Protein 6JSJ (pdb70)

Structure (mmCIF, N/CA/C/O backbone):
data_6JSJ
#
_entry.id   6JSJ
#
_cell.length_a   152.940
_cell.length_b   152.940
_cell.length_c   236.150
_cell.angle_alpha   90.000
_cell.angle_beta   90.000
_cell.angle_gamma   90.000
#
_symmetry.space_group_name_H-M   'P 41 21 2'
#
loop_
_entity.id
_entity.type
_entity.pdbx_description
1 polymer 'Dynamin-like GTPase MGM1, mitochondrial'
2 non-polymer "GUANOSINE-5'-DIPHOSPHATE"
3 non-polymer 'IODIDE ION'
#
loop_
_atom_site.group_PDB
_atom_site.id
_atom_site.type_symbol
_atom_site.label_atom_id
_atom_site.label_alt_id
_atom_site.label_comp_id
_atom_site.label_asym_id
_atom_site.label_entity_id
_atom_site.label_seq_id
_atom_site.pdbx_PDB_ins_code
_atom_site.Cartn_x
_atom_site.Cartn_y
_atom_site.Cartn_z
_atom_site.occupancy
_atom_site.B_iso_or_equiv
_atom_site.auth_seq_id
_atom_site.auth_comp_id
_atom_site.auth_asym_id
_atom_site.auth_atom_id
_atom_site.pdbx_PDB_model_num
ATOM 1 N N . MET A 1 1 ? -9.317 92.746 201.579 1.00 137.46 1 MET A N 1
ATOM 2 C CA . MET A 1 1 ? -8.226 93.326 202.366 1.00 137.14 1 MET A CA 1
ATOM 3 C C . MET A 1 1 ? -8.516 94.788 202.759 1.00 137.32 1 MET A C 1
ATOM 4 O O . MET A 1 1 ? -8.632 95.640 201.873 1.00 137.25 1 MET A O 1
ATOM 9 N N . LEU A 1 2 ? -8.692 95.062 204.086 1.00 130.29 2 LEU A N 1
ATOM 10 C CA . LEU A 1 2 ? -8.984 96.405 204.625 1.00 128.26 2 LEU A CA 1
ATOM 11 C C . LEU A 1 2 ? -8.612 96.600 206.113 1.00 128.70 2 LEU A C 1
ATOM 12 O O . LEU A 1 2 ? -9.009 95.797 206.968 1.00 128.57 2 LEU A O 1
ATOM 17 N N . ASN A 1 3 ? -7.882 97.705 206.410 1.00 121.66 3 ASN A N 1
ATOM 18 C CA . ASN A 1 3 ? -7.416 98.057 207.757 1.00 119.60 3 ASN A CA 1
ATOM 19 C C . ASN A 1 3 ? -8.495 98.730 208.587 1.00 120.00 3 ASN A C 1
ATOM 20 O O . ASN A 1 3 ? -8.881 99.872 208.313 1.00 119.96 3 ASN A O 1
ATOM 25 N N . LEU A 1 4 ? -8.948 98.029 209.631 1.00 112.72 4 LEU A N 1
ATOM 26 C CA . LEU A 1 4 ? -10.001 98.517 210.512 1.00 110.43 4 LEU A CA 1
ATOM 27 C C . LEU A 1 4 ? -9.557 98.664 211.985 1.00 110.98 4 LEU A C 1
ATOM 28 O O . LEU A 1 4 ? -10.414 98.787 212.865 1.00 109.99 4 LEU A O 1
ATOM 33 N N . THR A 1 5 ? -8.225 98.728 212.244 1.00 105.47 5 THR A N 1
ATOM 34 C CA . THR A 1 5 ? -7.679 98.846 213.609 1.00 104.45 5 THR A CA 1
ATOM 35 C C . THR A 1 5 ? -8.174 100.105 214.341 1.00 105.36 5 THR A C 1
ATOM 36 O O . THR A 1 5 ? -8.340 100.046 215.559 1.00 105.45 5 THR A O 1
ATOM 40 N N . LYS A 1 6 ? -8.431 101.219 213.614 1.00 98.50 6 LYS A N 1
ATOM 41 C CA . LYS A 1 6 ? -8.964 102.449 214.209 1.00 96.87 6 LYS A CA 1
ATOM 42 C C . LYS A 1 6 ? -10.270 102.109 214.947 1.00 97.94 6 LYS A C 1
ATOM 43 O O . LYS A 1 6 ? -10.426 102.449 216.126 1.00 97.17 6 LYS A O 1
ATOM 49 N N . GLN A 1 7 ? -11.160 101.369 214.252 1.00 92.42 7 GLN A N 1
ATOM 50 C CA . GLN A 1 7 ? -12.469 100.907 214.719 1.00 91.00 7 GLN A CA 1
ATOM 51 C C . GLN A 1 7 ? -12.319 99.851 215.824 1.00 90.93 7 GLN A C 1
ATOM 52 O O . GLN A 1 7 ? -13.057 99.913 216.819 1.00 92.27 7 GLN A O 1
ATOM 58 N N . MET A 1 8 ? -11.347 98.905 215.665 1.00 80.75 8 MET A N 1
ATOM 59 C CA . MET A 1 8 ? -11.084 97.846 216.644 1.00 77.21 8 MET A CA 1
ATOM 60 C C . MET A 1 8 ? -10.585 98.436 217.960 1.00 82.23 8 MET A C 1
ATOM 61 O O . MET A 1 8 ? -10.990 97.963 219.014 1.00 82.08 8 MET A O 1
ATOM 66 N N . ILE A 1 9 ? -9.770 99.516 217.902 1.00 80.16 9 ILE A N 1
ATOM 67 C CA . ILE A 1 9 ? -9.243 100.236 219.075 1.00 80.59 9 ILE A CA 1
ATOM 68 C C . ILE A 1 9 ? -10.384 100.964 219.785 1.00 86.86 9 ILE A C 1
ATOM 69 O O . ILE A 1 9 ? -10.370 101.050 221.013 1.00 86.20 9 ILE A O 1
ATOM 74 N N . GLU A 1 10 ? -11.372 101.478 219.009 1.00 85.65 10 GLU A N 1
ATOM 75 C CA . GLU A 1 10 ? -12.564 102.142 219.552 1.00 86.19 10 GLU A CA 1
ATOM 76 C C . GLU A 1 10 ? -13.354 101.097 220.363 1.00 88.55 10 GLU A C 1
ATOM 77 O O . GLU A 1 10 ? -13.703 101.361 221.521 1.00 86.54 10 GLU A O 1
ATOM 83 N N . ILE A 1 11 ? -13.526 99.877 219.783 1.00 84.73 11 ILE A N 1
ATOM 84 C CA . ILE A 1 11 ? -14.190 98.742 220.441 1.00 84.67 11 ILE A CA 1
ATOM 85 C C . ILE A 1 11 ? -13.479 98.383 221.764 1.00 89.59 11 ILE A C 1
ATOM 86 O O . ILE A 1 11 ? -14.145 98.295 222.793 1.00 89.97 11 ILE A O 1
ATOM 91 N N . ARG A 1 12 ? -12.138 98.231 221.743 1.00 86.24 12 ARG A N 1
ATOM 92 C CA . ARG A 1 12 ? -11.336 97.931 222.934 1.00 86.19 12 ARG A CA 1
ATOM 93 C C . ARG A 1 12 ? -11.508 99.007 224.012 1.00 89.49 12 ARG A C 1
ATOM 94 O O . ARG A 1 12 ? -11.762 98.671 225.162 1.00 88.06 12 ARG A O 1
ATOM 102 N N . THR A 1 13 ? -11.411 100.288 223.628 1.00 87.41 13 THR A N 1
ATOM 103 C CA . THR A 1 13 ? -11.584 101.419 224.542 1.00 87.96 13 THR A CA 1
ATOM 104 C C . THR A 1 13 ? -13.021 101.479 225.082 1.00 93.27 13 THR A C 1
ATOM 105 O O . THR A 1 13 ? -13.209 101.882 226.229 1.00 92.96 13 THR A O 1
ATOM 109 N N . ILE A 1 14 ? -14.026 101.056 224.269 1.00 90.91 14 ILE A N 1
ATOM 110 C CA . ILE A 1 14 ? -15.446 101.000 224.670 1.00 90.90 14 ILE A CA 1
ATOM 111 C C . ILE A 1 14 ? -15.555 99.938 225.742 1.00 95.85 14 ILE A C 1
ATOM 112 O O . ILE A 1 14 ? -16.086 100.208 226.814 1.00 95.15 14 ILE A O 1
ATOM 117 N N . LEU A 1 15 ? -15.009 98.743 225.452 1.00 94.33 15 LEU A N 1
ATOM 118 C CA . LEU A 1 15 ? -14.986 97.598 226.350 1.00 95.43 15 LEU A CA 1
ATOM 119 C C . LEU A 1 15 ? -14.139 97.862 227.594 1.00 104.66 15 LEU A C 1
ATOM 120 O O . LEU A 1 15 ? -14.352 97.216 228.616 1.00 104.21 15 LEU A O 1
ATOM 125 N N . ASN A 1 16 ? -13.194 98.826 227.522 1.00 105.08 16 ASN A N 1
ATOM 126 C CA . ASN A 1 16 ? -12.360 99.206 228.662 1.00 106.61 16 ASN A CA 1
ATOM 127 C C . ASN A 1 16 ? -13.201 99.935 229.708 1.00 113.01 16 ASN A C 1
ATOM 128 O O . ASN A 1 16 ? -12.834 99.935 230.880 1.00 113.16 16 ASN A O 1
ATOM 133 N N . LYS A 1 17 ? -14.345 100.510 229.285 1.00 111.22 17 LYS A N 1
ATOM 134 C CA . LYS A 1 17 ? -15.283 101.249 230.124 1.00 112.14 17 LYS A CA 1
ATOM 135 C C . LYS A 1 17 ? -16.296 100.364 230.873 1.00 120.37 17 LYS A C 1
ATOM 136 O O . LYS A 1 17 ? -16.874 100.834 231.859 1.00 119.65 17 LYS A O 1
ATOM 142 N N . VAL A 1 18 ? -16.512 99.099 230.439 1.00 121.08 18 VAL A N 1
ATOM 143 C CA . VAL A 1 18 ? -17.438 98.216 231.170 1.00 123.15 18 VAL A CA 1
ATOM 144 C C . VAL A 1 18 ? -16.777 97.732 232.475 1.00 133.17 18 VAL A C 1
ATOM 145 O O . VAL A 1 18 ? -15.684 97.149 232.441 1.00 133.66 18 VAL A O 1
ATOM 149 N N . ASP A 1 19 ? -17.420 98.055 233.624 1.00 132.94 19 ASP A N 1
ATOM 150 C CA . ASP A 1 19 ? -16.952 97.736 234.977 1.00 134.16 19 ASP A CA 1
ATOM 151 C C . ASP A 1 19 ? -16.777 96.239 235.217 1.00 139.99 19 ASP A C 1
ATOM 152 O O . ASP A 1 19 ? -17.753 95.478 235.179 1.00 139.18 19 ASP A O 1
ATOM 157 N N . SER A 1 20 ? -15.503 95.838 235.454 1.00 138.40 20 SER A N 1
ATOM 158 C CA . SER A 1 20 ? -15.012 94.474 235.682 1.00 138.96 20 SER A CA 1
ATOM 159 C C . SER A 1 20 ? -15.471 93.498 234.584 1.00 144.71 20 SER A C 1
ATOM 160 O O . SER A 1 20 ? -16.530 92.864 234.703 1.00 144.51 20 SER A O 1
ATOM 163 N N . SER A 1 21 ? -14.689 93.430 233.484 1.00 142.00 21 SER A N 1
ATOM 164 C CA . SER A 1 21 ? -14.961 92.554 232.340 1.00 141.98 21 SER A CA 1
ATOM 165 C C . SER A 1 21 ? -13.670 92.079 231.665 1.00 145.84 21 SER A C 1
ATOM 166 O O . SER A 1 21 ? -12.736 92.870 231.503 1.00 145.27 21 SER A O 1
ATOM 169 N N . SER A 1 22 ? -13.628 90.787 231.256 1.00 142.14 22 SER A N 1
ATOM 170 C CA . SER A 1 22 ? -12.481 90.205 230.542 1.00 141.63 22 SER A CA 1
ATOM 171 C C . SER A 1 22 ? -12.645 90.420 229.023 1.00 145.73 22 SER A C 1
ATOM 172 O O . SER A 1 22 ? -11.845 89.913 228.231 1.00 145.38 22 SER A O 1
ATOM 175 N N . ALA A 1 23 ? -13.684 91.195 228.639 1.00 142.15 23 ALA A N 1
ATOM 176 C CA . ALA A 1 23 ? -14.060 91.542 227.275 1.00 141.78 23 ALA A CA 1
ATOM 177 C C . ALA A 1 23 ? -13.000 92.392 226.564 1.00 146.48 23 ALA A C 1
ATOM 178 O O . ALA A 1 23 ? -12.611 92.039 225.448 1.00 146.11 23 ALA A O 1
ATOM 180 N N . HIS A 1 24 ? -12.517 93.492 227.200 1.00 143.53 24 HIS A N 1
ATOM 181 C CA . HIS A 1 24 ? -11.484 94.348 226.589 1.00 143.56 24 HIS A CA 1
ATOM 182 C C . HIS A 1 24 ? -10.149 93.645 226.527 1.00 144.10 24 HIS A C 1
ATOM 183 O O . HIS A 1 24 ? -9.371 93.890 225.600 1.00 143.02 24 HIS A O 1
ATOM 190 N N . LEU A 1 25 ? -9.906 92.744 227.510 1.00 138.81 25 LEU A N 1
ATOM 191 C CA . LEU A 1 25 ? -8.709 91.915 227.615 1.00 137.57 25 LEU A CA 1
ATOM 192 C C . LEU A 1 25 ? -8.577 91.031 226.381 1.00 139.24 25 LEU A C 1
ATOM 193 O O . LEU A 1 25 ? -7.449 90.794 225.948 1.00 139.70 25 LEU A O 1
ATOM 198 N N . THR A 1 26 ? -9.730 90.593 225.784 1.00 132.33 26 THR A N 1
ATOM 199 C CA . THR A 1 26 ? -9.788 89.756 224.573 1.00 130.14 26 THR A CA 1
ATOM 200 C C . THR A 1 26 ? -9.250 90.504 223.336 1.00 128.78 26 THR A C 1
ATOM 201 O O . THR A 1 26 ? -8.738 89.841 222.427 1.00 128.30 26 THR A O 1
ATOM 205 N N . LEU A 1 27 ? -9.345 91.873 223.311 1.00 120.55 27 LEU A N 1
ATOM 206 C CA . LEU A 1 27 ? -8.796 92.702 222.225 1.00 117.80 27 LEU A CA 1
ATOM 207 C C . LEU A 1 27 ? -7.335 93.079 222.547 1.00 117.63 27 LEU A C 1
ATOM 208 O O . LEU A 1 27 ? -7.095 93.782 223.539 1.00 118.22 27 LEU A O 1
ATOM 213 N N . PRO A 1 28 ? -6.345 92.539 221.781 1.00 109.46 28 PRO A N 1
ATOM 214 C CA . PRO A 1 28 ? -4.930 92.770 222.123 1.00 107.81 28 PRO A CA 1
ATOM 215 C C . PRO A 1 28 ? -4.431 94.198 221.995 1.00 108.63 28 PRO A C 1
ATOM 216 O O . PRO A 1 28 ? -5.055 95.032 221.343 1.00 108.28 28 PRO A O 1
ATOM 220 N N . SER A 1 29 ? -3.297 94.464 222.650 1.00 102.89 29 SER A N 1
ATOM 221 C CA . SER A 1 29 ? -2.618 95.754 222.692 1.00 101.69 29 SER A CA 1
ATOM 222 C C . SER A 1 29 ? -1.126 95.473 222.738 1.00 103.79 29 SER A C 1
ATOM 223 O O . SER A 1 29 ? -0.720 94.409 223.218 1.00 103.32 29 SER A O 1
ATOM 226 N N . ILE A 1 30 ? -0.312 96.407 222.233 1.00 99.01 30 ILE A N 1
ATOM 227 C CA . ILE A 1 30 ? 1.137 96.246 222.225 1.00 98.71 30 ILE A CA 1
ATOM 228 C C . ILE A 1 30 ? 1.716 96.708 223.563 1.00 104.78 30 ILE A C 1
ATOM 229 O O . ILE A 1 30 ? 1.810 97.907 223.812 1.00 103.93 30 ILE A O 1
ATOM 234 N N . VAL A 1 31 ? 2.083 95.752 224.433 1.00 104.30 31 VAL A N 1
ATOM 235 C CA . VAL A 1 31 ? 2.668 96.056 225.750 1.00 105.69 31 VAL A CA 1
ATOM 236 C C . VAL A 1 31 ? 4.208 96.152 225.651 1.00 113.32 31 VAL A C 1
ATOM 237 O O . VAL A 1 31 ? 4.854 95.240 225.119 1.00 112.86 31 VAL A O 1
ATOM 241 N N . VAL A 1 32 ? 4.780 97.285 226.117 1.00 111.87 32 VAL A N 1
ATOM 242 C CA . VAL A 1 32 ? 6.220 97.522 226.029 1.00 112.39 32 VAL A CA 1
ATOM 243 C C . VAL A 1 32 ? 6.906 97.346 227.387 1.00 118.31 32 VAL A C 1
ATOM 244 O O . VAL A 1 32 ? 6.528 97.958 228.392 1.00 117.47 32 VAL A O 1
ATOM 248 N N . ILE A 1 33 ? 7.903 96.455 227.392 1.00 116.75 33 ILE A N 1
ATOM 249 C CA . ILE A 1 33 ? 8.756 96.121 228.532 1.00 116.81 33 ILE A CA 1
ATOM 250 C C . ILE A 1 33 ? 10.195 96.227 228.101 1.00 121.60 33 ILE A C 1
ATOM 251 O O . ILE A 1 33 ? 10.572 95.731 227.036 1.00 120.98 33 ILE A O 1
ATOM 256 N N . GLY A 1 34 ? 10.979 96.875 228.936 1.00 119.13 34 GLY A N 1
ATOM 257 C CA . GLY A 1 34 ? 12.397 97.077 228.702 1.00 119.55 34 GLY A CA 1
ATOM 258 C C . GLY A 1 34 ? 13.053 97.647 229.930 1.00 124.87 34 GLY A C 1
ATOM 259 O O . GLY A 1 34 ? 12.401 98.334 230.727 1.00 123.97 34 GLY A O 1
ATOM 260 N N . SER A 1 35 ? 14.347 97.348 230.094 1.00 123.10 35 SER A N 1
ATOM 261 C CA . SER A 1 35 ? 15.137 97.822 231.225 1.00 123.49 35 SER A CA 1
ATOM 262 C C . SER A 1 35 ? 15.266 99.349 231.197 1.00 127.90 35 SER A C 1
ATOM 263 O O . SER A 1 35 ? 15.122 99.972 230.139 1.00 127.34 35 SER A O 1
ATOM 266 N N . GLN A 1 36 ? 15.502 99.948 232.372 1.00 124.97 36 GLN A N 1
ATOM 267 C CA . GLN A 1 36 ? 15.707 101.390 232.508 1.00 124.94 36 GLN A CA 1
ATOM 268 C C . GLN A 1 36 ? 17.030 101.674 231.784 1.00 129.00 36 GLN A C 1
ATOM 269 O O . GLN A 1 36 ? 18.008 100.956 232.013 1.00 129.58 36 GLN A O 1
ATOM 275 N N . SER A 1 37 ? 17.020 102.639 230.842 1.00 124.48 37 SER A N 1
ATOM 276 C CA . SER A 1 37 ? 18.131 103.081 229.974 1.00 123.77 37 SER A CA 1
ATOM 277 C C . SER A 1 37 ? 18.322 102.201 228.711 1.00 124.76 37 SER A C 1
ATOM 278 O O . SER A 1 37 ? 19.172 102.528 227.876 1.00 124.33 37 SER A O 1
ATOM 281 N N . SER A 1 38 ? 17.490 101.145 228.531 1.00 118.81 38 SER A N 1
ATOM 282 C CA . SER A 1 38 ? 17.557 100.265 227.352 1.00 117.43 38 SER A CA 1
ATOM 283 C C . SER A 1 38 ? 17.087 100.939 226.042 1.00 118.49 38 SER A C 1
ATOM 284 O O . SER A 1 38 ? 17.189 100.333 224.974 1.00 117.90 38 SER A O 1
ATOM 287 N N . GLY A 1 39 ? 16.600 102.176 226.146 1.00 113.06 39 GLY A N 1
ATOM 288 C CA . GLY A 1 39 ? 16.118 102.971 225.022 1.00 111.89 39 GLY A CA 1
ATOM 289 C C . GLY A 1 39 ? 14.631 102.837 224.760 1.00 113.36 39 GLY A C 1
ATOM 290 O O . GLY A 1 39 ? 14.151 103.263 223.708 1.00 112.66 39 GLY A O 1
ATOM 291 N N . LYS A 1 40 ? 13.890 102.236 225.711 1.00 108.47 40 LYS A N 1
ATOM 292 C CA . LYS A 1 40 ? 12.447 102.000 225.606 1.00 107.31 40 LYS A CA 1
ATOM 293 C C . LYS A 1 40 ? 11.656 103.284 225.356 1.00 107.41 40 LYS A C 1
ATOM 294 O O . LYS A 1 40 ? 10.831 103.307 224.450 1.00 106.94 40 LYS A O 1
ATOM 300 N N . SER A 1 41 ? 11.923 104.347 226.123 1.00 101.52 41 SER A N 1
ATOM 301 C CA . SER A 1 41 ? 11.228 105.607 225.930 1.00 100.74 41 SER A CA 1
ATOM 302 C C . SER A 1 41 ? 11.562 106.135 224.548 1.00 104.69 41 SER A C 1
ATOM 303 O O . SER A 1 41 ? 10.653 106.552 223.828 1.00 104.73 41 SER A O 1
ATOM 306 N N . SER A 1 42 ? 12.849 106.025 224.147 1.00 101.27 42 SER A N 1
ATOM 307 C CA . SER A 1 42 ? 13.340 106.463 222.836 1.00 101.37 42 SER A CA 1
ATOM 308 C C . SER A 1 42 ? 12.592 105.812 221.668 1.00 105.38 42 SER A C 1
ATOM 309 O O . SER A 1 42 ? 12.187 106.530 220.754 1.00 105.29 42 SER A O 1
ATOM 312 N N . VAL A 1 43 ? 12.364 104.477 221.719 1.00 101.77 43 VAL A N 1
ATOM 313 C CA . VAL A 1 43 ? 11.653 103.755 220.654 1.00 101.81 43 VAL A CA 1
ATOM 314 C C . VAL A 1 43 ? 10.160 104.133 220.620 1.00 106.22 43 VAL A C 1
ATOM 315 O O . VAL A 1 43 ? 9.560 104.116 219.546 1.00 106.03 43 VAL A O 1
ATOM 319 N N . LEU A 1 44 ? 9.580 104.500 221.775 1.00 102.99 44 LEU A N 1
ATOM 320 C CA . LEU A 1 44 ? 8.175 104.900 221.862 1.00 103.25 44 LEU A CA 1
ATOM 321 C C . LEU A 1 44 ? 7.979 106.281 221.251 1.00 107.09 44 LEU A C 1
ATOM 322 O O . LEU A 1 44 ? 7.103 106.454 220.392 1.00 106.77 44 LEU A O 1
ATOM 327 N N . GLU A 1 45 ? 8.837 107.247 221.659 1.00 102.94 45 GLU A N 1
ATOM 328 C CA . GLU A 1 45 ? 8.845 108.628 221.168 1.00 102.58 45 GLU A CA 1
ATOM 329 C C . GLU A 1 45 ? 9.050 108.677 219.648 1.00 105.56 45 GLU A C 1
ATOM 330 O O . GLU A 1 45 ? 8.579 109.607 219.002 1.00 105.10 45 GLU A O 1
ATOM 336 N N . SER A 1 46 ? 9.719 107.650 219.086 1.00 101.49 46 SER A N 1
ATOM 337 C CA . SER A 1 46 ? 9.984 107.487 217.657 1.00 100.88 46 SER A CA 1
ATOM 338 C C . SER A 1 46 ? 8.705 107.148 216.901 1.00 104.61 46 SER A C 1
ATOM 339 O O . SER A 1 46 ? 8.560 107.547 215.739 1.00 104.80 46 SER A O 1
ATOM 342 N N . ILE A 1 47 ? 7.791 106.387 217.547 1.00 99.60 47 ILE A N 1
ATOM 343 C CA . ILE A 1 47 ? 6.510 105.987 216.953 1.00 98.36 47 ILE A CA 1
ATOM 344 C C . ILE A 1 47 ? 5.573 107.212 216.915 1.00 102.31 47 ILE A C 1
ATOM 345 O O . ILE A 1 47 ? 4.951 107.493 215.887 1.00 100.85 47 ILE A O 1
ATOM 350 N N . VAL A 1 48 ? 5.556 107.969 218.022 1.00 100.30 48 VAL A N 1
ATOM 351 C CA . VAL A 1 48 ? 4.777 109.192 218.230 1.00 100.62 48 VAL A CA 1
ATOM 352 C C . VAL A 1 48 ? 5.304 110.354 217.368 1.00 108.58 48 VAL A C 1
ATOM 353 O O . VAL A 1 48 ? 4.519 111.124 216.823 1.00 108.82 48 VAL A O 1
ATOM 357 N N . GLY A 1 49 ? 6.619 110.465 217.254 1.00 107.99 49 GLY A N 1
ATOM 358 C CA . GLY A 1 49 ? 7.259 111.543 216.513 1.00 109.28 49 GLY A CA 1
ATOM 359 C C . GLY A 1 49 ? 7.387 112.809 217.341 1.00 116.75 49 GLY A C 1
ATOM 360 O O . GLY A 1 49 ? 7.512 113.907 216.787 1.00 116.45 49 GLY A O 1
ATOM 361 N N . ARG A 1 50 ? 7.351 112.657 218.683 1.00 115.79 50 ARG A N 1
ATOM 362 C CA . ARG A 1 50 ? 7.468 113.745 219.656 1.00 116.85 50 ARG A CA 1
ATOM 363 C C . ARG A 1 50 ? 7.909 113.216 221.031 1.00 123.21 50 ARG A C 1
ATOM 364 O O . ARG A 1 50 ? 7.791 112.017 221.294 1.00 122.49 50 ARG A O 1
ATOM 372 N N . GLU A 1 51 ? 8.424 114.118 221.893 1.00 121.95 51 GLU A N 1
ATOM 373 C CA . GLU A 1 51 ? 8.908 113.840 223.247 1.00 122.62 51 GLU A CA 1
ATOM 374 C C . GLU A 1 51 ? 7.832 114.199 224.267 1.00 128.14 51 GLU A C 1
ATOM 375 O O . GLU A 1 51 ? 7.197 115.250 224.144 1.00 127.91 51 GLU A O 1
ATOM 381 N N . PHE A 1 52 ? 7.636 113.324 225.276 1.00 125.65 52 PHE A N 1
ATOM 382 C CA . PHE A 1 52 ? 6.627 113.450 226.341 1.00 125.79 52 PHE A CA 1
ATOM 383 C C . PHE A 1 52 ? 6.913 112.497 227.508 1.00 131.10 52 PHE A C 1
ATOM 384 O O . PHE A 1 52 ? 6.281 112.616 228.552 1.00 131.12 52 PHE A O 1
ATOM 392 N N . LEU A 1 53 ? 7.800 111.515 227.318 1.00 128.44 53 LEU A N 1
ATOM 393 C CA . LEU A 1 53 ? 8.084 110.563 228.380 1.00 128.66 53 LEU A CA 1
ATOM 394 C C . LEU A 1 53 ? 9.165 111.108 229.307 1.00 135.15 53 LEU A C 1
ATOM 395 O O . LEU A 1 53 ? 10.263 111.416 228.832 1.00 134.32 53 LEU A O 1
ATOM 400 N N . PRO A 1 54 ? 8.855 111.301 230.620 1.00 134.40 54 PRO A N 1
ATOM 401 C CA . PRO A 1 54 ? 9.880 111.819 231.546 1.00 134.95 54 PRO A CA 1
ATOM 402 C C . PRO A 1 54 ? 10.817 110.716 232.057 1.00 140.51 54 PRO A C 1
ATOM 403 O O . PRO A 1 54 ? 10.352 109.622 232.402 1.00 140.65 54 PRO A O 1
ATOM 407 N N . LYS A 1 55 ? 12.142 110.996 232.082 1.00 137.02 55 LYS A N 1
ATOM 408 C CA . LYS A 1 55 ? 13.158 110.038 232.536 1.00 154.56 55 LYS A CA 1
ATOM 409 C C . LYS A 1 55 ? 13.973 110.596 233.703 1.00 184.43 55 LYS A C 1
ATOM 410 O O . LYS A 1 55 ? 13.426 111.263 234.578 1.00 146.77 55 LYS A O 1
ATOM 416 N N . MET A 1 59 ? 12.111 109.877 236.628 1.00 187.19 59 MET A N 1
ATOM 417 C CA . MET A 1 59 ? 12.056 108.999 237.794 1.00 186.92 59 MET A CA 1
ATOM 418 C C . MET A 1 59 ? 11.613 107.575 237.423 1.00 189.93 59 MET A C 1
ATOM 419 O O . MET A 1 59 ? 11.092 107.359 236.323 1.00 189.49 59 MET A O 1
ATOM 424 N N . VAL A 1 60 ? 11.837 106.608 238.344 1.00 185.59 60 VAL A N 1
ATOM 425 C CA . VAL A 1 60 ? 11.482 105.188 238.179 1.00 184.76 60 VAL A CA 1
ATOM 426 C C . VAL A 1 60 ? 10.008 104.955 238.552 1.00 186.28 60 VAL A C 1
ATOM 427 O O . VAL A 1 60 ? 9.443 105.736 239.328 1.00 185.95 60 VAL A O 1
ATOM 431 N N . THR A 1 61 ? 9.401 103.860 238.015 1.00 180.53 61 THR A N 1
ATOM 432 C CA . THR A 1 61 ? 7.999 103.451 238.204 1.00 179.06 61 THR A CA 1
ATOM 433 C C . THR A 1 61 ? 7.059 104.632 237.925 1.00 178.54 61 THR A C 1
ATOM 434 O O . THR A 1 61 ? 6.386 105.145 238.825 1.00 177.74 61 THR A O 1
ATOM 438 N N . ARG A 1 62 ? 7.052 105.075 236.659 1.00 172.10 62 ARG A N 1
ATOM 439 C CA . ARG A 1 62 ? 6.234 106.189 236.172 1.00 170.48 62 ARG A CA 1
ATOM 440 C C . ARG A 1 62 ? 4.730 105.848 236.203 1.00 170.08 62 ARG A C 1
ATOM 441 O O . ARG A 1 62 ? 3.891 106.753 236.137 1.00 170.31 62 ARG A O 1
ATOM 449 N N . ARG A 1 63 ? 4.420 104.528 236.333 1.00 161.70 63 ARG A N 1
ATOM 450 C CA . ARG A 1 63 ? 3.115 103.844 236.379 1.00 158.74 63 ARG A CA 1
ATOM 451 C C . ARG A 1 63 ? 2.546 103.618 234.971 1.00 155.19 63 ARG A C 1
ATOM 452 O O . ARG A 1 63 ? 2.692 104.501 234.124 1.00 154.71 63 ARG A O 1
ATOM 460 N N . PRO A 1 64 ? 1.962 102.419 234.693 1.00 146.02 64 PRO A N 1
ATOM 461 C CA . PRO A 1 64 ? 1.450 102.111 233.341 1.00 143.61 64 PRO A CA 1
ATOM 462 C C . PRO A 1 64 ? 0.758 103.242 232.590 1.00 140.70 64 PRO A C 1
ATOM 463 O O . PRO A 1 64 ? -0.064 103.953 233.160 1.00 139.59 64 PRO A O 1
ATOM 467 N N . ILE A 1 65 ? 1.133 103.426 231.315 1.00 132.56 65 ILE A N 1
ATOM 468 C CA . ILE A 1 65 ? 0.556 104.462 230.466 1.00 130.13 65 ILE A CA 1
ATOM 469 C C . ILE A 1 65 ? -0.156 103.811 229.275 1.00 130.47 65 ILE A C 1
ATOM 470 O O . ILE A 1 65 ? 0.505 103.373 228.330 1.00 130.63 65 ILE A O 1
ATOM 475 N N . GLU A 1 66 ? -1.505 103.727 229.339 1.00 123.50 66 GLU A N 1
ATOM 476 C CA . GLU A 1 66 ? -2.337 103.184 228.263 1.00 121.55 66 GLU A CA 1
ATOM 477 C C . GLU A 1 66 ? -2.394 104.237 227.149 1.00 120.51 66 GLU A C 1
ATOM 478 O O . GLU A 1 66 ? -3.229 105.151 227.158 1.00 119.81 66 GLU A O 1
ATOM 484 N N . LEU A 1 67 ? -1.426 104.134 226.233 1.00 113.25 67 LEU A N 1
ATOM 485 C CA . LEU A 1 67 ? -1.232 105.042 225.117 1.00 110.82 67 LEU A CA 1
ATOM 486 C C . LEU A 1 67 ? -2.062 104.644 223.911 1.00 110.35 67 LEU A C 1
ATOM 487 O O . LEU A 1 67 ? -1.932 103.531 223.400 1.00 109.50 67 LEU A O 1
ATOM 492 N N . THR A 1 68 ? -2.937 105.556 223.476 1.00 104.43 68 THR A N 1
ATOM 493 C CA . THR A 1 68 ? -3.807 105.346 222.322 1.00 102.98 68 THR A CA 1
ATOM 494 C C . THR A 1 68 ? -3.395 106.290 221.188 1.00 103.83 68 THR A C 1
ATOM 495 O O . THR A 1 68 ? -3.586 107.504 221.280 1.00 102.92 68 THR A O 1
ATOM 499 N N . LEU A 1 69 ? -2.785 105.726 220.143 1.00 98.50 69 LEU A N 1
ATOM 500 C CA . LEU A 1 69 ? -2.365 106.495 218.983 1.00 97.49 69 LEU A CA 1
ATOM 501 C C . LEU A 1 69 ? -3.519 106.530 218.019 1.00 101.45 69 LEU A C 1
ATOM 502 O O . LEU A 1 69 ? -4.065 105.482 217.672 1.00 100.97 69 LEU A O 1
ATOM 507 N N . VAL A 1 70 ? -3.963 107.744 217.673 1.00 98.86 70 VAL A N 1
ATOM 508 C CA . VAL A 1 70 ? -5.105 107.956 216.786 1.00 99.43 70 VAL A CA 1
ATOM 509 C C . VAL A 1 70 ? -4.736 108.888 215.639 1.00 104.32 70 VAL A C 1
ATOM 510 O O . VAL A 1 70 ? -4.378 110.050 215.858 1.00 103.78 70 VAL A O 1
ATOM 514 N N . ASN A 1 71 ? -4.825 108.363 214.413 1.00 101.70 71 ASN A N 1
ATOM 515 C CA . ASN A 1 71 ? -4.538 109.121 213.207 1.00 102.21 71 ASN A CA 1
ATOM 516 C C . ASN A 1 71 ? -5.651 110.143 212.958 1.00 107.38 71 ASN A C 1
ATOM 517 O O . ASN A 1 71 ? -6.829 109.785 212.879 1.00 106.79 71 ASN A O 1
ATOM 522 N N . THR A 1 72 ? -5.269 111.418 212.865 1.00 105.31 72 THR A N 1
ATOM 523 C CA . THR A 1 72 ? -6.219 112.498 212.654 1.00 106.04 72 THR A CA 1
ATOM 524 C C . THR A 1 72 ? -5.937 113.205 211.330 1.00 110.90 72 THR A C 1
ATOM 525 O O . THR A 1 72 ? -4.870 113.788 211.183 1.00 109.52 72 THR A O 1
ATOM 529 N N . PRO A 1 73 ? -6.872 113.179 210.354 1.00 109.92 73 PRO A N 1
ATOM 530 C CA . PRO A 1 73 ? -6.629 113.913 209.102 1.00 110.63 73 PRO A CA 1
ATOM 531 C C . PRO A 1 73 ? -6.793 115.414 209.332 1.00 117.89 73 PRO A C 1
ATOM 532 O O . PRO A 1 73 ? -7.544 115.818 210.221 1.00 118.42 73 PRO A O 1
ATOM 536 N N . ASN A 1 74 ? -6.072 116.239 208.557 1.00 115.99 74 ASN A N 1
ATOM 537 C CA . ASN A 1 74 ? -6.087 117.708 208.633 1.00 116.45 74 ASN A CA 1
ATOM 538 C C . ASN A 1 74 ? -5.337 118.251 209.865 1.00 121.60 74 ASN A C 1
ATOM 539 O O . ASN A 1 74 ? -5.282 119.466 210.053 1.00 121.79 74 ASN A O 1
ATOM 544 N N . SER A 1 75 ? -4.701 117.371 210.661 1.00 118.86 75 SER A N 1
ATOM 545 C CA . SER A 1 75 ? -3.931 117.805 211.829 1.00 119.55 75 SER A CA 1
ATOM 546 C C . SER A 1 75 ? -2.412 117.615 211.643 1.00 124.22 75 SER A C 1
ATOM 547 O O . SER A 1 75 ? -1.830 116.618 212.087 1.00 123.74 75 SER A O 1
ATOM 550 N N . ASN A 1 76 ? -1.780 118.606 210.984 1.00 121.38 76 ASN A N 1
ATOM 551 C CA . ASN A 1 76 ? -0.341 118.652 210.696 1.00 121.45 76 ASN A CA 1
ATOM 552 C C . ASN A 1 76 ? 0.503 118.751 211.986 1.00 126.26 76 ASN A C 1
ATOM 553 O O . ASN A 1 76 ? 1.690 118.420 211.982 1.00 125.44 76 ASN A O 1
ATOM 558 N N . ASN A 1 77 ? -0.131 119.200 213.081 1.00 124.25 77 ASN A N 1
ATOM 559 C CA . ASN A 1 77 ? 0.454 119.343 214.416 1.00 124.71 77 ASN A CA 1
ATOM 560 C C . ASN A 1 77 ? 0.151 118.101 215.270 1.00 129.35 77 ASN A C 1
ATOM 561 O O . ASN A 1 77 ? -0.730 117.308 214.907 1.00 129.28 77 ASN A O 1
ATOM 566 N N . VAL A 1 78 ? 0.897 117.927 216.392 1.00 125.41 78 VAL A N 1
ATOM 567 C CA . VAL A 1 78 ? 0.757 116.797 217.322 1.00 124.72 78 VAL A CA 1
ATOM 568 C C . VAL A 1 78 ? 0.064 117.256 218.617 1.00 127.83 78 VAL A C 1
ATOM 569 O O . VAL A 1 78 ? 0.540 118.180 219.276 1.00 127.73 78 VAL A O 1
ATOM 573 N N . THR A 1 79 ? -1.076 116.622 218.952 1.00 123.61 79 THR A N 1
ATOM 574 C CA . THR A 1 79 ? -1.887 116.949 220.130 1.00 123.11 79 THR A CA 1
ATOM 575 C C . THR A 1 79 ? -2.012 115.778 221.120 1.00 126.26 79 THR A C 1
ATOM 576 O O . THR A 1 79 ? -1.871 114.618 220.727 1.00 125.30 79 THR A O 1
ATOM 580 N N . ALA A 1 80 ? -2.287 116.099 222.406 1.00 122.93 80 ALA A N 1
ATOM 581 C CA . ALA A 1 80 ? -2.444 115.137 223.505 1.00 122.70 80 ALA A CA 1
ATOM 582 C C . ALA A 1 80 ? -3.748 115.327 224.286 1.00 125.72 80 ALA A C 1
ATOM 583 O O . ALA A 1 80 ? -4.243 116.452 224.413 1.00 124.46 80 ALA A O 1
ATOM 585 N N . ASP A 1 81 ? -4.309 114.207 224.791 1.00 122.59 81 ASP A N 1
ATOM 586 C CA . ASP A 1 81 ? -5.568 114.176 225.538 1.00 122.42 81 ASP A CA 1
ATOM 587 C C . ASP A 1 81 ? -5.539 113.158 226.695 1.00 125.80 81 ASP A C 1
ATOM 588 O O . ASP A 1 81 ? -5.329 111.966 226.461 1.00 124.76 81 ASP A O 1
ATOM 593 N N . PHE A 1 82 ? -5.751 113.644 227.936 1.00 122.80 82 PHE A N 1
ATOM 594 C CA . PHE A 1 82 ? -5.893 112.843 229.159 1.00 122.72 82 PHE A CA 1
ATOM 595 C C . PHE A 1 82 ? -7.412 112.873 229.403 1.00 127.77 82 PHE A C 1
ATOM 596 O O . PHE A 1 82 ? -7.916 113.864 229.945 1.00 127.64 82 PHE A O 1
ATOM 604 N N . PRO A 1 83 ? -8.185 111.888 228.887 1.00 124.37 83 PRO A N 1
ATOM 605 C CA . PRO A 1 83 ? -9.649 111.971 229.015 1.00 124.20 83 PRO A CA 1
ATOM 606 C C . PRO A 1 83 ? -10.171 111.755 230.426 1.00 128.25 83 PRO A C 1
ATOM 607 O O . PRO A 1 83 ? -11.129 112.426 230.818 1.00 128.31 83 PRO A O 1
ATOM 611 N N . SER A 1 84 ? -9.516 110.860 231.203 1.00 123.96 84 SER A N 1
ATOM 612 C CA . SER A 1 84 ? -9.867 110.528 232.589 1.00 123.12 84 SER A CA 1
ATOM 613 C C . SER A 1 84 ? -9.574 111.701 233.543 1.00 126.92 84 SER A C 1
ATOM 614 O O . SER A 1 84 ? -9.526 111.523 234.761 1.00 126.77 84 SER A O 1
ATOM 617 N N . MET A 1 85 ? -9.389 112.903 232.970 1.00 123.41 85 MET A N 1
ATOM 618 C CA . MET A 1 85 ? -9.108 114.172 233.634 1.00 123.17 85 MET A CA 1
ATOM 619 C C . MET A 1 85 ? -9.738 115.317 232.831 1.00 128.44 85 MET A C 1
ATOM 620 O O . MET A 1 85 ? -9.460 116.481 233.123 1.00 127.97 85 MET A O 1
ATOM 625 N N . ARG A 1 86 ? -10.568 114.991 231.809 1.00 126.67 86 ARG A N 1
ATOM 626 C CA . ARG A 1 86 ? -11.233 115.956 230.925 1.00 127.65 86 ARG A CA 1
ATOM 627 C C . ARG A 1 86 ? -10.220 117.054 230.423 1.00 134.82 86 ARG A C 1
ATOM 628 O O . ARG A 1 86 ? -10.479 118.262 230.500 1.00 134.93 86 ARG A O 1
ATOM 636 N N . LEU A 1 87 ? -9.041 116.597 229.946 1.00 132.72 87 LEU A N 1
ATOM 637 C CA . LEU A 1 87 ? -7.965 117.450 229.418 1.00 132.78 87 LEU A CA 1
ATOM 638 C C . LEU A 1 87 ? -7.873 117.194 227.937 1.00 135.79 87 LEU A C 1
ATOM 639 O O . LEU A 1 87 ? -7.776 116.032 227.531 1.00 134.72 87 LEU A O 1
ATOM 644 N N . TYR A 1 88 ? -7.952 118.251 227.115 1.00 132.76 88 TYR A N 1
ATOM 645 C CA . TYR A 1 88 ? -7.962 118.015 225.677 1.00 133.20 88 TYR A CA 1
ATOM 646 C C . TYR A 1 88 ? -7.116 118.971 224.838 1.00 137.58 88 TYR A C 1
ATOM 647 O O . TYR A 1 88 ? -6.908 120.132 225.202 1.00 137.47 88 TYR A O 1
ATOM 656 N N . ASN A 1 89 ? -6.640 118.432 223.692 1.00 133.85 89 ASN A N 1
ATOM 657 C CA . ASN A 1 89 ? -5.869 119.062 222.615 1.00 133.27 89 ASN A CA 1
ATOM 658 C C . ASN A 1 89 ? -4.668 119.874 223.118 1.00 135.14 89 ASN A C 1
ATOM 659 O O . ASN A 1 89 ? -4.489 121.039 222.747 1.00 134.24 89 ASN A O 1
ATOM 664 N N . ILE A 1 90 ? -3.832 119.229 223.947 1.00 131.00 90 ILE A N 1
ATOM 665 C CA . ILE A 1 90 ? -2.628 119.844 224.508 1.00 130.69 90 ILE A CA 1
ATOM 666 C C . ILE A 1 90 ? -1.573 119.917 223.408 1.00 134.54 90 ILE A C 1
ATOM 667 O O . ILE A 1 90 ? -0.969 118.903 223.057 1.00 134.29 90 ILE A O 1
ATOM 672 N N . LYS A 1 91 ? -1.388 121.114 222.846 1.00 131.28 91 LYS A N 1
ATOM 673 C CA . LYS A 1 91 ? -0.447 121.352 221.750 1.00 131.36 91 LYS A CA 1
ATOM 674 C C . LYS A 1 91 ? 1.036 121.393 222.202 1.00 135.85 91 LYS A C 1
ATOM 675 O O . LYS A 1 91 ? 1.928 121.109 221.394 1.00 135.26 91 LYS A O 1
ATOM 681 N N . ASP A 1 92 ? 1.286 121.707 223.490 1.00 132.94 92 ASP A N 1
ATOM 682 C CA . ASP A 1 92 ? 2.624 121.768 224.087 1.00 132.91 92 ASP A CA 1
ATOM 683 C C . ASP A 1 92 ? 2.944 120.445 224.787 1.00 136.91 92 ASP A C 1
ATOM 684 O O . ASP A 1 92 ? 2.276 120.079 225.756 1.00 136.55 92 ASP A O 1
ATOM 689 N N . PHE A 1 93 ? 3.968 119.735 224.296 1.00 133.66 93 PHE A N 1
ATOM 690 C CA . PHE A 1 93 ? 4.337 118.423 224.824 1.00 133.74 93 PHE A CA 1
ATOM 691 C C . PHE A 1 93 ? 5.295 118.470 226.034 1.00 138.96 93 PHE A C 1
ATOM 692 O O . PHE A 1 93 ? 5.591 117.413 226.608 1.00 138.80 93 PHE A O 1
ATOM 700 N N . LYS A 1 94 ? 5.712 119.686 226.466 1.00 135.87 94 LYS A N 1
ATOM 701 C CA . LYS A 1 94 ? 6.537 119.882 227.671 1.00 135.66 94 LYS A CA 1
ATOM 702 C C . LYS A 1 94 ? 5.582 119.718 228.865 1.00 140.14 94 LYS A C 1
ATOM 703 O O . LYS A 1 94 ? 5.918 119.062 229.855 1.00 139.42 94 LYS A O 1
ATOM 709 N N . GLU A 1 95 ? 4.362 120.294 228.722 1.00 137.08 95 GLU A N 1
ATOM 710 C CA . GLU A 1 95 ? 3.252 120.256 229.672 1.00 136.80 95 GLU A CA 1
ATOM 711 C C . GLU A 1 95 ? 2.800 118.810 229.882 1.00 140.80 95 GLU A C 1
ATOM 712 O O . GLU A 1 95 ? 2.537 118.412 231.018 1.00 140.55 95 GLU A O 1
ATOM 718 N N . VAL A 1 96 ? 2.730 118.030 228.781 1.00 137.10 96 VAL A N 1
ATOM 719 C CA . VAL A 1 96 ? 2.354 116.612 228.759 1.00 136.71 96 VAL A CA 1
ATOM 720 C C . VAL A 1 96 ? 3.408 115.832 229.551 1.00 141.42 96 VAL A C 1
ATOM 721 O O . VAL A 1 96 ? 3.062 114.977 230.373 1.00 140.27 96 VAL A O 1
ATOM 725 N N . LYS A 1 97 ? 4.692 116.170 229.314 1.00 139.62 97 LYS A N 1
ATOM 726 C CA . LYS A 1 97 ? 5.844 115.543 229.951 1.00 140.39 97 LYS A CA 1
ATOM 727 C C . LYS A 1 97 ? 5.843 115.748 231.460 1.00 146.47 97 LYS A C 1
ATOM 728 O O . LYS A 1 97 ? 6.138 114.807 232.203 1.00 145.91 97 LYS A O 1
ATOM 734 N N . ARG A 1 98 ? 5.483 116.963 231.910 1.00 144.81 98 ARG A N 1
ATOM 735 C CA . ARG A 1 98 ? 5.464 117.290 233.337 1.00 145.23 98 ARG A CA 1
ATOM 736 C C . ARG A 1 98 ? 4.170 116.825 234.014 1.00 150.19 98 ARG A C 1
ATOM 737 O O . ARG A 1 98 ? 4.165 116.633 235.231 1.00 149.85 98 ARG A O 1
ATOM 745 N N . MET A 1 99 ? 3.097 116.598 233.219 1.00 147.56 99 MET A N 1
ATOM 746 C CA . MET A 1 99 ? 1.806 116.084 233.687 1.00 147.71 99 MET A CA 1
ATOM 747 C C . MET A 1 99 ? 2.003 114.639 234.152 1.00 152.29 99 MET A C 1
ATOM 748 O O . MET A 1 99 ? 1.514 114.269 235.216 1.00 151.46 99 MET A O 1
ATOM 753 N N . LEU A 1 100 ? 2.754 113.844 233.362 1.00 150.19 100 LEU A N 1
ATOM 754 C CA . LEU A 1 100 ? 3.101 112.453 233.662 1.00 150.65 100 LEU A CA 1
ATOM 755 C C . LEU A 1 100 ? 4.029 112.377 234.882 1.00 156.69 100 LEU A C 1
ATOM 756 O O . LEU A 1 100 ? 3.970 111.400 235.635 1.00 156.42 100 LEU A O 1
ATOM 761 N N . MET A 1 101 ? 4.869 113.422 235.082 1.00 154.83 101 MET A N 1
ATOM 762 C CA . MET A 1 101 ? 5.766 113.550 236.231 1.00 155.53 101 MET A CA 1
ATOM 763 C C . MET A 1 101 ? 4.921 113.840 237.489 1.00 159.60 101 MET A C 1
ATOM 764 O O . MET A 1 101 ? 5.110 113.185 238.520 1.00 159.25 101 MET A O 1
ATOM 769 N N . GLU A 1 102 ? 3.963 114.792 237.374 1.00 155.89 102 GLU A N 1
ATOM 770 C CA . GLU A 1 102 ? 3.035 115.198 238.433 1.00 155.61 102 GLU A CA 1
ATOM 771 C C . GLU A 1 102 ? 2.156 114.026 238.892 1.00 159.83 102 GLU A C 1
ATOM 772 O O . GLU A 1 102 ? 1.761 113.990 240.058 1.00 159.77 102 GLU A O 1
ATOM 778 N N . LEU A 1 103 ? 1.865 113.070 237.983 1.00 156.30 103 LEU A N 1
ATOM 779 C CA . LEU A 1 103 ? 1.037 111.900 238.273 1.00 156.13 103 LEU A CA 1
ATOM 780 C C . LEU A 1 103 ? 1.721 110.867 239.196 1.00 160.49 103 LEU A C 1
ATOM 781 O O . LEU A 1 103 ? 1.019 110.208 239.967 1.00 159.99 103 LEU A O 1
ATOM 786 N N . ASN A 1 104 ? 3.069 110.746 239.153 1.00 157.41 104 ASN A N 1
ATOM 787 C CA . ASN A 1 104 ? 3.792 109.841 240.055 1.00 157.38 104 ASN A CA 1
ATOM 788 C C . ASN A 1 104 ? 4.356 110.626 241.254 1.00 160.53 104 ASN A C 1
ATOM 789 O O . ASN A 1 104 ? 5.562 110.883 241.344 1.00 160.19 104 ASN A O 1
ATOM 794 N N . MET A 1 105 ? 3.452 111.052 242.152 1.00 156.50 105 MET A N 1
ATOM 795 C CA . MET A 1 105 ? 3.791 111.804 243.363 1.00 177.99 105 MET A CA 1
ATOM 796 C C . MET A 1 105 ? 3.000 111.271 244.554 1.00 189.09 105 MET A C 1
ATOM 797 O O . MET A 1 105 ? 1.803 111.014 244.434 1.00 144.05 105 MET A O 1
ATOM 802 N N . GLU A 1 115 ? -0.563 100.856 241.216 1.00 142.11 115 GLU A N 1
ATOM 803 C CA . GLU A 1 115 ? -0.810 100.656 239.786 1.00 141.70 115 GLU A CA 1
ATOM 804 C C . GLU A 1 115 ? -2.181 101.201 239.332 1.00 143.82 115 GLU A C 1
ATOM 805 O O . GLU A 1 115 ? -3.238 100.673 239.713 1.00 143.73 115 GLU A O 1
ATOM 811 N N . GLU A 1 116 ? -2.145 102.297 238.548 1.00 137.79 116 GLU A N 1
ATOM 812 C CA . GLU A 1 116 ? -3.324 102.966 237.985 1.00 136.00 116 GLU A CA 1
ATOM 813 C C . GLU A 1 116 ? -2.961 103.406 236.559 1.00 135.38 116 GLU A C 1
ATOM 814 O O . GLU A 1 116 ? -2.215 104.382 236.421 1.00 134.85 116 GLU A O 1
ATOM 820 N N . PRO A 1 117 ? -3.428 102.685 235.496 1.00 128.52 117 PRO A N 1
ATOM 821 C CA . PRO A 1 117 ? -3.048 103.064 234.118 1.00 126.99 117 PRO A CA 1
ATOM 822 C C . PRO A 1 117 ? -3.464 104.472 233.677 1.00 126.60 117 PRO A C 1
ATOM 823 O O . PRO A 1 117 ? -4.650 104.815 233.708 1.00 126.30 117 PRO A O 1
ATOM 827 N N . ILE A 1 118 ? -2.464 105.294 233.290 1.00 119.52 118 ILE A N 1
ATOM 828 C CA . ILE A 1 118 ? -2.650 106.663 232.807 1.00 117.83 118 ILE A CA 1
ATOM 829 C C . ILE A 1 118 ? -3.310 106.566 231.439 1.00 122.20 118 ILE A C 1
ATOM 830 O O . ILE A 1 118 ? -2.784 105.900 230.549 1.00 122.84 118 ILE A O 1
ATOM 835 N N . GLN A 1 119 ? -4.477 107.178 231.289 1.00 117.79 119 GLN A N 1
ATOM 836 C CA . GLN A 1 119 ? -5.168 107.173 230.017 1.00 117.23 119 GLN A CA 1
ATOM 837 C C . GLN A 1 119 ? -4.771 108.439 229.266 1.00 121.31 119 GLN A C 1
ATOM 838 O O . GLN A 1 119 ? -5.202 109.540 229.627 1.00 120.65 119 GLN A O 1
ATOM 844 N N . LEU A 1 120 ? -3.849 108.277 228.286 1.00 118.01 120 LEU A N 1
ATOM 845 C CA . LEU A 1 120 ? -3.324 109.348 227.431 1.00 117.59 120 LEU A CA 1
ATOM 846 C C . LEU A 1 120 ? -3.440 108.966 225.963 1.00 121.37 120 LEU A C 1
ATOM 847 O O . LEU A 1 120 ? -2.976 107.893 225.569 1.00 121.55 120 LEU A O 1
ATOM 852 N N . THR A 1 121 ? -4.056 109.849 225.157 1.00 116.92 121 THR A N 1
ATOM 853 C CA . THR A 1 121 ? -4.232 109.619 223.722 1.00 116.19 121 THR A CA 1
ATOM 854 C C . THR A 1 121 ? -3.452 110.674 222.914 1.00 118.09 121 THR A C 1
ATOM 855 O O . THR A 1 121 ? -3.420 111.848 223.298 1.00 117.23 121 THR A O 1
ATOM 859 N N . ILE A 1 122 ? -2.797 110.235 221.817 1.00 113.02 122 ILE A N 1
ATOM 860 C CA . ILE A 1 122 ? -2.043 111.116 220.916 1.00 111.88 122 ILE A CA 1
ATOM 861 C C . ILE A 1 122 ? -2.779 111.157 219.573 1.00 112.90 122 ILE A C 1
ATOM 862 O O . ILE A 1 122 ? -3.090 110.102 219.013 1.00 111.27 122 ILE A O 1
ATOM 867 N N . LYS A 1 123 ? -3.080 112.375 219.085 1.00 108.84 123 LYS A N 1
ATOM 868 C CA . LYS A 1 123 ? -3.826 112.591 217.850 1.00 108.56 123 LYS A CA 1
ATOM 869 C C . LYS A 1 123 ? -3.073 113.451 216.841 1.00 112.58 123 LYS A C 1
ATOM 870 O O . LYS A 1 123 ? -2.868 114.643 217.098 1.00 112.50 123 LYS A O 1
ATOM 876 N N . SER A 1 124 ? -2.689 112.850 215.678 1.00 108.46 124 SER A N 1
ATOM 877 C CA . SER A 1 124 ? -2.000 113.517 214.561 1.00 107.99 124 SER A CA 1
ATOM 878 C C . SER A 1 124 ? -2.010 112.714 213.264 1.00 110.74 124 SER A C 1
ATOM 879 O O . SER A 1 124 ? -2.071 111.481 213.292 1.00 109.70 124 SER A O 1
ATOM 882 N N . SER A 1 125 ? -1.884 113.442 212.128 1.00 107.25 125 SER A N 1
ATOM 883 C CA . SER A 1 125 ? -1.836 112.934 210.751 1.00 106.94 125 SER A CA 1
ATOM 884 C C . SER A 1 125 ? -0.632 112.024 210.528 1.00 111.32 125 SER A C 1
ATOM 885 O O . SER A 1 125 ? -0.707 111.104 209.708 1.00 111.71 125 SER A O 1
ATOM 888 N N . ARG A 1 126 ? 0.484 112.301 211.229 1.00 106.73 126 ARG A N 1
ATOM 889 C CA . ARG A 1 126 ? 1.713 111.527 211.101 1.00 106.03 126 ARG A CA 1
ATOM 890 C C . ARG A 1 126 ? 1.617 110.162 211.797 1.00 106.91 126 ARG A C 1
ATOM 891 O O . ARG A 1 126 ? 2.084 109.154 211.258 1.00 106.47 126 ARG A O 1
ATOM 899 N N . VAL A 1 127 ? 0.976 110.142 212.972 1.00 100.79 127 VAL A N 1
ATOM 900 C CA . VAL A 1 127 ? 0.811 108.990 213.849 1.00 99.28 127 VAL A CA 1
ATOM 901 C C . VAL A 1 127 ? -0.079 107.857 213.236 1.00 101.73 127 VAL A C 1
ATOM 902 O O . VAL A 1 127 ? -1.077 108.157 212.571 1.00 100.29 127 VAL A O 1
ATOM 906 N N . PRO A 1 128 ? 0.278 106.554 213.464 1.00 98.32 128 PRO A N 1
ATOM 907 C CA . PRO A 1 128 ? -0.584 105.457 212.991 1.00 98.53 128 PRO A CA 1
ATOM 908 C C . PRO A 1 128 ? -1.644 105.090 214.051 1.00 104.42 128 PRO A C 1
ATOM 909 O O . PRO A 1 128 ? -1.468 105.410 215.232 1.00 103.93 128 PRO A O 1
ATOM 913 N N . ASP A 1 129 ? -2.716 104.383 213.656 1.00 102.17 129 ASP A N 1
ATOM 914 C CA . ASP A 1 129 ? -3.724 103.980 214.633 1.00 102.97 129 ASP A CA 1
ATOM 915 C C . ASP A 1 129 ? -3.263 102.772 215.471 1.00 108.02 129 ASP A C 1
ATOM 916 O O . ASP A 1 129 ? -3.396 101.624 215.041 1.00 108.09 129 ASP A O 1
ATOM 921 N N . LEU A 1 130 ? -2.685 103.048 216.657 1.00 104.61 130 LEU A N 1
ATOM 922 C CA . LEU A 1 130 ? -2.152 102.015 217.545 1.00 104.38 130 LEU A CA 1
ATOM 923 C C . LEU A 1 130 ? -2.663 102.130 218.972 1.00 108.47 130 LEU A C 1
ATOM 924 O O . LEU A 1 130 ? -3.261 103.144 219.334 1.00 107.05 130 LEU A O 1
ATOM 929 N N . SER A 1 131 ? -2.403 101.067 219.782 1.00 105.92 131 SER A N 1
ATOM 930 C CA . SER A 1 131 ? -2.702 100.945 221.212 1.00 105.78 131 SER A CA 1
ATOM 931 C C . SER A 1 131 ? -1.494 100.299 221.856 1.00 111.15 131 SER A C 1
ATOM 932 O O . SER A 1 131 ? -1.119 99.189 221.477 1.00 110.95 131 SER A O 1
ATOM 935 N N . LEU A 1 132 ? -0.848 101.018 222.784 1.00 109.11 132 LEU A N 1
ATOM 936 C CA . LEU A 1 132 ? 0.357 100.562 223.477 1.00 109.72 132 LEU A CA 1
ATOM 937 C C . LEU A 1 132 ? 0.255 100.789 224.986 1.00 116.19 132 LEU A C 1
ATOM 938 O O . LEU A 1 132 ? -0.557 101.604 225.428 1.00 115.34 132 LEU A O 1
ATOM 943 N N . VAL A 1 133 ? 1.074 100.057 225.779 1.00 115.51 133 VAL A N 1
ATOM 944 C CA . VAL A 1 133 ? 1.124 100.163 227.250 1.00 116.30 133 VAL A CA 1
ATOM 945 C C . VAL A 1 133 ? 2.589 100.282 227.710 1.00 123.37 133 VAL A C 1
ATOM 946 O O . VAL A 1 133 ? 3.364 99.350 227.506 1.00 122.89 133 VAL A O 1
ATOM 950 N N . ASP A 1 134 ? 2.951 101.408 228.350 1.00 122.68 134 ASP A N 1
ATOM 951 C CA . ASP A 1 134 ? 4.304 101.635 228.858 1.00 124.15 134 ASP A CA 1
ATOM 952 C C . ASP A 1 134 ? 4.496 101.071 230.277 1.00 131.36 134 ASP A C 1
ATOM 953 O O . ASP A 1 134 ? 4.150 101.720 231.269 1.00 130.93 134 ASP A O 1
ATOM 958 N N . LEU A 1 135 ? 5.046 99.856 230.364 1.00 130.50 135 LEU A N 1
ATOM 959 C CA . LEU A 1 135 ? 5.327 99.215 231.641 1.00 131.92 135 LEU A CA 1
ATOM 960 C C . LEU A 1 135 ? 6.691 99.743 232.132 1.00 141.71 135 LEU A C 1
ATOM 961 O O . LEU A 1 135 ? 7.674 99.613 231.399 1.00 141.51 135 LEU A O 1
ATOM 966 N N . PRO A 1 136 ? 6.780 100.380 233.329 1.00 142.48 136 PRO A N 1
ATOM 967 C CA . PRO A 1 136 ? 8.058 100.992 233.741 1.00 144.18 136 PRO A CA 1
ATOM 968 C C . PRO A 1 136 ? 9.024 100.092 234.545 1.00 153.63 136 PRO A C 1
ATOM 969 O O . PRO A 1 136 ? 9.546 99.119 233.991 1.00 152.31 136 PRO A O 1
ATOM 973 N N . GLY A 1 137 ? 9.298 100.484 235.802 1.00 155.55 137 GLY A N 1
ATOM 974 C CA . GLY A 1 137 ? 10.195 99.836 236.764 1.00 157.47 137 GLY A CA 1
ATOM 975 C C . GLY A 1 137 ? 10.169 98.320 236.800 1.00 166.11 137 GLY A C 1
ATOM 976 O O . GLY A 1 137 ? 9.308 97.712 237.447 1.00 165.72 137 GLY A O 1
ATOM 977 N N . TYR A 1 138 ? 11.154 97.713 236.114 1.00 165.96 138 TYR A N 1
ATOM 978 C CA . TYR A 1 138 ? 11.370 96.273 235.949 1.00 167.18 138 TYR A CA 1
ATOM 979 C C . TYR A 1 138 ? 11.680 95.492 237.247 1.00 173.12 138 TYR A C 1
ATOM 980 O O . TYR A 1 138 ? 11.621 96.046 238.346 1.00 172.88 138 TYR A O 1
ATOM 989 N N . ILE A 1 139 ? 12.015 94.190 237.091 1.00 170.81 139 ILE A N 1
ATOM 990 C CA . ILE A 1 139 ? 12.418 93.250 238.136 1.00 171.02 139 ILE A CA 1
ATOM 991 C C . ILE A 1 139 ? 13.585 92.390 237.635 1.00 175.88 139 ILE A C 1
ATOM 992 O O . ILE A 1 139 ? 13.510 91.811 236.546 1.00 175.14 139 ILE A O 1
ATOM 997 N N . GLN A 1 140 ? 14.673 92.353 238.422 1.00 173.65 140 GLN A N 1
ATOM 998 C CA . GLN A 1 140 ? 15.850 91.520 238.166 1.00 173.97 140 GLN A CA 1
ATOM 999 C C . GLN A 1 140 ? 15.857 90.414 239.240 1.00 178.70 140 GLN A C 1
ATOM 1000 O O . GLN A 1 140 ? 16.836 90.234 239.974 1.00 178.46 140 GLN A O 1
ATOM 1006 N N . VAL A 1 141 ? 14.702 89.700 239.335 1.00 175.59 141 VAL A N 1
ATOM 1007 C CA . VAL A 1 141 ? 14.355 88.635 240.295 1.00 175.49 141 VAL A CA 1
ATOM 1008 C C . VAL A 1 141 ? 14.081 89.262 241.687 1.00 179.30 141 VAL A C 1
ATOM 1009 O O . VAL A 1 141 ? 12.984 89.086 242.225 1.00 178.82 141 VAL A O 1
ATOM 1013 N N . GLU A 1 142 ? 15.055 90.020 242.231 1.00 175.64 142 GLU A N 1
ATOM 1014 C CA . GLU A 1 142 ? 14.962 90.694 243.530 1.00 196.00 142 GLU A CA 1
ATOM 1015 C C . GLU A 1 142 ? 14.159 91.994 243.422 1.00 212.59 142 GLU A C 1
ATOM 1016 O O . GLU A 1 142 ? 14.402 92.808 242.530 1.00 169.07 142 GLU A O 1
ATOM 1022 N N . THR A 1 152 ? 5.314 91.929 244.684 1.00 165.79 152 THR A N 1
ATOM 1023 C CA . THR A 1 152 ? 3.876 91.657 244.710 1.00 165.69 152 THR A CA 1
ATOM 1024 C C . THR A 1 152 ? 3.136 92.553 243.711 1.00 168.91 152 THR A C 1
ATOM 1025 O O . THR A 1 152 ? 2.400 92.026 242.879 1.00 168.62 152 THR A O 1
ATOM 1029 N N . LYS A 1 153 ? 3.324 93.895 243.792 1.00 164.67 153 LYS A N 1
ATOM 1030 C CA . LYS A 1 153 ? 2.705 94.858 242.866 1.00 163.97 153 LYS A CA 1
ATOM 1031 C C . LYS A 1 153 ? 3.273 94.623 241.458 1.00 166.42 153 LYS A C 1
ATOM 1032 O O . LYS A 1 153 ? 2.543 94.712 240.470 1.00 165.77 153 LYS A O 1
ATOM 1038 N N . ILE A 1 154 ? 4.565 94.254 241.394 1.00 162.09 154 ILE A N 1
ATOM 1039 C CA . ILE A 1 154 ? 5.291 93.898 240.175 1.00 161.40 154 ILE A CA 1
ATOM 1040 C C . ILE A 1 154 ? 4.696 92.605 239.551 1.00 163.56 154 ILE A C 1
ATOM 1041 O O . ILE A 1 154 ? 4.622 92.498 238.323 1.00 163.22 154 ILE A O 1
ATOM 1046 N N . ARG A 1 155 ? 4.233 91.660 240.403 1.00 158.40 155 ARG A N 1
ATOM 1047 C CA . ARG A 1 155 ? 3.619 90.395 239.986 1.00 157.29 155 ARG A CA 1
ATOM 1048 C C . ARG A 1 155 ? 2.261 90.619 239.322 1.00 158.37 155 ARG A C 1
ATOM 1049 O O . ARG A 1 155 ? 1.906 89.885 238.398 1.00 157.73 155 ARG A O 1
ATOM 1057 N N . ASP A 1 156 ? 1.513 91.636 239.791 1.00 153.01 156 ASP A N 1
ATOM 1058 C CA . ASP A 1 156 ? 0.179 91.982 239.298 1.00 152.05 156 ASP A CA 1
ATOM 1059 C C . ASP A 1 156 ? 0.175 92.509 237.851 1.00 153.42 156 ASP A C 1
ATOM 1060 O O . ASP A 1 156 ? -0.698 92.124 237.071 1.00 153.13 156 ASP A O 1
ATOM 1065 N N . LEU A 1 157 ? 1.142 93.384 237.501 1.00 147.64 157 LEU A N 1
ATOM 1066 C CA . LEU A 1 157 ? 1.281 93.995 236.168 1.00 146.04 157 LEU A CA 1
ATOM 1067 C C . LEU A 1 157 ? 1.688 92.965 235.115 1.00 147.05 157 LEU A C 1
ATOM 1068 O O . LEU A 1 157 ? 1.254 93.047 233.965 1.00 146.22 157 LEU A O 1
ATOM 1073 N N . CYS A 1 158 ? 2.508 91.989 235.524 1.00 142.10 158 CYS A N 1
ATOM 1074 C CA . CYS A 1 158 ? 2.995 90.897 234.691 1.00 141.40 158 CYS A CA 1
ATOM 1075 C C . CYS A 1 158 ? 1.875 89.886 234.359 1.00 142.26 158 CYS A C 1
ATOM 1076 O O . CYS A 1 158 ? 2.002 89.112 233.412 1.00 141.53 158 CYS A O 1
ATOM 1079 N N . GLU A 1 159 ? 0.788 89.888 235.143 1.00 137.01 159 GLU A N 1
ATOM 1080 C CA . GLU A 1 159 ? -0.359 89.005 234.920 1.00 136.01 159 GLU A CA 1
ATOM 1081 C C . GLU A 1 159 ? -1.421 89.756 234.089 1.00 136.79 159 GLU A C 1
ATOM 1082 O O . GLU A 1 159 ? -1.956 89.200 233.125 1.00 135.68 159 GLU A O 1
ATOM 1088 N N . LYS A 1 160 ? -1.685 91.037 234.449 1.00 131.58 160 LYS A N 1
ATOM 1089 C CA . LYS A 1 160 ? -2.652 91.933 233.801 1.00 130.28 160 LYS A CA 1
ATOM 1090 C C . LYS A 1 160 ? -2.245 92.312 232.368 1.00 133.08 160 LYS A C 1
ATOM 1091 O O . LYS A 1 160 ? -3.084 92.250 231.458 1.00 133.80 160 LYS A O 1
ATOM 1097 N N . TYR A 1 161 ? -0.972 92.714 232.170 1.00 126.51 161 TYR A N 1
ATOM 1098 C CA . TYR A 1 161 ? -0.510 93.172 230.872 1.00 124.81 161 TYR A CA 1
ATOM 1099 C C . TYR A 1 161 ? 0.222 92.131 230.032 1.00 128.07 161 TYR A C 1
ATOM 1100 O O . TYR A 1 161 ? -0.014 92.071 228.824 1.00 127.59 161 TYR A O 1
ATOM 1109 N N . LEU A 1 162 ? 1.101 91.326 230.641 1.00 124.53 162 LEU A N 1
ATOM 1110 C CA . LEU A 1 162 ? 1.916 90.362 229.895 1.00 124.42 162 LEU A CA 1
ATOM 1111 C C . LEU A 1 162 ? 1.160 89.135 229.360 1.00 129.42 162 LEU A C 1
ATOM 1112 O O . LEU A 1 162 ? 1.637 88.505 228.411 1.00 128.74 162 LEU A O 1
ATOM 1117 N N . THR A 1 163 ? -0.013 88.813 229.928 1.00 127.14 163 THR A N 1
ATOM 1118 C CA . THR A 1 163 ? -0.799 87.661 229.471 1.00 127.25 163 THR A CA 1
ATOM 1119 C C . THR A 1 163 ? -1.835 88.096 228.419 1.00 129.49 163 THR A C 1
ATOM 1120 O O . THR A 1 163 ? -1.636 89.118 227.758 1.00 129.10 163 THR A O 1
ATOM 1124 N N . ALA A 1 164 ? -2.918 87.300 228.245 1.00 125.03 164 ALA A N 1
ATOM 1125 C CA . ALA A 1 164 ? -4.029 87.519 227.309 1.00 124.21 164 ALA A CA 1
ATOM 1126 C C . ALA A 1 164 ? -3.535 87.517 225.820 1.00 125.24 164 ALA A C 1
ATOM 1127 O O . ALA A 1 164 ? -2.448 86.971 225.597 1.00 124.14 164 ALA A O 1
ATOM 1129 N N . PRO A 1 165 ? -4.260 88.048 224.786 1.00 120.20 165 PRO A N 1
ATOM 1130 C CA . PRO A 1 165 ? -3.704 88.014 223.418 1.00 119.24 165 PRO A CA 1
ATOM 1131 C C 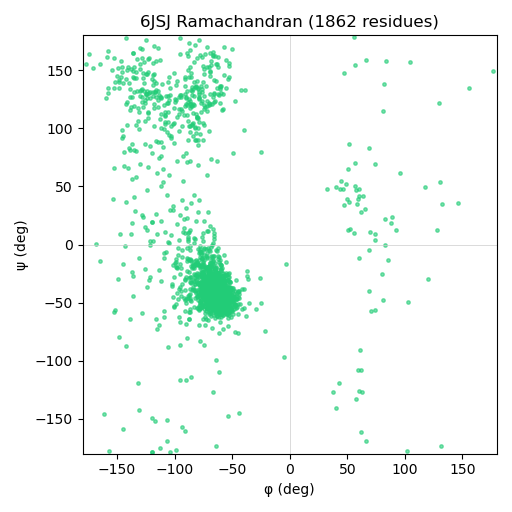. PRO A 1 165 ? -2.655 89.102 223.139 1.00 119.34 165 PRO A C 1
ATOM 1132 O O . PRO A 1 165 ? -2.052 89.081 222.064 1.00 118.44 165 PRO A O 1
ATOM 1136 N N . ASN A 1 166 ? -2.462 90.051 224.098 1.00 113.41 166 ASN A N 1
ATOM 1137 C CA . ASN A 1 166 ? -1.561 91.209 224.051 1.00 112.24 166 ASN A CA 1
ATOM 1138 C C . ASN A 1 166 ? -0.189 90.897 223.472 1.00 113.82 166 ASN A C 1
ATOM 1139 O O . ASN A 1 166 ? 0.406 89.883 223.832 1.00 113.11 166 ASN A O 1
ATOM 1144 N N . ILE A 1 167 ? 0.291 91.751 222.550 1.00 109.00 167 ILE A N 1
ATOM 1145 C CA . ILE A 1 167 ? 1.591 91.587 221.889 1.00 108.38 167 ILE A CA 1
ATOM 1146 C C . ILE A 1 167 ? 2.670 92.179 222.770 1.00 112.20 167 ILE A C 1
ATOM 1147 O O . ILE A 1 167 ? 2.510 93.288 223.276 1.00 111.10 167 ILE A O 1
ATOM 1152 N N . ILE A 1 168 ? 3.772 91.449 222.947 1.00 110.09 168 ILE A N 1
ATOM 1153 C CA . ILE A 1 168 ? 4.864 91.915 223.794 1.00 110.63 168 ILE A CA 1
ATOM 1154 C C . ILE A 1 168 ? 5.992 92.522 222.975 1.00 114.67 168 ILE A C 1
ATOM 1155 O O . ILE A 1 168 ? 6.536 91.877 222.075 1.00 114.05 168 ILE A O 1
ATOM 1160 N N . LEU A 1 169 ? 6.351 93.761 223.310 1.00 111.55 169 LEU A N 1
ATOM 1161 C CA . LEU A 1 169 ? 7.475 94.433 222.691 1.00 111.54 169 LEU A CA 1
ATOM 1162 C C . LEU A 1 169 ? 8.580 94.504 223.742 1.00 116.88 169 LEU A C 1
ATOM 1163 O O . LEU A 1 169 ? 8.474 95.257 224.717 1.00 115.54 169 LEU A O 1
ATOM 1168 N N . ALA A 1 170 ? 9.588 93.627 223.585 1.00 115.50 170 ALA A N 1
ATOM 1169 C CA . ALA A 1 170 ? 10.737 93.539 224.481 1.00 116.30 170 ALA A CA 1
ATOM 1170 C C . ALA A 1 170 ? 11.840 94.454 223.970 1.00 122.10 170 ALA A C 1
ATOM 1171 O O . ALA A 1 170 ? 12.279 94.319 222.823 1.00 121.70 170 ALA A O 1
ATOM 1173 N N . ILE A 1 171 ? 12.248 95.413 224.805 1.00 119.83 171 ILE A N 1
ATOM 1174 C CA . ILE A 1 171 ? 13.274 96.380 224.443 1.00 120.48 171 ILE A CA 1
ATOM 1175 C C . ILE A 1 171 ? 14.609 95.922 225.012 1.00 127.09 171 ILE A C 1
ATOM 1176 O O . ILE A 1 171 ? 14.805 95.937 226.231 1.00 126.92 171 ILE A O 1
ATOM 1181 N N . SER A 1 172 ? 15.517 95.495 224.114 1.00 125.44 172 SER A N 1
ATOM 1182 C CA . SER A 1 172 ? 16.884 95.057 224.420 1.00 125.68 172 SER A CA 1
ATOM 1183 C C . SER A 1 172 ? 17.863 96.154 223.988 1.00 129.79 172 SER A C 1
ATOM 1184 O O . SER A 1 172 ? 17.672 96.767 222.937 1.00 129.45 172 SER A O 1
ATOM 1187 N N . ALA A 1 173 ? 18.894 96.410 224.803 1.00 126.30 173 ALA A N 1
ATOM 1188 C CA . ALA A 1 173 ? 19.845 97.482 224.545 1.00 126.20 173 ALA A CA 1
ATOM 1189 C C . ALA A 1 173 ? 21.034 97.136 223.624 1.00 131.09 173 ALA A C 1
ATOM 1190 O O . ALA A 1 173 ? 21.693 98.077 223.196 1.00 132.07 173 ALA A O 1
ATOM 1192 N N . ALA A 1 174 ? 21.321 95.842 223.304 1.00 127.07 174 ALA A N 1
ATOM 1193 C CA . ALA A 1 174 ? 22.461 95.386 222.452 1.00 127.12 174 ALA A CA 1
ATOM 1194 C C . ALA A 1 174 ? 23.865 95.581 223.080 1.00 131.87 174 ALA A C 1
ATOM 1195 O O . ALA A 1 174 ? 24.720 94.702 222.936 1.00 131.58 174 ALA A O 1
ATOM 1197 N N . ASP A 1 175 ? 24.101 96.714 223.776 1.00 128.61 175 ASP A N 1
ATOM 1198 C CA . ASP A 1 175 ? 25.338 96.965 224.517 1.00 128.64 175 ASP A CA 1
ATOM 1199 C C . ASP A 1 175 ? 25.226 96.199 225.877 1.00 134.65 175 ASP A C 1
ATOM 1200 O O . ASP A 1 175 ? 25.807 96.590 226.898 1.00 134.32 175 ASP A O 1
ATOM 1205 N N . VAL A 1 176 ? 24.438 95.093 225.841 1.00 132.31 176 VAL A N 1
ATOM 1206 C CA . VAL A 1 176 ? 24.092 94.146 226.902 1.00 132.42 176 VAL A CA 1
ATOM 1207 C C . VAL A 1 176 ? 23.924 92.739 226.273 1.00 137.36 176 VAL A C 1
ATOM 1208 O O . VAL A 1 176 ? 23.448 92.624 225.133 1.00 136.41 176 VAL A O 1
ATOM 1212 N N . ASP A 1 177 ? 24.331 91.680 227.007 1.00 135.33 177 ASP A N 1
ATOM 1213 C CA . ASP A 1 177 ? 24.173 90.306 226.528 1.00 135.68 177 ASP A CA 1
ATOM 1214 C C . ASP A 1 177 ? 22.710 89.930 226.679 1.00 140.20 177 ASP A C 1
ATOM 1215 O O . ASP A 1 177 ? 22.072 90.319 227.660 1.00 139.08 177 ASP A O 1
ATOM 1220 N N . LEU A 1 178 ? 22.171 89.210 225.685 1.00 137.99 178 LEU A N 1
ATOM 1221 C CA . LEU A 1 178 ? 20.760 88.835 225.635 1.00 138.39 178 LEU A CA 1
ATOM 1222 C C . LEU A 1 178 ? 20.316 87.951 226.794 1.00 142.96 178 LEU A C 1
ATOM 1223 O O . LEU A 1 178 ? 19.142 88.000 227.169 1.00 143.22 178 LEU A O 1
ATOM 1228 N N . ALA A 1 179 ? 21.250 87.209 227.406 1.00 139.24 179 ALA A N 1
ATOM 1229 C CA . ALA A 1 179 ? 20.945 86.402 228.583 1.00 138.93 179 ALA A CA 1
ATOM 1230 C C . ALA A 1 179 ? 20.773 87.327 229.798 1.00 141.89 179 ALA A C 1
ATOM 1231 O O . ALA A 1 179 ? 19.948 87.038 230.665 1.00 141.68 179 ALA A O 1
ATOM 1233 N N . ASN A 1 180 ? 21.520 88.460 229.827 1.00 137.72 180 ASN A N 1
ATOM 1234 C CA . ASN A 1 180 ? 21.486 89.473 230.895 1.00 137.19 180 ASN A CA 1
ATOM 1235 C C . ASN A 1 180 ? 20.241 90.385 230.855 1.00 139.03 180 ASN A C 1
ATOM 1236 O O . ASN A 1 180 ? 19.867 90.929 231.899 1.00 138.42 180 ASN A O 1
ATOM 1241 N N . SER A 1 181 ? 19.617 90.567 229.663 1.00 133.91 181 SER A N 1
ATOM 1242 C CA . SER A 1 181 ? 18.434 91.421 229.482 1.00 132.64 181 SER A CA 1
ATOM 1243 C C . SER A 1 181 ? 17.192 90.902 230.210 1.00 134.04 181 SER A C 1
ATOM 1244 O O . SER A 1 181 ? 16.752 89.773 229.968 1.00 133.09 181 SER A O 1
ATOM 1247 N N . SER A 1 182 ? 16.629 91.744 231.097 1.00 129.42 182 SER A N 1
ATOM 1248 C CA . SER A 1 182 ? 15.421 91.449 231.873 1.00 128.53 182 SER A CA 1
ATOM 1249 C C . SER A 1 182 ? 14.201 91.417 230.956 1.00 131.35 182 SER A C 1
ATOM 1250 O O . SER A 1 182 ? 13.229 90.717 231.248 1.00 130.94 182 SER A O 1
ATOM 1253 N N . ALA A 1 183 ? 14.276 92.176 229.838 1.00 126.84 183 ALA A N 1
ATOM 1254 C CA . ALA A 1 183 ? 13.249 92.301 228.815 1.00 126.08 183 ALA A CA 1
ATOM 1255 C C . ALA A 1 183 ? 12.908 90.951 228.195 1.00 128.71 183 ALA A C 1
ATOM 1256 O O . ALA A 1 183 ? 11.767 90.507 228.311 1.00 128.07 183 ALA A O 1
ATOM 1258 N N . LEU A 1 184 ? 13.902 90.272 227.607 1.00 124.93 184 LEU A N 1
ATOM 1259 C CA . LEU A 1 184 ? 13.723 88.963 226.990 1.00 124.88 184 LEU A CA 1
ATOM 1260 C C . LEU A 1 184 ? 13.472 87.845 227.999 1.00 128.88 184 LEU A C 1
ATOM 1261 O O . LEU A 1 184 ? 12.795 86.867 227.663 1.00 128.88 184 LEU A O 1
ATOM 1266 N N . LYS A 1 185 ? 14.029 87.977 229.223 1.00 124.88 185 LYS A N 1
ATOM 1267 C CA . LYS A 1 185 ? 13.855 86.997 230.293 1.00 124.41 185 LYS A CA 1
ATOM 1268 C C . LYS A 1 185 ? 12.377 86.959 230.704 1.00 126.80 185 LYS A C 1
ATOM 1269 O O . LYS A 1 185 ? 11.795 85.875 230.748 1.00 125.79 185 LYS A O 1
ATOM 1275 N N . ALA A 1 186 ? 11.767 88.148 230.945 1.00 123.16 186 ALA A N 1
ATOM 1276 C CA . ALA A 1 186 ? 10.352 88.288 231.302 1.00 123.02 186 ALA A CA 1
ATOM 1277 C C . ALA A 1 186 ? 9.443 87.922 230.129 1.00 128.49 186 ALA A C 1
ATOM 1278 O O . ALA A 1 186 ? 8.325 87.462 230.355 1.00 127.79 186 ALA A O 1
ATOM 1280 N N . SER A 1 187 ? 9.933 88.110 228.881 1.00 126.56 187 SER A N 1
ATOM 1281 C CA . SER A 1 187 ? 9.219 87.769 227.647 1.00 126.97 187 SER A CA 1
ATOM 1282 C C . SER A 1 187 ? 8.983 86.267 227.538 1.00 132.66 187 SER A C 1
ATOM 1283 O O . SER A 1 187 ? 7.861 85.858 227.241 1.00 132.77 187 SER A O 1
ATOM 1286 N N . LYS A 1 188 ? 10.027 85.449 227.792 1.00 129.86 188 LYS A N 1
ATOM 1287 C CA . LYS A 1 188 ? 9.930 83.987 227.744 1.00 129.91 188 LYS A CA 1
ATOM 1288 C C . LYS A 1 188 ? 9.063 83.478 228.887 1.00 134.67 188 LYS A C 1
ATOM 1289 O O . LYS A 1 188 ? 8.303 82.523 228.707 1.00 133.67 188 LYS A O 1
ATOM 1295 N N . ALA A 1 189 ? 9.149 84.151 230.050 1.00 132.82 189 ALA A N 1
ATOM 1296 C CA . ALA A 1 189 ? 8.354 83.849 231.239 1.00 133.64 189 ALA A CA 1
ATOM 1297 C C . ALA A 1 189 ? 6.867 84.067 230.923 1.00 139.86 189 ALA A C 1
ATOM 1298 O O . ALA A 1 189 ? 6.052 83.187 231.212 1.00 139.55 189 ALA A O 1
ATOM 1300 N N . ALA A 1 190 ? 6.538 85.212 230.268 1.00 137.64 190 ALA A N 1
ATOM 1301 C CA . ALA A 1 190 ? 5.185 85.582 229.841 1.00 137.69 190 ALA A CA 1
ATOM 1302 C C . ALA A 1 190 ? 4.704 84.681 228.700 1.00 141.63 190 ALA A C 1
ATOM 1303 O O . ALA A 1 190 ? 3.530 84.303 228.683 1.00 141.09 190 ALA A O 1
ATOM 1305 N N . ASP A 1 191 ? 5.610 84.324 227.761 1.00 138.29 191 ASP A N 1
ATOM 1306 C CA . ASP A 1 191 ? 5.296 83.424 226.660 1.00 138.38 191 ASP A CA 1
ATOM 1307 C C . ASP A 1 191 ? 5.491 81.945 227.165 1.00 143.64 191 ASP A C 1
ATOM 1308 O O . ASP A 1 191 ? 4.725 81.596 228.071 1.00 143.73 191 ASP A O 1
ATOM 1313 N N . PRO A 1 192 ? 6.427 81.048 226.739 1.00 140.24 192 PRO A N 1
ATOM 1314 C CA . PRO A 1 192 ? 7.481 81.138 225.718 1.00 139.89 192 PRO A CA 1
ATOM 1315 C C . PRO A 1 192 ? 7.048 80.675 224.322 1.00 142.65 192 PRO A C 1
ATOM 1316 O O . PRO A 1 192 ? 5.849 80.629 224.032 1.00 142.58 192 PRO A O 1
ATOM 1320 N N . LYS A 1 193 ? 8.043 80.352 223.460 1.00 137.68 193 LYS A N 1
ATOM 1321 C CA . LYS A 1 193 ? 7.965 79.982 222.040 1.00 136.71 193 LYS A CA 1
ATOM 1322 C C . LYS A 1 193 ? 7.951 81.254 221.153 1.00 138.38 193 LYS A C 1
ATOM 1323 O O . LYS A 1 193 ? 8.195 81.177 219.947 1.00 137.93 193 LYS A O 1
ATOM 1329 N N . GLY A 1 194 ? 7.730 82.408 221.791 1.00 133.21 194 GLY A N 1
ATOM 1330 C CA . GLY A 1 194 ? 7.739 83.730 221.172 1.00 132.38 194 GLY A CA 1
ATOM 1331 C C . GLY A 1 194 ? 6.738 83.949 220.057 1.00 134.07 194 GLY A C 1
ATOM 1332 O O . GLY A 1 194 ? 7.045 84.627 219.064 1.00 133.47 194 GLY A O 1
ATOM 1333 N N . LEU A 1 195 ? 5.526 83.400 220.230 1.00 128.22 195 LEU A N 1
ATOM 1334 C CA . LEU A 1 195 ? 4.457 83.517 219.238 1.00 126.47 195 LEU A CA 1
ATOM 1335 C C . LEU A 1 195 ? 3.837 84.910 219.191 1.00 126.59 195 LEU A C 1
ATOM 1336 O O . LEU A 1 195 ? 3.517 85.396 218.106 1.00 125.45 195 LEU A O 1
ATOM 1341 N N . ARG A 1 196 ? 3.704 85.557 220.365 1.00 120.90 196 ARG A N 1
ATOM 1342 C CA . ARG A 1 196 ? 3.137 86.898 220.503 1.00 119.61 196 ARG A CA 1
ATOM 1343 C C . ARG A 1 196 ? 4.157 87.925 221.022 1.00 120.04 196 ARG A C 1
ATOM 1344 O O . ARG A 1 196 ? 3.773 88.933 221.615 1.00 118.89 196 ARG A O 1
ATOM 1352 N N . THR A 1 197 ? 5.453 87.682 220.774 1.00 115.51 197 THR A N 1
ATOM 1353 C CA . THR A 1 197 ? 6.518 88.589 221.208 1.00 114.79 197 THR A CA 1
ATOM 1354 C C . THR A 1 197 ? 7.416 89.038 220.048 1.00 116.77 197 THR A C 1
ATOM 1355 O O . THR A 1 197 ? 7.888 88.211 219.263 1.00 115.51 197 THR A O 1
ATOM 1359 N N . ILE A 1 198 ? 7.609 90.368 219.951 1.00 112.59 198 ILE A N 1
ATOM 1360 C CA . ILE A 1 198 ? 8.477 91.048 218.992 1.00 112.16 198 ILE A CA 1
ATOM 1361 C C . ILE A 1 198 ? 9.586 91.668 219.830 1.00 115.93 198 ILE A C 1
ATOM 1362 O O . ILE A 1 198 ? 9.303 92.367 220.812 1.00 115.73 198 ILE A O 1
ATOM 1367 N N . GLY A 1 199 ? 10.830 91.407 219.448 1.00 111.46 199 GLY A N 1
ATOM 1368 C CA . GLY A 1 199 ? 11.979 91.923 220.181 1.00 110.65 199 GLY A CA 1
ATOM 1369 C C . GLY A 1 199 ? 12.681 93.061 219.483 1.00 112.12 199 GLY A C 1
ATOM 1370 O O . GLY A 1 199 ? 13.263 92.861 218.417 1.00 112.16 199 GLY A O 1
ATOM 1371 N N . VAL A 1 200 ? 12.643 94.257 220.072 1.00 106.48 200 VAL A N 1
ATOM 1372 C CA . VAL A 1 200 ? 13.327 95.399 219.475 1.00 105.62 200 VAL A CA 1
ATOM 1373 C C . VAL A 1 200 ? 14.732 95.537 220.083 1.00 108.80 200 VAL A C 1
ATOM 1374 O O . VAL A 1 200 ? 14.887 95.514 221.306 1.00 107.86 200 VAL A O 1
ATOM 1378 N N . ILE A 1 201 ? 15.754 95.603 219.217 1.00 105.42 201 ILE A N 1
ATOM 1379 C CA . ILE A 1 201 ? 17.135 95.744 219.657 1.00 105.28 201 ILE A CA 1
ATOM 1380 C C . ILE A 1 201 ? 17.619 97.146 219.343 1.00 109.47 201 ILE A C 1
ATOM 1381 O O . ILE A 1 201 ? 17.764 97.528 218.180 1.00 109.35 201 ILE A O 1
ATOM 1386 N N . THR A 1 202 ? 17.818 97.913 220.411 1.00 105.70 202 THR A N 1
ATOM 1387 C CA . THR A 1 202 ? 18.243 99.303 220.454 1.00 105.51 202 THR A CA 1
ATOM 1388 C C . THR A 1 202 ? 19.775 99.364 220.456 1.00 108.58 202 THR A C 1
ATOM 1389 O O . THR A 1 202 ? 20.423 98.323 220.500 1.00 107.96 202 THR A O 1
ATOM 1393 N N . LYS A 1 203 ? 20.343 100.587 220.359 1.00 104.86 203 LYS A N 1
ATOM 1394 C CA . LYS A 1 203 ? 21.774 100.911 220.386 1.00 104.02 203 LYS A CA 1
ATOM 1395 C C . LYS A 1 203 ? 22.595 100.057 219.414 1.00 107.57 203 LYS A C 1
ATOM 1396 O O . LYS A 1 203 ? 23.721 99.672 219.726 1.00 106.81 203 LYS A O 1
ATOM 1402 N N . LEU A 1 204 ? 22.026 99.794 218.216 1.00 104.57 204 LEU A N 1
ATOM 1403 C CA . LEU A 1 204 ? 22.639 99.015 217.137 1.00 105.12 204 LEU A CA 1
ATOM 1404 C C . LEU A 1 204 ? 23.959 99.633 216.679 1.00 111.61 204 LEU A C 1
ATOM 1405 O O . LEU A 1 204 ? 24.813 98.926 216.143 1.00 111.74 204 LEU A O 1
ATOM 1410 N N . ASP A 1 205 ? 24.111 100.956 216.904 1.00 109.39 205 ASP A N 1
ATOM 1411 C CA . ASP A 1 205 ? 25.283 101.777 216.596 1.00 109.38 205 ASP A CA 1
ATOM 1412 C C . ASP A 1 205 ? 26.448 101.543 217.580 1.00 113.71 205 ASP A C 1
ATOM 1413 O O . ASP A 1 205 ? 27.594 101.797 217.215 1.00 113.91 205 ASP A O 1
ATOM 1418 N N . LEU A 1 206 ? 26.159 101.081 218.816 1.00 109.86 206 LEU A N 1
ATOM 1419 C CA . LEU A 1 206 ? 27.172 100.827 219.850 1.00 109.53 206 LEU A CA 1
ATOM 1420 C C . LEU A 1 206 ? 27.774 99.419 219.769 1.00 114.30 206 LEU A C 1
ATOM 1421 O O . LEU A 1 206 ? 28.490 98.996 220.678 1.00 113.77 206 LEU A O 1
ATOM 1426 N N . VAL A 1 207 ? 27.490 98.704 218.680 1.00 112.13 207 VAL A N 1
ATOM 1427 C CA . VAL A 1 207 ? 27.955 97.347 218.431 1.00 113.10 207 VAL A CA 1
ATOM 1428 C C . VAL A 1 207 ? 28.219 97.187 216.932 1.00 119.47 207 VAL A C 1
ATOM 1429 O O . VAL A 1 207 ? 27.445 97.692 216.114 1.00 119.30 207 VAL A O 1
ATOM 1433 N N . ASP A 1 208 ? 29.323 96.502 216.580 1.00 117.73 208 ASP A N 1
ATOM 1434 C CA . ASP A 1 208 ? 29.738 96.237 215.198 1.00 118.46 208 ASP A CA 1
ATOM 1435 C C . ASP A 1 208 ? 28.622 95.584 214.379 1.00 123.17 208 ASP A C 1
ATOM 1436 O O . ASP A 1 208 ? 27.892 94.750 214.924 1.00 122.83 208 ASP A O 1
ATOM 1441 N N . PRO A 1 209 ? 28.464 95.936 213.078 1.00 120.38 209 PRO A N 1
ATOM 1442 C CA . PRO A 1 209 ? 27.374 95.342 212.284 1.00 120.44 209 PRO A CA 1
ATOM 1443 C C . PRO A 1 209 ? 27.440 93.822 212.145 1.00 125.80 209 PRO A C 1
ATOM 1444 O O . PRO A 1 209 ? 26.449 93.209 211.753 1.00 126.49 209 PRO A O 1
ATOM 1448 N N . GLU A 1 210 ? 28.588 93.213 212.506 1.00 122.16 210 GLU A N 1
ATOM 1449 C CA . GLU A 1 210 ? 28.793 91.766 212.484 1.00 121.69 210 GLU A CA 1
ATOM 1450 C C . GLU A 1 210 ? 27.982 91.157 213.637 1.00 122.89 210 GLU A C 1
ATOM 1451 O O . GLU A 1 210 ? 27.116 90.316 213.378 1.00 122.05 210 GLU A O 1
ATOM 1457 N N . LYS A 1 211 ? 28.219 91.640 214.895 1.00 117.81 211 LYS A N 1
ATOM 1458 C CA . LYS A 1 211 ? 27.530 91.205 216.127 1.00 116.78 211 LYS A CA 1
ATOM 1459 C C . LYS A 1 211 ? 26.062 91.646 216.136 1.00 120.04 211 LYS A C 1
ATOM 1460 O O . LYS A 1 211 ? 25.208 90.949 216.702 1.00 120.03 211 LYS A O 1
ATOM 1466 N N . ALA A 1 212 ? 25.774 92.809 215.523 1.00 114.62 212 ALA A N 1
ATOM 1467 C CA . ALA A 1 212 ? 24.413 93.324 215.437 1.00 112.89 212 ALA A CA 1
ATOM 1468 C C . ALA A 1 212 ? 23.558 92.316 214.668 1.00 112.75 212 ALA A C 1
ATOM 1469 O O . ALA A 1 212 ? 22.559 91.859 215.212 1.00 111.71 212 ALA A O 1
ATOM 1471 N N . ARG A 1 213 ? 24.032 91.854 213.493 1.00 107.68 213 ARG A N 1
ATOM 1472 C CA . ARG A 1 213 ? 23.348 90.838 212.693 1.00 107.40 213 ARG A CA 1
ATOM 1473 C C . ARG A 1 213 ? 23.223 89.521 213.478 1.00 112.47 213 ARG A C 1
ATOM 1474 O O . ARG A 1 213 ? 22.223 88.819 213.325 1.00 112.02 213 ARG A O 1
ATOM 1482 N N . SER A 1 214 ? 24.220 89.207 214.337 1.00 110.04 214 SER A N 1
ATOM 1483 C CA . SER A 1 214 ? 24.217 87.997 215.173 1.00 110.15 214 SER A CA 1
ATOM 1484 C C . SER A 1 214 ? 23.093 88.066 216.216 1.00 114.17 214 SER A C 1
ATOM 1485 O O . SER A 1 214 ? 22.293 87.129 216.320 1.00 113.08 214 SER A O 1
ATOM 1488 N N . ILE A 1 215 ? 23.017 89.205 216.945 1.00 111.26 215 ILE A N 1
ATOM 1489 C CA . ILE A 1 215 ? 22.004 89.484 217.964 1.00 111.16 215 ILE A CA 1
ATOM 1490 C C . ILE A 1 215 ? 20.585 89.366 217.366 1.00 116.33 215 ILE A C 1
ATOM 1491 O O . ILE A 1 215 ? 19.711 88.738 217.968 1.00 116.26 215 ILE A O 1
ATOM 1496 N N . LEU A 1 216 ? 20.377 89.941 216.173 1.00 113.11 216 LEU A N 1
ATOM 1497 C CA . LEU A 1 216 ? 19.097 89.885 215.487 1.00 113.06 216 LEU A CA 1
ATOM 1498 C C . LEU A 1 216 ? 18.757 88.441 215.131 1.00 118.99 216 LEU A C 1
ATOM 1499 O O . LEU A 1 216 ? 17.753 87.932 215.626 1.00 118.78 216 LEU A O 1
ATOM 1504 N N . ASN A 1 217 ? 19.637 87.745 214.371 1.00 116.97 217 ASN A N 1
ATOM 1505 C CA . ASN A 1 217 ? 19.425 86.344 213.977 1.00 117.25 217 ASN A CA 1
ATOM 1506 C C . ASN A 1 217 ? 19.769 85.352 215.113 1.00 123.81 217 ASN A C 1
ATOM 1507 O O . ASN A 1 217 ? 20.272 84.248 214.875 1.00 123.40 217 ASN A O 1
ATOM 1512 N N . ASN A 1 218 ? 19.419 85.748 216.351 1.00 122.09 218 ASN A N 1
ATOM 1513 C CA . ASN A 1 218 ? 19.571 85.008 217.596 1.00 122.65 218 ASN A CA 1
ATOM 1514 C C . ASN A 1 218 ? 18.956 83.604 217.488 1.00 129.43 218 ASN A C 1
ATOM 1515 O O . ASN A 1 218 ? 18.039 83.389 216.689 1.00 129.55 218 ASN A O 1
ATOM 1520 N N . LYS A 1 219 ? 19.468 82.651 218.279 1.00 127.28 219 LYS A N 1
ATOM 1521 C CA . LYS A 1 219 ? 18.953 81.284 218.285 1.00 127.47 219 LYS A CA 1
ATOM 1522 C C . LYS A 1 219 ? 18.678 80.776 219.703 1.00 133.16 219 LYS A C 1
ATOM 1523 O O . LYS A 1 219 ? 18.008 79.754 219.864 1.00 132.82 219 LYS A O 1
ATOM 1529 N N . LYS A 1 220 ? 19.149 81.521 220.728 1.00 131.34 220 LYS A N 1
ATOM 1530 C CA . LYS A 1 220 ? 18.923 81.207 222.146 1.00 131.87 220 LYS A CA 1
ATOM 1531 C C . LYS A 1 220 ? 17.469 81.534 222.512 1.00 136.30 220 LYS A C 1
ATOM 1532 O O . LYS A 1 220 ? 16.792 80.693 223.109 1.00 136.38 220 LYS A O 1
ATOM 1538 N N . TYR A 1 221 ? 16.993 82.747 222.111 1.00 132.19 221 TYR A N 1
ATOM 1539 C CA . TYR A 1 221 ? 15.643 83.299 222.299 1.00 131.27 221 TYR A CA 1
ATOM 1540 C C . TYR A 1 221 ? 14.937 83.450 220.928 1.00 132.66 221 TYR A C 1
ATOM 1541 O O . TYR A 1 221 ? 14.805 84.574 220.439 1.00 132.24 221 TYR A O 1
ATOM 1550 N N . PRO A 1 222 ? 14.462 82.368 220.281 1.00 127.44 222 PRO A N 1
ATOM 1551 C CA . PRO A 1 222 ? 13.804 82.537 218.975 1.00 126.70 222 PRO A CA 1
ATOM 1552 C C . PRO A 1 222 ? 12.334 82.972 219.067 1.00 127.61 222 PRO A C 1
ATOM 1553 O O . PRO A 1 222 ? 11.566 82.427 219.870 1.00 126.85 222 PRO A O 1
ATOM 1557 N N . LEU A 1 223 ? 11.947 83.960 218.225 1.00 121.81 223 LEU A N 1
ATOM 1558 C CA . LEU A 1 223 ? 10.593 84.535 218.173 1.00 119.90 223 LEU A CA 1
ATOM 1559 C C . LEU A 1 223 ? 9.923 84.359 216.798 1.00 120.28 223 LEU A C 1
ATOM 1560 O O . LEU A 1 223 ? 10.594 84.490 215.772 1.00 119.16 223 LEU A O 1
ATOM 1565 N N . SER A 1 224 ? 8.593 84.088 216.795 1.00 114.80 224 SER A N 1
ATOM 1566 C CA . SER A 1 224 ? 7.748 83.940 215.598 1.00 113.64 224 SER A CA 1
ATOM 1567 C C . SER A 1 224 ? 7.710 85.295 214.859 1.00 113.31 224 SER A C 1
ATOM 1568 O O . SER A 1 224 ? 8.129 85.373 213.706 1.00 111.33 224 SER A O 1
ATOM 1571 N N . MET A 1 225 ? 7.243 86.358 215.553 1.00 108.59 225 MET A N 1
ATOM 1572 C CA . MET A 1 225 ? 7.249 87.744 215.081 1.00 107.69 225 MET A CA 1
ATOM 1573 C C . MET A 1 225 ? 8.687 88.127 215.440 1.00 114.29 225 MET A C 1
ATOM 1574 O O . MET A 1 225 ? 8.968 88.307 216.626 1.00 115.75 225 MET A O 1
ATOM 1579 N N . GLY A 1 226 ? 9.587 88.118 214.458 1.00 110.48 226 GLY A N 1
ATOM 1580 C CA . GLY A 1 226 ? 11.035 88.303 214.615 1.00 110.22 226 GLY A CA 1
ATOM 1581 C C . GLY A 1 226 ? 11.633 89.385 215.506 1.00 113.51 226 GLY A C 1
ATOM 1582 O O . GLY A 1 226 ? 11.154 89.665 216.613 1.00 112.84 226 GLY A O 1
ATOM 1583 N N . TYR A 1 227 ? 12.771 89.933 215.045 1.00 109.43 227 TYR A N 1
ATOM 1584 C CA . TYR A 1 227 ? 13.504 91.006 215.717 1.00 108.60 227 TYR A CA 1
ATOM 1585 C C . TYR A 1 227 ? 13.689 92.179 214.772 1.00 110.08 227 TYR A C 1
ATOM 1586 O O . TYR A 1 227 ? 13.822 91.986 213.564 1.00 109.07 227 TYR A O 1
ATOM 1595 N N . VAL A 1 228 ? 13.688 93.396 215.327 1.00 105.88 228 VAL A N 1
ATOM 1596 C CA . VAL A 1 228 ? 13.898 94.641 214.589 1.00 105.41 228 VAL A CA 1
ATOM 1597 C C . VAL A 1 228 ? 15.071 95.379 215.264 1.00 109.39 228 VAL A C 1
ATOM 1598 O O . VAL A 1 228 ? 15.089 95.498 216.494 1.00 109.54 228 VAL A O 1
ATOM 1602 N N . GLY A 1 229 ? 16.058 95.795 214.463 1.00 104.45 229 GLY A N 1
ATOM 1603 C CA . GLY A 1 229 ? 17.235 96.509 214.948 1.00 103.32 229 GLY A CA 1
ATOM 1604 C C . GLY A 1 229 ? 17.077 97.989 214.708 1.00 104.85 229 GLY A C 1
ATOM 1605 O O . GLY A 1 229 ? 16.856 98.391 213.567 1.00 104.37 229 GLY A O 1
ATOM 1606 N N . VAL A 1 230 ? 17.148 98.807 215.773 1.00 100.08 230 VAL A N 1
ATOM 1607 C CA . VAL A 1 230 ? 16.946 100.261 215.668 1.00 99.98 230 VAL A CA 1
ATOM 1608 C C . VAL A 1 230 ? 18.086 101.094 216.266 1.00 104.22 230 VAL A C 1
ATOM 1609 O O . VAL A 1 230 ? 18.809 100.608 217.132 1.00 104.35 230 VAL A O 1
ATOM 1613 N N . ILE A 1 231 ? 18.225 102.358 215.813 1.00 101.20 231 ILE A N 1
ATOM 1614 C CA . ILE A 1 231 ? 19.170 103.358 216.340 1.00 101.45 231 ILE A CA 1
ATOM 1615 C C . ILE A 1 231 ? 18.329 104.587 216.612 1.00 106.87 231 ILE A C 1
ATOM 1616 O O . ILE A 1 231 ? 17.636 105.077 215.717 1.00 106.07 231 ILE A O 1
ATOM 1621 N N . THR A 1 232 ? 18.351 105.057 217.859 1.00 105.35 232 THR A N 1
ATOM 1622 C CA . THR A 1 232 ? 17.509 106.163 218.286 1.00 105.82 232 THR A CA 1
ATOM 1623 C C . THR A 1 232 ? 18.229 107.086 219.314 1.00 110.86 232 THR A C 1
ATOM 1624 O O . THR A 1 232 ? 17.830 107.168 220.483 1.00 109.84 232 THR A O 1
ATOM 1628 N N . LYS A 1 233 ? 19.276 107.805 218.854 1.00 109.10 233 LYS A N 1
ATOM 1629 C CA . LYS A 1 233 ? 19.994 108.755 219.712 1.00 109.87 233 LYS A CA 1
ATOM 1630 C C . LYS A 1 233 ? 19.922 110.194 219.130 1.00 116.43 233 LYS A C 1
ATOM 1631 O O . LYS A 1 233 ? 18.915 110.531 218.500 1.00 117.06 233 LYS A O 1
ATOM 1637 N N . THR A 1 234 ? 20.961 111.035 219.371 1.00 113.42 234 THR A N 1
ATOM 1638 C CA . THR A 1 234 ? 21.100 112.438 218.943 1.00 138.66 234 THR A CA 1
ATOM 1639 C C . THR A 1 234 ? 19.981 113.304 219.546 1.00 166.79 234 THR A C 1
ATOM 1640 O O . THR A 1 234 ? 19.523 113.037 220.661 1.00 124.41 234 THR A O 1
ATOM 1644 N N . GLU A 1 270 ? 7.731 120.940 218.110 1.00 143.81 270 GLU A N 1
ATOM 1645 C CA . GLU A 1 270 ? 7.307 120.814 216.708 1.00 144.41 270 GLU A CA 1
ATOM 1646 C C . GLU A 1 270 ? 8.462 121.131 215.729 1.00 148.97 270 GLU A C 1
ATOM 1647 O O . GLU A 1 270 ? 8.667 120.402 214.752 1.00 146.90 270 GLU A O 1
ATOM 1653 N N . ASN A 1 271 ? 9.170 122.255 215.978 1.00 147.65 271 ASN A N 1
ATOM 1654 C CA . ASN A 1 271 ? 10.340 122.705 215.215 1.00 147.92 271 ASN A CA 1
ATOM 1655 C C . ASN A 1 271 ? 11.599 122.262 215.957 1.00 151.51 271 ASN A C 1
ATOM 1656 O O . ASN A 1 271 ? 12.491 121.693 215.334 1.00 152.00 271 ASN A O 1
ATOM 1661 N N . THR A 1 272 ? 11.646 122.489 217.297 1.00 145.79 272 THR A N 1
ATOM 1662 C CA . THR A 1 272 ? 12.749 122.101 218.178 1.00 144.07 272 THR A CA 1
ATOM 1663 C C . THR A 1 272 ? 12.665 120.584 218.454 1.00 144.82 272 THR A C 1
ATOM 1664 O O . THR A 1 272 ? 13.698 119.909 218.460 1.00 144.08 272 THR A O 1
ATOM 1668 N N . ASN A 1 273 ? 11.430 120.055 218.650 1.00 139.25 273 ASN A N 1
ATOM 1669 C CA . ASN A 1 273 ? 11.186 118.640 218.956 1.00 137.74 273 ASN A CA 1
ATOM 1670 C C . ASN A 1 273 ? 10.761 117.753 217.759 1.00 137.58 273 ASN A C 1
ATOM 1671 O O . ASN A 1 273 ? 10.888 116.530 217.857 1.00 136.51 273 ASN A O 1
ATOM 1676 N N . GLY A 1 274 ? 10.264 118.361 216.669 1.00 130.83 274 GLY A N 1
ATOM 1677 C CA . GLY A 1 274 ? 9.869 117.647 215.452 1.00 128.18 274 GLY A CA 1
ATOM 1678 C C . GLY A 1 274 ? 11.090 117.280 214.635 1.00 125.86 274 GLY A C 1
ATOM 1679 O O . GLY A 1 274 ? 11.271 116.120 214.255 1.00 124.75 274 GLY A O 1
ATOM 1680 N N . LEU A 1 275 ? 11.966 118.284 214.425 1.00 118.55 275 LEU A N 1
ATOM 1681 C CA . LEU A 1 275 ? 13.252 118.212 213.732 1.00 116.75 275 LEU A CA 1
ATOM 1682 C C . LEU A 1 275 ? 14.194 117.274 214.494 1.00 117.31 275 LEU A C 1
ATOM 1683 O O . LEU A 1 275 ? 15.041 116.633 213.872 1.00 117.09 275 LEU A O 1
ATOM 1688 N N . LYS A 1 276 ? 14.026 117.186 215.833 1.00 110.94 276 LYS A N 1
ATOM 1689 C CA . LYS A 1 276 ? 14.798 116.329 216.736 1.00 109.40 276 LYS A CA 1
ATOM 1690 C C . LYS A 1 276 ? 14.777 114.866 216.248 1.00 110.67 276 LYS A C 1
ATOM 1691 O O . LYS A 1 276 ? 15.833 114.246 216.085 1.00 109.53 276 LYS A O 1
ATOM 1697 N N . GLN A 1 277 ? 13.572 114.355 215.954 1.00 106.05 277 GLN A N 1
ATOM 1698 C CA . GLN A 1 277 ? 13.355 112.990 215.478 1.00 105.32 277 GLN A CA 1
ATOM 1699 C C . GLN A 1 277 ? 13.763 112.824 214.018 1.00 107.64 277 GLN A C 1
ATOM 1700 O O . GLN A 1 277 ? 14.074 111.705 213.612 1.00 107.42 277 GLN A O 1
ATOM 1706 N N . ILE A 1 278 ? 13.736 113.925 213.224 1.00 103.08 278 ILE A N 1
ATOM 1707 C CA . ILE A 1 278 ? 14.117 113.948 211.797 1.00 102.27 278 ILE A CA 1
ATOM 1708 C C . ILE A 1 278 ? 15.640 113.776 211.695 1.00 106.50 278 ILE A C 1
ATOM 1709 O O . ILE A 1 278 ? 16.114 112.957 210.905 1.00 105.34 278 ILE A O 1
ATOM 1714 N N . VAL A 1 279 ? 16.388 114.536 212.527 1.00 104.49 279 VAL A N 1
ATOM 1715 C CA . VAL A 1 279 ? 17.848 114.488 212.667 1.00 104.63 279 VAL A CA 1
ATOM 1716 C C . VAL A 1 279 ? 18.217 113.069 213.108 1.00 108.68 279 VAL A C 1
ATOM 1717 O O . VAL A 1 279 ? 19.084 112.453 212.493 1.00 107.75 279 VAL A O 1
ATOM 1721 N N . SER A 1 280 ? 17.512 112.544 214.137 1.00 106.58 280 SER A N 1
ATOM 1722 C CA . SER A 1 280 ? 17.700 111.194 214.678 1.00 107.13 280 SER A CA 1
ATOM 1723 C C . SER A 1 280 ? 17.555 110.106 213.606 1.00 111.53 280 SER A C 1
ATOM 1724 O O . SER A 1 280 ? 18.367 109.179 213.578 1.00 111.68 280 SER A O 1
ATOM 1727 N N . HIS A 1 281 ? 16.547 110.224 212.723 1.00 107.91 281 HIS A N 1
ATOM 1728 C CA . HIS A 1 281 ? 16.349 109.232 211.681 1.00 108.18 281 HIS A CA 1
ATOM 1729 C C . HIS A 1 281 ? 17.387 109.343 210.595 1.00 112.73 281 HIS A C 1
ATOM 1730 O O . HIS A 1 281 ? 17.888 108.308 210.158 1.00 112.82 281 HIS A O 1
ATOM 1737 N N . GLN A 1 282 ? 17.720 110.583 210.156 1.00 108.91 282 GLN A N 1
ATOM 1738 C CA . GLN A 1 282 ? 18.745 110.835 209.133 1.00 108.24 282 GLN A CA 1
ATOM 1739 C C . GLN A 1 282 ? 19.996 109.992 209.459 1.00 111.06 282 GLN A C 1
ATOM 1740 O O . GLN A 1 282 ? 20.473 109.262 208.593 1.00 110.90 282 GLN A O 1
ATOM 1746 N N . PHE A 1 283 ? 20.436 110.017 210.740 1.00 106.67 283 PHE A N 1
ATOM 1747 C CA . PHE A 1 283 ? 21.571 109.267 211.283 1.00 106.24 283 PHE A CA 1
ATOM 1748 C C . PHE A 1 283 ? 21.330 107.759 211.273 1.00 108.34 283 PHE A C 1
ATOM 1749 O O . PHE A 1 283 ? 22.228 107.011 210.881 1.00 108.46 283 PHE A O 1
ATOM 1757 N N . GLU A 1 284 ? 20.149 107.316 211.745 1.00 103.01 284 GLU A N 1
ATOM 1758 C CA . GLU A 1 284 ? 19.762 105.904 211.791 1.00 102.08 284 GLU A CA 1
ATOM 1759 C C . GLU A 1 284 ? 19.772 105.283 210.387 1.00 103.13 284 GLU A C 1
ATOM 1760 O O . GLU A 1 284 ? 20.357 104.215 210.196 1.00 101.43 284 GLU A O 1
ATOM 1766 N N . LYS A 1 285 ? 19.127 105.970 209.421 1.00 99.32 285 LYS A N 1
ATOM 1767 C CA . LYS A 1 285 ? 19.027 105.582 208.017 1.00 99.51 285 LYS A CA 1
ATOM 1768 C C . LYS A 1 285 ? 20.423 105.508 207.364 1.00 104.70 285 LYS A C 1
ATOM 1769 O O . LYS A 1 285 ? 20.697 104.580 206.593 1.00 103.96 285 LYS A O 1
ATOM 1775 N N . ALA A 1 286 ? 21.305 106.476 207.714 1.00 102.20 286 ALA A N 1
ATOM 1776 C CA . ALA A 1 286 ? 22.680 106.594 207.236 1.00 102.30 286 ALA A CA 1
ATOM 1777 C C . ALA A 1 286 ? 23.438 105.308 207.494 1.00 108.20 286 ALA A C 1
ATOM 1778 O O . ALA A 1 286 ? 23.867 104.666 206.533 1.00 108.45 286 ALA A O 1
ATOM 1780 N N . TYR A 1 287 ? 23.537 104.905 208.788 1.00 105.81 287 TYR A N 1
ATOM 1781 C CA . TYR A 1 287 ? 24.196 103.693 209.287 1.00 106.12 287 TYR A CA 1
ATOM 1782 C C . TYR A 1 287 ? 23.693 102.447 208.570 1.00 110.89 287 TYR A C 1
ATOM 1783 O O . TYR A 1 287 ? 24.501 101.616 208.171 1.00 110.10 287 TYR A O 1
ATOM 1792 N N . PHE A 1 288 ? 22.363 102.313 208.426 1.00 108.99 288 PHE A N 1
ATOM 1793 C CA . PHE A 1 288 ? 21.733 101.153 207.802 1.00 109.24 288 PHE A CA 1
ATOM 1794 C C . PHE A 1 288 ? 21.948 101.091 206.294 1.00 113.24 288 PHE A C 1
ATOM 1795 O O . PHE A 1 288 ? 22.120 99.990 205.765 1.00 112.29 288 PHE A O 1
ATOM 1803 N N . LYS A 1 289 ? 21.974 102.247 205.606 1.00 110.81 289 LYS A N 1
ATOM 1804 C CA . LYS A 1 289 ? 22.227 102.249 204.166 1.00 111.31 289 LYS A CA 1
ATOM 1805 C C . LYS A 1 289 ? 23.681 101.870 203.905 1.00 116.16 289 LYS A C 1
ATOM 1806 O O . LYS A 1 289 ? 23.943 101.088 202.991 1.00 116.21 289 LYS A O 1
ATOM 1812 N N . GLU A 1 290 ? 24.610 102.395 204.733 1.00 112.98 290 GLU A N 1
ATOM 1813 C CA . GLU A 1 290 ? 26.045 102.135 204.637 1.00 113.31 290 GLU A CA 1
ATOM 1814 C C . GLU A 1 290 ? 26.407 100.688 204.918 1.00 117.79 290 GLU A C 1
ATOM 1815 O O . GLU A 1 290 ? 27.148 100.090 204.137 1.00 117.89 290 GLU A O 1
ATOM 1821 N N . ASN A 1 291 ? 25.872 100.120 206.018 1.00 114.34 291 ASN A N 1
ATOM 1822 C CA . ASN A 1 291 ? 26.130 98.740 206.456 1.00 113.80 291 ASN A CA 1
ATOM 1823 C C . ASN A 1 291 ? 25.107 97.719 205.909 1.00 116.90 291 ASN A C 1
ATOM 1824 O O . ASN A 1 291 ? 24.972 96.630 206.464 1.00 115.57 291 ASN A O 1
ATOM 1829 N N . LYS A 1 292 ? 24.431 98.071 204.795 1.00 114.52 292 LYS A N 1
ATOM 1830 C CA . LYS A 1 292 ? 23.399 97.303 204.086 1.00 115.06 292 LYS A CA 1
ATOM 1831 C C . LYS A 1 292 ? 23.725 95.809 203.935 1.00 121.96 292 LYS A C 1
ATOM 1832 O O . LYS A 1 292 ? 22.900 94.962 204.297 1.00 121.25 292 LYS A O 1
ATOM 1838 N N . LYS A 1 293 ? 24.933 95.497 203.418 1.00 121.22 293 LYS A N 1
ATOM 1839 C CA . LYS A 1 293 ? 25.407 94.125 203.186 1.00 121.99 293 LYS A CA 1
ATOM 1840 C C . LYS A 1 293 ? 25.618 93.332 204.482 1.00 126.61 293 LYS A C 1
ATOM 1841 O O . LYS A 1 293 ? 25.391 92.116 204.491 1.00 126.73 293 LYS A O 1
ATOM 1847 N N . TYR A 1 294 ? 26.006 94.019 205.576 1.00 122.74 294 TYR A N 1
ATOM 1848 C CA . TYR A 1 294 ? 26.213 93.392 206.879 1.00 122.60 294 TYR A CA 1
ATOM 1849 C C . TYR A 1 294 ? 24.908 92.871 207.480 1.00 126.20 294 TYR A C 1
ATOM 1850 O O . TYR A 1 294 ? 24.943 91.908 208.251 1.00 125.65 294 TYR A O 1
ATOM 1859 N N . PHE A 1 295 ? 23.763 93.504 207.122 1.00 122.51 295 PHE A N 1
ATOM 1860 C CA . PHE A 1 295 ? 22.436 93.164 207.637 1.00 122.16 295 PHE A CA 1
ATOM 1861 C C . PHE A 1 295 ? 21.567 92.410 206.645 1.00 127.25 295 PHE A C 1
ATOM 1862 O O . PHE A 1 295 ? 20.473 92.861 206.293 1.00 127.06 295 PHE A O 1
ATOM 1870 N N . THR A 1 296 ? 22.038 91.242 206.213 1.00 124.57 296 THR A N 1
ATOM 1871 C CA . THR A 1 296 ? 21.255 90.398 205.315 1.00 124.53 296 THR A CA 1
ATOM 1872 C C . THR A 1 296 ? 20.290 89.580 206.174 1.00 128.14 296 THR A C 1
ATOM 1873 O O . THR A 1 296 ? 20.672 89.177 207.276 1.00 127.96 296 THR A O 1
ATOM 1877 N N . ASN A 1 297 ? 19.027 89.399 205.707 1.00 124.07 297 ASN A N 1
ATOM 1878 C CA . ASN A 1 297 ? 17.940 88.704 206.427 1.00 123.40 297 ASN A CA 1
ATOM 1879 C C . ASN A 1 297 ? 17.652 89.423 207.765 1.00 125.70 297 ASN A C 1
ATOM 1880 O O . ASN A 1 297 ? 17.472 88.778 208.802 1.00 125.68 297 ASN A O 1
ATOM 1885 N N . CYS A 1 298 ? 17.640 90.767 207.735 1.00 120.51 298 CYS A N 1
ATOM 1886 C CA . CYS A 1 298 ? 17.433 91.586 208.926 1.00 119.80 298 CYS A CA 1
ATOM 1887 C C . CYS A 1 298 ? 16.328 92.602 208.766 1.00 123.20 298 CYS A C 1
ATOM 1888 O O . CYS A 1 298 ? 16.200 93.214 207.702 1.00 124.09 298 CYS A O 1
ATOM 1891 N N . GLN A 1 299 ? 15.570 92.826 209.845 1.00 117.86 299 GLN A N 1
ATOM 1892 C CA . GLN A 1 299 ? 14.530 93.849 209.897 1.00 117.24 299 GLN A CA 1
ATOM 1893 C C . GLN A 1 299 ? 15.188 95.000 210.650 1.00 119.43 299 GLN A C 1
ATOM 1894 O O . GLN A 1 299 ? 15.620 94.812 211.791 1.00 118.74 299 GLN A O 1
ATOM 1900 N N . VAL A 1 300 ? 15.351 96.159 210.000 1.00 114.85 300 VAL A N 1
ATOM 1901 C CA . VAL A 1 300 ? 16.020 97.286 210.660 1.00 113.93 300 VAL A CA 1
ATOM 1902 C C . VAL A 1 300 ? 15.312 98.625 210.459 1.00 115.16 300 VAL A C 1
ATOM 1903 O O . VAL A 1 300 ? 14.651 98.835 209.443 1.00 113.82 300 VAL A O 1
ATOM 1907 N N . SER A 1 301 ? 15.506 99.530 211.449 1.00 110.74 301 SER A N 1
ATOM 1908 C CA . SER A 1 301 ? 15.043 100.914 211.602 1.00 110.11 301 SER A CA 1
ATOM 1909 C C . SER A 1 301 ? 13.633 101.075 212.159 1.00 112.91 301 SER A C 1
ATOM 1910 O O . SER A 1 301 ? 12.796 100.169 212.072 1.00 112.14 301 SER A O 1
ATOM 1913 N N . THR A 1 302 ? 13.399 102.280 212.719 1.00 108.63 302 THR A N 1
ATOM 1914 C CA . THR A 1 302 ? 12.162 102.834 213.260 1.00 107.84 302 THR A CA 1
ATOM 1915 C C . THR A 1 302 ? 11.013 102.571 212.278 1.00 109.56 302 THR A C 1
ATOM 1916 O O . THR A 1 302 ? 10.004 101.982 212.674 1.00 108.68 302 THR A O 1
ATOM 1920 N N . LYS A 1 303 ? 11.194 102.986 210.998 1.00 104.66 303 LYS A N 1
ATOM 1921 C CA . LYS A 1 303 ? 10.244 102.808 209.907 1.00 103.93 303 LYS A CA 1
ATOM 1922 C C . LYS A 1 303 ? 9.719 101.363 209.858 1.00 107.04 303 LYS A C 1
ATOM 1923 O O . LYS A 1 303 ? 8.501 101.169 209.897 1.00 107.38 303 LYS A O 1
ATOM 1929 N N . LYS A 1 304 ? 10.630 100.364 209.830 1.00 101.66 304 LYS A N 1
ATOM 1930 C CA . LYS A 1 304 ? 10.266 98.947 209.778 1.00 100.39 304 LYS A CA 1
ATOM 1931 C C . LYS A 1 304 ? 9.545 98.475 211.036 1.00 101.22 304 LYS A C 1
ATOM 1932 O O . LYS A 1 304 ? 8.720 97.570 210.927 1.00 101.43 304 LYS A O 1
ATOM 1938 N N . LEU A 1 305 ? 9.821 99.085 212.217 1.00 94.50 305 LEU A N 1
ATOM 1939 C CA . LEU A 1 305 ? 9.102 98.724 213.449 1.00 92.90 305 LEU A CA 1
ATOM 1940 C C . LEU A 1 305 ? 7.660 99.235 213.379 1.00 95.80 305 LEU A C 1
ATOM 1941 O O . LEU A 1 305 ? 6.734 98.467 213.632 1.00 94.87 305 LEU A O 1
ATOM 1946 N N . ARG A 1 306 ? 7.478 100.526 213.004 1.00 91.56 306 ARG A N 1
ATOM 1947 C CA . ARG A 1 306 ? 6.173 101.158 212.823 1.00 90.45 306 ARG A CA 1
ATOM 1948 C C . ARG A 1 306 ? 5.425 100.223 211.886 1.00 94.50 306 ARG A C 1
ATOM 1949 O O . ARG A 1 306 ? 4.411 99.652 212.282 1.00 94.23 306 ARG A O 1
ATOM 1957 N N . GLU A 1 307 ? 6.041 99.927 210.725 1.00 91.48 307 GLU A N 1
ATOM 1958 C CA . GLU A 1 307 ? 5.539 98.999 209.726 1.00 91.91 307 GLU A CA 1
ATOM 1959 C C . GLU A 1 307 ? 5.105 97.680 210.362 1.00 95.34 307 GLU A C 1
ATOM 1960 O O . GLU A 1 307 ? 3.969 97.262 210.141 1.00 94.32 307 GLU A O 1
ATOM 1966 N N . LYS A 1 308 ? 5.991 97.059 211.190 1.00 92.62 308 LYS A N 1
ATOM 1967 C CA . LYS A 1 308 ? 5.756 95.767 211.863 1.00 92.63 308 LYS A CA 1
ATOM 1968 C C . LYS A 1 308 ? 4.574 95.806 212.808 1.00 95.65 308 LYS A C 1
ATOM 1969 O O . LYS A 1 308 ? 3.667 94.988 212.659 1.00 95.45 308 LYS A O 1
ATOM 1975 N N . LEU A 1 309 ? 4.573 96.773 213.743 1.00 91.40 309 LEU A N 1
ATOM 1976 C CA . LEU A 1 309 ? 3.517 96.982 214.728 1.00 91.15 309 LEU A CA 1
ATOM 1977 C C . LEU A 1 309 ? 2.132 97.144 214.054 1.00 94.92 309 LEU A C 1
ATOM 1978 O O . LEU A 1 309 ? 1.180 96.470 214.468 1.00 93.91 309 LEU A O 1
ATOM 1983 N N . ILE A 1 310 ? 2.054 97.971 212.973 1.00 91.14 310 ILE A N 1
ATOM 1984 C CA . ILE A 1 310 ? 0.841 98.195 212.170 1.00 90.81 310 ILE A CA 1
ATOM 1985 C C . ILE A 1 310 ? 0.321 96.858 211.612 1.00 96.97 310 ILE A C 1
ATOM 1986 O O . ILE A 1 310 ? -0.843 96.521 211.838 1.00 96.87 310 ILE A O 1
ATOM 1991 N N . LYS A 1 311 ? 1.200 96.082 210.946 1.00 95.35 311 LYS A N 1
ATOM 1992 C CA . LYS A 1 311 ? 0.872 94.779 210.359 1.00 96.04 311 LYS A CA 1
ATOM 1993 C C . LYS A 1 311 ? 0.398 93.775 211.416 1.00 100.79 311 LYS A C 1
ATOM 1994 O O . LYS A 1 311 ? -0.706 93.246 211.287 1.00 100.59 311 LYS A O 1
ATOM 2000 N N . ILE A 1 312 ? 1.204 93.566 212.477 1.00 97.25 312 ILE A N 1
ATOM 2001 C CA . ILE A 1 312 ? 0.941 92.641 213.585 1.00 97.04 312 ILE A CA 1
ATOM 2002 C C . ILE A 1 312 ? -0.387 92.959 214.324 1.00 100.28 312 ILE A C 1
ATOM 2003 O O . ILE A 1 312 ? -1.205 92.052 214.484 1.00 99.58 312 ILE A O 1
ATOM 2008 N N . LEU A 1 313 ? -0.601 94.233 214.755 1.00 96.40 313 LEU A N 1
ATOM 2009 C CA . LEU A 1 313 ? -1.814 94.643 215.490 1.00 95.36 313 LEU A CA 1
ATOM 2010 C C . LEU A 1 313 ? -3.098 94.392 214.697 1.00 99.82 313 LEU A C 1
ATOM 2011 O O . LEU A 1 313 ? -4.081 93.935 215.282 1.00 99.40 313 LEU A O 1
ATOM 2016 N N . GLU A 1 314 ? -3.076 94.643 213.371 1.00 96.58 314 GLU A N 1
ATOM 2017 C CA . GLU A 1 314 ? -4.218 94.367 212.500 1.00 96.70 314 GLU A CA 1
ATOM 2018 C C . GLU A 1 314 ? -4.532 92.867 212.581 1.00 100.09 314 GLU A C 1
ATOM 2019 O O . GLU A 1 314 ? -5.661 92.509 212.910 1.00 99.95 314 GLU A O 1
ATOM 2025 N N . ILE A 1 315 ? -3.501 92.014 212.361 1.00 95.22 315 ILE A N 1
ATOM 2026 C CA . ILE A 1 315 ? -3.585 90.555 212.385 1.00 94.18 315 ILE A CA 1
ATOM 2027 C C . ILE A 1 315 ? -4.156 90.123 213.714 1.00 95.43 315 ILE A C 1
ATOM 2028 O O . ILE A 1 315 ? -5.155 89.421 213.731 1.00 95.21 315 ILE A O 1
ATOM 2033 N N . SER A 1 316 ? -3.550 90.589 214.816 1.00 90.40 316 SER A N 1
ATOM 2034 C CA . SER A 1 316 ? -3.900 90.257 216.200 1.00 89.62 316 SER A CA 1
ATOM 2035 C C . SER A 1 316 ? -5.315 90.677 216.627 1.00 92.06 316 SER A C 1
ATOM 2036 O O . SER A 1 316 ? -6.085 89.814 217.055 1.00 92.35 316 SER A O 1
ATOM 2039 N N . MET A 1 317 ? -5.661 91.976 216.506 1.00 86.48 317 MET A N 1
ATOM 2040 C CA . MET A 1 317 ? -6.988 92.503 216.858 1.00 85.40 317 MET A CA 1
ATOM 2041 C C . MET A 1 317 ? -8.155 91.795 216.097 1.00 93.99 317 MET A C 1
ATOM 2042 O O . MET A 1 317 ? -9.100 91.339 216.741 1.00 93.87 317 MET A O 1
ATOM 2047 N N . SER A 1 318 ? -8.066 91.688 214.745 1.00 93.25 318 SER A N 1
ATOM 2048 C CA . SER A 1 318 ? -9.089 91.075 213.883 1.00 94.30 318 SER A CA 1
ATOM 2049 C C . SER A 1 318 ? -9.279 89.573 214.084 1.00 101.39 318 SER A C 1
ATOM 2050 O O . SER A 1 318 ? -10.378 89.055 213.856 1.00 100.97 318 SER A O 1
ATOM 2053 N N . ASN A 1 319 ? -8.213 88.877 214.512 1.00 100.67 319 ASN A N 1
ATOM 2054 C CA . ASN A 1 319 ? -8.257 87.446 214.816 1.00 101.51 319 ASN A CA 1
ATOM 2055 C C . ASN A 1 319 ? -8.993 87.241 216.133 1.00 106.53 319 ASN A C 1
ATOM 2056 O O . ASN A 1 319 ? -9.584 86.181 216.346 1.00 107.12 319 ASN A O 1
ATOM 2061 N N . ALA A 1 320 ? -8.959 88.266 217.007 1.00 102.30 320 ALA A N 1
ATOM 2062 C CA . ALA A 1 320 ? -9.631 88.280 218.300 1.00 101.77 320 ALA A CA 1
ATOM 2063 C C . ALA A 1 320 ? -11.092 88.762 218.206 1.00 105.38 320 ALA A C 1
ATOM 2064 O O . ALA A 1 320 ? -11.799 88.690 219.207 1.00 104.76 320 ALA A O 1
ATOM 2066 N N . LEU A 1 321 ? -11.558 89.202 217.009 1.00 101.83 321 LEU A N 1
ATOM 2067 C CA . LEU A 1 321 ? -12.911 89.730 216.793 1.00 101.59 321 LEU A CA 1
ATOM 2068 C C . LEU A 1 321 ? -14.041 88.734 216.999 1.00 104.16 321 LEU A C 1
ATOM 2069 O O . LEU A 1 321 ? -15.055 89.102 217.598 1.00 103.15 321 LEU A O 1
ATOM 2074 N N . GLU A 1 322 ? -13.904 87.509 216.474 1.00 100.74 322 GLU A N 1
ATOM 2075 C CA . GLU A 1 322 ? -14.917 86.479 216.695 1.00 101.01 322 GLU A CA 1
ATOM 2076 C C . GLU A 1 322 ? -14.877 86.053 218.195 1.00 104.76 322 GLU A C 1
ATOM 2077 O O . GLU A 1 322 ? -15.921 86.136 218.846 1.00 103.98 322 GLU A O 1
ATOM 2083 N N . PRO A 1 323 ? -13.699 85.730 218.800 1.00 101.46 323 PRO A N 1
ATOM 2084 C CA . PRO A 1 323 ? -13.682 85.406 220.236 1.00 101.48 323 PRO A CA 1
ATOM 2085 C C . PRO A 1 323 ? -14.391 86.438 221.101 1.00 105.93 323 PRO A C 1
ATOM 2086 O O . PRO A 1 323 ? -15.179 86.048 221.963 1.00 106.07 323 PRO A O 1
ATOM 2090 N N . THR A 1 324 ? -14.119 87.748 220.864 1.00 102.47 324 THR A N 1
ATOM 2091 C CA . THR A 1 324 ? -14.706 88.856 221.629 1.00 102.19 324 THR A CA 1
ATOM 2092 C C . THR A 1 324 ? -16.227 88.950 221.412 1.00 106.30 324 THR A C 1
ATOM 2093 O O . THR A 1 324 ? -16.944 89.205 222.382 1.00 105.77 324 THR A O 1
ATOM 2097 N N . SER A 1 325 ? -16.716 88.718 220.163 1.00 102.56 325 SER A N 1
ATOM 2098 C CA . SER A 1 325 ? -18.148 88.787 219.841 1.00 102.37 325 SER A CA 1
ATOM 2099 C C . SER A 1 325 ? -18.932 87.778 220.661 1.00 106.34 325 SER A C 1
ATOM 2100 O O . SER A 1 325 ? -19.956 88.131 221.256 1.00 105.78 325 SER A O 1
ATOM 2103 N N . THR A 1 326 ? -18.418 86.531 220.717 1.00 103.32 326 THR A N 1
ATOM 2104 C CA . THR A 1 326 ? -18.992 85.420 221.474 1.00 103.52 326 THR A CA 1
ATOM 2105 C C . THR A 1 326 ? -19.059 85.799 222.951 1.00 108.62 326 THR A C 1
ATOM 2106 O O . THR A 1 326 ? -20.123 85.701 223.560 1.00 108.87 326 THR A O 1
ATOM 2110 N N . LEU A 1 327 ? -17.934 86.287 223.495 1.00 105.09 327 LEU A N 1
ATOM 2111 C CA . LEU A 1 327 ? -17.792 86.695 224.885 1.00 104.67 327 LEU A CA 1
ATOM 2112 C C . LEU A 1 327 ? -18.688 87.867 225.232 1.00 106.37 327 LEU A C 1
ATOM 2113 O O . LEU A 1 327 ? -19.192 87.923 226.352 1.00 105.93 327 LEU A O 1
ATOM 2118 N N . ILE A 1 328 ? -18.886 88.800 224.284 1.00 101.57 328 ILE A N 1
ATOM 2119 C CA . ILE A 1 328 ? -19.756 89.951 224.509 1.00 101.10 328 ILE A CA 1
ATOM 2120 C C . ILE A 1 328 ? -21.194 89.490 224.503 1.00 101.95 328 ILE A C 1
ATOM 2121 O O . ILE A 1 328 ? -21.883 89.734 225.487 1.00 101.54 328 ILE A O 1
ATOM 2126 N N . GLN A 1 329 ? -21.633 88.785 223.429 1.00 95.66 329 GLN A N 1
ATOM 2127 C CA . GLN A 1 329 ? -22.995 88.275 223.335 1.00 94.23 329 GLN A CA 1
ATOM 2128 C C . GLN A 1 329 ? -23.316 87.453 224.580 1.00 97.41 329 GLN A C 1
ATOM 2129 O O . GLN A 1 329 ? -24.405 87.596 225.114 1.00 96.45 329 GLN A O 1
ATOM 2135 N N . GLN A 1 330 ? -22.321 86.704 225.106 1.00 94.77 330 GLN A N 1
ATOM 2136 C CA . GLN A 1 330 ? -22.399 85.908 226.334 1.00 95.40 330 GLN A CA 1
ATOM 2137 C C . GLN A 1 330 ? -22.738 86.791 227.554 1.00 101.04 330 GLN A C 1
ATOM 2138 O O . GLN A 1 330 ? -23.691 86.481 228.264 1.00 100.80 330 GLN A O 1
ATOM 2144 N N . GLU A 1 331 ? -21.973 87.887 227.785 1.00 98.87 331 GLU A N 1
ATOM 2145 C CA . GLU A 1 331 ? -22.197 88.816 228.903 1.00 99.15 331 GLU A CA 1
ATOM 2146 C C . GLU A 1 331 ? -23.465 89.644 228.720 1.00 102.27 331 GLU A C 1
ATOM 2147 O O . GLU A 1 331 ? -24.178 89.913 229.680 1.00 99.95 331 GLU A O 1
ATOM 2153 N N . LEU A 1 332 ? -23.766 89.993 227.469 1.00 101.53 332 LEU A N 1
ATOM 2154 C CA . LEU A 1 332 ? -24.948 90.741 227.060 1.00 102.24 332 LEU A CA 1
ATOM 2155 C C . LEU A 1 332 ? -26.218 89.921 227.281 1.00 109.17 332 LEU A C 1
ATOM 2156 O O . LEU A 1 332 ? -27.249 90.491 227.638 1.00 109.69 332 LEU A O 1
ATOM 2161 N N . ASP A 1 333 ? -26.142 88.588 227.099 1.00 106.70 333 ASP A N 1
ATOM 2162 C CA . ASP A 1 333 ? -27.281 87.704 227.317 1.00 107.06 333 ASP A CA 1
ATOM 2163 C C . ASP A 1 333 ? -27.531 87.470 228.816 1.00 112.47 333 ASP A C 1
ATOM 2164 O O . ASP A 1 333 ? -28.683 87.356 229.242 1.00 112.79 333 ASP A O 1
ATOM 2169 N N . ASP A 1 334 ? -26.462 87.460 229.619 1.00 109.21 334 ASP A N 1
ATOM 2170 C CA . ASP A 1 334 ? -26.576 87.324 231.065 1.00 109.11 334 ASP A CA 1
ATOM 2171 C C . ASP A 1 334 ? -27.175 88.615 231.616 1.00 112.65 334 ASP A C 1
ATOM 2172 O O . ASP A 1 334 ? -28.143 88.553 232.368 1.00 112.06 334 ASP A O 1
ATOM 2177 N N . THR A 1 335 ? -26.617 89.782 231.215 1.00 109.69 335 THR A N 1
ATOM 2178 C CA . THR A 1 335 ? -27.044 91.092 231.698 1.00 110.13 335 THR A CA 1
ATOM 2179 C C . THR A 1 335 ? -28.495 91.428 231.295 1.00 116.66 335 THR A C 1
ATOM 2180 O O . THR A 1 335 ? -29.155 92.172 232.029 1.00 116.89 335 THR A O 1
ATOM 2184 N N . SER A 1 336 ? -28.997 90.871 230.167 1.00 114.18 336 SER A N 1
ATOM 2185 C CA . SER A 1 336 ? -30.374 91.119 229.725 1.00 114.67 336 SER A CA 1
ATOM 2186 C C . SER A 1 336 ? -31.386 90.394 230.630 1.00 119.78 336 SER A C 1
ATOM 2187 O O . SER A 1 336 ? -32.435 90.964 230.964 1.00 119.47 336 SER A O 1
ATOM 2190 N N . TYR A 1 337 ? -31.043 89.150 231.045 1.00 116.75 337 TYR A N 1
ATOM 2191 C CA . TYR A 1 337 ? -31.852 88.305 231.926 1.00 116.80 337 TYR A CA 1
ATOM 2192 C C . TYR A 1 337 ? -32.041 88.974 233.281 1.00 119.24 337 TYR A C 1
ATOM 2193 O O . TYR A 1 337 ? -33.179 89.122 233.720 1.00 118.52 337 TYR A O 1
ATOM 2202 N N . LEU A 1 338 ? -30.923 89.407 233.912 1.00 115.58 338 LEU A N 1
ATOM 2203 C CA . LEU A 1 338 ? -30.841 90.133 235.188 1.00 115.29 338 LEU A CA 1
ATOM 2204 C C . LEU A 1 338 ? -31.744 91.374 235.204 1.00 120.65 338 LEU A C 1
ATOM 2205 O O . LEU A 1 338 ? -32.376 91.657 236.223 1.00 119.72 338 LEU A O 1
ATOM 2210 N N . PHE A 1 339 ? -31.784 92.110 234.068 1.00 118.88 339 PHE A N 1
ATOM 2211 C CA . PHE A 1 339 ? -32.587 93.310 233.851 1.00 119.39 339 PHE A CA 1
ATOM 2212 C C . PHE A 1 339 ? -34.077 92.955 233.864 1.00 127.01 339 PHE A C 1
ATOM 2213 O O . PHE A 1 339 ? -34.838 93.532 234.645 1.00 126.58 339 PHE A O 1
ATOM 2221 N N . LYS A 1 340 ? -34.468 91.950 233.045 1.00 126.20 340 LYS A N 1
ATOM 2222 C CA . LYS A 1 340 ? -35.835 91.420 232.924 1.00 126.81 340 LYS A CA 1
ATOM 2223 C C . LYS A 1 340 ? -36.348 90.744 234.217 1.00 131.99 340 LYS A C 1
ATOM 2224 O O . LYS A 1 340 ? -37.557 90.593 234.384 1.00 132.09 340 LYS A O 1
ATOM 2230 N N . VAL A 1 341 ? -35.443 90.313 235.106 1.00 129.06 341 VAL A N 1
ATOM 2231 C CA . VAL A 1 341 ? -35.822 89.631 236.343 1.00 129.38 341 VAL A CA 1
ATOM 2232 C C . VAL A 1 341 ? -35.892 90.636 237.524 1.00 134.02 341 VAL A C 1
ATOM 2233 O O . VAL A 1 341 ? -36.991 90.886 238.037 1.00 133.83 341 VAL A O 1
ATOM 2237 N N . GLU A 1 342 ? -34.735 91.218 237.930 1.00 129.88 342 GLU A N 1
ATOM 2238 C CA . GLU A 1 342 ? -34.645 92.172 239.039 1.00 128.86 342 GLU A CA 1
ATOM 2239 C C . GLU A 1 342 ? -35.468 93.448 238.806 1.00 132.16 342 GLU A C 1
ATOM 2240 O O . GLU A 1 342 ? -36.065 93.960 239.756 1.00 132.42 342 GLU A O 1
ATOM 2246 N N . PHE A 1 343 ? -35.477 93.977 237.562 1.00 127.16 343 PHE A N 1
ATOM 2247 C CA . PHE A 1 343 ? -36.134 95.248 237.275 1.00 126.22 343 PHE A CA 1
ATOM 2248 C C . PHE A 1 343 ? -37.171 95.208 236.153 1.00 130.75 343 PHE A C 1
ATOM 2249 O O . PHE A 1 343 ? -37.598 96.268 235.700 1.00 130.04 343 PHE A O 1
ATOM 2257 N N . ASN A 1 344 ? -37.611 94.000 235.744 1.00 128.66 344 ASN A N 1
ATOM 2258 C CA . ASN A 1 344 ? -38.624 93.736 234.701 1.00 129.11 344 ASN A CA 1
ATOM 2259 C C . ASN A 1 344 ? -38.453 94.602 233.417 1.00 133.71 344 ASN A C 1
ATOM 2260 O O . ASN A 1 344 ? -39.419 95.199 232.915 1.00 133.82 344 ASN A O 1
ATOM 2265 N N . ASP A 1 345 ? -37.205 94.654 232.898 1.00 129.47 345 ASP A N 1
ATOM 2266 C CA . ASP A 1 345 ? -36.785 95.397 231.702 1.00 129.02 345 ASP A CA 1
ATOM 2267 C C . ASP A 1 345 ? -37.293 96.855 231.649 1.00 131.11 345 ASP A C 1
ATOM 2268 O O . ASP A 1 345 ? -37.568 97.388 230.570 1.00 130.71 345 ASP A O 1
ATOM 2273 N N . ARG A 1 346 ? -37.389 97.498 232.820 1.00 126.57 346 ARG A N 1
ATOM 2274 C CA . ARG A 1 346 ? -37.816 98.888 232.955 1.00 125.87 346 ARG A CA 1
ATOM 2275 C C . ARG A 1 346 ? -36.576 99.772 232.898 1.00 127.34 346 ARG A C 1
ATOM 2276 O O . ARG A 1 346 ? -35.603 99.505 233.602 1.00 126.37 346 ARG A O 1
ATOM 2284 N N . HIS A 1 347 ? -36.601 100.802 232.048 1.00 122.79 347 HIS A N 1
ATOM 2285 C CA . HIS A 1 347 ? -35.496 101.744 231.964 1.00 122.44 347 HIS A CA 1
ATOM 2286 C C . HIS A 1 347 ? -35.644 102.736 233.124 1.00 122.71 347 HIS A C 1
ATOM 2287 O O . HIS A 1 347 ? -36.770 103.111 233.456 1.00 122.94 347 HIS A O 1
ATOM 2294 N N . LEU A 1 348 ? -34.523 103.123 233.760 1.00 115.73 348 LEU A N 1
ATOM 2295 C CA . LEU A 1 348 ? -34.533 104.051 234.888 1.00 114.27 348 LEU A CA 1
ATOM 2296 C C . LEU A 1 348 ? -33.653 105.279 234.639 1.00 115.49 348 LEU A C 1
ATOM 2297 O O . LEU A 1 348 ? -32.423 105.167 234.648 1.00 115.35 348 LEU A O 1
ATOM 2302 N N . THR A 1 349 ? -34.281 106.455 234.435 1.00 109.59 349 THR A N 1
ATOM 2303 C CA . THR A 1 349 ? -33.540 107.706 234.277 1.00 108.46 349 THR A CA 1
ATOM 2304 C C . THR A 1 349 ? -33.391 108.274 235.688 1.00 110.23 349 THR A C 1
ATOM 2305 O O . THR A 1 349 ? -34.399 108.362 236.386 1.00 109.97 349 THR A O 1
ATOM 2309 N N . PRO A 1 350 ? -32.159 108.604 236.151 1.00 104.98 350 PRO A N 1
ATOM 2310 C CA . PRO A 1 350 ? -31.995 109.081 237.536 1.00 104.14 350 PRO A CA 1
ATOM 2311 C C . PRO A 1 350 ? -32.652 110.420 237.845 1.00 106.27 350 PRO A C 1
ATOM 2312 O O . PRO A 1 350 ? -33.299 110.521 238.885 1.00 105.99 350 PRO A O 1
ATOM 2316 N N . LYS A 1 351 ? -32.517 111.430 236.956 1.00 101.37 351 LYS A N 1
ATOM 2317 C CA . LYS A 1 351 ? -33.125 112.745 237.184 1.00 100.44 351 LYS A CA 1
ATOM 2318 C C . LYS A 1 351 ? -34.647 112.665 237.185 1.00 102.98 351 LYS A C 1
ATOM 2319 O O . LYS A 1 351 ? -35.304 113.468 237.853 1.00 103.16 351 LYS A O 1
ATOM 2325 N N . SER A 1 352 ? -35.201 111.677 236.453 1.00 97.32 352 SER A N 1
ATOM 2326 C CA . SER A 1 352 ? -36.635 111.438 236.365 1.00 95.95 352 SER A CA 1
ATOM 2327 C C . SER A 1 352 ? -37.132 110.864 237.698 1.00 98.86 352 SER A C 1
ATOM 2328 O O . SER A 1 352 ? -38.002 111.456 238.328 1.00 98.98 352 SER A O 1
ATOM 2331 N N . TYR A 1 353 ? -36.501 109.762 238.156 1.00 94.34 353 TYR A N 1
ATOM 2332 C CA . TYR A 1 353 ? -36.714 109.025 239.408 1.00 93.42 353 TYR A CA 1
ATOM 2333 C C . TYR A 1 353 ? -36.761 109.988 240.571 1.00 96.15 353 TYR A C 1
ATOM 2334 O O . TYR A 1 353 ? -37.691 109.961 241.379 1.00 94.84 353 TYR A O 1
ATOM 2343 N N . LEU A 1 354 ? -35.738 110.847 240.630 1.00 93.37 354 LEU A N 1
ATOM 2344 C CA . LEU A 1 354 ? -35.541 111.877 241.629 1.00 93.26 354 LEU A CA 1
ATOM 2345 C C . LEU A 1 354 ? -36.754 112.778 241.695 1.00 94.38 354 LEU A C 1
ATOM 2346 O O . LEU A 1 354 ? -37.363 112.888 242.762 1.00 94.41 354 LEU A O 1
ATOM 2351 N N . LEU A 1 355 ? -37.141 113.360 240.540 1.00 87.71 355 LEU A N 1
ATOM 2352 C CA . LEU A 1 355 ? -38.272 114.271 240.453 1.00 86.22 355 LEU A CA 1
ATOM 2353 C C . LEU A 1 355 ? -39.607 113.627 240.726 1.00 89.89 355 LEU A C 1
ATOM 2354 O O . LEU A 1 355 ? -40.428 114.248 241.400 1.00 90.90 355 LEU A O 1
ATOM 2359 N N . ASN A 1 356 ? -39.832 112.399 240.225 1.00 84.66 356 ASN A N 1
ATOM 2360 C CA . ASN A 1 356 ? -41.097 111.702 240.418 1.00 84.29 356 ASN A CA 1
ATOM 2361 C C . ASN A 1 356 ? -41.340 111.326 241.866 1.00 92.23 356 ASN A C 1
ATOM 2362 O O . ASN A 1 356 ? -42.487 111.368 242.328 1.00 92.65 356 ASN A O 1
ATOM 2367 N N . ASN A 1 357 ? -40.261 111.013 242.596 1.00 90.17 357 ASN A N 1
ATOM 2368 C CA . ASN A 1 357 ? -40.365 110.682 244.009 1.00 90.74 357 ASN A CA 1
ATOM 2369 C C . ASN A 1 357 ? -40.594 111.931 244.861 1.00 94.26 357 ASN A C 1
ATOM 2370 O O . ASN A 1 357 ? -41.196 111.839 245.934 1.00 93.48 357 ASN A O 1
ATOM 2375 N N . ILE A 1 358 ? -40.161 113.103 244.357 1.00 90.78 358 ILE A N 1
ATOM 2376 C CA . ILE A 1 358 ? -40.384 114.373 245.037 1.00 90.81 358 ILE A CA 1
ATOM 2377 C C . ILE A 1 358 ? -41.862 114.754 244.931 1.00 96.30 358 ILE A C 1
ATOM 2378 O O . ILE A 1 358 ? -42.430 115.231 245.910 1.00 96.29 358 ILE A O 1
ATOM 2383 N N . ASP A 1 359 ? -42.498 114.455 243.779 1.00 93.60 359 ASP A N 1
ATOM 2384 C CA . ASP A 1 359 ? -43.930 114.669 243.539 1.00 93.81 359 ASP A CA 1
ATOM 2385 C C . ASP A 1 359 ? -44.777 113.895 244.558 1.00 97.10 359 ASP A C 1
ATOM 2386 O O . ASP A 1 359 ? -45.801 114.409 245.013 1.00 96.69 359 ASP A O 1
ATOM 2391 N N . VAL A 1 360 ? -44.348 112.657 244.896 1.00 93.00 360 VAL A N 1
ATOM 2392 C CA . VAL A 1 360 ? -45.005 111.765 245.861 1.00 92.44 360 VAL A CA 1
ATOM 2393 C C . VAL A 1 360 ? -44.982 112.405 247.258 1.00 96.36 360 VAL A C 1
ATOM 2394 O O . VAL A 1 360 ? -46.018 112.459 247.935 1.00 95.42 360 VAL A O 1
ATOM 2398 N N . LEU A 1 361 ? -43.790 112.887 247.675 1.00 92.82 361 LEU A N 1
ATOM 2399 C CA . LEU A 1 361 ? -43.586 113.556 248.952 1.00 92.27 361 LEU A CA 1
ATOM 2400 C C . LEU A 1 361 ? -44.463 114.814 249.003 1.00 96.46 361 LEU A C 1
ATOM 2401 O O . LEU A 1 361 ? -45.216 114.982 249.962 1.00 96.37 361 LEU A O 1
ATOM 2406 N N . LYS A 1 362 ? -44.411 115.648 247.932 1.00 92.74 362 LYS A N 1
ATOM 2407 C CA . LYS A 1 362 ? -45.183 116.888 247.778 1.00 92.32 362 LYS A CA 1
ATOM 2408 C C . LYS A 1 362 ? -46.688 116.642 247.889 1.00 98.84 362 LYS A C 1
ATOM 2409 O O . LYS A 1 362 ? -47.440 117.523 248.318 1.00 98.55 362 LYS A O 1
ATOM 2415 N N . LEU A 1 363 ? -47.107 115.425 247.530 1.00 97.52 363 LEU A N 1
ATOM 2416 C CA . LEU A 1 363 ? -48.480 114.955 247.636 1.00 98.36 363 LEU A CA 1
ATOM 2417 C C . LEU A 1 363 ? -48.757 114.637 249.121 1.00 103.41 363 LEU A C 1
ATOM 2418 O O . LEU A 1 363 ? -49.793 115.057 249.650 1.00 103.44 363 LEU A O 1
ATOM 2423 N N . GLY A 1 364 ? -47.811 113.946 249.774 1.00 99.52 364 GLY A N 1
ATOM 2424 C CA . GLY A 1 364 ? -47.890 113.581 251.183 1.00 99.25 364 GLY A CA 1
ATOM 2425 C C . GLY A 1 364 ? -48.056 114.764 252.115 1.00 103.93 364 GLY A C 1
ATOM 2426 O O . GLY A 1 364 ? -48.739 114.651 253.137 1.00 103.73 364 GLY A O 1
ATOM 2427 N N . ILE A 1 365 ? -47.450 115.915 251.754 1.00 101.22 365 ILE A N 1
ATOM 2428 C CA . ILE A 1 365 ? -47.516 117.166 252.522 1.00 101.18 365 ILE A CA 1
ATOM 2429 C C . ILE A 1 365 ? -48.884 117.836 252.333 1.00 104.28 365 ILE A C 1
ATOM 2430 O O . ILE A 1 365 ? -49.392 118.438 253.275 1.00 103.02 365 ILE A O 1
ATOM 2435 N N . LYS A 1 366 ? -49.494 117.692 251.144 1.00 102.02 366 LYS A N 1
ATOM 2436 C CA . LYS A 1 366 ? -50.833 118.221 250.877 1.00 102.50 366 LYS A CA 1
ATOM 2437 C C . LYS A 1 366 ? -51.861 117.434 251.693 1.00 108.86 366 LYS A C 1
ATOM 2438 O O . LYS A 1 366 ? -52.831 118.019 252.179 1.00 108.28 366 LYS A O 1
ATOM 2444 N N . GLU A 1 367 ? -51.617 116.114 251.880 1.00 107.61 367 GLU A N 1
ATOM 2445 C CA . GLU A 1 367 ? -52.453 115.213 252.683 1.00 108.51 367 GLU A CA 1
ATOM 2446 C C . GLU A 1 367 ? -52.354 115.602 254.166 1.00 113.32 367 GLU A C 1
ATOM 2447 O O . GLU A 1 367 ? -53.374 115.637 254.857 1.00 113.42 367 GLU A O 1
ATOM 2453 N N . PHE A 1 368 ? -51.127 115.925 254.636 1.00 109.62 368 PHE A N 1
ATOM 2454 C CA . PHE A 1 368 ? -50.853 116.371 256.001 1.00 109.54 368 PHE A CA 1
ATOM 2455 C C . PHE A 1 368 ? -51.494 117.728 256.246 1.00 113.40 368 PHE A C 1
ATOM 2456 O O . PHE A 1 368 ? -52.047 117.942 257.318 1.00 112.79 368 PHE A O 1
ATOM 2464 N N . GLN A 1 369 ? -51.429 118.634 255.251 1.00 110.82 369 GLN A N 1
ATOM 2465 C CA . GLN A 1 369 ? -52.024 119.964 255.299 1.00 111.00 369 GLN A CA 1
ATOM 2466 C C . GLN A 1 369 ? -53.494 119.834 255.670 1.00 120.15 369 GLN A C 1
ATOM 2467 O O . GLN A 1 369 ? -53.920 120.452 256.644 1.00 119.84 369 GLN A O 1
ATOM 2473 N N . GLU A 1 370 ? -54.234 118.964 254.936 1.00 120.79 370 GLU A N 1
ATOM 2474 C CA . GLU A 1 370 ? -55.663 118.662 255.097 1.00 122.31 370 GLU A CA 1
ATOM 2475 C C . GLU A 1 370 ? -56.091 118.415 256.544 1.00 129.20 370 GLU A C 1
ATOM 2476 O O . GLU A 1 370 ? -57.033 119.051 257.023 1.00 129.21 370 GLU A O 1
ATOM 2482 N N . LYS A 1 371 ? -55.388 117.504 257.232 1.00 127.40 371 LYS A N 1
ATOM 2483 C CA . LYS A 1 371 ? -55.695 117.088 258.599 1.00 128.00 371 LYS A CA 1
ATOM 2484 C C . LYS A 1 371 ? -54.654 117.563 259.648 1.00 133.51 371 LYS A C 1
ATOM 2485 O O . LYS A 1 371 ? -53.984 116.733 260.272 1.00 133.61 371 LYS A O 1
ATOM 2491 N N . PHE A 1 372 ? -54.535 118.895 259.865 1.00 130.65 372 PHE A N 1
ATOM 2492 C CA . PHE A 1 372 ? -53.575 119.413 260.846 1.00 130.84 372 PHE A CA 1
ATOM 2493 C C . PHE A 1 372 ? -53.949 120.767 261.465 1.00 138.16 372 PHE A C 1
ATOM 2494 O O . PHE A 1 372 ? -54.028 120.839 262.694 1.00 138.10 372 PHE A O 1
ATOM 2502 N N . HIS A 1 373 ? -54.134 121.835 260.629 1.00 136.64 373 HIS A N 1
ATOM 2503 C CA . HIS A 1 373 ? -54.455 123.240 261.000 1.00 137.15 373 HIS A CA 1
ATOM 2504 C C . HIS A 1 373 ? -55.424 123.391 262.191 1.00 139.18 373 HIS A C 1
ATOM 2505 O O . HIS A 1 373 ? -55.421 124.419 262.878 1.00 138.70 373 HIS A O 1
ATOM 2512 N N . ARG A 1 374 ? -56.273 122.365 262.372 1.00 133.78 374 ARG A N 1
ATOM 2513 C CA . ARG A 1 374 ? -57.384 122.164 263.297 1.00 132.48 374 ARG A CA 1
ATOM 2514 C C . ARG A 1 374 ? -57.094 122.364 264.804 1.00 133.46 374 ARG A C 1
ATOM 2515 O O . ARG A 1 374 ? -56.314 123.223 265.221 1.00 132.10 374 ARG A O 1
ATOM 2523 N N . ASN A 1 375 ? -57.820 121.579 265.613 1.00 128.78 375 ASN A N 1
ATOM 2524 C CA . ASN A 1 375 ? -57.750 121.482 267.065 1.00 127.62 375 ASN A CA 1
ATOM 2525 C C . ASN A 1 375 ? -56.523 120.618 267.418 1.00 128.00 375 ASN A C 1
ATOM 2526 O O . ASN A 1 375 ? -56.156 120.521 268.589 1.00 127.48 375 ASN A O 1
ATOM 2531 N N . GLU A 1 376 ? -55.920 119.961 266.395 1.00 121.81 376 GLU A N 1
ATOM 2532 C CA . GLU A 1 376 ? -54.720 119.130 266.490 1.00 119.98 376 GLU A CA 1
ATOM 2533 C C . GLU A 1 376 ? -53.560 120.026 266.940 1.00 119.92 376 GLU A C 1
ATOM 2534 O O . GLU A 1 376 ? -52.782 119.638 267.813 1.00 119.76 376 GLU A O 1
ATOM 2540 N N . LEU A 1 377 ? -53.500 121.250 266.382 1.00 112.80 377 LEU A N 1
ATOM 2541 C CA . LEU A 1 377 ? -52.526 122.274 266.734 1.00 110.63 377 LEU A CA 1
ATOM 2542 C C . LEU A 1 377 ? -52.823 122.774 268.166 1.00 110.83 377 LEU A C 1
ATOM 2543 O O . LEU A 1 377 ? -51.884 123.030 268.923 1.00 110.04 377 LEU A O 1
ATOM 2548 N N . LYS A 1 378 ? -54.125 122.852 268.550 1.00 104.86 378 LYS A N 1
ATOM 2549 C CA . LYS A 1 378 ? -54.538 123.230 269.910 1.00 103.41 378 LYS A CA 1
ATOM 2550 C C . LYS A 1 378 ? -54.049 122.169 270.896 1.00 104.20 378 LYS A C 1
ATOM 2551 O O . LYS A 1 378 ? -53.511 122.520 271.936 1.00 104.26 378 LYS A O 1
ATOM 2557 N N . SER A 1 379 ? -54.186 120.881 270.527 1.00 97.89 379 SER A N 1
ATOM 2558 C CA . SER A 1 379 ? -53.799 119.703 271.302 1.00 96.22 379 SER A CA 1
ATOM 2559 C C . SER A 1 379 ? -52.300 119.650 271.579 1.00 96.66 379 SER A C 1
ATOM 2560 O O . SER A 1 379 ? -51.914 119.514 272.735 1.00 95.19 379 SER A O 1
ATOM 2563 N N . ILE A 1 380 ? -51.463 119.775 270.539 1.00 92.53 380 ILE A N 1
ATOM 2564 C CA . ILE A 1 380 ? -50.005 119.735 270.689 1.00 92.46 380 ILE A CA 1
ATOM 2565 C C . ILE A 1 380 ? -49.560 120.818 271.654 1.00 97.78 380 ILE A C 1
ATOM 2566 O O . ILE A 1 380 ? -48.728 120.558 272.519 1.00 97.47 380 ILE A O 1
ATOM 2571 N N . LEU A 1 381 ? -50.141 122.025 271.498 1.00 95.48 381 LEU A N 1
ATOM 2572 C CA . LEU A 1 381 ? -49.856 123.233 272.263 1.00 95.32 381 LEU A CA 1
ATOM 2573 C C . LEU A 1 381 ? -50.334 123.154 273.714 1.00 98.18 381 LEU A C 1
ATOM 2574 O O . LEU A 1 381 ? -49.514 123.297 274.625 1.00 97.43 381 LEU A O 1
ATOM 2579 N N . ARG A 1 382 ? -51.639 122.897 273.929 1.00 94.50 382 ARG A N 1
ATOM 2580 C CA . ARG A 1 382 ? -52.238 122.781 275.257 1.00 94.60 382 ARG A CA 1
ATOM 2581 C C . ARG A 1 382 ? -51.529 121.735 276.079 1.00 99.23 382 ARG A C 1
ATOM 2582 O O . ARG A 1 382 ? -51.344 121.948 277.270 1.00 99.76 382 ARG A O 1
ATOM 2590 N N . ALA A 1 383 ? -51.096 120.632 275.447 1.00 95.66 383 ALA A N 1
ATOM 2591 C CA . ALA A 1 383 ? -50.363 119.557 276.110 1.00 95.29 383 ALA A CA 1
ATOM 2592 C C . ALA A 1 383 ? -49.035 120.066 276.671 1.00 98.70 383 ALA A C 1
ATOM 2593 O O . ALA A 1 383 ? -48.630 119.632 277.753 1.00 98.51 383 ALA A O 1
ATOM 2595 N N . GLU A 1 384 ? -48.390 121.021 275.965 1.00 95.06 384 GLU A N 1
ATOM 2596 C CA . GLU A 1 384 ? -47.135 121.626 276.409 1.00 95.02 384 GLU A CA 1
ATOM 2597 C C . GLU A 1 384 ? -47.390 122.611 277.543 1.00 98.15 384 GLU A C 1
ATOM 2598 O O . GLU A 1 384 ? -46.700 122.554 278.567 1.00 97.97 384 GLU A O 1
ATOM 2604 N N . LEU A 1 385 ? -48.420 123.465 277.396 1.00 93.68 385 LEU A N 1
ATOM 2605 C CA . LEU A 1 385 ? -48.797 124.430 278.437 1.00 93.20 385 LEU A CA 1
ATOM 2606 C C . LEU A 1 385 ? -49.356 123.757 279.712 1.00 95.08 385 LEU A C 1
ATOM 2607 O O . LEU A 1 385 ? -49.249 124.340 280.796 1.00 94.46 385 LEU A O 1
ATOM 2612 N N . ASP A 1 386 ? -49.916 122.519 279.577 1.00 89.77 386 ASP A N 1
ATOM 2613 C CA . ASP A 1 386 ? -50.437 121.696 280.674 1.00 88.80 386 ASP A CA 1
ATOM 2614 C C . ASP A 1 386 ? -49.285 121.351 281.583 1.00 91.83 386 ASP A C 1
ATOM 2615 O O . ASP A 1 386 ? -49.425 121.399 282.805 1.00 90.30 386 ASP A O 1
ATOM 2620 N N . GLN A 1 387 ? -48.124 121.053 280.972 1.00 89.35 387 GLN A N 1
ATOM 2621 C CA . GLN A 1 387 ? -46.899 120.754 281.690 1.00 89.84 387 GLN A CA 1
ATOM 2622 C C . GLN A 1 387 ? -46.356 122.007 282.386 1.00 94.02 387 GLN A C 1
ATOM 2623 O O . GLN A 1 387 ? -45.887 121.888 283.517 1.00 93.57 387 GLN A O 1
ATOM 2629 N N . LYS A 1 388 ? -46.476 123.205 281.752 1.00 91.07 388 LYS A N 1
ATOM 2630 C CA . LYS A 1 388 ? -46.049 124.468 282.375 1.00 90.98 388 LYS A CA 1
ATOM 2631 C C . LYS A 1 388 ? -46.903 124.780 283.605 1.00 93.70 388 LYS A C 1
ATOM 2632 O O . LYS A 1 388 ? -46.357 125.112 284.649 1.00 92.86 388 LYS A O 1
ATOM 2638 N N . VAL A 1 389 ? -48.231 124.625 283.493 1.00 90.14 389 VAL A N 1
ATOM 2639 C CA . VAL A 1 389 ? -49.158 124.821 284.605 1.00 89.87 389 VAL A CA 1
ATOM 2640 C C . VAL A 1 389 ? -48.704 123.958 285.792 1.00 94.63 389 VAL A C 1
ATOM 2641 O O . VAL A 1 389 ? -48.549 124.479 286.889 1.00 93.80 389 VAL A O 1
ATOM 2645 N N . LEU A 1 390 ? -48.401 122.670 285.537 1.00 92.55 390 LEU A N 1
ATOM 2646 C CA . LEU A 1 390 ? -47.908 121.709 286.529 1.00 92.47 390 LEU A CA 1
ATOM 2647 C C . LEU A 1 390 ? -46.606 122.166 287.192 1.00 96.17 390 LEU A C 1
ATOM 2648 O O . LEU A 1 390 ? -46.410 121.919 288.380 1.00 95.12 390 LEU A O 1
ATOM 2653 N N . ASP A 1 391 ? -45.733 122.839 286.430 1.00 93.82 391 ASP A N 1
ATOM 2654 C CA . ASP A 1 391 ? -44.470 123.365 286.942 1.00 94.57 391 ASP A CA 1
ATOM 2655 C C . ASP A 1 391 ? -44.724 124.644 287.743 1.00 97.50 391 ASP A C 1
ATOM 2656 O O . ASP A 1 391 ? -44.215 124.775 288.858 1.00 97.84 391 ASP A O 1
ATOM 2661 N N . VAL A 1 392 ? -45.591 125.532 287.223 1.00 92.29 392 VAL A N 1
ATOM 2662 C CA . VAL A 1 392 ? -46.026 126.760 287.888 1.00 91.64 392 VAL A CA 1
ATOM 2663 C C . VAL A 1 392 ? -46.624 126.393 289.266 1.00 97.05 392 VAL A C 1
ATOM 2664 O O . VAL A 1 392 ? -46.313 127.057 290.249 1.00 96.81 392 VAL A O 1
ATOM 2668 N N . LEU A 1 393 ? -47.429 125.305 289.335 1.00 94.87 393 LEU A N 1
ATOM 2669 C CA . LEU A 1 393 ? -48.058 124.815 290.570 1.00 94.74 393 LEU A CA 1
ATOM 2670 C C . LEU A 1 393 ? -47.052 124.239 291.550 1.00 100.12 393 LEU A C 1
ATOM 2671 O O . LEU A 1 393 ? -47.220 124.438 292.753 1.00 100.28 393 LEU A O 1
ATOM 2676 N N . ALA A 1 394 ? -46.024 123.517 291.062 1.00 97.39 394 ALA A N 1
ATOM 2677 C CA . ALA A 1 394 ? -45.029 122.933 291.961 1.00 98.36 394 ALA A CA 1
ATOM 2678 C C . ALA A 1 394 ? -44.112 124.008 292.548 1.00 105.97 394 ALA A C 1
ATOM 2679 O O . ALA A 1 394 ? -43.962 124.073 293.775 1.00 105.21 394 ALA A O 1
ATOM 2681 N N . THR A 1 395 ? -43.555 124.895 291.674 1.00 104.89 395 THR A N 1
ATOM 2682 C CA . THR A 1 395 ? -42.654 125.998 292.057 1.00 105.00 395 THR A CA 1
ATOM 2683 C C . THR A 1 395 ? -43.339 127.031 292.947 1.00 109.03 395 THR A C 1
ATOM 2684 O O . THR A 1 395 ? -42.656 127.693 293.729 1.00 108.95 395 THR A O 1
ATOM 2688 N N . ARG A 1 396 ? -44.676 127.155 292.845 1.00 105.73 396 ARG A N 1
ATOM 2689 C CA . ARG A 1 396 ? -45.446 128.067 293.679 1.00 106.09 396 ARG A CA 1
ATOM 2690 C C . ARG A 1 396 ? -46.233 127.322 294.773 1.00 112.90 396 ARG A C 1
ATOM 2691 O O . ARG A 1 396 ? -45.705 127.122 295.867 1.00 113.71 396 ARG A O 1
ATOM 2699 N N . TYR A 1 397 ? -47.463 126.885 294.462 1.00 110.32 397 TYR A N 1
ATOM 2700 C CA . TYR A 1 397 ? -48.437 126.259 295.354 1.00 110.38 397 TYR A CA 1
ATOM 2701 C C . TYR A 1 397 ? -48.000 124.977 296.079 1.00 115.38 397 TYR A C 1
ATOM 2702 O O . TYR A 1 397 ? -47.809 125.030 297.286 1.00 114.94 397 TYR A O 1
ATOM 2711 N N . TRP A 1 398 ? -47.888 123.846 295.377 1.00 113.07 398 TRP A N 1
ATOM 2712 C CA . TRP A 1 398 ? -47.610 122.509 295.915 1.00 113.69 398 TRP A CA 1
ATOM 2713 C C . TRP A 1 398 ? -46.565 122.421 297.066 1.00 119.48 398 TRP A C 1
ATOM 2714 O O . TRP A 1 398 ? -46.768 121.628 297.991 1.00 118.53 398 TRP A O 1
ATOM 2725 N N . LYS A 1 399 ? -45.484 123.222 297.020 1.00 118.27 399 LYS A N 1
ATOM 2726 C CA . LYS A 1 399 ? -44.442 123.201 298.054 1.00 119.03 399 LYS A CA 1
ATOM 2727 C C . LYS A 1 399 ? -44.796 124.031 299.305 1.00 126.92 399 LYS A C 1
ATOM 2728 O O . LYS A 1 399 ? -44.189 123.824 300.364 1.00 126.45 399 LYS A O 1
ATOM 2734 N N . ASP A 1 400 ? -45.785 124.945 299.191 1.00 126.59 400 ASP A N 1
ATOM 2735 C CA . ASP A 1 400 ? -46.238 125.805 300.286 1.00 128.06 400 ASP A CA 1
ATOM 2736 C C . ASP A 1 400 ? -46.763 124.986 301.443 1.00 135.19 400 ASP A C 1
ATOM 2737 O O . ASP A 1 400 ? -47.496 124.017 301.232 1.00 135.07 400 ASP A O 1
ATOM 2742 N N . ASP A 1 401 ? -46.380 125.381 302.664 1.00 134.24 401 ASP A N 1
ATOM 2743 C CA . ASP A 1 401 ? -46.762 124.703 303.903 1.00 135.20 401 ASP A CA 1
ATOM 2744 C C . ASP A 1 401 ? -48.233 124.925 304.292 1.00 141.29 401 ASP A C 1
ATOM 2745 O O . ASP A 1 401 ? -48.839 124.051 304.916 1.00 141.39 401 ASP A O 1
ATOM 2750 N N . ASN A 1 402 ? -48.804 126.074 303.909 1.00 138.63 402 ASN A N 1
ATOM 2751 C CA . ASN A 1 402 ? -50.179 126.447 304.238 1.00 138.77 402 ASN A CA 1
ATOM 2752 C C . ASN A 1 402 ? -51.149 126.226 303.067 1.00 143.91 402 ASN A C 1
ATOM 2753 O O . ASN A 1 402 ? -52.124 126.964 302.928 1.00 143.19 402 ASN A O 1
ATOM 2758 N N . LEU A 1 403 ? -50.901 125.201 302.237 1.00 141.96 403 LEU A N 1
ATOM 2759 C CA . LEU A 1 403 ? -51.755 124.905 301.080 1.00 142.52 403 LEU A CA 1
ATOM 2760 C C . LEU A 1 403 ? -53.174 124.441 301.451 1.00 148.19 403 LEU A C 1
ATOM 2761 O O . LEU A 1 403 ? -54.112 124.637 300.670 1.00 147.25 403 LEU A O 1
ATOM 2766 N N . GLN A 1 404 ? -53.315 123.823 302.642 1.00 146.56 404 GLN A N 1
ATOM 2767 C CA . GLN A 1 404 ? -54.583 123.330 303.186 1.00 146.98 404 GLN A CA 1
ATOM 2768 C C . GLN A 1 404 ? -55.505 124.490 303.540 1.00 150.71 404 GLN A C 1
ATOM 2769 O O . GLN A 1 404 ? -56.724 124.336 303.480 1.00 149.79 404 GLN A O 1
ATOM 2775 N N . ASP A 1 405 ? -54.914 125.657 303.888 1.00 148.03 405 ASP A N 1
ATOM 2776 C CA . ASP A 1 405 ? -55.604 126.896 304.265 1.00 148.33 405 ASP A CA 1
ATOM 2777 C C . ASP A 1 405 ? -56.648 127.356 303.239 1.00 153.13 405 ASP A C 1
ATOM 2778 O O . ASP A 1 405 ? -57.652 127.952 303.628 1.00 152.81 405 ASP A O 1
ATOM 2783 N N . LEU A 1 406 ? -56.420 127.061 301.941 1.00 150.58 406 LEU A N 1
ATOM 2784 C CA . LEU A 1 406 ? -57.329 127.399 300.837 1.00 150.75 406 LEU A CA 1
ATOM 2785 C C . LEU A 1 406 ? -58.613 126.579 300.900 1.00 156.34 406 LEU A C 1
ATOM 2786 O O . LEU A 1 406 ? -59.654 127.040 300.432 1.00 155.60 406 LEU A O 1
ATOM 2791 N N . SER A 1 407 ? -58.530 125.362 301.471 1.00 154.90 407 SER A N 1
ATOM 2792 C CA . SER A 1 407 ? -59.661 124.452 301.646 1.00 155.64 407 SER A CA 1
ATOM 2793 C C . SER A 1 407 ? -60.532 124.872 302.857 1.00 162.51 407 SER A C 1
ATOM 2794 O O . SER A 1 407 ? -61.693 124.461 302.938 1.00 162.16 407 SER A O 1
ATOM 2797 N N . SER A 1 408 ? -59.976 125.719 303.769 1.00 161.16 408 SER A N 1
ATOM 2798 C CA . SER A 1 408 ? -60.643 126.255 304.970 1.00 161.79 408 SER A CA 1
ATOM 2799 C C . SER A 1 408 ? -61.622 127.411 304.667 1.00 168.28 408 SER A C 1
ATOM 2800 O O . SER A 1 408 ? -61.559 128.013 303.591 1.00 167.79 408 SER A O 1
ATOM 2803 N N . SER A 1 409 ? -62.526 127.709 305.630 1.00 166.86 409 SER A N 1
ATOM 2804 C CA . SER A 1 409 ? -63.570 128.732 305.513 1.00 167.53 409 SER A CA 1
ATOM 2805 C C . SER A 1 409 ? -63.141 130.152 305.917 1.00 172.96 409 SER A C 1
ATOM 2806 O O . SER A 1 409 ? -63.433 131.095 305.178 1.00 172.68 409 SER A O 1
ATOM 2809 N N . LYS A 1 410 ? -62.484 130.313 307.087 1.00 170.38 410 LYS A N 1
ATOM 2810 C CA . LYS A 1 410 ? -62.059 131.627 307.585 1.00 170.45 410 LYS A CA 1
ATOM 2811 C C . LYS A 1 410 ? -60.917 132.252 306.767 1.00 174.64 410 LYS A C 1
ATOM 2812 O O . LYS A 1 410 ? -60.140 131.537 306.128 1.00 174.23 410 LYS A O 1
ATOM 2818 N N . LEU A 1 411 ? -60.856 133.603 306.772 1.00 171.04 411 LEU A N 1
ATOM 2819 C CA . LEU A 1 411 ? -59.885 134.408 306.023 1.00 170.48 411 LEU A CA 1
ATOM 2820 C C . LEU A 1 411 ? -59.597 135.754 306.699 1.00 172.53 411 LEU A C 1
ATOM 2821 O O . LEU A 1 411 ? -60.518 136.385 307.218 1.00 171.64 411 LEU A O 1
ATOM 2826 N N . GLU A 1 412 ? -58.318 136.182 306.701 1.00 168.54 412 GLU A N 1
ATOM 2827 C CA . GLU A 1 412 ? -57.911 137.448 307.316 1.00 168.32 412 GLU A CA 1
ATOM 2828 C C . GLU A 1 412 ? -57.658 138.543 306.273 1.00 171.37 412 GLU A C 1
ATOM 2829 O O . GLU A 1 412 ? -56.608 138.569 305.623 1.00 170.44 412 GLU A O 1
ATOM 2835 N N . SER A 1 413 ? -58.656 139.449 306.151 1.00 167.84 413 SER A N 1
ATOM 2836 C CA . SER A 1 413 ? -58.812 140.612 305.261 1.00 167.46 413 SER A CA 1
ATOM 2837 C C . SER A 1 413 ? -57.522 141.248 304.715 1.00 171.07 413 SER A C 1
ATOM 2838 O O . SER A 1 413 ? -57.447 141.500 303.510 1.00 170.75 413 SER A O 1
ATOM 2841 N N . ASP A 1 414 ? -56.541 141.550 305.588 1.00 167.08 414 ASP A N 1
ATOM 2842 C CA . ASP A 1 414 ? -55.314 142.226 305.173 1.00 166.40 414 ASP A CA 1
ATOM 2843 C C . ASP A 1 414 ? -54.182 141.288 304.736 1.00 167.96 414 ASP A C 1
ATOM 2844 O O . ASP A 1 414 ? -53.979 141.115 303.534 1.00 167.25 414 ASP A O 1
ATOM 2849 N N . THR A 1 415 ? -53.443 140.705 305.701 1.00 162.92 415 THR A N 1
ATOM 2850 C CA . THR A 1 415 ? -52.267 139.865 305.465 1.00 161.86 415 THR A CA 1
ATOM 2851 C C . THR A 1 415 ? -52.540 138.554 304.686 1.00 163.97 415 THR A C 1
ATOM 2852 O O . THR A 1 415 ? -51.954 138.385 303.613 1.00 163.88 415 THR A O 1
ATOM 2856 N N . ASP A 1 416 ? -53.382 137.631 305.208 1.00 158.40 416 ASP A N 1
ATOM 2857 C CA . ASP A 1 416 ? -53.584 136.332 304.553 1.00 157.05 416 ASP A CA 1
ATOM 2858 C C . ASP A 1 416 ? -54.539 136.347 303.343 1.00 158.84 416 ASP A C 1
ATOM 2859 O O . ASP A 1 416 ? -54.360 135.519 302.445 1.00 158.37 416 ASP A O 1
ATOM 2864 N N . MET A 1 417 ? -55.519 137.273 303.296 1.00 153.57 417 MET A N 1
ATOM 2865 C CA . MET A 1 417 ? -56.465 137.372 302.170 1.00 152.48 417 MET A CA 1
ATOM 2866 C C . MET A 1 417 ? -55.762 137.860 300.887 1.00 153.14 417 MET A C 1
ATOM 2867 O O . MET A 1 417 ? -56.187 137.518 299.782 1.00 152.29 417 MET A O 1
ATOM 2872 N N . LEU A 1 418 ? -54.683 138.645 301.047 1.00 147.77 418 LEU A N 1
ATOM 2873 C CA . LEU A 1 418 ? -53.890 139.187 299.949 1.00 146.55 418 LEU A CA 1
ATOM 2874 C C . LEU A 1 418 ? -52.742 138.254 299.552 1.00 147.48 418 LEU A C 1
ATOM 2875 O O . LEU A 1 418 ? -52.319 138.284 298.396 1.00 147.00 418 LEU A O 1
ATOM 2880 N N . TYR A 1 419 ? -52.234 137.441 300.509 1.00 141.92 419 TYR A N 1
ATOM 2881 C CA . TYR A 1 419 ? -51.130 136.486 300.323 1.00 140.72 419 TYR A CA 1
ATOM 2882 C C . TYR A 1 419 ? -51.352 135.532 299.145 1.00 143.17 419 TYR A C 1
ATOM 2883 O O . TYR A 1 419 ? -50.421 135.288 298.372 1.00 142.76 419 TYR A O 1
ATOM 2892 N N . TRP A 1 420 ? -52.576 134.988 299.025 1.00 138.26 420 TRP A N 1
ATOM 2893 C CA . TRP A 1 420 ? -52.950 134.057 297.964 1.00 137.20 420 TRP A CA 1
ATOM 2894 C C . TRP A 1 420 ? -53.325 134.779 296.680 1.00 137.77 420 TRP A C 1
ATOM 2895 O O . TRP A 1 420 ? -53.144 134.221 295.597 1.00 137.17 420 TRP A O 1
ATOM 2906 N N . HIS A 1 421 ? -53.817 136.029 296.805 1.00 131.65 421 HIS A N 1
ATOM 2907 C CA . HIS A 1 421 ? -54.165 136.906 295.687 1.00 130.12 421 HIS A CA 1
ATOM 2908 C C . HIS A 1 421 ? -52.877 137.340 294.967 1.00 131.62 421 HIS A C 1
ATOM 2909 O O . HIS A 1 421 ? -52.874 137.449 293.742 1.00 131.21 421 HIS A O 1
ATOM 2916 N N . LYS A 1 422 ? -51.788 137.574 295.726 1.00 126.51 422 LYS A N 1
ATOM 2917 C CA . LYS A 1 422 ? -50.481 137.935 295.177 1.00 125.59 422 LYS A CA 1
ATOM 2918 C C . LYS A 1 422 ? -49.846 136.694 294.548 1.00 127.91 422 LYS A C 1
ATOM 2919 O O . LYS A 1 422 ? -49.358 136.774 293.421 1.00 127.30 422 LYS A O 1
ATOM 2925 N N . LYS A 1 423 ? -49.882 135.543 295.269 1.00 123.38 423 LYS A N 1
ATOM 2926 C CA . LYS A 1 423 ? -49.325 134.257 294.826 1.00 122.59 423 LYS A CA 1
ATOM 2927 C C . LYS A 1 423 ? -49.883 133.839 293.470 1.00 125.19 423 LYS A C 1
ATOM 2928 O O . LYS A 1 423 ? -49.111 133.514 292.574 1.00 124.80 423 LYS A O 1
ATOM 2934 N N . LEU A 1 424 ? -51.215 133.911 293.310 1.00 121.02 424 LEU A N 1
ATOM 2935 C CA . LEU A 1 424 ? -51.946 133.595 292.077 1.00 120.25 424 LEU A CA 1
ATOM 2936 C C . LEU A 1 424 ? -51.517 134.505 290.929 1.00 122.92 424 LEU A C 1
ATOM 2937 O O . LEU A 1 424 ? -51.592 134.090 289.778 1.00 122.30 424 LEU A O 1
ATOM 2942 N N . GLU A 1 425 ? -51.054 135.727 291.239 1.00 119.10 425 GLU A N 1
ATOM 2943 C CA . GLU A 1 425 ? -50.617 136.680 290.226 1.00 118.94 425 GLU A CA 1
ATOM 2944 C C . GLU A 1 425 ? -49.263 136.324 289.598 1.00 120.31 425 GLU A C 1
ATOM 2945 O O . GLU A 1 425 ? -49.185 136.247 288.367 1.00 119.15 425 GLU A O 1
ATOM 2951 N N . LEU A 1 426 ? -48.207 136.105 290.417 1.00 115.54 426 LEU A N 1
ATOM 2952 C CA . LEU A 1 426 ? -46.881 135.798 289.866 1.00 114.99 426 LEU A CA 1
ATOM 2953 C C . LEU A 1 426 ? -46.780 134.358 289.314 1.00 117.16 426 LEU A C 1
ATOM 2954 O O . LEU A 1 426 ? -45.848 134.043 288.563 1.00 116.28 426 LEU A O 1
ATOM 2959 N N . ALA A 1 427 ? -47.773 133.516 289.644 1.00 112.80 427 ALA A N 1
ATOM 2960 C CA . ALA A 1 427 ? -47.900 132.160 289.130 1.00 112.12 427 ALA A CA 1
ATOM 2961 C C . ALA A 1 427 ? -48.461 132.299 287.721 1.00 115.17 427 ALA A C 1
ATOM 2962 O O . ALA A 1 427 ? -47.931 131.688 286.794 1.00 114.85 427 ALA A O 1
ATOM 2964 N N . SER A 1 428 ? -49.492 133.166 287.559 1.00 111.30 428 SER A N 1
ATOM 2965 C CA . SER A 1 428 ? -50.141 133.487 286.280 1.00 110.89 428 SER A CA 1
ATOM 2966 C C . SER A 1 428 ? -49.143 134.190 285.338 1.00 115.60 428 SER A C 1
ATOM 2967 O O . SER A 1 428 ? -48.972 133.758 284.193 1.00 115.07 428 SER A O 1
ATOM 2970 N N . SER A 1 429 ? -48.443 135.230 285.846 1.00 112.46 429 SER A N 1
ATOM 2971 C CA . SER A 1 429 ? -47.418 135.967 285.103 1.00 112.07 429 SER A CA 1
ATOM 2972 C C . SER A 1 429 ? -46.277 135.030 284.689 1.00 114.09 429 SER A C 1
ATOM 2973 O O . SER A 1 429 ? -45.751 135.167 283.590 1.00 114.13 429 SER A O 1
ATOM 2976 N N . GLY A 1 430 ? -45.933 134.079 285.557 1.00 108.80 430 GLY A N 1
ATOM 2977 C CA . GLY A 1 430 ? -44.882 133.103 285.294 1.00 108.10 430 GLY A CA 1
ATOM 2978 C C . GLY A 1 430 ? -45.125 132.277 284.046 1.00 109.96 430 GLY A C 1
ATOM 2979 O O . GLY A 1 430 ? -44.174 131.923 283.337 1.00 109.34 430 GLY A O 1
ATOM 2980 N N . LEU A 1 431 ? -46.418 132.003 283.767 1.00 104.81 431 LEU A N 1
ATOM 2981 C CA . LEU A 1 431 ? -46.915 131.229 282.630 1.00 104.10 431 LEU A CA 1
ATOM 2982 C C . LEU A 1 431 ? -47.150 132.095 281.385 1.00 107.99 431 LEU A C 1
ATOM 2983 O O . LEU A 1 431 ? -46.816 131.670 280.279 1.00 108.04 431 LEU A O 1
ATOM 2988 N N . THR A 1 432 ? -47.757 133.280 281.559 1.00 103.49 432 THR A N 1
ATOM 2989 C CA . THR A 1 432 ? -48.088 134.189 280.457 1.00 102.37 432 THR A CA 1
ATOM 2990 C C . THR A 1 432 ? -46.841 134.909 279.916 1.00 104.84 432 THR A C 1
ATOM 2991 O O . THR A 1 432 ? -46.722 135.093 278.701 1.00 104.31 432 THR A O 1
ATOM 2995 N N . LYS A 1 433 ? -45.901 135.271 280.806 1.00 100.67 433 LYS A N 1
ATOM 2996 C CA . LYS A 1 433 ? -44.643 135.931 280.440 1.00 100.50 433 LYS A CA 1
ATOM 2997 C C . LYS A 1 433 ? -43.518 134.894 280.218 1.00 104.59 433 LYS A C 1
ATOM 2998 O O . LYS A 1 433 ? -42.348 135.262 280.066 1.00 104.01 433 LYS A O 1
ATOM 3004 N N . MET A 1 434 ? -43.894 133.600 280.169 1.00 101.36 434 MET A N 1
ATOM 3005 C CA . MET A 1 434 ? -43.013 132.448 279.965 1.00 101.28 434 MET A CA 1
ATOM 3006 C C . MET A 1 434 ? -42.275 132.508 278.613 1.00 107.09 434 MET A C 1
ATOM 3007 O O . MET A 1 434 ? -41.050 132.348 278.576 1.00 108.21 434 MET A O 1
ATOM 3012 N N . GLY A 1 435 ? -43.014 132.767 277.539 1.00 102.54 435 GLY A N 1
ATOM 3013 C CA . GLY A 1 435 ? -42.456 132.842 276.197 1.00 101.93 435 GLY A CA 1
ATOM 3014 C C . GLY A 1 435 ? -43.243 132.003 275.216 1.00 105.09 435 GLY A C 1
ATOM 3015 O O . GLY A 1 435 ? -42.665 131.160 274.525 1.00 105.11 435 GLY A O 1
ATOM 3016 N N . ILE A 1 436 ? -44.575 132.243 275.156 1.00 100.31 436 ILE A N 1
ATOM 3017 C CA . ILE A 1 436 ? -45.543 131.538 274.309 1.00 99.64 436 ILE A CA 1
ATOM 3018 C C . ILE A 1 436 ? -45.201 131.694 272.814 1.00 102.65 436 ILE A C 1
ATOM 3019 O O . ILE A 1 436 ? -45.302 130.721 272.069 1.00 102.69 436 ILE A O 1
ATOM 3024 N N . GLY A 1 437 ? -44.759 132.890 272.415 1.00 97.31 437 GLY A N 1
ATOM 3025 C CA . GLY A 1 437 ? -44.326 133.196 271.058 1.00 96.01 437 GLY A CA 1
ATOM 3026 C C . GLY A 1 437 ? -43.310 132.199 270.537 1.00 96.92 437 GLY A C 1
ATOM 3027 O O . GLY A 1 437 ? -43.610 131.471 269.590 1.00 96.43 437 GLY A O 1
ATOM 3028 N N . ARG A 1 438 ? -42.131 132.106 271.198 1.00 91.05 438 ARG A N 1
ATOM 3029 C CA . ARG A 1 438 ? -41.068 131.168 270.831 1.00 89.67 438 ARG A CA 1
ATOM 3030 C C . ARG A 1 438 ? -41.545 129.747 270.996 1.00 93.37 438 ARG A C 1
ATOM 3031 O O . ARG A 1 438 ? -41.295 128.935 270.110 1.00 93.58 438 ARG A O 1
ATOM 3039 N N . LEU A 1 439 ? -42.232 129.441 272.118 1.00 89.66 439 LEU A N 1
ATOM 3040 C CA . LEU A 1 439 ? -42.750 128.100 272.406 1.00 89.24 439 LEU A CA 1
ATOM 3041 C C . LEU A 1 439 ? -43.604 127.620 271.242 1.00 91.87 439 LEU A C 1
ATOM 3042 O O . LEU A 1 439 ? -43.136 126.777 270.484 1.00 91.21 439 LEU A O 1
ATOM 3047 N N . SER A 1 440 ? -44.794 128.225 271.048 1.00 88.04 440 SER A N 1
ATOM 3048 C CA . SER A 1 440 ? -45.749 127.908 269.988 1.00 87.95 440 SER A CA 1
ATOM 3049 C C . SER A 1 440 ? -45.066 127.664 268.658 1.00 90.71 440 SER A C 1
ATOM 3050 O O . SER A 1 440 ? -45.212 126.581 268.088 1.00 89.86 440 SER A O 1
ATOM 3053 N N . THR A 1 441 ? -44.265 128.652 268.215 1.00 86.49 441 THR A N 1
ATOM 3054 C CA . THR A 1 441 ? -43.517 128.660 266.958 1.00 85.59 441 THR A CA 1
ATOM 3055 C C . THR A 1 441 ? -42.554 127.475 266.862 1.00 86.99 441 THR A C 1
ATOM 3056 O O . THR A 1 441 ? -42.697 126.677 265.941 1.00 86.46 441 THR A O 1
ATOM 3060 N N . MET A 1 442 ? -41.618 127.331 267.826 1.00 81.68 442 MET A N 1
ATOM 3061 C CA . MET A 1 442 ? -40.636 126.241 267.825 1.00 80.49 442 MET A CA 1
ATOM 3062 C C . MET A 1 442 ? -41.242 124.868 268.077 1.00 84.31 442 MET A C 1
ATOM 3063 O O . MET A 1 442 ? -40.608 123.865 267.764 1.00 83.10 442 MET A O 1
ATOM 3068 N N . LEU A 1 443 ? -42.473 124.824 268.598 1.00 82.91 443 LEU A N 1
ATOM 3069 C CA . LEU A 1 443 ? -43.206 123.585 268.866 1.00 84.08 443 LEU A CA 1
ATOM 3070 C C . LEU A 1 443 ? -43.811 123.060 267.568 1.00 87.67 443 LEU A C 1
ATOM 3071 O O . LEU A 1 443 ? -43.549 121.914 267.182 1.00 86.69 443 LEU A O 1
ATOM 3076 N N . THR A 1 444 ? -44.600 123.925 266.890 1.00 84.36 444 THR A N 1
ATOM 3077 C CA . THR A 1 444 ? -45.272 123.646 265.623 1.00 83.70 444 THR A CA 1
ATOM 3078 C C . THR A 1 444 ? -44.247 123.442 264.508 1.00 85.45 444 THR A C 1
ATOM 3079 O O . THR A 1 444 ? -44.542 122.720 263.565 1.00 84.57 444 THR A O 1
ATOM 3083 N N . THR A 1 445 ? -43.037 124.021 264.636 1.00 82.15 445 THR A N 1
ATOM 3084 C CA . THR A 1 445 ? -41.966 123.824 263.656 1.00 82.55 445 THR A CA 1
ATOM 3085 C C . THR A 1 445 ? -41.490 122.369 263.699 1.00 91.12 445 THR A C 1
ATOM 3086 O O . THR A 1 445 ? -41.457 121.700 262.655 1.00 91.31 445 THR A O 1
ATOM 3090 N N . ASN A 1 446 ? -41.178 121.869 264.913 1.00 90.18 446 ASN A N 1
ATOM 3091 C CA . ASN A 1 446 ? -40.760 120.485 265.134 1.00 91.06 446 ASN A CA 1
ATOM 3092 C C . ASN A 1 446 ? -41.837 119.523 264.669 1.00 95.34 446 ASN A C 1
ATOM 3093 O O . ASN A 1 446 ? -41.507 118.517 264.053 1.00 95.70 446 ASN A O 1
ATOM 3098 N N . ALA A 1 447 ? -43.122 119.871 264.903 1.00 91.06 447 ALA A N 1
ATOM 3099 C CA . ALA A 1 447 ? -44.292 119.090 264.507 1.00 90.43 447 ALA A CA 1
ATOM 3100 C C . ALA A 1 447 ? -44.304 118.785 262.991 1.00 94.40 447 ALA A C 1
ATOM 3101 O O . ALA A 1 447 ? -44.486 117.626 262.593 1.00 93.76 447 ALA A O 1
ATOM 3103 N N . ILE A 1 448 ? -44.070 119.825 262.164 1.00 90.97 448 ILE A N 1
ATOM 3104 C CA . ILE A 1 448 ? -44.023 119.741 260.701 1.00 90.71 448 ILE A CA 1
ATOM 3105 C C . ILE A 1 448 ? -42.811 118.920 260.267 1.00 93.17 448 ILE A C 1
ATOM 3106 O O . ILE A 1 448 ? -42.974 117.941 259.534 1.00 91.51 448 ILE A O 1
ATOM 3111 N N . LEU A 1 449 ? -41.607 119.321 260.751 1.00 89.79 449 LEU A N 1
ATOM 3112 C CA . LEU A 1 449 ? -40.317 118.685 260.490 1.00 89.58 449 LEU A CA 1
ATOM 3113 C C . LEU A 1 449 ? -40.342 117.197 260.794 1.00 94.93 449 LEU A C 1
ATOM 3114 O O . LEU A 1 449 ? -39.748 116.418 260.047 1.00 94.56 449 LEU A O 1
ATOM 3119 N N . LYS A 1 450 ? -41.034 116.815 261.893 1.00 92.66 450 LYS A N 1
ATOM 3120 C CA . LYS A 1 450 ? -41.213 115.441 262.347 1.00 93.19 450 LYS A CA 1
ATOM 3121 C C . LYS A 1 450 ? -42.164 114.700 261.397 1.00 97.63 450 LYS A C 1
ATOM 3122 O O . LYS A 1 450 ? -41.820 113.610 260.938 1.00 96.29 450 LYS A O 1
ATOM 3128 N N . GLU A 1 451 ? -43.340 115.299 261.074 1.00 95.73 451 GLU A N 1
ATOM 3129 C CA . GLU A 1 451 ? -44.300 114.672 260.158 1.00 96.42 451 GLU A CA 1
ATOM 3130 C C . GLU A 1 451 ? -43.718 114.489 258.762 1.00 101.61 451 GLU A C 1
ATOM 3131 O O . GLU A 1 451 ? -44.075 113.535 258.063 1.00 101.89 451 GLU A O 1
ATOM 3137 N N . LEU A 1 452 ? -42.789 115.377 258.382 1.00 97.71 452 LEU A N 1
ATOM 3138 C CA . LEU A 1 452 ? -42.074 115.307 257.118 1.00 97.06 452 LEU A CA 1
ATOM 3139 C C . LEU A 1 452 ? -41.223 114.035 257.119 1.00 99.89 452 LEU A C 1
ATOM 3140 O O . LEU A 1 452 ? -41.201 113.330 256.112 1.00 98.60 452 LEU A O 1
ATOM 3145 N N . ASP A 1 453 ? -40.576 113.721 258.273 1.00 96.68 453 ASP A N 1
ATOM 3146 C CA . ASP A 1 453 ? -39.759 112.523 258.447 1.00 96.91 453 ASP A CA 1
ATOM 3147 C C . ASP A 1 453 ? -40.620 111.299 258.268 1.00 100.25 453 ASP A C 1
ATOM 3148 O O . ASP A 1 453 ? -40.180 110.331 257.655 1.00 100.26 453 ASP A O 1
ATOM 3153 N N . ASN A 1 454 ? -41.866 111.362 258.751 1.00 96.46 454 ASN A N 1
ATOM 3154 C CA . ASN A 1 454 ? -42.826 110.272 258.628 1.00 96.19 454 ASN A CA 1
ATOM 3155 C C . ASN A 1 454 ? -43.250 110.078 257.185 1.00 99.77 454 ASN A C 1
ATOM 3156 O O . ASN A 1 454 ? -43.263 108.937 256.726 1.00 99.41 454 ASN A O 1
ATOM 3161 N N . ILE A 1 455 ? -43.538 111.189 256.454 1.00 96.28 455 ILE A N 1
ATOM 3162 C CA . ILE A 1 455 ? -43.918 111.163 255.027 1.00 95.95 455 ILE A CA 1
ATOM 3163 C C . ILE A 1 455 ? -42.746 110.595 254.188 1.00 99.69 455 ILE A C 1
ATOM 3164 O O . ILE A 1 455 ? -42.970 109.716 253.350 1.00 97.90 455 ILE A O 1
ATOM 3169 N N . LEU A 1 456 ? -41.500 111.069 254.471 1.00 97.15 456 LEU A N 1
ATOM 3170 C CA . LEU A 1 456 ? -40.254 110.637 253.829 1.00 97.05 456 LEU A CA 1
ATOM 3171 C C . LEU A 1 456 ? -40.018 109.147 254.012 1.00 103.17 456 LEU A C 1
ATOM 3172 O O . LEU A 1 456 ? -39.580 108.481 253.073 1.00 102.30 456 LEU A O 1
ATOM 3177 N N . GLU A 1 457 ? -40.314 108.624 255.214 1.00 102.55 457 GLU A N 1
ATOM 3178 C CA . GLU A 1 457 ? -40.158 107.205 255.530 1.00 103.73 457 GLU A CA 1
ATOM 3179 C C . GLU A 1 457 ? -41.213 106.312 254.867 1.00 110.15 457 GLU A C 1
ATOM 3180 O O . GLU A 1 457 ? -40.922 105.152 254.578 1.00 110.21 457 GLU A O 1
ATOM 3186 N N . SER A 1 458 ? -42.423 106.857 254.611 1.00 107.68 458 SER A N 1
ATOM 3187 C CA . SER A 1 458 ? -43.535 106.144 253.975 1.00 107.92 458 SER A CA 1
ATOM 3188 C C . SER A 1 458 ? -43.486 106.196 252.423 1.00 112.87 458 SER A C 1
ATOM 3189 O O . SER A 1 458 ? -44.464 105.832 251.758 1.00 112.33 458 SER A O 1
ATOM 3192 N N . THR A 1 459 ? -42.334 106.640 251.862 1.00 109.77 459 THR A N 1
ATOM 3193 C CA . THR A 1 459 ? -42.059 106.754 250.421 1.00 109.25 459 THR A CA 1
ATOM 3194 C C . THR A 1 459 ? -40.723 106.086 250.103 1.00 111.14 459 THR A C 1
ATOM 3195 O O . THR A 1 459 ? -39.947 105.828 251.019 1.00 110.33 459 THR A O 1
ATOM 3199 N N . GLN A 1 460 ? -40.424 105.892 248.799 1.00 106.62 460 GLN A N 1
ATOM 3200 C CA . GLN A 1 460 ? -39.178 105.320 248.277 1.00 105.83 460 GLN A CA 1
ATOM 3201 C C . GLN A 1 460 ? -37.929 106.114 248.729 1.00 108.50 460 GLN A C 1
ATOM 3202 O O . GLN A 1 460 ? -36.834 105.549 248.811 1.00 108.20 460 GLN A O 1
ATOM 3208 N N . LEU A 1 461 ? -38.108 107.404 249.062 1.00 104.03 461 LEU A N 1
ATOM 3209 C CA . LEU A 1 461 ? -37.046 108.293 249.531 1.00 103.70 461 LEU A CA 1
ATOM 3210 C C . LEU A 1 461 ? -36.447 107.855 250.878 1.00 107.79 461 LEU A C 1
ATOM 3211 O O . LEU A 1 461 ? -35.470 108.454 251.329 1.00 108.26 461 LEU A O 1
ATOM 3216 N N . LYS A 1 462 ? -37.012 106.794 251.503 1.00 103.13 462 LYS A N 1
ATOM 3217 C CA . LYS A 1 462 ? -36.548 106.217 252.767 1.00 101.92 462 LYS A CA 1
ATOM 3218 C C . LYS A 1 462 ? -35.143 105.627 252.635 1.00 106.26 462 LYS A C 1
ATOM 3219 O O . LYS A 1 462 ? -34.445 105.470 253.635 1.00 105.98 462 LYS A O 1
ATOM 3225 N N . ASN A 1 463 ? -34.717 105.345 251.394 1.00 103.48 463 ASN A N 1
ATOM 3226 C CA . ASN A 1 463 ? -33.407 104.775 251.091 1.00 103.64 463 ASN A CA 1
ATOM 3227 C C . ASN A 1 463 ? -32.369 105.827 250.682 1.00 106.53 463 ASN A C 1
ATOM 3228 O O . ASN A 1 463 ? -31.178 105.506 250.583 1.00 106.52 463 ASN A O 1
ATOM 3233 N N . HIS A 1 464 ? -32.807 107.077 250.462 1.00 101.66 464 HIS A N 1
ATOM 3234 C CA . HIS A 1 464 ? -31.922 108.155 250.025 1.00 100.79 464 HIS A CA 1
ATOM 3235 C C . HIS A 1 464 ? -31.739 109.206 251.104 1.00 100.87 464 HIS A C 1
ATOM 3236 O O . HIS A 1 464 ? -32.604 110.055 251.280 1.00 100.30 464 HIS A O 1
ATOM 3243 N N . GLU A 1 465 ? -30.613 109.144 251.828 1.00 95.53 465 GLU A N 1
ATOM 3244 C CA . GLU A 1 465 ? -30.298 110.068 252.925 1.00 94.89 465 GLU A CA 1
ATOM 3245 C C . GLU A 1 465 ? -29.991 111.484 252.467 1.00 96.83 465 GLU A C 1
ATOM 3246 O O . GLU A 1 465 ? -30.473 112.432 253.079 1.00 95.54 465 GLU A O 1
ATOM 3252 N N . LEU A 1 466 ? -29.206 111.622 251.384 1.00 93.36 466 LEU A N 1
ATOM 3253 C CA . LEU A 1 466 ? -28.815 112.901 250.786 1.00 92.95 466 LEU A CA 1
ATOM 3254 C C . LEU A 1 466 ? -30.033 113.703 250.323 1.00 96.66 466 LEU A C 1
ATOM 3255 O O . LEU A 1 466 ? -30.026 114.937 250.431 1.00 96.41 466 LEU A O 1
ATOM 3260 N N . ILE A 1 467 ? -31.079 112.993 249.819 1.00 91.93 467 ILE A N 1
ATOM 3261 C CA . ILE A 1 467 ? -32.355 113.587 249.401 1.00 90.62 467 ILE A CA 1
ATOM 3262 C C . ILE A 1 467 ? -33.127 113.979 250.664 1.00 93.10 467 ILE A C 1
ATOM 3263 O O . ILE A 1 467 ? -33.661 115.087 250.740 1.00 92.75 467 ILE A O 1
ATOM 3268 N N . LYS A 1 468 ? -33.174 113.070 251.651 1.00 88.66 468 LYS A N 1
ATOM 3269 C CA . LYS A 1 468 ? -33.878 113.293 252.908 1.00 88.56 468 LYS A CA 1
ATOM 3270 C C . LYS A 1 468 ? -33.382 114.536 253.627 1.00 93.36 468 LYS A C 1
ATOM 3271 O O . LYS A 1 468 ? -34.200 115.298 254.134 1.00 93.18 468 LYS A O 1
ATOM 3277 N N . ASP A 1 469 ? -32.061 114.772 253.609 1.00 90.83 469 ASP A N 1
ATOM 3278 C CA . ASP A 1 469 ? -31.439 115.949 254.211 1.00 91.27 469 ASP A CA 1
ATOM 3279 C C . ASP A 1 469 ? -31.796 117.190 253.435 1.00 91.88 469 ASP A C 1
ATOM 3280 O O . ASP A 1 469 ? -32.039 118.228 254.038 1.00 90.32 469 ASP A O 1
ATOM 3285 N N . LEU A 1 470 ? -31.837 117.084 252.098 1.00 87.96 470 LEU A N 1
ATOM 3286 C CA . LEU A 1 470 ? -32.195 118.202 251.235 1.00 87.73 470 LEU A CA 1
ATOM 3287 C C . LEU A 1 470 ? -33.583 118.679 251.644 1.00 90.83 470 LEU A C 1
ATOM 3288 O O . LEU A 1 470 ? -33.729 119.834 252.048 1.00 90.58 470 LEU A O 1
ATOM 3293 N N . VAL A 1 471 ? -34.560 117.747 251.654 1.00 86.17 471 VAL A N 1
ATOM 3294 C CA . VAL A 1 471 ? -35.948 117.976 252.037 1.00 85.60 471 VAL A CA 1
ATOM 3295 C C . VAL A 1 471 ? -36.041 118.598 253.437 1.00 91.25 471 VAL A C 1
ATOM 3296 O O . VAL A 1 471 ? -36.683 119.632 253.584 1.00 91.59 471 VAL A O 1
ATOM 3300 N N . SER A 1 472 ? -35.367 118.007 254.442 1.00 88.48 472 SER A N 1
ATOM 3301 C CA . SER A 1 472 ? -35.358 118.493 255.830 1.00 88.46 472 SER A CA 1
ATOM 3302 C C . SER A 1 472 ? -34.767 119.900 255.983 1.00 93.35 472 SER A C 1
ATOM 3303 O O . SER A 1 472 ? -35.359 120.736 256.671 1.00 93.29 472 SER A O 1
ATOM 3306 N N . ASN A 1 473 ? -33.611 120.164 255.332 1.00 89.56 473 ASN A N 1
ATOM 3307 C CA . ASN A 1 473 ? -32.944 121.464 255.393 1.00 88.42 473 ASN A CA 1
ATOM 3308 C C . ASN A 1 473 ? -33.786 122.508 254.724 1.00 89.83 473 ASN A C 1
ATOM 3309 O O . ASN A 1 473 ? -34.053 123.540 255.327 1.00 88.30 473 ASN A O 1
ATOM 3314 N N . THR A 1 474 ? -34.281 122.212 253.517 1.00 86.53 474 THR A N 1
ATOM 3315 C CA . THR A 1 474 ? -35.113 123.158 252.783 1.00 86.63 474 THR A CA 1
ATOM 3316 C C . THR A 1 474 ? -36.441 123.426 253.535 1.00 89.63 474 THR A C 1
ATOM 3317 O O . THR A 1 474 ? -36.931 124.553 253.462 1.00 89.59 474 THR A O 1
ATOM 3321 N N . ALA A 1 475 ? -36.957 122.442 254.322 1.00 84.86 475 ALA A N 1
ATOM 3322 C CA . ALA A 1 475 ? -38.192 122.598 255.114 1.00 83.97 475 ALA A CA 1
ATOM 3323 C C . ALA A 1 475 ? -37.982 123.594 256.259 1.00 84.46 475 ALA A C 1
ATOM 3324 O O . ALA A 1 475 ? -38.793 124.504 256.444 1.00 81.22 475 ALA A O 1
ATOM 3326 N N . ILE A 1 476 ? -36.849 123.438 256.983 1.00 81.79 476 ILE A N 1
ATOM 3327 C CA . ILE A 1 476 ? -36.458 124.306 258.090 1.00 81.29 476 ILE A CA 1
ATOM 3328 C C . ILE A 1 476 ? -36.109 125.690 257.548 1.00 85.30 476 ILE A C 1
ATOM 3329 O O . ILE A 1 476 ? -36.468 126.675 258.184 1.00 85.10 476 ILE A O 1
ATOM 3334 N N . ASN A 1 477 ? -35.508 125.768 256.334 1.00 80.93 477 ASN A N 1
ATOM 3335 C CA . ASN A 1 477 ? -35.186 127.045 255.697 1.00 79.54 477 ASN A CA 1
ATOM 3336 C C . ASN A 1 477 ? -36.461 127.845 255.480 1.00 82.11 477 ASN A C 1
ATOM 3337 O O . ASN A 1 477 ? -36.501 129.031 255.817 1.00 80.78 477 ASN A O 1
ATOM 3342 N N . VAL A 1 478 ? -37.527 127.165 255.010 1.00 78.94 478 VAL A N 1
ATOM 3343 C CA . VAL A 1 478 ? -38.838 127.772 254.785 1.00 79.51 478 VAL A CA 1
ATOM 3344 C C . VAL A 1 478 ? -39.409 128.233 256.127 1.00 85.68 478 VAL A C 1
ATOM 3345 O O . VAL A 1 478 ? -39.776 129.401 256.269 1.00 85.52 478 VAL A O 1
ATOM 3349 N N . LEU A 1 479 ? -39.445 127.321 257.108 1.00 83.42 479 LEU A N 1
ATOM 3350 C CA . LEU A 1 479 ? -39.987 127.576 258.432 1.00 83.63 479 LEU A CA 1
ATOM 3351 C C . LEU A 1 479 ? -39.305 128.743 259.149 1.00 90.39 479 LEU A C 1
ATOM 3352 O O . LEU A 1 479 ? -40.010 129.587 259.710 1.00 90.86 479 LEU A O 1
ATOM 3357 N N . ASN A 1 480 ? -37.945 128.818 259.083 1.00 87.65 480 ASN A N 1
ATOM 3358 C CA . ASN A 1 480 ? -37.113 129.847 259.725 1.00 87.35 480 ASN A CA 1
ATOM 3359 C C . ASN A 1 480 ? -37.446 131.244 259.240 1.00 93.54 480 ASN A C 1
ATOM 3360 O O . ASN A 1 480 ? -37.551 132.152 260.057 1.00 93.80 480 ASN A O 1
ATOM 3365 N N . SER A 1 481 ? -37.660 131.406 257.922 1.00 91.93 481 SER A N 1
ATOM 3366 C CA . SER A 1 481 ? -37.994 132.679 257.275 1.00 92.42 481 SER A CA 1
ATOM 3367 C C . SER A 1 481 ? -39.191 133.394 257.922 1.00 97.63 481 SER A C 1
ATOM 3368 O O . SER A 1 481 ? -39.279 134.623 257.836 1.00 98.41 481 SER A O 1
ATOM 3371 N N . LYS A 1 482 ? -40.082 132.626 258.597 1.00 93.42 482 LYS A N 1
ATOM 3372 C CA . LYS A 1 482 ? -41.271 133.150 259.267 1.00 92.58 482 LYS A CA 1
ATOM 3373 C C . LYS A 1 482 ? -41.249 132.984 260.788 1.00 95.81 482 LYS A C 1
ATOM 3374 O O . LYS A 1 482 ? -42.254 133.284 261.426 1.00 95.12 482 LYS A O 1
ATOM 3380 N N . TYR A 1 483 ? -40.110 132.564 261.377 1.00 92.34 483 TYR A N 1
ATOM 3381 C CA . TYR A 1 483 ? -40.007 132.375 262.825 1.00 92.45 483 TYR A CA 1
ATOM 3382 C C . TYR A 1 483 ? -40.377 133.638 263.618 1.00 96.35 483 TYR A C 1
ATOM 3383 O O . TYR A 1 483 ? -41.292 133.584 264.439 1.00 94.99 483 TYR A O 1
ATOM 3392 N N . TYR A 1 484 ? -39.659 134.758 263.377 1.00 93.87 484 TYR A N 1
ATOM 3393 C CA . TYR A 1 484 ? -39.872 136.027 264.076 1.00 93.65 484 TYR A CA 1
ATOM 3394 C C . TYR A 1 484 ? -41.279 136.557 263.842 1.00 94.83 484 TYR A C 1
ATOM 3395 O O . TYR A 1 484 ? -41.979 136.892 264.795 1.00 93.41 484 TYR A O 1
ATOM 3404 N N . SER A 1 485 ? -41.687 136.599 262.569 1.00 90.82 485 SER A N 1
ATOM 3405 C CA . SER A 1 485 ? -42.993 137.045 262.086 1.00 90.53 485 SER A CA 1
ATOM 3406 C C . SER A 1 485 ? -44.109 136.387 262.903 1.00 93.28 485 SER A C 1
ATOM 3407 O O . SER A 1 485 ? -45.013 137.071 263.378 1.00 91.88 485 SER A O 1
ATOM 3410 N N . THR A 1 486 ? -43.989 135.063 263.110 1.00 90.40 486 THR A N 1
ATOM 3411 C CA . THR A 1 486 ? -44.905 134.225 263.879 1.00 89.93 486 THR A CA 1
ATOM 3412 C C . THR A 1 486 ? -44.754 134.482 265.388 1.00 93.25 486 THR A C 1
ATOM 3413 O O . THR A 1 486 ? -45.709 134.924 266.011 1.00 92.01 486 THR A O 1
ATOM 3417 N N . ALA A 1 487 ? -43.562 134.210 265.958 1.00 90.75 487 ALA A N 1
ATOM 3418 C CA . ALA A 1 487 ? -43.264 134.366 267.380 1.00 91.20 487 ALA A CA 1
ATOM 3419 C C . ALA A 1 487 ? -43.640 135.731 267.954 1.00 98.08 487 ALA A C 1
ATOM 3420 O O . ALA A 1 487 ? -44.432 135.767 268.895 1.00 97.80 487 ALA A O 1
ATOM 3422 N N . ASP A 1 488 ? -43.126 136.844 267.369 1.00 97.03 488 ASP A N 1
ATOM 3423 C CA . ASP A 1 488 ? -43.390 138.215 267.828 1.00 98.08 488 ASP A CA 1
ATOM 3424 C C . ASP A 1 488 ? -44.870 138.577 267.817 1.00 103.97 488 ASP A C 1
ATOM 3425 O O . ASP A 1 488 ? -45.367 139.062 268.826 1.00 104.10 488 ASP A O 1
ATOM 3430 N N . GLN A 1 489 ? -45.574 138.330 266.705 1.00 102.36 489 GLN A N 1
ATOM 3431 C CA . GLN A 1 489 ? -47.007 138.620 266.589 1.00 103.45 489 GLN A CA 1
ATOM 3432 C C . GLN A 1 489 ? -47.835 137.798 267.572 1.00 108.42 489 GLN A C 1
ATOM 3433 O O . GLN A 1 489 ? -48.851 138.286 268.066 1.00 107.38 489 GLN A O 1
ATOM 3439 N N . VAL A 1 490 ? -47.374 136.567 267.880 1.00 107.05 490 VAL A N 1
ATOM 3440 C CA . VAL A 1 490 ? -48.019 135.672 268.841 1.00 107.79 490 VAL A CA 1
ATOM 3441 C C . VAL A 1 490 ? -47.903 136.290 270.231 1.00 115.13 490 VAL A C 1
ATOM 3442 O O . VAL A 1 490 ? -48.916 136.402 270.907 1.00 114.86 490 VAL A O 1
ATOM 3446 N N . GLU A 1 491 ? -46.707 136.772 270.613 1.00 114.68 491 GLU A N 1
ATOM 3447 C CA . GLU A 1 491 ? -46.493 137.434 271.905 1.00 116.13 491 GLU A CA 1
ATOM 3448 C C . GLU A 1 491 ? -47.362 138.685 272.060 1.00 123.62 491 GLU A C 1
ATOM 3449 O O . GLU A 1 491 ? -47.931 138.899 273.129 1.00 123.24 491 GLU A O 1
ATOM 3455 N N . ASN A 1 492 ? -47.492 139.479 270.981 1.00 123.22 492 ASN A N 1
ATOM 3456 C CA . ASN A 1 492 ? -48.297 140.697 270.942 1.00 124.48 492 ASN A CA 1
ATOM 3457 C C . ASN A 1 492 ? -49.773 140.398 271.123 1.00 131.26 492 ASN A C 1
ATOM 3458 O O . ASN A 1 492 ? -50.431 141.086 271.899 1.00 131.25 492 ASN A O 1
ATOM 3463 N N . CYS A 1 493 ? -50.287 139.359 270.447 1.00 130.20 493 CYS A N 1
ATOM 3464 C CA . CYS A 1 493 ? -51.699 138.995 270.537 1.00 131.65 493 CYS A CA 1
ATOM 3465 C C . CYS A 1 493 ? -52.061 138.218 271.829 1.00 136.45 493 CYS A C 1
ATOM 3466 O O . CYS A 1 493 ? -53.252 137.994 272.074 1.00 135.69 493 CYS A O 1
ATOM 3469 N N . ILE A 1 494 ? -51.050 137.840 272.662 1.00 134.13 494 ILE A N 1
ATOM 3470 C CA . ILE A 1 494 ? -51.280 137.113 273.925 1.00 134.27 494 ILE A CA 1
ATOM 3471 C C . ILE A 1 494 ? -51.099 138.019 275.151 1.00 139.24 494 ILE A C 1
ATOM 3472 O O . ILE A 1 494 ? -51.259 137.549 276.279 1.00 138.60 494 ILE A O 1
ATOM 3477 N N . LYS A 1 495 ? -50.809 139.316 274.929 1.00 137.50 495 LYS A N 1
ATOM 3478 C CA . LYS A 1 495 ? -50.665 140.316 275.994 1.00 138.27 495 LYS A CA 1
ATOM 3479 C C . LYS A 1 495 ? -51.960 140.506 276.849 1.00 144.38 495 LYS A C 1
ATOM 3480 O O . LYS A 1 495 ? -51.819 140.610 278.070 1.00 143.37 495 LYS A O 1
ATOM 3486 N N . PRO A 1 496 ? -53.210 140.491 276.279 1.00 143.20 496 PRO A N 1
ATOM 3487 C CA . PRO A 1 496 ? -54.415 140.658 277.129 1.00 143.83 496 PRO A CA 1
ATOM 3488 C C . PRO A 1 496 ? -54.615 139.617 278.237 1.00 149.49 496 PRO A C 1
ATOM 3489 O O . PRO A 1 496 ? -55.399 139.842 279.167 1.00 148.79 496 PRO A O 1
ATOM 3493 N N . PHE A 1 497 ? -53.918 138.480 278.126 1.00 147.87 497 PHE A N 1
ATOM 3494 C CA . PHE A 1 497 ? -53.991 137.378 279.077 1.00 148.52 497 PHE A CA 1
ATOM 3495 C C . PHE A 1 497 ? -52.899 137.476 280.151 1.00 154.92 497 PHE A C 1
ATOM 3496 O O . PHE A 1 497 ? -52.980 136.773 281.162 1.00 154.61 497 PHE A O 1
ATOM 3504 N N . LYS A 1 498 ? -51.913 138.390 279.956 1.00 153.19 498 LYS A N 1
ATOM 3505 C CA . LYS A 1 498 ? -50.810 138.636 280.897 1.00 153.95 498 LYS A CA 1
ATOM 3506 C C . LYS A 1 498 ? -51.249 139.317 282.204 1.00 160.65 498 LYS A C 1
ATOM 3507 O O . LYS A 1 498 ? -50.549 139.186 283.212 1.00 160.17 498 LYS A O 1
ATOM 3513 N N . TYR A 1 499 ? -52.395 140.043 282.186 1.00 159.26 499 TYR A N 1
ATOM 3514 C CA . TYR A 1 499 ? -52.934 140.735 283.360 1.00 159.93 499 TYR A CA 1
ATOM 3515 C C . TYR A 1 499 ? -54.462 140.617 283.482 1.00 164.66 499 TYR A C 1
ATOM 3516 O O . TYR A 1 499 ? -55.197 141.521 283.072 1.00 163.83 499 TYR A O 1
ATOM 3525 N N . GLU A 1 500 ? -54.919 139.480 284.063 1.00 162.29 500 GLU A N 1
ATOM 3526 C CA . GLU A 1 500 ? -56.309 139.069 284.331 1.00 162.33 500 GLU A CA 1
ATOM 3527 C C . GLU A 1 500 ? -57.208 139.023 283.088 1.00 166.91 500 GLU A C 1
ATOM 3528 O O . GLU A 1 500 ? -56.952 139.687 282.077 1.00 166.35 500 GLU A O 1
ATOM 3534 N N . ILE A 1 501 ? -58.254 138.185 283.167 1.00 164.05 501 ILE A N 1
ATOM 3535 C CA . ILE A 1 501 ? -59.216 137.989 282.086 1.00 164.14 501 ILE A CA 1
ATOM 3536 C C . ILE A 1 501 ? -60.649 138.033 282.628 1.00 167.17 501 ILE A C 1
ATOM 3537 O O . ILE A 1 501 ? -60.925 137.555 283.730 1.00 166.66 501 ILE A O 1
ATOM 3542 N N . ASP A 1 502 ? -61.551 138.615 281.836 1.00 163.35 502 ASP A N 1
ATOM 3543 C CA . ASP A 1 502 ? -62.976 138.695 282.118 1.00 162.93 502 ASP A CA 1
ATOM 3544 C C . ASP A 1 502 ? -63.571 137.421 281.480 1.00 164.92 502 ASP A C 1
ATOM 3545 O O . ASP A 1 502 ? -64.080 137.454 280.355 1.00 164.52 502 ASP A O 1
ATOM 3550 N N . LEU A 1 503 ? -63.416 136.284 282.171 1.00 159.92 503 LEU A N 1
ATOM 3551 C CA . LEU A 1 503 ? -63.874 134.978 281.688 1.00 159.05 503 LEU A CA 1
ATOM 3552 C C . LEU A 1 503 ? -65.333 134.735 282.046 1.00 161.33 503 LEU A C 1
ATOM 3553 O O . LEU A 1 503 ? -65.775 135.143 283.121 1.00 161.32 503 LEU A O 1
ATOM 3558 N N . GLU A 1 504 ? -66.077 134.055 281.156 1.00 155.96 504 GLU A N 1
ATOM 3559 C CA . GLU A 1 504 ? -67.476 133.701 281.393 1.00 154.95 504 GLU A CA 1
ATOM 3560 C C . GLU A 1 504 ? -67.528 132.441 282.242 1.00 156.91 504 GLU A C 1
ATOM 3561 O O . GLU A 1 504 ? -66.492 131.811 282.464 1.00 156.27 504 GLU A O 1
ATOM 3567 N N . GLU A 1 505 ? -68.734 132.063 282.707 1.00 152.47 505 GLU A N 1
ATOM 3568 C CA . GLU A 1 505 ? -68.962 130.845 283.493 1.00 151.65 505 GLU A CA 1
ATOM 3569 C C . GLU A 1 505 ? -68.530 129.633 282.659 1.00 152.24 505 GLU A C 1
ATOM 3570 O O . GLU A 1 505 ? -67.880 128.734 283.188 1.00 151.17 505 GLU A O 1
ATOM 3576 N N . ARG A 1 506 ? -68.873 129.645 281.345 1.00 147.24 506 ARG A N 1
ATOM 3577 C CA . ARG A 1 506 ? -68.571 128.620 280.337 1.00 146.23 506 ARG A CA 1
ATOM 3578 C C . ARG A 1 506 ? -67.068 128.339 280.269 1.00 148.17 506 ARG A C 1
ATOM 3579 O O . ARG A 1 506 ? -66.665 127.171 280.298 1.00 148.19 506 ARG A O 1
ATOM 3587 N N . ASP A 1 507 ? -66.247 129.413 280.209 1.00 142.22 507 ASP A N 1
ATOM 3588 C CA . ASP A 1 507 ? -64.789 129.329 280.174 1.00 140.89 507 ASP A CA 1
ATOM 3589 C C . ASP A 1 507 ? -64.280 128.675 281.456 1.00 141.43 507 ASP A C 1
ATOM 3590 O O . ASP A 1 507 ? -63.482 127.739 281.384 1.00 140.58 507 ASP A O 1
ATOM 3595 N N . TRP A 1 508 ? -64.779 129.147 282.622 1.00 136.18 508 TRP A N 1
ATOM 3596 C CA . TRP A 1 508 ? -64.413 128.671 283.958 1.00 135.19 508 TRP A CA 1
ATOM 3597 C C . TRP A 1 508 ? -64.780 127.211 284.159 1.00 136.82 508 TRP A C 1
ATOM 3598 O O . TRP A 1 508 ? -64.001 126.470 284.757 1.00 136.65 508 TRP A O 1
ATOM 3609 N N . SER A 1 509 ? -65.944 126.793 283.624 1.00 131.42 509 SER A N 1
ATOM 3610 C CA . SER A 1 509 ? -66.454 125.429 283.717 1.00 130.20 509 SER A CA 1
ATOM 3611 C C . SER A 1 509 ? -65.548 124.448 282.994 1.00 132.00 509 SER A C 1
ATOM 3612 O O . SER A 1 509 ? -65.093 123.486 283.613 1.00 131.13 509 SER A O 1
ATOM 3615 N N . LEU A 1 510 ? -65.257 124.712 281.699 1.00 127.88 510 LEU A N 1
ATOM 3616 C CA . LEU A 1 510 ? -64.387 123.888 280.845 1.00 127.24 510 LEU A CA 1
ATOM 3617 C C . LEU A 1 510 ? -62.996 123.684 281.489 1.00 129.46 510 LEU A C 1
ATOM 3618 O O . LEU A 1 510 ? -62.472 122.564 281.493 1.00 128.95 510 LEU A O 1
ATOM 3623 N N . ALA A 1 511 ? -62.439 124.771 282.061 1.00 124.41 511 ALA A N 1
ATOM 3624 C CA . ALA A 1 511 ? -61.151 124.802 282.745 1.00 123.27 511 ALA A CA 1
ATOM 3625 C C . ALA A 1 511 ? -61.171 123.882 283.962 1.00 124.80 511 ALA A C 1
ATOM 3626 O O . ALA A 1 511 ? -60.251 123.083 284.126 1.00 124.07 511 ALA A O 1
ATOM 3628 N N . ARG A 1 512 ? -62.245 123.969 284.781 1.00 119.98 512 ARG A N 1
ATOM 3629 C CA . ARG A 1 512 ? -62.458 123.175 285.995 1.00 119.04 512 ARG A CA 1
ATOM 3630 C C . ARG A 1 512 ? -62.434 121.686 285.691 1.00 121.30 512 ARG A C 1
ATOM 3631 O O . ARG A 1 512 ? -61.674 120.963 286.330 1.00 120.21 512 ARG A O 1
ATOM 3639 N N . GLN A 1 513 ? -63.216 121.237 284.687 1.00 117.62 513 GLN A N 1
ATOM 3640 C CA . GLN A 1 513 ? -63.236 119.828 284.304 1.00 117.29 513 GLN A CA 1
ATOM 3641 C C . GLN A 1 513 ? -61.850 119.378 283.862 1.00 120.65 513 GLN A C 1
ATOM 3642 O O . GLN A 1 513 ? -61.407 118.306 284.279 1.00 120.70 513 GLN A O 1
ATOM 3648 N N . HIS A 1 514 ? -61.137 120.238 283.103 1.00 116.03 514 HIS A N 1
ATOM 3649 C CA . HIS A 1 514 ? -59.785 119.950 282.642 1.00 115.65 514 HIS A CA 1
ATOM 3650 C C . HIS A 1 514 ? -58.778 119.836 283.784 1.00 115.84 514 HIS A C 1
ATOM 3651 O O . HIS A 1 514 ? -57.955 118.919 283.772 1.00 114.38 514 HIS A O 1
ATOM 3658 N N . SER A 1 515 ? -58.853 120.760 284.766 1.00 111.16 515 SER A N 1
ATOM 3659 C CA . SER A 1 515 ? -57.976 120.809 285.943 1.00 110.03 515 SER A CA 1
ATOM 3660 C C . SER A 1 515 ? -58.148 119.568 286.805 1.00 112.86 515 SER A C 1
ATOM 3661 O O . SER A 1 515 ? -57.152 119.017 287.265 1.00 112.77 515 SER A O 1
ATOM 3664 N N . ILE A 1 516 ? -59.409 119.110 286.993 1.00 108.09 516 ILE A N 1
ATOM 3665 C CA . ILE A 1 516 ? -59.731 117.891 287.742 1.00 106.92 516 ILE A CA 1
ATOM 3666 C C . ILE A 1 516 ? -59.002 116.725 287.064 1.00 108.43 516 ILE A C 1
ATOM 3667 O O . ILE A 1 516 ? -58.213 116.037 287.712 1.00 107.58 516 ILE A O 1
ATOM 3672 N N . ASN A 1 517 ? -59.203 116.587 285.740 1.00 103.48 517 ASN A N 1
ATOM 3673 C CA . ASN A 1 517 ? -58.602 115.551 284.906 1.00 102.51 517 ASN A CA 1
ATOM 3674 C C . ASN A 1 517 ? -57.084 115.625 284.891 1.00 104.26 517 ASN A C 1
ATOM 3675 O O . ASN A 1 517 ? -56.434 114.581 284.819 1.00 104.71 517 ASN A O 1
ATOM 3680 N N . LEU A 1 518 ? -56.524 116.848 284.982 1.00 98.35 518 LEU A N 1
ATOM 3681 C CA . LEU A 1 518 ? -55.080 117.102 284.988 1.00 97.11 518 LEU A CA 1
ATOM 3682 C C . LEU A 1 518 ? -54.439 116.532 286.257 1.00 99.74 518 LEU A C 1
ATOM 3683 O O . LEU A 1 518 ? -53.521 115.708 286.178 1.00 97.78 518 LEU A O 1
ATOM 3688 N N . ILE A 1 519 ? -54.972 116.944 287.422 1.00 97.58 519 ILE A N 1
ATOM 3689 C CA . ILE A 1 519 ? -54.526 116.533 288.757 1.00 97.40 519 ILE A CA 1
ATOM 3690 C C . ILE A 1 519 ? -54.800 115.041 288.965 1.00 102.97 519 ILE A C 1
ATOM 3691 O O . ILE A 1 519 ? -53.940 114.358 289.514 1.00 102.69 519 ILE A O 1
ATOM 3696 N N . LYS A 1 520 ? -55.950 114.527 288.443 1.00 100.47 520 LYS A N 1
ATOM 3697 C CA . LYS A 1 520 ? -56.328 113.103 288.442 1.00 100.50 520 LYS A CA 1
ATOM 3698 C C . LYS A 1 520 ? -55.139 112.310 287.896 1.00 104.69 520 LYS A C 1
ATOM 3699 O O . LYS A 1 520 ? -54.593 111.456 288.595 1.00 103.29 520 LYS A O 1
ATOM 3705 N N . GLU A 1 521 ? -54.702 112.668 286.670 1.00 103.27 521 GLU A N 1
ATOM 3706 C CA . GLU A 1 521 ? -53.588 112.057 285.963 1.00 104.51 521 GLU A CA 1
ATOM 3707 C C . GLU A 1 521 ? -52.253 112.289 286.671 1.00 112.32 521 GLU A C 1
ATOM 3708 O O . GLU A 1 521 ? -51.444 111.355 286.751 1.00 112.10 521 GLU A O 1
ATOM 3714 N N . GLU A 1 522 ? -52.027 113.522 287.197 1.00 110.62 522 GLU A N 1
ATOM 3715 C CA . GLU A 1 522 ? -50.786 113.862 287.902 1.00 110.29 522 GLU A CA 1
ATOM 3716 C C . GLU A 1 522 ? -50.610 113.031 289.159 1.00 113.68 522 GLU A C 1
ATOM 3717 O O . GLU A 1 522 ? -49.514 112.525 289.390 1.00 113.17 522 GLU A O 1
ATOM 3723 N N . LEU A 1 523 ? -51.708 112.829 289.915 1.00 110.59 523 LEU A N 1
ATOM 3724 C CA . LEU A 1 523 ? -51.773 112.023 291.137 1.00 111.04 523 LEU A CA 1
ATOM 3725 C C . LEU A 1 523 ? -51.599 110.540 290.815 1.00 116.65 523 LEU A C 1
ATOM 3726 O O . LEU A 1 523 ? -50.860 109.852 291.519 1.00 116.32 523 LEU A O 1
ATOM 3731 N N . ARG A 1 524 ? -52.237 110.060 289.731 1.00 114.36 524 ARG A N 1
ATOM 3732 C CA . ARG A 1 524 ? -52.111 108.672 289.292 1.00 114.60 524 ARG A CA 1
ATOM 3733 C C . ARG A 1 524 ? -50.680 108.310 288.886 1.00 117.66 524 ARG A C 1
ATOM 3734 O O . ARG A 1 524 ? -50.285 107.151 289.013 1.00 117.36 524 ARG A O 1
ATOM 3742 N N . GLN A 1 525 ? -49.900 109.312 288.450 1.00 113.42 525 GLN A N 1
ATOM 3743 C CA . GLN A 1 525 ? -48.507 109.141 288.059 1.00 113.13 525 GLN A CA 1
ATOM 3744 C C . GLN A 1 525 ? -47.601 109.069 289.269 1.00 116.72 525 GLN A C 1
ATOM 3745 O O . GLN A 1 525 ? -46.592 108.368 289.236 1.00 116.02 525 GLN A O 1
ATOM 3751 N N . CYS A 1 526 ? -47.954 109.785 290.337 1.00 114.26 526 CYS A N 1
ATOM 3752 C CA . CYS A 1 526 ? -47.169 109.790 291.567 1.00 114.94 526 CYS A CA 1
ATOM 3753 C C . CYS A 1 526 ? -47.388 108.511 292.379 1.00 118.03 526 CYS A C 1
ATOM 3754 O O . CYS A 1 526 ? -46.410 107.947 292.875 1.00 117.91 526 CYS A O 1
ATOM 3757 N N . ASN A 1 527 ? -48.662 108.043 292.490 1.00 113.20 527 ASN A N 1
ATOM 3758 C CA . ASN A 1 527 ? -49.049 106.826 293.214 1.00 112.40 527 ASN A CA 1
ATOM 3759 C C . ASN A 1 527 ? -48.383 105.604 292.620 1.00 116.53 527 ASN A C 1
ATOM 3760 O O . ASN A 1 527 ? -47.911 104.751 293.365 1.00 115.78 527 ASN A O 1
ATOM 3765 N N . SER A 1 528 ? -48.361 105.523 291.273 1.00 114.03 528 SER A N 1
ATOM 3766 C CA . SER A 1 528 ? -47.758 104.443 290.495 1.00 114.41 528 SER A CA 1
ATOM 3767 C C . SER A 1 528 ? -46.264 104.391 290.736 1.00 119.14 528 SER A C 1
ATOM 3768 O O . SER A 1 528 ? -45.711 103.301 290.864 1.00 119.23 528 SER A O 1
ATOM 3771 N N . ARG A 1 529 ? -45.613 105.572 290.800 1.00 115.92 529 ARG A N 1
ATOM 3772 C CA . ARG A 1 529 ? -44.185 105.678 291.073 1.00 115.89 529 ARG A CA 1
ATOM 3773 C C . ARG A 1 529 ? -43.914 105.360 292.540 1.00 122.20 529 ARG A C 1
ATOM 3774 O O . ARG A 1 529 ? -42.852 104.825 292.858 1.00 121.93 529 ARG A O 1
ATOM 3782 N N . TYR A 1 530 ? -44.888 105.651 293.426 1.00 120.68 530 TYR A N 1
ATOM 3783 C CA . TYR A 1 530 ? -44.781 105.330 294.847 1.00 121.64 530 TYR A CA 1
ATOM 3784 C C . TYR A 1 530 ? -44.878 103.806 295.005 1.00 126.63 530 TYR A C 1
ATOM 3785 O O . TYR A 1 530 ? -44.031 103.205 295.668 1.00 126.20 530 TYR A O 1
ATOM 3794 N N . GLN A 1 531 ? -45.850 103.185 294.306 1.00 123.91 531 GLN A N 1
ATOM 3795 C CA . GLN A 1 531 ? -46.054 101.737 294.276 1.00 123.99 531 GLN A CA 1
ATOM 3796 C C . GLN A 1 531 ? -44.880 101.019 293.607 1.00 127.04 531 GLN A C 1
ATOM 3797 O O . GLN A 1 531 ? -44.557 99.894 293.986 1.00 126.16 531 GLN A O 1
ATOM 3803 N N . ALA A 1 532 ? -44.221 101.688 292.645 1.00 123.97 532 ALA A N 1
ATOM 3804 C CA . ALA A 1 532 ? -43.044 101.169 291.958 1.00 124.35 532 ALA A CA 1
ATOM 3805 C C . ALA A 1 532 ? -41.921 100.959 292.977 1.00 129.50 532 ALA A C 1
ATOM 3806 O O . ALA A 1 532 ? -41.278 99.913 292.965 1.00 129.27 532 ALA A O 1
ATOM 3808 N N . ILE A 1 533 ? -41.727 101.926 293.887 1.00 127.00 533 ILE A N 1
ATOM 3809 C CA . ILE A 1 533 ? -40.721 101.826 294.940 1.00 127.47 533 ILE A CA 1
ATOM 3810 C C . ILE A 1 533 ? -41.208 100.795 295.988 1.00 133.85 533 ILE A C 1
ATOM 3811 O O . ILE A 1 533 ? -40.419 99.944 296.412 1.00 134.09 533 ILE A O 1
ATOM 3816 N N . LYS A 1 534 ? -42.521 100.842 296.349 1.00 130.78 534 LYS A N 1
ATOM 3817 C CA . LYS A 1 534 ? -43.168 99.944 297.318 1.00 130.56 534 LYS A CA 1
ATOM 3818 C C . LYS A 1 534 ? -42.920 98.475 297.011 1.00 135.55 534 LYS A C 1
ATOM 3819 O O . LYS A 1 534 ? -42.697 97.698 297.934 1.00 135.82 534 LYS A O 1
ATOM 3825 N N . ASN A 1 535 ? -42.950 98.096 295.724 1.00 132.35 535 ASN A N 1
ATOM 3826 C CA . ASN A 1 535 ? -42.771 96.714 295.295 1.00 132.23 535 ASN A CA 1
ATOM 3827 C C . ASN A 1 535 ? -41.306 96.322 295.101 1.00 137.36 535 ASN A C 1
ATOM 3828 O O . ASN A 1 535 ? -40.915 95.236 295.533 1.00 137.39 535 ASN A O 1
ATOM 3833 N N . ALA A 1 536 ? -40.496 97.203 294.483 1.00 134.44 536 ALA A N 1
ATOM 3834 C CA . ALA A 1 536 ? -39.070 96.969 294.219 1.00 134.66 536 ALA A CA 1
ATOM 3835 C C . ALA A 1 536 ? -38.195 96.903 295.487 1.00 139.95 536 ALA A C 1
ATOM 3836 O O . ALA A 1 536 ? -37.137 96.263 295.465 1.00 139.89 536 ALA A O 1
ATOM 3838 N N . VAL A 1 537 ? -38.634 97.564 296.581 1.00 136.73 537 VAL A N 1
ATOM 3839 C CA . VAL A 1 537 ? -37.922 97.595 297.867 1.00 136.40 537 VAL A CA 1
ATOM 3840 C C . VAL A 1 537 ? -38.545 96.565 298.838 1.00 139.34 537 VAL A C 1
ATOM 3841 O O . VAL A 1 537 ? -37.825 95.732 299.396 1.00 138.52 537 VAL A O 1
ATOM 3845 N N . GLY A 1 538 ? -39.870 96.632 298.992 1.00 135.35 538 GLY A N 1
ATOM 3846 C CA . GLY A 1 538 ? -40.665 95.776 299.867 1.00 134.94 538 GLY A CA 1
ATOM 3847 C C . GLY A 1 538 ? -41.562 96.621 300.746 1.00 138.30 538 GLY A C 1
ATOM 3848 O O . GLY A 1 538 ? -41.052 97.472 301.472 1.00 137.88 538 GLY A O 1
ATOM 3849 N N . SER A 1 539 ? -42.903 96.414 300.670 1.00 134.52 539 SER A N 1
ATOM 3850 C CA . SER A 1 539 ? -43.946 97.153 301.409 1.00 134.37 539 SER A CA 1
ATOM 3851 C C . SER A 1 539 ? -43.554 97.575 302.837 1.00 139.04 539 SER A C 1
ATOM 3852 O O . SER A 1 539 ? -43.713 98.745 303.197 1.00 139.32 539 SER A O 1
ATOM 3855 N N . LYS A 1 540 ? -43.041 96.613 303.635 1.00 134.94 540 LYS A N 1
ATOM 3856 C CA . LYS A 1 540 ? -42.587 96.795 305.017 1.00 133.85 540 LYS A CA 1
ATOM 3857 C C . LYS A 1 540 ? -41.216 97.464 305.065 1.00 135.44 540 LYS A C 1
ATOM 3858 O O . LYS A 1 540 ? -41.061 98.456 305.772 1.00 134.67 540 LYS A O 1
ATOM 3864 N N . LYS A 1 541 ? -40.239 96.941 304.280 1.00 131.36 541 LYS A N 1
ATOM 3865 C CA . LYS A 1 541 ? -38.857 97.427 304.157 1.00 131.22 541 LYS A CA 1
ATOM 3866 C C . LYS A 1 541 ? -38.818 98.907 303.765 1.00 137.51 541 LYS A C 1
ATOM 3867 O O . LYS A 1 541 ? -37.860 99.597 304.102 1.00 137.40 541 LYS A O 1
ATOM 3873 N N . LEU A 1 542 ? -39.880 99.382 303.076 1.00 135.44 542 LEU A N 1
ATOM 3874 C CA . LEU A 1 542 ? -40.125 100.756 302.620 1.00 135.43 542 LEU A CA 1
ATOM 3875 C C . LEU A 1 542 ? -40.331 101.666 303.839 1.00 137.06 542 LEU A C 1
ATOM 3876 O O . LEU A 1 542 ? -39.602 102.649 303.982 1.00 136.49 542 LEU A O 1
ATOM 3881 N N . ALA A 1 543 ? -41.295 101.304 304.728 1.00 132.06 543 ALA A N 1
ATOM 3882 C CA . ALA A 1 543 ? -41.630 102.017 305.967 1.00 131.31 543 ALA A CA 1
ATOM 3883 C C . ALA A 1 543 ? -40.423 102.143 306.912 1.00 133.69 543 ALA A C 1
ATOM 3884 O O . ALA A 1 543 ? -40.321 103.137 307.633 1.00 132.52 543 ALA A O 1
ATOM 3886 N N . ASN A 1 544 ? -39.505 101.144 306.877 1.00 129.93 544 ASN A N 1
ATOM 3887 C CA . ASN A 1 544 ? -38.258 101.089 307.651 1.00 129.57 544 ASN A CA 1
ATOM 3888 C C . ASN A 1 544 ? -37.355 102.267 307.252 1.00 132.25 544 ASN A C 1
ATOM 3889 O O . ASN A 1 544 ? -36.941 103.056 308.105 1.00 131.45 544 ASN A O 1
ATOM 3894 N N . VAL A 1 545 ? -37.078 102.380 305.940 1.00 128.25 545 VAL A N 1
ATOM 3895 C CA . VAL A 1 545 ? -36.230 103.408 305.331 1.00 127.69 545 VAL A CA 1
ATOM 3896 C C . VAL A 1 545 ? -36.870 104.784 305.475 1.00 128.73 545 VAL A C 1
ATOM 3897 O O . VAL A 1 545 ? -36.200 105.722 305.915 1.00 128.50 545 VAL A O 1
ATOM 3901 N N . MET A 1 546 ? -38.164 104.895 305.125 1.00 122.55 546 MET A N 1
ATOM 3902 C CA . MET A 1 546 ? -38.909 106.152 305.197 1.00 121.15 546 MET A CA 1
ATOM 3903 C C . MET A 1 546 ? -38.872 106.760 306.608 1.00 124.76 546 MET A C 1
ATOM 3904 O O . MET A 1 546 ? -38.391 107.884 306.764 1.00 123.79 546 MET A O 1
ATOM 3909 N N . GLY A 1 547 ? -39.288 105.973 307.608 1.00 121.72 547 GLY A N 1
ATOM 3910 C CA . GLY A 1 547 ? -39.312 106.356 309.021 1.00 121.58 547 GLY A CA 1
ATOM 3911 C C . GLY A 1 547 ? -37.949 106.659 309.613 1.00 124.95 547 GLY A C 1
ATOM 3912 O O . GLY A 1 547 ? -37.841 107.463 310.543 1.00 123.44 547 GLY A O 1
ATOM 3913 N N . TYR A 1 548 ? -36.899 106.018 309.065 1.00 122.47 548 TYR A N 1
ATOM 3914 C CA . TYR A 1 548 ? -35.514 106.233 309.464 1.00 122.87 548 TYR A CA 1
ATOM 3915 C C . TYR A 1 548 ? -35.031 107.616 309.009 1.00 128.13 548 TYR A C 1
ATOM 3916 O O . TYR A 1 548 ? -34.512 108.375 309.829 1.00 127.69 548 TYR A O 1
ATOM 3925 N N . LEU A 1 549 ? -35.208 107.936 307.710 1.00 125.89 549 LEU A N 1
ATOM 3926 C CA . LEU A 1 549 ? -34.826 109.220 307.111 1.00 126.15 549 LEU A CA 1
ATOM 3927 C C . LEU A 1 549 ? -35.619 110.380 307.727 1.00 130.53 549 LEU A C 1
ATOM 3928 O O . LEU A 1 549 ? -35.085 111.484 307.877 1.00 129.40 549 LEU A O 1
ATOM 3933 N N . GLU A 1 550 ? -36.888 110.107 308.091 1.00 128.40 550 GLU A N 1
ATOM 3934 C CA . GLU A 1 550 ? -37.814 111.037 308.736 1.00 129.12 550 GLU A CA 1
ATOM 3935 C C . GLU A 1 550 ? -37.473 111.202 310.234 1.00 136.91 550 GLU A C 1
ATOM 3936 O O . GLU A 1 550 ? -37.802 112.237 310.828 1.00 136.97 550 GLU A O 1
ATOM 3942 N N . ASN A 1 551 ? -36.816 110.172 310.832 1.00 135.38 551 ASN A N 1
ATOM 3943 C CA . ASN A 1 551 ? -36.363 110.078 312.233 1.00 135.86 551 ASN A CA 1
ATOM 3944 C C . ASN A 1 551 ? -37.502 109.938 313.255 1.00 141.66 551 ASN A C 1
ATOM 3945 O O . ASN A 1 551 ? -37.234 109.986 314.456 1.00 141.38 551 ASN A O 1
ATOM 3950 N N . GLU A 1 552 ? -38.749 109.689 312.786 1.00 139.50 552 GLU A N 1
ATOM 3951 C CA . GLU A 1 552 ? -39.935 109.457 313.627 1.00 139.93 552 GLU A CA 1
ATOM 3952 C C . GLU A 1 552 ? -39.836 108.073 314.333 1.00 143.88 552 GLU A C 1
ATOM 3953 O O . GLU A 1 552 ? -40.457 107.860 315.381 1.00 143.53 552 GLU A O 1
ATOM 3959 N N . SER A 1 553 ? -39.040 107.151 313.737 1.00 139.89 553 SER A N 1
ATOM 3960 C CA . SER A 1 553 ? -38.728 105.798 314.209 1.00 139.09 553 SER A CA 1
ATOM 3961 C C . SER A 1 553 ? -37.184 105.626 314.147 1.00 140.89 553 SER A C 1
ATOM 3962 O O . SER A 1 553 ? -36.472 106.596 314.444 1.00 140.03 553 SER A O 1
ATOM 3965 N N . ASN A 1 554 ? -36.671 104.422 313.763 1.00 136.06 554 ASN A N 1
ATOM 3966 C CA . ASN A 1 554 ? -35.232 104.134 313.650 1.00 142.37 554 ASN A CA 1
ATOM 3967 C C . ASN A 1 554 ? -34.606 104.940 312.516 1.00 153.46 554 ASN A C 1
ATOM 3968 O O . ASN A 1 554 ? -34.146 106.060 312.718 1.00 110.55 554 ASN A O 1
ATOM 3973 N N . LYS A 1 564 ? -26.807 102.475 301.227 1.00 144.12 564 LYS A N 1
ATOM 3974 C CA . LYS A 1 564 ? -26.793 103.819 300.643 1.00 143.71 564 LYS A CA 1
ATOM 3975 C C . LYS A 1 564 ? -27.795 103.923 299.489 1.00 145.67 564 LYS A C 1
ATOM 3976 O O . LYS A 1 564 ? -28.638 104.817 299.505 1.00 145.46 564 LYS A O 1
ATOM 3982 N N . LEU A 1 565 ? -27.711 102.991 298.509 1.00 140.39 565 LEU A N 1
ATOM 3983 C CA . LEU A 1 565 ? -28.576 102.889 297.316 1.00 139.17 565 LEU A CA 1
ATOM 3984 C C . LEU A 1 565 ? -30.060 102.771 297.713 1.00 139.01 565 LEU A C 1
ATOM 3985 O O . LEU A 1 565 ? -30.939 103.250 296.997 1.00 137.95 565 LEU A O 1
ATOM 3990 N N . LEU A 1 566 ? -30.309 102.138 298.872 1.00 132.99 566 LEU A N 1
ATOM 3991 C CA . LEU A 1 566 ? -31.608 101.909 299.498 1.00 131.38 566 LEU A CA 1
ATOM 3992 C C . LEU A 1 566 ? -32.230 103.226 299.993 1.00 132.13 566 LEU A C 1
ATOM 3993 O O . LEU A 1 566 ? -33.440 103.422 299.857 1.00 131.74 566 LEU A O 1
ATOM 3998 N N . LEU A 1 567 ? -31.395 104.106 300.583 1.00 126.07 567 LEU A N 1
ATOM 3999 C CA . LEU A 1 567 ? -31.771 105.408 301.133 1.00 124.52 567 LEU A CA 1
ATOM 4000 C C . LEU A 1 567 ? -32.225 106.375 300.055 1.00 125.15 567 LEU A C 1
ATOM 4001 O O . LEU A 1 567 ? -33.083 107.212 300.327 1.00 124.31 567 LEU A O 1
ATOM 4006 N N . GLU A 1 568 ? -31.644 106.268 298.840 1.00 119.60 568 GLU A N 1
ATOM 4007 C CA . GLU A 1 568 ? -31.982 107.096 297.677 1.00 118.36 568 GLU A CA 1
ATOM 4008 C C . GLU A 1 568 ? -33.439 106.823 297.265 1.00 120.44 568 GLU A C 1
ATOM 4009 O O . GLU A 1 568 ? -34.211 107.769 297.077 1.00 119.90 568 GLU A O 1
ATOM 4015 N N . ARG A 1 569 ? -33.812 105.521 297.164 1.00 115.74 569 ARG A N 1
ATOM 4016 C CA . ARG A 1 569 ? -35.158 105.039 296.812 1.00 114.80 569 ARG A CA 1
ATOM 4017 C C . ARG A 1 569 ? -36.150 105.466 297.901 1.00 118.25 569 ARG A C 1
ATOM 4018 O O . ARG A 1 569 ? -37.255 105.918 297.593 1.00 117.48 569 ARG A O 1
ATOM 4026 N N . GLY A 1 570 ? -35.715 105.330 299.157 1.00 114.82 570 GLY A N 1
ATOM 4027 C CA . GLY A 1 570 ? -36.466 105.690 300.352 1.00 114.58 570 GLY A CA 1
ATOM 4028 C C . GLY A 1 570 ? -36.766 107.170 300.447 1.00 118.24 570 GLY A C 1
ATOM 4029 O O . GLY A 1 570 ? -37.909 107.538 300.726 1.00 117.62 570 GLY A O 1
ATOM 4030 N N . SER A 1 571 ? -35.746 108.027 300.195 1.00 114.94 571 SER A N 1
ATOM 4031 C CA . SER A 1 571 ? -35.879 109.493 300.203 1.00 114.97 571 SER A CA 1
ATOM 4032 C C . SER A 1 571 ? -36.837 109.956 299.103 1.00 118.21 571 SER A C 1
ATOM 4033 O O . SER A 1 571 ? -37.645 110.859 299.343 1.00 117.76 571 SER A O 1
ATOM 4036 N N . GLU A 1 572 ? -36.754 109.312 297.910 1.00 114.15 572 GLU A N 1
ATOM 4037 C CA . GLU A 1 572 ? -37.632 109.566 296.769 1.00 113.83 572 GLU A CA 1
ATOM 4038 C C . GLU A 1 572 ? -39.063 109.213 297.181 1.00 116.24 572 GLU A C 1
ATOM 4039 O O . GLU A 1 572 ? -39.961 110.047 297.035 1.00 115.54 572 GLU A O 1
ATOM 4045 N N . ALA A 1 573 ? -39.252 107.995 297.745 1.00 112.06 573 ALA A N 1
ATOM 4046 C CA . ALA A 1 573 ? -40.542 107.483 298.206 1.00 111.66 573 ALA A CA 1
ATOM 4047 C C . ALA A 1 573 ? -41.236 108.453 299.163 1.00 115.91 573 ALA A C 1
ATOM 4048 O O . ALA A 1 573 ? -42.453 108.621 299.067 1.00 115.07 573 ALA A O 1
ATOM 4050 N N . ILE A 1 574 ? -40.451 109.132 300.041 1.00 113.15 574 ILE A N 1
ATOM 4051 C CA . ILE A 1 574 ? -40.944 110.134 300.997 1.00 113.04 574 ILE A CA 1
ATOM 4052 C C . ILE A 1 574 ? -41.555 111.294 300.224 1.00 115.46 574 ILE A C 1
ATOM 4053 O O . ILE A 1 574 ? -42.684 111.676 300.531 1.00 115.24 574 ILE A O 1
ATOM 4058 N N . PHE A 1 575 ? -40.816 111.842 299.215 1.00 110.12 575 PHE A N 1
ATOM 4059 C CA . PHE A 1 575 ? -41.274 112.960 298.384 1.00 108.74 575 PHE A CA 1
ATOM 4060 C C . PHE A 1 575 ? -42.601 112.635 297.721 1.00 109.24 575 PHE A C 1
ATOM 4061 O O . PHE A 1 575 ? -43.518 113.465 297.744 1.00 107.62 575 PHE A O 1
ATOM 4069 N N . LEU A 1 576 ? -42.696 111.415 297.158 1.00 104.69 576 LEU A N 1
ATOM 4070 C CA . LEU A 1 576 ? -43.880 110.912 296.470 1.00 104.42 576 LEU A CA 1
ATOM 4071 C C . LEU A 1 576 ? -45.042 110.719 297.435 1.00 109.68 576 LEU A C 1
ATOM 4072 O O . LEU A 1 576 ? -46.164 111.110 297.112 1.00 108.87 576 LEU A O 1
ATOM 4077 N N . ASP A 1 577 ? -44.756 110.164 298.636 1.00 107.57 577 ASP A N 1
ATOM 4078 C CA . ASP A 1 577 ? -45.710 109.945 299.727 1.00 108.07 577 ASP A CA 1
ATOM 4079 C C . ASP A 1 577 ? -46.345 111.306 300.056 1.00 112.74 577 ASP A C 1
ATOM 4080 O O . ASP A 1 577 ? -47.577 111.430 300.072 1.00 112.17 577 ASP A O 1
ATOM 4085 N N . LYS A 1 578 ? -45.472 112.335 300.229 1.00 109.84 578 LYS A N 1
ATOM 4086 C CA . LYS A 1 578 ? -45.792 113.732 300.539 1.00 109.44 578 LYS A CA 1
ATOM 4087 C C . LYS A 1 578 ? -46.568 114.413 299.402 1.00 111.49 578 LYS A C 1
ATOM 4088 O O . LYS A 1 578 ? -47.554 115.094 299.686 1.00 110.94 578 LYS A O 1
ATOM 4094 N N . ARG A 1 579 ? -46.137 114.218 298.131 1.00 106.23 579 ARG A N 1
ATOM 4095 C CA . ARG A 1 579 ? -46.793 114.795 296.954 1.00 105.84 579 ARG A CA 1
ATOM 4096 C C . ARG A 1 579 ? -48.242 114.365 296.825 1.00 109.33 579 ARG A C 1
ATOM 4097 O O . ARG A 1 579 ? -49.124 115.208 296.685 1.00 108.50 579 ARG A O 1
ATOM 4105 N N . CYS A 1 580 ? -48.481 113.045 296.855 1.00 105.99 580 CYS A N 1
ATOM 4106 C CA . CYS A 1 580 ? -49.801 112.446 296.706 1.00 105.37 580 CYS A CA 1
ATOM 4107 C C . CYS A 1 580 ? -50.793 113.023 297.674 1.00 107.53 580 CYS A C 1
ATOM 4108 O O . CYS A 1 580 ? -51.879 113.399 297.257 1.00 106.39 580 CYS A O 1
ATOM 4111 N N . LYS A 1 581 ? -50.375 113.219 298.928 1.00 104.43 581 LYS A N 1
ATOM 4112 C CA . LYS A 1 581 ? -51.191 113.856 299.957 1.00 104.79 581 LYS A CA 1
ATOM 4113 C C . LYS A 1 581 ? -51.653 115.260 299.484 1.00 109.05 581 LYS A C 1
ATOM 4114 O O . LYS A 1 581 ? -52.840 115.584 299.604 1.00 108.85 581 LYS A O 1
ATOM 4120 N N . VAL A 1 582 ? -50.714 116.048 298.896 1.00 104.94 582 VAL A N 1
ATOM 4121 C CA . VAL A 1 582 ? -50.915 117.417 298.397 1.00 104.34 582 VAL A CA 1
ATOM 4122 C C . VAL A 1 582 ? -51.893 117.443 297.228 1.00 107.15 582 VAL A C 1
ATOM 4123 O O . VAL A 1 582 ? -52.838 118.241 297.215 1.00 106.24 582 VAL A O 1
ATOM 4127 N N . LEU A 1 583 ? -51.649 116.572 296.238 1.00 103.65 583 LEU A N 1
ATOM 4128 C CA . LEU A 1 583 ? -52.482 116.467 295.041 1.00 103.27 583 LEU A CA 1
ATOM 4129 C C . LEU A 1 583 ? -53.884 115.963 295.383 1.00 107.37 583 LEU A C 1
ATOM 4130 O O . LEU A 1 583 ? -54.853 116.405 294.763 1.00 106.37 583 LEU A O 1
ATOM 4135 N N . SER A 1 584 ? -53.986 115.090 296.417 1.00 104.24 584 SER A N 1
ATOM 4136 C CA . SER A 1 584 ? -55.241 114.522 296.898 1.00 103.95 584 SER A CA 1
ATOM 4137 C C . SER A 1 584 ? -56.152 115.568 297.528 1.00 108.51 584 SER A C 1
ATOM 4138 O O . SER A 1 584 ? -57.316 115.662 297.128 1.00 107.58 584 SER A O 1
ATOM 4141 N N . PHE A 1 585 ? -55.624 116.391 298.460 1.00 105.96 585 PHE A N 1
ATOM 4142 C CA . PHE A 1 585 ? -56.451 117.422 299.080 1.00 106.61 585 PHE A CA 1
ATOM 4143 C C . PHE A 1 585 ? -56.800 118.539 298.094 1.00 112.90 585 PHE A C 1
ATOM 4144 O O . PHE A 1 585 ? -57.768 119.280 298.312 1.00 113.05 585 PHE A O 1
ATOM 4152 N N . ARG A 1 586 ? -56.035 118.638 296.993 1.00 110.28 586 ARG A N 1
ATOM 4153 C CA . ARG A 1 586 ? -56.324 119.634 295.981 1.00 110.41 586 ARG A CA 1
ATOM 4154 C C . ARG A 1 586 ? -57.354 119.117 294.984 1.00 116.13 586 ARG A C 1
ATOM 4155 O O . ARG A 1 586 ? -58.345 119.809 294.760 1.00 115.64 586 ARG A O 1
ATOM 4163 N N . LEU A 1 587 ? -57.167 117.877 294.450 1.00 114.09 587 LEU A N 1
ATOM 4164 C CA . LEU A 1 587 ? -58.099 117.214 293.521 1.00 114.56 587 LEU A CA 1
ATOM 4165 C C . LEU A 1 587 ? -59.508 117.160 294.122 1.00 121.05 587 LEU A C 1
ATOM 4166 O O . LEU A 1 587 ? -60.479 117.524 293.447 1.00 120.34 587 LEU A O 1
ATOM 4171 N N . LYS A 1 588 ? -59.599 116.741 295.404 1.00 119.44 588 LYS A N 1
ATOM 4172 C CA . LYS A 1 588 ? -60.854 116.652 296.151 1.00 119.93 588 LYS A CA 1
ATOM 4173 C C . LYS A 1 588 ? -61.522 118.015 296.255 1.00 122.67 588 LYS A C 1
ATOM 4174 O O . LYS A 1 588 ? -62.746 118.081 296.136 1.00 122.18 588 LYS A O 1
ATOM 4180 N N . MET A 1 589 ? -60.722 119.104 296.416 1.00 118.38 589 MET A N 1
ATOM 4181 C CA . MET A 1 589 ? -61.255 120.468 296.490 1.00 117.85 589 MET A CA 1
ATOM 4182 C C . MET A 1 589 ? -61.843 120.906 295.152 1.00 122.68 589 MET A C 1
ATOM 4183 O O . MET A 1 589 ? -62.939 121.453 295.134 1.00 121.69 589 MET A O 1
ATOM 4188 N N . LEU A 1 590 ? -61.125 120.648 294.040 1.00 120.69 590 LEU A N 1
ATOM 4189 C CA . LEU A 1 590 ? -61.544 121.018 292.682 1.00 120.87 590 LEU A CA 1
ATOM 4190 C C . LEU A 1 590 ? -62.898 120.424 292.322 1.00 125.74 590 LEU A C 1
ATOM 4191 O O . LEU A 1 590 ? -63.701 121.085 291.665 1.00 124.70 590 LEU A O 1
ATOM 4196 N N . LYS A 1 591 ? -63.145 119.183 292.774 1.00 123.70 591 LYS A N 1
ATOM 4197 C CA . LYS A 1 591 ? -64.374 118.437 292.531 1.00 124.28 591 LYS A CA 1
ATOM 4198 C C . LYS A 1 591 ? -65.535 118.943 293.391 1.00 131.11 591 LYS A C 1
ATOM 4199 O O . LYS A 1 591 ? -66.687 118.877 292.954 1.00 131.20 591 LYS A O 1
ATOM 4205 N N . ASN A 1 592 ? -65.234 119.437 294.612 1.00 128.93 592 ASN A N 1
ATOM 4206 C CA . ASN A 1 592 ? -66.231 119.854 295.601 1.00 129.13 592 ASN A CA 1
ATOM 4207 C C . ASN A 1 592 ? -66.372 121.377 295.869 1.00 133.98 592 ASN A C 1
ATOM 4208 O O . ASN A 1 592 ? -67.287 121.756 296.605 1.00 133.82 592 ASN A O 1
ATOM 4213 N N . LYS A 1 593 ? -65.503 122.247 295.312 1.00 130.80 593 LYS A N 1
ATOM 4214 C CA . LYS A 1 593 ? -65.555 123.659 295.691 1.00 130.88 593 LYS A CA 1
ATOM 4215 C C . LYS A 1 593 ? -65.448 124.729 294.586 1.00 136.70 593 LYS A C 1
ATOM 4216 O O . LYS A 1 593 ? -66.174 125.723 294.664 1.00 136.89 593 LYS A O 1
ATOM 4222 N N . CYS A 1 594 ? -64.523 124.587 293.622 1.00 133.84 594 CYS A N 1
ATOM 4223 C CA . CYS A 1 594 ? -64.236 125.610 292.602 1.00 133.95 594 CYS A CA 1
ATOM 4224 C C . CYS A 1 594 ? -65.329 125.779 291.517 1.00 138.83 594 CYS A C 1
ATOM 4225 O O . CYS A 1 594 ? -65.041 125.668 290.326 1.00 138.18 594 CYS A O 1
ATOM 4228 N N . HIS A 1 595 ? -66.558 126.120 291.930 1.00 136.66 595 HIS A N 1
ATOM 4229 C CA . HIS A 1 595 ? -67.707 126.274 291.035 1.00 137.18 595 HIS A CA 1
ATOM 4230 C C . HIS A 1 595 ? -67.914 127.687 290.490 1.00 143.09 595 HIS A C 1
ATOM 4231 O O . HIS A 1 595 ? -68.439 127.838 289.383 1.00 142.32 595 HIS A O 1
ATOM 4238 N N . SER A 1 596 ? -67.530 128.714 291.261 1.00 141.83 596 SER A N 1
ATOM 4239 C CA . SER A 1 596 ? -67.710 130.108 290.854 1.00 142.44 596 SER A CA 1
ATOM 4240 C C . SER A 1 596 ? -66.528 130.693 290.100 1.00 147.18 596 SER A C 1
ATOM 4241 O O . SER A 1 596 ? -65.377 130.401 290.420 1.00 146.26 596 SER A O 1
ATOM 4244 N N . THR A 1 597 ? -66.838 131.556 289.120 1.00 144.84 597 THR A N 1
ATOM 4245 C CA . THR A 1 597 ? -65.901 132.239 288.233 1.00 144.92 597 THR A CA 1
ATOM 4246 C C . THR A 1 597 ? -64.979 133.210 289.015 1.00 149.17 597 THR A C 1
ATOM 4247 O O . THR A 1 597 ? -64.001 132.758 289.619 1.00 147.81 597 THR A O 1
ATOM 4251 N N . ILE A 1 598 ? -65.298 134.526 289.015 1.00 147.42 598 ILE A N 1
ATOM 4252 C CA . ILE A 1 598 ? -64.510 135.574 289.687 1.00 148.11 598 ILE A CA 1
ATOM 4253 C C . ILE A 1 598 ? -64.450 135.366 291.227 1.00 151.67 598 ILE A C 1
ATOM 4254 O O . ILE A 1 598 ? -63.500 135.833 291.862 1.00 151.87 598 ILE A O 1
ATOM 4259 N N . GLU A 1 599 ? -65.441 134.659 291.810 1.00 146.51 599 GLU A N 1
ATOM 4260 C CA . GLU A 1 599 ? -65.477 134.428 293.250 1.00 145.42 599 GLU A CA 1
ATOM 4261 C C . GLU A 1 599 ? -64.426 133.405 293.692 1.00 147.93 599 GLU A C 1
ATOM 4262 O O . GLU A 1 599 ? -63.428 133.804 294.303 1.00 147.08 599 GLU A O 1
ATOM 4268 N N . LYS A 1 600 ? -64.596 132.114 293.319 1.00 143.70 600 LYS A N 1
ATOM 4269 C CA . LYS A 1 600 ? -63.670 131.027 293.683 1.00 142.92 600 LYS A CA 1
ATOM 4270 C C . LYS A 1 600 ? -62.260 131.147 293.051 1.00 145.56 600 LYS A C 1
ATOM 4271 O O . LYS A 1 600 ? -61.459 130.219 293.185 1.00 144.41 600 LYS A O 1
ATOM 4277 N N . ASP A 1 601 ? -61.957 132.313 292.419 1.00 141.60 601 ASP A N 1
ATOM 4278 C CA . ASP A 1 601 ? -60.721 132.694 291.714 1.00 140.90 601 ASP A CA 1
ATOM 4279 C C . ASP A 1 601 ? -59.406 132.172 292.325 1.00 141.91 601 ASP A C 1
ATOM 4280 O O . ASP A 1 601 ? -58.453 131.959 291.571 1.00 140.85 601 ASP A O 1
ATOM 4285 N N . ARG A 1 602 ? -59.346 131.964 293.665 1.00 136.93 602 ARG A N 1
ATOM 4286 C CA . ARG A 1 602 ? -58.148 131.421 294.314 1.00 136.01 602 ARG A CA 1
ATOM 4287 C C . ARG A 1 602 ? -58.223 129.872 294.443 1.00 138.89 602 ARG A C 1
ATOM 4288 O O . ARG A 1 602 ? -58.110 129.272 295.522 1.00 137.81 602 ARG A O 1
ATOM 4296 N N . CYS A 1 603 ? -58.439 129.264 293.260 1.00 134.77 603 CYS A N 1
ATOM 4297 C CA . CYS A 1 603 ? -58.452 127.859 292.855 1.00 133.35 603 CYS A CA 1
ATOM 4298 C C . CYS A 1 603 ? -57.432 127.937 291.704 1.00 132.62 603 CYS A C 1
ATOM 4299 O O . CYS A 1 603 ? -57.824 128.285 290.583 1.00 132.27 603 CYS A O 1
ATOM 4302 N N . PRO A 1 604 ? -56.111 127.808 291.987 1.00 125.24 604 PRO A N 1
ATOM 4303 C CA . PRO A 1 604 ? -55.100 128.010 290.927 1.00 123.79 604 PRO A CA 1
ATOM 4304 C C . PRO A 1 604 ? -55.244 127.123 289.682 1.00 124.35 604 PRO A C 1
ATOM 4305 O O . PRO A 1 604 ? -55.202 127.636 288.558 1.00 123.39 604 PRO A O 1
ATOM 4309 N N . GLU A 1 605 ? -55.445 125.807 289.891 1.00 118.36 605 GLU A N 1
ATOM 4310 C CA . GLU A 1 605 ? -55.601 124.785 288.861 1.00 116.76 605 GLU A CA 1
ATOM 4311 C C . GLU A 1 605 ? -56.608 125.169 287.784 1.00 119.42 605 GLU A C 1
ATOM 4312 O O . GLU A 1 605 ? -56.339 124.942 286.608 1.00 120.11 605 GLU A O 1
ATOM 4318 N N . VAL A 1 606 ? -57.758 125.746 288.174 1.00 113.77 606 VAL A N 1
ATOM 4319 C CA . VAL A 1 606 ? -58.815 126.149 287.239 1.00 112.62 606 VAL A CA 1
ATOM 4320 C C . VAL A 1 606 ? -58.419 127.433 286.502 1.00 114.36 606 VAL A C 1
ATOM 4321 O O . VAL A 1 606 ? -58.501 127.470 285.273 1.00 114.49 606 VAL A O 1
ATOM 4325 N N . PHE A 1 607 ? -57.993 128.477 287.246 1.00 108.55 607 PHE A N 1
ATOM 4326 C CA . PHE A 1 607 ? -57.607 129.763 286.670 1.00 107.35 607 PHE A CA 1
ATOM 4327 C C . PHE A 1 607 ? -56.456 129.633 285.670 1.00 108.59 607 PHE A C 1
ATOM 4328 O O . PHE A 1 607 ? -56.579 130.120 284.550 1.00 107.73 607 PHE A O 1
ATOM 4336 N N . LEU A 1 608 ? -55.366 128.948 286.055 1.00 103.52 608 LEU A N 1
ATOM 4337 C CA . LEU A 1 608 ? -54.212 128.754 285.180 1.00 102.54 608 LEU A CA 1
ATOM 4338 C C . LEU A 1 608 ? -54.598 128.034 283.886 1.00 104.78 608 LEU A C 1
ATOM 4339 O O . LEU A 1 608 ? -54.222 128.491 282.807 1.00 104.75 608 LEU A O 1
ATOM 4344 N N . SER A 1 609 ? -55.409 126.962 283.990 1.00 99.81 609 SER A N 1
ATOM 4345 C CA . SER A 1 609 ? -55.909 126.203 282.841 1.00 99.26 609 SER A CA 1
ATOM 4346 C C . SER A 1 609 ? -56.812 127.070 281.961 1.00 102.81 609 SER A C 1
ATOM 4347 O O . SER A 1 609 ? -56.858 126.870 280.745 1.00 102.49 609 SER A O 1
ATOM 4350 N N . ALA A 1 610 ? -57.531 128.024 282.578 1.00 98.65 610 ALA A N 1
ATOM 4351 C CA . ALA A 1 610 ? -58.412 128.939 281.866 1.00 97.97 610 ALA A CA 1
ATOM 4352 C C . ALA A 1 610 ? -57.587 129.910 281.035 1.00 100.05 610 ALA A C 1
ATOM 4353 O O . ALA A 1 610 ? -57.892 130.095 279.859 1.00 99.44 610 ALA A O 1
ATOM 4355 N N . VAL A 1 611 ? -56.513 130.479 281.623 1.00 95.89 611 VAL A N 1
ATOM 4356 C CA . VAL A 1 611 ? -55.640 131.420 280.916 1.00 95.80 611 VAL A CA 1
ATOM 4357 C C . VAL A 1 611 ? -54.851 130.697 279.811 1.00 99.52 611 VAL A C 1
ATOM 4358 O O . VAL A 1 611 ? -54.633 131.286 278.752 1.00 98.49 611 VAL A O 1
ATOM 4362 N N . SER A 1 612 ? -54.469 129.419 280.042 1.00 96.55 612 SER A N 1
ATOM 4363 C CA . SER A 1 612 ? -53.722 128.645 279.056 1.00 96.64 612 SER A CA 1
ATOM 4364 C C . SER A 1 612 ? -54.612 128.279 277.880 1.00 101.35 612 SER A C 1
ATOM 4365 O O . SER A 1 612 ? -54.123 128.212 276.758 1.00 100.39 612 SER A O 1
ATOM 4368 N N . ASP A 1 613 ? -55.931 128.118 278.134 1.00 99.76 613 ASP A N 1
ATOM 4369 C CA . ASP A 1 613 ? -56.970 127.842 277.129 1.00 100.41 613 ASP A CA 1
ATOM 4370 C C . ASP A 1 613 ? -57.093 129.067 276.223 1.00 101.31 613 ASP A C 1
ATOM 4371 O O . ASP A 1 613 ? -57.151 128.923 275.006 1.00 100.32 613 ASP A O 1
ATOM 4376 N N . LYS A 1 614 ? -57.084 130.270 276.832 1.00 96.84 614 LYS A N 1
ATOM 4377 C CA . LYS A 1 614 ? -57.143 131.559 276.144 1.00 96.33 614 LYS A CA 1
ATOM 4378 C C . LYS A 1 614 ? -55.842 131.797 275.367 1.00 100.99 614 LYS A C 1
ATOM 4379 O O . LYS A 1 614 ? -55.888 132.327 274.259 1.00 100.53 614 LYS A O 1
ATOM 4385 N N . LEU A 1 615 ? -54.688 131.391 275.944 1.00 98.16 615 LEU A N 1
ATOM 4386 C CA . LEU A 1 615 ? -53.372 131.527 275.315 1.00 98.34 615 LEU A CA 1
ATOM 4387 C C . LEU A 1 615 ? -53.238 130.607 274.113 1.00 103.42 615 LEU A C 1
ATOM 4388 O O . LEU A 1 615 ? -52.666 131.027 273.111 1.00 103.05 615 LEU A O 1
ATOM 4393 N N . THR A 1 616 ? -53.739 129.348 274.221 1.00 100.86 616 THR A N 1
ATOM 4394 C CA . THR A 1 616 ? -53.661 128.332 273.163 1.00 100.81 616 THR A CA 1
ATOM 4395 C C . THR A 1 616 ? -54.500 128.709 271.946 1.00 106.67 616 THR A C 1
ATOM 4396 O O . THR A 1 616 ? -53.949 128.790 270.847 1.00 106.97 616 THR A O 1
ATOM 4400 N N . SER A 1 617 ? -55.817 128.953 272.141 1.00 103.75 617 SER A N 1
ATOM 4401 C CA . SER A 1 617 ? -56.760 129.311 271.075 1.00 103.73 617 SER A CA 1
ATOM 4402 C C . SER A 1 617 ? -56.373 130.567 270.290 1.00 107.80 617 SER A C 1
ATOM 4403 O O . SER A 1 617 ? -56.716 130.666 269.113 1.00 107.81 617 SER A O 1
ATOM 4406 N N . THR A 1 618 ? -55.639 131.499 270.921 1.00 104.41 618 THR A N 1
ATOM 4407 C CA . THR A 1 618 ? -55.177 132.742 270.293 1.00 104.61 618 THR A CA 1
ATOM 4408 C C . THR A 1 618 ? -53.856 132.503 269.548 1.00 107.71 618 THR A C 1
ATOM 4409 O O . THR A 1 618 ? -53.616 133.120 268.507 1.00 107.75 618 THR A O 1
ATOM 4413 N N . ALA A 1 619 ? -53.011 131.601 270.074 1.00 103.03 619 ALA A N 1
ATOM 4414 C CA . ALA A 1 619 ? -51.726 131.281 269.464 1.00 102.04 619 ALA A CA 1
ATOM 4415 C C . ALA A 1 619 ? -51.898 130.443 268.208 1.00 105.12 619 ALA A C 1
ATOM 4416 O O . ALA A 1 619 ? -51.266 130.743 267.201 1.00 105.00 619 ALA A O 1
ATOM 4418 N N . VAL A 1 620 ? -52.791 129.443 268.239 1.00 101.29 620 VAL A N 1
ATOM 4419 C CA . VAL A 1 620 ? -53.032 128.552 267.099 1.00 101.67 620 VAL A CA 1
ATOM 4420 C C . VAL A 1 620 ? -53.549 129.288 265.860 1.00 107.06 620 VAL A C 1
ATOM 4421 O O . VAL A 1 620 ? -53.316 128.832 264.741 1.00 107.00 620 VAL A O 1
ATOM 4425 N N . LEU A 1 621 ? -54.235 130.418 266.056 1.00 104.67 621 LEU A N 1
ATOM 4426 C CA . LEU A 1 621 ? -54.764 131.203 264.947 1.00 105.20 621 LEU A CA 1
ATOM 4427 C C . LEU A 1 621 ? -53.703 132.030 264.247 1.00 108.39 621 LEU A C 1
ATOM 4428 O O . LEU A 1 621 ? -53.784 132.226 263.034 1.00 107.50 621 LEU A O 1
ATOM 4433 N N . PHE A 1 622 ? -52.697 132.478 264.996 1.00 105.26 622 PHE A N 1
ATOM 4434 C CA . PHE A 1 622 ? -51.606 133.272 264.449 1.00 105.83 622 PHE A CA 1
ATOM 4435 C C . PHE A 1 622 ? -50.459 132.400 263.954 1.00 104.79 622 PHE A C 1
ATOM 4436 O O . PHE A 1 622 ? -49.588 132.873 263.221 1.00 103.52 622 PHE A O 1
ATOM 4444 N N . LEU A 1 623 ? -50.503 131.105 264.302 1.00 98.92 623 LEU A N 1
ATOM 4445 C CA . LEU A 1 623 ? -49.551 130.097 263.833 1.00 97.61 623 LEU A CA 1
ATOM 4446 C C . LEU A 1 623 ? -49.921 129.737 262.390 1.00 97.56 623 LEU A C 1
ATOM 4447 O O . LEU A 1 623 ? -49.044 129.592 261.540 1.00 95.79 623 LEU A O 1
ATOM 4452 N N . ASN A 1 624 ? -51.232 129.608 262.127 1.00 92.68 624 ASN A N 1
ATOM 4453 C CA . ASN A 1 624 ? -51.767 129.300 260.814 1.00 92.27 624 ASN A CA 1
ATOM 4454 C C . ASN A 1 624 ? -51.429 130.415 259.814 1.00 94.01 624 ASN A C 1
ATOM 4455 O O . ASN A 1 624 ? -50.738 130.158 258.825 1.00 93.35 624 ASN A O 1
ATOM 4460 N N . VAL A 1 625 ? -51.862 131.660 260.126 1.00 88.59 625 VAL A N 1
ATOM 4461 C CA . VAL A 1 625 ? -51.684 132.880 259.333 1.00 87.29 625 VAL A CA 1
ATOM 4462 C C . VAL A 1 625 ? -50.236 133.176 259.001 1.00 89.15 625 VAL A C 1
ATOM 4463 O O . VAL A 1 625 ? -49.930 133.507 257.859 1.00 88.52 625 VAL A O 1
ATOM 4467 N N . GLU A 1 626 ? -49.358 133.115 259.994 1.00 85.44 626 GLU A N 1
ATOM 4468 C CA . GLU A 1 626 ? -47.976 133.476 259.755 1.00 85.31 626 GLU A CA 1
ATOM 4469 C C . GLU A 1 626 ? -47.048 132.327 259.404 1.00 89.29 626 GLU A C 1
ATOM 4470 O O . GLU A 1 626 ? -46.109 132.552 258.634 1.00 88.86 626 GLU A O 1
ATOM 4476 N N . LEU A 1 627 ? -47.278 131.122 259.965 1.00 85.23 627 LEU A N 1
ATOM 4477 C CA . LEU A 1 627 ? -46.370 130.007 259.741 1.00 84.88 627 LEU A CA 1
ATOM 4478 C C . LEU A 1 627 ? -46.926 128.884 258.855 1.00 90.11 627 LEU A C 1
ATOM 4479 O O . LEU A 1 627 ? -46.334 128.608 257.806 1.00 90.25 627 LEU A O 1
ATOM 4484 N N . LEU A 1 628 ? -48.014 128.216 259.291 1.00 86.86 628 LEU A N 1
ATOM 4485 C CA . LEU A 1 628 ? -48.612 127.063 258.617 1.00 87.00 628 LEU A CA 1
ATOM 4486 C C . LEU A 1 628 ? -48.956 127.303 257.142 1.00 92.39 628 LEU A C 1
ATOM 4487 O O . LEU A 1 628 ? -48.357 126.671 256.266 1.00 92.26 628 LEU A O 1
ATOM 4492 N N . SER A 1 629 ? -49.882 128.234 256.873 1.00 89.52 629 SER A N 1
ATOM 4493 C CA . SER A 1 629 ? -50.324 128.593 255.530 1.00 89.80 629 SER A CA 1
ATOM 4494 C C . SER A 1 629 ? -49.154 128.906 254.598 1.00 95.10 629 SER A C 1
ATOM 4495 O O . SER A 1 629 ? -49.102 128.365 253.495 1.00 95.37 629 SER A O 1
ATOM 4498 N N . ASP A 1 630 ? -48.205 129.755 255.054 1.00 92.08 630 ASP A N 1
ATOM 4499 C CA . ASP A 1 630 ? -47.051 130.167 254.257 1.00 91.91 630 ASP A CA 1
ATOM 4500 C C . ASP A 1 630 ? -46.139 129.018 253.940 1.00 93.37 630 ASP A C 1
ATOM 4501 O O . ASP A 1 630 ? -45.684 128.933 252.805 1.00 92.54 630 ASP A O 1
ATOM 4506 N N . PHE A 1 631 ? -45.934 128.093 254.902 1.00 89.36 631 PHE A N 1
ATOM 4507 C CA . PHE A 1 631 ? -45.096 126.908 254.690 1.00 88.57 631 PHE A CA 1
ATOM 4508 C C . PHE A 1 631 ? -45.661 126.044 253.570 1.00 89.36 631 PHE A C 1
ATOM 4509 O O . PHE A 1 631 ? -44.942 125.711 252.628 1.00 88.51 631 PHE A O 1
ATOM 4517 N N . PHE A 1 632 ? -46.940 125.676 253.682 1.00 83.93 632 PHE A N 1
ATOM 4518 C CA . PHE A 1 632 ? -47.569 124.788 252.722 1.00 83.48 632 PHE A CA 1
ATOM 4519 C C . PHE A 1 632 ? -47.552 125.314 251.296 1.00 85.81 632 PHE A C 1
ATOM 4520 O O . PHE A 1 632 ? -47.487 124.510 250.362 1.00 86.72 632 PHE A O 1
ATOM 4528 N N . TYR A 1 633 ? -47.561 126.647 251.124 1.00 79.27 633 TYR A N 1
ATOM 4529 C CA . TYR A 1 633 ? -47.531 127.270 249.809 1.00 77.25 633 TYR A CA 1
ATOM 4530 C C . TYR A 1 633 ? -46.109 127.250 249.270 1.00 79.77 633 TYR A C 1
ATOM 4531 O O . TYR A 1 633 ? -45.866 126.732 248.185 1.00 79.68 633 TYR A O 1
ATOM 4540 N N . ASN A 1 634 ? -45.177 127.813 250.037 1.00 75.48 634 ASN A N 1
ATOM 4541 C CA . ASN A 1 634 ? -43.798 128.019 249.648 1.00 74.67 634 ASN A CA 1
ATOM 4542 C C . ASN A 1 634 ? -42.899 126.787 249.664 1.00 77.95 634 ASN A C 1
ATOM 4543 O O . ASN A 1 634 ? -42.051 126.692 248.774 1.00 76.85 634 ASN A O 1
ATOM 4548 N N . PHE A 1 635 ? -43.046 125.867 250.642 1.00 74.96 635 PHE A N 1
ATOM 4549 C CA . PHE A 1 635 ? -42.179 124.688 250.704 1.00 75.34 635 PHE A CA 1
ATOM 4550 C C . PHE A 1 635 ? -42.044 123.942 249.353 1.00 80.90 635 PHE A C 1
ATOM 4551 O O . PHE A 1 635 ? -40.893 123.699 248.968 1.00 81.45 635 PHE A O 1
ATOM 4559 N N . PRO A 1 636 ? -43.144 123.577 248.620 1.00 76.64 636 PRO A N 1
ATOM 4560 C CA . PRO A 1 636 ? -42.978 122.863 247.343 1.00 76.39 636 PRO A CA 1
ATOM 4561 C C . PRO A 1 636 ? -42.147 123.637 246.326 1.00 80.87 636 PRO A C 1
ATOM 4562 O O . PRO A 1 636 ? -41.221 123.075 245.744 1.00 80.46 636 PRO A O 1
ATOM 4566 N N . ILE A 1 637 ? -42.462 124.944 246.168 1.00 77.62 637 ILE A N 1
ATOM 4567 C CA . ILE A 1 637 ? -41.829 125.943 245.292 1.00 76.56 637 ILE A CA 1
ATOM 4568 C C . ILE A 1 637 ? -40.329 126.035 245.594 1.00 82.13 637 ILE A C 1
ATOM 4569 O O . ILE A 1 637 ? -39.518 126.045 244.661 1.00 82.39 637 ILE A O 1
ATOM 4574 N N . GLU A 1 638 ? -39.976 126.075 246.894 1.00 79.37 638 GLU A N 1
ATOM 4575 C CA . GLU A 1 638 ? -38.598 126.147 247.353 1.00 80.15 638 GLU A CA 1
ATOM 4576 C C . GLU A 1 638 ? -37.896 124.846 247.097 1.00 85.10 638 GLU A C 1
ATOM 4577 O O . GLU A 1 638 ? -36.786 124.863 246.565 1.00 85.27 638 GLU A O 1
ATOM 4583 N N . LEU A 1 639 ? -38.535 123.714 247.472 1.00 82.31 639 LEU A N 1
ATOM 4584 C CA . LEU A 1 639 ? -37.995 122.366 247.280 1.00 82.72 639 LEU A CA 1
ATOM 4585 C C . LEU A 1 639 ? -37.591 122.148 245.804 1.00 88.04 639 LEU A C 1
ATOM 4586 O O . LEU A 1 639 ? -36.456 121.733 245.536 1.00 87.06 639 LEU A O 1
ATOM 4591 N N . ASP A 1 640 ? -38.494 122.515 244.863 1.00 86.11 640 ASP A N 1
ATOM 4592 C CA . ASP A 1 640 ? -38.264 122.434 243.422 1.00 86.82 640 ASP A CA 1
ATOM 4593 C C . ASP A 1 640 ? -37.046 123.255 243.039 1.00 91.72 640 ASP A C 1
ATOM 4594 O O . ASP A 1 640 ? -36.173 122.733 242.350 1.00 91.87 640 ASP A O 1
ATOM 4599 N N . ARG A 1 641 ? -36.963 124.516 243.524 1.00 88.60 641 ARG A N 1
ATOM 4600 C CA . ARG A 1 641 ? -35.853 125.425 243.237 1.00 88.85 641 ARG A CA 1
ATOM 4601 C C . ARG A 1 641 ? -34.532 124.787 243.631 1.00 93.55 641 ARG A C 1
ATOM 4602 O O . ARG A 1 641 ? -33.573 124.820 242.856 1.00 92.94 641 ARG A O 1
ATOM 4610 N N . ARG A 1 642 ? -34.500 124.190 244.826 1.00 91.44 642 ARG A N 1
ATOM 4611 C CA . ARG A 1 642 ? -33.321 123.543 245.386 1.00 92.00 642 ARG A CA 1
ATOM 4612 C C . ARG A 1 642 ? -32.891 122.327 244.576 1.00 96.74 642 ARG A C 1
ATOM 4613 O O . ARG A 1 642 ? -31.689 122.069 244.471 1.00 97.18 642 ARG A O 1
ATOM 4621 N N . LEU A 1 643 ? -33.863 121.604 243.988 1.00 92.34 643 LEU A N 1
ATOM 4622 C CA . LEU A 1 643 ? -33.602 120.425 243.174 1.00 92.27 643 LEU A CA 1
ATOM 4623 C C . LEU A 1 643 ? -32.962 120.778 241.845 1.00 98.35 643 LEU A C 1
ATOM 4624 O O . LEU A 1 643 ? -32.041 120.084 241.418 1.00 98.35 643 LEU A O 1
ATOM 4629 N N . THR A 1 644 ? -33.446 121.844 241.182 1.00 96.29 644 THR A N 1
ATOM 4630 C CA . THR A 1 644 ? -32.906 122.281 239.889 1.00 96.70 644 THR A CA 1
ATOM 4631 C C . THR A 1 644 ? -31.453 122.760 240.036 1.00 101.66 644 THR A C 1
ATOM 4632 O O . THR A 1 644 ? -30.705 122.718 239.064 1.00 101.66 644 THR A O 1
ATOM 4636 N N . LEU A 1 645 ? -31.050 123.153 241.261 1.00 98.95 645 LEU A N 1
ATOM 4637 C CA . LEU A 1 645 ? -29.689 123.569 241.596 1.00 99.25 645 LEU A CA 1
ATOM 4638 C C . LEU A 1 645 ? -28.690 122.405 241.525 1.00 103.82 645 LEU A C 1
ATOM 4639 O O . LEU A 1 645 ? -27.491 122.639 241.335 1.00 103.29 645 LEU A O 1
ATOM 4644 N N . LEU A 1 646 ? -29.186 121.156 241.699 1.00 100.96 646 LEU A N 1
ATOM 4645 C CA . LEU A 1 646 ? -28.380 119.929 241.648 1.00 100.88 646 LEU A CA 1
ATOM 4646 C C . LEU A 1 646 ? -27.943 119.598 240.213 1.00 105.49 646 LEU A C 1
ATOM 4647 O O . LEU A 1 646 ? -28.792 119.340 239.347 1.00 104.42 646 LEU A O 1
ATOM 4652 N N . GLY A 1 647 ? -26.626 119.566 240.001 1.00 103.09 647 GLY A N 1
ATOM 4653 C CA . GLY A 1 647 ? -26.024 119.205 238.724 1.00 103.73 647 GLY A CA 1
ATOM 4654 C C . GLY A 1 647 ? -26.240 117.733 238.442 1.00 110.36 647 GLY A C 1
ATOM 4655 O O . GLY A 1 647 ? -26.595 116.983 239.359 1.00 110.11 647 GLY A O 1
ATOM 4656 N N . ASP A 1 648 ? -26.037 117.304 237.175 1.00 108.67 648 ASP A N 1
ATOM 4657 C CA . ASP A 1 648 ? -26.237 115.912 236.735 1.00 109.12 648 ASP A CA 1
ATOM 4658 C C . ASP A 1 648 ? -25.508 114.875 237.592 1.00 112.08 648 ASP A C 1
ATOM 4659 O O . ASP A 1 648 ? -26.054 113.795 237.854 1.00 111.11 648 ASP A O 1
ATOM 4664 N N . GLU A 1 649 ? -24.287 115.232 238.045 1.00 108.41 649 GLU A N 1
ATOM 4665 C CA . GLU A 1 649 ? -23.408 114.437 238.907 1.00 107.88 649 GLU A CA 1
ATOM 4666 C C . GLU A 1 649 ? -24.063 114.111 240.259 1.00 108.36 649 GLU A C 1
ATOM 4667 O O . GLU A 1 649 ? -24.197 112.930 240.606 1.00 107.29 649 GLU A O 1
ATOM 4673 N N . GLN A 1 650 ? -24.510 115.169 240.983 1.00 102.84 650 GLN A N 1
ATOM 4674 C CA . GLN A 1 650 ? -25.177 115.104 242.282 1.00 101.84 650 GLN A CA 1
ATOM 4675 C C . GLN A 1 650 ? -26.393 114.193 242.196 1.00 104.18 650 GLN A C 1
ATOM 4676 O O . GLN A 1 650 ? -26.476 113.239 242.960 1.00 103.52 650 GLN A O 1
ATOM 4682 N N . VAL A 1 651 ? -27.292 114.448 241.221 1.00 99.99 651 VAL A N 1
ATOM 4683 C CA . VAL A 1 651 ? -28.509 113.673 240.977 1.00 99.47 651 VAL A CA 1
ATOM 4684 C C . VAL A 1 651 ? -28.216 112.174 240.832 1.00 105.35 651 VAL A C 1
ATOM 4685 O O . VAL A 1 651 ? -28.954 111.378 241.417 1.00 105.76 651 VAL A O 1
ATOM 4689 N N . GLU A 1 652 ? -27.138 111.786 240.096 1.00 102.54 652 GLU A N 1
ATOM 4690 C CA . GLU A 1 652 ? -26.783 110.367 239.951 1.00 102.75 652 GLU A CA 1
ATOM 4691 C C . GLU A 1 652 ? -26.389 109.751 241.300 1.00 106.85 652 GLU A C 1
ATOM 4692 O O . GLU A 1 652 ? -26.891 108.679 241.644 1.00 106.34 652 GLU A O 1
ATOM 4698 N N . MET A 1 653 ? -25.528 110.454 242.066 1.00 103.38 653 MET A N 1
ATOM 4699 C CA . MET A 1 653 ? -25.055 110.072 243.399 1.00 103.36 653 MET A CA 1
ATOM 4700 C C . MET A 1 653 ? -26.243 109.914 244.375 1.00 105.70 653 MET A C 1
ATOM 4701 O O . MET A 1 653 ? -26.322 108.911 245.086 1.00 105.31 653 MET A O 1
ATOM 4706 N N . PHE A 1 654 ? -27.168 110.901 244.367 1.00 100.98 654 PHE A N 1
ATOM 4707 C CA . PHE A 1 654 ? -28.399 110.994 245.155 1.00 99.79 654 PHE A CA 1
ATOM 4708 C C . PHE A 1 654 ? -29.269 109.774 244.946 1.00 103.93 654 PHE A C 1
ATOM 4709 O O . PHE A 1 654 ? -29.733 109.180 245.919 1.00 103.80 654 PHE A O 1
ATOM 4717 N N . ALA A 1 655 ? -29.463 109.387 243.677 1.00 100.90 655 ALA A N 1
ATOM 4718 C CA . ALA A 1 655 ? -30.239 108.212 243.293 1.00 101.11 655 ALA A CA 1
ATOM 4719 C C . ALA A 1 655 ? -29.478 106.904 243.578 1.00 104.96 655 ALA A C 1
ATOM 4720 O O . ALA A 1 655 ? -30.099 105.910 243.951 1.00 104.42 655 ALA A O 1
ATOM 4722 N N . LYS A 1 656 ? -28.142 106.907 243.426 1.00 101.48 656 LYS A N 1
ATOM 4723 C CA . LYS A 1 656 ? -27.327 105.715 243.651 1.00 101.57 656 LYS A CA 1
ATOM 4724 C C . LYS A 1 656 ? -27.197 105.310 245.120 1.00 106.88 656 LYS A C 1
ATOM 4725 O O . LYS A 1 656 ? -26.672 104.228 245.400 1.00 107.48 656 LYS A O 1
ATOM 4731 N N . GLU A 1 657 ? -27.693 106.150 246.054 1.00 103.40 657 GLU A N 1
ATOM 4732 C CA . GLU A 1 657 ? -27.675 105.877 247.499 1.00 103.07 657 GLU A CA 1
ATOM 4733 C C . GLU A 1 657 ? -28.294 104.499 247.784 1.00 105.71 657 GLU A C 1
ATOM 4734 O O . GLU A 1 657 ? -27.651 103.656 248.416 1.00 105.25 657 GLU A O 1
ATOM 4740 N N . ASP A 1 658 ? -29.495 104.251 247.231 1.00 101.50 658 ASP A N 1
ATOM 4741 C CA . ASP A 1 658 ? -30.185 102.973 247.318 1.00 101.12 658 ASP A CA 1
ATOM 4742 C C . ASP A 1 658 ? -29.402 101.960 246.449 1.00 104.17 658 ASP A C 1
ATOM 4743 O O . ASP A 1 658 ? -29.215 102.196 245.246 1.00 103.75 658 ASP A O 1
ATOM 4748 N N . PRO A 1 659 ? -28.892 100.858 247.057 1.00 99.60 659 PRO A N 1
ATOM 4749 C CA . PRO A 1 659 ? -28.100 99.880 246.289 1.00 98.59 659 PRO A CA 1
ATOM 4750 C C . PRO A 1 659 ? -28.869 99.177 245.188 1.00 99.01 659 PRO A C 1
ATOM 4751 O O . PRO A 1 659 ? -28.256 98.707 244.237 1.00 98.60 659 PRO A O 1
ATOM 4755 N N . LYS A 1 660 ? -30.191 99.095 245.326 1.00 93.32 660 LYS A N 1
ATOM 4756 C CA . LYS A 1 660 ? -31.076 98.508 244.337 1.00 93.01 660 LYS A CA 1
ATOM 4757 C C . LYS A 1 660 ? -31.102 99.447 243.111 1.00 97.48 660 LYS A C 1
ATOM 4758 O O . LYS A 1 660 ? -31.006 98.980 241.971 1.00 96.86 660 LYS A O 1
ATOM 4764 N N . ILE A 1 661 ? -31.169 100.771 243.358 1.00 94.34 661 ILE A N 1
ATOM 4765 C CA . ILE A 1 661 ? -31.184 101.782 242.298 1.00 94.20 661 ILE A CA 1
ATOM 4766 C C . ILE A 1 661 ? -29.786 101.915 241.668 1.00 97.47 661 ILE A C 1
ATOM 4767 O O . ILE A 1 661 ? -29.691 102.042 240.442 1.00 96.61 661 ILE A O 1
ATOM 4772 N N . SER A 1 662 ? -28.708 101.820 242.489 1.00 93.33 662 SER A N 1
ATOM 4773 C CA . SER A 1 662 ? -27.334 101.840 241.978 1.00 92.48 662 SER A CA 1
ATOM 4774 C C . SER A 1 662 ? -27.152 100.631 241.050 1.00 95.53 662 SER A C 1
ATOM 4775 O O . SER A 1 662 ? -26.735 100.798 239.906 1.00 94.29 662 SER A O 1
ATOM 4778 N N . ARG A 1 663 ? -27.559 99.433 241.527 1.00 92.52 663 ARG A N 1
ATOM 4779 C CA . ARG A 1 663 ? -27.554 98.174 240.786 1.00 92.55 663 ARG A CA 1
ATOM 4780 C C . ARG A 1 663 ? -28.267 98.392 239.451 1.00 96.84 663 ARG A C 1
ATOM 4781 O O . ARG A 1 663 ? -27.729 98.015 238.412 1.00 96.21 663 ARG A O 1
ATOM 4789 N N . HIS A 1 664 ? -29.441 99.075 239.487 1.00 94.06 664 HIS A N 1
ATOM 4790 C CA . HIS A 1 664 ? -30.262 99.413 238.321 1.00 94.22 664 HIS A CA 1
ATOM 4791 C C . HIS A 1 664 ? -29.530 100.314 237.320 1.00 98.29 664 HIS A C 1
ATOM 4792 O O . HIS A 1 664 ? -29.482 99.978 236.137 1.00 97.14 664 HIS A O 1
ATOM 4799 N N . ILE A 1 665 ? -28.991 101.462 237.793 1.00 95.67 665 ILE A N 1
ATOM 4800 C CA . ILE A 1 665 ? -28.253 102.442 236.982 1.00 95.59 665 ILE A CA 1
ATOM 4801 C C . ILE A 1 665 ? -27.063 101.762 236.297 1.00 99.99 665 ILE A C 1
ATOM 4802 O O . ILE A 1 665 ? -26.944 101.815 235.074 1.00 99.49 665 ILE A O 1
ATOM 4807 N N . GLU A 1 666 ? -26.226 101.085 237.092 1.00 97.34 666 GLU A N 1
ATOM 4808 C CA . GLU A 1 666 ? -25.026 100.392 236.642 1.00 97.62 666 GLU A CA 1
ATOM 4809 C C . GLU A 1 666 ? -25.284 99.294 235.603 1.00 100.10 666 GLU A C 1
ATOM 4810 O O . GLU A 1 666 ? -24.515 99.203 234.649 1.00 100.11 666 GLU A O 1
ATOM 4816 N N . LEU A 1 667 ? -26.353 98.485 235.769 1.00 94.89 667 LEU A N 1
ATOM 4817 C CA . LEU A 1 667 ? -26.678 97.392 234.843 1.00 94.02 667 LEU A CA 1
ATOM 4818 C C . LEU A 1 667 ? -27.033 97.866 233.433 1.00 96.15 667 LEU A C 1
ATOM 4819 O O . LEU A 1 667 ? -26.577 97.262 232.453 1.00 94.68 667 LEU A O 1
ATOM 4824 N N . GLN A 1 668 ? -27.844 98.940 233.333 1.00 92.42 668 GLN A N 1
ATOM 4825 C CA . GLN A 1 668 ? -28.241 99.501 232.040 1.00 91.72 668 GLN A CA 1
ATOM 4826 C C . GLN A 1 668 ? -27.068 100.201 231.350 1.00 94.35 668 GLN A C 1
ATOM 4827 O O . GLN A 1 668 ? -26.924 100.058 230.138 1.00 93.67 668 GLN A O 1
ATOM 4833 N N . LYS A 1 669 ? -26.189 100.877 232.128 1.00 90.10 669 LYS A N 1
ATOM 4834 C CA . LYS A 1 669 ? -24.965 101.514 231.621 1.00 89.44 669 LYS A CA 1
ATOM 4835 C C . LYS A 1 669 ? -24.093 100.456 230.928 1.00 93.19 669 LYS A C 1
ATOM 4836 O O . LYS A 1 669 ? -23.525 100.732 229.871 1.00 92.52 669 LYS A O 1
ATOM 4842 N N . ARG A 1 670 ? -24.029 99.236 231.519 1.00 89.70 670 ARG A N 1
ATOM 4843 C CA . ARG A 1 670 ? -23.285 98.088 231.008 1.00 89.27 670 ARG A CA 1
ATOM 4844 C C . ARG A 1 670 ? -23.961 97.585 229.757 1.00 92.85 670 ARG A C 1
ATOM 4845 O O . ARG A 1 670 ? -23.304 97.515 228.719 1.00 92.46 670 ARG A O 1
ATOM 4853 N N . LYS A 1 671 ? -25.284 97.280 229.839 1.00 89.27 671 LYS A N 1
ATOM 4854 C CA . LYS A 1 671 ? -26.094 96.782 228.718 1.00 88.70 671 LYS A CA 1
ATOM 4855 C C . LYS A 1 671 ? -25.861 97.616 227.449 1.00 91.92 671 LYS A C 1
ATOM 4856 O O . LYS A 1 671 ? -25.433 97.053 226.448 1.00 91.38 671 LYS A O 1
ATOM 4862 N N . GLU A 1 672 ? -26.041 98.954 227.534 1.00 88.49 672 GLU A N 1
ATOM 4863 C CA . GLU A 1 672 ? -25.862 99.920 226.440 1.00 88.42 672 GLU A CA 1
ATOM 4864 C C . GLU A 1 672 ? -24.421 99.936 225.872 1.00 92.73 672 GLU A C 1
ATOM 4865 O O . GLU A 1 672 ? -24.248 99.966 224.646 1.00 92.17 672 GLU A O 1
ATOM 4871 N N . LEU A 1 673 ? -23.398 99.899 226.758 1.00 89.17 673 LEU A N 1
ATOM 4872 C CA . LEU A 1 673 ? -21.989 99.866 226.348 1.00 88.92 673 LEU A CA 1
ATOM 4873 C C . LEU A 1 673 ? -21.678 98.553 225.607 1.00 93.20 673 LEU A C 1
ATOM 4874 O O . LEU A 1 673 ? -21.073 98.599 224.532 1.00 93.80 673 LEU A O 1
ATOM 4879 N N . LEU A 1 674 ? -22.126 97.396 226.156 1.00 88.24 674 LEU A N 1
ATOM 4880 C CA . LEU A 1 674 ? -21.937 96.074 225.538 1.00 87.31 674 LEU A CA 1
ATOM 4881 C C . LEU A 1 674 ? -22.664 95.995 224.201 1.00 90.19 674 LEU A C 1
ATOM 4882 O O . LEU A 1 674 ? -22.189 95.317 223.292 1.00 89.73 674 LEU A O 1
ATOM 4887 N N . GLU A 1 675 ? -23.824 96.668 224.092 1.00 86.79 675 GLU A N 1
ATOM 4888 C CA . GLU A 1 675 ? -24.625 96.689 222.871 1.00 87.40 675 GLU A CA 1
ATOM 4889 C C . GLU A 1 675 ? -23.901 97.481 221.782 1.00 92.42 675 GLU A C 1
ATOM 4890 O O . GLU A 1 675 ? -23.939 97.113 220.601 1.00 91.55 675 GLU A O 1
ATOM 4896 N N . LEU A 1 676 ? -23.214 98.555 222.205 1.00 89.64 676 LEU A N 1
ATOM 4897 C CA . LEU A 1 676 ? -22.443 99.440 221.343 1.00 89.51 676 LEU A CA 1
ATOM 4898 C C . LEU A 1 676 ? -21.255 98.701 220.769 1.00 95.01 676 LEU A C 1
ATOM 4899 O O . LEU A 1 676 ? -21.025 98.774 219.562 1.00 95.37 676 LEU A O 1
ATOM 4904 N N . ALA A 1 677 ? -20.516 97.973 221.635 1.00 92.41 677 ALA A N 1
ATOM 4905 C CA . ALA A 1 677 ? -19.336 97.193 221.269 1.00 92.46 677 ALA A CA 1
ATOM 4906 C C . ALA A 1 677 ? -19.694 96.124 220.254 1.00 96.80 677 ALA A C 1
ATOM 4907 O O . ALA A 1 677 ? -19.123 96.127 219.165 1.00 96.30 677 ALA A O 1
ATOM 4909 N N . LEU A 1 678 ? -20.704 95.279 220.577 1.00 94.27 678 LEU A N 1
ATOM 4910 C CA . LEU A 1 678 ? -21.201 94.173 219.749 1.00 94.54 678 LEU A CA 1
ATOM 4911 C C . LEU A 1 678 ? -21.621 94.585 218.346 1.00 97.82 678 LEU A C 1
ATOM 4912 O O . LEU A 1 678 ? -21.249 93.904 217.388 1.00 96.79 678 LEU A O 1
ATOM 4917 N N . GLU A 1 679 ? -22.389 95.693 218.234 1.00 94.37 679 GLU A N 1
ATOM 4918 C CA . GLU A 1 679 ? -22.865 96.237 216.965 1.00 93.98 679 GLU A CA 1
ATOM 4919 C C . GLU A 1 679 ? -21.669 96.524 216.072 1.00 96.01 679 GLU A C 1
ATOM 4920 O O . GLU A 1 679 ? -21.592 95.982 214.962 1.00 95.83 679 GLU A O 1
ATOM 4926 N N . LYS A 1 680 ? -20.690 97.289 216.604 1.00 90.31 680 LYS A N 1
ATOM 4927 C CA . LYS A 1 680 ? -19.439 97.605 215.925 1.00 88.81 680 LYS A CA 1
ATOM 4928 C C . LYS A 1 680 ? -18.707 96.324 215.463 1.00 92.80 680 LYS A C 1
ATOM 4929 O O . LYS A 1 680 ? -18.475 96.182 214.267 1.00 91.77 680 LYS A O 1
ATOM 4935 N N . ILE A 1 681 ? -18.471 95.355 216.371 1.00 90.42 681 ILE A N 1
ATOM 4936 C CA . ILE A 1 681 ? -17.833 94.067 216.067 1.00 91.33 681 ILE A CA 1
ATOM 4937 C C . ILE A 1 681 ? -18.544 93.302 214.944 1.00 97.44 681 ILE A C 1
ATOM 4938 O O . ILE A 1 681 ? -17.871 92.857 214.017 1.00 97.35 681 ILE A O 1
ATOM 4943 N N . ASP A 1 682 ? -19.880 93.096 215.068 1.00 94.90 682 ASP A N 1
ATOM 4944 C CA . ASP A 1 682 ? -20.701 92.330 214.122 1.00 95.09 682 ASP A CA 1
ATOM 4945 C C . ASP A 1 682 ? -20.763 92.927 212.732 1.00 96.95 682 ASP A C 1
ATOM 4946 O O . ASP A 1 682 ? -20.663 92.192 211.745 1.00 96.26 682 ASP A O 1
ATOM 4951 N N . SER A 1 683 ? -20.891 94.250 212.642 1.00 92.03 683 SER A N 1
ATOM 4952 C CA . SER A 1 683 ? -20.903 94.905 211.345 1.00 91.37 683 SER A CA 1
ATOM 4953 C C . SER A 1 683 ? -19.532 94.686 210.662 1.00 93.89 683 SER A C 1
ATOM 4954 O O . SER A 1 683 ? -19.489 94.418 209.457 1.00 94.26 683 SER A O 1
ATOM 4957 N N . ILE A 1 684 ? -18.429 94.715 211.461 1.00 88.14 684 ILE A N 1
ATOM 4958 C CA . ILE A 1 684 ? -17.053 94.469 211.016 1.00 86.54 684 ILE A CA 1
ATOM 4959 C C . ILE A 1 684 ? -16.893 93.003 210.607 1.00 89.31 684 ILE A C 1
ATOM 4960 O O . ILE A 1 684 ? -16.348 92.741 209.540 1.00 89.12 684 ILE A O 1
ATOM 4965 N N . LEU A 1 685 ? -17.403 92.064 211.422 1.00 85.71 685 LEU A N 1
ATOM 4966 C CA . LEU A 1 685 ? -17.359 90.620 211.158 1.00 85.43 685 LEU A CA 1
ATOM 4967 C C . LEU A 1 685 ? -18.066 90.209 209.872 1.00 90.54 685 LEU A C 1
ATOM 4968 O O . LEU A 1 685 ? -17.494 89.437 209.102 1.00 89.98 685 LEU A O 1
ATOM 4973 N N . VAL A 1 686 ? -19.287 90.743 209.633 1.00 88.41 686 VAL A N 1
ATOM 4974 C CA . VAL A 1 686 ? -20.096 90.509 208.427 1.00 89.23 686 VAL A CA 1
ATOM 4975 C C . VAL A 1 686 ? -19.301 90.958 207.175 1.00 96.65 686 VAL A C 1
ATOM 4976 O O . VAL A 1 686 ? -19.278 90.261 206.156 1.00 95.64 686 VAL A O 1
ATOM 4980 N N . PHE A 1 687 ? -18.628 92.111 207.287 1.00 96.90 687 PHE A N 1
ATOM 4981 C CA . PHE A 1 687 ? -17.784 92.677 206.249 1.00 98.69 687 PHE A CA 1
ATOM 4982 C C . PHE A 1 687 ? -16.538 91.806 206.042 1.00 106.69 687 PHE A C 1
ATOM 4983 O O . PHE A 1 687 ? -16.179 91.533 204.893 1.00 107.25 687 PHE A O 1
ATOM 4991 N N . LYS A 1 688 ? -15.887 91.370 207.154 1.00 105.09 688 LYS A N 1
ATOM 4992 C CA . LYS A 1 688 ? -14.684 90.519 207.177 1.00 105.60 688 LYS A CA 1
ATOM 4993 C C . LYS A 1 688 ? -14.956 89.125 206.577 1.00 112.59 688 LYS A C 1
ATOM 4994 O O . LYS A 1 688 ? -14.029 88.490 206.062 1.00 112.17 688 LYS A O 1
ATOM 5000 N N . LYS A 1 689 ? -16.232 88.663 206.635 1.00 111.22 689 LYS A N 1
ATOM 5001 C CA . LYS A 1 689 ? -16.677 87.383 206.083 1.00 111.95 689 LYS A CA 1
ATOM 5002 C C . LYS A 1 689 ? -16.980 87.484 204.569 1.00 117.76 689 LYS A C 1
ATOM 5003 O O . LYS A 1 689 ? -17.356 86.486 203.944 1.00 118.41 689 LYS A O 1
ATOM 5009 N N . SER A 1 690 ? -16.783 88.679 203.983 1.00 114.29 690 SER A N 1
ATOM 5010 C CA . SER A 1 690 ? -17.007 88.933 202.560 1.00 143.18 690 SER A CA 1
ATOM 5011 C C . SER A 1 690 ? -15.678 89.151 201.832 1.00 164.31 690 SER A C 1
ATOM 5012 O O . SER A 1 690 ? -14.886 88.216 201.693 1.00 121.94 690 SER A O 1
ATOM 5015 N N . MET B 1 1 ? -43.106 142.818 287.040 1.00 132.89 1 MET B N 1
ATOM 5016 C CA . MET B 1 1 ? -42.937 143.866 286.034 1.00 132.87 1 MET B CA 1
ATOM 5017 C C . MET B 1 1 ? -42.004 143.434 284.852 1.00 134.99 1 MET B C 1
ATOM 5018 O O . MET B 1 1 ? -41.925 142.239 284.545 1.00 135.32 1 MET B O 1
ATOM 5023 N N . LEU B 1 2 ? -41.329 144.413 284.188 1.00 128.63 2 LEU B N 1
ATOM 5024 C CA . LEU B 1 2 ? -40.435 144.249 283.030 1.00 126.60 2 LEU B CA 1
ATOM 5025 C C . LEU B 1 2 ? -39.124 143.497 283.284 1.00 125.86 2 LEU B C 1
ATOM 5026 O O . LEU B 1 2 ? -38.676 143.400 284.432 1.00 125.81 2 LEU B O 1
ATOM 5031 N N . ASN B 1 3 ? -38.480 143.030 282.184 1.00 118.56 3 ASN B N 1
ATOM 5032 C CA . ASN B 1 3 ? -37.191 142.328 282.190 1.00 116.93 3 ASN B CA 1
ATOM 5033 C C . ASN B 1 3 ? -36.139 143.154 281.436 1.00 119.35 3 ASN B C 1
ATOM 5034 O O . ASN B 1 3 ? -35.935 142.977 280.227 1.00 119.92 3 ASN B O 1
ATOM 5039 N N . LEU B 1 4 ? -35.452 144.044 282.168 1.00 113.62 4 LEU B N 1
ATOM 5040 C CA . LEU B 1 4 ? -34.464 144.971 281.612 1.00 112.23 4 LEU B CA 1
ATOM 5041 C C . LEU B 1 4 ? -33.021 144.431 281.575 1.00 113.11 4 LEU B C 1
ATOM 5042 O O . LEU B 1 4 ? -32.066 145.214 281.645 1.00 112.62 4 LEU B O 1
ATOM 5047 N N . THR B 1 5 ? -32.868 143.101 281.398 1.00 107.12 5 THR B N 1
ATOM 5048 C CA . THR B 1 5 ? -31.566 142.432 281.320 1.00 105.52 5 THR B CA 1
ATOM 5049 C C . THR B 1 5 ? -30.750 143.009 280.159 1.00 106.53 5 THR B C 1
ATOM 5050 O O . THR B 1 5 ? -29.589 143.360 280.369 1.00 106.31 5 THR B O 1
ATOM 5054 N N . LYS B 1 6 ? -31.390 143.184 278.967 1.00 99.92 6 LYS B N 1
ATOM 5055 C CA . LYS B 1 6 ? -30.782 143.744 277.744 1.00 98.02 6 LYS B CA 1
ATOM 5056 C C . LYS B 1 6 ? -30.102 145.079 278.038 1.00 99.66 6 LYS B C 1
ATOM 5057 O O . LYS B 1 6 ? -28.957 145.303 277.632 1.00 98.98 6 LYS B O 1
ATOM 5063 N N . GLN B 1 7 ? -30.824 145.943 278.774 1.00 94.42 7 GLN B N 1
ATOM 5064 C CA . GLN B 1 7 ? -30.411 147.272 279.194 1.00 93.07 7 GLN B CA 1
ATOM 5065 C C . GLN B 1 7 ? -29.339 147.168 280.286 1.00 94.31 7 GLN B C 1
ATOM 5066 O O . GLN B 1 7 ? -28.397 147.967 280.282 1.00 94.73 7 GLN B O 1
ATOM 5072 N N . MET B 1 8 ? -29.473 146.191 281.212 1.00 86.94 8 MET B N 1
ATOM 5073 C CA . MET B 1 8 ? -28.494 146.012 282.284 1.00 85.63 8 MET B CA 1
ATOM 5074 C C . MET B 1 8 ? -27.136 145.506 281.751 1.00 89.73 8 MET B C 1
ATOM 5075 O O . MET B 1 8 ? -26.091 145.916 282.259 1.00 87.94 8 MET B O 1
ATOM 5080 N N . ILE B 1 9 ? -27.156 144.662 280.694 1.00 88.34 9 ILE B N 1
ATOM 5081 C CA . ILE B 1 9 ? -25.943 144.115 280.072 1.00 89.24 9 ILE B CA 1
ATOM 5082 C C . ILE B 1 9 ? -25.224 145.216 279.276 1.00 94.13 9 ILE B C 1
ATOM 5083 O O . ILE B 1 9 ? -23.995 145.186 279.170 1.00 92.30 9 ILE B O 1
ATOM 5088 N N . GLU B 1 10 ? -25.997 146.202 278.752 1.00 93.57 10 GLU B N 1
ATOM 5089 C CA . GLU B 1 10 ? -25.490 147.377 278.018 1.00 94.37 10 GLU B CA 1
ATOM 5090 C C . GLU B 1 10 ? -24.633 148.221 278.974 1.00 97.43 10 GLU B C 1
ATOM 5091 O O . GLU B 1 10 ? -23.543 148.655 278.591 1.00 95.87 10 GLU B O 1
ATOM 5097 N N . ILE B 1 11 ? -25.109 148.381 280.242 1.00 94.34 11 ILE B N 1
ATOM 5098 C CA . ILE B 1 11 ? -24.426 149.120 281.312 1.00 94.21 11 ILE B CA 1
ATOM 5099 C C . ILE B 1 11 ? -23.122 148.410 281.678 1.00 100.33 11 ILE B C 1
ATOM 5100 O O . ILE B 1 11 ? -22.070 149.058 281.687 1.00 100.19 11 ILE B O 1
ATOM 5105 N N . ARG B 1 12 ? -23.191 147.073 281.925 1.00 98.02 12 ARG B N 1
ATOM 5106 C CA . ARG B 1 12 ? -22.045 146.209 282.244 1.00 98.46 12 ARG B CA 1
ATOM 5107 C C . ARG B 1 12 ? -20.916 146.349 281.192 1.00 103.90 12 ARG B C 1
ATOM 5108 O O . ARG B 1 12 ? -19.740 146.392 281.562 1.00 103.03 12 ARG B O 1
ATOM 5116 N N . THR B 1 13 ? -21.285 146.440 279.890 1.00 102.02 13 THR B N 1
ATOM 5117 C CA . THR B 1 13 ? -20.334 146.614 278.788 1.00 102.43 13 THR B CA 1
ATOM 5118 C C . THR B 1 13 ? -19.680 147.981 278.835 1.00 106.68 13 THR B C 1
ATOM 5119 O O . THR B 1 13 ? -18.496 148.075 278.513 1.00 106.07 13 THR B O 1
ATOM 5123 N N . ILE B 1 14 ? -20.439 149.039 279.245 1.00 103.73 14 ILE B N 1
ATOM 5124 C CA . ILE B 1 14 ? -19.913 150.410 279.379 1.00 103.51 14 ILE B CA 1
ATOM 5125 C C . ILE B 1 14 ? -18.904 150.412 280.524 1.00 108.06 14 ILE B C 1
ATOM 5126 O O . ILE B 1 14 ? -17.798 150.932 280.361 1.00 108.47 14 ILE B O 1
ATOM 5131 N N . LEU B 1 15 ? -19.266 149.782 281.661 1.00 103.83 15 LEU B N 1
ATOM 5132 C CA . LEU B 1 15 ? -18.404 149.692 282.841 1.00 103.72 15 LEU B CA 1
ATOM 5133 C C . LEU B 1 15 ? -17.148 148.840 282.608 1.00 111.07 15 LEU B C 1
ATOM 5134 O O . LEU B 1 15 ? -16.229 148.840 283.426 1.00 110.27 15 LEU B O 1
ATOM 5139 N N . ASN B 1 16 ? -17.107 148.143 281.472 1.00 111.55 16 ASN B N 1
ATOM 5140 C CA . ASN B 1 16 ? -15.990 147.319 281.037 1.00 113.42 16 ASN B CA 1
ATOM 5141 C C . ASN B 1 16 ? -15.070 148.154 280.138 1.00 122.03 16 ASN B C 1
ATOM 5142 O O . ASN B 1 16 ? -14.009 147.678 279.725 1.00 122.06 16 ASN B O 1
ATOM 5147 N N . LYS B 1 17 ? -15.480 149.398 279.833 1.00 121.88 17 LYS B N 1
ATOM 5148 C CA . LYS B 1 17 ? -14.716 150.301 278.976 1.00 123.46 17 LYS B CA 1
ATOM 5149 C C . LYS B 1 17 ? -13.874 151.293 279.795 1.00 132.41 17 LYS B C 1
ATOM 5150 O O . LYS B 1 17 ? -12.910 151.848 279.261 1.00 131.84 17 LYS B O 1
ATOM 5156 N N . VAL B 1 18 ? -14.221 151.499 281.088 1.00 133.48 18 VAL B N 1
ATOM 5157 C CA . VAL B 1 18 ? -13.481 152.394 281.998 1.00 135.79 18 VAL B CA 1
ATOM 5158 C C . VAL B 1 18 ? -12.229 151.672 282.566 1.00 145.15 18 VAL B C 1
ATOM 5159 O O . VAL B 1 18 ? -12.312 150.940 283.558 1.00 144.88 18 VAL B O 1
ATOM 5163 N N . ASP B 1 19 ? -11.070 151.909 281.904 1.00 145.64 19 ASP B N 1
ATOM 5164 C CA . ASP B 1 19 ? -9.725 151.322 282.082 1.00 147.18 19 ASP B CA 1
ATOM 5165 C C . ASP B 1 19 ? -9.233 151.007 283.527 1.00 153.42 19 ASP B C 1
ATOM 5166 O O . ASP B 1 19 ? -8.341 150.161 283.661 1.00 153.10 19 ASP B O 1
ATOM 5171 N N . SER B 1 20 ? -9.773 151.662 284.582 1.00 151.53 20 SER B N 1
ATOM 5172 C CA . SER B 1 20 ? -9.321 151.414 285.962 1.00 152.15 20 SER B CA 1
ATOM 5173 C C . SER B 1 20 ? -10.477 151.315 286.988 1.00 157.94 20 SER B C 1
ATOM 5174 O O . SER B 1 20 ? -10.479 152.034 287.994 1.00 157.45 20 SER B O 1
ATOM 5177 N N . SER B 1 21 ? -11.438 150.392 286.753 1.00 156.05 21 SER B N 1
ATOM 5178 C CA . SER B 1 21 ? -12.598 150.251 287.641 1.00 156.66 21 SER B CA 1
ATOM 5179 C C . SER B 1 21 ? -13.025 148.825 288.026 1.00 161.76 21 SER B C 1
ATOM 5180 O O . SER B 1 21 ? -12.907 147.880 287.236 1.00 161.67 21 SER B O 1
ATOM 5183 N N . SER B 1 22 ? -13.594 148.715 289.246 1.00 158.14 22 SER B N 1
ATOM 5184 C CA . SER B 1 22 ? -14.205 147.516 289.821 1.00 157.53 22 SER B CA 1
ATOM 5185 C C . SER B 1 22 ? -15.739 147.718 289.724 1.00 160.08 22 SER B C 1
ATOM 5186 O O . SER B 1 22 ? -16.505 147.222 290.563 1.00 159.61 22 SER B O 1
ATOM 5189 N N . ALA B 1 23 ? -16.161 148.488 288.690 1.00 155.32 23 ALA B N 1
ATOM 5190 C CA . ALA B 1 23 ? -17.541 148.850 288.389 1.00 154.51 23 ALA B CA 1
ATOM 5191 C C . ALA B 1 23 ? -18.274 147.688 287.708 1.00 157.76 23 ALA B C 1
ATOM 5192 O O . ALA B 1 23 ? -19.312 147.249 288.210 1.00 157.45 23 ALA B O 1
ATOM 5194 N N . HIS B 1 24 ? -17.712 147.161 286.593 1.00 153.56 24 HIS B N 1
ATOM 5195 C CA . HIS B 1 24 ? -18.257 146.018 285.838 1.00 152.91 24 HIS B CA 1
ATOM 5196 C C . HIS B 1 24 ? -18.254 144.758 286.698 1.00 153.48 24 HIS B C 1
ATOM 5197 O O . HIS B 1 24 ? -19.119 143.892 286.538 1.00 152.57 24 HIS B O 1
ATOM 5204 N N . LEU B 1 25 ? -17.273 144.692 287.627 1.00 147.95 25 LEU B N 1
ATOM 5205 C CA . LEU B 1 25 ? -17.040 143.652 288.627 1.00 146.58 25 LEU B CA 1
ATOM 5206 C C . LEU B 1 25 ? -18.304 143.449 289.477 1.00 146.83 25 LEU B C 1
ATOM 5207 O O . LEU B 1 25 ? -18.685 142.302 289.732 1.00 146.43 25 LEU B O 1
ATOM 5212 N N . THR B 1 26 ? -18.957 144.568 289.898 1.00 139.87 26 THR B N 1
ATOM 5213 C CA . THR B 1 26 ? -20.151 144.538 290.745 1.00 137.59 26 THR B CA 1
ATOM 5214 C C . THR B 1 26 ? -21.426 144.154 289.958 1.00 135.48 26 THR B C 1
ATOM 5215 O O . THR B 1 26 ? -22.424 143.814 290.605 1.00 135.77 26 THR B O 1
ATOM 5219 N N . LEU B 1 27 ? -21.393 144.144 288.594 1.00 125.73 27 LEU B N 1
ATOM 5220 C CA . LEU B 1 27 ? -22.547 143.681 287.817 1.00 122.31 27 LEU B CA 1
ATOM 5221 C C . LEU B 1 27 ? -22.404 142.191 287.458 1.00 121.29 27 LEU B C 1
ATOM 5222 O O . LEU B 1 27 ? -21.345 141.787 286.979 1.00 120.56 27 LEU B O 1
ATOM 5227 N N . PRO B 1 28 ? -23.428 141.346 287.733 1.00 114.78 28 PRO B N 1
ATOM 5228 C CA . PRO B 1 28 ? -23.285 139.906 287.463 1.00 113.79 28 PRO B CA 1
ATOM 5229 C C . PRO B 1 28 ? -23.240 139.479 286.003 1.00 116.50 28 PRO B C 1
ATOM 5230 O O . PRO B 1 28 ? -23.867 140.083 285.132 1.00 116.95 28 PRO B O 1
ATOM 5234 N N . SER B 1 29 ? -22.500 138.398 285.767 1.00 110.53 29 SER B N 1
ATOM 5235 C CA . SER B 1 29 ? -22.333 137.709 284.498 1.00 109.05 29 SER B CA 1
ATOM 5236 C C . SER B 1 29 ? -22.307 136.229 284.864 1.00 112.62 29 SER B C 1
ATOM 5237 O O . SER B 1 29 ? -21.911 135.893 285.986 1.00 112.61 29 SER B O 1
ATOM 5240 N N . ILE B 1 30 ? -22.759 135.346 283.959 1.00 108.43 30 ILE B N 1
ATOM 5241 C CA . ILE B 1 30 ? -22.772 133.904 284.225 1.00 107.59 30 ILE B CA 1
ATOM 5242 C C . ILE B 1 30 ? -21.430 133.297 283.843 1.00 112.17 30 ILE B C 1
ATOM 5243 O O . ILE B 1 30 ? -21.153 133.099 282.659 1.00 111.83 30 ILE B O 1
ATOM 5248 N N . VAL B 1 31 ? -20.584 133.036 284.846 1.00 109.91 31 VAL B N 1
ATOM 5249 C CA . VAL B 1 31 ? -19.285 132.408 284.620 1.00 110.65 31 VAL B CA 1
ATOM 5250 C C . VAL B 1 31 ? -19.472 130.903 284.545 1.00 115.80 31 VAL B C 1
ATOM 5251 O O . VAL B 1 31 ? -20.023 130.291 285.465 1.00 115.26 31 VAL B O 1
ATOM 5255 N N . VAL B 1 32 ? -19.092 130.324 283.409 1.00 113.40 32 VAL B N 1
ATOM 5256 C CA . VAL B 1 32 ? -19.279 128.902 283.185 1.00 113.69 32 VAL B CA 1
ATOM 5257 C C . VAL B 1 32 ? -17.967 128.154 283.325 1.00 118.23 32 VAL B C 1
ATOM 5258 O O . VAL B 1 32 ? -16.927 128.595 282.817 1.00 117.13 32 VAL B O 1
ATOM 5262 N N . ILE B 1 33 ? -18.028 127.028 284.047 1.00 115.97 33 ILE B N 1
ATOM 5263 C CA . ILE B 1 33 ? -16.891 126.151 284.303 1.00 116.66 33 ILE B CA 1
ATOM 5264 C C . ILE B 1 33 ? -17.279 124.687 284.249 1.00 121.41 33 ILE B C 1
ATOM 5265 O O . ILE B 1 33 ? -18.425 124.335 284.526 1.00 120.43 33 ILE B O 1
ATOM 5270 N N . GLY B 1 34 ? -16.302 123.853 283.908 1.00 119.50 34 GLY B N 1
ATOM 5271 C CA . GLY B 1 34 ? -16.454 122.408 283.807 1.00 120.06 34 GLY B CA 1
ATOM 5272 C C . GLY B 1 34 ? -15.201 121.716 283.315 1.00 125.50 34 GLY B C 1
ATOM 5273 O O . GLY B 1 34 ? -14.425 122.294 282.542 1.00 124.92 34 GLY B O 1
ATOM 5274 N N . SER B 1 35 ? -14.997 120.464 283.775 1.00 123.32 35 SER B N 1
ATOM 5275 C CA . SER B 1 35 ? -13.855 119.623 283.396 1.00 123.49 35 SER B CA 1
ATOM 5276 C C . SER B 1 35 ? -13.851 119.333 281.895 1.00 126.92 35 SER B C 1
ATOM 5277 O O . SER B 1 35 ? -14.909 119.355 281.273 1.00 126.46 35 SER B O 1
ATOM 5280 N N . GLN B 1 36 ? -12.663 119.082 281.311 1.00 123.12 36 GLN B N 1
ATOM 5281 C CA . GLN B 1 36 ? -12.548 118.763 279.887 1.00 122.62 36 GLN B CA 1
ATOM 5282 C C . GLN B 1 36 ? -13.343 117.493 279.606 1.00 124.44 36 GLN B C 1
ATOM 5283 O O . GLN B 1 36 ? -13.312 116.544 280.406 1.00 123.64 36 GLN B O 1
ATOM 5289 N N . SER B 1 37 ? -14.112 117.518 278.498 1.00 119.42 37 SER B N 1
ATOM 5290 C CA . SER B 1 37 ? -15.043 116.476 278.058 1.00 118.21 37 SER B CA 1
ATOM 5291 C C . SER B 1 37 ? -16.076 116.184 279.161 1.00 117.15 37 SER B C 1
ATOM 5292 O O . SER B 1 37 ? -16.010 115.175 279.870 1.00 116.82 37 SER B O 1
ATOM 5295 N N . SER B 1 38 ? -16.966 117.163 279.357 1.00 110.00 38 SER B N 1
ATOM 5296 C CA . SER B 1 38 ? -18.062 117.148 280.324 1.00 107.99 38 SER B CA 1
ATOM 5297 C C . SER B 1 38 ? -19.282 117.837 279.722 1.00 110.67 38 SER B C 1
ATOM 5298 O O . SER B 1 38 ? -20.310 117.922 280.381 1.00 109.82 38 SER B O 1
ATOM 5301 N N . GLY B 1 39 ? -19.141 118.338 278.491 1.00 106.96 39 GLY B N 1
ATOM 5302 C CA . GLY B 1 39 ? -20.201 119.013 277.751 1.00 106.29 39 GLY B CA 1
ATOM 5303 C C . GLY B 1 39 ? -20.302 120.510 277.968 1.00 108.96 39 GLY B C 1
ATOM 5304 O O . GLY B 1 39 ? -21.376 121.073 277.753 1.00 108.68 39 GLY B O 1
ATOM 5305 N N . LYS B 1 40 ? -19.202 121.176 278.392 1.00 104.54 40 LYS B N 1
ATOM 5306 C CA . LYS B 1 40 ? -19.207 122.629 278.632 1.00 103.88 40 LYS B CA 1
ATOM 5307 C C . LYS B 1 40 ? -19.411 123.412 277.338 1.00 105.62 40 LYS B C 1
ATOM 5308 O O . LYS B 1 40 ? -20.291 124.274 277.291 1.00 105.16 40 LYS B O 1
ATOM 5314 N N . SER B 1 41 ? -18.632 123.094 276.281 1.00 100.55 41 SER B N 1
ATOM 5315 C CA . SER B 1 41 ? -18.807 123.748 274.982 1.00 99.55 41 SER B CA 1
ATOM 5316 C C . SER B 1 41 ? -20.149 123.339 274.375 1.00 101.89 41 SER B C 1
ATOM 5317 O O . SER B 1 41 ? -20.812 124.159 273.747 1.00 101.78 41 SER B O 1
ATOM 5320 N N . SER B 1 42 ? -20.586 122.104 274.648 1.00 97.33 42 SER B N 1
ATOM 5321 C CA . SER B 1 42 ? -21.856 121.582 274.167 1.00 96.87 42 SER B CA 1
ATOM 5322 C C . SER B 1 42 ? -23.060 122.281 274.805 1.00 99.41 42 SER B C 1
ATOM 5323 O O . SER B 1 42 ? -24.085 122.390 274.141 1.00 99.29 42 SER B O 1
ATOM 5326 N N . VAL B 1 43 ? -22.961 122.746 276.069 1.00 95.24 43 VAL B N 1
ATOM 5327 C CA . VAL B 1 43 ? -24.118 123.404 276.691 1.00 95.30 43 VAL B CA 1
ATOM 5328 C C . VAL B 1 43 ? -24.247 124.838 276.215 1.00 100.70 43 VAL B C 1
ATOM 5329 O O . VAL B 1 43 ? -25.360 125.332 276.087 1.00 100.28 43 VAL B O 1
ATOM 5333 N N . LEU B 1 44 ? -23.117 125.496 275.941 1.00 98.40 44 LEU B N 1
ATOM 5334 C CA . LEU B 1 44 ? -23.095 126.878 275.482 1.00 98.61 44 LEU B CA 1
ATOM 5335 C C . LEU B 1 44 ? -23.649 126.986 274.085 1.00 101.81 44 LEU B C 1
ATOM 5336 O O . LEU B 1 44 ? -24.443 127.884 273.808 1.00 101.52 44 LEU B O 1
ATOM 5341 N N . GLU B 1 45 ? -23.265 126.037 273.224 1.00 98.48 45 GLU B N 1
ATOM 5342 C CA . GLU B 1 45 ? -23.715 125.947 271.841 1.00 98.63 45 GLU B CA 1
ATOM 5343 C C . GLU B 1 45 ? -25.235 125.651 271.760 1.00 100.98 45 GLU B C 1
ATOM 5344 O O . GLU B 1 45 ? -25.874 126.065 270.802 1.00 101.16 45 GLU B O 1
ATOM 5350 N N . SER B 1 46 ? -25.815 125.006 272.785 1.00 95.83 46 SER B N 1
ATOM 5351 C CA . SER B 1 46 ? -27.249 124.720 272.813 1.00 95.60 46 SER B CA 1
ATOM 5352 C C . SER B 1 46 ? -28.074 125.956 273.168 1.00 100.79 46 SER B C 1
ATOM 5353 O O . SER B 1 46 ? -29.242 126.039 272.798 1.00 101.50 46 SER B O 1
ATOM 5356 N N . ILE B 1 47 ? -27.474 126.905 273.895 1.00 97.39 47 ILE B N 1
ATOM 5357 C CA . ILE B 1 47 ? -28.122 128.162 274.289 1.00 96.74 47 ILE B CA 1
ATOM 5358 C C . ILE B 1 47 ? -28.069 129.111 273.070 1.00 99.71 47 ILE B C 1
ATOM 5359 O O . ILE B 1 47 ? -29.089 129.705 272.685 1.00 98.68 47 ILE B O 1
ATOM 5364 N N . VAL B 1 48 ? -26.869 129.205 272.458 1.00 96.10 48 VAL B N 1
ATOM 5365 C CA . VAL B 1 48 ? -26.560 129.994 271.265 1.00 96.23 48 VAL B CA 1
ATOM 5366 C C . VAL B 1 48 ? -27.405 129.477 270.082 1.00 101.64 48 VAL B C 1
ATOM 5367 O O . VAL B 1 48 ? -28.043 130.268 269.381 1.00 101.48 48 VAL B O 1
ATOM 5371 N N . GLY B 1 49 ? -27.458 128.156 269.938 1.00 98.73 49 GLY B N 1
ATOM 5372 C CA . GLY B 1 49 ? -28.217 127.494 268.887 1.00 98.68 49 GLY B CA 1
ATOM 5373 C C . GLY B 1 49 ? -27.419 127.324 267.618 1.00 102.54 49 GLY B C 1
ATOM 5374 O O . GLY B 1 49 ? -27.986 127.110 266.548 1.00 102.04 49 GLY B O 1
ATOM 5375 N N . ARG B 1 50 ? -26.102 127.420 267.737 1.00 100.55 50 ARG B N 1
ATOM 5376 C CA . ARG B 1 50 ? -25.172 127.248 266.635 1.00 101.89 50 ARG B CA 1
ATOM 5377 C C . ARG B 1 50 ? -23.817 126.787 267.191 1.00 110.59 50 ARG B C 1
ATOM 5378 O O . ARG B 1 50 ? -23.485 127.087 268.344 1.00 109.68 50 ARG B O 1
ATOM 5386 N N . GLU B 1 51 ? -23.066 126.006 266.393 1.00 111.28 51 GLU B N 1
ATOM 5387 C CA . GLU B 1 51 ? -21.733 125.521 266.760 1.00 112.78 51 GLU B CA 1
ATOM 5388 C C . GLU B 1 51 ? -20.769 126.698 266.558 1.00 119.56 51 GLU B C 1
ATOM 5389 O O . GLU B 1 51 ? -20.725 127.271 265.466 1.00 119.80 51 GLU B O 1
ATOM 5395 N N . PHE B 1 52 ? -20.060 127.113 267.609 1.00 117.91 52 PHE B N 1
ATOM 5396 C CA . PHE B 1 52 ? -19.174 128.269 267.478 1.00 119.11 52 PHE B CA 1
ATOM 5397 C C . PHE B 1 52 ? -17.808 128.089 268.144 1.00 126.10 52 PHE B C 1
ATOM 5398 O O . PHE B 1 52 ? -16.862 128.792 267.781 1.00 125.80 52 PHE B O 1
ATOM 5406 N N . LEU B 1 53 ? -17.707 127.190 269.135 1.00 124.64 53 LEU B N 1
ATOM 5407 C CA . LEU B 1 53 ? -16.438 126.966 269.821 1.00 125.34 53 LEU B CA 1
ATOM 5408 C C . LEU B 1 53 ? -15.549 126.024 269.018 1.00 132.37 53 LEU B C 1
ATOM 5409 O O . LEU B 1 53 ? -16.058 125.053 268.447 1.00 131.36 53 LEU B O 1
ATOM 5414 N N . PRO B 1 54 ? -14.234 126.329 268.889 1.00 132.40 54 PRO B N 1
ATOM 5415 C CA . PRO B 1 54 ? -13.368 125.471 268.062 1.00 133.55 54 PRO B CA 1
ATOM 5416 C C . PRO B 1 54 ? -12.960 124.143 268.708 1.00 140.19 54 PRO B C 1
ATOM 5417 O O . PRO B 1 54 ? -12.567 124.104 269.883 1.00 140.31 54 PRO B O 1
ATOM 5421 N N . LYS B 1 55 ? -13.073 123.048 267.919 1.00 137.34 55 LYS B N 1
ATOM 5422 C CA . LYS B 1 55 ? -12.718 121.678 268.309 1.00 160.44 55 LYS B CA 1
ATOM 5423 C C . LYS B 1 55 ? -12.050 120.947 267.140 1.00 182.54 55 LYS B C 1
ATOM 5424 O O . LYS B 1 55 ? -11.622 121.579 266.172 1.00 139.63 55 LYS B O 1
ATOM 5430 N N . MET B 1 59 ? -8.640 126.157 269.761 1.00 163.00 59 MET B N 1
ATOM 5431 C CA . MET B 1 59 ? -8.383 124.727 269.622 1.00 163.02 59 MET B CA 1
ATOM 5432 C C . MET B 1 59 ? -7.991 124.127 270.982 1.00 165.52 59 MET B C 1
ATOM 5433 O O . MET B 1 59 ? -8.670 123.223 271.481 1.00 164.75 59 MET B O 1
ATOM 5438 N N . VAL B 1 60 ? -6.897 124.649 271.571 1.00 161.17 60 VAL B N 1
ATOM 5439 C CA . VAL B 1 60 ? -6.329 124.232 272.860 1.00 160.27 60 VAL B CA 1
ATOM 5440 C C . VAL B 1 60 ? -7.120 124.851 274.040 1.00 162.18 60 VAL B C 1
ATOM 5441 O O . VAL B 1 60 ? -7.032 124.340 275.164 1.00 161.75 60 VAL B O 1
ATOM 5445 N N . THR B 1 61 ? -7.932 125.916 273.762 1.00 156.70 61 THR B N 1
ATOM 5446 C CA . THR B 1 61 ? -8.777 126.648 274.727 1.00 155.16 61 THR B CA 1
ATOM 5447 C C . THR B 1 61 ? -7.830 127.415 275.690 1.00 154.28 61 THR B C 1
ATOM 5448 O O . THR B 1 61 ? -7.481 126.924 276.774 1.00 153.74 61 THR B O 1
ATOM 5452 N N . ARG B 1 62 ? -7.375 128.606 275.238 1.00 146.98 62 ARG B N 1
ATOM 5453 C CA . ARG B 1 62 ? -6.427 129.433 275.980 1.00 144.92 62 ARG B CA 1
ATOM 5454 C C . ARG B 1 62 ? -7.089 130.536 276.837 1.00 144.96 62 ARG B C 1
ATOM 5455 O O . ARG B 1 62 ? -7.318 130.293 278.025 1.00 144.64 62 ARG B O 1
ATOM 5463 N N . ARG B 1 63 ? -7.367 131.736 276.268 1.00 137.72 63 ARG B N 1
ATOM 5464 C CA . ARG B 1 63 ? -7.944 132.846 277.039 1.00 135.45 63 ARG B CA 1
ATOM 5465 C C . ARG B 1 63 ? -9.487 132.831 277.094 1.00 135.21 63 ARG B C 1
ATOM 5466 O O . ARG B 1 63 ? -10.117 132.473 276.094 1.00 134.75 63 ARG B O 1
ATOM 5474 N N . PRO B 1 64 ? -10.099 133.246 278.246 1.00 128.41 64 PRO B N 1
ATOM 5475 C CA . PRO B 1 64 ? -11.573 133.244 278.365 1.00 126.73 64 PRO B CA 1
ATOM 5476 C C . PRO B 1 64 ? -12.343 134.023 277.303 1.00 126.10 64 PRO B C 1
ATOM 5477 O O . PRO B 1 64 ? -11.780 134.894 276.645 1.00 125.73 64 PRO B O 1
ATOM 5481 N N . ILE B 1 65 ? -13.628 133.679 277.126 1.00 118.94 65 ILE B N 1
ATOM 5482 C CA . ILE B 1 65 ? -14.503 134.297 276.133 1.00 116.97 65 ILE B CA 1
ATOM 5483 C C . ILE B 1 65 ? -15.626 135.077 276.810 1.00 119.52 65 ILE B C 1
ATOM 5484 O O . ILE B 1 65 ? -16.420 134.493 277.551 1.00 118.81 65 ILE B O 1
ATOM 5489 N N . GLU B 1 66 ? -15.672 136.400 276.569 1.00 115.50 66 GLU B N 1
ATOM 5490 C CA . GLU B 1 66 ? -16.728 137.267 277.081 1.00 115.34 66 GLU B CA 1
ATOM 5491 C C . GLU B 1 66 ? -17.856 137.261 276.055 1.00 117.02 66 GLU B C 1
ATOM 5492 O O . GLU B 1 66 ? -17.866 138.038 275.096 1.00 116.15 66 GLU B O 1
ATOM 5498 N N . LEU B 1 67 ? -18.775 136.308 276.248 1.00 112.42 67 LEU B N 1
ATOM 5499 C CA . LEU B 1 67 ? -19.906 136.012 275.378 1.00 111.40 67 LEU B CA 1
ATOM 5500 C C . LEU B 1 67 ? -21.165 136.834 275.698 1.00 113.27 67 LEU B C 1
ATOM 5501 O O . LEU B 1 67 ? -21.901 136.536 276.645 1.00 112.58 67 LEU B O 1
ATOM 5506 N N . THR B 1 68 ? -21.409 137.866 274.883 1.00 108.64 68 THR B N 1
ATOM 5507 C CA . THR B 1 68 ? -22.581 138.731 275.022 1.00 107.93 68 THR B CA 1
ATOM 5508 C C . THR B 1 68 ? -23.674 138.230 274.063 1.00 110.23 68 THR B C 1
ATOM 5509 O O . THR B 1 68 ? -23.407 138.014 272.882 1.00 109.67 68 THR B O 1
ATOM 5513 N N . LEU B 1 69 ? -24.882 137.993 274.585 1.00 105.01 69 LEU B N 1
ATOM 5514 C CA . LEU B 1 69 ? -25.983 137.469 273.788 1.00 103.69 69 LEU B CA 1
ATOM 5515 C C . LEU B 1 69 ? -27.048 138.520 273.644 1.00 107.09 69 LEU B C 1
ATOM 5516 O O . LEU B 1 69 ? -27.681 138.887 274.628 1.00 106.59 69 LEU B O 1
ATOM 5521 N N . VAL B 1 70 ? -27.228 139.029 272.425 1.00 104.58 70 VAL B N 1
ATOM 5522 C CA . VAL B 1 70 ? -28.194 140.098 272.139 1.00 104.80 70 VAL B CA 1
ATOM 5523 C C . VAL B 1 70 ? -29.426 139.592 271.393 1.00 108.21 70 VAL B C 1
ATOM 5524 O O . VAL B 1 70 ? -29.291 139.072 270.290 1.00 107.80 70 VAL B O 1
ATOM 5528 N N . ASN B 1 71 ? -30.622 139.786 271.959 1.00 104.87 71 ASN B N 1
ATOM 5529 C CA . ASN B 1 71 ? -31.835 139.372 271.271 1.00 105.31 71 ASN B CA 1
ATOM 5530 C C . ASN B 1 71 ? -32.194 140.436 270.261 1.00 113.22 71 ASN B C 1
ATOM 5531 O O . ASN B 1 71 ? -32.908 141.389 270.580 1.00 113.00 71 ASN B O 1
ATOM 5536 N N . THR B 1 72 ? -31.670 140.281 269.041 1.00 112.81 72 THR B N 1
ATOM 5537 C CA . THR B 1 72 ? -31.912 141.219 267.954 1.00 113.82 72 THR B CA 1
ATOM 5538 C C . THR B 1 72 ? -33.231 140.872 267.269 1.00 119.24 72 THR B C 1
ATOM 5539 O O . THR B 1 72 ? -33.312 139.809 266.654 1.00 118.33 72 THR B O 1
ATOM 5543 N N . PRO B 1 73 ? -34.274 141.739 267.363 1.00 117.62 73 PRO B N 1
ATOM 5544 C CA . PRO B 1 73 ? -35.536 141.441 266.664 1.00 118.14 73 PRO B CA 1
ATOM 5545 C C . PRO B 1 73 ? -35.373 141.519 265.141 1.00 124.36 73 PRO B C 1
ATOM 5546 O O . PRO B 1 73 ? -34.470 142.205 264.656 1.00 124.12 73 PRO B O 1
ATOM 5550 N N . ASN B 1 74 ? -36.232 140.784 264.398 1.00 122.24 74 ASN B N 1
ATOM 5551 C CA . ASN B 1 74 ? -36.301 140.681 262.931 1.00 122.73 74 ASN B CA 1
ATOM 5552 C C . ASN B 1 74 ? -35.098 139.954 262.287 1.00 127.65 74 ASN B C 1
ATOM 5553 O O . ASN B 1 74 ? -35.131 139.690 261.084 1.00 127.16 74 ASN B O 1
ATOM 5558 N N . SER B 1 75 ? -34.080 139.578 263.080 1.00 125.55 75 SER B N 1
ATOM 5559 C CA . SER B 1 75 ? -32.914 138.842 262.586 1.00 126.15 75 SER B CA 1
ATOM 5560 C C . SER B 1 75 ? -33.042 137.340 262.904 1.00 131.61 75 SER B C 1
ATOM 5561 O O . SER B 1 75 ? -32.578 136.883 263.960 1.00 130.58 75 SER B O 1
ATOM 5564 N N . ASN B 1 76 ? -33.708 136.581 261.989 1.00 129.89 76 ASN B N 1
ATOM 5565 C CA . ASN B 1 76 ? -33.893 135.119 262.092 1.00 130.09 76 ASN B CA 1
ATOM 5566 C C . ASN B 1 76 ? -32.504 134.462 262.041 1.00 135.25 76 ASN B C 1
ATOM 5567 O O . ASN B 1 76 ? -32.163 133.648 262.906 1.00 135.50 76 ASN B O 1
ATOM 5572 N N . ASN B 1 77 ? -31.690 134.901 261.055 1.00 131.34 77 ASN B N 1
ATOM 5573 C CA . ASN B 1 77 ? -30.304 134.514 260.813 1.00 130.42 77 ASN B CA 1
ATOM 5574 C C . ASN B 1 77 ? -29.452 134.816 262.048 1.00 132.13 77 ASN B C 1
ATOM 5575 O O . ASN B 1 77 ? -29.535 135.912 262.613 1.00 131.52 77 ASN B O 1
ATOM 5580 N N . VAL B 1 78 ? -28.685 133.817 262.495 1.00 127.22 78 VAL B N 1
ATOM 5581 C CA . VAL B 1 78 ? -27.816 133.951 263.662 1.00 126.22 78 VAL B CA 1
ATOM 5582 C C . VAL B 1 78 ? -26.470 134.530 263.196 1.00 128.86 78 VAL B C 1
ATOM 5583 O O . VAL B 1 78 ? -25.793 133.923 262.355 1.00 128.74 78 VAL B O 1
ATOM 5587 N N . THR B 1 79 ? -26.128 135.738 263.708 1.00 123.33 79 THR B N 1
ATOM 5588 C CA . THR B 1 79 ? -24.909 136.476 263.363 1.00 122.01 79 THR B CA 1
ATOM 5589 C C . THR B 1 79 ? -24.011 136.714 264.570 1.00 123.32 79 THR B C 1
ATOM 5590 O O . THR B 1 79 ? -24.507 136.930 265.673 1.00 122.29 79 THR B O 1
ATOM 5594 N N . ALA B 1 80 ? -22.691 136.700 264.348 1.00 119.03 80 ALA B N 1
ATOM 5595 C CA . ALA B 1 80 ? -21.696 136.934 265.387 1.00 118.62 80 ALA B CA 1
ATOM 5596 C C . ALA B 1 80 ? -20.872 138.172 265.071 1.00 123.08 80 ALA B C 1
ATOM 5597 O O . ALA B 1 80 ? -20.662 138.483 263.904 1.00 122.61 80 ALA B O 1
ATOM 5599 N N . ASP B 1 81 ? -20.438 138.901 266.117 1.00 120.36 81 ASP B N 1
ATOM 5600 C CA . ASP B 1 81 ? -19.629 140.124 266.027 1.00 120.17 81 ASP B CA 1
ATOM 5601 C C . ASP B 1 81 ? -18.504 140.051 267.055 1.00 125.24 81 ASP B C 1
ATOM 5602 O O . ASP B 1 81 ? -18.715 139.549 268.163 1.00 124.23 81 ASP B O 1
ATOM 5607 N N . PHE B 1 82 ? -17.317 140.562 266.694 1.00 123.75 82 PHE B N 1
ATOM 5608 C CA . PHE B 1 82 ? -16.159 140.655 267.589 1.00 124.37 82 PHE B CA 1
ATOM 5609 C C . PHE B 1 82 ? -15.912 142.162 267.784 1.00 131.15 82 PHE B C 1
ATOM 5610 O O . PHE B 1 82 ? -15.189 142.757 266.980 1.00 131.13 82 PHE B O 1
ATOM 5618 N N . PRO B 1 83 ? -16.568 142.816 268.781 1.00 129.07 83 PRO B N 1
ATOM 5619 C CA . PRO B 1 83 ? -16.401 144.274 268.950 1.00 129.07 83 PRO B CA 1
ATOM 5620 C C . PRO B 1 83 ? -14.979 144.767 269.224 1.00 132.63 83 PRO B C 1
ATOM 5621 O O . PRO B 1 83 ? -14.627 145.845 268.737 1.00 132.30 83 PRO B O 1
ATOM 5625 N N . SER B 1 84 ? -14.158 143.974 269.964 1.00 128.40 84 SER B N 1
ATOM 5626 C CA . SER B 1 84 ? -12.771 144.306 270.320 1.00 127.93 84 SER B CA 1
ATOM 5627 C C . SER B 1 84 ? -11.807 144.350 269.093 1.00 132.32 84 SER B C 1
ATOM 5628 O O . SER B 1 84 ? -10.579 144.396 269.244 1.00 131.73 84 SER B O 1
ATOM 5631 N N . MET B 1 85 ? -12.400 144.359 267.886 1.00 129.50 85 MET B N 1
ATOM 5632 C CA . MET B 1 85 ? -11.801 144.507 266.553 1.00 129.56 85 MET B CA 1
ATOM 5633 C C . MET B 1 85 ? -12.870 145.004 265.561 1.00 134.77 85 MET B C 1
ATOM 5634 O O . MET B 1 85 ? -14.054 145.035 265.911 1.00 134.38 85 MET B O 1
ATOM 5639 N N . ARG B 1 86 ? -12.471 145.465 264.370 1.00 132.35 86 ARG B N 1
ATOM 5640 C CA . ARG B 1 86 ? -13.468 145.968 263.427 1.00 132.89 86 ARG B CA 1
ATOM 5641 C C . ARG B 1 86 ? -13.989 144.836 262.521 1.00 136.52 86 ARG B C 1
ATOM 5642 O O . ARG B 1 86 ? -13.679 144.751 261.323 1.00 136.10 86 ARG B O 1
ATOM 5650 N N . LEU B 1 87 ? -14.771 143.946 263.156 1.00 132.09 87 LEU B N 1
ATOM 5651 C CA . LEU B 1 87 ? -15.418 142.776 262.579 1.00 131.22 87 LEU B CA 1
ATOM 5652 C C . LEU B 1 87 ? -16.800 142.714 263.175 1.00 133.39 87 LEU B C 1
ATOM 5653 O O . LEU B 1 87 ? -16.952 142.583 264.392 1.00 132.50 87 LEU B O 1
ATOM 5658 N N . TYR B 1 88 ? -17.811 142.870 262.321 1.00 129.66 88 TYR B N 1
ATOM 5659 C CA . TYR B 1 88 ? -19.203 142.880 262.743 1.00 129.44 88 TYR B CA 1
ATOM 5660 C C . TYR B 1 88 ? -19.961 141.710 262.107 1.00 131.67 88 TYR B C 1
ATOM 5661 O O . TYR B 1 88 ? -19.331 140.688 261.873 1.00 130.60 88 TYR B O 1
ATOM 5670 N N . ASN B 1 89 ? -21.284 141.832 261.886 1.00 128.14 89 ASN B N 1
ATOM 5671 C CA . ASN B 1 89 ? -22.238 140.828 261.367 1.00 128.03 89 ASN B CA 1
ATOM 5672 C C . ASN B 1 89 ? -21.642 139.674 260.480 1.00 131.21 89 ASN B C 1
ATOM 5673 O O . ASN B 1 89 ? -21.763 139.692 259.250 1.00 130.63 89 ASN B O 1
ATOM 5678 N N . ILE B 1 90 ? -21.042 138.656 261.143 1.00 127.25 90 ILE B N 1
ATOM 5679 C CA . ILE B 1 90 ? -20.459 137.461 260.515 1.00 126.66 90 ILE B CA 1
ATOM 5680 C C . ILE B 1 90 ? -21.578 136.426 260.413 1.00 132.38 90 ILE B C 1
ATOM 5681 O O . ILE B 1 90 ? -22.144 136.032 261.436 1.00 131.92 90 ILE B O 1
ATOM 5686 N N . LYS B 1 91 ? -21.891 135.993 259.184 1.00 130.55 91 LYS B N 1
ATOM 5687 C CA . LYS B 1 91 ? -22.941 135.001 258.915 1.00 130.97 91 LYS B CA 1
ATOM 5688 C C . LYS B 1 91 ? -22.382 133.571 259.022 1.00 135.77 91 LYS B C 1
ATOM 5689 O O . LYS B 1 91 ? -23.062 132.676 259.532 1.00 135.31 91 LYS B O 1
ATOM 5695 N N . ASP B 1 92 ? -21.136 133.376 258.554 1.00 132.95 92 ASP B N 1
ATOM 5696 C CA . ASP B 1 92 ? -20.429 132.095 258.542 1.00 133.05 92 ASP B CA 1
ATOM 5697 C C . ASP B 1 92 ? -19.810 131.766 259.903 1.00 135.79 92 ASP B C 1
ATOM 5698 O O . ASP B 1 92 ? -18.822 132.387 260.302 1.00 135.05 92 ASP B O 1
ATOM 5703 N N . PHE B 1 93 ? -20.378 130.770 260.601 1.00 132.01 93 PHE B N 1
ATOM 5704 C CA . PHE B 1 93 ? -19.898 130.348 261.919 1.00 131.79 93 PHE B CA 1
ATOM 5705 C C . PHE B 1 93 ? -18.632 129.484 261.846 1.00 134.93 93 PHE B C 1
ATOM 5706 O O . PHE B 1 93 ? -18.037 129.190 262.883 1.00 134.49 93 PHE B O 1
ATOM 5714 N N . LYS B 1 94 ? -18.205 129.110 260.624 1.00 131.26 94 LYS B N 1
ATOM 5715 C CA . LYS B 1 94 ? -16.966 128.369 260.385 1.00 130.99 94 LYS B CA 1
ATOM 5716 C C . LYS B 1 94 ? -15.836 129.349 260.709 1.00 135.48 94 LYS B C 1
ATOM 5717 O O . LYS B 1 94 ? -14.915 129.015 261.453 1.00 134.71 94 LYS B O 1
ATOM 5723 N N . GLU B 1 95 ? -15.961 130.588 260.176 1.00 133.00 95 GLU B N 1
ATOM 5724 C CA . GLU B 1 95 ? -15.041 131.712 260.347 1.00 132.97 95 GLU B CA 1
ATOM 5725 C C . GLU B 1 95 ? -14.984 132.171 261.811 1.00 136.44 95 GLU B C 1
ATOM 5726 O O . GLU B 1 95 ? -13.924 132.597 262.258 1.00 135.54 95 GLU B O 1
ATOM 5732 N N . VAL B 1 96 ? -16.108 132.049 262.555 1.00 133.30 96 VAL B N 1
ATOM 5733 C CA . VAL B 1 96 ? -16.214 132.387 263.985 1.00 133.03 96 VAL B CA 1
ATOM 5734 C C . VAL B 1 96 ? -15.374 131.366 264.774 1.00 137.62 96 VAL B C 1
ATOM 5735 O O . VAL B 1 96 ? -14.551 131.763 265.603 1.00 136.41 96 VAL B O 1
ATOM 5739 N N . LYS B 1 97 ? -15.567 130.054 264.462 1.00 135.61 97 LYS B N 1
ATOM 5740 C CA . LYS B 1 97 ? -14.864 128.895 265.033 1.00 135.85 97 LYS B CA 1
ATOM 5741 C C . LYS B 1 97 ? -13.360 129.044 264.818 1.00 141.20 97 LYS B C 1
ATOM 5742 O O . LYS B 1 97 ? -12.576 128.938 265.767 1.00 140.86 97 LYS B O 1
ATOM 5748 N N . ARG B 1 98 ? -12.973 129.331 263.566 1.00 138.38 98 ARG B N 1
ATOM 5749 C CA . ARG B 1 98 ? -11.583 129.486 263.181 1.00 138.44 98 ARG B CA 1
ATOM 5750 C C . ARG B 1 98 ? -10.983 130.811 263.666 1.00 143.12 98 ARG B C 1
ATOM 5751 O O . ARG B 1 98 ? -9.773 130.861 263.853 1.00 142.59 98 ARG B O 1
ATOM 5759 N N . MET B 1 99 ? -11.812 131.853 263.929 1.00 140.75 99 MET B N 1
ATOM 5760 C CA . MET B 1 99 ? -11.342 133.140 264.470 1.00 141.17 99 MET B CA 1
ATOM 5761 C C . MET B 1 99 ? -11.002 132.954 265.944 1.00 144.74 99 MET B C 1
ATOM 5762 O O . MET B 1 99 ? -9.969 133.438 266.397 1.00 143.87 99 MET B O 1
ATOM 5767 N N . LEU B 1 100 ? -11.863 132.228 266.678 1.00 141.81 100 LEU B N 1
ATOM 5768 C CA . LEU B 1 100 ? -11.661 131.891 268.083 1.00 142.02 100 LEU B CA 1
ATOM 5769 C C . LEU B 1 100 ? -10.382 131.056 268.185 1.00 148.10 100 LEU B C 1
ATOM 5770 O O . LEU B 1 100 ? -9.565 131.297 269.074 1.00 147.65 100 LEU B O 1
ATOM 5775 N N . MET B 1 101 ? -10.187 130.127 267.222 1.00 146.74 101 MET B N 1
ATOM 5776 C CA . MET B 1 101 ? -9.020 129.252 267.095 1.00 147.74 101 MET B CA 1
ATOM 5777 C C . MET B 1 101 ? -7.745 130.082 266.814 1.00 152.75 101 MET B C 1
ATOM 5778 O O . MET B 1 101 ? -6.728 129.878 267.481 1.00 152.22 101 MET B O 1
ATOM 5783 N N . GLU B 1 102 ? -7.829 131.034 265.851 1.00 150.23 102 GLU B N 1
ATOM 5784 C CA . GLU B 1 102 ? -6.767 131.960 265.421 1.00 150.41 102 GLU B CA 1
ATOM 5785 C C . GLU B 1 102 ? -6.348 132.887 266.571 1.00 154.52 102 GLU B C 1
ATOM 5786 O O . GLU B 1 102 ? -5.157 133.171 266.731 1.00 153.91 102 GLU B O 1
ATOM 5792 N N . LEU B 1 103 ? -7.334 133.341 267.379 1.00 151.45 103 LEU B N 1
ATOM 5793 C CA . LEU B 1 103 ? -7.130 134.220 268.535 1.00 151.35 103 LEU B CA 1
ATOM 5794 C C . LEU B 1 103 ? -6.435 133.495 269.706 1.00 155.59 103 LEU B C 1
ATOM 5795 O O . LEU B 1 103 ? -6.134 134.125 270.726 1.00 155.18 103 LEU B O 1
ATOM 5800 N N . ASN B 1 104 ? -6.167 132.180 269.546 1.00 152.09 104 ASN B N 1
ATOM 5801 C CA . ASN B 1 104 ? -5.493 131.339 270.534 1.00 151.85 104 ASN B CA 1
ATOM 5802 C C . ASN B 1 104 ? -4.060 130.959 270.106 1.00 155.69 104 ASN B C 1
ATOM 5803 O O . ASN B 1 104 ? -3.431 130.118 270.757 1.00 155.23 104 ASN B O 1
ATOM 5808 N N . MET B 1 105 ? -3.539 131.604 269.033 1.00 152.12 105 MET B N 1
ATOM 5809 C CA . MET B 1 105 ? -2.188 131.386 268.505 1.00 183.31 105 MET B CA 1
ATOM 5810 C C . MET B 1 105 ? -1.108 131.839 269.505 1.00 216.26 105 MET B C 1
ATOM 5811 O O . MET B 1 105 ? -1.330 132.743 270.310 1.00 178.08 105 MET B O 1
ATOM 5816 N N . GLU B 1 115 ? -3.821 138.170 279.466 1.00 141.40 115 GLU B N 1
ATOM 5817 C CA . GLU B 1 115 ? -4.800 137.155 279.069 1.00 140.90 115 GLU B CA 1
ATOM 5818 C C . GLU B 1 115 ? -6.235 137.725 279.107 1.00 143.71 115 GLU B C 1
ATOM 5819 O O . GLU B 1 115 ? -7.111 137.208 279.811 1.00 143.22 115 GLU B O 1
ATOM 5825 N N . GLU B 1 116 ? -6.450 138.808 278.333 1.00 139.33 116 GLU B N 1
ATOM 5826 C CA . GLU B 1 116 ? -7.713 139.539 278.186 1.00 138.58 116 GLU B CA 1
ATOM 5827 C C . GLU B 1 116 ? -8.874 138.630 277.710 1.00 140.18 116 GLU B C 1
ATOM 5828 O O . GLU B 1 116 ? -8.624 137.698 276.940 1.00 139.49 116 GLU B O 1
ATOM 5834 N N . PRO B 1 117 ? -10.142 138.854 278.148 1.00 134.78 117 PRO B N 1
ATOM 5835 C CA . PRO B 1 117 ? -11.233 138.002 277.644 1.00 133.64 117 PRO B CA 1
ATOM 5836 C C . PRO B 1 117 ? -11.607 138.350 276.195 1.00 134.12 117 PRO B C 1
ATOM 5837 O O . PRO B 1 117 ? -11.489 139.512 275.783 1.00 133.88 117 PRO B O 1
ATOM 5841 N N . ILE B 1 118 ? -12.013 137.332 275.413 1.00 127.20 118 ILE B N 1
ATOM 5842 C CA . ILE B 1 118 ? -12.381 137.487 274.008 1.00 125.25 118 ILE B CA 1
ATOM 5843 C C . ILE B 1 118 ? -13.802 138.043 273.879 1.00 127.18 118 ILE B C 1
ATOM 5844 O O . ILE B 1 118 ? -14.776 137.341 274.157 1.00 126.60 118 ILE B O 1
ATOM 5849 N N . GLN B 1 119 ? -13.908 139.312 273.453 1.00 122.25 119 GLN B N 1
ATOM 5850 C CA . GLN B 1 119 ? -15.188 139.986 273.262 1.00 121.04 119 GLN B CA 1
ATOM 5851 C C . GLN B 1 119 ? -15.853 139.485 271.978 1.00 121.19 119 GLN B C 1
ATOM 5852 O O . GLN B 1 119 ? -15.418 139.799 270.865 1.00 119.93 119 GLN B O 1
ATOM 5858 N N . LEU B 1 120 ? -16.872 138.641 272.168 1.00 115.94 120 LEU B N 1
ATOM 5859 C CA . LEU B 1 120 ? -17.679 138.013 271.132 1.00 114.99 120 LEU B CA 1
ATOM 5860 C C . LEU B 1 120 ? -19.146 138.166 271.509 1.00 116.30 120 LEU B C 1
ATOM 5861 O O . LEU B 1 120 ? -19.527 137.929 272.657 1.00 115.36 120 LEU B O 1
ATOM 5866 N N . THR B 1 121 ? -19.958 138.608 270.546 1.00 111.67 121 THR B N 1
ATOM 5867 C CA . THR B 1 121 ? -21.387 138.824 270.759 1.00 110.89 121 THR B CA 1
ATOM 5868 C C . THR B 1 121 ? -22.214 138.125 269.678 1.00 112.52 121 THR B C 1
ATOM 5869 O O . THR B 1 121 ? -21.901 138.255 268.492 1.00 112.12 121 THR B O 1
ATOM 5873 N N . ILE B 1 122 ? -23.269 137.391 270.084 1.00 107.04 122 ILE B N 1
ATOM 5874 C CA . ILE B 1 122 ? -24.168 136.685 269.156 1.00 105.49 122 ILE B CA 1
ATOM 5875 C C . ILE B 1 122 ? -25.513 137.416 269.109 1.00 106.50 122 ILE B C 1
ATOM 5876 O O . ILE B 1 122 ? -26.105 137.696 270.149 1.00 105.90 122 ILE B O 1
ATOM 5881 N N . LYS B 1 123 ? -25.974 137.738 267.902 1.00 101.62 123 LYS B N 1
ATOM 5882 C CA . LYS B 1 123 ? -27.225 138.457 267.668 1.00 100.83 123 LYS B CA 1
ATOM 5883 C C . LYS B 1 123 ? -28.244 137.556 266.944 1.00 104.90 123 LYS B C 1
ATOM 5884 O O . LYS B 1 123 ? -27.897 136.919 265.944 1.00 104.57 123 LYS B O 1
ATOM 5890 N N . SER B 1 124 ? -29.500 137.515 267.446 1.00 101.48 124 SER B N 1
ATOM 5891 C CA . SER B 1 124 ? -30.612 136.736 266.890 1.00 101.62 124 SER B CA 1
ATOM 5892 C C . SER B 1 124 ? -31.904 136.973 267.642 1.00 104.63 124 SER B C 1
ATOM 5893 O O . SER B 1 124 ? -31.876 137.244 268.832 1.00 103.68 124 SER B O 1
ATOM 5896 N N . SER B 1 125 ? -33.040 136.751 266.973 1.00 102.41 125 SER B N 1
ATOM 5897 C CA . SER B 1 125 ? -34.374 136.831 267.574 1.00 102.78 125 SER B CA 1
ATOM 5898 C C . SER B 1 125 ? -34.636 135.576 268.431 1.00 106.25 125 SER B C 1
ATOM 5899 O O . SER B 1 125 ? -35.605 135.534 269.201 1.00 105.59 125 SER B O 1
ATOM 5902 N N . ARG B 1 126 ? -33.760 134.560 268.286 1.00 102.74 126 ARG B N 1
ATOM 5903 C CA . ARG B 1 126 ? -33.810 133.280 268.992 1.00 102.62 126 ARG B CA 1
ATOM 5904 C C . ARG B 1 126 ? -33.005 133.348 270.296 1.00 107.86 126 ARG B C 1
ATOM 5905 O O . ARG B 1 126 ? -33.494 132.928 271.350 1.00 107.97 126 ARG B O 1
ATOM 5913 N N . VAL B 1 127 ? -31.769 133.887 270.206 1.00 104.29 127 VAL B N 1
ATOM 5914 C CA . VAL B 1 127 ? -30.788 134.059 271.283 1.00 103.80 127 VAL B CA 1
ATOM 5915 C C . VAL B 1 127 ? -31.366 134.955 272.402 1.00 107.37 127 VAL B C 1
ATOM 5916 O O . VAL B 1 127 ? -31.890 136.023 272.089 1.00 107.39 127 VAL B O 1
ATOM 5920 N N . PRO B 1 128 ? -31.300 134.562 273.699 1.00 103.24 128 PRO B N 1
ATOM 5921 C CA . PRO B 1 128 ? -31.820 135.454 274.747 1.00 102.95 128 PRO B CA 1
ATOM 5922 C C . PRO B 1 128 ? -30.834 136.583 275.088 1.00 107.07 128 PRO B C 1
ATOM 5923 O O . PRO B 1 128 ? -29.711 136.608 274.575 1.00 106.16 128 PRO B O 1
ATOM 5927 N N . ASP B 1 129 ? -31.238 137.511 275.968 1.00 103.95 129 ASP B N 1
ATOM 5928 C CA . ASP B 1 129 ? -30.314 138.539 276.419 1.00 103.39 129 ASP B CA 1
ATOM 5929 C C . ASP B 1 129 ? -29.589 138.003 277.621 1.00 107.15 129 ASP B C 1
ATOM 5930 O O . ASP B 1 129 ? -30.193 137.817 278.683 1.00 106.90 129 ASP B O 1
ATOM 5935 N N . LEU B 1 130 ? -28.313 137.646 277.410 1.00 103.06 130 LEU B N 1
ATOM 5936 C CA . LEU B 1 130 ? -27.489 137.008 278.426 1.00 102.49 130 LEU B CA 1
ATOM 5937 C C . LEU B 1 130 ? -26.016 137.401 278.365 1.00 105.83 130 LEU B C 1
ATOM 5938 O O . LEU B 1 130 ? -25.477 137.673 277.287 1.00 103.69 130 LEU B O 1
ATOM 5943 N N . SER B 1 131 ? -25.369 137.420 279.543 1.00 103.92 131 SER B N 1
ATOM 5944 C CA . SER B 1 131 ? -23.935 137.677 279.663 1.00 104.17 131 SER B CA 1
ATOM 5945 C C . SER B 1 131 ? -23.299 136.417 280.186 1.00 108.22 131 SER B C 1
ATOM 5946 O O . SER B 1 131 ? -23.734 135.870 281.200 1.00 107.43 131 SER B O 1
ATOM 5949 N N . LEU B 1 132 ? -22.323 135.911 279.447 1.00 105.71 132 LEU B N 1
ATOM 5950 C CA . LEU B 1 132 ? -21.671 134.664 279.794 1.00 105.82 132 LEU B CA 1
ATOM 5951 C C . LEU B 1 132 ? -20.183 134.772 279.644 1.00 110.90 132 LEU B C 1
ATOM 5952 O O . LEU B 1 132 ? -19.691 135.435 278.728 1.00 109.74 132 LEU B O 1
ATOM 5957 N N . VAL B 1 133 ? -19.459 134.110 280.539 1.00 109.45 133 VAL B N 1
ATOM 5958 C CA . VAL B 1 133 ? -18.011 134.075 280.445 1.00 110.65 133 VAL B CA 1
ATOM 5959 C C . VAL B 1 133 ? -17.606 132.627 280.392 1.00 117.14 133 VAL B C 1
ATOM 5960 O O . VAL B 1 133 ? -17.840 131.881 281.343 1.00 116.05 133 VAL B O 1
ATOM 5964 N N . ASP B 1 134 ? -17.062 132.219 279.243 1.00 117.17 134 ASP B N 1
ATOM 5965 C CA . ASP B 1 134 ? -16.604 130.854 279.018 1.00 118.55 134 ASP B CA 1
ATOM 5966 C C . ASP B 1 134 ? -15.189 130.726 279.539 1.00 124.33 134 ASP B C 1
ATOM 5967 O O . ASP B 1 134 ? -14.248 131.225 278.919 1.00 123.15 134 ASP B O 1
ATOM 5972 N N . LEU B 1 135 ? -15.047 130.108 280.707 1.00 123.58 135 LEU B N 1
ATOM 5973 C CA . LEU B 1 135 ? -13.738 129.945 281.318 1.00 124.98 135 LEU B CA 1
ATOM 5974 C C . LEU B 1 135 ? -13.041 128.686 280.799 1.00 134.88 135 LEU B C 1
ATOM 5975 O O . LEU B 1 135 ? -13.744 127.728 280.457 1.00 135.44 135 LEU B O 1
ATOM 5980 N N . PRO B 1 136 ? -11.682 128.668 280.692 1.00 134.67 136 PRO B N 1
ATOM 5981 C CA . PRO B 1 136 ? -10.991 127.487 280.133 1.00 135.92 136 PRO B CA 1
ATOM 5982 C C . PRO B 1 136 ? -11.330 126.126 280.758 1.00 144.08 136 PRO B C 1
ATOM 5983 O O . PRO B 1 136 ? -11.791 126.037 281.905 1.00 143.38 136 PRO B O 1
ATOM 5987 N N . GLY B 1 137 ? -11.111 125.081 279.959 1.00 144.09 137 GLY B N 1
ATOM 5988 C CA . GLY B 1 137 ? -11.387 123.696 280.313 1.00 145.51 137 GLY B CA 1
ATOM 5989 C C . GLY B 1 137 ? -10.539 123.109 281.423 1.00 153.24 137 GLY B C 1
ATOM 5990 O O . GLY B 1 137 ? -9.501 123.663 281.798 1.00 153.06 137 GLY B O 1
ATOM 5991 N N . TYR B 1 138 ? -10.999 121.951 281.927 1.00 152.45 138 TYR B N 1
ATOM 5992 C CA . TYR B 1 138 ? -10.466 121.091 282.989 1.00 153.47 138 TYR B CA 1
ATOM 5993 C C . TYR B 1 138 ? -10.813 121.588 284.395 1.00 160.00 138 TYR B C 1
ATOM 5994 O O . TYR B 1 138 ? -11.280 120.774 285.186 1.00 159.60 138 TYR B O 1
ATOM 6003 N N . ILE B 1 139 ? -10.614 122.898 284.698 1.00 158.68 139 ILE B N 1
ATOM 6004 C CA . ILE B 1 139 ? -10.906 123.592 285.977 1.00 159.48 139 ILE B CA 1
ATOM 6005 C C . ILE B 1 139 ? -10.535 122.718 287.257 1.00 166.35 139 ILE B C 1
ATOM 6006 O O . ILE B 1 139 ? -11.317 122.600 288.212 1.00 166.26 139 ILE B O 1
ATOM 6011 N N . GLN B 1 140 ? -9.295 122.162 287.263 1.00 164.14 140 GLN B N 1
ATOM 6012 C CA . GLN B 1 140 ? -8.757 121.297 288.326 1.00 164.08 140 GLN B CA 1
ATOM 6013 C C . GLN B 1 140 ? -8.511 122.010 289.669 1.00 168.86 140 GLN B C 1
ATOM 6014 O O . GLN B 1 140 ? -8.621 121.366 290.712 1.00 168.62 140 GLN B O 1
ATOM 6020 N N . VAL B 1 141 ? -8.171 123.329 289.621 1.00 165.95 141 VAL B N 1
ATOM 6021 C CA . VAL B 1 141 ? -7.811 124.291 290.694 1.00 165.95 141 VAL B CA 1
ATOM 6022 C C . VAL B 1 141 ? -6.322 124.095 291.123 1.00 169.74 141 VAL B C 1
ATOM 6023 O O . VAL B 1 141 ? -5.700 125.056 291.590 1.00 168.98 141 VAL B O 1
ATOM 6027 N N . GLU B 1 142 ? -5.765 122.863 290.922 1.00 166.37 142 GLU B N 1
ATOM 6028 C CA . GLU B 1 142 ? -4.394 122.427 291.240 1.00 194.91 142 GLU B CA 1
ATOM 6029 C C . GLU B 1 142 ? -4.081 122.517 292.738 1.00 211.05 142 GLU B C 1
ATOM 6030 O O . GLU B 1 142 ? -3.592 121.552 293.326 1.00 165.55 142 GLU B O 1
ATOM 6036 N N . ILE B 1 154 ? -2.171 129.298 288.837 1.00 177.67 154 ILE B N 1
ATOM 6037 C CA . ILE B 1 154 ? -2.592 128.394 287.758 1.00 177.50 154 ILE B CA 1
ATOM 6038 C C . ILE B 1 154 ? -4.017 128.743 287.279 1.00 180.62 154 ILE B C 1
ATOM 6039 O O . ILE B 1 154 ? -4.238 128.896 286.072 1.00 180.18 154 ILE B O 1
ATOM 6044 N N . ARG B 1 155 ? -4.963 128.880 288.227 1.00 176.13 155 ARG B N 1
ATOM 6045 C CA . ARG B 1 155 ? -6.350 129.229 287.942 1.00 175.27 155 ARG B CA 1
ATOM 6046 C C . ARG B 1 155 ? -6.598 130.677 288.361 1.00 178.66 155 ARG B C 1
ATOM 6047 O O . ARG B 1 155 ? -7.640 130.997 288.942 1.00 177.94 155 ARG B O 1
ATOM 6055 N N . ASP B 1 156 ? -5.620 131.560 288.031 1.00 175.25 156 ASP B N 1
ATOM 6056 C CA . ASP B 1 156 ? -5.653 133.002 288.299 1.00 175.05 156 ASP B CA 1
ATOM 6057 C C . ASP B 1 156 ? -6.844 133.695 287.602 1.00 177.49 156 ASP B C 1
ATOM 6058 O O . ASP B 1 156 ? -7.259 134.782 288.023 1.00 177.25 156 ASP B O 1
ATOM 6063 N N . LEU B 1 157 ? -7.396 133.042 286.549 1.00 172.03 157 LEU B N 1
ATOM 6064 C CA . LEU B 1 157 ? -8.584 133.493 285.824 1.00 170.62 157 LEU B CA 1
ATOM 6065 C C . LEU B 1 157 ? -9.818 133.042 286.594 1.00 172.12 157 LEU B C 1
ATOM 6066 O O . LEU B 1 157 ? -10.719 133.850 286.825 1.00 171.80 157 LEU B O 1
ATOM 6071 N N . CYS B 1 158 ? -9.831 131.765 287.037 1.00 166.65 158 CYS B N 1
ATOM 6072 C CA . CYS B 1 158 ? -10.930 131.180 287.800 1.00 165.54 158 CYS B CA 1
ATOM 6073 C C . CYS B 1 158 ? -11.160 131.911 289.114 1.00 165.77 158 CYS B C 1
ATOM 6074 O O . CYS B 1 158 ? -12.284 132.342 289.357 1.00 165.50 158 CYS B O 1
ATOM 6077 N N . GLU B 1 159 ? -10.095 132.140 289.911 1.00 159.19 159 GLU B N 1
ATOM 6078 C CA . GLU B 1 159 ? -10.199 132.869 291.183 1.00 157.43 159 GLU B CA 1
ATOM 6079 C C . GLU B 1 159 ? -10.842 134.261 291.027 1.00 157.42 159 GLU B C 1
ATOM 6080 O O . GLU B 1 159 ? -11.682 134.636 291.845 1.00 156.93 159 GLU B O 1
ATOM 6086 N N . LYS B 1 160 ? -10.478 134.987 289.946 1.00 150.66 160 LYS B N 1
ATOM 6087 C CA . LYS B 1 160 ? -10.962 136.330 289.630 1.00 148.76 160 LYS B CA 1
ATOM 6088 C C . LYS B 1 160 ? -12.400 136.332 289.102 1.00 148.41 160 LYS B C 1
ATOM 6089 O O . LYS B 1 160 ? -13.194 137.182 289.513 1.00 147.97 160 LYS B O 1
ATOM 6095 N N . TYR B 1 161 ? -12.723 135.409 288.177 1.00 141.51 161 TYR B N 1
ATOM 6096 C CA . TYR B 1 161 ? -14.040 135.357 287.546 1.00 139.72 161 TYR B CA 1
ATOM 6097 C C . TYR B 1 161 ? -15.119 134.651 288.376 1.00 141.92 161 TYR B C 1
ATOM 6098 O O . TYR B 1 161 ? -16.283 135.043 288.280 1.00 140.81 161 TYR B O 1
ATOM 6107 N N . LEU B 1 162 ? -14.749 133.648 289.203 1.00 138.24 162 LEU B N 1
ATOM 6108 C CA . LEU B 1 162 ? -15.705 132.921 290.055 1.00 137.91 162 LEU B CA 1
ATOM 6109 C C . LEU B 1 162 ? -16.021 133.658 291.364 1.00 141.20 162 LEU B C 1
ATOM 6110 O O . LEU B 1 162 ? -16.736 133.116 292.209 1.00 140.12 162 LEU B O 1
ATOM 6115 N N . THR B 1 163 ? -15.493 134.887 291.530 1.00 138.03 163 THR B N 1
ATOM 6116 C CA . THR B 1 163 ? -15.724 135.707 292.718 1.00 137.79 163 THR B CA 1
ATOM 6117 C C . THR B 1 163 ? -16.562 136.948 292.371 1.00 139.89 163 THR B C 1
ATOM 6118 O O . THR B 1 163 ? -17.028 137.065 291.233 1.00 139.42 163 THR B O 1
ATOM 6122 N N . ALA B 1 164 ? -16.770 137.855 293.368 1.00 135.04 164 ALA B N 1
ATOM 6123 C CA . ALA B 1 164 ? -17.549 139.103 293.272 1.00 133.95 164 ALA B CA 1
ATOM 6124 C C . ALA B 1 164 ? -19.037 138.730 293.054 1.00 135.20 164 ALA B C 1
ATOM 6125 O O . ALA B 1 164 ? -19.345 137.552 293.263 1.00 134.47 164 ALA B O 1
ATOM 6127 N N . PRO B 1 165 ? -20.002 139.631 292.708 1.00 130.17 165 PRO B N 1
ATOM 6128 C CA . PRO B 1 165 ? -21.370 139.145 292.479 1.00 129.13 165 PRO B CA 1
ATOM 6129 C C . PRO B 1 165 ? -21.450 138.596 291.052 1.00 129.51 165 PRO B C 1
ATOM 6130 O O . PRO B 1 165 ? -21.664 139.353 290.114 1.00 129.96 165 PRO B O 1
ATOM 6134 N N . ASN B 1 166 ? -21.166 137.293 290.895 1.00 122.38 166 ASN B N 1
ATOM 6135 C CA . ASN B 1 166 ? -21.164 136.559 289.629 1.00 120.30 166 ASN B CA 1
ATOM 6136 C C . ASN B 1 166 ? -21.776 135.189 289.859 1.00 120.24 166 ASN B C 1
ATOM 6137 O O . ASN B 1 166 ? -21.503 134.560 290.885 1.00 120.00 166 ASN B O 1
ATOM 6142 N N . ILE B 1 167 ? -22.601 134.724 288.917 1.00 113.13 167 ILE B N 1
ATOM 6143 C CA . ILE B 1 167 ? -23.230 133.412 289.039 1.00 111.33 167 ILE B CA 1
ATOM 6144 C C . ILE B 1 167 ? -22.314 132.361 288.411 1.00 113.00 167 ILE B C 1
ATOM 6145 O O . ILE B 1 167 ? -21.810 132.567 287.311 1.00 112.58 167 ILE B O 1
ATOM 6150 N N . ILE B 1 168 ? -22.086 131.252 289.127 1.00 107.73 168 ILE B N 1
ATOM 6151 C CA . ILE B 1 168 ? -21.241 130.148 288.684 1.00 106.38 168 ILE B CA 1
ATOM 6152 C C . ILE B 1 168 ? -22.126 129.051 288.111 1.00 107.44 168 ILE B C 1
ATOM 6153 O O . ILE B 1 168 ? -23.022 128.561 288.802 1.00 106.91 168 ILE B O 1
ATOM 6158 N N . LEU B 1 169 ? -21.866 128.659 286.858 1.00 102.15 169 LEU B N 1
ATOM 6159 C CA . LEU B 1 169 ? -22.584 127.570 286.204 1.00 100.97 169 LEU B CA 1
ATOM 6160 C C . LEU B 1 169 ? -21.625 126.380 286.149 1.00 103.76 169 LEU B C 1
ATOM 6161 O O . LEU B 1 169 ? -20.742 126.327 285.280 1.00 103.01 169 LEU B O 1
ATOM 6166 N N . ALA B 1 170 ? -21.761 125.465 287.138 1.00 99.86 170 ALA B N 1
ATOM 6167 C CA . ALA B 1 170 ? -20.917 124.280 287.301 1.00 99.99 170 ALA B CA 1
ATOM 6168 C C . ALA B 1 170 ? -21.354 123.059 286.454 1.00 105.17 170 ALA B C 1
ATOM 6169 O O . ALA B 1 170 ? -22.199 122.247 286.872 1.00 104.24 170 ALA B O 1
ATOM 6171 N N . ILE B 1 171 ? -20.752 122.952 285.243 1.00 102.72 171 ILE B N 1
ATOM 6172 C CA . ILE B 1 171 ? -20.988 121.883 284.267 1.00 102.59 171 ILE B CA 1
ATOM 6173 C C . ILE B 1 171 ? -20.306 120.608 284.752 1.00 106.32 171 ILE B C 1
ATOM 6174 O O . ILE B 1 171 ? -19.079 120.561 284.914 1.00 105.05 171 ILE B O 1
ATOM 6179 N N . SER B 1 172 ? -21.132 119.588 285.014 1.00 103.08 172 SER B N 1
ATOM 6180 C CA . SER B 1 172 ? -20.691 118.308 285.534 1.00 102.71 172 SER B CA 1
ATOM 6181 C C . SER B 1 172 ? -21.385 117.155 284.830 1.00 106.59 172 SER B C 1
ATOM 6182 O O . SER B 1 172 ? -22.609 117.145 284.742 1.00 106.16 172 SER B O 1
ATOM 6185 N N . ALA B 1 173 ? -20.601 116.198 284.306 1.00 103.07 173 ALA B N 1
ATOM 6186 C CA . ALA B 1 173 ? -21.125 115.031 283.600 1.00 102.67 173 ALA B CA 1
ATOM 6187 C C . ALA B 1 173 ? -21.606 113.986 284.579 1.00 106.27 173 ALA B C 1
ATOM 6188 O O . ALA B 1 173 ? -20.943 113.730 285.581 1.00 104.99 173 ALA B O 1
ATOM 6190 N N . ALA B 1 174 ? -22.792 113.426 284.312 1.00 104.72 174 ALA B N 1
ATOM 6191 C CA . ALA B 1 174 ? -23.448 112.427 285.151 1.00 105.83 174 ALA B CA 1
ATOM 6192 C C . ALA B 1 174 ? -22.673 111.111 285.281 1.00 113.54 174 ALA B C 1
ATOM 6193 O O . ALA B 1 174 ? -22.756 110.467 286.330 1.00 113.35 174 ALA B O 1
ATOM 6195 N N . ASP B 1 175 ? -21.900 110.729 284.236 1.00 112.18 175 ASP B N 1
ATOM 6196 C CA . ASP B 1 175 ? -21.093 109.505 284.208 1.00 112.94 175 ASP B CA 1
ATOM 6197 C C . ASP B 1 175 ? -19.916 109.524 285.212 1.00 118.77 175 ASP B C 1
ATOM 6198 O O . ASP B 1 175 ? -19.298 108.482 285.458 1.00 118.09 175 ASP B O 1
ATOM 6203 N N . VAL B 1 176 ? -19.638 110.710 285.799 1.00 117.07 176 VAL B N 1
ATOM 6204 C CA . VAL B 1 176 ? -18.569 110.974 286.771 1.00 117.51 176 VAL B CA 1
ATOM 6205 C C . VAL B 1 176 ? -19.162 111.270 288.151 1.00 125.05 176 VAL B C 1
ATOM 6206 O O . VAL B 1 176 ? -20.154 112.002 288.249 1.00 125.00 176 VAL B O 1
ATOM 6210 N N . ASP B 1 177 ? -18.541 110.703 289.213 1.00 124.09 177 ASP B N 1
ATOM 6211 C CA . ASP B 1 177 ? -18.950 110.911 290.601 1.00 124.88 177 ASP B CA 1
ATOM 6212 C C . ASP B 1 177 ? -18.846 112.388 290.929 1.00 131.02 177 ASP B C 1
ATOM 6213 O O . ASP B 1 177 ? -17.856 113.039 290.573 1.00 130.23 177 ASP B O 1
ATOM 6218 N N . LEU B 1 178 ? -19.899 112.915 291.574 1.00 129.57 178 LEU B N 1
ATOM 6219 C CA . LEU B 1 178 ? -20.027 114.312 291.978 1.00 130.00 178 LEU B CA 1
ATOM 6220 C C . LEU B 1 178 ? -18.868 114.758 292.864 1.00 134.70 178 LEU B C 1
ATOM 6221 O O . LEU B 1 178 ? -18.371 115.872 292.691 1.00 134.27 178 LEU B O 1
ATOM 6226 N N . ALA B 1 179 ? -18.395 113.862 293.761 1.00 131.93 179 ALA B N 1
ATOM 6227 C CA . ALA B 1 179 ? -17.262 114.110 294.660 1.00 132.06 179 ALA B CA 1
ATOM 6228 C C . ALA B 1 179 ? -15.947 114.361 293.890 1.00 135.98 179 ALA B C 1
ATOM 6229 O O . ALA B 1 179 ? -15.073 115.082 294.379 1.00 135.47 179 ALA B O 1
ATOM 6231 N N . ASN B 1 180 ? -15.842 113.804 292.672 1.00 132.73 180 ASN B N 1
ATOM 6232 C CA . ASN B 1 180 ? -14.684 113.946 291.797 1.00 132.97 180 ASN B CA 1
ATOM 6233 C C . ASN B 1 180 ? -14.835 115.068 290.757 1.00 137.41 180 ASN B C 1
ATOM 6234 O O . ASN B 1 180 ? -13.939 115.231 289.917 1.00 137.06 180 ASN B O 1
ATOM 6239 N N . SER B 1 181 ? -15.946 115.844 290.804 1.00 134.14 181 SER B N 1
ATOM 6240 C CA . SER B 1 181 ? -16.177 116.915 289.824 1.00 133.93 181 SER B CA 1
ATOM 6241 C C . SER B 1 181 ? -15.384 118.188 290.105 1.00 136.20 181 SER B C 1
ATOM 6242 O O . SER B 1 181 ? -15.464 118.762 291.194 1.00 135.32 181 SER B O 1
ATOM 6245 N N . SER B 1 182 ? -14.628 118.617 289.086 1.00 132.04 182 SER B N 1
ATOM 6246 C CA . SER B 1 182 ? -13.769 119.794 289.069 1.00 131.59 182 SER B CA 1
ATOM 6247 C C . SER B 1 182 ? -14.571 121.085 289.215 1.00 135.03 182 SER B C 1
ATOM 6248 O O . SER B 1 182 ? -14.157 121.980 289.950 1.00 135.24 182 SER B O 1
ATOM 6251 N N . ALA B 1 183 ? -15.717 121.173 288.519 1.00 130.41 183 ALA B N 1
ATOM 6252 C CA . ALA B 1 183 ? -16.608 122.329 288.541 1.00 129.45 183 ALA B CA 1
ATOM 6253 C C . ALA B 1 183 ? -17.306 122.520 289.891 1.00 131.59 183 ALA B C 1
ATOM 6254 O O . ALA B 1 183 ? -17.344 123.647 290.385 1.00 131.38 183 ALA B O 1
ATOM 6256 N N . LEU B 1 184 ? -17.853 121.435 290.487 1.00 126.83 184 LEU B N 1
ATOM 6257 C CA . LEU B 1 184 ? -18.548 121.510 291.777 1.00 126.32 184 LEU B CA 1
ATOM 6258 C C . LEU B 1 184 ? -17.599 121.749 292.950 1.00 129.70 184 LEU B C 1
ATOM 6259 O O . LEU B 1 184 ? -18.016 122.310 293.969 1.00 129.12 184 LEU B O 1
ATOM 6264 N N . LYS B 1 185 ? -16.322 121.337 292.801 1.00 126.09 185 LYS B N 1
ATOM 6265 C CA . LYS B 1 185 ? -15.270 121.529 293.799 1.00 125.84 185 LYS B CA 1
ATOM 6266 C C . LYS B 1 185 ? -15.027 123.038 293.945 1.00 127.99 185 LYS B C 1
ATOM 6267 O O . LYS B 1 185 ? -15.332 123.600 295.000 1.00 126.63 185 LYS B O 1
ATOM 6273 N N . ALA B 1 186 ? -14.566 123.693 292.848 1.00 124.43 186 ALA B N 1
ATOM 6274 C CA . ALA B 1 186 ? -14.293 125.131 292.751 1.00 124.05 186 ALA B CA 1
ATOM 6275 C C . ALA B 1 186 ? -15.485 125.995 293.156 1.00 128.87 186 ALA B C 1
ATOM 6276 O O . ALA B 1 186 ? -15.289 127.090 293.682 1.00 128.76 186 ALA B O 1
ATOM 6278 N N . SER B 1 187 ? -16.713 125.490 292.935 1.00 125.90 187 SER B N 1
ATOM 6279 C CA . SER B 1 187 ? -17.960 126.150 293.316 1.00 125.92 187 SER B CA 1
ATOM 6280 C C . SER B 1 187 ? -18.111 126.230 294.837 1.00 130.65 187 SER B C 1
ATOM 6281 O O . SER B 1 187 ? -18.752 127.157 295.318 1.00 130.22 187 SER B O 1
ATOM 6284 N N . LYS B 1 188 ? -17.525 125.270 295.589 1.00 128.06 188 LYS B N 1
ATOM 6285 C CA . LYS B 1 188 ? -17.519 125.280 297.059 1.00 128.29 188 LYS B CA 1
ATOM 6286 C C . LYS B 1 188 ? -16.332 126.122 297.524 1.00 133.31 188 LYS B C 1
ATOM 6287 O O . LYS B 1 188 ? -16.414 126.780 298.565 1.00 133.05 188 LYS B O 1
ATOM 6293 N N . ALA B 1 189 ? -15.234 126.105 296.726 1.00 129.96 189 ALA B N 1
ATOM 6294 C CA . ALA B 1 189 ? -13.992 126.854 296.947 1.00 129.85 189 ALA B CA 1
ATOM 6295 C C . ALA B 1 189 ? -14.175 128.365 296.713 1.00 134.78 189 ALA B C 1
ATOM 6296 O O . ALA B 1 189 ? -13.372 129.163 297.205 1.00 135.04 189 ALA B O 1
ATOM 6298 N N . ALA B 1 190 ? -15.217 128.752 295.956 1.00 130.96 190 ALA B N 1
ATOM 6299 C CA . ALA B 1 190 ? -15.541 130.146 295.682 1.00 130.33 190 ALA B CA 1
ATOM 6300 C C . ALA B 1 190 ? -16.849 130.533 296.367 1.00 133.95 190 ALA B C 1
ATOM 6301 O O . ALA B 1 190 ? -16.999 131.686 296.771 1.00 134.25 190 ALA B O 1
ATOM 6303 N N . ASP B 1 191 ? -17.786 129.578 296.517 1.00 129.65 191 ASP B N 1
ATOM 6304 C CA . ASP B 1 191 ? -19.075 129.846 297.150 1.00 129.32 191 ASP B CA 1
ATOM 6305 C C . ASP B 1 191 ? -19.490 128.744 298.165 1.00 134.13 191 ASP B C 1
ATOM 6306 O O . ASP B 1 191 ? -20.298 127.868 297.827 1.00 133.80 191 ASP B O 1
ATOM 6311 N N . PRO B 1 192 ? -18.955 128.781 299.418 1.00 131.01 192 PRO B N 1
ATOM 6312 C CA . PRO B 1 192 ? -19.393 127.809 300.443 1.00 130.45 192 PRO B CA 1
ATOM 6313 C C . PRO B 1 192 ? -20.846 128.132 300.776 1.00 132.30 192 PRO B C 1
ATOM 6314 O O . PRO B 1 192 ? -21.173 129.271 301.118 1.00 131.02 192 PRO B O 1
ATOM 6318 N N . LYS B 1 193 ? -21.723 127.141 300.566 1.00 128.88 193 LYS B N 1
ATOM 6319 C CA . LYS B 1 193 ? -23.190 127.202 300.572 1.00 128.66 193 LYS B CA 1
ATOM 6320 C C . LYS B 1 193 ? -23.549 127.750 299.174 1.00 132.52 193 LYS B C 1
ATOM 6321 O O . LYS B 1 193 ? -23.143 128.859 298.820 1.00 132.74 193 LYS B O 1
ATOM 6327 N N . GLY B 1 194 ? -24.221 126.927 298.374 1.00 127.88 194 GLY B N 1
ATOM 6328 C CA . GLY B 1 194 ? -24.585 127.251 297.000 1.00 126.99 194 GLY B CA 1
ATOM 6329 C C . GLY B 1 194 ? -25.626 128.341 296.874 1.00 128.75 194 GLY B C 1
ATOM 6330 O O . GLY B 1 194 ? -26.778 128.068 296.525 1.00 128.60 194 GLY B O 1
ATOM 6331 N N . LEU B 1 195 ? -25.211 129.587 297.123 1.00 122.85 195 LEU B N 1
ATOM 6332 C CA . LEU B 1 195 ? -26.096 130.740 297.064 1.00 121.45 195 LEU B CA 1
ATOM 6333 C C . LEU B 1 195 ? -26.057 131.459 295.725 1.00 122.33 195 LEU B C 1
ATOM 6334 O O . LEU B 1 195 ? -27.041 132.111 295.363 1.00 122.01 195 LEU B O 1
ATOM 6339 N N . ARG B 1 196 ? -24.933 131.341 294.990 1.00 116.33 196 ARG B N 1
ATOM 6340 C CA . ARG B 1 196 ? -24.771 131.949 293.665 1.00 115.08 196 ARG B CA 1
ATOM 6341 C C . ARG B 1 196 ? -24.286 130.925 292.616 1.00 117.16 196 ARG B C 1
ATOM 6342 O O . ARG B 1 196 ? -23.680 131.304 291.612 1.00 116.03 196 ARG B O 1
ATOM 6350 N N . THR B 1 197 ? -24.576 129.626 292.844 1.00 113.24 197 THR B N 1
ATOM 6351 C CA . THR B 1 197 ? -24.164 128.556 291.931 1.00 112.63 197 THR B CA 1
ATOM 6352 C C . THR B 1 197 ? -25.350 127.734 291.393 1.00 115.46 197 THR B C 1
ATOM 6353 O O . THR B 1 197 ? -26.195 127.278 292.175 1.00 114.88 197 THR B O 1
ATOM 6357 N N . ILE B 1 198 ? -25.381 127.546 290.047 1.00 110.69 198 ILE B N 1
ATOM 6358 C CA . ILE B 1 198 ? -26.352 126.720 289.315 1.00 109.85 198 ILE B CA 1
ATOM 6359 C C . ILE B 1 198 ? -25.592 125.474 288.822 1.00 110.87 198 ILE B C 1
ATOM 6360 O O . ILE B 1 198 ? -24.663 125.572 288.013 1.00 109.18 198 ILE B O 1
ATOM 6365 N N . GLY B 1 199 ? -25.976 124.327 289.355 1.00 106.68 199 GLY B N 1
ATOM 6366 C CA . GLY B 1 199 ? -25.371 123.060 288.984 1.00 106.40 199 GLY B CA 1
ATOM 6367 C C . GLY B 1 199 ? -26.049 122.498 287.758 1.00 110.10 199 GLY B C 1
ATOM 6368 O O . GLY B 1 199 ? -27.282 122.507 287.672 1.00 110.18 199 GLY B O 1
ATOM 6369 N N . VAL B 1 200 ? -25.255 122.051 286.782 1.00 104.83 200 VAL B N 1
ATOM 6370 C CA . VAL B 1 200 ? -25.818 121.482 285.568 1.00 103.40 200 VAL B CA 1
ATOM 6371 C C . VAL B 1 200 ? -25.133 120.159 285.262 1.00 104.99 200 VAL B C 1
ATOM 6372 O O . VAL B 1 200 ? -23.926 120.112 284.999 1.00 105.30 200 VAL B O 1
ATOM 6376 N N . ILE B 1 201 ? -25.926 119.076 285.353 1.00 98.53 201 ILE B N 1
ATOM 6377 C CA . ILE B 1 201 ? -25.501 117.707 285.106 1.00 96.46 201 ILE B CA 1
ATOM 6378 C C . ILE B 1 201 ? -25.830 117.296 283.673 1.00 97.59 201 ILE B C 1
ATOM 6379 O O . ILE B 1 201 ? -26.998 117.189 283.301 1.00 96.47 201 ILE B O 1
ATOM 6384 N N . THR B 1 202 ? -24.784 117.089 282.875 1.00 92.83 202 THR B N 1
ATOM 6385 C CA . THR B 1 202 ? -24.879 116.691 281.469 1.00 92.13 202 THR B CA 1
ATOM 6386 C C . THR B 1 202 ? -24.760 115.174 281.377 1.00 95.38 202 THR B C 1
ATOM 6387 O O . THR B 1 202 ? -24.504 114.517 282.387 1.00 95.85 202 THR B O 1
ATOM 6391 N N . LYS B 1 203 ? -24.877 114.630 280.142 1.00 90.22 203 LYS B N 1
ATOM 6392 C CA . LYS B 1 203 ? -24.719 113.212 279.802 1.00 88.61 203 LYS B CA 1
ATOM 6393 C C . LYS B 1 203 ? -25.702 112.307 280.584 1.00 93.71 203 LYS B C 1
ATOM 6394 O O . LYS B 1 203 ? -25.380 111.154 280.888 1.00 93.62 203 LYS B O 1
ATOM 6400 N N . LEU B 1 204 ? -26.934 112.825 280.846 1.00 90.27 204 LEU B N 1
ATOM 6401 C CA . LEU B 1 204 ? -28.004 112.121 281.574 1.00 90.46 204 LEU B CA 1
ATOM 6402 C C . LEU B 1 204 ? -28.458 110.826 280.874 1.00 97.21 204 LEU B C 1
ATOM 6403 O O . LEU B 1 204 ? -29.203 110.039 281.456 1.00 96.85 204 LEU B O 1
ATOM 6408 N N . ASP B 1 205 ? -28.005 110.633 279.624 1.00 95.62 205 ASP B N 1
ATOM 6409 C CA . ASP B 1 205 ? -28.264 109.498 278.743 1.00 96.29 205 ASP B CA 1
ATOM 6410 C C . ASP B 1 205 ? -27.212 108.369 278.930 1.00 102.18 205 ASP B C 1
ATOM 6411 O O . ASP B 1 205 ? -27.324 107.304 278.314 1.00 102.29 205 ASP B O 1
ATOM 6416 N N . LEU B 1 206 ? -26.211 108.596 279.794 1.00 99.38 206 LEU B N 1
ATOM 6417 C CA . LEU B 1 206 ? -25.182 107.605 280.123 1.00 99.70 206 LEU B CA 1
ATOM 6418 C C . LEU B 1 206 ? -25.340 107.144 281.591 1.00 106.39 206 LEU B C 1
ATOM 6419 O O . LEU B 1 206 ? -24.380 106.638 282.193 1.00 105.87 206 LEU B O 1
ATOM 6424 N N . VAL B 1 207 ? -26.554 107.343 282.164 1.00 104.66 207 VAL B N 1
ATOM 6425 C CA . VAL B 1 207 ? -26.889 107.098 283.570 1.00 105.68 207 VAL B CA 1
ATOM 6426 C C . VAL B 1 207 ? -28.366 106.663 283.712 1.00 111.95 207 VAL B C 1
ATOM 6427 O O . VAL B 1 207 ? -29.223 107.207 283.011 1.00 111.66 207 VAL B O 1
ATOM 6431 N N . ASP B 1 208 ? -28.659 105.703 284.634 1.00 110.54 208 ASP B N 1
ATOM 6432 C CA . ASP B 1 208 ? -30.019 105.206 284.916 1.00 111.55 208 ASP B CA 1
ATOM 6433 C C . ASP B 1 208 ? -30.916 106.359 285.393 1.00 115.91 208 ASP B C 1
ATOM 6434 O O . ASP B 1 208 ? -30.461 107.155 286.211 1.00 116.36 208 ASP B O 1
ATOM 6439 N N . PRO B 1 209 ? -32.177 106.480 284.910 1.00 111.75 209 PRO B N 1
ATOM 6440 C CA . PRO B 1 209 ? -33.033 107.605 285.329 1.00 111.21 209 PRO B CA 1
ATOM 6441 C C . PRO B 1 209 ? -33.333 107.689 286.822 1.00 114.56 209 PRO B C 1
ATOM 6442 O O . PRO B 1 209 ? -33.754 108.741 287.302 1.00 114.18 209 PRO B O 1
ATOM 6446 N N . GLU B 1 210 ? -33.103 106.587 287.552 1.00 110.86 210 GLU B N 1
ATOM 6447 C CA . GLU B 1 210 ? -33.274 106.504 288.999 1.00 110.15 210 GLU B CA 1
ATOM 6448 C C . GLU B 1 210 ? -32.011 107.089 289.666 1.00 112.16 210 GLU B C 1
ATOM 6449 O O . GLU B 1 210 ? -32.127 107.814 290.660 1.00 111.03 210 GLU B O 1
ATOM 6455 N N . LYS B 1 211 ? -30.813 106.801 289.081 1.00 107.85 211 LYS B N 1
ATOM 6456 C CA . LYS B 1 211 ? -29.502 107.304 289.521 1.00 107.33 211 LYS B CA 1
ATOM 6457 C C . LYS B 1 211 ? -29.335 108.784 289.150 1.00 109.50 211 LYS B C 1
ATOM 6458 O O . LYS B 1 211 ? -28.657 109.522 289.865 1.00 108.35 211 LYS B O 1
ATOM 6464 N N . ALA B 1 212 ? -29.933 109.198 288.013 1.00 105.23 212 ALA B N 1
ATOM 6465 C CA . ALA B 1 212 ? -29.919 110.567 287.498 1.00 104.17 212 ALA B CA 1
ATOM 6466 C C . ALA B 1 212 ? -30.633 111.470 288.497 1.00 106.67 212 ALA B C 1
ATOM 6467 O O . ALA B 1 212 ? -30.031 112.426 288.991 1.00 106.12 212 ALA B O 1
ATOM 6469 N N . ARG B 1 213 ? -31.870 111.085 288.888 1.00 102.17 213 ARG B N 1
ATOM 6470 C CA . ARG B 1 213 ? -32.693 111.758 289.894 1.00 101.27 213 ARG B CA 1
ATOM 6471 C C . ARG B 1 213 ? -31.915 111.852 291.223 1.00 105.31 213 ARG B C 1
ATOM 6472 O O . ARG B 1 213 ? -32.091 112.814 291.971 1.00 104.96 213 ARG B O 1
ATOM 6480 N N . SER B 1 214 ? -31.030 110.865 291.484 1.00 101.85 214 SER B N 1
ATOM 6481 C CA . SER B 1 214 ? -30.180 110.807 292.670 1.00 101.16 214 SER B CA 1
ATOM 6482 C C . SER B 1 214 ? -29.109 111.899 292.604 1.00 103.83 214 SER B C 1
ATOM 6483 O O . SER B 1 214 ? -28.919 112.616 293.586 1.00 103.54 214 SER B O 1
ATOM 6486 N N . ILE B 1 215 ? -28.442 112.048 291.445 1.00 99.25 215 ILE B N 1
ATOM 6487 C CA . ILE B 1 215 ? -27.413 113.071 291.253 1.00 98.82 215 ILE B CA 1
ATOM 6488 C C . ILE B 1 215 ? -28.017 114.464 291.477 1.00 102.32 215 ILE B C 1
ATOM 6489 O O . ILE B 1 215 ? -27.468 115.265 292.237 1.00 101.51 215 ILE B O 1
ATOM 6494 N N . LEU B 1 216 ? -29.160 114.727 290.837 1.00 99.01 216 LEU B N 1
ATOM 6495 C CA . LEU B 1 216 ? -29.845 116.007 290.940 1.00 99.06 216 LEU B CA 1
ATOM 6496 C C . LEU B 1 216 ? -30.301 116.293 292.370 1.00 105.37 216 LEU B C 1
ATOM 6497 O O . LEU B 1 216 ? -29.949 117.345 292.898 1.00 105.79 216 LEU B O 1
ATOM 6502 N N . ASN B 1 217 ? -30.979 115.338 293.034 1.00 103.28 217 ASN B N 1
ATOM 6503 C CA . ASN B 1 217 ? -31.426 115.528 294.420 1.00 103.75 217 ASN B CA 1
ATOM 6504 C C . ASN B 1 217 ? -30.304 115.223 295.450 1.00 110.41 217 ASN B C 1
ATOM 6505 O O . ASN B 1 217 ? -30.550 114.642 296.514 1.00 109.81 217 ASN B O 1
ATOM 6510 N N . ASN B 1 218 ? -29.077 115.696 295.126 1.00 109.34 218 ASN B N 1
ATOM 6511 C CA . ASN B 1 218 ? -27.809 115.617 295.864 1.00 110.03 218 ASN B CA 1
ATOM 6512 C C . ASN B 1 218 ? -27.911 116.075 297.334 1.00 116.91 218 ASN B C 1
ATOM 6513 O O . ASN B 1 218 ? -28.912 116.683 297.728 1.00 117.38 218 ASN B O 1
ATOM 6518 N N . LYS B 1 219 ? -26.858 115.807 298.134 1.00 114.83 219 LYS B N 1
ATOM 6519 C CA . LYS B 1 219 ? -26.776 116.219 299.542 1.00 115.44 219 LYS B CA 1
ATOM 6520 C C . LYS B 1 219 ? -25.341 116.600 299.966 1.00 121.07 219 LYS B C 1
ATOM 6521 O O . LYS B 1 219 ? -25.166 117.283 300.975 1.00 119.92 219 LYS B O 1
ATOM 6527 N N . LYS B 1 220 ? -24.329 116.187 299.171 1.00 120.42 220 LYS B N 1
ATOM 6528 C CA . LYS B 1 220 ? -22.909 116.496 299.377 1.00 121.55 220 LYS B CA 1
ATOM 6529 C C . LYS B 1 220 ? -22.662 117.951 299.015 1.00 127.08 220 LYS B C 1
ATOM 6530 O O . LYS B 1 220 ? -22.018 118.678 299.778 1.00 127.29 220 LYS B O 1
ATOM 6536 N N . TYR B 1 221 ? -23.190 118.373 297.847 1.00 123.97 221 TYR B N 1
ATOM 6537 C CA . TYR B 1 221 ? -23.079 119.726 297.314 1.00 123.81 221 TYR B CA 1
ATOM 6538 C C . TYR B 1 221 ? -24.505 120.280 297.073 1.00 124.55 221 TYR B C 1
ATOM 6539 O O . TYR B 1 221 ? -24.860 120.451 295.909 1.00 123.90 221 TYR B O 1
ATOM 6548 N N . PRO B 1 222 ? -25.364 120.537 298.104 1.00 119.50 222 PRO B N 1
ATOM 6549 C CA . PRO B 1 222 ? -26.708 121.074 297.812 1.00 118.82 222 PRO B CA 1
ATOM 6550 C C . PRO B 1 222 ? -26.683 122.573 297.488 1.00 121.53 222 PRO B C 1
ATOM 6551 O O . PRO B 1 222 ? -25.982 123.351 298.148 1.00 121.09 222 PRO B O 1
ATOM 6555 N N . LEU B 1 223 ? -27.435 122.969 296.444 1.00 116.37 223 LEU B N 1
ATOM 6556 C CA . LEU B 1 223 ? -27.467 124.349 295.964 1.00 115.12 223 LEU B CA 1
ATOM 6557 C C . LEU B 1 223 ? -28.848 124.977 296.059 1.00 118.44 223 LEU B C 1
ATOM 6558 O O . LEU B 1 223 ? -29.851 124.338 295.714 1.00 117.90 223 LEU B O 1
ATOM 6563 N N . SER B 1 224 ? -28.884 126.247 296.522 1.00 114.27 224 SER B N 1
ATOM 6564 C CA . SER B 1 224 ? -30.098 127.049 296.672 1.00 113.59 224 SER B CA 1
ATOM 6565 C C . SER B 1 224 ? -30.680 127.335 295.299 1.00 114.97 224 SER B C 1
ATOM 6566 O O . SER B 1 224 ? -31.901 127.225 295.127 1.00 114.80 224 SER B O 1
ATOM 6569 N N . MET B 1 225 ? -29.791 127.666 294.317 1.00 108.54 225 MET B N 1
ATOM 6570 C CA . MET B 1 225 ? -30.142 127.971 292.923 1.00 106.70 225 MET B CA 1
ATOM 6571 C C . MET B 1 225 ? -30.601 126.733 292.106 1.00 110.33 225 MET B C 1
ATOM 6572 O O . MET B 1 225 ? -31.262 126.891 291.076 1.00 109.72 225 MET B O 1
ATOM 6577 N N . GLY B 1 226 ? -30.254 125.534 292.585 1.00 106.47 226 GLY B N 1
ATOM 6578 C CA . GLY B 1 226 ? -30.670 124.264 292.006 1.00 105.84 226 GLY B CA 1
ATOM 6579 C C . GLY B 1 226 ? -29.675 123.520 291.147 1.00 109.88 226 GLY B C 1
ATOM 6580 O O . GLY B 1 226 ? -28.525 123.943 290.982 1.00 108.96 226 GLY B O 1
ATOM 6581 N N . TYR B 1 227 ? -30.151 122.373 290.608 1.00 107.37 227 TYR B N 1
ATOM 6582 C CA . TYR B 1 227 ? -29.454 121.452 289.699 1.00 106.91 227 TYR B CA 1
ATOM 6583 C C . TYR B 1 227 ? -30.306 121.225 288.458 1.00 110.63 227 TYR B C 1
ATOM 6584 O O . TYR B 1 227 ? -31.526 121.082 288.577 1.00 110.35 227 TYR B O 1
ATOM 6593 N N . VAL B 1 228 ? -29.666 121.187 287.275 1.00 107.07 228 VAL B N 1
ATOM 6594 C CA . VAL B 1 228 ? -30.345 120.970 285.995 1.00 107.06 228 VAL B CA 1
ATOM 6595 C C . VAL B 1 228 ? -29.722 119.803 285.224 1.00 110.19 228 VAL B C 1
ATOM 6596 O O . VAL B 1 228 ? -28.539 119.845 284.908 1.00 110.20 228 VAL B O 1
ATOM 6600 N N . GLY B 1 229 ? -30.533 118.799 284.905 1.00 105.61 229 GLY B N 1
ATOM 6601 C CA . GLY B 1 229 ? -30.111 117.647 284.120 1.00 104.89 229 GLY B CA 1
ATOM 6602 C C . GLY B 1 229 ? -30.340 117.883 282.638 1.00 107.01 229 GLY B C 1
ATOM 6603 O O . GLY B 1 229 ? -31.478 118.111 282.224 1.00 105.69 229 GLY B O 1
ATOM 6604 N N . VAL B 1 230 ? -29.260 117.860 281.829 1.00 103.25 230 VAL B N 1
ATOM 6605 C CA . VAL B 1 230 ? -29.335 118.086 280.376 1.00 103.18 230 VAL B CA 1
ATOM 6606 C C . VAL B 1 230 ? -28.755 116.928 279.548 1.00 107.48 230 VAL B C 1
ATOM 6607 O O . VAL B 1 230 ? -27.954 116.134 280.049 1.00 107.65 230 VAL B O 1
ATOM 6611 N N . ILE B 1 231 ? -29.155 116.862 278.267 1.00 103.57 231 ILE B N 1
ATOM 6612 C CA . ILE B 1 231 ? -28.629 115.932 277.276 1.00 103.43 231 ILE B CA 1
ATOM 6613 C C . ILE B 1 231 ? -28.338 116.750 276.019 1.00 107.71 231 ILE B C 1
ATOM 6614 O O . ILE B 1 231 ? -29.256 117.152 275.299 1.00 107.20 231 ILE B O 1
ATOM 6619 N N . THR B 1 232 ? -27.064 117.047 275.799 1.00 105.31 232 THR B N 1
ATOM 6620 C CA . THR B 1 232 ? -26.628 117.824 274.644 1.00 105.88 232 THR B CA 1
ATOM 6621 C C . THR B 1 232 ? -25.836 116.894 273.712 1.00 112.66 232 THR B C 1
ATOM 6622 O O . THR B 1 232 ? -24.710 117.197 273.308 1.00 112.36 232 THR B O 1
ATOM 6626 N N . LYS B 1 233 ? -26.434 115.735 273.405 1.00 111.67 233 LYS B N 1
ATOM 6627 C CA . LYS B 1 233 ? -25.833 114.708 272.560 1.00 112.80 233 LYS B CA 1
ATOM 6628 C C . LYS B 1 233 ? -26.310 114.872 271.131 1.00 121.83 233 LYS B C 1
ATOM 6629 O O . LYS B 1 233 ? -27.521 114.933 270.909 1.00 122.53 233 LYS B O 1
ATOM 6635 N N . THR B 1 234 ? -25.369 114.918 270.164 1.00 120.99 234 THR B N 1
ATOM 6636 C CA . THR B 1 234 ? -25.676 114.993 268.727 1.00 122.21 234 THR B CA 1
ATOM 6637 C C . THR B 1 234 ? -26.012 113.542 268.297 1.00 128.87 234 THR B C 1
ATOM 6638 O O . THR B 1 234 ? -25.112 112.697 268.349 1.00 128.72 234 THR B O 1
ATOM 6642 N N . PRO B 1 235 ? -27.293 113.199 267.976 1.00 127.22 235 PRO B N 1
ATOM 6643 C CA . PRO B 1 235 ? -27.639 111.786 267.705 1.00 127.84 235 PRO B CA 1
ATOM 6644 C C . PRO B 1 235 ? -27.054 111.152 266.427 1.00 134.16 235 PRO B C 1
ATOM 6645 O O . PRO B 1 235 ? -26.678 109.975 266.488 1.00 134.57 235 PRO B O 1
ATOM 6649 N N . SER B 1 236 ? -26.998 111.893 265.283 1.00 130.71 236 SER B N 1
ATOM 6650 C CA . SER B 1 236 ? -26.464 111.411 263.993 1.00 159.38 236 SER B CA 1
ATOM 6651 C C . SER B 1 236 ? -26.118 112.584 263.066 1.00 183.76 236 SER B C 1
ATOM 6652 O O . SER B 1 236 ? -25.828 112.394 261.883 1.00 141.61 236 SER B O 1
ATOM 6655 N N . GLY B 1 268 ? -24.382 119.690 253.618 1.00 126.91 268 GLY B N 1
ATOM 6656 C CA . GLY B 1 268 ? -23.872 119.816 254.981 1.00 127.29 268 GLY B CA 1
ATOM 6657 C C . GLY B 1 268 ? -24.285 121.088 255.705 1.00 131.74 268 GLY B C 1
ATOM 6658 O O . GLY B 1 268 ? -23.671 121.471 256.709 1.00 130.65 268 GLY B O 1
ATOM 6659 N N . GLU B 1 269 ? -25.357 121.731 255.216 1.00 128.89 269 GLU B N 1
ATOM 6660 C CA . GLU B 1 269 ? -25.913 122.982 255.741 1.00 128.79 269 GLU B CA 1
ATOM 6661 C C . GLU B 1 269 ? -26.616 122.836 257.108 1.00 132.13 269 GLU B C 1
ATOM 6662 O O . GLU B 1 269 ? -27.291 123.767 257.549 1.00 131.70 269 GLU B O 1
ATOM 6668 N N . GLU B 1 270 ? -26.444 121.682 257.779 1.00 128.33 270 GLU B N 1
ATOM 6669 C CA . GLU B 1 270 ? -27.058 121.349 259.072 1.00 127.85 270 GLU B CA 1
ATOM 6670 C C . GLU B 1 270 ? -26.751 122.358 260.182 1.00 130.99 270 GLU B C 1
ATOM 6671 O O . GLU B 1 270 ? -27.543 122.496 261.118 1.00 130.82 270 GLU B O 1
ATOM 6677 N N . ASN B 1 271 ? -25.609 123.061 260.068 1.00 126.82 271 ASN B N 1
ATOM 6678 C CA . ASN B 1 271 ? -25.149 124.063 261.034 1.00 126.24 271 ASN B CA 1
ATOM 6679 C C . ASN B 1 271 ? -25.464 125.498 260.578 1.00 127.80 271 ASN B C 1
ATOM 6680 O O . ASN B 1 271 ? -25.431 126.426 261.396 1.00 127.07 271 ASN B O 1
ATOM 6685 N N . THR B 1 272 ? -25.783 125.662 259.271 1.00 122.69 272 THR B N 1
ATOM 6686 C CA . THR B 1 272 ? -26.171 126.918 258.614 1.00 121.63 272 THR B CA 1
ATOM 6687 C C . THR B 1 272 ? -27.517 127.385 259.196 1.00 122.38 272 THR B C 1
ATOM 6688 O O . THR B 1 272 ? -27.717 128.580 259.430 1.00 121.88 272 THR B O 1
ATOM 6692 N N . ASN B 1 273 ? -28.424 126.418 259.422 1.00 116.48 273 ASN B N 1
ATOM 6693 C CA . ASN B 1 273 ? -29.745 126.571 260.027 1.00 114.98 273 ASN B CA 1
ATOM 6694 C C . ASN B 1 273 ? -29.666 125.988 261.436 1.00 117.07 273 ASN B C 1
ATOM 6695 O O . ASN B 1 273 ? -28.563 125.704 261.923 1.00 116.73 273 ASN B O 1
ATOM 6700 N N . GLY B 1 274 ? -30.811 125.824 262.087 1.00 112.35 274 GLY B N 1
ATOM 6701 C CA . GLY B 1 274 ? -30.842 125.280 263.441 1.00 111.49 274 GLY B CA 1
ATOM 6702 C C . GLY B 1 274 ? -31.158 123.802 263.538 1.00 112.19 274 GLY B C 1
ATOM 6703 O O . GLY B 1 274 ? -31.513 123.329 264.617 1.00 111.86 274 GLY B O 1
ATOM 6704 N N . LEU B 1 275 ? -31.017 123.065 262.429 1.00 106.49 275 LEU B N 1
ATOM 6705 C CA . LEU B 1 275 ? -31.349 121.647 262.328 1.00 105.87 275 LEU B CA 1
ATOM 6706 C C . LEU B 1 275 ? -30.617 120.735 263.319 1.00 107.73 275 LEU B C 1
ATOM 6707 O O . LEU B 1 275 ? -31.288 120.085 264.121 1.00 107.38 275 LEU B O 1
ATOM 6712 N N . LYS B 1 276 ? -29.259 120.691 263.272 1.00 102.28 276 LYS B N 1
ATOM 6713 C CA . LYS B 1 276 ? -28.407 119.869 264.151 1.00 100.95 276 LYS B CA 1
ATOM 6714 C C . LYS B 1 276 ? -28.864 120.003 265.606 1.00 102.15 276 LYS B C 1
ATOM 6715 O O . LYS B 1 276 ? -28.980 119.018 266.331 1.00 101.31 276 LYS B O 1
ATOM 6721 N N . GLN B 1 277 ? -29.181 121.239 265.979 1.00 97.95 277 GLN B N 1
ATOM 6722 C CA . GLN B 1 277 ? -29.653 121.699 267.273 1.00 97.15 277 GLN B CA 1
ATOM 6723 C C . GLN B 1 277 ? -31.075 121.169 267.560 1.00 99.52 277 GLN B C 1
ATOM 6724 O O . GLN B 1 277 ? -31.291 120.579 268.619 1.00 98.99 277 GLN B O 1
ATOM 6730 N N . ILE B 1 278 ? -32.023 121.344 266.605 1.00 94.97 278 ILE B N 1
ATOM 6731 C CA . ILE B 1 278 ? -33.418 120.881 266.701 1.00 94.13 278 ILE B CA 1
ATOM 6732 C C . ILE B 1 278 ? -33.421 119.376 266.942 1.00 100.79 278 ILE B C 1
ATOM 6733 O O . ILE B 1 278 ? -34.102 118.895 267.843 1.00 100.45 278 ILE B O 1
ATOM 6738 N N . VAL B 1 279 ? -32.604 118.658 266.161 1.00 100.03 279 VAL B N 1
ATOM 6739 C CA . VAL B 1 279 ? -32.393 117.210 266.204 1.00 101.11 279 VAL B CA 1
ATOM 6740 C C . VAL B 1 279 ? -31.924 116.784 267.613 1.00 106.29 279 VAL B C 1
ATOM 6741 O O . VAL B 1 279 ? -32.540 115.898 268.211 1.00 105.67 279 VAL B O 1
ATOM 6745 N N . SER B 1 280 ? -30.869 117.449 268.142 1.00 103.92 280 SER B N 1
ATOM 6746 C CA . SER B 1 280 ? -30.284 117.198 269.465 1.00 104.30 280 SER B CA 1
ATOM 6747 C C . SER B 1 280 ? -31.300 117.417 270.603 1.00 107.97 280 SER B C 1
ATOM 6748 O O . SER B 1 280 ? -31.283 116.664 271.584 1.00 107.39 280 SER B O 1
ATOM 6751 N N . HIS B 1 281 ? -32.191 118.433 270.453 1.00 103.99 281 HIS B N 1
ATOM 6752 C CA . HIS B 1 281 ? -33.246 118.728 271.417 1.00 103.39 281 HIS B CA 1
ATOM 6753 C C . HIS B 1 281 ? -34.372 117.722 271.310 1.00 106.12 281 HIS B C 1
ATOM 6754 O O . HIS B 1 281 ? -34.878 117.299 272.338 1.00 105.50 281 HIS B O 1
ATOM 6761 N N . GLN B 1 282 ? -34.806 117.380 270.081 1.00 102.74 282 GLN B N 1
ATOM 6762 C CA . GLN B 1 282 ? -35.881 116.409 269.847 1.00 102.49 282 GLN B CA 1
ATOM 6763 C C . GLN B 1 282 ? -35.621 115.083 270.585 1.00 104.85 282 GLN B C 1
ATOM 6764 O O . GLN B 1 282 ? -36.547 114.541 271.199 1.00 104.67 282 GLN B O 1
ATOM 6770 N N . PHE B 1 283 ? -34.352 114.604 270.571 1.00 99.56 283 PHE B N 1
ATOM 6771 C CA . PHE B 1 283 ? -33.923 113.381 271.252 1.00 98.79 283 PHE B CA 1
ATOM 6772 C C . PHE B 1 283 ? -33.951 113.573 272.774 1.00 101.36 283 PHE B C 1
ATOM 6773 O O . PHE B 1 283 ? -34.459 112.706 273.498 1.00 100.94 283 PHE B O 1
ATOM 6781 N N . GLU B 1 284 ? -33.402 114.715 273.245 1.00 96.24 284 GLU B N 1
ATOM 6782 C CA . GLU B 1 284 ? -33.367 115.107 274.649 1.00 94.81 284 GLU B CA 1
ATOM 6783 C C . GLU B 1 284 ? -34.804 115.169 275.197 1.00 97.44 284 GLU B C 1
ATOM 6784 O O . GLU B 1 284 ? -35.073 114.569 276.231 1.00 97.25 284 GLU B O 1
ATOM 6790 N N . LYS B 1 285 ? -35.727 115.841 274.477 1.00 93.38 285 LYS B N 1
ATOM 6791 C CA . LYS B 1 285 ? -37.135 115.984 274.850 1.00 93.44 285 LYS B CA 1
ATOM 6792 C C . LYS B 1 285 ? -37.825 114.616 274.967 1.00 98.48 285 LYS B C 1
ATOM 6793 O O . LYS B 1 285 ? -38.701 114.442 275.824 1.00 96.97 285 LYS B O 1
ATOM 6799 N N . ALA B 1 286 ? -37.400 113.650 274.118 1.00 96.82 286 ALA B N 1
ATOM 6800 C CA . ALA B 1 286 ? -37.912 112.282 274.066 1.00 97.38 286 ALA B CA 1
ATOM 6801 C C . ALA B 1 286 ? -37.601 111.508 275.341 1.00 103.80 286 ALA B C 1
ATOM 6802 O O . ALA B 1 286 ? -38.524 110.950 275.952 1.00 103.33 286 ALA B O 1
ATOM 6804 N N . TYR B 1 287 ? -36.299 111.488 275.742 1.00 101.72 287 TYR B N 1
ATOM 6805 C CA . TYR B 1 287 ? -35.789 110.805 276.938 1.00 101.86 287 TYR B CA 1
ATOM 6806 C C . TYR B 1 287 ? -36.483 111.293 278.207 1.00 105.65 287 TYR B C 1
ATOM 6807 O O . TYR B 1 287 ? -36.847 110.470 279.038 1.00 105.49 287 TYR B O 1
ATOM 6816 N N . PHE B 1 288 ? -36.657 112.612 278.363 1.00 102.70 288 PHE B N 1
ATOM 6817 C CA . PHE B 1 288 ? -37.280 113.166 279.563 1.00 103.25 288 PHE B CA 1
ATOM 6818 C C . PHE B 1 288 ? -38.814 113.001 279.589 1.00 109.20 288 PHE B C 1
ATOM 6819 O O . PHE B 1 288 ? -39.407 113.084 280.666 1.00 107.49 288 PHE B O 1
ATOM 6827 N N . LYS B 1 289 ? -39.444 112.739 278.421 1.00 108.85 289 LYS B N 1
ATOM 6828 C CA . LYS B 1 289 ? -40.889 112.489 278.331 1.00 109.85 289 LYS B CA 1
ATOM 6829 C C . LYS B 1 289 ? -41.153 111.013 278.635 1.00 114.40 289 LYS B C 1
ATOM 6830 O O . LYS B 1 289 ? -42.138 110.695 279.305 1.00 113.61 289 LYS B O 1
ATOM 6836 N N . GLU B 1 290 ? -40.252 110.121 278.155 1.00 111.89 290 GLU B N 1
ATOM 6837 C CA . GLU B 1 290 ? -40.289 108.673 278.386 1.00 112.30 290 GLU B CA 1
ATOM 6838 C C . GLU B 1 290 ? -40.011 108.385 279.876 1.00 116.73 290 GLU B C 1
ATOM 6839 O O . GLU B 1 290 ? -40.751 107.633 280.514 1.00 117.00 290 GLU B O 1
ATOM 6845 N N . ASN B 1 291 ? -38.950 109.004 280.418 1.00 112.24 291 ASN B N 1
ATOM 6846 C CA . ASN B 1 291 ? -38.523 108.825 281.797 1.00 111.46 291 ASN B CA 1
ATOM 6847 C C . ASN B 1 291 ? -39.073 109.903 282.743 1.00 115.05 291 ASN B C 1
ATOM 6848 O O . ASN B 1 291 ? -38.490 110.126 283.805 1.00 114.88 291 ASN B O 1
ATOM 6853 N N . LYS B 1 292 ? -40.232 110.523 282.394 1.00 111.38 292 LYS B N 1
ATOM 6854 C CA . LYS B 1 292 ? -40.912 111.555 283.204 1.00 110.96 292 LYS B CA 1
ATOM 6855 C C . LYS B 1 292 ? -41.175 111.057 284.613 1.00 114.81 292 LYS B C 1
ATOM 6856 O O . LYS B 1 292 ? -41.000 111.820 285.569 1.00 113.63 292 LYS B O 1
ATOM 6862 N N . LYS B 1 293 ? -41.584 109.766 284.725 1.00 112.38 293 LYS B N 1
ATOM 6863 C CA . LYS B 1 293 ? -41.909 109.072 285.972 1.00 112.64 293 LYS B CA 1
ATOM 6864 C C . LYS B 1 293 ? -40.734 109.059 286.960 1.00 117.76 293 LYS B C 1
ATOM 6865 O O . LYS B 1 293 ? -40.945 109.278 288.157 1.00 117.49 293 LYS B O 1
ATOM 6871 N N . TYR B 1 294 ? -39.506 108.875 286.447 1.00 115.17 294 TYR B N 1
ATOM 6872 C CA . TYR B 1 294 ? -38.284 108.862 287.244 1.00 115.76 294 TYR B CA 1
ATOM 6873 C C . TYR B 1 294 ? -37.848 110.252 287.707 1.00 119.18 294 TYR B C 1
ATOM 6874 O O . TYR B 1 294 ? -37.334 110.371 288.819 1.00 118.75 294 TYR B O 1
ATOM 6883 N N . PHE B 1 295 ? -38.021 111.292 286.854 1.00 115.61 295 PHE B N 1
ATOM 6884 C CA . PHE B 1 295 ? -37.600 112.672 287.140 1.00 115.15 295 PHE B CA 1
ATOM 6885 C C . PHE B 1 295 ? -38.644 113.490 287.902 1.00 120.38 295 PHE B C 1
ATOM 6886 O O . PHE B 1 295 ? -39.265 114.412 287.365 1.00 120.27 295 PHE B O 1
ATOM 6894 N N . THR B 1 296 ? -38.809 113.149 289.177 1.00 117.34 296 THR B N 1
ATOM 6895 C CA . THR B 1 296 ? -39.758 113.803 290.058 1.00 117.34 296 THR B CA 1
ATOM 6896 C C . THR B 1 296 ? -38.961 114.730 290.987 1.00 121.88 296 THR B C 1
ATOM 6897 O O . THR B 1 296 ? -37.950 114.303 291.553 1.00 122.17 296 THR B O 1
ATOM 6901 N N . ASN B 1 297 ? -39.376 116.019 291.071 1.00 117.83 297 ASN B N 1
ATOM 6902 C CA . ASN B 1 297 ? -38.708 117.109 291.808 1.00 117.28 297 ASN B CA 1
ATOM 6903 C C . ASN B 1 297 ? -37.318 117.383 291.212 1.00 120.18 297 ASN B C 1
ATOM 6904 O O . ASN B 1 297 ? -36.341 117.587 291.943 1.00 120.16 297 ASN B O 1
ATOM 6909 N N . CYS B 1 298 ? -37.241 117.378 289.868 1.00 115.38 298 CYS B N 1
ATOM 6910 C CA . CYS B 1 298 ? -36.005 117.613 289.128 1.00 114.43 298 CYS B CA 1
ATOM 6911 C C . CYS B 1 298 ? -36.181 118.662 288.049 1.00 116.60 298 CYS B C 1
ATOM 6912 O O . CYS B 1 298 ? -37.299 118.884 287.578 1.00 116.54 298 CYS B O 1
ATOM 6915 N N . GLN B 1 299 ? -35.078 119.320 287.674 1.00 111.32 299 GLN B N 1
ATOM 6916 C CA . GLN B 1 299 ? -35.074 120.314 286.607 1.00 110.30 299 GLN B CA 1
ATOM 6917 C C . GLN B 1 299 ? -34.346 119.666 285.442 1.00 111.56 299 GLN B C 1
ATOM 6918 O O . GLN B 1 299 ? -33.134 119.467 285.515 1.00 110.66 299 GLN B O 1
ATOM 6924 N N . VAL B 1 300 ? -35.079 119.249 284.406 1.00 106.43 300 VAL B N 1
ATOM 6925 C CA . VAL B 1 300 ? -34.411 118.609 283.273 1.00 105.38 300 VAL B CA 1
ATOM 6926 C C . VAL B 1 300 ? -34.721 119.310 281.957 1.00 107.68 300 VAL B C 1
ATOM 6927 O O . VAL B 1 300 ? -35.822 119.836 281.785 1.00 106.77 300 VAL B O 1
ATOM 6931 N N . SER B 1 301 ? -33.717 119.300 281.038 1.00 103.50 301 SER B N 1
ATOM 6932 C CA . SER B 1 301 ? -33.639 119.844 279.667 1.00 102.84 301 SER B CA 1
ATOM 6933 C C . SER B 1 301 ? -32.819 121.126 279.557 1.00 105.02 301 SER B C 1
ATOM 6934 O O . SER B 1 301 ? -32.648 121.859 280.540 1.00 104.89 301 SER B O 1
ATOM 6937 N N . THR B 1 302 ? -32.323 121.389 278.334 1.00 99.54 302 THR B N 1
ATOM 6938 C CA . THR B 1 302 ? -31.590 122.590 277.963 1.00 98.16 302 THR B CA 1
ATOM 6939 C C . THR B 1 302 ? -32.556 123.772 278.074 1.00 99.37 302 THR B C 1
ATOM 6940 O O . THR B 1 302 ? -32.158 124.851 278.520 1.00 98.63 302 THR B O 1
ATOM 6944 N N . LYS B 1 303 ? -33.834 123.541 277.688 1.00 94.00 303 LYS B N 1
ATOM 6945 C CA . LYS B 1 303 ? -34.912 124.520 277.746 1.00 92.58 303 LYS B CA 1
ATOM 6946 C C . LYS B 1 303 ? -35.034 125.070 279.176 1.00 94.23 303 LYS B C 1
ATOM 6947 O O . LYS B 1 303 ? -34.909 126.279 279.362 1.00 94.63 303 LYS B O 1
ATOM 6953 N N . LYS B 1 304 ? -35.174 124.190 280.181 1.00 88.52 304 LYS B N 1
ATOM 6954 C CA . LYS B 1 304 ? -35.266 124.600 281.587 1.00 87.50 304 LYS B CA 1
ATOM 6955 C C . LYS B 1 304 ? -34.007 125.350 282.043 1.00 88.92 304 LYS B C 1
ATOM 6956 O O . LYS B 1 304 ? -34.133 126.329 282.776 1.00 87.97 304 LYS B O 1
ATOM 6962 N N . LEU B 1 305 ? -32.806 124.920 281.582 1.00 83.69 305 LEU B N 1
ATOM 6963 C CA . LEU B 1 305 ? -31.555 125.591 281.931 1.00 82.79 305 LEU B CA 1
ATOM 6964 C C . LEU B 1 305 ? -31.552 126.992 281.350 1.00 88.74 305 LEU B C 1
ATOM 6965 O O . LEU B 1 305 ? -31.305 127.932 282.102 1.00 89.22 305 LEU B O 1
ATOM 6970 N N . ARG B 1 306 ? -31.845 127.141 280.030 1.00 85.90 306 ARG B N 1
ATOM 6971 C CA . ARG B 1 306 ? -31.924 128.447 279.376 1.00 86.08 306 ARG B CA 1
ATOM 6972 C C . ARG B 1 306 ? -32.925 129.314 280.154 1.00 91.53 306 ARG B C 1
ATOM 6973 O O . ARG B 1 306 ? -32.553 130.418 280.544 1.00 92.43 306 ARG B O 1
ATOM 6981 N N . GLU B 1 307 ? -34.138 128.774 280.470 1.00 87.19 307 GLU B N 1
ATOM 6982 C CA . GLU B 1 307 ? -35.178 129.445 281.260 1.00 86.71 307 GLU B CA 1
ATOM 6983 C C . GLU B 1 307 ? -34.606 129.939 282.594 1.00 88.08 307 GLU B C 1
ATOM 6984 O O . GLU B 1 307 ? -34.790 131.105 282.941 1.00 86.48 307 GLU B O 1
ATOM 6990 N N . LYS B 1 308 ? -33.903 129.046 283.327 1.00 85.12 308 LYS B N 1
ATOM 6991 C CA . LYS B 1 308 ? -33.287 129.337 284.624 1.00 85.24 308 LYS B CA 1
ATOM 6992 C C . LYS B 1 308 ? -32.254 130.461 284.494 1.00 90.33 308 LYS B C 1
ATOM 6993 O O . LYS B 1 308 ? -32.386 131.480 285.180 1.00 90.03 308 LYS B O 1
ATOM 6999 N N . LEU B 1 309 ? -31.286 130.307 283.563 1.00 87.50 309 LEU B N 1
ATOM 7000 C CA . LEU B 1 309 ? -30.246 131.298 283.287 1.00 87.97 309 LEU B CA 1
ATOM 7001 C C . LEU B 1 309 ? -30.830 132.712 283.093 1.00 95.31 309 LEU B C 1
ATOM 7002 O O . LEU B 1 309 ? -30.354 133.650 283.731 1.00 95.97 309 LEU B O 1
ATOM 7007 N N . ILE B 1 310 ? -31.909 132.834 282.291 1.00 92.79 310 ILE B N 1
ATOM 7008 C CA . ILE B 1 310 ? -32.643 134.081 282.023 1.00 92.92 310 ILE B CA 1
ATOM 7009 C C . ILE B 1 310 ? -33.274 134.650 283.310 1.00 97.58 310 ILE B C 1
ATOM 7010 O O . ILE B 1 310 ? -33.124 135.851 283.571 1.00 97.65 310 ILE B O 1
ATOM 7015 N N . LYS B 1 311 ? -33.990 133.791 284.089 1.00 94.09 311 LYS B N 1
ATOM 7016 C CA . LYS B 1 311 ? -34.685 134.173 285.331 1.00 94.14 311 LYS B CA 1
ATOM 7017 C C . LYS B 1 311 ? -33.708 134.647 286.397 1.00 96.36 311 LYS B C 1
ATOM 7018 O O . LYS B 1 311 ? -33.758 135.805 286.812 1.00 94.15 311 LYS B O 1
ATOM 7024 N N . ILE B 1 312 ? -32.809 133.749 286.805 1.00 93.70 312 ILE B N 1
ATOM 7025 C CA . ILE B 1 312 ? -31.771 134.000 287.791 1.00 93.78 312 ILE B CA 1
ATOM 7026 C C . ILE B 1 312 ? -31.030 135.300 287.463 1.00 97.78 312 ILE B C 1
ATOM 7027 O O . ILE B 1 312 ? -31.033 136.190 288.310 1.00 98.06 312 ILE B O 1
ATOM 7032 N N . LEU B 1 313 ? -30.458 135.438 286.225 1.00 93.35 313 LEU B N 1
ATOM 7033 C CA . LEU B 1 313 ? -29.705 136.638 285.810 1.00 92.21 313 LEU B CA 1
ATOM 7034 C C . LEU B 1 313 ? -30.481 137.932 286.016 1.00 96.93 313 LEU B C 1
ATOM 7035 O O . LEU B 1 313 ? -29.905 138.893 286.522 1.00 95.65 313 LEU B O 1
ATOM 7040 N N . GLU B 1 314 ? -31.787 137.941 285.691 1.00 95.02 314 GLU B N 1
ATOM 7041 C CA . GLU B 1 314 ? -32.629 139.107 285.927 1.00 95.57 314 GLU B CA 1
ATOM 7042 C C . GLU B 1 314 ? -32.594 139.435 287.421 1.00 98.83 314 GLU B C 1
ATOM 7043 O O . GLU B 1 314 ? -32.156 140.529 287.769 1.00 99.42 314 GLU B O 1
ATOM 7049 N N . ILE B 1 315 ? -32.977 138.472 288.298 1.00 93.90 315 ILE B N 1
ATOM 7050 C CA . ILE B 1 315 ? -32.987 138.669 289.759 1.00 92.85 315 ILE B CA 1
ATOM 7051 C C . ILE B 1 315 ? -31.640 139.170 290.236 1.00 94.94 315 ILE B C 1
ATOM 7052 O O . ILE B 1 315 ? -31.583 140.186 290.914 1.00 94.87 315 ILE B O 1
ATOM 7057 N N . SER B 1 316 ? -30.563 138.501 289.816 1.00 90.49 316 SER B N 1
ATOM 7058 C CA . SER B 1 316 ? -29.195 138.838 290.176 1.00 90.30 316 SER B CA 1
ATOM 7059 C C . SER B 1 316 ? -28.824 140.259 289.787 1.00 93.35 316 SER B C 1
ATOM 7060 O O . SER B 1 316 ? -28.517 141.051 290.677 1.00 93.46 316 SER B O 1
ATOM 7063 N N . MET B 1 317 ? -28.879 140.585 288.472 1.00 88.49 317 MET B N 1
ATOM 7064 C CA . MET B 1 317 ? -28.520 141.895 287.897 1.00 87.34 317 MET B CA 1
ATOM 7065 C C . MET B 1 317 ? -29.322 143.082 288.466 1.00 96.45 317 MET B C 1
ATOM 7066 O O . MET B 1 317 ? -28.749 144.159 288.648 1.00 97.37 317 MET B O 1
ATOM 7071 N N . SER B 1 318 ? -30.634 142.892 288.726 1.00 94.75 318 SER B N 1
ATOM 7072 C CA . SER B 1 318 ? -31.496 143.943 289.252 1.00 95.68 318 SER B CA 1
ATOM 7073 C C . SER B 1 318 ? -31.221 144.206 290.737 1.00 102.35 318 SER B C 1
ATOM 7074 O O . SER B 1 318 ? -31.302 145.352 291.190 1.00 102.71 318 SER B O 1
ATOM 7077 N N . ASN B 1 319 ? -30.901 143.149 291.496 1.00 100.11 319 ASN B N 1
ATOM 7078 C CA . ASN B 1 319 ? -30.578 143.283 292.919 1.00 100.26 319 ASN B CA 1
ATOM 7079 C C . ASN B 1 319 ? -29.222 143.947 293.076 1.00 104.45 319 ASN B C 1
ATOM 7080 O O . ASN B 1 319 ? -29.060 144.805 293.941 1.00 104.12 319 ASN B O 1
ATOM 7085 N N . ALA B 1 320 ? -28.267 143.579 292.196 1.00 101.22 320 ALA B N 1
ATOM 7086 C CA . ALA B 1 320 ? -26.902 144.096 292.178 1.00 101.17 320 ALA B CA 1
ATOM 7087 C C . ALA B 1 320 ? -26.809 145.484 291.562 1.00 104.39 320 ALA B C 1
ATOM 7088 O O . ALA B 1 320 ? -25.739 146.087 291.590 1.00 103.35 320 ALA B O 1
ATOM 7090 N N . LEU B 1 321 ? -27.930 146.005 291.052 1.00 101.71 321 LEU B N 1
ATOM 7091 C CA . LEU B 1 321 ? -28.015 147.319 290.423 1.00 102.29 321 LEU B CA 1
ATOM 7092 C C . LEU B 1 321 ? -27.782 148.449 291.431 1.00 106.93 321 LEU B C 1
ATOM 7093 O O . LEU B 1 321 ? -26.880 149.268 291.231 1.00 105.71 321 LEU B O 1
ATOM 7098 N N . GLU B 1 322 ? -28.575 148.464 292.524 1.00 104.93 322 GLU B N 1
ATOM 7099 C CA . GLU B 1 322 ? -28.505 149.453 293.600 1.00 105.29 322 GLU B CA 1
ATOM 7100 C C . GLU B 1 322 ? -27.077 149.664 294.159 1.00 110.03 322 GLU B C 1
ATOM 7101 O O . GLU B 1 322 ? -26.648 150.815 294.192 1.00 109.65 322 GLU B O 1
ATOM 7107 N N . PRO B 1 323 ? -26.302 148.619 294.561 1.00 107.12 323 PRO B N 1
ATOM 7108 C CA . PRO B 1 323 ? -24.933 148.877 295.052 1.00 106.92 323 PRO B CA 1
ATOM 7109 C C . PRO B 1 323 ? -23.988 149.413 293.978 1.00 109.95 323 PRO B C 1
ATOM 7110 O O . PRO B 1 323 ? -23.066 150.164 294.297 1.00 109.48 323 PRO B O 1
ATOM 7114 N N . THR B 1 324 ? -24.215 149.009 292.715 1.00 106.22 324 THR B N 1
ATOM 7115 C CA . THR B 1 324 ? -23.407 149.399 291.561 1.00 105.93 324 THR B CA 1
ATOM 7116 C C . THR B 1 324 ? -23.581 150.898 291.284 1.00 107.99 324 THR B C 1
ATOM 7117 O O . THR B 1 324 ? -22.582 151.571 291.047 1.00 107.35 324 THR B O 1
ATOM 7121 N N . SER B 1 325 ? -24.815 151.434 291.394 1.00 103.17 325 SER B N 1
ATOM 7122 C CA . SER B 1 325 ? -25.060 152.864 291.179 1.00 102.64 325 SER B CA 1
ATOM 7123 C C . SER B 1 325 ? -24.303 153.719 292.178 1.00 105.93 325 SER B C 1
ATOM 7124 O O . SER B 1 325 ? -23.818 154.794 291.826 1.00 105.10 325 SER B O 1
ATOM 7127 N N . THR B 1 326 ? -24.183 153.221 293.422 1.00 102.69 326 THR B N 1
ATOM 7128 C CA . THR B 1 326 ? -23.461 153.875 294.511 1.00 102.31 326 THR B CA 1
ATOM 7129 C C . THR B 1 326 ? -21.972 153.939 294.151 1.00 105.52 326 THR B C 1
ATOM 7130 O O . THR B 1 326 ? -21.331 154.956 294.404 1.00 105.71 326 THR B O 1
ATOM 7134 N N . LEU B 1 327 ? -21.457 152.878 293.503 1.00 101.11 327 LEU B N 1
ATOM 7135 C CA . LEU B 1 327 ? -20.074 152.771 293.053 1.00 100.68 327 LEU B CA 1
ATOM 7136 C C . LEU B 1 327 ? -19.809 153.694 291.864 1.00 100.99 327 LEU B C 1
ATOM 7137 O O . LEU B 1 327 ? -18.733 154.278 291.781 1.00 100.01 327 LEU B O 1
ATOM 7142 N N . ILE B 1 328 ? -20.769 153.789 290.927 1.00 95.67 328 ILE B N 1
ATOM 7143 C CA . ILE B 1 328 ? -20.644 154.636 289.741 1.00 94.46 328 ILE B CA 1
ATOM 7144 C C . ILE B 1 328 ? -20.712 156.082 290.148 1.00 95.72 328 ILE B C 1
ATOM 7145 O O . ILE B 1 328 ? -19.878 156.859 289.696 1.00 94.97 328 ILE B O 1
ATOM 7150 N N . GLN B 1 329 ? -21.677 156.434 291.026 1.00 90.64 329 GLN B N 1
ATOM 7151 C CA . GLN B 1 329 ? -21.832 157.792 291.521 1.00 90.09 329 GLN B CA 1
ATOM 7152 C C . GLN B 1 329 ? -20.552 158.252 292.202 1.00 94.51 329 GLN B C 1
ATOM 7153 O O . GLN B 1 329 ? -20.078 159.333 291.872 1.00 95.27 329 GLN B O 1
ATOM 7159 N N . GLN B 1 330 ? -19.940 157.423 293.071 1.00 90.48 330 GLN B N 1
ATOM 7160 C CA . GLN B 1 330 ? -18.676 157.829 293.676 1.00 90.65 330 GLN B CA 1
ATOM 7161 C C . GLN B 1 330 ? -17.578 157.914 292.619 1.00 93.64 330 GLN B C 1
ATOM 7162 O O . GLN B 1 330 ? -16.988 158.976 292.466 1.00 93.00 330 GLN B O 1
ATOM 7168 N N . GLU B 1 331 ? -17.407 156.860 291.806 1.00 90.64 331 GLU B N 1
ATOM 7169 C CA . GLU B 1 331 ? -16.405 156.793 290.739 1.00 90.87 331 GLU B CA 1
ATOM 7170 C C . GLU B 1 331 ? -16.440 157.985 289.789 1.00 94.34 331 GLU B C 1
ATOM 7171 O O . GLU B 1 331 ? -15.386 158.458 289.353 1.00 93.44 331 GLU B O 1
ATOM 7177 N N . LEU B 1 332 ? -17.658 158.476 289.491 1.00 91.10 332 LEU B N 1
ATOM 7178 C CA . LEU B 1 332 ? -17.892 159.642 288.643 1.00 90.42 332 LEU B CA 1
ATOM 7179 C C . LEU B 1 332 ? -17.474 160.898 289.393 1.00 95.16 332 LEU B C 1
ATOM 7180 O O . LEU B 1 332 ? -16.737 161.698 288.836 1.00 94.35 332 LEU B O 1
ATOM 7185 N N . ASP B 1 333 ? -17.901 161.041 290.669 1.00 92.67 333 ASP B N 1
ATOM 7186 C CA . ASP B 1 333 ? -17.563 162.166 291.544 1.00 92.82 333 ASP B CA 1
ATOM 7187 C C . ASP B 1 333 ? -16.054 162.301 291.732 1.00 96.54 333 ASP B C 1
ATOM 7188 O O . ASP B 1 333 ? -15.535 163.418 291.710 1.00 95.86 333 ASP B O 1
ATOM 7193 N N . ASP B 1 334 ? -15.359 161.167 291.899 1.00 93.43 334 ASP B N 1
ATOM 7194 C CA . ASP B 1 334 ? -13.912 161.108 292.055 1.00 94.18 334 ASP B CA 1
ATOM 7195 C C . ASP B 1 334 ? -13.201 161.551 290.767 1.00 98.57 334 ASP B C 1
ATOM 7196 O O . ASP B 1 334 ? -12.211 162.287 290.827 1.00 97.41 334 ASP B O 1
ATOM 7201 N N . THR B 1 335 ? -13.720 161.107 289.604 1.00 96.39 335 THR B N 1
ATOM 7202 C CA . THR B 1 335 ? -13.124 161.407 288.302 1.00 96.30 335 THR B CA 1
ATOM 7203 C C . THR B 1 335 ? -13.445 162.886 287.906 1.00 99.46 335 THR B C 1
ATOM 7204 O O . THR B 1 335 ? -12.568 163.573 287.373 1.00 97.96 335 THR B O 1
ATOM 7208 N N . SER B 1 336 ? -14.662 163.375 288.249 1.00 96.68 336 SER B N 1
ATOM 7209 C CA . SER B 1 336 ? -15.136 164.744 288.012 1.00 97.03 336 SER B CA 1
ATOM 7210 C C . SER B 1 336 ? -14.318 165.733 288.838 1.00 102.73 336 SER B C 1
ATOM 7211 O O . SER B 1 336 ? -14.097 166.865 288.389 1.00 102.85 336 SER B O 1
ATOM 7214 N N . TYR B 1 337 ? -13.896 165.302 290.060 1.00 99.40 337 TYR B N 1
ATOM 7215 C CA . TYR B 1 337 ? -13.080 166.085 290.984 1.00 98.83 337 TYR B CA 1
ATOM 7216 C C . TYR B 1 337 ? -11.691 166.322 290.384 1.00 102.98 337 TYR B C 1
ATOM 7217 O O . TYR B 1 337 ? -11.271 167.473 290.247 1.00 102.23 337 TYR B O 1
ATOM 7226 N N . LEU B 1 338 ? -11.000 165.236 290.004 1.00 100.38 338 LEU B N 1
ATOM 7227 C CA . LEU B 1 338 ? -9.681 165.293 289.385 1.00 100.95 338 LEU B CA 1
ATOM 7228 C C . LEU B 1 338 ? -9.687 166.205 288.176 1.00 107.49 338 LEU B C 1
ATOM 7229 O O . LEU B 1 338 ? -8.775 167.011 288.027 1.00 107.40 338 LEU B O 1
ATOM 7234 N N . PHE B 1 339 ? -10.743 166.099 287.341 1.00 106.01 339 PHE B N 1
ATOM 7235 C CA . PHE B 1 339 ? -10.956 166.885 286.125 1.00 106.52 339 PHE B CA 1
ATOM 7236 C C . PHE B 1 339 ? -11.081 168.377 286.429 1.00 111.26 339 PHE B C 1
ATOM 7237 O O . PHE B 1 339 ? -10.490 169.193 285.717 1.00 110.87 339 PHE B O 1
ATOM 7245 N N . LYS B 1 340 ? -11.808 168.723 287.511 1.00 108.70 340 LYS B N 1
ATOM 7246 C CA . LYS B 1 340 ? -12.008 170.102 287.962 1.00 108.96 340 LYS B CA 1
ATOM 7247 C C . LYS B 1 340 ? -10.695 170.701 288.426 1.00 113.91 340 LYS B C 1
ATOM 7248 O O . LYS B 1 340 ? -10.402 171.855 288.106 1.00 113.18 340 LYS B O 1
ATOM 7254 N N . VAL B 1 341 ? -9.913 169.909 289.189 1.00 111.29 341 VAL B N 1
ATOM 7255 C CA . VAL B 1 341 ? -8.669 170.345 289.824 1.00 110.98 341 VAL B CA 1
ATOM 7256 C C . VAL B 1 341 ? -7.439 170.272 288.901 1.00 114.27 341 VAL B C 1
ATOM 7257 O O . VAL B 1 341 ? -6.446 170.941 289.188 1.00 114.29 341 VAL B O 1
ATOM 7261 N N . GLU B 1 342 ? -7.492 169.502 287.814 1.00 110.45 342 GLU B N 1
ATOM 7262 C CA . GLU B 1 342 ? -6.334 169.401 286.929 1.00 110.82 342 GLU B CA 1
ATOM 7263 C C . GLU B 1 342 ? -6.455 170.212 285.669 1.00 117.01 342 GLU B C 1
ATOM 7264 O O . GLU B 1 342 ? -5.438 170.688 285.155 1.00 116.74 342 GLU B O 1
ATOM 7270 N N . PHE B 1 343 ? -7.692 170.331 285.141 1.00 115.13 343 PHE B N 1
ATOM 7271 C CA . PHE B 1 343 ? -7.985 170.998 283.875 1.00 115.26 343 PHE B CA 1
ATOM 7272 C C . PHE B 1 343 ? -9.186 171.945 283.937 1.00 119.91 343 PHE B C 1
ATOM 7273 O O . PHE B 1 343 ? -9.839 172.135 282.919 1.00 119.05 343 PHE B O 1
ATOM 7281 N N . ASN B 1 344 ? -9.477 172.538 285.114 1.00 118.28 344 ASN B N 1
ATOM 7282 C CA . ASN B 1 344 ? -10.606 173.455 285.362 1.00 119.09 344 ASN B CA 1
ATOM 7283 C C . ASN B 1 344 ? -11.855 173.132 284.503 1.00 125.04 344 ASN B C 1
ATOM 7284 O O . ASN B 1 344 ? -12.435 174.012 283.850 1.00 124.97 344 ASN B O 1
ATOM 7289 N N . ASP B 1 345 ? -12.220 171.830 284.484 1.00 122.39 345 ASP B N 1
ATOM 7290 C CA . ASP B 1 345 ? -13.338 171.226 283.756 1.00 122.60 345 ASP B CA 1
ATOM 7291 C C . ASP B 1 345 ? -13.394 171.551 282.223 1.00 126.96 345 ASP B C 1
ATOM 7292 O O . ASP B 1 345 ? -14.412 171.256 281.590 1.00 126.90 345 ASP B O 1
ATOM 7297 N N . ARG B 1 346 ? -12.310 172.109 281.623 1.00 123.43 346 ARG B N 1
ATOM 7298 C CA . ARG B 1 346 ? -12.290 172.446 280.189 1.00 123.07 346 ARG B CA 1
ATOM 7299 C C . ARG B 1 346 ? -12.110 171.206 279.311 1.00 125.88 346 ARG B C 1
ATOM 7300 O O . ARG B 1 346 ? -11.240 170.380 279.585 1.00 125.51 346 ARG B O 1
ATOM 7308 N N . HIS B 1 347 ? -12.956 171.064 278.279 1.00 121.35 347 HIS B N 1
ATOM 7309 C CA . HIS B 1 347 ? -12.903 169.926 277.362 1.00 120.69 347 HIS B CA 1
ATOM 7310 C C . HIS B 1 347 ? -11.727 170.082 276.392 1.00 121.27 347 HIS B C 1
ATOM 7311 O O . HIS B 1 347 ? -11.297 171.210 276.138 1.00 121.47 347 HIS B O 1
ATOM 7318 N N . LEU B 1 348 ? -11.193 168.958 275.872 1.00 114.57 348 LEU B N 1
ATOM 7319 C CA . LEU B 1 348 ? -10.090 168.968 274.913 1.00 112.80 348 LEU B CA 1
ATOM 7320 C C . LEU B 1 348 ? -10.427 168.200 273.644 1.00 113.82 348 LEU B C 1
ATOM 7321 O O . LEU B 1 348 ? -10.762 167.016 273.692 1.00 113.08 348 LEU B O 1
ATOM 7326 N N . THR B 1 349 ? -10.303 168.882 272.504 1.00 108.75 349 THR B N 1
ATOM 7327 C CA . THR B 1 349 ? -10.490 168.285 271.188 1.00 107.46 349 THR B CA 1
ATOM 7328 C C . THR B 1 349 ? -9.077 168.152 270.608 1.00 109.43 349 THR B C 1
ATOM 7329 O O . THR B 1 349 ? -8.468 169.167 270.261 1.00 108.71 349 THR B O 1
ATOM 7333 N N . PRO B 1 350 ? -8.520 166.915 270.570 1.00 104.90 350 PRO B N 1
ATOM 7334 C CA . PRO B 1 350 ? -7.145 166.726 270.068 1.00 104.21 350 PRO B CA 1
ATOM 7335 C C . PRO B 1 350 ? -6.778 167.469 268.784 1.00 105.53 350 PRO B C 1
ATOM 7336 O O . PRO B 1 350 ? -5.673 168.011 268.718 1.00 104.80 350 PRO B O 1
ATOM 7340 N N . LYS B 1 351 ? -7.696 167.516 267.787 1.00 100.49 351 LYS B N 1
ATOM 7341 C CA . LYS B 1 351 ? -7.446 168.191 266.511 1.00 99.44 351 LYS B CA 1
ATOM 7342 C C . LYS B 1 351 ? -7.402 169.698 266.662 1.00 101.59 351 LYS B C 1
ATOM 7343 O O . LYS B 1 351 ? -6.434 170.321 266.223 1.00 100.25 351 LYS B O 1
ATOM 7349 N N . SER B 1 352 ? -8.414 170.270 267.347 1.00 98.10 352 SER B N 1
ATOM 7350 C CA . SER B 1 352 ? -8.530 171.699 267.658 1.00 97.94 352 SER B CA 1
ATOM 7351 C C . SER B 1 352 ? -7.281 172.190 268.400 1.00 102.95 352 SER B C 1
ATOM 7352 O O . SER B 1 352 ? -6.733 173.230 268.038 1.00 102.76 352 SER B O 1
ATOM 7355 N N . TYR B 1 353 ? -6.819 171.401 269.406 1.00 100.07 353 TYR B N 1
ATOM 7356 C CA . TYR B 1 353 ? -5.642 171.626 270.256 1.00 99.67 353 TYR B CA 1
ATOM 7357 C C . TYR B 1 353 ? -4.388 171.852 269.413 1.00 100.49 353 TYR B C 1
ATOM 7358 O O . TYR B 1 353 ? -3.715 172.876 269.551 1.00 98.80 353 TYR B O 1
ATOM 7367 N N . LEU B 1 354 ? -4.105 170.892 268.528 1.00 96.72 354 LEU B N 1
ATOM 7368 C CA . LEU B 1 354 ? -2.962 170.898 267.633 1.00 96.35 354 LEU B CA 1
ATOM 7369 C C . LEU B 1 354 ? -2.968 172.133 266.721 1.00 99.86 354 LEU B C 1
ATOM 7370 O O . LEU B 1 354 ? -1.945 172.817 266.628 1.00 98.93 354 LEU B O 1
ATOM 7375 N N . LEU B 1 355 ? -4.126 172.423 266.080 1.00 96.31 355 LEU B N 1
ATOM 7376 C CA . LEU B 1 355 ? -4.296 173.555 265.165 1.00 95.49 355 LEU B CA 1
ATOM 7377 C C . LEU B 1 355 ? -4.056 174.871 265.863 1.00 100.61 355 LEU B C 1
ATOM 7378 O O . LEU B 1 355 ? -3.344 175.713 265.316 1.00 100.32 355 LEU B O 1
ATOM 7383 N N . ASN B 1 356 ? -4.622 175.030 267.081 1.00 98.31 356 ASN B N 1
ATOM 7384 C CA . ASN B 1 356 ? -4.475 176.214 267.924 1.00 98.91 356 ASN B CA 1
ATOM 7385 C C . ASN B 1 356 ? -3.019 176.445 268.295 1.00 105.57 356 ASN B C 1
ATOM 7386 O O . ASN B 1 356 ? -2.555 177.578 268.193 1.00 106.00 356 ASN B O 1
ATOM 7391 N N . ASN B 1 357 ? -2.288 175.377 268.683 1.00 103.06 357 ASN B N 1
ATOM 7392 C CA . ASN B 1 357 ? -0.865 175.482 269.013 1.00 103.34 357 ASN B CA 1
ATOM 7393 C C . ASN B 1 357 ? -0.016 175.763 267.771 1.00 107.78 357 ASN B C 1
ATOM 7394 O O . ASN B 1 357 ? 1.003 176.451 267.870 1.00 107.53 357 ASN B O 1
ATOM 7399 N N . ILE B 1 358 ? -0.460 175.269 266.597 1.00 104.75 358 ILE B N 1
ATOM 7400 C CA . ILE B 1 358 ? 0.203 175.532 265.321 1.00 104.85 358 ILE B CA 1
ATOM 7401 C C . ILE B 1 358 ? 0.093 177.035 265.012 1.00 109.92 358 ILE B C 1
ATOM 7402 O O . ILE B 1 358 ? 1.067 177.631 264.561 1.00 109.96 358 ILE B O 1
ATOM 7407 N N . ASP B 1 359 ? -1.065 177.647 265.318 1.00 106.64 359 ASP B N 1
ATOM 7408 C CA . ASP B 1 359 ? -1.286 179.074 265.100 1.00 106.92 359 ASP B CA 1
ATOM 7409 C C . ASP B 1 359 ? -0.307 179.905 265.902 1.00 109.79 359 ASP B C 1
ATOM 7410 O O . ASP B 1 359 ? 0.266 180.851 265.365 1.00 109.15 359 ASP B O 1
ATOM 7415 N N . VAL B 1 360 ? -0.076 179.515 267.167 1.00 106.51 360 VAL B N 1
ATOM 7416 C CA . VAL B 1 360 ? 0.870 180.173 268.077 1.00 106.57 360 VAL B CA 1
ATOM 7417 C C . VAL B 1 360 ? 2.298 180.094 267.477 1.00 112.11 360 VAL B C 1
ATOM 7418 O O . VAL B 1 360 ? 3.069 181.059 267.565 1.00 111.44 360 VAL B O 1
ATOM 7422 N N . LEU B 1 361 ? 2.620 178.942 266.845 1.00 109.36 361 LEU B N 1
ATOM 7423 C CA . LEU B 1 361 ? 3.901 178.694 266.190 1.00 109.07 361 LEU B CA 1
ATOM 7424 C C . LEU B 1 361 ? 4.026 179.580 264.949 1.00 113.01 361 LEU B C 1
ATOM 7425 O O . LEU B 1 361 ? 5.055 180.226 264.773 1.00 112.08 361 LEU B O 1
ATOM 7430 N N . LYS B 1 362 ? 2.955 179.644 264.131 1.00 110.59 362 LYS B N 1
ATOM 7431 C CA . LYS B 1 362 ? 2.877 180.459 262.912 1.00 110.82 362 LYS B CA 1
ATOM 7432 C C . LYS B 1 362 ? 2.992 181.946 263.257 1.00 116.01 362 LYS B C 1
ATOM 7433 O O . LYS B 1 362 ? 3.478 182.724 262.440 1.00 115.11 362 LYS B O 1
ATOM 7439 N N . LEU B 1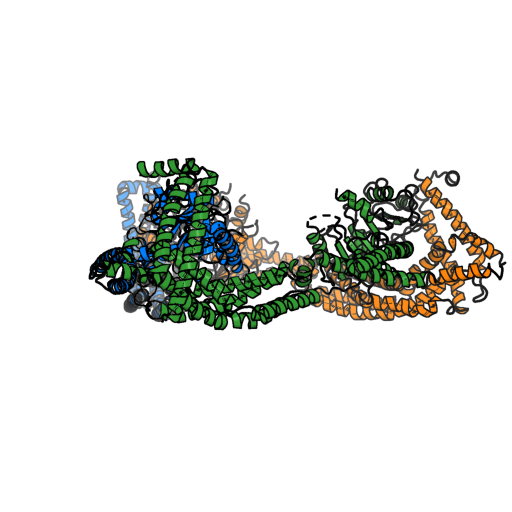 363 ? 2.568 182.322 264.481 1.00 114.30 363 LEU B N 1
ATOM 7440 C CA . LEU B 1 363 ? 2.636 183.680 265.009 1.00 115.00 363 LEU B CA 1
ATOM 7441 C C . LEU B 1 363 ? 4.096 184.100 265.188 1.00 121.86 363 LEU B C 1
ATOM 7442 O O . LEU B 1 363 ? 4.483 185.170 264.713 1.00 121.56 363 LEU B O 1
ATOM 7447 N N . GLY B 1 364 ? 4.882 183.240 265.845 1.00 120.57 364 GLY B N 1
ATOM 7448 C CA . GLY B 1 364 ? 6.305 183.445 266.103 1.00 121.35 364 GLY B CA 1
ATOM 7449 C C . GLY B 1 364 ? 7.143 183.702 264.863 1.00 127.47 364 GLY B C 1
ATOM 7450 O O . GLY B 1 364 ? 8.040 184.550 264.896 1.00 127.35 364 GLY B O 1
ATOM 7451 N N . ILE B 1 365 ? 6.836 182.985 263.756 1.00 125.11 365 ILE B N 1
ATOM 7452 C CA . ILE B 1 365 ? 7.517 183.106 262.460 1.00 125.44 365 ILE B CA 1
ATOM 7453 C C . ILE B 1 365 ? 7.245 184.485 261.853 1.00 131.99 365 ILE B C 1
ATOM 7454 O O . ILE B 1 365 ? 8.164 185.088 261.306 1.00 131.44 365 ILE B O 1
ATOM 7459 N N . LYS B 1 366 ? 5.992 184.981 261.951 1.00 131.22 366 LYS B N 1
ATOM 7460 C CA . LYS B 1 366 ? 5.624 186.299 261.430 1.00 132.46 366 LYS B CA 1
ATOM 7461 C C . LYS B 1 366 ? 6.318 187.395 262.226 1.00 139.63 366 LYS B C 1
ATOM 7462 O O . LYS B 1 366 ? 6.862 188.330 261.632 1.00 139.70 366 LYS B O 1
ATOM 7468 N N . GLU B 1 367 ? 6.366 187.238 263.562 1.00 138.07 367 GLU B N 1
ATOM 7469 C CA . GLU B 1 367 ? 7.049 188.175 264.449 1.00 139.11 367 GLU B CA 1
ATOM 7470 C C . GLU B 1 367 ? 8.570 188.106 264.245 1.00 145.67 367 GLU B C 1
ATOM 7471 O O . GLU B 1 367 ? 9.246 189.119 264.412 1.00 145.41 367 GLU B O 1
ATOM 7477 N N . PHE B 1 368 ? 9.092 186.933 263.828 1.00 144.14 368 PHE B N 1
ATOM 7478 C CA . PHE B 1 368 ? 10.509 186.716 263.532 1.00 144.78 368 PHE B CA 1
ATOM 7479 C C . PHE B 1 368 ? 10.888 187.276 262.150 1.00 150.27 368 PHE B C 1
ATOM 7480 O O . PHE B 1 368 ? 11.992 187.784 261.988 1.00 148.99 368 PHE B O 1
ATOM 7488 N N . GLN B 1 369 ? 9.966 187.209 261.178 1.00 149.86 369 GLN B N 1
ATOM 7489 C CA . GLN B 1 369 ? 10.138 187.679 259.796 1.00 151.53 369 GLN B CA 1
ATOM 7490 C C . GLN B 1 369 ? 10.496 189.175 259.696 1.00 159.67 369 GLN B C 1
ATOM 7491 O O . GLN B 1 369 ? 11.488 189.531 259.047 1.00 159.53 369 GLN B O 1
ATOM 7497 N N . GLU B 1 370 ? 9.662 190.033 260.314 1.00 158.80 370 GLU B N 1
ATOM 7498 C CA . GLU B 1 370 ? 9.772 191.495 260.301 1.00 159.55 370 GLU B CA 1
ATOM 7499 C C . GLU B 1 370 ? 11.054 192.042 260.953 1.00 165.17 370 GLU B C 1
ATOM 7500 O O . GLU B 1 370 ? 11.699 192.918 260.367 1.00 164.98 370 GLU B O 1
ATOM 7506 N N . LYS B 1 371 ? 11.424 191.525 262.140 1.00 162.53 371 LYS B N 1
ATOM 7507 C CA . LYS B 1 371 ? 12.583 192.011 262.885 1.00 162.70 371 LYS B CA 1
ATOM 7508 C C . LYS B 1 371 ? 13.936 191.505 262.352 1.00 168.05 371 LYS B C 1
ATOM 7509 O O . LYS B 1 371 ? 14.805 192.325 262.055 1.00 167.96 371 LYS B O 1
ATOM 7515 N N . PHE B 1 372 ? 14.103 190.180 262.227 1.00 165.34 372 PHE B N 1
ATOM 7516 C CA . PHE B 1 372 ? 15.343 189.499 261.848 1.00 165.72 372 PHE B CA 1
ATOM 7517 C C . PHE B 1 372 ? 15.898 189.850 260.439 1.00 171.69 372 PHE B C 1
ATOM 7518 O O . PHE B 1 372 ? 17.076 189.575 260.189 1.00 171.37 372 PHE B O 1
ATOM 7526 N N . HIS B 1 373 ? 15.097 190.474 259.549 1.00 169.68 373 HIS B N 1
ATOM 7527 C CA . HIS B 1 373 ? 15.567 190.809 258.200 1.00 170.18 373 HIS B CA 1
ATOM 7528 C C . HIS B 1 373 ? 16.771 191.795 258.177 1.00 174.40 373 HIS B C 1
ATOM 7529 O O . HIS B 1 373 ? 17.888 191.338 257.912 1.00 173.96 373 HIS B O 1
ATOM 7536 N N . ARG B 1 374 ? 16.530 193.116 258.429 1.00 170.84 374 ARG B N 1
ATOM 7537 C CA . ARG B 1 374 ? 17.473 194.253 258.388 1.00 170.41 374 ARG B CA 1
ATOM 7538 C C . ARG B 1 374 ? 18.957 193.873 258.123 1.00 174.53 374 ARG B C 1
ATOM 7539 O O . ARG B 1 374 ? 19.341 193.707 256.959 1.00 173.73 374 ARG B O 1
ATOM 7547 N N . ASN B 1 375 ? 19.777 193.747 259.190 1.00 171.35 375 ASN B N 1
ATOM 7548 C CA . ASN B 1 375 ? 21.203 193.413 259.098 1.00 170.99 375 ASN B CA 1
ATOM 7549 C C . ASN B 1 375 ? 21.646 192.385 260.167 1.00 174.30 375 ASN B C 1
ATOM 7550 O O . ASN B 1 375 ? 22.847 192.131 260.307 1.00 173.88 375 ASN B O 1
ATOM 7555 N N . GLU B 1 376 ? 20.676 191.791 260.908 1.00 170.13 376 GLU B N 1
ATOM 7556 C CA . GLU B 1 376 ? 20.913 190.781 261.957 1.00 169.39 376 GLU B CA 1
ATOM 7557 C C . GLU B 1 376 ? 21.484 189.492 261.347 1.00 172.95 376 GLU B C 1
ATOM 7558 O O . GLU B 1 376 ? 22.316 188.825 261.970 1.00 172.73 376 GLU B O 1
ATOM 7564 N N . LEU B 1 377 ? 21.036 189.161 260.120 1.00 168.68 377 LEU B N 1
ATOM 7565 C CA . LEU B 1 377 ? 21.494 188.014 259.341 1.00 167.95 377 LEU B CA 1
ATOM 7566 C C . LEU B 1 377 ? 22.855 188.363 258.729 1.00 170.74 377 LEU B C 1
ATOM 7567 O O . LEU B 1 377 ? 23.767 187.535 258.771 1.00 170.11 377 LEU B O 1
ATOM 7572 N N . LYS B 1 378 ? 22.984 189.607 258.191 1.00 166.77 378 LYS B N 1
ATOM 7573 C CA . LYS B 1 378 ? 24.186 190.187 257.569 1.00 166.36 378 LYS B CA 1
ATOM 7574 C C . LYS B 1 378 ? 25.415 190.058 258.480 1.00 169.87 378 LYS B C 1
ATOM 7575 O O . LYS B 1 378 ? 26.530 189.900 257.985 1.00 169.04 378 LYS B O 1
ATOM 7581 N N . SER B 1 379 ? 25.192 190.106 259.807 1.00 166.57 379 SER B N 1
ATOM 7582 C CA . SER B 1 379 ? 26.212 189.960 260.841 1.00 166.37 379 SER B CA 1
ATOM 7583 C C . SER B 1 379 ? 26.657 188.497 260.949 1.00 169.85 379 SER B C 1
ATOM 7584 O O . SER B 1 379 ? 27.861 188.247 261.072 1.00 169.65 379 SER B O 1
ATOM 7587 N N . ILE B 1 380 ? 25.693 187.534 260.880 1.00 165.55 380 ILE B N 1
ATOM 7588 C CA . ILE B 1 380 ? 25.960 186.081 260.939 1.00 164.86 380 ILE B CA 1
ATOM 7589 C C . ILE B 1 380 ? 26.745 185.647 259.687 1.00 167.76 380 ILE B C 1
ATOM 7590 O O . ILE B 1 380 ? 27.567 184.732 259.754 1.00 166.72 380 ILE B O 1
ATOM 7595 N N . LEU B 1 381 ? 26.529 186.358 258.571 1.00 164.86 381 LEU B N 1
ATOM 7596 C CA . LEU B 1 381 ? 27.238 186.160 257.310 1.00 165.30 381 LEU B CA 1
ATOM 7597 C C . LEU B 1 381 ? 28.658 186.758 257.433 1.00 170.33 381 LEU B C 1
ATOM 7598 O O . LEU B 1 381 ? 29.613 186.139 256.965 1.00 169.62 381 LEU B O 1
ATOM 7603 N N . ARG B 1 382 ? 28.791 187.938 258.097 1.00 167.90 382 ARG B N 1
ATOM 7604 C CA . ARG B 1 382 ? 30.065 188.632 258.356 1.00 167.82 382 ARG B CA 1
ATOM 7605 C C . ARG B 1 382 ? 30.958 187.842 259.308 1.00 170.30 382 ARG B C 1
ATOM 7606 O O . ARG B 1 382 ? 32.175 187.897 259.171 1.00 169.84 382 ARG B O 1
ATOM 7614 N N . ALA B 1 383 ? 30.357 187.109 260.264 1.00 165.98 383 ALA B N 1
ATOM 7615 C CA . ALA B 1 383 ? 31.072 186.264 261.224 1.00 165.64 383 ALA B CA 1
ATOM 7616 C C . ALA B 1 383 ? 31.765 185.092 260.508 1.00 169.07 383 ALA B C 1
ATOM 7617 O O . ALA B 1 383 ? 32.935 184.797 260.784 1.00 168.22 383 ALA B O 1
ATOM 7619 N N . GLU B 1 384 ? 31.034 184.455 259.565 1.00 165.41 384 GLU B N 1
ATOM 7620 C CA . GLU B 1 384 ? 31.473 183.310 258.758 1.00 164.60 384 GLU B CA 1
ATOM 7621 C C . GLU B 1 384 ? 32.140 183.725 257.425 1.00 167.03 384 GLU B C 1
ATOM 7622 O O . GLU B 1 384 ? 32.397 182.866 256.577 1.00 166.27 384 GLU B O 1
ATOM 7628 N N . LEU B 1 385 ? 32.430 185.033 257.250 1.00 163.10 385 LEU B N 1
ATOM 7629 C CA . LEU B 1 385 ? 33.130 185.547 256.067 1.00 162.91 385 LEU B CA 1
ATOM 7630 C C . LEU B 1 385 ? 34.433 186.269 256.430 1.00 166.80 385 LEU B C 1
ATOM 7631 O O . LEU B 1 385 ? 35.370 186.269 255.625 1.00 166.61 385 LEU B O 1
ATOM 7636 N N . ASP B 1 386 ? 34.506 186.851 257.649 1.00 162.80 386 ASP B N 1
ATOM 7637 C CA . ASP B 1 386 ? 35.723 187.486 258.158 1.00 162.24 386 ASP B CA 1
ATOM 7638 C C . ASP B 1 386 ? 36.704 186.379 258.559 1.00 163.44 386 ASP B C 1
ATOM 7639 O O . ASP B 1 386 ? 37.914 186.584 258.495 1.00 162.48 386 ASP B O 1
ATOM 7644 N N . GLN B 1 387 ? 36.167 185.182 258.907 1.00 158.82 387 GLN B N 1
ATOM 7645 C CA . GLN B 1 387 ? 36.924 183.974 259.239 1.00 158.09 387 GLN B CA 1
ATOM 7646 C C . GLN B 1 387 ? 37.637 183.444 257.990 1.00 161.02 387 GLN B C 1
ATOM 7647 O O . GLN B 1 387 ? 38.570 182.652 258.120 1.00 160.65 387 GLN B O 1
ATOM 7653 N N . LYS B 1 388 ? 37.184 183.878 256.784 1.00 156.96 388 LYS B N 1
ATOM 7654 C CA . LYS B 1 388 ? 37.761 183.530 255.477 1.00 156.31 388 LYS B CA 1
ATOM 7655 C C . LYS B 1 388 ? 38.784 184.574 254.983 1.00 157.84 388 LYS B C 1
ATOM 7656 O O . LYS B 1 388 ? 39.628 184.242 254.156 1.00 157.54 388 LYS B O 1
ATOM 7662 N N . VAL B 1 389 ? 38.730 185.813 255.521 1.00 152.19 389 VAL B N 1
ATOM 7663 C CA . VAL B 1 389 ? 39.694 186.900 255.286 1.00 150.77 389 VAL B CA 1
ATOM 7664 C C . VAL B 1 389 ? 40.917 186.496 256.141 1.00 152.83 389 VAL B C 1
ATOM 7665 O O . VAL B 1 389 ? 42.063 186.627 255.709 1.00 151.65 389 VAL B O 1
ATOM 7669 N N . LEU B 1 390 ? 40.619 185.960 257.351 1.00 148.85 390 LEU B N 1
ATOM 7670 C CA . LEU B 1 390 ? 41.510 185.428 258.384 1.00 148.20 390 LEU B CA 1
ATOM 7671 C C . LEU B 1 390 ? 42.323 184.247 257.840 1.00 151.92 390 LEU B C 1
ATOM 7672 O O . LEU B 1 390 ? 43.521 184.144 258.116 1.00 151.49 390 LEU B O 1
ATOM 7677 N N . ASP B 1 391 ? 41.660 183.356 257.083 1.00 148.42 391 ASP B N 1
ATOM 7678 C CA . ASP B 1 391 ? 42.267 182.150 256.545 1.00 148.18 391 ASP B CA 1
ATOM 7679 C C . ASP B 1 391 ? 42.754 182.276 255.085 1.00 152.53 391 ASP B C 1
ATOM 7680 O O . ASP B 1 391 ? 43.364 181.327 254.606 1.00 151.97 391 ASP B O 1
ATOM 7685 N N . VAL B 1 392 ? 42.541 183.436 254.395 1.00 149.60 392 VAL B N 1
ATOM 7686 C CA . VAL B 1 392 ? 43.078 183.669 253.032 1.00 149.55 392 VAL B CA 1
ATOM 7687 C C . VAL B 1 392 ? 44.604 183.859 253.184 1.00 154.13 392 VAL B C 1
ATOM 7688 O O . VAL B 1 392 ? 45.388 183.303 252.409 1.00 153.37 392 VAL B O 1
ATOM 7692 N N . LEU B 1 393 ? 45.002 184.599 254.241 1.00 151.76 393 LEU B N 1
ATOM 7693 C CA . LEU B 1 393 ? 46.388 184.878 254.621 1.00 151.93 393 LEU B CA 1
ATOM 7694 C C . LEU B 1 393 ? 47.094 183.572 255.025 1.00 157.24 393 LEU B C 1
ATOM 7695 O O . LEU B 1 393 ? 48.098 183.217 254.413 1.00 156.69 393 LEU B O 1
ATOM 7700 N N . ALA B 1 394 ? 46.527 182.832 256.008 1.00 154.92 394 ALA B N 1
ATOM 7701 C CA . ALA B 1 394 ? 47.048 181.556 256.511 1.00 155.12 394 ALA B CA 1
ATOM 7702 C C . ALA B 1 394 ? 47.272 180.533 255.393 1.00 160.06 394 ALA B C 1
ATOM 7703 O O . ALA B 1 394 ? 48.306 179.863 255.397 1.00 159.28 394 ALA B O 1
ATOM 7705 N N . THR B 1 395 ? 46.325 180.449 254.416 1.00 157.91 395 THR B N 1
ATOM 7706 C CA . THR B 1 395 ? 46.404 179.529 253.269 1.00 158.07 395 THR B CA 1
ATOM 7707 C C . THR B 1 395 ? 47.425 180.013 252.212 1.00 163.89 395 THR B C 1
ATOM 7708 O O . THR B 1 395 ? 47.831 179.212 251.364 1.00 163.32 395 THR B O 1
ATOM 7712 N N . ARG B 1 396 ? 47.861 181.298 252.277 1.00 162.07 396 ARG B N 1
ATOM 7713 C CA . ARG B 1 396 ? 48.846 181.842 251.335 1.00 162.82 396 ARG B CA 1
ATOM 7714 C C . ARG B 1 396 ? 49.856 182.819 251.971 1.00 168.85 396 ARG B C 1
ATOM 7715 O O . ARG B 1 396 ? 50.933 182.395 252.403 1.00 168.06 396 ARG B O 1
ATOM 7723 N N . TYR B 1 397 ? 49.474 184.117 252.033 1.00 167.32 397 TYR B N 1
ATOM 7724 C CA . TYR B 1 397 ? 50.212 185.302 252.483 1.00 168.03 397 TYR B CA 1
ATOM 7725 C C . TYR B 1 397 ? 51.069 185.138 253.762 1.00 171.82 397 TYR B C 1
ATOM 7726 O O . TYR B 1 397 ? 52.149 185.722 253.812 1.00 171.41 397 TYR B O 1
ATOM 7735 N N . TRP B 1 398 ? 50.590 184.391 254.778 1.00 168.39 398 TRP B N 1
ATOM 7736 C CA . TRP B 1 398 ? 51.244 184.174 256.085 1.00 168.05 398 TRP B CA 1
ATOM 7737 C C . TRP B 1 398 ? 52.653 183.570 256.031 1.00 171.69 398 TRP B C 1
ATOM 7738 O O . TRP B 1 398 ? 53.596 184.169 256.559 1.00 170.93 398 TRP B O 1
ATOM 7749 N N . LYS B 1 399 ? 52.785 182.384 255.399 1.00 168.32 399 LYS B N 1
ATOM 7750 C CA . LYS B 1 399 ? 54.024 181.606 255.279 1.00 168.09 399 LYS B CA 1
ATOM 7751 C C . LYS B 1 399 ? 55.128 182.281 254.422 1.00 172.03 399 LYS B C 1
ATOM 7752 O O . LYS B 1 399 ? 56.191 181.686 254.215 1.00 171.32 399 LYS B O 1
ATOM 7758 N N . ASP B 1 400 ? 54.889 183.529 253.963 1.00 168.90 400 ASP B N 1
ATOM 7759 C CA . ASP B 1 400 ? 55.843 184.313 253.184 1.00 168.85 400 ASP B CA 1
ATOM 7760 C C . ASP B 1 400 ? 56.864 184.906 254.137 1.00 173.99 400 ASP B C 1
ATOM 7761 O O . ASP B 1 400 ? 56.489 185.498 255.152 1.00 173.17 400 ASP B O 1
ATOM 7766 N N . ASP B 1 401 ? 58.154 184.724 253.811 1.00 172.31 401 ASP B N 1
ATOM 7767 C CA . ASP B 1 401 ? 59.295 185.223 254.587 1.00 172.89 401 ASP B CA 1
ATOM 7768 C C . ASP B 1 401 ? 59.572 186.675 254.215 1.00 177.87 401 ASP B C 1
ATOM 7769 O O . ASP B 1 401 ? 59.994 187.465 255.062 1.00 176.96 401 ASP B O 1
ATOM 7774 N N . ASN B 1 402 ? 59.288 187.029 252.949 1.00 176.13 402 ASN B N 1
ATOM 7775 C CA . ASN B 1 402 ? 59.455 188.369 252.391 1.00 176.90 402 ASN B CA 1
ATOM 7776 C C . ASN B 1 402 ? 58.345 189.335 252.867 1.00 182.53 402 ASN B C 1
ATOM 7777 O O . ASN B 1 402 ? 58.244 190.447 252.351 1.00 182.15 402 ASN B O 1
ATOM 7782 N N . LEU B 1 403 ? 57.528 188.912 253.860 1.00 180.47 403 LEU B N 1
ATOM 7783 C CA . LEU B 1 403 ? 56.428 189.682 254.462 1.00 180.87 403 LEU B CA 1
ATOM 7784 C C . LEU B 1 403 ? 56.944 190.941 255.190 1.00 187.31 403 LEU B C 1
ATOM 7785 O O . LEU B 1 403 ? 56.241 191.957 255.241 1.00 186.96 403 LEU B O 1
ATOM 7790 N N . GLN B 1 404 ? 58.174 190.859 255.744 1.00 185.37 404 GLN B N 1
ATOM 7791 C CA . GLN B 1 404 ? 58.843 191.907 256.515 1.00 185.82 404 GLN B CA 1
ATOM 7792 C C . GLN B 1 404 ? 59.315 193.122 255.696 1.00 192.13 404 GLN B C 1
ATOM 7793 O O . GLN B 1 404 ? 59.159 194.252 256.167 1.00 191.54 404 GLN B O 1
ATOM 7799 N N . ASP B 1 405 ? 59.905 192.893 254.497 1.00 190.88 405 ASP B N 1
ATOM 7800 C CA . ASP B 1 405 ? 60.485 193.941 253.640 1.00 191.78 405 ASP B CA 1
ATOM 7801 C C . ASP B 1 405 ? 59.508 195.046 253.172 1.00 197.16 405 ASP B C 1
ATOM 7802 O O . ASP B 1 405 ? 59.979 196.112 252.762 1.00 196.61 405 ASP B O 1
ATOM 7807 N N . LEU B 1 406 ? 58.178 194.822 253.248 1.00 194.91 406 LEU B N 1
ATOM 7808 C CA . LEU B 1 406 ? 57.213 195.841 252.826 1.00 195.29 406 LEU B CA 1
ATOM 7809 C C . LEU B 1 406 ? 57.054 196.988 253.842 1.00 200.72 406 LEU B C 1
ATOM 7810 O O . LEU B 1 406 ? 56.398 197.988 253.536 1.00 200.26 406 LEU B O 1
ATOM 7815 N N . SER B 1 407 ? 57.693 196.864 255.025 1.00 198.55 407 SER B N 1
ATOM 7816 C CA . SER B 1 407 ? 57.706 197.898 256.061 1.00 198.89 407 SER B CA 1
ATOM 7817 C C . SER B 1 407 ? 58.612 199.054 255.597 1.00 204.19 407 SER B C 1
ATOM 7818 O O . SER B 1 407 ? 58.277 200.220 255.819 1.00 203.88 407 SER B O 1
ATOM 7821 N N . SER B 1 408 ? 59.737 198.713 254.919 1.00 201.62 408 SER B N 1
ATOM 7822 C CA . SER B 1 408 ? 60.744 199.641 254.388 1.00 201.78 408 SER B CA 1
ATOM 7823 C C . SER B 1 408 ? 60.218 200.593 253.301 1.00 206.74 408 SER B C 1
ATOM 7824 O O . SER B 1 408 ? 60.756 201.692 253.152 1.00 206.28 408 SER B O 1
ATOM 7827 N N . SER B 1 409 ? 59.182 200.155 252.543 1.00 204.17 409 SER B N 1
ATOM 7828 C CA . SER B 1 409 ? 58.492 200.852 251.441 1.00 204.38 409 SER B CA 1
ATOM 7829 C C . SER B 1 409 ? 59.392 201.104 250.197 1.00 209.07 409 SER B C 1
ATOM 7830 O O . SER B 1 409 ? 59.160 202.060 249.447 1.00 208.63 409 SER B O 1
ATOM 7833 N N . LYS B 1 410 ? 60.372 200.206 249.951 1.00 206.15 410 LYS B N 1
ATOM 7834 C CA . LYS B 1 410 ? 61.268 200.280 248.792 1.00 206.16 410 LYS B CA 1
ATOM 7835 C C . LYS B 1 410 ? 61.088 199.035 247.921 1.00 210.63 410 LYS B C 1
ATOM 7836 O O . LYS B 1 410 ? 61.262 197.909 248.399 1.00 210.17 410 LYS B O 1
ATOM 7842 N N . LEU B 1 411 ? 60.708 199.249 246.651 1.00 207.64 411 LEU B N 1
ATOM 7843 C CA . LEU B 1 411 ? 60.455 198.183 245.682 1.00 207.70 411 LEU B CA 1
ATOM 7844 C C . LEU B 1 411 ? 61.071 198.481 244.307 1.00 211.93 411 LEU B C 1
ATOM 7845 O O . LEU B 1 411 ? 61.451 199.621 244.027 1.00 211.14 411 LEU B O 1
ATOM 7850 N N . GLU B 1 412 ? 61.173 197.437 243.464 1.00 209.25 412 GLU B N 1
ATOM 7851 C CA . GLU B 1 412 ? 61.707 197.492 242.103 1.00 209.46 412 GLU B CA 1
ATOM 7852 C C . GLU B 1 412 ? 60.558 197.390 241.085 1.00 213.78 412 GLU B C 1
ATOM 7853 O O . GLU B 1 412 ? 59.742 196.468 241.164 1.00 213.32 412 GLU B O 1
ATOM 7859 N N . SER B 1 413 ? 60.506 198.349 240.134 1.00 210.57 413 SER B N 1
ATOM 7860 C CA . SER B 1 413 ? 59.488 198.473 239.077 1.00 210.27 413 SER B CA 1
ATOM 7861 C C . SER B 1 413 ? 59.466 197.318 238.048 1.00 213.93 413 SER B C 1
ATOM 7862 O O . SER B 1 413 ? 58.478 197.179 237.319 1.00 213.51 413 SER B O 1
ATOM 7865 N N . ASP B 1 414 ? 60.542 196.502 237.988 1.00 210.09 414 ASP B N 1
ATOM 7866 C CA . ASP B 1 414 ? 60.676 195.398 237.036 1.00 209.57 414 ASP B CA 1
ATOM 7867 C C . ASP B 1 414 ? 60.098 194.060 237.506 1.00 212.43 414 ASP B C 1
ATOM 7868 O O . ASP B 1 414 ? 59.435 193.394 236.708 1.00 212.01 414 ASP B O 1
ATOM 7873 N N . THR B 1 415 ? 60.371 193.636 238.762 1.00 208.14 415 THR B N 1
ATOM 7874 C CA . THR B 1 415 ? 59.883 192.335 239.244 1.00 207.57 415 THR B CA 1
ATOM 7875 C C . THR B 1 415 ? 59.299 192.359 240.678 1.00 210.63 415 THR B C 1
ATOM 7876 O O . THR B 1 415 ? 58.450 191.515 240.986 1.00 210.25 415 THR B O 1
ATOM 7880 N N . ASP B 1 416 ? 59.748 193.296 241.544 1.00 206.35 416 ASP B N 1
ATOM 7881 C CA . ASP B 1 416 ? 59.275 193.417 242.935 1.00 205.65 416 ASP B CA 1
ATOM 7882 C C . ASP B 1 416 ? 57.810 193.891 243.013 1.00 207.47 416 ASP B C 1
ATOM 7883 O O . ASP B 1 416 ? 57.048 193.379 243.839 1.00 206.74 416 ASP B O 1
ATOM 7888 N N . MET B 1 417 ? 57.419 194.845 242.130 1.00 202.65 417 MET B N 1
ATOM 7889 C CA . MET B 1 417 ? 56.059 195.399 242.022 1.00 201.63 417 MET B CA 1
ATOM 7890 C C . MET B 1 417 ? 55.078 194.449 241.284 1.00 204.17 417 MET B C 1
ATOM 7891 O O . MET B 1 417 ? 53.870 194.706 241.270 1.00 203.44 417 MET B O 1
ATOM 7896 N N . LEU B 1 418 ? 55.607 193.352 240.691 1.00 199.91 418 LEU B N 1
ATOM 7897 C CA . LEU B 1 418 ? 54.857 192.311 239.975 1.00 199.25 418 LEU B CA 1
ATOM 7898 C C . LEU B 1 418 ? 54.557 191.120 240.900 1.00 202.10 418 LEU B C 1
ATOM 7899 O O . LEU B 1 418 ? 53.473 190.543 240.804 1.00 201.63 418 LEU B O 1
ATOM 7904 N N . TYR B 1 419 ? 55.521 190.750 241.776 1.00 197.90 419 TYR B N 1
ATOM 7905 C CA . TYR B 1 419 ? 55.392 189.646 242.733 1.00 197.34 419 TYR B CA 1
ATOM 7906 C C . TYR B 1 419 ? 54.265 189.880 243.747 1.00 200.63 419 TYR B C 1
ATOM 7907 O O . TYR B 1 419 ? 53.554 188.931 244.091 1.00 200.21 419 TYR B O 1
ATOM 7916 N N . TRP B 1 420 ? 54.115 191.132 244.224 1.00 196.48 420 TRP B N 1
ATOM 7917 C CA . TRP B 1 420 ? 53.103 191.500 245.216 1.00 195.82 420 TRP B CA 1
ATOM 7918 C C . TRP B 1 420 ? 51.719 191.840 244.603 1.00 198.04 420 TRP B C 1
ATOM 7919 O O . TRP B 1 420 ? 50.723 191.853 245.334 1.00 197.46 420 TRP B O 1
ATOM 7930 N N . HIS B 1 421 ? 51.648 192.062 243.270 1.00 193.26 421 HIS B N 1
ATOM 7931 C CA . HIS B 1 421 ? 50.390 192.328 242.561 1.00 192.20 421 HIS B CA 1
ATOM 7932 C C . HIS B 1 421 ? 49.624 191.014 242.351 1.00 193.20 421 HIS B C 1
ATOM 7933 O O . HIS B 1 421 ? 48.449 190.944 242.707 1.00 192.52 421 HIS B O 1
ATOM 7940 N N . LYS B 1 422 ? 50.303 189.970 241.809 1.00 188.00 422 LYS B N 1
ATOM 7941 C CA . LYS B 1 422 ? 49.740 188.627 241.588 1.00 187.08 422 LYS B CA 1
ATOM 7942 C C . LYS B 1 422 ? 49.537 187.856 242.912 1.00 190.04 422 LYS B C 1
ATOM 7943 O O . LYS B 1 422 ? 48.884 186.809 242.925 1.00 189.38 422 LYS B O 1
ATOM 7949 N N . LYS B 1 423 ? 50.094 188.399 244.019 1.00 186.18 423 LYS B N 1
ATOM 7950 C CA . LYS B 1 423 ? 49.962 187.901 245.393 1.00 185.60 423 LYS B CA 1
ATOM 7951 C C . LYS B 1 423 ? 48.575 188.283 245.932 1.00 188.54 423 LYS B C 1
ATOM 7952 O O . LYS B 1 423 ? 48.050 187.606 246.820 1.00 188.24 423 LYS B O 1
ATOM 7958 N N . LEU B 1 424 ? 48.002 189.387 245.407 1.00 184.00 424 LEU B N 1
ATOM 7959 C CA . LEU B 1 424 ? 46.675 189.873 245.770 1.00 183.20 424 LEU B CA 1
ATOM 7960 C C . LEU B 1 424 ? 45.615 189.427 244.758 1.00 185.43 424 LEU B C 1
ATOM 7961 O O . LEU B 1 424 ? 44.439 189.399 245.106 1.00 184.98 424 LEU B O 1
ATOM 7966 N N . GLU B 1 425 ? 46.025 189.055 243.523 1.00 180.73 425 GLU B N 1
ATOM 7967 C CA . GLU B 1 425 ? 45.113 188.551 242.486 1.00 179.88 425 GLU B CA 1
ATOM 7968 C C . GLU B 1 425 ? 44.682 187.124 242.842 1.00 182.15 425 GLU B C 1
ATOM 7969 O O . GLU B 1 425 ? 43.537 186.746 242.584 1.00 181.72 425 GLU B O 1
ATOM 7975 N N . LEU B 1 426 ? 45.602 186.345 243.447 1.00 177.44 426 LEU B N 1
ATOM 7976 C CA . LEU B 1 426 ? 45.357 184.976 243.902 1.00 176.75 426 LEU B CA 1
ATOM 7977 C C . LEU B 1 426 ? 44.536 184.995 245.208 1.00 179.75 426 LEU B C 1
ATOM 7978 O O . LEU B 1 426 ? 43.730 184.088 245.432 1.00 179.49 426 LEU B O 1
ATOM 7983 N N . ALA B 1 427 ? 44.735 186.038 246.056 1.00 175.00 427 ALA B N 1
ATOM 7984 C CA . ALA B 1 427 ? 44.029 186.246 247.328 1.00 173.71 427 ALA B CA 1
ATOM 7985 C C . ALA B 1 427 ? 42.613 186.799 247.099 1.00 175.52 427 ALA B C 1
ATOM 7986 O O . ALA B 1 427 ? 41.695 186.395 247.816 1.00 175.21 427 ALA B O 1
ATOM 7988 N N . SER B 1 428 ? 42.440 187.710 246.097 1.00 170.28 428 SER B N 1
ATOM 7989 C CA . SER B 1 428 ? 41.151 188.317 245.711 1.00 169.15 428 SER B CA 1
ATOM 7990 C C . SER B 1 428 ? 40.231 187.307 245.027 1.00 170.40 428 SER B C 1
ATOM 7991 O O . SER B 1 428 ? 39.011 187.452 245.108 1.00 169.95 428 SER B O 1
ATOM 7994 N N . SER B 1 429 ? 40.813 186.301 244.343 1.00 164.86 429 SER B N 1
ATOM 7995 C CA . SER B 1 429 ? 40.067 185.226 243.688 1.00 163.63 429 SER B CA 1
ATOM 7996 C C . SER B 1 429 ? 39.813 184.068 244.667 1.00 164.41 429 SER B C 1
ATOM 7997 O O . SER B 1 429 ? 38.841 183.336 244.499 1.00 163.78 429 SER B O 1
ATOM 8000 N N . GLY B 1 430 ? 40.649 183.957 245.706 1.00 158.91 430 GLY B N 1
ATOM 8001 C CA . GLY B 1 430 ? 40.535 182.940 246.751 1.00 157.82 430 GLY B CA 1
ATOM 8002 C C . GLY B 1 430 ? 39.417 183.189 247.747 1.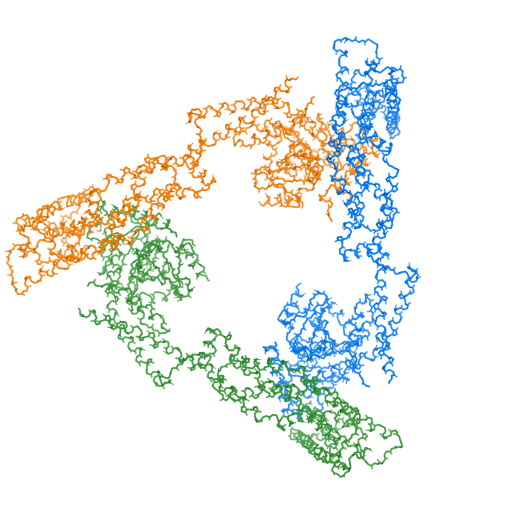00 159.48 430 GLY B C 1
ATOM 8003 O O . GLY B 1 430 ? 39.174 182.366 248.632 1.00 158.57 430 GLY B O 1
ATOM 8004 N N . LEU B 1 431 ? 38.729 184.330 247.597 1.00 155.10 431 LEU B N 1
ATOM 8005 C CA . LEU B 1 431 ? 37.618 184.770 248.428 1.00 154.50 431 LEU B CA 1
ATOM 8006 C C . LEU B 1 431 ? 36.352 185.000 247.590 1.00 156.47 431 LEU B C 1
ATOM 8007 O O . LEU B 1 431 ? 35.252 184.820 248.112 1.00 155.70 431 LEU B O 1
ATOM 8012 N N . THR B 1 432 ? 36.504 185.406 246.304 1.00 152.19 432 THR B N 1
ATOM 8013 C CA . THR B 1 432 ? 35.382 185.651 245.379 1.00 151.47 432 THR B CA 1
ATOM 8014 C C . THR B 1 432 ? 34.928 184.359 244.658 1.00 154.86 432 THR B C 1
ATOM 8015 O O . THR B 1 432 ? 33.753 184.247 244.301 1.00 154.28 432 THR B O 1
ATOM 8019 N N . LYS B 1 433 ? 35.852 183.389 244.459 1.00 150.97 433 LYS B N 1
ATOM 8020 C CA . LYS B 1 433 ? 35.566 182.085 243.836 1.00 150.37 433 LYS B CA 1
ATOM 8021 C C . LYS B 1 433 ? 35.487 180.989 244.932 1.00 153.54 433 LYS B C 1
ATOM 8022 O O . LYS B 1 433 ? 35.378 179.802 244.621 1.00 152.99 433 LYS B O 1
ATOM 8028 N N . MET B 1 434 ? 35.511 181.425 246.211 1.00 149.76 434 MET B N 1
ATOM 8029 C CA . MET B 1 434 ? 35.451 180.655 247.461 1.00 149.66 434 MET B CA 1
ATOM 8030 C C . MET B 1 434 ? 34.271 179.664 247.557 1.00 153.84 434 MET B C 1
ATOM 8031 O O . MET B 1 434 ? 34.418 178.593 248.155 1.00 153.05 434 MET B O 1
ATOM 8036 N N . GLY B 1 435 ? 33.117 180.050 247.017 1.00 150.97 435 GLY B N 1
ATOM 8037 C CA . GLY B 1 435 ? 31.910 179.234 247.059 1.00 150.83 435 GLY B CA 1
ATOM 8038 C C . GLY B 1 435 ? 31.001 179.612 248.211 1.00 154.32 435 GLY B C 1
ATOM 8039 O O . GLY B 1 435 ? 30.749 178.797 249.107 1.00 153.36 435 GLY B O 1
ATOM 8040 N N . ILE B 1 436 ? 30.520 180.875 248.189 1.00 150.79 436 ILE B N 1
ATOM 8041 C CA . ILE B 1 436 ? 29.612 181.456 249.191 1.00 150.20 436 ILE B CA 1
ATOM 8042 C C . ILE B 1 436 ? 28.152 181.068 248.950 1.00 152.22 436 ILE B C 1
ATOM 8043 O O . ILE B 1 436 ? 27.377 181.048 249.901 1.00 151.39 436 ILE B O 1
ATOM 8048 N N . GLY B 1 437 ? 27.801 180.772 247.695 1.00 147.27 437 GLY B N 1
ATOM 8049 C CA . GLY B 1 437 ? 26.460 180.357 247.295 1.00 145.96 437 GLY B CA 1
ATOM 8050 C C . GLY B 1 437 ? 25.900 179.327 248.248 1.00 146.82 437 GLY B C 1
ATOM 8051 O O . GLY B 1 437 ? 24.918 179.597 248.938 1.00 146.28 437 GLY B O 1
ATOM 8052 N N . ARG B 1 438 ? 26.598 178.187 248.370 1.00 141.36 438 ARG B N 1
ATOM 8053 C CA . ARG B 1 438 ? 26.234 177.095 249.272 1.00 140.26 438 ARG B CA 1
ATOM 8054 C C . ARG B 1 438 ? 26.347 177.523 250.744 1.00 141.67 438 ARG B C 1
ATOM 8055 O O . ARG B 1 438 ? 25.525 177.105 251.559 1.00 141.26 438 ARG B O 1
ATOM 8063 N N . LEU B 1 439 ? 27.354 178.358 251.076 1.00 136.15 439 LEU B N 1
ATOM 8064 C CA . LEU B 1 439 ? 27.605 178.830 252.439 1.00 134.89 439 LEU B CA 1
ATOM 8065 C C . LEU B 1 439 ? 26.453 179.686 252.958 1.00 135.04 439 LEU B C 1
ATOM 8066 O O . LEU B 1 439 ? 25.822 179.309 253.937 1.00 133.88 439 LEU B O 1
ATOM 8071 N N . SER B 1 440 ? 26.166 180.801 252.273 1.00 129.54 440 SER B N 1
ATOM 8072 C CA . SER B 1 440 ? 25.106 181.757 252.569 1.00 128.62 440 SER B CA 1
ATOM 8073 C C . SER B 1 440 ? 23.733 181.074 252.651 1.00 131.70 440 SER B C 1
ATOM 8074 O O . SER B 1 440 ? 23.051 181.232 253.666 1.00 131.80 440 SER B O 1
ATOM 8077 N N . THR B 1 441 ? 23.352 180.288 251.604 1.00 126.42 441 THR B N 1
ATOM 8078 C CA . THR B 1 441 ? 22.076 179.567 251.501 1.00 125.07 441 THR B CA 1
ATOM 8079 C C . THR B 1 441 ? 21.886 178.597 252.664 1.00 127.35 441 THR B C 1
ATOM 8080 O O . THR B 1 441 ? 20.931 178.772 253.417 1.00 126.55 441 THR B O 1
ATOM 8084 N N . MET B 1 442 ? 22.803 177.623 252.845 1.00 123.63 442 MET B N 1
ATOM 8085 C CA . MET B 1 442 ? 22.726 176.645 253.942 1.00 123.51 442 MET B CA 1
ATOM 8086 C C . MET B 1 442 ? 22.987 177.253 255.341 1.00 125.94 442 MET B C 1
ATOM 8087 O O . MET B 1 442 ? 22.645 176.626 256.349 1.00 125.09 442 MET B O 1
ATOM 8092 N N . LEU B 1 443 ? 23.560 178.477 255.397 1.00 121.30 443 LEU B N 1
ATOM 8093 C CA . LEU B 1 443 ? 23.794 179.201 256.647 1.00 120.40 443 LEU B CA 1
ATOM 8094 C C . LEU B 1 443 ? 22.435 179.693 257.125 1.00 121.27 443 LEU B C 1
ATOM 8095 O O . LEU B 1 443 ? 21.989 179.291 258.202 1.00 120.15 443 LEU B O 1
ATOM 8100 N N . THR B 1 444 ? 21.757 180.506 256.270 1.00 116.18 444 THR B N 1
ATOM 8101 C CA . THR B 1 444 ? 20.421 181.085 256.456 1.00 115.14 444 THR B CA 1
ATOM 8102 C C . THR B 1 444 ? 19.395 179.989 256.697 1.00 116.42 444 THR B C 1
ATOM 8103 O O . THR B 1 444 ? 18.541 180.157 257.562 1.00 115.14 444 THR B O 1
ATOM 8107 N N . THR B 1 445 ? 19.490 178.872 255.939 1.00 112.52 445 THR B N 1
ATOM 8108 C CA . THR B 1 445 ? 18.627 177.700 256.076 1.00 112.51 445 THR B CA 1
ATOM 8109 C C . THR B 1 445 ? 18.742 177.162 257.494 1.00 119.60 445 THR B C 1
ATOM 8110 O O . THR B 1 445 ? 17.723 176.981 258.163 1.00 119.21 445 THR B O 1
ATOM 8114 N N . ASN B 1 446 ? 19.985 176.984 257.975 1.00 118.71 446 ASN B N 1
ATOM 8115 C CA . ASN B 1 446 ? 20.245 176.507 259.330 1.00 119.48 446 ASN B CA 1
ATOM 8116 C C . ASN B 1 446 ? 19.883 177.542 260.403 1.00 124.34 446 ASN B C 1
ATOM 8117 O O . ASN B 1 446 ? 19.517 177.149 261.509 1.00 124.34 446 ASN B O 1
ATOM 8122 N N . ALA B 1 447 ? 19.933 178.847 260.066 1.00 121.25 447 ALA B N 1
ATOM 8123 C CA . ALA B 1 447 ? 19.561 179.928 260.979 1.00 121.44 447 ALA B CA 1
ATOM 8124 C C . ALA B 1 447 ? 18.058 179.856 261.262 1.00 126.86 447 ALA B C 1
ATOM 8125 O O . ALA B 1 447 ? 17.645 179.868 262.426 1.00 126.64 447 ALA B O 1
ATOM 8127 N N . ILE B 1 448 ? 17.258 179.715 260.187 1.00 124.41 448 ILE B N 1
ATOM 8128 C CA . ILE B 1 448 ? 15.799 179.595 260.211 1.00 124.73 448 ILE B CA 1
ATOM 8129 C C . ILE B 1 448 ? 15.383 178.315 260.963 1.00 131.20 448 ILE B C 1
ATOM 8130 O O . ILE B 1 448 ? 14.427 178.351 261.747 1.00 130.99 448 ILE B O 1
ATOM 8135 N N . LEU B 1 449 ? 16.126 177.205 260.744 1.00 129.30 449 LEU B N 1
ATOM 8136 C CA . LEU B 1 449 ? 15.878 175.893 261.355 1.00 129.90 449 LEU B CA 1
ATOM 8137 C C . LEU B 1 449 ? 16.061 175.851 262.879 1.00 133.84 449 LEU B C 1
ATOM 8138 O O . LEU B 1 449 ? 15.226 175.260 263.574 1.00 133.17 449 LEU B O 1
ATOM 8143 N N . LYS B 1 450 ? 17.156 176.457 263.390 1.00 130.53 450 LYS B N 1
ATOM 8144 C CA . LYS B 1 450 ? 17.491 176.517 264.818 1.00 130.31 450 LYS B CA 1
ATOM 8145 C C . LYS B 1 450 ? 16.433 177.332 265.559 1.00 133.18 450 LYS B C 1
ATOM 8146 O O . LYS B 1 450 ? 15.841 176.840 266.524 1.00 131.79 450 LYS B O 1
ATOM 8152 N N . GLU B 1 451 ? 16.163 178.558 265.051 1.00 129.80 451 GLU B N 1
ATOM 8153 C CA . GLU B 1 451 ? 15.189 179.514 265.581 1.00 129.45 451 GLU B CA 1
ATOM 8154 C C . GLU B 1 451 ? 13.782 178.937 265.673 1.00 130.92 451 GLU B C 1
ATOM 8155 O O . GLU B 1 451 ? 13.022 179.320 266.559 1.00 130.18 451 GLU B O 1
ATOM 8161 N N . LEU B 1 452 ? 13.446 178.017 264.762 1.00 126.60 452 LEU B N 1
ATOM 8162 C CA . LEU B 1 452 ? 12.159 177.335 264.720 1.00 126.45 452 LEU B CA 1
ATOM 8163 C C . LEU B 1 452 ? 11.994 176.433 265.956 1.00 130.29 452 LEU B C 1
ATOM 8164 O O . LEU B 1 452 ? 10.906 176.397 266.539 1.00 129.07 452 LEU B O 1
ATOM 8169 N N . ASP B 1 453 ? 13.089 175.747 266.376 1.00 127.67 453 ASP B N 1
ATOM 8170 C CA . ASP B 1 453 ? 13.099 174.877 267.560 1.00 127.91 453 ASP B CA 1
ATOM 8171 C C . ASP B 1 453 ? 12.859 175.686 268.837 1.00 130.98 453 ASP B C 1
ATOM 8172 O O . ASP B 1 453 ? 12.187 175.199 269.753 1.00 130.49 453 ASP B O 1
ATOM 8177 N N . ASN B 1 454 ? 13.392 176.934 268.874 1.00 126.43 454 ASN B N 1
ATOM 8178 C CA . ASN B 1 454 ? 13.249 177.886 269.980 1.00 125.40 454 ASN B CA 1
ATOM 8179 C C . ASN B 1 454 ? 11.785 178.252 270.171 1.00 126.75 454 ASN B C 1
ATOM 8180 O O . ASN B 1 454 ? 11.282 178.206 271.297 1.00 126.71 454 ASN B O 1
ATOM 8185 N N . ILE B 1 455 ? 11.101 178.571 269.054 1.00 120.77 455 ILE B N 1
ATOM 8186 C CA . ILE B 1 455 ? 9.687 178.934 268.996 1.00 119.64 455 ILE B CA 1
ATOM 8187 C C . ILE B 1 455 ? 8.827 177.761 269.473 1.00 122.85 455 ILE B C 1
ATOM 8188 O O . ILE B 1 455 ? 7.816 177.974 270.138 1.00 121.34 455 ILE B O 1
ATOM 8193 N N . LEU B 1 456 ? 9.269 176.529 269.185 1.00 120.66 456 LEU B N 1
ATOM 8194 C CA . LEU B 1 456 ? 8.564 175.307 269.581 1.00 121.08 456 LEU B CA 1
ATOM 8195 C C . LEU B 1 456 ? 8.632 175.035 271.085 1.00 126.35 456 LEU B C 1
ATOM 8196 O O . LEU B 1 456 ? 7.676 174.498 271.649 1.00 125.36 456 LEU B O 1
ATOM 8201 N N . GLU B 1 457 ? 9.741 175.431 271.737 1.00 125.08 457 GLU B N 1
ATOM 8202 C CA . GLU B 1 457 ? 9.904 175.294 273.192 1.00 126.06 457 GLU B CA 1
ATOM 8203 C C . GLU B 1 457 ? 9.072 176.393 273.898 1.00 130.31 457 GLU B C 1
ATOM 8204 O O . GLU B 1 457 ? 8.448 176.141 274.934 1.00 129.04 457 GLU B O 1
ATOM 8210 N N . SER B 1 458 ? 9.025 177.595 273.273 1.00 127.39 458 SER B N 1
ATOM 8211 C CA . SER B 1 458 ? 8.262 178.785 273.671 1.00 126.83 458 SER B CA 1
ATOM 8212 C C . SER B 1 458 ? 6.729 178.510 273.658 1.00 130.84 458 SER B C 1
ATOM 8213 O O . SER B 1 458 ? 5.956 179.304 274.192 1.00 130.62 458 SER B O 1
ATOM 8216 N N . THR B 1 459 ? 6.309 177.381 273.054 1.00 127.28 459 THR B N 1
ATOM 8217 C CA . THR B 1 459 ? 4.919 176.927 272.949 1.00 127.02 459 THR B CA 1
ATOM 8218 C C . THR B 1 459 ? 4.772 175.597 273.677 1.00 130.17 459 THR B C 1
ATOM 8219 O O . THR B 1 459 ? 5.779 174.975 274.023 1.00 129.44 459 THR B O 1
ATOM 8223 N N . GLN B 1 460 ? 3.518 175.127 273.843 1.00 126.79 460 GLN B N 1
ATOM 8224 C CA . GLN B 1 460 ? 3.198 173.852 274.485 1.00 126.81 460 GLN B CA 1
ATOM 8225 C C . GLN B 1 460 ? 3.650 172.654 273.642 1.00 131.99 460 GLN B C 1
ATOM 8226 O O . GLN B 1 460 ? 3.664 171.522 274.135 1.00 132.26 460 GLN B O 1
ATOM 8232 N N . LEU B 1 461 ? 4.065 172.913 272.387 1.00 129.02 461 LEU B N 1
ATOM 8233 C CA . LEU B 1 461 ? 4.555 171.909 271.434 1.00 129.10 461 LEU B CA 1
ATOM 8234 C C . LEU B 1 461 ? 5.915 171.319 271.863 1.00 132.92 461 LEU B C 1
ATOM 8235 O O . LEU B 1 461 ? 6.430 170.419 271.186 1.00 132.78 461 LEU B O 1
ATOM 8240 N N . LYS B 1 462 ? 6.478 171.819 272.995 1.00 128.36 462 LYS B N 1
ATOM 8241 C CA . LYS B 1 462 ? 7.760 171.392 273.565 1.00 127.54 462 LYS B CA 1
ATOM 8242 C C . LYS B 1 462 ? 7.773 169.920 274.004 1.00 130.19 462 LYS B C 1
ATOM 8243 O O . LYS B 1 462 ? 8.847 169.313 274.038 1.00 129.86 462 LYS B O 1
ATOM 8249 N N . ASN B 1 463 ? 6.590 169.342 274.299 1.00 125.74 463 ASN B N 1
ATOM 8250 C CA . ASN B 1 463 ? 6.478 167.940 274.699 1.00 125.24 463 ASN B CA 1
ATOM 8251 C C . ASN B 1 463 ? 6.068 167.002 273.565 1.00 128.45 463 ASN B C 1
ATOM 8252 O O . ASN B 1 463 ? 6.188 165.781 273.702 1.00 127.99 463 ASN B O 1
ATOM 8257 N N . HIS B 1 464 ? 5.614 167.566 272.442 1.00 124.66 464 HIS B N 1
ATOM 8258 C CA . HIS B 1 464 ? 5.220 166.780 271.277 1.00 124.45 464 HIS B CA 1
ATOM 8259 C C . HIS B 1 464 ? 6.342 166.823 270.241 1.00 128.23 464 HIS B C 1
ATOM 8260 O O . HIS B 1 464 ? 6.537 167.844 269.568 1.00 127.99 464 HIS B O 1
ATOM 8267 N N . GLU B 1 465 ? 7.108 165.718 270.153 1.00 123.93 465 GLU B N 1
ATOM 8268 C CA . GLU B 1 465 ? 8.248 165.566 269.242 1.00 122.90 465 GLU B CA 1
ATOM 8269 C C . GLU B 1 465 ? 7.797 165.294 267.811 1.00 124.55 465 GLU B C 1
ATOM 8270 O O . GLU B 1 465 ? 8.421 165.811 266.885 1.00 123.88 465 GLU B O 1
ATOM 8276 N N . LEU B 1 466 ? 6.721 164.476 267.632 1.00 119.20 466 LEU B N 1
ATOM 8277 C CA . LEU B 1 466 ? 6.162 164.115 266.325 1.00 117.97 466 LEU B CA 1
ATOM 8278 C C . LEU B 1 466 ? 5.719 165.357 265.575 1.00 121.07 466 LEU B C 1
ATOM 8279 O O . LEU B 1 466 ? 5.982 165.464 264.376 1.00 120.56 466 LEU B O 1
ATOM 8284 N N . ILE B 1 467 ? 5.094 166.318 266.293 1.00 117.53 467 ILE B N 1
ATOM 8285 C CA . ILE B 1 467 ? 4.666 167.596 265.716 1.00 117.16 467 ILE B CA 1
ATOM 8286 C C . ILE B 1 467 ? 5.901 168.425 265.422 1.00 119.46 467 ILE B C 1
ATOM 8287 O O . ILE B 1 467 ? 6.018 168.939 264.313 1.00 119.15 467 ILE B O 1
ATOM 8292 N N . LYS B 1 468 ? 6.844 168.507 266.383 1.00 115.03 468 LYS B N 1
ATOM 8293 C CA . LYS B 1 468 ? 8.106 169.234 266.210 1.00 114.95 468 LYS B CA 1
ATOM 8294 C C . LYS B 1 468 ? 8.878 168.744 264.972 1.00 118.18 468 LYS B C 1
ATOM 8295 O O . LYS B 1 468 ? 9.489 169.560 264.279 1.00 117.85 468 LYS B O 1
ATOM 8301 N N . ASP B 1 469 ? 8.796 167.422 264.672 1.00 114.05 469 ASP B N 1
ATOM 8302 C CA . ASP B 1 469 ? 9.403 166.783 263.499 1.00 113.47 469 ASP B CA 1
ATOM 8303 C C . ASP B 1 469 ? 8.705 167.296 262.247 1.00 114.32 469 ASP B C 1
ATOM 8304 O O . ASP B 1 469 ? 9.361 167.915 261.412 1.00 113.85 469 ASP B O 1
ATOM 8309 N N . LEU B 1 470 ? 7.359 167.104 262.170 1.00 108.37 470 LEU B N 1
ATOM 8310 C CA . LEU B 1 470 ? 6.446 167.529 261.098 1.00 106.78 470 LEU B CA 1
ATOM 8311 C C . LEU B 1 470 ? 6.685 168.999 260.668 1.00 108.50 470 LEU B C 1
ATOM 8312 O O . LEU B 1 470 ? 6.791 169.277 259.477 1.00 108.32 470 LEU B O 1
ATOM 8317 N N . VAL B 1 471 ? 6.805 169.913 261.643 1.00 103.02 471 VAL B N 1
ATOM 8318 C CA . VAL B 1 471 ? 7.041 171.342 261.433 1.00 101.95 471 VAL B CA 1
ATOM 8319 C C . VAL B 1 471 ? 8.412 171.579 260.782 1.00 105.64 471 VAL B C 1
ATOM 8320 O O . VAL B 1 471 ? 8.480 172.243 259.747 1.00 103.98 471 VAL B O 1
ATOM 8324 N N . SER B 1 472 ? 9.491 171.026 261.389 1.00 104.07 472 SER B N 1
ATOM 8325 C CA . SER B 1 472 ? 10.885 171.145 260.932 1.00 104.73 472 SER B CA 1
ATOM 8326 C C . SER B 1 472 ? 11.111 170.515 259.559 1.00 109.21 472 SER B C 1
ATOM 8327 O O . SER B 1 472 ? 11.846 171.079 258.739 1.00 108.12 472 SER B O 1
ATOM 8330 N N . ASN B 1 473 ? 10.451 169.361 259.310 1.00 106.49 473 ASN B N 1
ATOM 8331 C CA . ASN B 1 473 ? 10.456 168.638 258.041 1.00 106.51 473 ASN B CA 1
ATOM 8332 C C . ASN B 1 473 ? 9.879 169.572 256.980 1.00 110.44 473 ASN B C 1
ATOM 8333 O O . ASN B 1 473 ? 10.552 169.850 255.991 1.00 110.47 473 ASN B O 1
ATOM 8338 N N . THR B 1 474 ? 8.671 170.120 257.227 1.00 106.24 474 THR B N 1
ATOM 8339 C CA . THR B 1 474 ? 7.997 171.064 256.335 1.00 105.48 474 THR B CA 1
ATOM 8340 C C . THR B 1 474 ? 8.913 172.277 256.052 1.00 107.43 474 THR B C 1
ATOM 8341 O O . THR B 1 474 ? 9.153 172.583 254.886 1.00 106.58 474 THR B O 1
ATOM 8345 N N . ALA B 1 475 ? 9.483 172.894 257.104 1.00 103.45 475 ALA B N 1
ATOM 8346 C CA . ALA B 1 475 ? 10.380 174.049 256.989 1.00 103.30 475 ALA B CA 1
ATOM 8347 C C . ALA B 1 475 ? 11.580 173.795 256.083 1.00 106.22 475 ALA B C 1
ATOM 8348 O O . ALA B 1 475 ? 11.833 174.600 255.184 1.00 105.64 475 ALA B O 1
ATOM 8350 N N . ILE B 1 476 ? 12.296 172.661 256.299 1.00 101.64 476 ILE B N 1
ATOM 8351 C CA . ILE B 1 476 ? 13.476 172.278 255.511 1.00 100.28 476 ILE B CA 1
ATOM 8352 C C . ILE B 1 476 ? 13.094 171.998 254.043 1.00 101.27 476 ILE B C 1
ATOM 8353 O O . ILE B 1 476 ? 13.845 172.386 253.155 1.00 100.49 476 ILE B O 1
ATOM 8358 N N . ASN B 1 477 ? 11.903 171.401 253.804 1.00 96.01 477 ASN B N 1
ATOM 8359 C CA . ASN B 1 477 ? 11.361 171.088 252.479 1.00 94.80 477 ASN B CA 1
ATOM 8360 C C . ASN B 1 477 ? 11.076 172.360 251.681 1.00 96.46 477 ASN B C 1
ATOM 8361 O O . ASN B 1 477 ? 11.338 172.401 250.474 1.00 95.68 477 ASN B O 1
ATOM 8366 N N . VAL B 1 478 ? 10.533 173.388 252.366 1.00 92.02 478 VAL B N 1
ATOM 8367 C CA . VAL B 1 478 ? 10.207 174.706 251.810 1.00 91.54 478 VAL B CA 1
ATOM 8368 C C . VAL B 1 478 ? 11.530 175.396 251.419 1.00 95.19 478 VAL B C 1
ATOM 8369 O O . VAL B 1 478 ? 11.648 175.943 250.323 1.00 93.23 478 VAL B O 1
ATOM 8373 N N . LEU B 1 479 ? 12.530 175.316 252.312 1.00 93.71 479 LEU B N 1
ATOM 8374 C CA . LEU B 1 479 ? 13.853 175.901 252.125 1.00 94.14 479 LEU B CA 1
ATOM 8375 C C . LEU B 1 479 ? 14.617 175.212 251.007 1.00 100.47 479 LEU B C 1
ATOM 8376 O O . LEU B 1 479 ? 15.321 175.883 250.256 1.00 100.46 479 LEU B O 1
ATOM 8381 N N . ASN B 1 480 ? 14.451 173.886 250.877 1.00 99.02 480 ASN B N 1
ATOM 8382 C CA . ASN B 1 480 ? 15.089 173.089 249.837 1.00 100.18 480 ASN B CA 1
ATOM 8383 C C . ASN B 1 480 ? 14.628 173.534 248.468 1.00 108.35 480 ASN B C 1
ATOM 8384 O O . ASN B 1 480 ? 15.467 173.727 247.591 1.00 108.39 480 ASN B O 1
ATOM 8389 N N . SER B 1 481 ? 13.306 173.772 248.299 1.00 107.77 481 SER B N 1
ATOM 8390 C CA . SER B 1 481 ? 12.711 174.208 247.032 1.00 108.68 481 SER B CA 1
ATOM 8391 C C . SER B 1 481 ? 13.315 175.517 246.494 1.00 115.31 481 SER B C 1
ATOM 8392 O O . SER B 1 481 ? 13.069 175.865 245.342 1.00 115.41 481 SER B O 1
ATOM 8395 N N . LYS B 1 482 ? 14.151 176.197 247.300 1.00 114.04 482 LYS B N 1
ATOM 8396 C CA . LYS B 1 482 ? 14.804 177.439 246.899 1.00 115.31 482 LYS B CA 1
ATOM 8397 C C . LYS B 1 482 ? 16.343 177.388 246.950 1.00 123.31 482 LYS B C 1
ATOM 8398 O O . LYS B 1 482 ? 16.980 178.388 246.626 1.00 123.65 482 LYS B O 1
ATOM 8404 N N . TYR B 1 483 ? 16.934 176.222 247.294 1.00 122.05 483 TYR B N 1
ATOM 8405 C CA . TYR B 1 483 ? 18.381 176.000 247.440 1.00 122.97 483 TYR B CA 1
ATOM 8406 C C . TYR B 1 483 ? 19.238 176.536 246.265 1.00 126.56 483 TYR B C 1
ATOM 8407 O O . TYR B 1 483 ? 19.898 177.562 246.429 1.00 125.87 483 TYR B O 1
ATOM 8416 N N . TYR B 1 484 ? 19.241 175.837 245.107 1.00 123.54 484 TYR B N 1
ATOM 8417 C CA . TYR B 1 484 ? 20.016 176.205 243.915 1.00 123.62 484 TYR B CA 1
ATOM 8418 C C . TYR B 1 484 ? 19.689 177.628 243.494 1.00 127.95 484 TYR B C 1
ATOM 8419 O O . TYR B 1 484 ? 20.598 178.437 243.377 1.00 126.86 484 TYR B O 1
ATOM 8428 N N . SER B 1 485 ? 18.386 177.936 243.341 1.00 126.11 485 SER B N 1
ATOM 8429 C CA . SER B 1 485 ? 17.831 179.237 242.961 1.00 126.62 485 SER B CA 1
ATOM 8430 C C . SER B 1 485 ? 18.518 180.382 243.709 1.00 132.46 485 SER B C 1
ATOM 8431 O O . SER B 1 485 ? 18.924 181.364 243.085 1.00 132.14 485 SER B O 1
ATOM 8434 N N . THR B 1 486 ? 18.698 180.219 245.034 1.00 130.36 486 THR B N 1
ATOM 8435 C CA . THR B 1 486 ? 19.366 181.192 245.886 1.00 130.90 486 THR B CA 1
ATOM 8436 C C . THR B 1 486 ? 20.878 181.095 245.666 1.00 138.43 486 THR B C 1
ATOM 8437 O O . THR B 1 486 ? 21.496 182.109 245.336 1.00 138.45 486 THR B O 1
ATOM 8441 N N . ALA B 1 487 ? 21.458 179.874 245.815 1.00 137.17 487 ALA B N 1
ATOM 8442 C CA . ALA B 1 487 ? 22.892 179.572 245.672 1.00 137.99 487 ALA B CA 1
ATOM 8443 C C . ALA B 1 487 ? 23.538 180.133 244.409 1.00 144.00 487 ALA B C 1
ATOM 8444 O O . ALA B 1 487 ? 24.624 180.703 244.486 1.00 143.11 487 ALA B O 1
ATOM 8446 N N . ASP B 1 488 ? 22.863 179.976 243.257 1.00 143.13 488 ASP B N 1
ATOM 8447 C CA . ASP B 1 488 ? 23.307 180.453 241.950 1.00 144.14 488 ASP B CA 1
ATOM 8448 C C . ASP B 1 488 ? 23.219 181.974 241.860 1.00 150.97 488 ASP B C 1
ATOM 8449 O O . ASP B 1 488 ? 24.069 182.589 241.220 1.00 150.67 488 ASP B O 1
ATOM 8454 N N . GLN B 1 489 ? 22.210 182.577 242.510 1.00 150.00 489 GLN B N 1
ATOM 8455 C CA . GLN B 1 489 ? 22.020 184.027 242.510 1.00 151.27 489 GLN B CA 1
ATOM 8456 C C . GLN B 1 489 ? 23.098 184.777 243.318 1.00 158.26 489 GLN B C 1
ATOM 8457 O O . GLN B 1 489 ? 23.371 185.944 243.029 1.00 157.86 489 GLN B O 1
ATOM 8463 N N . VAL B 1 490 ? 23.726 184.097 244.300 1.00 157.04 490 VAL B N 1
ATOM 8464 C CA . VAL B 1 490 ? 24.809 184.651 245.125 1.00 158.02 490 VAL B CA 1
ATOM 8465 C C . VAL B 1 490 ? 26.124 184.666 244.292 1.00 165.23 490 VAL B C 1
ATOM 8466 O O . VAL B 1 490 ? 26.918 185.603 244.411 1.00 165.18 490 VAL B O 1
ATOM 8470 N N . GLU B 1 491 ? 26.322 183.648 243.426 1.00 163.69 491 GLU B N 1
ATOM 8471 C CA . GLU B 1 491 ? 27.505 183.531 242.561 1.00 164.28 491 GLU B CA 1
ATOM 8472 C C . GLU B 1 491 ? 27.310 184.241 241.207 1.00 170.12 491 GLU B C 1
ATOM 8473 O O . GLU B 1 491 ? 28.285 184.455 240.482 1.00 169.65 491 GLU B O 1
ATOM 8479 N N . ASN B 1 492 ? 26.057 184.604 240.874 1.00 168.54 492 ASN B N 1
ATOM 8480 C CA . ASN B 1 492 ? 25.718 185.306 239.635 1.00 169.54 492 ASN B CA 1
ATOM 8481 C C . ASN B 1 492 ? 25.945 186.816 239.778 1.00 175.88 492 ASN B C 1
ATOM 8482 O O . ASN B 1 492 ? 26.415 187.452 238.832 1.00 175.65 492 ASN B O 1
ATOM 8487 N N . CYS B 1 493 ? 25.613 187.380 240.963 1.00 174.07 493 CYS B N 1
ATOM 8488 C CA . CYS B 1 493 ? 25.739 188.806 241.306 1.00 174.61 493 CYS B CA 1
ATOM 8489 C C . CYS B 1 493 ? 27.182 189.252 241.616 1.00 180.04 493 CYS B C 1
ATOM 8490 O O . CYS B 1 493 ? 27.469 190.454 241.628 1.00 179.40 493 CYS B O 1
ATOM 8493 N N . ILE B 1 494 ? 28.070 188.275 241.879 1.00 177.86 494 ILE B N 1
ATOM 8494 C CA . ILE B 1 494 ? 29.472 188.443 242.259 1.00 177.96 494 ILE B CA 1
ATOM 8495 C C . ILE B 1 494 ? 30.441 188.519 241.030 1.00 182.80 494 ILE B C 1
ATOM 8496 O O . ILE B 1 494 ? 31.654 188.662 241.220 1.00 182.43 494 ILE B O 1
ATOM 8501 N N . LYS B 1 495 ? 29.879 188.496 239.787 1.00 179.83 495 LYS B N 1
ATOM 8502 C CA . LYS B 1 495 ? 30.578 188.549 238.488 1.00 179.73 495 LYS B CA 1
ATOM 8503 C C . LYS B 1 495 ? 31.571 189.758 238.339 1.00 184.79 495 LYS B C 1
ATOM 8504 O O . LYS B 1 495 ? 32.760 189.478 238.141 1.00 183.83 495 LYS B O 1
ATOM 8510 N N . PRO B 1 496 ? 31.174 191.069 238.441 1.00 182.84 496 PRO B N 1
ATOM 8511 C CA . PRO B 1 496 ? 32.189 192.141 238.319 1.00 183.16 496 PRO B CA 1
ATOM 8512 C C . PRO B 1 496 ? 33.039 192.314 239.583 1.00 188.72 496 PRO B C 1
ATOM 8513 O O . PRO B 1 496 ? 34.134 192.883 239.521 1.00 188.15 496 PRO B O 1
ATOM 8517 N N . PHE B 1 497 ? 32.523 191.810 240.727 1.00 186.66 497 PHE B N 1
ATOM 8518 C CA . PHE B 1 497 ? 33.138 191.833 242.054 1.00 186.96 497 PHE B CA 1
ATOM 8519 C C . PHE B 1 497 ? 34.294 190.828 242.180 1.00 191.75 497 PHE B C 1
ATOM 8520 O O . PHE B 1 497 ? 35.012 190.854 243.184 1.00 191.21 497 PHE B O 1
ATOM 8528 N N . LYS B 1 498 ? 34.475 189.953 241.159 1.00 189.15 498 LYS B N 1
ATOM 8529 C CA . LYS B 1 498 ? 35.550 188.956 241.094 1.00 189.25 498 LYS B CA 1
ATOM 8530 C C . LYS B 1 498 ? 36.934 189.608 240.939 1.00 194.66 498 LYS B C 1
ATOM 8531 O O . LYS B 1 498 ? 37.940 188.983 241.284 1.00 194.09 498 LYS B O 1
ATOM 8537 N N . TYR B 1 499 ? 36.976 190.872 240.451 1.00 192.57 499 TYR B N 1
ATOM 8538 C CA . TYR B 1 499 ? 38.206 191.648 240.287 1.00 192.88 499 TYR B CA 1
ATOM 8539 C C . TYR B 1 499 ? 38.457 192.564 241.514 1.00 196.31 499 TYR B C 1
ATOM 8540 O O . TYR B 1 499 ? 38.652 192.025 242.608 1.00 195.49 499 TYR B O 1
ATOM 8549 N N . GLU B 1 500 ? 38.450 193.920 241.347 1.00 192.85 500 GLU B N 1
ATOM 8550 C CA . GLU B 1 500 ? 38.714 194.898 242.421 1.00 192.70 500 GLU B CA 1
ATOM 8551 C C . GLU B 1 500 ? 38.367 196.367 242.073 1.00 196.55 500 GLU B C 1
ATOM 8552 O O . GLU B 1 500 ? 38.572 197.248 242.915 1.00 196.14 500 GLU B O 1
ATOM 8558 N N . ILE B 1 501 ? 37.851 196.631 240.854 1.00 193.15 501 ILE B N 1
ATOM 8559 C CA . ILE B 1 501 ? 37.505 197.989 240.383 1.00 192.95 501 ILE B CA 1
ATOM 8560 C C . ILE B 1 501 ? 36.371 198.642 241.208 1.00 196.29 501 ILE B C 1
ATOM 8561 O O . ILE B 1 501 ? 36.345 199.868 241.355 1.00 195.61 501 ILE B O 1
ATOM 8566 N N . ASP B 1 502 ? 35.451 197.809 241.743 1.00 192.60 502 ASP B N 1
ATOM 8567 C CA . ASP B 1 502 ? 34.262 198.191 242.517 1.00 192.11 502 ASP B CA 1
ATOM 8568 C C . ASP B 1 502 ? 34.545 198.932 243.843 1.00 195.31 502 ASP B C 1
ATOM 8569 O O . ASP B 1 502 ? 33.668 199.667 244.307 1.00 194.77 502 ASP B O 1
ATOM 8574 N N . LEU B 1 503 ? 35.745 198.745 244.448 1.00 191.38 503 LEU B N 1
ATOM 8575 C CA . LEU B 1 503 ? 36.120 199.381 245.722 1.00 190.90 503 LEU B CA 1
ATOM 8576 C C . LEU B 1 503 ? 36.559 200.843 245.561 1.00 194.26 503 LEU B C 1
ATOM 8577 O O . LEU B 1 503 ? 37.351 201.158 244.669 1.00 193.93 503 LEU B O 1
ATOM 8582 N N . GLU B 1 504 ? 36.035 201.728 246.437 1.00 190.25 504 GLU B N 1
ATOM 8583 C CA . GLU B 1 504 ? 36.271 203.176 246.418 1.00 189.77 504 GLU B CA 1
ATOM 8584 C C . GLU B 1 504 ? 36.941 203.724 247.705 1.00 192.54 504 GLU B C 1
ATOM 8585 O O . GLU B 1 504 ? 37.274 202.958 248.614 1.00 191.94 504 GLU B O 1
ATOM 8591 N N . GLU B 1 505 ? 37.149 205.061 247.746 1.00 188.38 505 GLU B N 1
ATOM 8592 C CA . GLU B 1 505 ? 37.737 205.846 248.834 1.00 187.83 505 GLU B CA 1
ATOM 8593 C C . GLU B 1 505 ? 36.823 205.841 250.071 1.00 191.09 505 GLU B C 1
ATOM 8594 O O . GLU B 1 505 ? 37.319 205.704 251.193 1.00 190.61 505 GLU B O 1
ATOM 8600 N N . ARG B 1 506 ? 35.498 206.022 249.855 1.00 187.07 506 ARG B N 1
ATOM 8601 C CA . ARG B 1 506 ? 34.462 206.065 250.898 1.00 186.51 506 ARG B CA 1
ATOM 8602 C C . ARG B 1 506 ? 34.317 204.724 251.633 1.00 189.44 506 ARG B C 1
ATOM 8603 O O . ARG B 1 506 ? 34.111 204.716 252.850 1.00 189.01 506 ARG B O 1
ATOM 8611 N N . ASP B 1 507 ? 34.436 203.598 250.894 1.00 184.99 507 ASP B N 1
ATOM 8612 C CA . ASP B 1 507 ? 34.359 202.235 251.430 1.00 184.16 507 ASP B CA 1
ATOM 8613 C C . ASP B 1 507 ? 35.589 201.907 252.281 1.00 186.52 507 ASP B C 1
ATOM 8614 O O . ASP B 1 507 ? 35.478 201.150 253.247 1.00 186.17 507 ASP B O 1
ATOM 8619 N N . TRP B 1 508 ? 36.755 202.488 251.925 1.00 181.88 508 TRP B N 1
ATOM 8620 C CA . TRP B 1 508 ? 38.034 202.299 252.616 1.00 181.13 508 TRP B CA 1
ATOM 8621 C C . TRP B 1 508 ? 38.035 202.869 254.053 1.00 183.44 508 TRP B C 1
ATOM 8622 O O . TRP B 1 508 ? 38.874 202.462 254.862 1.00 183.23 508 TRP B O 1
ATOM 8633 N N . SER B 1 509 ? 37.089 203.786 254.372 1.00 178.42 509 SER B N 1
ATOM 8634 C CA . SER B 1 509 ? 36.951 204.428 255.685 1.00 177.56 509 SER B CA 1
ATOM 8635 C C . SER B 1 509 ? 36.700 203.408 256.811 1.00 179.72 509 SER B C 1
ATOM 8636 O O . SER B 1 509 ? 37.523 203.292 257.724 1.00 179.08 509 SER B O 1
ATOM 8639 N N . LEU B 1 510 ? 35.595 202.642 256.710 1.00 174.96 510 LEU B N 1
ATOM 8640 C CA . LEU B 1 510 ? 35.211 201.591 257.661 1.00 173.92 510 LEU B CA 1
ATOM 8641 C C . LEU B 1 510 ? 36.133 200.363 257.546 1.00 177.26 510 LEU B C 1
ATOM 8642 O O . LEU B 1 510 ? 36.221 199.578 258.487 1.00 176.29 510 LEU B O 1
ATOM 8647 N N . ALA B 1 511 ? 36.804 200.210 256.384 1.00 174.14 511 ALA B N 1
ATOM 8648 C CA . ALA B 1 511 ? 37.700 199.105 256.039 1.00 174.03 511 ALA B CA 1
ATOM 8649 C C . ALA B 1 511 ? 38.964 199.016 256.887 1.00 177.93 511 ALA B C 1
ATOM 8650 O O . ALA B 1 511 ? 39.255 197.939 257.409 1.00 177.72 511 ALA B O 1
ATOM 8652 N N . ARG B 1 512 ? 39.729 200.125 256.992 1.00 174.08 512 ARG B N 1
ATOM 8653 C CA . ARG B 1 512 ? 40.979 200.176 257.753 1.00 173.65 512 ARG B CA 1
ATOM 8654 C C . ARG B 1 512 ? 40.733 199.943 259.244 1.00 177.29 512 ARG B C 1
ATOM 8655 O O . ARG B 1 512 ? 41.495 199.210 259.878 1.00 176.35 512 ARG B O 1
ATOM 8663 N N . GLN B 1 513 ? 39.641 200.535 259.779 1.00 174.27 513 GLN B N 1
ATOM 8664 C CA . GLN B 1 513 ? 39.232 200.475 261.185 1.00 174.17 513 GLN B CA 1
ATOM 8665 C C . GLN B 1 513 ? 38.635 199.125 261.611 1.00 178.01 513 GLN B C 1
ATOM 8666 O O . GLN B 1 513 ? 39.007 198.627 262.673 1.00 177.57 513 GLN B O 1
ATOM 8672 N N . HIS B 1 514 ? 37.702 198.544 260.822 1.00 174.59 514 HIS B N 1
ATOM 8673 C CA . HIS B 1 514 ? 37.084 197.261 261.189 1.00 174.28 514 HIS B CA 1
ATOM 8674 C C . HIS B 1 514 ? 38.042 196.083 261.045 1.00 177.77 514 HIS B C 1
ATOM 8675 O O . HIS B 1 514 ? 37.748 194.998 261.549 1.00 176.84 514 HIS B O 1
ATOM 8682 N N . SER B 1 515 ? 39.203 196.318 260.398 1.00 174.66 515 SER B N 1
ATOM 8683 C CA . SER B 1 515 ? 40.276 195.344 260.233 1.00 174.50 515 SER B CA 1
ATOM 8684 C C . SER B 1 515 ? 41.171 195.343 261.471 1.00 178.90 515 SER B C 1
ATOM 8685 O O . SER B 1 515 ? 41.747 194.305 261.799 1.00 178.41 515 SER B O 1
ATOM 8688 N N . ILE B 1 516 ? 41.305 196.508 262.149 1.00 175.82 516 ILE B N 1
ATOM 8689 C CA . ILE B 1 516 ? 42.055 196.597 263.408 1.00 175.60 516 ILE B CA 1
ATOM 8690 C C . ILE B 1 516 ? 41.132 196.054 264.507 1.00 179.76 516 ILE B C 1
ATOM 8691 O O . ILE B 1 516 ? 41.596 195.371 265.421 1.00 179.72 516 ILE B O 1
ATOM 8696 N N . ASN B 1 517 ? 39.806 196.292 264.349 1.00 176.08 517 ASN B N 1
ATOM 8697 C CA . ASN B 1 517 ? 38.754 195.804 265.237 1.00 175.77 517 ASN B CA 1
ATOM 8698 C C . ASN B 1 517 ? 38.544 194.297 265.015 1.00 179.25 517 ASN B C 1
ATOM 8699 O O . ASN B 1 517 ? 38.012 193.609 265.892 1.00 178.66 517 ASN B O 1
ATOM 8704 N N . LEU B 1 518 ? 38.978 193.793 263.838 1.00 175.59 518 LEU B N 1
ATOM 8705 C CA . LEU B 1 518 ? 38.952 192.378 263.480 1.00 175.37 518 LEU B CA 1
ATOM 8706 C C . LEU B 1 518 ? 39.908 191.683 264.448 1.00 178.91 518 LEU B C 1
ATOM 8707 O O . LEU B 1 518 ? 39.475 190.810 265.196 1.00 178.44 518 LEU B O 1
ATOM 8712 N N . ILE B 1 519 ? 41.174 192.156 264.504 1.00 175.25 519 ILE B N 1
ATOM 8713 C CA . ILE B 1 519 ? 42.225 191.652 265.394 1.00 174.93 519 ILE B CA 1
ATOM 8714 C C . ILE B 1 519 ? 41.751 191.727 266.854 1.00 178.32 519 ILE B C 1
ATOM 8715 O O . ILE B 1 519 ? 41.861 190.739 267.573 1.00 177.25 519 ILE B O 1
ATOM 8720 N N . LYS B 1 520 ? 41.176 192.886 267.251 1.00 175.19 520 LYS B N 1
ATOM 8721 C CA . LYS B 1 520 ? 40.665 193.204 268.588 1.00 175.03 520 LYS B CA 1
ATOM 8722 C C . LYS B 1 520 ? 39.829 192.083 269.226 1.00 179.87 520 LYS B C 1
ATOM 8723 O O . LYS B 1 520 ? 40.348 191.371 270.082 1.00 179.41 520 LYS B O 1
ATOM 8729 N N . GLU B 1 521 ? 38.567 191.904 268.791 1.00 177.06 521 GLU B N 1
ATOM 8730 C CA . GLU B 1 521 ? 37.646 190.899 269.331 1.00 177.01 521 GLU B CA 1
ATOM 8731 C C . GLU B 1 521 ? 38.146 189.459 269.162 1.00 180.84 521 GLU B C 1
ATOM 8732 O O . GLU B 1 521 ? 38.160 188.703 270.138 1.00 179.97 521 GLU B O 1
ATOM 8738 N N . GLU B 1 522 ? 38.583 189.098 267.933 1.00 177.62 522 GLU B N 1
ATOM 8739 C CA . GLU B 1 522 ? 39.055 187.753 267.585 1.00 177.21 522 GLU B CA 1
ATOM 8740 C C . GLU B 1 522 ? 40.285 187.322 268.380 1.00 179.99 522 GLU B C 1
ATOM 8741 O O . GLU B 1 522 ? 40.192 186.339 269.116 1.00 179.38 522 GLU B O 1
ATOM 8747 N N . LEU B 1 523 ? 41.408 188.074 268.279 1.00 175.79 523 LEU B N 1
ATOM 8748 C CA . LEU B 1 523 ? 42.661 187.763 268.983 1.00 175.34 523 LEU B CA 1
ATOM 8749 C C . LEU B 1 523 ? 42.575 187.902 270.520 1.00 178.90 523 LEU B C 1
ATOM 8750 O O . LEU B 1 523 ? 43.577 187.665 271.196 1.00 178.38 523 LEU B O 1
ATOM 8755 N N . ARG B 1 524 ? 41.384 188.267 271.064 1.00 174.93 524 ARG B N 1
ATOM 8756 C CA . ARG B 1 524 ? 41.110 188.368 272.502 1.00 174.27 524 ARG B CA 1
ATOM 8757 C C . ARG B 1 524 ? 40.341 187.133 272.965 1.00 176.98 524 ARG B C 1
ATOM 8758 O O . ARG B 1 524 ? 40.685 186.558 273.997 1.00 175.92 524 ARG B O 1
ATOM 8766 N N . GLN B 1 525 ? 39.313 186.718 272.193 1.00 173.55 525 GLN B N 1
ATOM 8767 C CA . GLN B 1 525 ? 38.517 185.524 272.475 1.00 173.46 525 GLN B CA 1
ATOM 8768 C C . GLN B 1 525 ? 39.328 184.269 272.125 1.00 177.72 525 GLN B C 1
ATOM 8769 O O . GLN B 1 525 ? 39.194 183.249 272.805 1.00 177.27 525 GLN B O 1
ATOM 8775 N N . CYS B 1 526 ? 40.194 184.359 271.090 1.00 174.66 526 CYS B N 1
ATOM 8776 C CA . CYS B 1 526 ? 41.083 183.266 270.686 1.00 174.67 526 CYS B CA 1
ATOM 8777 C C . CYS B 1 526 ? 42.243 183.130 271.688 1.00 178.56 526 CYS B C 1
ATOM 8778 O O . CYS B 1 526 ? 42.740 182.020 271.899 1.00 178.15 526 CYS B O 1
ATOM 8781 N N . ASN B 1 527 ? 42.648 184.260 272.317 1.00 174.94 527 ASN B N 1
ATOM 8782 C CA . ASN B 1 527 ? 43.678 184.326 273.362 1.00 174.54 527 ASN B CA 1
ATOM 8783 C C . ASN B 1 527 ? 43.070 183.998 274.757 1.00 178.87 527 ASN B C 1
ATOM 8784 O O . ASN B 1 527 ? 43.814 183.669 275.686 1.00 178.53 527 ASN B O 1
ATOM 8789 N N . SER B 1 528 ? 41.715 184.055 274.884 1.00 175.32 528 SER B N 1
ATOM 8790 C CA . SER B 1 528 ? 40.967 183.705 276.105 1.00 174.97 528 SER B CA 1
ATOM 8791 C C . SER B 1 528 ? 41.024 182.183 276.307 1.00 178.49 528 SER B C 1
ATOM 8792 O O . SER B 1 528 ? 40.956 181.700 277.440 1.00 178.00 528 SER B O 1
ATOM 8795 N N . ARG B 1 529 ? 41.144 181.442 275.188 1.00 174.65 529 ARG B N 1
ATOM 8796 C CA . ARG B 1 529 ? 41.243 179.985 275.116 1.00 174.20 529 ARG B CA 1
ATOM 8797 C C . ARG B 1 529 ? 42.712 179.549 275.249 1.00 178.14 529 ARG B C 1
ATOM 8798 O O . ARG B 1 529 ? 42.993 178.372 275.480 1.00 177.67 529 ARG B O 1
ATOM 8806 N N . TYR B 1 530 ? 43.638 180.525 275.131 1.00 175.04 530 TYR B N 1
ATOM 8807 C CA . TYR B 1 530 ? 45.087 180.386 275.311 1.00 175.09 530 TYR B CA 1
ATOM 8808 C C . TYR B 1 530 ? 45.373 180.510 276.817 1.00 180.20 530 TYR B C 1
ATOM 8809 O O . TYR B 1 530 ? 46.432 180.094 277.293 1.00 179.90 530 TYR B O 1
ATOM 8818 N N . GLN B 1 531 ? 44.391 181.065 277.557 1.00 177.35 531 GLN B N 1
ATOM 8819 C CA . GLN B 1 531 ? 44.367 181.236 279.009 1.00 177.42 531 GLN B CA 1
ATOM 8820 C C . GLN B 1 531 ? 43.811 179.938 279.627 1.00 182.27 531 GLN B C 1
ATOM 8821 O O . GLN B 1 531 ? 44.169 179.592 280.755 1.00 182.07 531 GLN B O 1
ATOM 8827 N N . ALA B 1 532 ? 42.964 179.209 278.864 1.00 179.33 532 ALA B N 1
ATOM 8828 C CA . ALA B 1 532 ? 42.340 177.946 279.268 1.00 179.49 532 ALA B CA 1
ATOM 8829 C C . ALA B 1 532 ? 43.332 176.777 279.441 1.00 184.45 532 ALA B C 1
ATOM 8830 O O . ALA B 1 532 ? 42.961 175.758 280.030 1.00 183.92 532 ALA B O 1
ATOM 8832 N N . ILE B 1 533 ? 44.588 176.929 278.954 1.00 182.11 533 ILE B N 1
ATOM 8833 C CA . ILE B 1 533 ? 45.644 175.915 279.075 1.00 182.37 533 ILE B CA 1
ATOM 8834 C C . ILE B 1 533 ? 46.352 175.971 280.466 1.00 186.82 533 ILE B C 1
ATOM 8835 O O . ILE B 1 533 ? 46.731 174.919 280.992 1.00 186.10 533 ILE B O 1
ATOM 8840 N N . LYS B 1 534 ? 46.498 177.192 281.057 1.00 183.95 534 LYS B N 1
ATOM 8841 C CA . LYS B 1 534 ? 47.133 177.453 282.363 1.00 183.88 534 LYS B CA 1
ATOM 8842 C C . LYS B 1 534 ? 46.185 177.248 283.570 1.00 188.58 534 LYS B C 1
ATOM 8843 O O . LYS B 1 534 ? 46.572 177.518 284.715 1.00 188.08 534 LYS B O 1
ATOM 8849 N N . ASN B 1 535 ? 44.956 176.755 283.304 1.00 185.74 535 ASN B N 1
ATOM 8850 C CA . ASN B 1 535 ? 43.929 176.462 284.307 1.00 185.75 535 ASN B CA 1
ATOM 8851 C C . ASN B 1 535 ? 44.261 175.132 285.016 1.00 189.23 535 ASN B C 1
ATOM 8852 O O . ASN B 1 535 ? 44.336 175.099 286.249 1.00 188.78 535 ASN B O 1
ATOM 8857 N N . ALA B 1 536 ? 44.496 174.053 284.226 1.00 185.24 536 ALA B N 1
ATOM 8858 C CA . ALA B 1 536 ? 44.820 172.702 284.702 1.00 184.65 536 ALA B CA 1
ATOM 8859 C C . ALA B 1 536 ? 46.129 172.633 285.512 1.00 187.04 536 ALA B C 1
ATOM 8860 O O . ALA B 1 536 ? 46.116 172.160 286.652 1.00 186.24 536 ALA B O 1
ATOM 8862 N N . VAL B 1 537 ? 47.272 173.038 284.985 1.00 182.61 537 VAL B N 1
ATOM 8863 C CA . VAL B 1 537 ? 48.455 172.705 285.763 1.00 196.50 537 VAL B CA 1
ATOM 8864 C C . VAL B 1 537 ? 49.725 173.522 285.581 1.00 207.96 537 VAL B C 1
ATOM 8865 O O . VAL B 1 537 ? 49.752 174.491 284.823 1.00 163.50 537 VAL B O 1
ATOM 8869 N N . GLY B 1 538 ? 50.768 173.101 286.307 1.00 30.00 538 GLY B N 1
ATOM 8870 C CA . GLY B 1 538 ? 52.088 173.744 286.317 1.00 30.00 538 GLY B CA 1
ATOM 8871 C C . GLY B 1 538 ? 53.620 173.758 286.165 1.00 30.00 538 GLY B C 1
ATOM 8872 O O . GLY B 1 538 ? 54.218 174.813 285.979 1.00 30.00 538 GLY B O 1
ATOM 8873 N N . SER B 1 539 ? 54.237 172.580 286.287 1.00 30.00 539 SER B N 1
ATOM 8874 C CA . SER B 1 539 ? 55.699 172.423 286.272 1.00 30.00 539 SER B CA 1
ATOM 8875 C C . SER B 1 539 ? 56.376 173.031 285.042 1.00 30.00 539 SER B C 1
ATOM 8876 O O . SER B 1 539 ? 57.267 173.867 285.162 1.00 30.00 539 SER B O 1
ATOM 8879 N N . LYS B 1 540 ? 55.869 172.630 283.878 1.00 30.00 540 LYS B N 1
ATOM 8880 C CA . LYS B 1 540 ? 56.272 173.169 282.585 1.00 30.00 540 LYS B CA 1
ATOM 8881 C C . LYS B 1 540 ? 57.749 172.966 282.331 1.00 30.00 540 LYS B C 1
ATOM 8882 O O . LYS B 1 540 ? 58.187 171.850 282.073 1.00 30.00 540 LYS B O 1
ATOM 8888 N N . LYS B 1 541 ? 58.518 174.044 282.391 1.00 176.70 541 LYS B N 1
ATOM 8889 C CA . LYS B 1 541 ? 59.938 173.940 282.126 1.00 176.58 541 LYS B CA 1
ATOM 8890 C C . LYS B 1 541 ? 60.158 173.766 280.637 1.00 180.70 541 LYS B C 1
ATOM 8891 O O . LYS B 1 541 ? 60.546 172.693 280.189 1.00 179.98 541 LYS B O 1
ATOM 8897 N N . LEU B 1 542 ? 59.892 174.808 279.863 1.00 177.60 542 LEU B N 1
ATOM 8898 C CA . LEU B 1 542 ? 59.494 176.105 280.381 1.00 177.34 542 LEU B CA 1
ATOM 8899 C C . LEU B 1 542 ? 60.360 177.086 279.643 1.00 181.24 542 LEU B C 1
ATOM 8900 O O . LEU B 1 542 ? 60.796 178.101 280.187 1.00 180.65 542 LEU B O 1
ATOM 8905 N N . ALA B 1 543 ? 60.617 176.750 278.388 1.00 177.94 543 ALA B N 1
ATOM 8906 C CA . ALA B 1 543 ? 61.566 177.480 277.586 1.00 177.79 543 ALA B CA 1
ATOM 8907 C C . ALA B 1 543 ? 62.633 176.488 277.187 1.00 182.02 543 ALA B C 1
ATOM 8908 O O . ALA B 1 543 ? 63.243 176.621 276.130 1.00 181.31 543 ALA B O 1
ATOM 8910 N N . ASN B 1 544 ? 62.853 175.484 278.037 1.00 178.88 544 ASN B N 1
ATOM 8911 C CA . ASN B 1 544 ? 63.833 174.440 277.707 1.00 178.50 544 ASN B CA 1
ATOM 8912 C C . ASN B 1 544 ? 63.275 173.406 276.713 1.00 182.06 544 ASN B C 1
ATOM 8913 O O . ASN B 1 544 ? 64.040 172.889 275.896 1.00 181.69 544 ASN B O 1
ATOM 8918 N N . VAL B 1 545 ? 61.952 173.099 276.803 1.00 178.12 545 VAL B N 1
ATOM 8919 C CA . VAL B 1 545 ? 61.216 172.137 275.957 1.00 177.55 545 VAL B CA 1
ATOM 8920 C C . VAL B 1 545 ? 61.246 172.555 274.463 1.00 180.43 545 VAL B C 1
ATOM 8921 O O . VAL B 1 545 ? 61.448 171.702 273.592 1.00 179.51 545 VAL B O 1
ATOM 8925 N N . MET B 1 546 ? 61.076 173.869 274.189 1.00 176.65 546 MET B N 1
ATOM 8926 C CA . MET B 1 546 ? 61.096 174.470 272.846 1.00 176.22 546 MET B CA 1
ATOM 8927 C C . MET B 1 546 ? 62.451 174.272 272.149 1.00 179.92 546 MET B C 1
ATOM 8928 O O . MET B 1 546 ? 62.484 173.953 270.962 1.00 179.44 546 MET B O 1
ATOM 8933 N N . GLY B 1 547 ? 63.537 174.451 272.905 1.00 176.44 547 GLY B N 1
ATOM 8934 C CA . GLY B 1 547 ? 64.913 174.326 272.437 1.00 176.16 547 GLY B CA 1
ATOM 8935 C C . GLY B 1 547 ? 65.336 172.940 271.994 1.00 179.84 547 GLY B C 1
ATOM 8936 O O . GLY B 1 547 ? 65.799 172.782 270.861 1.00 179.06 547 GLY B O 1
ATOM 8937 N N . TYR B 1 548 ? 65.179 171.915 272.874 1.00 176.69 548 TYR B N 1
ATOM 8938 C CA . TYR B 1 548 ? 65.574 170.531 272.564 1.00 176.52 548 TYR B CA 1
ATOM 8939 C C . TYR B 1 548 ? 64.666 169.880 271.492 1.00 181.01 548 TYR B C 1
ATOM 8940 O O . TYR B 1 548 ? 64.961 168.777 271.026 1.00 180.26 548 TYR B O 1
ATOM 8949 N N . LEU B 1 549 ? 63.601 170.597 271.081 1.00 178.55 549 LEU B N 1
ATOM 8950 C CA . LEU B 1 549 ? 62.665 170.224 270.019 1.00 178.77 549 LEU B CA 1
ATOM 8951 C C . LEU B 1 549 ? 63.133 170.913 268.724 1.00 183.73 549 LEU B C 1
ATOM 8952 O O . LEU B 1 549 ? 63.030 170.330 267.642 1.00 183.42 549 LEU B O 1
ATOM 8957 N N . GLU B 1 550 ? 63.661 172.150 268.856 1.00 180.89 550 GLU B N 1
ATOM 8958 C CA . GLU B 1 550 ? 64.178 172.987 267.772 1.00 181.08 550 GLU B CA 1
ATOM 8959 C C . GLU B 1 550 ? 65.466 172.402 267.166 1.00 185.62 550 GLU B C 1
ATOM 8960 O O . GLU B 1 550 ? 65.658 172.502 265.952 1.00 185.40 550 GLU B O 1
ATOM 8966 N N . ASN B 1 551 ? 66.335 171.796 268.020 1.00 182.23 551 ASN B N 1
ATOM 8967 C CA . ASN B 1 551 ? 67.625 171.166 267.685 1.00 208.17 551 ASN B CA 1
ATOM 8968 C C . ASN B 1 551 ? 68.610 172.128 266.990 1.00 231.89 551 ASN B C 1
ATOM 8969 O O . ASN B 1 551 ? 68.593 172.298 265.770 1.00 191.51 551 ASN B O 1
ATOM 8974 N N . LYS B 1 564 ? 56.817 163.633 277.174 1.00 169.62 564 LYS B N 1
ATOM 8975 C CA . LYS B 1 564 ? 55.668 162.829 276.773 1.00 169.51 564 LYS B CA 1
ATOM 8976 C C . LYS B 1 564 ? 54.496 163.736 276.346 1.00 174.69 564 LYS B C 1
ATOM 8977 O O . LYS B 1 564 ? 54.334 164.010 275.152 1.00 174.20 564 LYS B O 1
ATOM 8983 N N . LEU B 1 565 ? 53.709 164.217 277.328 1.00 172.09 565 LEU B N 1
ATOM 8984 C CA . LEU B 1 565 ? 52.520 165.053 277.139 1.00 172.18 565 LEU B CA 1
ATOM 8985 C C . LEU B 1 565 ? 52.833 166.527 276.811 1.00 176.45 565 LEU B C 1
ATOM 8986 O O . LEU B 1 565 ? 52.259 167.069 275.863 1.00 175.99 565 LEU B O 1
ATOM 8991 N N . LEU B 1 566 ? 53.744 167.167 277.581 1.00 173.13 566 LEU B N 1
ATOM 8992 C CA . LEU B 1 566 ? 54.142 168.571 277.385 1.00 172.81 566 LEU B CA 1
ATOM 8993 C C . LEU B 1 566 ? 54.954 168.812 276.082 1.00 177.55 566 LEU B C 1
ATOM 8994 O O . LEU B 1 566 ? 55.030 169.954 275.614 1.00 177.21 566 LEU B O 1
ATOM 8999 N N . LEU B 1 567 ? 55.526 167.731 275.486 1.00 174.37 567 LEU B N 1
ATOM 9000 C CA . LEU B 1 567 ? 56.295 167.762 274.228 1.00 174.02 567 LEU B CA 1
ATOM 9001 C C . LEU B 1 567 ? 55.402 168.122 273.029 1.00 176.39 567 LEU B C 1
ATOM 9002 O O . LEU B 1 567 ? 55.895 168.603 272.004 1.00 175.69 567 LEU B O 1
ATOM 9007 N N . GLU B 1 568 ? 54.090 167.885 273.178 1.00 171.83 568 GLU B N 1
ATOM 9008 C CA . GLU B 1 568 ? 53.059 168.168 272.189 1.00 171.06 568 GLU B CA 1
ATOM 9009 C C . GLU B 1 568 ? 52.727 169.664 272.159 1.00 173.17 568 GLU B C 1
ATOM 9010 O O . GLU B 1 568 ? 52.506 170.208 271.076 1.00 172.44 568 GLU B O 1
ATOM 9016 N N . ARG B 1 569 ? 52.718 170.331 273.337 1.00 168.93 569 ARG B N 1
ATOM 9017 C CA . ARG B 1 569 ? 52.439 171.772 273.451 1.00 168.41 569 ARG B CA 1
ATOM 9018 C C . ARG B 1 569 ? 53.661 172.649 273.132 1.00 172.18 569 ARG B C 1
ATOM 9019 O O . ARG B 1 569 ? 53.505 173.849 272.894 1.00 171.21 569 ARG B O 1
ATOM 9027 N N . GLY B 1 570 ? 54.849 172.040 273.114 1.00 169.41 570 GLY B N 1
ATOM 9028 C CA . GLY B 1 570 ? 56.097 172.712 272.767 1.00 169.69 570 GLY B CA 1
ATOM 9029 C C . GLY B 1 570 ? 56.091 173.164 271.317 1.00 174.90 570 GLY B C 1
ATOM 9030 O O . GLY B 1 570 ? 56.502 174.289 271.012 1.00 174.25 570 GLY B O 1
ATOM 9031 N N . SER B 1 571 ? 55.582 172.282 270.418 1.00 172.64 571 SER B N 1
ATOM 9032 C CA . SER B 1 571 ? 55.421 172.515 268.974 1.00 172.67 571 SER B CA 1
ATOM 9033 C C . SER B 1 571 ? 54.298 173.529 268.721 1.00 176.34 571 SER B C 1
ATOM 9034 O O . SER B 1 571 ? 54.333 174.252 267.720 1.00 175.26 571 SER B O 1
ATOM 9037 N N . GLU B 1 572 ? 53.300 173.563 269.638 1.00 173.16 572 GLU B N 1
ATOM 9038 C CA . GLU B 1 572 ? 52.167 174.489 269.622 1.00 172.74 572 GLU B CA 1
ATOM 9039 C C . GLU B 1 572 ? 52.697 175.879 269.972 1.00 175.88 572 GLU B C 1
ATOM 9040 O O . GLU B 1 572 ? 52.380 176.840 269.274 1.00 175.41 572 GLU B O 1
ATOM 9046 N N . ALA B 1 573 ? 53.539 175.963 271.029 1.00 171.62 573 ALA B N 1
ATOM 9047 C CA . ALA B 1 573 ? 54.163 177.196 271.504 1.00 170.85 573 ALA B CA 1
ATOM 9048 C C . ALA B 1 573 ? 55.096 177.830 270.461 1.00 173.64 573 ALA B C 1
ATOM 9049 O O . ALA B 1 573 ? 55.019 179.043 270.262 1.00 173.22 573 ALA B O 1
ATOM 9051 N N . ILE B 1 574 ? 55.942 177.013 269.772 1.00 169.29 574 ILE B N 1
ATOM 9052 C CA . ILE B 1 574 ? 56.902 177.475 268.752 1.00 168.59 574 ILE B CA 1
ATOM 9053 C C . ILE B 1 574 ? 56.193 178.110 267.522 1.00 171.23 574 ILE B C 1
ATOM 9054 O O . ILE B 1 574 ? 56.745 179.029 266.911 1.00 170.24 574 ILE B O 1
ATOM 9059 N N . PHE B 1 575 ? 54.968 177.640 267.198 1.00 167.39 575 PHE B N 1
ATOM 9060 C CA . PHE B 1 575 ? 54.145 178.163 266.104 1.00 166.81 575 PHE B CA 1
ATOM 9061 C C . PHE B 1 575 ? 53.497 179.497 266.511 1.00 169.98 575 PHE B C 1
ATOM 9062 O O . PHE B 1 575 ? 53.450 180.422 265.694 1.00 169.66 575 PHE B O 1
ATOM 9070 N N . LEU B 1 576 ? 52.969 179.569 267.761 1.00 165.60 576 LEU B N 1
ATOM 9071 C CA . LEU B 1 576 ? 52.296 180.741 268.335 1.00 164.72 576 LEU B CA 1
ATOM 9072 C C . LEU B 1 576 ? 53.226 181.936 268.448 1.00 168.75 576 LEU B C 1
ATOM 9073 O O . LEU B 1 576 ? 52.807 183.048 268.137 1.00 167.79 576 LEU B O 1
ATOM 9078 N N . ASP B 1 577 ? 54.502 181.690 268.837 1.00 166.23 577 ASP B N 1
ATOM 9079 C CA . ASP B 1 577 ? 55.590 182.673 268.990 1.00 166.40 577 ASP B CA 1
ATOM 9080 C C . ASP B 1 577 ? 55.868 183.404 267.667 1.00 170.22 577 ASP B C 1
ATOM 9081 O O . ASP B 1 577 ? 56.112 184.616 267.669 1.00 169.30 577 ASP B O 1
ATOM 9086 N N . LYS B 1 578 ? 55.825 182.650 266.545 1.00 167.27 578 LYS B N 1
ATOM 9087 C CA . LYS B 1 578 ? 56.032 183.145 265.182 1.00 167.18 578 LYS B CA 1
ATOM 9088 C C . LYS B 1 578 ? 54.872 184.062 264.771 1.00 171.07 578 LYS B C 1
ATOM 9089 O O . LYS B 1 578 ? 55.128 185.177 264.318 1.00 170.60 578 LYS B O 1
ATOM 9095 N N . ARG B 1 579 ? 53.604 183.599 264.966 1.00 167.48 579 ARG B N 1
ATOM 9096 C CA . ARG B 1 579 ? 52.375 184.334 264.631 1.00 166.97 579 ARG B CA 1
ATOM 9097 C C . ARG B 1 579 ? 52.147 185.579 265.513 1.00 171.09 579 ARG B C 1
ATOM 9098 O O . ARG B 1 579 ? 51.708 186.603 264.987 1.00 170.43 579 ARG B O 1
ATOM 9106 N N . CYS B 1 580 ? 52.479 185.504 266.829 1.00 168.00 580 CYS B N 1
ATOM 9107 C CA . CYS B 1 580 ? 52.359 186.614 267.792 1.00 167.88 580 CYS B CA 1
ATOM 9108 C C . CYS B 1 580 ? 53.221 187.828 267.417 1.00 172.03 580 CYS B C 1
ATOM 9109 O O . CYS B 1 580 ? 52.874 188.958 267.763 1.00 170.95 580 CYS B O 1
ATOM 9112 N N . LYS B 1 581 ? 54.348 187.582 266.727 1.00 169.90 581 LYS B N 1
ATOM 9113 C CA . LYS B 1 581 ? 55.282 188.602 266.249 1.00 170.44 581 LYS B CA 1
ATOM 9114 C C . LYS B 1 581 ? 54.865 189.088 264.854 1.00 176.56 581 LYS B C 1
ATOM 9115 O O . LYS B 1 581 ? 54.862 190.297 264.611 1.00 176.29 581 LYS B O 1
ATOM 9121 N N . VAL B 1 582 ? 54.501 188.135 263.951 1.00 174.37 582 VAL B N 1
ATOM 9122 C CA . VAL B 1 582 ? 54.090 188.345 262.553 1.00 174.40 582 VAL B CA 1
ATOM 9123 C C . VAL B 1 582 ? 52.819 189.234 262.441 1.00 180.09 582 VAL B C 1
ATOM 9124 O O . VAL B 1 582 ? 52.797 190.133 261.590 1.00 179.71 582 VAL B O 1
ATOM 9128 N N . LEU B 1 583 ? 51.797 189.016 263.302 1.00 177.76 583 LEU B N 1
ATOM 9129 C CA . LEU B 1 583 ? 50.587 189.847 263.282 1.00 178.02 583 LEU B CA 1
ATOM 9130 C C . LEU B 1 583 ? 50.865 191.233 263.881 1.00 183.20 583 LEU B C 1
ATOM 9131 O O . LEU B 1 583 ? 50.306 192.225 263.403 1.00 182.61 583 LEU B O 1
ATOM 9136 N N . SER B 1 584 ? 51.743 191.288 264.913 1.00 180.93 584 SER B N 1
ATOM 9137 C CA . SER B 1 584 ? 52.105 192.505 265.640 1.00 181.20 584 SER B CA 1
ATOM 9138 C C . SER B 1 584 ? 52.850 193.531 264.796 1.00 185.41 584 SER B C 1
ATOM 9139 O O . SER B 1 584 ? 52.472 194.702 264.849 1.00 185.25 584 SER B O 1
ATOM 9142 N N . PHE B 1 585 ? 53.879 193.120 264.002 1.00 181.76 585 PHE B N 1
ATOM 9143 C CA . PHE B 1 585 ? 54.594 194.091 263.162 1.00 181.39 585 PHE B CA 1
ATOM 9144 C C . PHE B 1 585 ? 53.686 194.631 262.039 1.00 184.95 585 PHE B C 1
ATOM 9145 O O . PHE B 1 585 ? 53.922 195.735 261.546 1.00 184.43 585 PHE B O 1
ATOM 9153 N N . ARG B 1 586 ? 52.605 193.891 261.706 1.00 181.28 586 ARG B N 1
ATOM 9154 C CA . ARG B 1 586 ? 51.596 194.328 260.745 1.00 180.82 586 ARG B CA 1
ATOM 9155 C C . ARG B 1 586 ? 50.695 195.348 261.447 1.00 183.99 586 ARG B C 1
ATOM 9156 O O . ARG B 1 586 ? 50.495 196.429 260.901 1.00 183.85 586 ARG B O 1
ATOM 9164 N N . LEU B 1 587 ? 50.216 195.028 262.683 1.00 179.53 587 LEU B N 1
ATOM 9165 C CA . LEU B 1 587 ? 49.359 195.877 263.527 1.00 179.05 587 LEU B CA 1
ATOM 9166 C C . LEU B 1 587 ? 49.942 197.289 263.688 1.00 183.28 587 LEU B C 1
ATOM 9167 O O . LEU B 1 587 ? 49.263 198.260 263.349 1.00 182.94 587 LEU B O 1
ATOM 9172 N N . LYS B 1 588 ? 51.211 197.393 264.156 1.00 179.88 588 LYS B N 1
ATOM 9173 C CA . LYS B 1 588 ? 51.914 198.671 264.363 1.00 179.52 588 LYS B CA 1
ATOM 9174 C C . LYS B 1 588 ? 52.129 199.433 263.044 1.00 185.01 588 LYS B C 1
ATOM 9175 O O . LYS B 1 588 ? 52.278 200.659 263.074 1.00 184.84 588 LYS B O 1
ATOM 9181 N N . MET B 1 589 ? 52.137 198.713 261.894 1.00 182.23 589 MET B N 1
ATOM 9182 C CA . MET B 1 589 ? 52.330 199.327 260.582 1.00 182.26 589 MET B CA 1
ATOM 9183 C C . MET B 1 589 ? 51.014 199.753 259.908 1.00 187.53 589 MET B C 1
ATOM 9184 O O . MET B 1 589 ? 50.804 200.958 259.815 1.00 187.66 589 MET B O 1
ATOM 9189 N N . LEU B 1 590 ? 50.124 198.807 259.478 1.00 184.41 590 LEU B N 1
ATOM 9190 C CA . LEU B 1 590 ? 48.850 199.103 258.776 1.00 184.31 590 LEU B CA 1
ATOM 9191 C C . LEU B 1 590 ? 47.998 200.229 259.426 1.00 188.35 590 LEU B C 1
ATOM 9192 O O . LEU B 1 590 ? 47.310 200.948 258.694 1.00 188.06 590 LEU B O 1
ATOM 9197 N N . LYS B 1 591 ? 48.074 200.397 260.770 1.00 184.76 591 LYS B N 1
ATOM 9198 C CA . LYS B 1 591 ? 47.375 201.455 261.513 1.00 184.60 591 LYS B CA 1
ATOM 9199 C C . LYS B 1 591 ? 47.833 202.858 261.061 1.00 189.78 591 LYS B C 1
ATOM 9200 O O . LYS B 1 591 ? 47.009 203.769 260.979 1.00 189.39 591 LYS B O 1
ATOM 9206 N N . ASN B 1 592 ? 49.144 203.015 260.752 1.00 187.24 592 ASN B N 1
ATOM 9207 C CA . ASN B 1 592 ? 49.773 204.268 260.304 1.00 187.28 592 ASN B CA 1
ATOM 9208 C C . ASN B 1 592 ? 50.587 204.129 258.983 1.00 191.38 592 ASN B C 1
ATOM 9209 O O . ASN B 1 592 ? 51.479 204.946 258.732 1.00 190.96 592 ASN B O 1
ATOM 9214 N N . LYS B 1 593 ? 50.264 203.120 258.138 1.00 188.12 593 LYS B N 1
ATOM 9215 C CA . LYS B 1 593 ? 50.961 202.864 256.867 1.00 188.14 593 LYS B CA 1
ATOM 9216 C C . LYS B 1 593 ? 50.057 203.106 255.647 1.00 192.55 593 LYS B C 1
ATOM 9217 O O . LYS B 1 593 ? 50.300 204.050 254.891 1.00 192.26 593 LYS B O 1
ATOM 9223 N N . CYS B 1 594 ? 49.034 202.246 255.448 1.00 189.19 594 CYS B N 1
ATOM 9224 C CA . CYS B 1 594 ? 48.116 202.329 254.313 1.00 188.82 594 CYS B CA 1
ATOM 9225 C C . CYS B 1 594 ? 46.858 203.122 254.633 1.00 192.39 594 CYS B C 1
ATOM 9226 O O . CYS B 1 594 ? 46.062 202.735 255.495 1.00 191.55 594 CYS B O 1
ATOM 9229 N N . HIS B 1 595 ? 46.713 204.262 253.938 1.00 189.08 595 HIS B N 1
ATOM 9230 C CA . HIS B 1 595 ? 45.596 205.197 254.053 1.00 188.81 595 HIS B CA 1
ATOM 9231 C C . HIS B 1 595 ? 44.959 205.407 252.677 1.00 192.52 595 HIS B C 1
ATOM 9232 O O . HIS B 1 595 ? 43.738 205.542 252.584 1.00 191.95 595 HIS B O 1
ATOM 9239 N N . SER B 1 596 ? 45.794 205.425 251.613 1.00 189.19 596 SER B N 1
ATOM 9240 C CA . SER B 1 596 ? 45.375 205.622 250.224 1.00 189.03 596 SER B CA 1
ATOM 9241 C C . SER B 1 596 ? 44.634 204.409 249.657 1.00 193.10 596 SER B C 1
ATOM 9242 O O . SER B 1 596 ? 44.864 203.282 250.099 1.00 192.24 596 SER B O 1
ATOM 9245 N N . THR B 1 597 ? 43.743 204.650 248.676 1.00 190.47 597 THR B N 1
ATOM 9246 C CA . THR B 1 597 ? 42.914 203.624 248.038 1.00 190.73 597 THR B CA 1
ATOM 9247 C C . THR B 1 597 ? 43.615 202.957 246.843 1.00 195.35 597 THR B C 1
ATOM 9248 O O . THR B 1 597 ? 43.856 201.749 246.890 1.00 194.94 597 THR B O 1
ATOM 9252 N N . ILE B 1 598 ? 43.911 203.734 245.775 1.00 192.41 598 ILE B N 1
ATOM 9253 C CA . ILE B 1 598 ? 44.554 203.260 244.537 1.00 192.25 598 ILE B CA 1
ATOM 9254 C C . ILE B 1 598 ? 46.102 203.213 244.674 1.00 195.41 598 ILE B C 1
ATOM 9255 O O . ILE B 1 598 ? 46.731 202.290 244.145 1.00 194.79 598 ILE B O 1
ATOM 9260 N N . GLU B 1 599 ? 46.696 204.187 245.406 1.00 191.46 599 GLU B N 1
ATOM 9261 C CA . GLU B 1 599 ? 48.143 204.275 245.631 1.00 190.86 599 GLU B CA 1
ATOM 9262 C C . GLU B 1 599 ? 48.585 203.154 246.584 1.00 193.68 599 GLU B C 1
ATOM 9263 O O . GLU B 1 599 ? 49.292 202.243 246.145 1.00 193.27 599 GLU B O 1
ATOM 9269 N N . LYS B 1 600 ? 48.119 203.184 247.858 1.00 189.25 600 LYS B N 1
ATOM 9270 C CA . LYS B 1 600 ? 48.426 202.148 248.851 1.00 188.52 600 LYS B CA 1
ATOM 9271 C C . LYS B 1 600 ? 47.570 200.907 248.580 1.00 191.52 600 LYS B C 1
ATOM 9272 O O . LYS B 1 600 ? 46.340 200.974 248.660 1.00 191.36 600 LYS B O 1
ATOM 9278 N N . ASP B 1 601 ? 48.223 199.794 248.198 1.00 186.95 601 ASP B N 1
ATOM 9279 C CA . ASP B 1 601 ? 47.548 198.544 247.851 1.00 186.26 601 ASP B CA 1
ATOM 9280 C C . ASP B 1 601 ? 48.324 197.312 248.344 1.00 190.13 601 ASP B C 1
ATOM 9281 O O . ASP B 1 601 ? 48.320 196.275 247.672 1.00 189.53 601 ASP B O 1
ATOM 9286 N N . ARG B 1 602 ? 48.963 197.410 249.530 1.00 186.97 602 ARG B N 1
ATOM 9287 C CA . ARG B 1 602 ? 49.744 196.294 250.066 1.00 186.98 602 ARG B CA 1
ATOM 9288 C C . ARG B 1 602 ? 49.249 195.732 251.418 1.00 191.50 602 ARG B C 1
ATOM 9289 O O . ARG B 1 602 ? 49.864 194.794 251.933 1.00 190.80 602 ARG B O 1
ATOM 9297 N N . CYS B 1 603 ? 48.131 196.254 251.960 1.00 188.90 603 CYS B N 1
ATOM 9298 C CA . CYS B 1 603 ? 47.549 195.735 253.202 1.00 189.03 603 CYS B CA 1
ATOM 9299 C C . CYS B 1 603 ? 46.362 194.824 252.834 1.00 193.96 603 CYS B C 1
ATOM 9300 O O . CYS B 1 603 ? 45.314 195.342 252.432 1.00 193.43 603 CYS B O 1
ATOM 9303 N N . PRO B 1 604 ? 46.506 193.476 252.911 1.00 191.39 604 PRO B N 1
ATOM 9304 C CA . PRO B 1 604 ? 45.384 192.597 252.530 1.00 191.40 604 PRO B CA 1
ATOM 9305 C C . PRO B 1 604 ? 44.238 192.575 253.541 1.00 195.71 604 PRO B C 1
ATOM 9306 O O . PRO B 1 604 ? 43.082 192.510 253.125 1.00 195.14 604 PRO B O 1
ATOM 9310 N N . GLU B 1 605 ? 44.558 192.647 254.859 1.00 192.49 605 GLU B N 1
ATOM 9311 C CA . GLU B 1 605 ? 43.594 192.638 255.973 1.00 192.14 605 GLU B CA 1
ATOM 9312 C C . GLU B 1 605 ? 42.518 193.726 255.839 1.00 196.41 605 GLU B C 1
ATOM 9313 O O . GLU B 1 605 ? 41.349 193.441 256.098 1.00 195.66 605 GLU B O 1
ATOM 9319 N N . VAL B 1 606 ? 42.917 194.964 255.440 1.00 193.58 606 VAL B N 1
ATOM 9320 C CA . VAL B 1 606 ? 42.013 196.117 255.263 1.00 193.41 606 VAL B CA 1
ATOM 9321 C C . VAL B 1 606 ? 41.282 196.051 253.903 1.00 196.88 606 VAL B C 1
ATOM 9322 O O . VAL B 1 606 ? 40.131 196.486 253.803 1.00 196.56 606 VAL B O 1
ATOM 9326 N N . PHE B 1 607 ? 41.951 195.499 252.872 1.00 192.76 607 PHE B N 1
ATOM 9327 C CA . PHE B 1 607 ? 41.393 195.365 251.533 1.00 192.35 607 PHE B CA 1
ATOM 9328 C C . PHE B 1 607 ? 40.386 194.215 251.437 1.00 195.37 607 PHE B C 1
ATOM 9329 O O . PHE B 1 607 ? 39.515 194.269 250.577 1.00 194.95 607 PHE B O 1
ATOM 9337 N N . LEU B 1 608 ? 40.491 193.191 252.303 1.00 191.36 608 LEU B N 1
ATOM 9338 C CA . LEU B 1 608 ? 39.610 192.024 252.243 1.00 190.97 608 LEU B CA 1
ATOM 9339 C C . LEU B 1 608 ? 38.472 191.990 253.283 1.00 194.54 608 LEU B C 1
ATOM 9340 O O . LEU B 1 608 ? 37.397 191.497 252.937 1.00 193.79 608 LEU B O 1
ATOM 9345 N N . SER B 1 609 ? 38.694 192.484 254.533 1.00 191.17 609 SER B N 1
ATOM 9346 C CA . SER B 1 609 ? 37.687 192.482 255.620 1.00 190.83 609 SER B CA 1
ATOM 9347 C C . SER B 1 609 ? 36.398 193.259 255.299 1.00 194.37 609 SER B C 1
ATOM 9348 O O . SER B 1 609 ? 35.332 192.904 255.811 1.00 193.69 609 SER B O 1
ATOM 9351 N N . ALA B 1 610 ? 36.501 194.314 254.469 1.00 190.75 610 ALA B N 1
ATOM 9352 C CA . ALA B 1 610 ? 35.352 195.107 254.031 1.00 190.38 610 ALA B CA 1
ATOM 9353 C C . ALA B 1 610 ? 34.912 194.699 252.623 1.00 193.28 610 ALA B C 1
ATOM 9354 O O . ALA B 1 610 ? 33.731 194.854 252.306 1.00 192.79 610 ALA B O 1
ATOM 9356 N N . VAL B 1 611 ? 35.857 194.179 251.782 1.00 188.68 611 VAL B N 1
ATOM 9357 C CA . VAL B 1 611 ? 35.581 193.690 250.420 1.00 187.61 611 VAL B CA 1
ATOM 9358 C C . VAL B 1 611 ? 34.670 192.454 250.499 1.00 190.11 611 VAL B C 1
ATOM 9359 O O . VAL B 1 611 ? 33.765 192.329 249.678 1.00 189.90 611 VAL B O 1
ATOM 9363 N N . SER B 1 612 ? 34.865 191.595 251.533 1.00 185.13 612 SER B N 1
ATOM 9364 C CA . SER B 1 612 ? 34.039 190.416 251.804 1.00 184.09 612 SER B CA 1
ATOM 9365 C C . SER B 1 612 ? 32.653 190.873 252.271 1.00 185.61 612 SER B C 1
ATOM 9366 O O . SER B 1 612 ? 31.646 190.246 251.936 1.00 185.18 612 SER B O 1
ATOM 9369 N N . ASP B 1 613 ? 32.618 191.986 253.027 1.00 180.18 613 ASP B N 1
ATOM 9370 C CA . ASP B 1 613 ? 31.399 192.577 253.561 1.00 179.07 613 ASP B CA 1
ATOM 9371 C C . ASP B 1 613 ? 30.654 193.426 252.520 1.00 180.72 613 ASP B C 1
ATOM 9372 O O . ASP B 1 613 ? 29.458 193.678 252.698 1.00 180.77 613 ASP B O 1
ATOM 9377 N N . LYS B 1 614 ? 31.344 193.819 251.416 1.00 174.85 614 LYS B N 1
ATOM 9378 C CA . LYS B 1 614 ? 30.763 194.550 250.281 1.00 173.56 614 LYS B CA 1
ATOM 9379 C C . LYS B 1 614 ? 30.056 193.519 249.387 1.00 175.21 614 LYS B C 1
ATOM 9380 O O . LYS B 1 614 ? 29.083 193.847 248.703 1.00 174.68 614 LYS B O 1
ATOM 9386 N N . LEU B 1 615 ? 30.547 192.261 249.428 1.00 170.00 615 LEU B N 1
ATOM 9387 C CA . LEU B 1 615 ? 29.957 191.107 248.754 1.00 168.80 615 LEU B CA 1
ATOM 9388 C C . LEU B 1 615 ? 28.783 190.645 249.635 1.00 170.79 615 LEU B C 1
ATOM 9389 O O . LEU B 1 615 ? 27.720 190.341 249.100 1.00 170.06 615 LEU B O 1
ATOM 9394 N N . THR B 1 616 ? 28.981 190.633 250.989 1.00 166.19 616 THR B N 1
ATOM 9395 C CA . THR B 1 616 ? 28.008 190.256 252.032 1.00 165.44 616 THR B CA 1
ATOM 9396 C C . THR B 1 616 ? 26.724 191.092 251.935 1.00 167.08 616 THR B C 1
ATOM 9397 O O . THR B 1 616 ? 25.630 190.542 252.083 1.00 166.56 616 THR B O 1
ATOM 9401 N N . SER B 1 617 ? 26.865 192.405 251.685 1.00 161.94 617 SER B N 1
ATOM 9402 C CA . SER B 1 617 ? 25.745 193.325 251.518 1.00 161.08 617 SER B CA 1
ATOM 9403 C C . SER B 1 617 ? 24.917 192.902 250.298 1.00 163.22 617 SER B C 1
ATOM 9404 O O . SER B 1 617 ? 23.693 192.795 250.399 1.00 163.18 617 SER B O 1
ATOM 9407 N N . THR B 1 618 ? 25.598 192.587 249.175 1.00 157.68 618 THR B N 1
ATOM 9408 C CA . THR B 1 618 ? 24.985 192.127 247.926 1.00 156.38 618 THR B CA 1
ATOM 9409 C C . THR B 1 618 ? 24.509 190.657 248.061 1.00 158.71 618 THR B C 1
ATOM 9410 O O . THR B 1 618 ? 23.672 190.218 247.276 1.00 158.20 618 THR B O 1
ATOM 9414 N N . ALA B 1 619 ? 25.008 189.920 249.078 1.00 154.31 619 ALA B N 1
ATOM 9415 C CA . ALA B 1 619 ? 24.651 188.518 249.327 1.00 153.78 619 ALA B CA 1
ATOM 9416 C C . ALA B 1 619 ? 23.342 188.338 250.104 1.00 156.28 619 ALA B C 1
ATOM 9417 O O . ALA B 1 619 ? 22.576 187.426 249.781 1.00 156.32 619 ALA B O 1
ATOM 9419 N N . VAL B 1 620 ? 23.087 189.191 251.124 1.00 150.63 620 VAL B N 1
ATOM 9420 C CA . VAL B 1 620 ? 21.854 189.126 251.925 1.00 149.19 620 VAL B CA 1
ATOM 9421 C C . VAL B 1 620 ? 20.647 189.636 251.135 1.00 148.92 620 VAL B C 1
ATOM 9422 O O . VAL B 1 620 ? 19.520 189.225 251.417 1.00 148.19 620 VAL B O 1
ATOM 9426 N N . LEU B 1 621 ? 20.886 190.513 250.143 1.00 142.82 621 LEU B N 1
ATOM 9427 C CA . LEU B 1 621 ? 19.835 191.040 249.280 1.00 141.90 621 LEU B CA 1
ATOM 9428 C C . LEU B 1 621 ? 19.188 189.907 248.479 1.00 143.34 621 LEU B C 1
ATOM 9429 O O . LEU B 1 621 ? 17.963 189.789 248.484 1.00 143.60 621 LEU B O 1
ATOM 9434 N N . PHE B 1 622 ? 20.008 189.061 247.822 1.00 136.71 622 PHE B N 1
ATOM 9435 C CA . PHE B 1 622 ? 19.512 187.949 247.020 1.00 134.91 622 PHE B CA 1
ATOM 9436 C C . PHE B 1 622 ? 19.154 186.733 247.860 1.00 135.43 622 PHE B C 1
ATOM 9437 O O . PHE B 1 622 ? 18.446 185.850 247.381 1.00 134.71 622 PHE B O 1
ATOM 9445 N N . LEU B 1 623 ? 19.574 186.721 249.132 1.00 130.26 623 LEU B N 1
ATOM 9446 C CA . LEU B 1 623 ? 19.199 185.683 250.083 1.00 129.66 623 LEU B CA 1
ATOM 9447 C C . LEU B 1 623 ? 17.741 185.952 250.463 1.00 131.63 623 LEU B C 1
ATOM 9448 O O . LEU B 1 623 ? 16.944 185.021 250.605 1.00 131.64 623 LEU B O 1
ATOM 9453 N N . ASN B 1 624 ? 17.393 187.248 250.566 1.00 125.83 624 ASN B N 1
ATOM 9454 C CA . ASN B 1 624 ? 16.052 187.735 250.868 1.00 123.99 624 ASN B CA 1
ATOM 9455 C C . ASN B 1 624 ? 15.132 187.486 249.689 1.00 123.37 624 ASN B C 1
ATOM 9456 O O . ASN B 1 624 ? 14.095 186.852 249.860 1.00 122.02 624 ASN B O 1
ATOM 9461 N N . VAL B 1 625 ? 15.544 187.944 248.492 1.00 118.11 625 VAL B N 1
ATOM 9462 C CA . VAL B 1 625 ? 14.811 187.811 247.235 1.00 117.68 625 VAL B CA 1
ATOM 9463 C C . VAL B 1 625 ? 14.369 186.365 246.984 1.00 122.91 625 VAL B C 1
ATOM 9464 O O . VAL B 1 625 ? 13.172 186.127 246.834 1.00 124.67 625 VAL B O 1
ATOM 9468 N N . GLU B 1 626 ? 15.301 185.406 246.972 1.00 117.67 626 GLU B N 1
ATOM 9469 C CA . GLU B 1 626 ? 14.934 184.033 246.660 1.00 116.69 626 GLU B CA 1
ATOM 9470 C C . GLU B 1 626 ? 14.474 183.196 247.853 1.00 117.92 626 GLU B C 1
ATOM 9471 O O . GLU B 1 626 ? 13.323 182.772 247.866 1.00 117.37 626 GLU B O 1
ATOM 9477 N N . LEU B 1 627 ? 15.357 182.948 248.828 1.00 112.81 627 LEU B N 1
ATOM 9478 C CA . LEU B 1 627 ? 15.116 182.062 249.965 1.00 111.91 627 LEU B CA 1
ATOM 9479 C C . LEU B 1 627 ? 14.181 182.601 251.057 1.00 113.70 627 LEU B C 1
ATOM 9480 O O . LEU B 1 627 ? 13.222 181.914 251.419 1.00 112.42 627 LEU B O 1
ATOM 9485 N N . LEU B 1 628 ? 14.490 183.785 251.617 1.00 109.72 628 LEU B N 1
ATOM 9486 C CA . LEU B 1 628 ? 13.769 184.356 252.759 1.00 109.24 628 LEU B CA 1
ATOM 9487 C C . LEU B 1 628 ? 12.318 184.769 252.482 1.00 111.15 628 LEU B C 1
ATOM 9488 O O . LEU B 1 628 ? 11.428 184.300 253.193 1.00 110.04 628 LEU B O 1
ATOM 9493 N N . SER B 1 629 ? 12.077 185.647 251.486 1.00 107.04 629 SER B N 1
ATOM 9494 C CA . SER B 1 629 ? 10.731 186.117 251.150 1.00 106.34 629 SER B CA 1
ATOM 9495 C C . SER B 1 629 ? 9.770 184.947 250.979 1.00 110.43 629 SER B C 1
ATOM 9496 O O . SER B 1 629 ? 8.755 184.892 251.675 1.00 109.95 629 SER B O 1
ATOM 9499 N N . ASP B 1 630 ? 10.139 183.980 250.114 1.00 107.55 630 ASP B N 1
ATOM 9500 C CA . ASP B 1 630 ? 9.355 182.785 249.826 1.00 107.76 630 ASP B CA 1
ATOM 9501 C C . ASP B 1 630 ? 9.075 181.959 251.054 1.00 110.96 630 ASP B C 1
ATOM 9502 O O . ASP B 1 630 ? 7.912 181.632 251.281 1.00 110.59 630 ASP B O 1
ATOM 9507 N N . PHE B 1 631 ? 10.115 181.660 251.875 1.00 106.98 631 PHE B N 1
ATOM 9508 C CA . PHE B 1 631 ? 9.953 180.854 253.094 1.00 106.20 631 PHE B CA 1
ATOM 9509 C C . PHE B 1 631 ? 8.806 181.345 253.963 1.00 108.84 631 PHE B C 1
ATOM 9510 O O . PHE B 1 631 ? 7.869 180.592 254.208 1.00 108.45 631 PHE B O 1
ATOM 9518 N N . PHE B 1 632 ? 8.876 182.601 254.417 1.00 104.43 632 PHE B N 1
ATOM 9519 C CA . PHE B 1 632 ? 7.845 183.180 255.267 1.00 103.91 632 PHE B CA 1
ATOM 9520 C C . PHE B 1 632 ? 6.463 183.151 254.625 1.00 106.65 632 PHE B C 1
ATOM 9521 O O . PHE B 1 632 ? 5.468 183.028 255.345 1.00 106.60 632 PHE B O 1
ATOM 9529 N N . TYR B 1 633 ? 6.401 183.210 253.276 1.00 101.06 633 TYR B N 1
ATOM 9530 C CA . TYR B 1 633 ? 5.132 183.155 252.567 1.00 99.61 633 TYR B CA 1
ATOM 9531 C C . TYR B 1 633 ? 4.573 181.732 252.551 1.00 102.85 633 TYR B C 1
ATOM 9532 O O . TYR B 1 633 ? 3.515 181.478 253.128 1.00 102.96 633 TYR B O 1
ATOM 9541 N N . ASN B 1 634 ? 5.292 180.820 251.895 1.00 98.06 634 ASN B N 1
ATOM 9542 C CA . ASN B 1 634 ? 4.913 179.429 251.693 1.00 97.26 634 ASN B CA 1
ATOM 9543 C C . ASN B 1 634 ? 4.940 178.534 252.926 1.00 99.73 634 ASN B C 1
ATOM 9544 O O . ASN B 1 634 ? 4.259 177.509 252.898 1.00 99.57 634 ASN B O 1
ATOM 9549 N N . PHE B 1 635 ? 5.738 178.852 253.970 1.00 95.51 635 PHE B N 1
ATOM 9550 C CA . PHE B 1 635 ? 5.823 177.964 255.136 1.00 95.32 635 PHE B CA 1
ATOM 9551 C C . PHE B 1 635 ? 4.460 177.754 255.837 1.00 98.02 635 PHE B C 1
ATOM 9552 O O . PHE B 1 635 ? 4.101 176.588 256.027 1.00 97.54 635 PHE B O 1
ATOM 9560 N N . PRO B 1 636 ? 3.669 178.803 256.190 1.00 93.28 636 PRO B N 1
ATOM 9561 C CA . PRO B 1 636 ? 2.371 178.545 256.830 1.00 92.43 636 PRO B CA 1
ATOM 9562 C C . PRO B 1 636 ? 1.453 177.742 255.915 1.00 94.65 636 PRO B C 1
ATOM 9563 O O . PRO B 1 636 ? 0.839 176.786 256.370 1.00 94.76 636 PRO B O 1
ATOM 9567 N N . ILE B 1 637 ? 1.429 178.095 254.619 1.00 89.36 637 ILE B N 1
ATOM 9568 C CA . ILE B 1 637 ? 0.636 177.465 253.562 1.00 88.57 637 ILE B CA 1
ATOM 9569 C C . ILE B 1 637 ? 0.942 175.959 253.464 1.00 94.42 637 ILE B C 1
ATOM 9570 O O . ILE B 1 637 ? 0.019 175.130 253.471 1.00 93.49 637 ILE B O 1
ATOM 9575 N N . GLU B 1 638 ? 2.236 175.613 253.396 1.00 93.15 638 GLU B N 1
ATOM 9576 C CA . GLU B 1 638 ? 2.653 174.224 253.295 1.00 93.83 638 GLU B CA 1
ATOM 9577 C C . GLU B 1 638 ? 2.406 173.454 254.564 1.00 98.48 638 GLU B C 1
ATOM 9578 O O . GLU B 1 638 ? 2.053 172.274 254.506 1.00 97.57 638 GLU B O 1
ATOM 9584 N N . LEU B 1 639 ? 2.553 174.136 255.704 1.00 96.38 639 LEU B N 1
ATOM 9585 C CA . LEU B 1 639 ? 2.309 173.565 257.016 1.00 97.21 639 LEU B CA 1
ATOM 9586 C C . LEU B 1 639 ? 0.822 173.223 257.141 1.00 102.57 639 LEU B C 1
ATOM 9587 O O . LEU B 1 639 ? 0.496 172.052 257.358 1.00 102.49 639 LEU B O 1
ATOM 9592 N N . ASP B 1 640 ? -0.071 174.222 256.917 1.00 99.47 640 ASP B N 1
ATOM 9593 C CA . ASP B 1 640 ? -1.524 174.051 256.944 1.00 99.76 640 ASP B CA 1
ATOM 9594 C C . ASP B 1 640 ? -1.916 172.878 256.055 1.00 104.75 640 ASP B C 1
ATOM 9595 O O . ASP B 1 640 ? -2.690 172.029 256.501 1.00 104.07 640 ASP B O 1
ATOM 9600 N N . ARG B 1 641 ? -1.314 172.784 254.836 1.00 102.52 641 ARG B N 1
ATOM 9601 C CA . ARG B 1 641 ? -1.550 171.660 253.927 1.00 103.18 641 ARG B CA 1
ATOM 9602 C C . ARG B 1 641 ? -1.104 170.339 254.577 1.00 108.89 641 ARG B C 1
ATOM 9603 O O . ARG B 1 641 ? -1.894 169.402 254.637 1.00 108.15 641 ARG B O 1
ATOM 9611 N N . ARG B 1 642 ? 0.150 170.279 255.073 1.00 106.85 642 ARG B N 1
ATOM 9612 C CA . ARG B 1 642 ? 0.728 169.086 255.694 1.00 107.08 642 ARG B CA 1
ATOM 9613 C C . ARG B 1 642 ? -0.059 168.572 256.894 1.00 112.49 642 ARG B C 1
ATOM 9614 O O . ARG B 1 642 ? -0.100 167.358 257.121 1.00 112.41 642 ARG B O 1
ATOM 9622 N N . LEU B 1 643 ? -0.723 169.487 257.620 1.00 109.67 643 LEU B N 1
ATOM 9623 C CA . LEU B 1 643 ? -1.542 169.164 258.783 1.00 110.09 643 LEU B CA 1
ATOM 9624 C C . LEU B 1 643 ? -2.859 168.482 258.411 1.00 114.83 643 LEU B C 1
ATOM 9625 O O . LEU B 1 643 ? -3.310 167.600 259.142 1.00 114.09 643 LEU B O 1
ATOM 9630 N N . THR B 1 644 ? -3.473 168.886 257.276 1.00 112.37 644 THR B N 1
ATOM 9631 C CA . THR B 1 644 ? -4.746 168.327 256.801 1.00 112.13 644 THR B CA 1
ATOM 9632 C C . THR B 1 644 ? -4.628 166.850 256.473 1.00 116.97 644 THR B C 1
ATOM 9633 O O . THR B 1 644 ? -5.568 166.097 256.725 1.00 116.22 644 THR B O 1
ATOM 9637 N N . LEU B 1 645 ? -3.448 166.443 255.959 1.00 115.44 645 LEU B N 1
ATOM 9638 C CA . LEU B 1 645 ? -3.066 165.077 255.582 1.00 116.32 645 LEU B CA 1
ATOM 9639 C C . LEU B 1 645 ? -3.181 164.077 256.738 1.00 123.68 645 LEU B C 1
ATOM 9640 O O . LEU B 1 645 ? -3.515 162.908 256.507 1.00 123.33 645 LEU B O 1
ATOM 9645 N N . LEU B 1 646 ? -2.902 164.547 257.975 1.00 122.31 646 LEU B N 1
ATOM 9646 C CA . LEU B 1 646 ? -2.950 163.758 259.208 1.00 122.80 646 LEU B CA 1
ATOM 9647 C C . LEU B 1 646 ? -4.362 163.233 259.489 1.00 129.64 646 LEU B C 1
ATOM 9648 O O . LEU B 1 646 ? -5.332 164.004 259.459 1.00 129.17 646 LEU B O 1
ATOM 9653 N N . GLY B 1 647 ? -4.451 161.926 259.745 1.00 128.17 647 GLY B N 1
ATOM 9654 C CA . GLY B 1 647 ? -5.703 161.242 260.058 1.00 128.89 647 GLY B CA 1
ATOM 9655 C C . GLY B 1 647 ? -6.129 161.419 261.503 1.00 134.58 647 GLY B C 1
ATOM 9656 O O . GLY B 1 647 ? -5.297 161.758 262.350 1.00 134.07 647 GLY B O 1
ATOM 9657 N N . ASP B 1 648 ? -7.431 161.182 261.797 1.00 132.59 648 ASP B N 1
ATOM 9658 C CA . ASP B 1 648 ? -8.029 161.297 263.141 1.00 133.10 648 ASP B CA 1
ATOM 9659 C C . ASP B 1 648 ? -7.347 160.395 264.188 1.00 136.90 648 ASP B C 1
ATOM 9660 O O . ASP B 1 648 ? -7.294 160.753 265.371 1.00 136.24 648 ASP B O 1
ATOM 9665 N N . GLU B 1 649 ? -6.807 159.243 263.730 1.00 133.65 649 GLU B N 1
ATOM 9666 C CA . GLU B 1 649 ? -6.040 158.271 264.523 1.00 133.54 649 GLU B CA 1
ATOM 9667 C C . GLU B 1 649 ? -4.636 158.828 264.800 1.00 136.52 649 GLU B C 1
ATOM 9668 O O . GLU B 1 649 ? -4.133 158.717 265.921 1.00 136.47 649 GLU B O 1
ATOM 9674 N N . GLN B 1 650 ? -4.023 159.444 263.767 1.00 131.67 650 GLN B N 1
ATOM 9675 C CA . GLN B 1 650 ? -2.700 160.064 263.791 1.00 130.51 650 GLN B CA 1
ATOM 9676 C C . GLN B 1 650 ? -2.684 161.294 264.708 1.00 132.08 650 GLN B C 1
ATOM 9677 O O . GLN B 1 650 ? -1.732 161.457 265.464 1.00 131.46 650 GLN B O 1
ATOM 9683 N N . VAL B 1 651 ? -3.741 162.131 264.670 1.00 127.43 651 VAL B N 1
ATOM 9684 C CA . VAL B 1 651 ? -3.832 163.337 265.506 1.00 127.11 651 VAL B CA 1
ATOM 9685 C C . VAL B 1 651 ? -3.959 162.968 266.985 1.00 130.57 651 VAL B C 1
ATOM 9686 O O . VAL B 1 651 ? -3.300 163.599 267.814 1.00 130.19 651 VAL B O 1
ATOM 9690 N N . GLU B 1 652 ? -4.767 161.933 267.313 1.00 126.77 652 GLU B N 1
ATOM 9691 C CA . GLU B 1 652 ? -4.928 161.461 268.694 1.00 126.36 652 GLU B CA 1
ATOM 9692 C C . GLU B 1 652 ? -3.578 160.999 269.253 1.00 129.27 652 GLU B C 1
ATOM 9693 O O . GLU B 1 652 ? -3.222 161.374 270.368 1.00 128.35 652 GLU B O 1
ATOM 9699 N N . MET B 1 653 ? -2.806 160.249 268.440 1.00 125.75 653 MET B N 1
ATOM 9700 C CA . MET B 1 653 ? -1.474 159.743 268.779 1.00 125.54 653 MET B CA 1
ATOM 9701 C C . MET B 1 653 ? -0.489 160.910 268.952 1.00 130.11 653 MET B C 1
ATOM 9702 O O . MET B 1 653 ? 0.279 160.916 269.916 1.00 129.55 653 MET B O 1
ATOM 9707 N N . PHE B 1 654 ? -0.544 161.904 268.036 1.00 127.55 654 PHE B N 1
ATOM 9708 C CA . PHE B 1 654 ? 0.296 163.108 268.041 1.00 127.76 654 PHE B CA 1
ATOM 9709 C C . PHE B 1 654 ? 0.042 163.966 269.280 1.00 130.99 654 PHE B C 1
ATOM 9710 O O . PHE B 1 654 ? 0.990 164.527 269.833 1.00 130.66 654 PHE B O 1
ATOM 9718 N N . ALA B 1 655 ? -1.236 164.048 269.717 1.00 126.78 655 ALA B N 1
ATOM 9719 C CA . ALA B 1 655 ? -1.666 164.804 270.898 1.00 126.29 655 ALA B CA 1
ATOM 9720 C C . ALA B 1 655 ? -1.245 164.112 272.191 1.00 128.96 655 ALA B C 1
ATOM 9721 O O . ALA B 1 655 ? -0.726 164.775 273.087 1.00 127.92 655 ALA B O 1
ATOM 9723 N N . LYS B 1 656 ? -1.441 162.770 272.266 1.00 125.36 656 LYS B N 1
ATOM 9724 C CA . LYS B 1 656 ? -1.123 161.901 273.411 1.00 124.59 656 LYS B CA 1
ATOM 9725 C C . LYS B 1 656 ? 0.384 161.782 273.737 1.00 127.45 656 LYS B C 1
ATOM 9726 O O . LYS B 1 656 ? 0.753 160.985 274.607 1.00 126.54 656 LYS B O 1
ATOM 9732 N N . GLU B 1 657 ? 1.241 162.584 273.062 1.00 123.83 657 GLU B N 1
ATOM 9733 C CA . GLU B 1 657 ? 2.688 162.637 273.286 1.00 123.34 657 GLU B CA 1
ATOM 9734 C C . GLU B 1 657 ? 2.972 163.278 274.646 1.00 124.97 657 GLU B C 1
ATOM 9735 O O . GLU B 1 657 ? 3.778 162.740 275.409 1.00 124.74 657 GLU B O 1
ATOM 9741 N N . ASP B 1 658 ? 2.289 164.401 274.963 1.00 119.54 658 ASP B N 1
ATOM 9742 C CA . ASP B 1 658 ? 2.415 165.042 276.267 1.00 118.48 658 ASP B CA 1
ATOM 9743 C C . ASP B 1 658 ? 1.648 164.170 277.269 1.00 120.96 658 ASP B C 1
ATOM 9744 O O . ASP B 1 658 ? 0.484 163.832 277.006 1.00 119.47 658 ASP B O 1
ATOM 9749 N N . PRO B 1 659 ? 2.290 163.773 278.402 1.00 117.47 659 PRO B N 1
ATOM 9750 C CA . PRO B 1 659 ? 1.596 162.919 279.382 1.00 116.65 659 PRO B CA 1
ATOM 9751 C C . PRO B 1 659 ? 0.379 163.590 280.017 1.00 117.13 659 PRO B C 1
ATOM 9752 O O . PRO B 1 659 ? -0.614 162.902 280.237 1.00 116.34 659 PRO B O 1
ATOM 9756 N N . LYS B 1 660 ? 0.441 164.926 280.255 1.00 111.32 660 LYS B N 1
ATOM 9757 C CA . LYS B 1 660 ? -0.651 165.729 280.820 1.00 110.35 660 LYS B CA 1
ATOM 9758 C C . LYS B 1 660 ? -1.855 165.761 279.869 1.00 113.60 660 LYS B C 1
ATOM 9759 O O . LYS B 1 660 ? -3.005 165.711 280.318 1.00 112.72 660 LYS B O 1
ATOM 9765 N N . ILE B 1 661 ? -1.577 165.835 278.551 1.00 110.56 661 ILE B N 1
ATOM 9766 C CA . ILE B 1 661 ? -2.582 165.838 277.484 1.00 110.05 661 ILE B CA 1
ATOM 9767 C C . ILE B 1 661 ? -3.143 164.434 277.370 1.00 114.05 661 ILE B C 1
ATOM 9768 O O . ILE B 1 661 ? -4.364 164.286 277.349 1.00 114.54 661 ILE B O 1
ATOM 9773 N N . SER B 1 662 ? -2.265 163.402 277.379 1.00 109.69 662 SER B N 1
ATOM 9774 C CA . SER B 1 662 ? -2.681 161.995 277.330 1.00 109.34 662 SER B CA 1
ATOM 9775 C C . SER B 1 662 ? -3.578 161.645 278.525 1.00 111.76 662 SER B C 1
ATOM 9776 O O . SER B 1 662 ? -4.486 160.819 278.382 1.00 110.77 662 SER B O 1
ATOM 9779 N N . ARG B 1 663 ? -3.336 162.313 279.688 1.00 107.94 663 ARG B N 1
ATOM 9780 C CA . ARG B 1 663 ? -4.119 162.185 280.927 1.00 107.29 663 ARG B CA 1
ATOM 9781 C C . ARG B 1 663 ? -5.473 162.849 280.696 1.00 109.51 663 ARG B C 1
ATOM 9782 O O . ARG B 1 663 ? -6.506 162.223 280.953 1.00 109.25 663 ARG B O 1
ATOM 9790 N N . HIS B 1 664 ? -5.451 164.118 280.194 1.00 103.91 664 HIS B N 1
ATOM 9791 C CA . HIS B 1 664 ? -6.618 164.962 279.907 1.00 102.50 664 HIS B CA 1
ATOM 9792 C C . HIS B 1 664 ? -7.668 164.243 279.066 1.00 103.52 664 HIS B C 1
ATOM 9793 O O . HIS B 1 664 ? -8.852 164.249 279.413 1.00 101.79 664 HIS B O 1
ATOM 9800 N N . ILE B 1 665 ? -7.212 163.607 277.985 1.00 99.65 665 ILE B N 1
ATOM 9801 C CA . ILE B 1 665 ? -8.013 162.843 277.040 1.00 99.39 665 ILE B CA 1
ATOM 9802 C C . ILE B 1 665 ? -8.690 161.674 277.758 1.00 103.73 665 ILE B C 1
ATOM 9803 O O . ILE B 1 665 ? -9.906 161.513 277.643 1.00 102.38 665 ILE B O 1
ATOM 9808 N N . GLU B 1 666 ? -7.898 160.891 278.518 1.00 102.00 666 GLU B N 1
ATOM 9809 C CA . GLU B 1 666 ? -8.346 159.703 279.248 1.00 102.63 666 GLU B CA 1
ATOM 9810 C C . GLU B 1 666 ? -9.321 160.005 280.364 1.00 105.57 666 GLU B C 1
ATOM 9811 O O . GLU B 1 666 ? -10.305 159.278 280.536 1.00 104.17 666 GLU B O 1
ATOM 9817 N N . LEU B 1 667 ? -9.051 161.085 281.114 1.00 102.43 667 LEU B N 1
ATOM 9818 C CA . LEU B 1 667 ? -9.875 161.516 282.236 1.00 102.28 667 LEU B CA 1
ATOM 9819 C C . LEU B 1 667 ? -11.266 161.970 281.776 1.00 104.44 667 LEU B C 1
ATOM 9820 O O . LEU B 1 667 ? -12.266 161.585 282.392 1.00 103.12 667 LEU B O 1
ATOM 9825 N N . GLN B 1 668 ? -11.331 162.748 280.673 1.00 100.38 668 GLN B N 1
ATOM 9826 C CA . GLN B 1 668 ? -12.619 163.203 280.155 1.00 99.68 668 GLN B CA 1
ATOM 9827 C C . GLN B 1 668 ? -13.396 162.073 279.482 1.00 102.81 668 GLN B C 1
ATOM 9828 O O . GLN B 1 668 ? -14.627 162.069 279.567 1.00 102.69 668 GLN B O 1
ATOM 9834 N N . LYS B 1 669 ? -12.679 161.095 278.875 1.00 98.10 669 LYS B N 1
ATOM 9835 C CA . LYS B 1 669 ? -13.249 159.901 278.224 1.00 97.33 669 LYS B CA 1
ATOM 9836 C C . LYS B 1 669 ? -13.901 158.998 279.281 1.00 98.75 669 LYS B C 1
ATOM 9837 O O . LYS B 1 669 ? -14.986 158.454 279.049 1.00 97.74 669 LYS B O 1
ATOM 9843 N N . ARG B 1 670 ? -13.238 158.876 280.453 1.00 93.93 670 ARG B N 1
ATOM 9844 C CA . ARG B 1 670 ? -13.697 158.107 281.606 1.00 93.16 670 ARG B CA 1
ATOM 9845 C C . ARG B 1 670 ? -14.941 158.758 282.181 1.00 95.58 670 ARG B C 1
ATOM 9846 O O . ARG B 1 670 ? -15.871 158.045 282.544 1.00 95.24 670 ARG B O 1
ATOM 9854 N N . LYS B 1 671 ? -14.949 160.113 282.267 1.00 90.83 671 LYS B N 1
ATOM 9855 C CA . LYS B 1 671 ? -16.063 160.910 282.788 1.00 89.81 671 LYS B CA 1
ATOM 9856 C C . LYS B 1 671 ? -17.284 160.715 281.894 1.00 93.47 671 LYS B C 1
ATOM 9857 O O . LYS B 1 671 ? -18.398 160.528 282.394 1.00 92.59 671 LYS B O 1
ATOM 9863 N N . GLU B 1 672 ? -17.051 160.728 280.570 1.00 89.96 672 GLU B N 1
ATOM 9864 C CA . GLU B 1 672 ? -18.071 160.560 279.545 1.00 89.53 672 GLU B CA 1
ATOM 9865 C C . GLU B 1 672 ? -18.740 159.195 279.650 1.00 92.65 672 GLU B C 1
ATOM 9866 O O . GLU B 1 672 ? -19.968 159.155 279.801 1.00 92.14 672 GLU B O 1
ATOM 9872 N N . LEU B 1 673 ? -17.936 158.093 279.652 1.00 88.62 673 LEU B N 1
ATOM 9873 C CA . LEU B 1 673 ? -18.422 156.711 279.792 1.00 88.48 673 LEU B CA 1
ATOM 9874 C C . LEU B 1 673 ? -19.234 156.554 281.077 1.00 92.80 673 LEU B C 1
ATOM 9875 O O . LEU B 1 673 ? -20.362 156.050 281.035 1.00 92.68 673 LEU B O 1
ATOM 9880 N N . LEU B 1 674 ? -18.659 157.029 282.209 1.00 88.57 674 LEU B N 1
ATOM 9881 C CA . LEU B 1 674 ? -19.253 156.998 283.549 1.00 87.82 674 LEU B CA 1
ATOM 9882 C C . LEU B 1 674 ? -20.580 157.751 283.643 1.00 89.38 674 LEU B C 1
ATOM 9883 O O . LEU B 1 674 ? -21.502 157.289 284.324 1.00 87.81 674 LEU B O 1
ATOM 9888 N N . GLU B 1 675 ? -20.672 158.909 282.967 1.00 85.75 675 GLU B N 1
ATOM 9889 C CA . GLU B 1 675 ? -21.902 159.699 282.942 1.00 85.64 675 GLU B CA 1
ATOM 9890 C C . GLU B 1 675 ? -22.959 158.913 282.160 1.00 86.91 675 GLU B C 1
ATOM 9891 O O . GLU B 1 675 ? -24.109 158.803 282.611 1.00 85.24 675 GLU B O 1
ATOM 9897 N N . LEU B 1 676 ? -22.526 158.323 281.011 1.00 82.35 676 LEU B N 1
ATOM 9898 C CA . LEU B 1 676 ? -23.344 157.527 280.094 1.00 81.71 676 LEU B CA 1
ATOM 9899 C C . LEU B 1 676 ? -24.024 156.412 280.837 1.00 86.73 676 LEU B C 1
ATOM 9900 O O . LEU B 1 676 ? -25.262 156.354 280.848 1.00 86.89 676 LEU B O 1
ATOM 9905 N N . ALA B 1 677 ? -23.203 155.567 281.511 1.00 83.07 677 ALA B N 1
ATOM 9906 C CA . ALA B 1 677 ? -23.624 154.422 282.319 1.00 82.44 677 ALA B CA 1
ATOM 9907 C C . ALA B 1 677 ? -24.599 154.826 283.435 1.00 86.89 677 ALA B C 1
ATOM 9908 O O . ALA B 1 677 ? -25.675 154.243 283.518 1.00 84.89 677 ALA B O 1
ATOM 9910 N N . LEU B 1 678 ? -24.249 155.869 284.237 1.00 85.97 678 LEU B N 1
ATOM 9911 C CA . LEU B 1 678 ? -25.057 156.368 285.353 1.00 86.63 678 LEU B CA 1
ATOM 9912 C C . LEU B 1 678 ? -26.437 156.847 284.945 1.00 90.96 678 LEU B C 1
ATOM 9913 O O . LEU B 1 678 ? -27.411 156.535 285.637 1.00 89.45 678 LEU B O 1
ATOM 9918 N N . GLU B 1 679 ? -26.523 157.601 283.829 1.00 88.83 679 GLU B N 1
ATOM 9919 C CA . GLU B 1 679 ? -27.800 158.085 283.300 1.00 89.04 679 GLU B CA 1
ATOM 9920 C C . GLU B 1 679 ? -28.730 156.876 283.112 1.00 93.00 679 GLU B C 1
ATOM 9921 O O . GLU B 1 679 ? -29.855 156.882 283.620 1.00 91.87 679 GLU B O 1
ATOM 9927 N N . LYS B 1 680 ? -28.177 155.786 282.525 1.00 89.36 680 LYS B N 1
ATOM 9928 C CA . LYS B 1 680 ? -28.850 154.511 282.308 1.00 88.75 680 LYS B CA 1
ATOM 9929 C C . LYS B 1 680 ? -29.162 153.780 283.625 1.00 93.77 680 LYS B C 1
ATOM 9930 O O . LYS B 1 680 ? -30.282 153.304 283.764 1.00 93.02 680 LYS B O 1
ATOM 9936 N N . ILE B 1 681 ? -28.213 153.712 284.597 1.00 92.34 681 ILE B N 1
ATOM 9937 C CA . ILE B 1 681 ? -28.482 153.045 285.891 1.00 93.62 681 ILE B CA 1
ATOM 9938 C C . ILE B 1 681 ? -29.579 153.785 286.660 1.00 99.72 681 ILE B C 1
ATOM 9939 O O . ILE B 1 681 ? -30.600 153.178 286.997 1.00 99.52 681 ILE B O 1
ATOM 9944 N N . ASP B 1 682 ? -29.362 155.096 286.921 1.00 97.21 682 ASP B N 1
ATOM 9945 C CA . ASP B 1 682 ? -30.269 155.964 287.672 1.00 97.25 682 ASP B CA 1
ATOM 9946 C C . ASP B 1 682 ? -31.671 155.967 287.144 1.00 99.40 682 ASP B C 1
ATOM 9947 O O . ASP B 1 682 ? -32.604 156.013 287.941 1.00 98.95 682 ASP B O 1
ATOM 9952 N N . SER B 1 683 ? -31.827 155.888 285.818 1.00 94.91 683 SER B N 1
ATOM 9953 C CA . SER B 1 683 ? -33.143 155.848 285.206 1.00 94.60 683 SER B CA 1
ATOM 9954 C C . SER B 1 683 ? -33.806 154.507 285.481 1.00 98.03 683 SER B C 1
ATOM 9955 O O . SER B 1 683 ? -34.947 154.499 285.950 1.00 97.80 683 SER B O 1
ATOM 9958 N N . ILE B 1 684 ? -33.077 153.378 285.261 1.00 93.91 684 ILE B N 1
ATOM 9959 C CA . ILE B 1 684 ? -33.587 152.022 285.535 1.00 93.45 684 ILE B CA 1
ATOM 9960 C C . ILE B 1 684 ? -34.019 151.924 287.004 1.00 96.54 684 ILE B C 1
ATOM 9961 O O . ILE B 1 684 ? -35.099 151.406 287.277 1.00 96.83 684 ILE B O 1
ATOM 9966 N N . LEU B 1 685 ? -33.218 152.486 287.929 1.00 91.98 685 LEU B N 1
ATOM 9967 C CA . LEU B 1 685 ? -33.527 152.468 289.358 1.00 91.84 685 LEU B CA 1
ATOM 9968 C C . LEU B 1 685 ? -34.816 153.194 289.699 1.00 97.89 685 LEU B C 1
ATOM 9969 O O . LEU B 1 685 ? -35.615 152.644 290.445 1.00 97.74 685 LEU B O 1
ATOM 9974 N N . VAL B 1 686 ? -35.049 154.390 289.126 1.00 96.34 686 VAL B N 1
ATOM 9975 C CA . VAL B 1 686 ? -36.276 155.177 289.341 1.00 96.85 686 VAL B CA 1
ATOM 9976 C C . VAL B 1 686 ? -37.509 154.330 288.985 1.00 104.68 686 VAL B C 1
ATOM 9977 O O . VAL B 1 686 ? -38.440 154.236 289.789 1.00 104.52 686 VAL B O 1
ATOM 9981 N N . PHE B 1 687 ? -37.488 153.692 287.801 1.00 104.22 687 PHE B N 1
ATOM 9982 C CA . PHE B 1 687 ? -38.571 152.834 287.347 1.00 105.91 687 PHE B CA 1
ATOM 9983 C C . PHE B 1 687 ? -38.744 151.620 288.258 1.00 112.66 687 PHE B C 1
ATOM 9984 O O . PHE B 1 687 ? -39.869 151.331 288.670 1.00 112.74 687 PHE B O 1
ATOM 9992 N N . LYS B 1 688 ? -37.632 150.929 288.587 1.00 110.98 688 LYS B N 1
ATOM 9993 C CA . LYS B 1 688 ? -37.637 149.748 289.453 1.00 111.74 688 LYS B CA 1
ATOM 9994 C C . LYS B 1 688 ? -38.146 150.077 290.869 1.00 118.83 688 LYS B C 1
ATOM 9995 O O . LYS B 1 688 ? -38.825 149.247 291.474 1.00 119.13 688 LYS B O 1
ATOM 10001 N N . LYS B 1 689 ? -37.886 151.314 291.358 1.00 116.87 689 LYS B N 1
ATOM 10002 C CA . LYS B 1 689 ? -38.339 151.814 292.665 1.00 117.23 689 LYS B CA 1
ATOM 10003 C C . LYS B 1 689 ? -39.811 152.300 292.609 1.00 123.24 689 LYS B C 1
ATOM 10004 O O . LYS B 1 689 ? -40.242 153.065 293.482 1.00 123.38 689 LYS B O 1
ATOM 10010 N N . SER B 1 690 ? -40.578 151.838 291.590 1.00 120.12 690 SER B N 1
ATOM 10011 C CA . SER B 1 690 ? -41.980 152.190 291.379 1.00 149.38 690 SER B CA 1
ATOM 10012 C C . SER B 1 690 ? -42.801 150.956 291.009 1.00 169.93 690 SER B C 1
ATOM 10013 O O . SER B 1 690 ? -43.938 150.819 291.461 1.00 127.59 690 SER B O 1
ATOM 10016 N N . MET C 1 1 ? 41.890 178.596 237.306 1.00 153.57 1 MET C N 1
ATOM 10017 C CA . MET C 1 1 ? 41.325 178.172 238.593 1.00 153.16 1 MET C CA 1
ATOM 10018 C C . MET C 1 1 ? 40.061 177.295 238.394 1.00 154.08 1 MET C C 1
ATOM 10019 O O . MET C 1 1 ? 39.135 177.323 239.216 1.00 153.66 1 MET C O 1
ATOM 10024 N N . LEU C 1 2 ? 40.048 176.501 237.300 1.00 147.70 2 LEU C N 1
ATOM 10025 C CA . LEU C 1 2 ? 38.939 175.626 236.912 1.00 145.72 2 LEU C CA 1
ATOM 10026 C C . LEU C 1 2 ? 39.052 174.223 237.488 1.00 146.57 2 LEU C C 1
ATOM 10027 O O . LEU C 1 2 ? 40.152 173.666 237.567 1.00 146.18 2 LEU C O 1
ATOM 10032 N N . ASN C 1 3 ? 37.897 173.652 237.874 1.00 140.44 3 ASN C N 1
ATOM 10033 C CA . ASN C 1 3 ? 37.770 172.321 238.461 1.00 138.75 3 ASN C CA 1
ATOM 10034 C C . ASN C 1 3 ? 37.050 171.377 237.479 1.00 138.82 3 ASN C C 1
ATOM 10035 O O . ASN C 1 3 ? 35.862 171.071 237.649 1.00 138.70 3 ASN C O 1
ATOM 10040 N N . LEU C 1 4 ? 37.787 170.917 236.441 1.00 131.69 4 LEU C N 1
ATOM 10041 C CA . LEU C 1 4 ? 37.280 170.017 235.399 1.00 129.41 4 LEU C CA 1
ATOM 10042 C C . LEU C 1 4 ? 37.115 168.570 235.876 1.00 129.82 4 LEU C C 1
ATOM 10043 O O . LEU C 1 4 ? 37.046 167.662 235.047 1.00 128.67 4 LEU C O 1
ATOM 10048 N N . THR C 1 5 ? 37.030 168.353 237.201 1.00 124.93 5 THR C N 1
ATOM 10049 C CA . THR C 1 5 ? 36.840 167.028 237.782 1.00 124.30 5 THR C CA 1
ATOM 10050 C C . THR C 1 5 ? 35.642 166.331 237.179 1.00 125.90 5 THR C C 1
ATOM 10051 O O . THR C 1 5 ? 35.815 165.217 236.733 1.00 125.24 5 THR C O 1
ATOM 10055 N N . LYS C 1 6 ? 34.464 166.997 237.066 1.00 120.97 6 LYS C N 1
ATOM 10056 C CA . LYS C 1 6 ? 33.257 166.403 236.457 1.00 119.83 6 LYS C CA 1
ATOM 10057 C C . LYS C 1 6 ? 33.573 165.654 235.145 1.00 121.79 6 LYS C C 1
ATOM 10058 O O . LYS C 1 6 ? 33.057 164.555 234.933 1.00 121.96 6 LYS C O 1
ATOM 10064 N N . GLN C 1 7 ? 34.474 166.228 234.316 1.00 115.90 7 GLN C N 1
ATOM 10065 C CA . GLN C 1 7 ? 34.952 165.678 233.039 1.00 114.63 7 GLN C CA 1
ATOM 10066 C C . GLN C 1 7 ? 36.037 164.596 233.260 1.00 117.55 7 GLN C C 1
ATOM 10067 O O . GLN C 1 7 ? 36.044 163.571 232.580 1.00 117.51 7 GLN C O 1
ATOM 10073 N N . MET C 1 8 ? 36.950 164.834 234.207 1.00 112.32 8 MET C N 1
ATOM 10074 C CA . MET C 1 8 ? 38.028 163.909 234.542 1.00 111.21 8 MET C CA 1
ATOM 10075 C C . MET C 1 8 ? 37.444 162.615 235.147 1.00 114.63 8 MET C C 1
ATOM 10076 O O . MET C 1 8 ? 37.966 161.528 234.905 1.00 114.21 8 MET C O 1
ATOM 10081 N N . ILE C 1 9 ? 36.329 162.746 235.891 1.00 111.11 9 ILE C N 1
ATOM 10082 C CA . ILE C 1 9 ? 35.555 161.666 236.505 1.00 110.69 9 ILE C CA 1
ATOM 10083 C C . ILE C 1 9 ? 34.909 160.903 235.344 1.00 112.56 9 ILE C C 1
ATOM 10084 O O . ILE C 1 9 ? 34.946 159.673 235.326 1.00 111.72 9 ILE C O 1
ATOM 10089 N N . GLU C 1 10 ? 34.327 161.658 234.376 1.00 107.71 10 GLU C N 1
ATOM 10090 C CA . GLU C 1 10 ? 33.654 161.160 233.175 1.00 106.93 10 GLU C CA 1
ATOM 10091 C C . GLU C 1 10 ? 34.629 160.289 232.388 1.00 109.29 10 GLU C C 1
ATOM 10092 O O . GLU C 1 10 ? 34.290 159.164 232.021 1.00 108.86 10 GLU C O 1
ATOM 10098 N N . ILE C 1 11 ? 35.866 160.791 232.198 1.00 104.63 11 ILE C N 1
ATOM 10099 C CA . ILE C 1 11 ? 36.942 160.093 231.503 1.00 103.53 11 ILE C CA 1
ATOM 10100 C C . ILE C 1 11 ? 37.258 158.812 232.248 1.00 106.10 11 ILE C C 1
ATOM 10101 O O . ILE C 1 11 ? 37.277 157.760 231.624 1.00 105.91 11 ILE C O 1
ATOM 10106 N N . ARG C 1 12 ? 37.401 158.880 233.583 1.00 102.42 12 ARG C N 1
ATOM 10107 C CA . ARG C 1 12 ? 37.651 157.698 234.416 1.00 102.33 12 ARG C CA 1
ATOM 10108 C C . ARG C 1 12 ? 36.541 156.653 234.220 1.00 106.38 12 ARG C C 1
ATOM 10109 O O . ARG C 1 12 ? 36.838 155.466 234.051 1.00 105.67 12 ARG C O 1
ATOM 10117 N N . THR C 1 13 ? 35.271 157.116 234.206 1.00 103.19 13 THR C N 1
ATOM 10118 C CA . THR C 1 13 ? 34.082 156.283 234.039 1.00 102.84 13 THR C CA 1
ATOM 10119 C C . THR C 1 13 ? 34.133 155.521 232.728 1.00 106.40 13 THR C C 1
ATOM 10120 O O . THR C 1 13 ? 34.025 154.302 232.738 1.00 105.52 13 THR C O 1
ATOM 10124 N N . ILE C 1 14 ? 34.343 156.221 231.614 1.00 104.41 14 ILE C N 1
ATOM 10125 C CA . ILE C 1 14 ? 34.358 155.588 230.295 1.00 105.37 14 ILE C CA 1
ATOM 10126 C C . ILE C 1 14 ? 35.614 154.701 230.081 1.00 111.02 14 ILE C C 1
ATOM 10127 O O . ILE C 1 14 ? 35.580 153.812 229.231 1.00 110.31 14 ILE C O 1
ATOM 10132 N N . LEU C 1 15 ? 36.692 154.930 230.860 1.00 109.57 15 LEU C N 1
ATOM 10133 C CA . LEU C 1 15 ? 37.926 154.144 230.789 1.00 110.35 15 LEU C CA 1
ATOM 10134 C C . LEU C 1 15 ? 37.790 152.854 231.587 1.00 118.40 15 LEU C C 1
ATOM 10135 O O . LEU C 1 15 ? 38.625 151.955 231.474 1.00 117.53 15 LEU C O 1
ATOM 10140 N N . ASN C 1 16 ? 36.747 152.783 232.424 1.00 118.87 16 ASN C N 1
ATOM 10141 C CA . ASN C 1 16 ? 36.431 151.609 233.231 1.00 120.20 16 ASN C CA 1
ATOM 10142 C C . ASN C 1 16 ? 35.601 150.674 232.362 1.00 126.31 16 ASN C C 1
ATOM 10143 O O . ASN C 1 16 ? 35.537 149.477 232.639 1.00 126.43 16 ASN C O 1
ATOM 10148 N N . LYS C 1 17 ? 34.990 151.232 231.295 1.00 124.19 17 LYS C N 1
ATOM 10149 C CA . LYS C 1 17 ? 34.129 150.533 230.345 1.00 124.87 17 LYS C CA 1
ATOM 10150 C C . LYS C 1 17 ? 34.891 149.673 229.333 1.00 133.71 17 LYS C C 1
ATOM 10151 O O . LYS C 1 17 ? 34.263 148.865 228.646 1.00 133.73 17 LYS C O 1
ATOM 10157 N N . VAL C 1 18 ? 36.224 149.820 229.244 1.00 134.18 18 VAL C N 1
ATOM 10158 C CA . VAL C 1 18 ? 37.021 149.015 228.310 1.00 136.36 18 VAL C CA 1
ATOM 10159 C C . VAL C 1 18 ? 37.422 147.664 228.948 1.00 145.63 18 VAL C C 1
ATOM 10160 O O . VAL C 1 18 ? 38.030 147.641 230.022 1.00 145.25 18 VAL C O 1
ATOM 10164 N N . ASP C 1 19 ? 37.043 146.549 228.267 1.00 146.52 19 ASP C N 1
ATOM 10165 C CA . ASP C 1 19 ? 37.205 145.129 228.631 1.00 148.53 19 ASP C CA 1
ATOM 10166 C C . ASP C 1 19 ? 38.430 144.813 229.511 1.00 156.58 19 ASP C C 1
ATOM 10167 O O . ASP C 1 19 ? 38.262 144.213 230.576 1.00 156.68 19 ASP C O 1
ATOM 10172 N N . SER C 1 20 ? 39.648 145.192 229.074 1.00 155.61 20 SER C N 1
ATOM 10173 C CA . SER C 1 20 ? 40.861 144.911 229.846 1.00 156.67 20 SER C CA 1
ATOM 10174 C C . SER C 1 20 ? 41.906 146.018 229.703 1.00 162.87 20 SER C C 1
ATOM 10175 O O . SER C 1 20 ? 42.721 145.986 228.776 1.00 162.54 20 SER C O 1
ATOM 10178 N N . SER C 1 21 ? 41.863 147.013 230.614 1.00 161.13 21 SER C N 1
ATOM 10179 C CA . SER C 1 21 ? 42.788 148.154 230.608 1.00 161.78 21 SER C CA 1
ATOM 10180 C C . SER C 1 21 ? 43.058 148.731 231.996 1.00 166.34 21 SER C C 1
ATOM 10181 O O . SER C 1 21 ? 42.148 148.789 232.830 1.00 166.38 21 SER C O 1
ATOM 10184 N N . SER C 1 22 ? 44.304 149.202 232.218 1.00 162.42 22 SER C N 1
ATOM 10185 C CA . SER C 1 22 ? 44.733 149.840 233.467 1.00 161.75 22 SER C CA 1
ATOM 10186 C C . SER C 1 22 ? 44.767 151.366 233.288 1.00 164.17 22 SER C C 1
ATOM 10187 O O . SER C 1 22 ? 45.567 152.056 233.928 1.00 163.73 22 SER C O 1
ATOM 10190 N N . ALA C 1 23 ? 43.889 151.886 232.411 1.00 159.65 23 ALA C N 1
ATOM 10191 C CA . ALA C 1 23 ? 43.782 153.311 232.121 1.00 159.16 23 ALA C CA 1
ATOM 10192 C C . ALA C 1 23 ? 42.950 154.038 233.186 1.00 162.68 23 ALA C C 1
ATOM 10193 O O . ALA C 1 23 ? 43.336 155.125 233.623 1.00 162.04 23 ALA C O 1
ATOM 10195 N N . HIS C 1 24 ? 41.828 153.427 233.621 1.00 159.07 24 HIS C N 1
ATOM 10196 C CA . HIS C 1 24 ? 40.945 153.985 234.653 1.00 158.78 24 HIS C CA 1
ATOM 10197 C C . HIS C 1 24 ? 41.617 153.982 236.022 1.00 160.70 24 HIS C C 1
ATOM 10198 O O 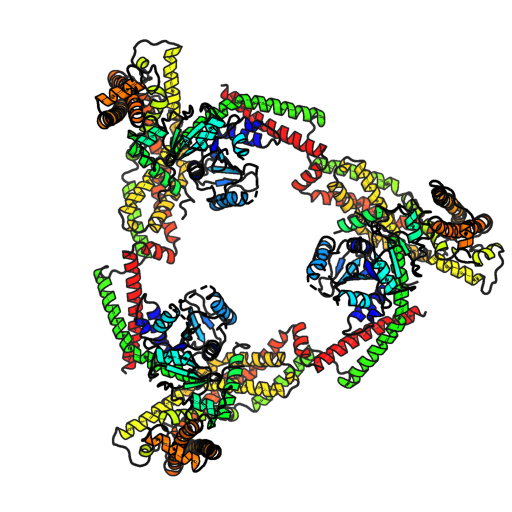. HIS C 1 24 ? 41.374 154.886 236.823 1.00 160.10 24 HIS C O 1
ATOM 10205 N N . LEU C 1 25 ? 42.472 152.967 236.274 1.00 156.04 25 LEU C N 1
ATOM 10206 C CA . LEU C 1 25 ? 43.244 152.777 237.509 1.00 155.06 25 LEU C CA 1
ATOM 10207 C C . LEU C 1 25 ? 44.300 153.884 237.675 1.00 157.61 25 LEU C C 1
ATOM 10208 O O . LEU C 1 25 ? 44.666 154.215 238.806 1.00 156.84 25 LEU C O 1
ATOM 10213 N N . THR C 1 26 ? 44.764 154.471 236.542 1.00 153.53 26 THR C N 1
ATOM 10214 C CA . THR C 1 26 ? 45.710 155.591 236.512 1.00 152.91 26 THR C CA 1
ATOM 10215 C C . THR C 1 26 ? 44.982 156.840 237.039 1.00 155.79 26 THR C C 1
ATOM 10216 O O . THR C 1 26 ? 45.558 157.584 237.834 1.00 155.70 26 THR C O 1
ATOM 10220 N N . LEU C 1 27 ? 43.701 157.034 236.630 1.00 150.75 27 LEU C N 1
ATOM 10221 C CA . LEU C 1 27 ? 42.857 158.139 237.092 1.00 149.51 27 LEU C CA 1
ATOM 10222 C C . LEU C 1 27 ? 42.505 157.928 238.580 1.00 152.15 27 LEU C C 1
ATOM 10223 O O . LEU C 1 27 ? 41.951 156.881 238.929 1.00 151.44 27 LEU C O 1
ATOM 10228 N N . PRO C 1 28 ? 42.870 158.882 239.472 1.00 148.06 28 PRO C N 1
ATOM 10229 C CA . PRO C 1 28 ? 42.629 158.685 240.911 1.00 147.81 28 PRO C CA 1
ATOM 10230 C C . PRO C 1 28 ? 41.168 158.692 241.366 1.00 152.03 28 PRO C C 1
ATOM 10231 O O . PRO C 1 28 ? 40.286 159.238 240.698 1.00 151.51 28 PRO C O 1
ATOM 10235 N N . SER C 1 29 ? 40.935 158.066 242.531 1.00 148.79 29 SER C N 1
ATOM 10236 C CA . SER C 1 29 ? 39.644 157.946 243.202 1.00 148.82 29 SER C CA 1
ATOM 10237 C C . SER C 1 29 ? 39.878 157.806 244.710 1.00 153.83 29 SER C C 1
ATOM 10238 O O . SER C 1 29 ? 40.755 157.045 245.131 1.00 153.35 29 SER C O 1
ATOM 10241 N N . ILE C 1 30 ? 39.097 158.546 245.519 1.00 151.12 30 ILE C N 1
ATOM 10242 C CA . ILE C 1 30 ? 39.187 158.522 246.982 1.00 151.00 30 ILE C CA 1
ATOM 10243 C C . ILE C 1 30 ? 38.674 157.177 247.520 1.00 156.26 30 ILE C C 1
ATOM 10244 O O . ILE C 1 30 ? 37.464 156.960 247.627 1.00 155.60 30 ILE C O 1
ATOM 10249 N N . VAL C 1 31 ? 39.611 156.264 247.804 1.00 154.24 31 VAL C N 1
ATOM 10250 C CA . VAL C 1 31 ? 39.306 154.936 248.338 1.00 154.78 31 VAL C CA 1
ATOM 10251 C C . VAL C 1 31 ? 39.137 155.013 249.856 1.00 160.20 31 VAL C C 1
ATOM 10252 O O . VAL C 1 31 ? 39.983 155.592 250.543 1.00 159.58 31 VAL C O 1
ATOM 10256 N N . VAL C 1 32 ? 38.013 154.489 250.373 1.00 158.24 32 VAL C N 1
ATOM 10257 C CA . VAL C 1 32 ? 37.730 154.581 251.803 1.00 158.63 32 VAL C CA 1
ATOM 10258 C C . VAL C 1 32 ? 37.768 153.221 252.501 1.00 163.95 32 VAL C C 1
ATOM 10259 O O . VAL C 1 32 ? 37.112 152.258 252.090 1.00 163.11 32 VAL C O 1
ATOM 10263 N N . ILE C 1 33 ? 38.573 153.172 253.564 1.00 162.24 33 ILE C N 1
ATOM 10264 C CA . ILE C 1 33 ? 38.772 152.025 254.447 1.00 162.89 33 ILE C CA 1
ATOM 10265 C C . ILE C 1 33 ? 38.517 152.522 255.875 1.00 169.08 33 ILE C C 1
ATOM 10266 O O . ILE C 1 33 ? 39.006 153.593 256.252 1.00 168.72 33 ILE C O 1
ATOM 10271 N N . GLY C 1 34 ? 37.715 151.777 256.629 1.00 167.11 34 GLY C N 1
ATOM 10272 C CA . GLY C 1 34 ? 37.376 152.156 257.995 1.00 167.54 34 GLY C CA 1
ATOM 10273 C C . GLY C 1 34 ? 37.167 151.017 258.964 1.00 172.66 34 GLY C C 1
ATOM 10274 O O . GLY C 1 34 ? 36.859 149.896 258.550 1.00 172.53 34 GLY C O 1
ATOM 10275 N N . SER C 1 35 ? 37.316 151.311 260.274 1.00 169.72 35 SER C N 1
ATOM 10276 C CA . SER C 1 35 ? 37.116 150.340 261.354 1.00 169.81 35 SER C CA 1
ATOM 10277 C C . SER C 1 35 ? 35.660 149.835 261.341 1.00 174.28 35 SER C C 1
ATOM 10278 O O . SER C 1 35 ? 34.730 150.641 261.231 1.00 173.83 35 SER C O 1
ATOM 10281 N N . GLN C 1 36 ? 35.481 148.497 261.348 1.00 171.00 36 GLN C N 1
ATOM 10282 C CA . GLN C 1 36 ? 34.165 147.849 261.316 1.00 170.80 36 GLN C CA 1
ATOM 10283 C C . GLN C 1 36 ? 33.354 148.155 262.578 1.00 174.94 36 GLN C C 1
ATOM 10284 O O . GLN C 1 36 ? 33.839 147.950 263.694 1.00 174.65 36 GLN C O 1
ATOM 10290 N N . SER C 1 37 ? 32.140 148.717 262.376 1.00 171.52 37 SER C N 1
ATOM 10291 C CA . SER C 1 37 ? 31.165 149.162 263.390 1.00 171.35 37 SER C CA 1
ATOM 10292 C C . SER C 1 37 ? 31.582 150.475 264.114 1.00 174.84 37 SER C C 1
ATOM 10293 O O . SER C 1 37 ? 30.904 150.893 265.059 1.00 174.49 37 SER C O 1
ATOM 10296 N N . SER C 1 38 ? 32.652 151.151 263.624 1.00 170.79 38 SER C N 1
ATOM 10297 C CA . SER C 1 38 ? 33.165 152.407 264.187 1.00 170.26 38 SER C CA 1
ATOM 10298 C C . SER C 1 38 ? 32.374 153.634 263.742 1.00 173.50 38 SER C C 1
ATOM 10299 O O . SER C 1 38 ? 32.096 154.513 264.556 1.00 173.13 38 SER C O 1
ATOM 10302 N N . GLY C 1 39 ? 32.065 153.694 262.450 1.00 169.35 39 GLY C N 1
ATOM 10303 C CA . GLY C 1 39 ? 31.339 154.799 261.839 1.00 168.71 39 GLY C CA 1
ATOM 10304 C C . GLY C 1 39 ? 31.801 155.065 260.424 1.00 171.51 39 GLY C C 1
ATOM 10305 O O . GLY C 1 39 ? 31.862 156.222 260.001 1.00 171.00 39 GLY C O 1
ATOM 10306 N N . LYS C 1 40 ? 32.145 153.981 259.694 1.00 167.27 40 LYS C N 1
ATOM 10307 C CA . LYS C 1 40 ? 32.603 153.990 258.300 1.00 166.70 40 LYS C CA 1
ATOM 10308 C C . LYS C 1 40 ? 31.474 154.460 257.370 1.00 168.80 40 LYS C C 1
ATOM 10309 O O . LYS C 1 40 ? 31.731 155.183 256.405 1.00 167.89 40 LYS C O 1
ATOM 10315 N N . SER C 1 41 ? 30.230 154.041 257.666 1.00 164.54 41 SER C N 1
ATOM 10316 C CA . SER C 1 41 ? 29.049 154.411 256.893 1.00 164.03 41 SER C CA 1
ATOM 10317 C C . SER C 1 41 ? 28.688 155.882 257.123 1.00 166.76 41 SER C C 1
ATOM 10318 O O . SER C 1 41 ? 28.621 156.647 256.160 1.00 166.24 41 SER C O 1
ATOM 10321 N N . SER C 1 42 ? 28.510 156.274 258.406 1.00 162.56 42 SER C N 1
ATOM 10322 C CA . SER C 1 42 ? 28.147 157.616 258.879 1.00 161.88 42 SER C CA 1
ATOM 10323 C C . SER C 1 42 ? 28.972 158.750 258.262 1.00 163.09 42 SER C C 1
ATOM 10324 O O . SER C 1 42 ? 28.416 159.804 257.945 1.00 162.57 42 SER C O 1
ATOM 10327 N N . VAL C 1 43 ? 30.289 158.528 258.094 1.00 157.44 43 VAL C N 1
ATOM 10328 C CA . VAL C 1 43 ? 31.208 159.509 257.518 1.00 156.05 43 VAL C CA 1
ATOM 10329 C C . VAL C 1 43 ? 30.901 159.760 256.038 1.00 157.45 43 VAL C C 1
ATOM 10330 O O . VAL C 1 43 ? 30.915 160.914 255.610 1.00 156.91 43 VAL C O 1
ATOM 10334 N N . LEU C 1 44 ? 30.579 158.687 255.281 1.00 152.07 44 LEU C N 1
ATOM 10335 C CA . LEU C 1 44 ? 30.245 158.747 253.856 1.00 150.88 44 LEU C CA 1
ATOM 10336 C C . LEU C 1 44 ? 28.884 159.393 253.622 1.00 153.12 44 LEU C C 1
ATOM 10337 O O . LEU C 1 44 ? 28.769 160.277 252.771 1.00 152.84 44 LEU C O 1
ATOM 10342 N N . GLU C 1 45 ? 27.858 158.951 254.382 1.00 148.03 45 GLU C N 1
ATOM 10343 C CA . GLU C 1 45 ? 26.476 159.442 254.320 1.00 146.98 45 GLU C CA 1
ATOM 10344 C C . GLU C 1 45 ? 26.404 160.954 254.525 1.00 149.70 45 GLU C C 1
ATOM 10345 O O . GLU C 1 45 ? 25.494 161.595 254.005 1.00 149.53 45 GLU C O 1
ATOM 10351 N N . SER C 1 46 ? 27.396 161.520 255.237 1.00 145.35 46 SER C N 1
ATOM 10352 C CA . SER C 1 46 ? 27.529 162.950 255.504 1.00 144.83 46 SER C CA 1
ATOM 10353 C C . SER C 1 46 ? 27.964 163.704 254.254 1.00 147.42 46 SER C C 1
ATOM 10354 O O . SER C 1 46 ? 27.447 164.793 253.998 1.00 146.80 46 SER C O 1
ATOM 10357 N N . ILE C 1 47 ? 28.909 163.121 253.476 1.00 143.30 47 ILE C N 1
ATOM 10358 C CA . ILE C 1 47 ? 29.443 163.690 252.230 1.00 142.66 47 ILE C CA 1
ATOM 10359 C C . ILE C 1 47 ? 28.290 163.886 251.238 1.00 146.83 47 ILE C C 1
ATOM 10360 O O . ILE C 1 47 ? 28.129 164.972 250.672 1.00 146.47 47 ILE C O 1
ATOM 10365 N N . VAL C 1 48 ? 27.477 162.825 251.070 1.00 143.35 48 VAL C N 1
ATOM 10366 C CA . VAL C 1 48 ? 26.308 162.749 250.193 1.00 143.12 48 VAL C CA 1
ATOM 10367 C C . VAL C 1 48 ? 25.204 163.685 250.718 1.00 146.85 48 VAL C C 1
ATOM 10368 O O . VAL C 1 48 ? 24.965 164.742 250.130 1.00 146.06 48 VAL C O 1
ATOM 10372 N N . GLY C 1 49 ? 24.589 163.299 251.834 1.00 143.75 49 GLY C N 1
ATOM 10373 C CA . GLY C 1 49 ? 23.510 164.036 252.476 1.00 143.73 49 GLY C CA 1
ATOM 10374 C C . GLY C 1 49 ? 22.296 163.176 252.751 1.00 147.97 49 GLY C C 1
ATOM 10375 O O . GLY C 1 49 ? 21.227 163.698 253.073 1.00 147.39 49 GLY C O 1
ATOM 10376 N N . ARG C 1 50 ? 22.456 161.850 252.630 1.00 145.46 50 ARG C N 1
ATOM 10377 C CA . ARG C 1 50 ? 21.389 160.880 252.865 1.00 146.18 50 ARG C CA 1
ATOM 10378 C C . ARG C 1 50 ? 21.969 159.534 253.318 1.00 152.56 50 ARG C C 1
ATOM 10379 O O . ARG C 1 50 ? 23.156 159.284 253.113 1.00 152.20 50 ARG C O 1
ATOM 10387 N N . GLU C 1 51 ? 21.138 158.686 253.951 1.00 151.36 51 GLU C N 1
ATOM 10388 C CA . GLU C 1 51 ? 21.506 157.350 254.444 1.00 152.42 51 GLU C CA 1
ATOM 10389 C C . GLU C 1 51 ? 21.231 156.320 253.346 1.00 157.27 51 GLU C C 1
ATOM 10390 O O . GLU C 1 51 ? 20.177 156.382 252.705 1.00 156.80 51 GLU C O 1
ATOM 10396 N N . PHE C 1 52 ? 22.174 155.378 253.129 1.00 154.68 52 PHE C N 1
ATOM 10397 C CA . PHE C 1 52 ? 22.037 154.339 252.102 1.00 154.97 52 PHE C CA 1
ATOM 10398 C C . PHE C 1 52 ? 22.720 153.011 252.435 1.00 162.14 52 PHE C C 1
ATOM 10399 O O . PHE C 1 52 ? 22.243 151.970 251.981 1.00 161.64 52 PHE C O 1
ATOM 10407 N N . LEU C 1 53 ? 23.822 153.040 253.213 1.00 161.34 53 LEU C N 1
ATOM 10408 C CA . LEU C 1 53 ? 24.599 151.852 253.586 1.00 162.48 53 LEU C CA 1
ATOM 10409 C C . LEU C 1 53 ? 23.791 150.725 254.265 1.00 169.26 53 LEU C C 1
ATOM 10410 O O . LEU C 1 53 ? 23.020 151.013 255.185 1.00 168.84 53 LEU C O 1
ATOM 10415 N N . PRO C 1 54 ? 23.982 149.438 253.847 1.00 168.01 54 PRO C N 1
ATOM 10416 C CA . PRO C 1 54 ? 23.237 148.329 254.486 1.00 168.21 54 PRO C CA 1
ATOM 10417 C C . PRO C 1 54 ? 23.746 147.939 255.880 1.00 172.05 54 PRO C C 1
ATOM 10418 O O . PRO C 1 54 ? 23.212 147.001 256.486 1.00 171.18 54 PRO C O 1
ATOM 10422 N N . LYS C 1 55 ? 24.758 148.689 256.395 1.00 169.00 55 LYS C N 1
ATOM 10423 C CA . LYS C 1 55 ? 25.355 148.567 257.736 1.00 168.81 55 LYS C CA 1
ATOM 10424 C C . LYS C 1 55 ? 24.315 149.003 258.798 1.00 172.61 55 LYS C C 1
ATOM 10425 O O . LYS C 1 55 ? 24.492 148.763 259.997 1.00 172.10 55 LYS C O 1
ATOM 10431 N N . GLY C 1 56 ? 23.248 149.639 258.307 1.00 168.89 56 GLY C N 1
ATOM 10432 C CA . GLY C 1 56 ? 22.068 150.100 259.024 1.00 168.37 56 GLY C CA 1
ATOM 10433 C C . GLY C 1 56 ? 20.875 149.950 258.097 1.00 171.44 56 GLY C C 1
ATOM 10434 O O . GLY C 1 56 ? 20.675 150.784 257.208 1.00 170.95 56 GLY C O 1
ATOM 10435 N N . SER C 1 57 ? 20.114 148.843 258.264 1.00 167.47 57 SER C N 1
ATOM 10436 C CA . SER C 1 57 ? 18.935 148.438 257.475 1.00 186.11 57 SER C CA 1
ATOM 10437 C C . SER C 1 57 ? 19.240 148.182 255.990 1.00 182.81 57 SER C C 1
ATOM 10438 O O . SER C 1 57 ? 19.044 147.069 255.496 1.00 127.65 57 SER C O 1
ATOM 10441 N N . ARG C 1 63 ? 30.821 143.660 246.166 1.00 147.67 63 ARG C N 1
ATOM 10442 C CA . ARG C 1 63 ? 30.805 144.261 247.497 1.00 147.43 63 ARG C CA 1
ATOM 10443 C C . ARG C 1 63 ? 31.267 145.742 247.512 1.00 150.92 63 ARG C C 1
ATOM 10444 O O . ARG C 1 63 ? 30.462 146.562 247.961 1.00 150.91 63 ARG C O 1
ATOM 10452 N N . PRO C 1 64 ? 32.495 146.143 247.045 1.00 146.43 64 PRO C N 1
ATOM 10453 C CA . PRO C 1 64 ? 32.862 147.575 247.098 1.00 145.66 64 PRO C CA 1
ATOM 10454 C C . PRO C 1 64 ? 31.981 148.484 246.244 1.00 147.51 64 PRO C C 1
ATOM 10455 O O . PRO C 1 64 ? 31.669 148.147 245.107 1.00 146.66 64 PRO C O 1
ATOM 10459 N N . ILE C 1 65 ? 31.556 149.622 246.807 1.00 143.07 65 ILE C N 1
ATOM 10460 C CA . ILE C 1 65 ? 30.669 150.547 246.102 1.00 142.36 65 ILE C CA 1
ATOM 10461 C C . ILE C 1 65 ? 31.456 151.621 245.342 1.00 144.57 65 ILE C C 1
ATOM 10462 O O . ILE C 1 65 ? 32.075 152.493 245.954 1.00 143.97 65 ILE C O 1
ATOM 10467 N N . GLU C 1 66 ? 31.407 151.559 244.001 1.00 140.00 66 GLU C N 1
ATOM 10468 C CA . GLU C 1 66 ? 32.031 152.548 243.128 1.00 139.31 66 GLU C CA 1
ATOM 10469 C C . GLU C 1 66 ? 31.070 153.756 243.102 1.00 141.16 66 GLU C C 1
ATOM 10470 O O . GLU C 1 66 ? 30.175 153.838 242.247 1.00 140.68 66 GLU C O 1
ATOM 10476 N N . LEU C 1 67 ? 31.225 154.648 244.110 1.00 135.64 67 LEU C N 1
ATOM 10477 C CA . LEU C 1 67 ? 30.419 155.861 244.273 1.00 134.43 67 LEU C CA 1
ATOM 10478 C C . LEU C 1 67 ? 30.894 156.960 243.329 1.00 135.68 67 LEU C C 1
ATOM 10479 O O . LEU C 1 67 ? 32.091 157.235 243.241 1.00 134.51 67 LEU C O 1
ATOM 10484 N N . THR C 1 68 ? 29.948 157.573 242.612 1.00 131.29 68 THR C N 1
ATOM 10485 C CA . THR C 1 68 ? 30.234 158.647 241.670 1.00 130.67 68 THR C CA 1
ATOM 10486 C C . THR C 1 68 ? 29.283 159.822 241.944 1.00 133.18 68 THR C C 1
ATOM 10487 O O . THR C 1 68 ? 28.115 159.805 241.547 1.00 133.01 68 THR C O 1
ATOM 10491 N N . LEU C 1 69 ? 29.796 160.822 242.662 1.00 128.12 69 LEU C N 1
ATOM 10492 C CA . LEU C 1 69 ? 29.059 162.022 243.022 1.00 127.33 69 LEU C CA 1
ATOM 10493 C C . LEU C 1 69 ? 29.018 162.978 241.830 1.00 129.89 69 LEU C C 1
ATOM 10494 O O . LEU C 1 69 ? 30.064 163.275 241.240 1.00 130.09 69 LEU C O 1
ATOM 10499 N N . VAL C 1 70 ? 27.805 163.416 241.440 1.00 124.45 70 VAL C N 1
ATOM 10500 C CA . VAL C 1 70 ? 27.602 164.312 240.295 1.00 123.12 70 VAL C CA 1
ATOM 10501 C C . VAL C 1 70 ? 26.854 165.559 240.733 1.00 124.71 70 VAL C C 1
ATOM 10502 O O . VAL C 1 70 ? 25.765 165.441 241.299 1.00 124.08 70 VAL C O 1
ATOM 10506 N N . ASN C 1 71 ? 27.419 166.752 240.448 1.00 119.92 71 ASN C N 1
ATOM 10507 C CA . ASN C 1 71 ? 26.751 168.010 240.761 1.00 119.09 71 ASN C CA 1
ATOM 10508 C C . ASN C 1 71 ? 25.816 168.333 239.621 1.00 123.13 71 ASN C C 1
ATOM 10509 O O . ASN C 1 71 ? 26.264 168.476 238.480 1.00 122.67 71 ASN C O 1
ATOM 10514 N N . THR C 1 72 ? 24.511 168.423 239.928 1.00 120.27 72 THR C N 1
ATOM 10515 C CA . THR C 1 72 ? 23.462 168.694 238.948 1.00 120.47 72 THR C CA 1
ATOM 10516 C C . THR C 1 72 ? 22.703 169.988 239.252 1.00 125.41 72 THR C C 1
ATOM 10517 O O . THR C 1 72 ? 22.213 170.157 240.370 1.00 124.41 72 THR C O 1
ATOM 10521 N N . PRO C 1 73 ? 22.593 170.902 238.256 1.00 123.59 73 PRO C N 1
ATOM 10522 C CA . PRO C 1 73 ? 21.874 172.167 238.476 1.00 124.09 73 PRO C CA 1
ATOM 10523 C C . PRO C 1 73 ? 20.366 171.995 238.630 1.00 129.93 73 PRO C C 1
ATOM 10524 O O . PRO C 1 73 ? 19.764 171.124 237.998 1.00 130.13 73 PRO C O 1
ATOM 10528 N N . ASN C 1 74 ? 19.768 172.827 239.496 1.00 127.22 74 ASN C N 1
ATOM 10529 C CA . ASN C 1 74 ? 18.346 172.877 239.852 1.00 127.37 74 ASN C CA 1
ATOM 10530 C C . ASN C 1 74 ? 17.770 171.535 240.363 1.00 131.87 74 ASN C C 1
ATOM 10531 O O . ASN C 1 74 ? 16.555 171.430 240.569 1.00 131.93 74 ASN C O 1
ATOM 10536 N N . SER C 1 75 ? 18.638 170.539 240.620 1.00 128.37 75 SER C N 1
ATOM 10537 C CA . SER C 1 75 ? 18.223 169.267 241.196 1.00 128.48 75 SER C CA 1
ATOM 10538 C C . SER C 1 75 ? 18.389 169.428 242.715 1.00 133.32 75 SER C C 1
ATOM 10539 O O . SER C 1 75 ? 19.381 168.974 243.300 1.00 133.26 75 SER C O 1
ATOM 10542 N N . ASN C 1 76 ? 17.434 170.156 243.335 1.00 130.02 76 ASN C N 1
ATOM 10543 C CA . ASN C 1 76 ? 17.406 170.447 244.774 1.00 129.74 76 ASN C CA 1
ATOM 10544 C C . ASN C 1 76 ? 17.270 169.160 245.600 1.00 134.58 76 ASN C C 1
ATOM 10545 O O . ASN C 1 76 ? 17.826 169.059 246.696 1.00 134.26 76 ASN C O 1
ATOM 10550 N N . ASN C 1 77 ? 16.573 168.165 245.028 1.00 131.73 77 ASN C N 1
ATOM 10551 C CA . ASN C 1 77 ? 16.378 166.819 245.565 1.00 131.65 77 ASN C CA 1
ATOM 10552 C C . ASN C 1 77 ? 17.668 166.018 245.354 1.00 135.04 77 ASN C C 1
ATOM 10553 O O . ASN C 1 77 ? 18.486 166.375 244.501 1.00 134.50 77 ASN C O 1
ATOM 10558 N N . VAL C 1 78 ? 17.824 164.917 246.092 1.00 131.34 78 VAL C N 1
ATOM 10559 C CA . VAL C 1 78 ? 18.984 164.038 245.953 1.00 131.14 78 VAL C CA 1
ATOM 10560 C C . VAL C 1 78 ? 18.497 162.731 245.296 1.00 136.15 78 VAL C C 1
ATOM 10561 O O . VAL C 1 78 ? 17.607 162.078 245.847 1.00 136.48 78 VAL C O 1
ATOM 10565 N N . THR C 1 79 ? 19.042 162.380 244.106 1.00 132.31 79 THR C N 1
ATOM 10566 C CA . THR C 1 79 ? 18.670 161.158 243.373 1.00 131.89 79 THR C CA 1
ATOM 10567 C C . THR C 1 79 ? 19.828 160.171 243.227 1.00 136.94 79 THR C C 1
ATOM 10568 O O . THR C 1 79 ? 20.995 160.563 243.327 1.00 136.69 79 THR C O 1
ATOM 10572 N N . ALA C 1 80 ? 19.491 158.882 243.005 1.00 134.11 80 ALA C N 1
ATOM 10573 C CA . ALA C 1 80 ? 20.449 157.788 242.832 1.00 134.22 80 ALA C CA 1
ATOM 10574 C C . ALA C 1 80 ? 20.242 157.059 241.505 1.00 139.25 80 ALA C C 1
ATOM 10575 O O . ALA C 1 80 ? 19.117 157.001 241.002 1.00 138.86 80 ALA C O 1
ATOM 10577 N N . ASP C 1 81 ? 21.347 156.530 240.932 1.00 136.56 81 ASP C N 1
ATOM 10578 C CA . ASP C 1 81 ? 21.398 155.761 239.685 1.00 136.66 81 ASP C CA 1
ATOM 10579 C C . ASP C 1 81 ? 22.181 154.469 239.925 1.00 142.64 81 ASP C C 1
ATOM 10580 O O . ASP C 1 81 ? 23.076 154.435 240.775 1.00 142.38 81 ASP C O 1
ATOM 10585 N N . PHE C 1 82 ? 21.855 153.418 239.161 1.00 140.76 82 PHE C N 1
ATOM 10586 C CA . PHE C 1 82 ? 22.568 152.138 239.148 1.00 141.23 82 PHE C CA 1
ATOM 10587 C C . PHE C 1 82 ? 22.733 151.842 237.660 1.00 147.40 82 PHE C C 1
ATOM 10588 O O . PHE C 1 82 ? 21.890 151.147 237.096 1.00 147.26 82 PHE C O 1
ATOM 10596 N N . PRO C 1 83 ? 23.738 152.452 236.975 1.00 145.76 83 PRO C N 1
ATOM 10597 C CA . PRO C 1 83 ? 23.855 152.287 235.508 1.00 146.17 83 PRO C CA 1
ATOM 10598 C C . PRO C 1 83 ? 23.859 150.852 234.986 1.00 150.38 83 PRO C C 1
ATOM 10599 O O . PRO C 1 83 ? 23.339 150.596 233.895 1.00 150.03 83 PRO C O 1
ATOM 10603 N N . SER C 1 84 ? 24.404 149.923 235.787 1.00 146.69 84 SER C N 1
ATOM 10604 C CA . SER C 1 84 ? 24.483 148.499 235.483 1.00 146.48 84 SER C CA 1
ATOM 10605 C C . SER C 1 84 ? 23.104 147.808 235.585 1.00 151.12 84 SER C C 1
ATOM 10606 O O . SER C 1 84 ? 22.928 146.720 235.033 1.00 150.92 84 SER C O 1
ATOM 10609 N N . MET C 1 85 ? 22.139 148.441 236.287 1.00 148.03 85 MET C N 1
ATOM 10610 C CA . MET C 1 85 ? 20.777 147.941 236.515 1.00 148.01 85 MET C CA 1
ATOM 10611 C C . MET C 1 85 ? 19.696 148.936 236.048 1.00 153.43 85 MET C C 1
ATOM 10612 O O . MET C 1 85 ? 18.518 148.757 236.380 1.00 152.95 85 MET C O 1
ATOM 10617 N N . ARG C 1 86 ? 20.102 149.974 235.277 1.00 151.19 86 ARG C N 1
ATOM 10618 C CA . ARG C 1 86 ? 19.262 151.065 234.758 1.00 151.64 86 ARG C CA 1
ATOM 10619 C C . ARG C 1 86 ? 18.586 151.876 235.914 1.00 156.37 86 ARG C C 1
ATOM 10620 O O . ARG C 1 86 ? 19.307 152.362 236.794 1.00 155.88 86 ARG C O 1
ATOM 10628 N N . LEU C 1 87 ? 17.227 152.033 235.907 1.00 153.36 87 LEU C N 1
ATOM 10629 C CA . LEU C 1 87 ? 16.408 152.769 236.905 1.00 153.20 87 LEU C CA 1
ATOM 10630 C C . LEU C 1 87 ? 16.618 154.302 236.821 1.00 156.27 87 LEU C C 1
ATOM 10631 O O . LEU C 1 87 ? 15.651 155.049 236.637 1.00 155.67 87 LEU C O 1
ATOM 10636 N N . TYR C 1 88 ? 17.887 154.749 236.966 1.00 151.90 88 TYR C N 1
ATOM 10637 C CA . TYR C 1 88 ? 18.425 156.105 236.803 1.00 151.30 88 TYR C CA 1
ATOM 10638 C C . TYR C 1 88 ? 17.841 157.220 237.718 1.00 154.96 88 TYR C C 1
ATOM 10639 O O . TYR C 1 88 ? 18.440 158.299 237.763 1.00 155.12 88 TYR C O 1
ATOM 10648 N N . ASN C 1 89 ? 16.729 156.993 238.445 1.00 150.33 89 ASN C N 1
ATOM 10649 C CA . ASN C 1 89 ? 16.200 158.046 239.322 1.00 149.70 89 ASN C CA 1
ATOM 10650 C C . ASN C 1 89 ? 15.591 157.513 240.607 1.00 152.50 89 ASN C C 1
ATOM 10651 O O . ASN C 1 89 ? 14.408 157.174 240.636 1.00 152.37 89 ASN C O 1
ATOM 10656 N N . ILE C 1 90 ? 16.391 157.447 241.679 1.00 148.23 90 ILE C N 1
ATOM 10657 C CA . ILE C 1 90 ? 15.884 156.962 242.962 1.00 147.73 90 ILE C CA 1
ATOM 10658 C C . ILE C 1 90 ? 15.768 158.117 243.955 1.00 151.04 90 ILE C C 1
ATOM 10659 O O . ILE C 1 90 ? 16.766 158.524 244.550 1.00 150.35 90 ILE C O 1
ATOM 10664 N N . LYS C 1 91 ? 14.545 158.647 244.114 1.00 147.63 91 LYS C N 1
ATOM 10665 C CA . LYS C 1 91 ? 14.261 159.744 245.034 1.00 147.49 91 LYS C CA 1
ATOM 10666 C C . LYS C 1 91 ? 14.299 159.249 246.481 1.00 151.64 91 LYS C C 1
ATOM 10667 O O . LYS C 1 91 ? 15.090 159.764 247.275 1.00 151.09 91 LYS C O 1
ATOM 10673 N N . ASP C 1 92 ? 13.465 158.236 246.812 1.00 148.66 92 ASP C N 1
ATOM 10674 C CA . ASP C 1 92 ? 13.384 157.641 248.150 1.00 148.73 92 ASP C CA 1
ATOM 10675 C C . ASP C 1 92 ? 14.615 156.772 248.399 1.00 152.37 92 ASP C C 1
ATOM 10676 O O . ASP C 1 92 ? 14.844 155.795 247.680 1.00 151.96 92 ASP C O 1
ATOM 10681 N N . PHE C 1 93 ? 15.414 157.140 249.411 1.00 148.47 93 PHE C N 1
ATOM 10682 C CA . PHE C 1 93 ? 16.642 156.423 249.710 1.00 148.19 93 PHE C CA 1
ATOM 10683 C C . PHE C 1 93 ? 16.437 155.127 250.499 1.00 153.32 93 PHE C C 1
ATOM 10684 O O . PHE C 1 93 ? 17.406 154.385 250.680 1.00 153.46 93 PHE C O 1
ATOM 10692 N N . LYS C 1 94 ? 15.185 154.813 250.897 1.00 150.02 94 LYS C N 1
ATOM 10693 C CA . LYS C 1 94 ? 14.865 153.563 251.591 1.00 149.90 94 LYS C CA 1
ATOM 10694 C C . LYS C 1 94 ? 15.090 152.368 250.653 1.00 154.76 94 LYS C C 1
ATOM 10695 O O . LYS C 1 94 ? 15.644 151.357 251.087 1.00 154.24 94 LYS C O 1
ATOM 10701 N N . GLU C 1 95 ? 14.705 152.501 249.362 1.00 152.18 95 GLU C N 1
ATOM 10702 C CA . GLU C 1 95 ? 14.898 151.437 248.373 1.00 152.36 95 GLU C CA 1
ATOM 10703 C C . GLU C 1 95 ? 16.359 151.286 247.952 1.00 158.03 95 GLU C C 1
ATOM 10704 O O . GLU C 1 95 ? 16.736 150.223 247.461 1.00 157.11 95 GLU C O 1
ATOM 10710 N N . VAL C 1 96 ? 17.185 152.326 248.185 1.00 156.89 96 VAL C N 1
ATOM 10711 C CA . VAL C 1 96 ? 18.628 152.304 247.913 1.00 157.88 96 VAL C CA 1
ATOM 10712 C C . VAL C 1 96 ? 19.285 151.400 248.976 1.00 164.63 96 VAL C C 1
ATOM 10713 O O . VAL C 1 96 ? 20.156 150.591 248.641 1.00 164.23 96 VAL C O 1
ATOM 10717 N N . LYS C 1 97 ? 18.824 151.521 250.248 1.00 163.15 97 LYS C N 1
ATOM 10718 C CA . LYS C 1 97 ? 19.286 150.728 251.395 1.00 163.90 97 LYS C CA 1
ATOM 10719 C C . LYS C 1 97 ? 19.027 149.239 251.144 1.00 170.09 97 LYS C C 1
ATOM 10720 O O . LYS C 1 97 ? 19.897 148.411 251.428 1.00 169.71 97 LYS C O 1
ATOM 10726 N N . ARG C 1 98 ? 17.839 148.916 250.579 1.00 168.30 98 ARG C N 1
ATOM 10727 C CA . ARG C 1 98 ? 17.438 147.555 250.220 1.00 168.91 98 ARG C CA 1
ATOM 10728 C C . ARG C 1 98 ? 18.295 147.066 249.052 1.00 174.77 98 ARG C C 1
ATOM 10729 O O . ARG C 1 98 ? 18.774 145.932 249.092 1.00 174.40 98 ARG C O 1
ATOM 10737 N N . MET C 1 99 ? 18.505 147.936 248.032 1.00 172.64 99 MET C N 1
ATOM 10738 C CA . MET C 1 99 ? 19.306 147.649 246.838 1.00 173.07 99 MET C CA 1
ATOM 10739 C C . MET C 1 99 ? 20.740 147.260 247.170 1.00 176.79 99 MET C C 1
ATOM 10740 O O . MET C 1 99 ? 21.291 146.398 246.503 1.00 176.03 99 MET C O 1
ATOM 10745 N N . LEU C 1 100 ? 21.338 147.873 248.199 1.00 173.61 100 LEU C N 1
ATOM 10746 C CA . LEU C 1 100 ? 22.716 147.569 248.580 1.00 173.63 100 LEU C CA 1
ATOM 10747 C C . LEU C 1 100 ? 22.834 146.316 249.464 1.00 177.68 100 LEU C C 1
ATOM 10748 O O . LEU C 1 100 ? 23.923 145.748 249.577 1.00 176.45 100 LEU C O 1
ATOM 10753 N N . MET C 1 101 ? 21.708 145.875 250.056 1.00 175.51 101 MET C N 1
ATOM 10754 C CA . MET C 1 101 ? 21.631 144.681 250.900 1.00 175.96 101 MET C CA 1
ATOM 10755 C C . MET C 1 101 ? 21.260 143.454 250.059 1.00 179.57 101 MET C C 1
ATOM 10756 O O . MET C 1 101 ? 21.891 142.405 250.210 1.00 179.35 101 MET C O 1
ATOM 10761 N N . GLU C 1 102 ? 20.248 143.588 249.174 1.00 175.66 102 GLU C N 1
ATOM 10762 C CA . GLU C 1 102 ? 19.789 142.510 248.293 1.00 175.46 102 GLU C CA 1
ATOM 10763 C C . GLU C 1 102 ? 20.849 142.150 247.236 1.00 179.70 102 GLU C C 1
ATOM 10764 O O . GLU C 1 102 ? 20.921 140.991 246.822 1.00 179.68 102 GLU C O 1
ATOM 10770 N N . LEU C 1 103 ? 21.689 143.134 246.837 1.00 175.75 103 LEU C N 1
ATOM 10771 C CA . LEU C 1 103 ? 22.792 142.964 245.881 1.00 175.17 103 LEU C CA 1
ATOM 10772 C C . LEU C 1 103 ? 24.029 142.357 246.569 1.00 178.12 103 LEU C C 1
ATOM 10773 O O . LEU C 1 103 ? 24.925 141.855 245.890 1.00 177.57 103 LEU C O 1
ATOM 10778 N N . ASN C 1 104 ? 24.061 142.397 247.919 1.00 174.16 104 ASN C N 1
ATOM 10779 C CA . ASN C 1 104 ? 25.128 141.869 248.774 1.00 173.66 104 ASN C CA 1
ATOM 10780 C C . ASN C 1 104 ? 24.873 140.378 249.146 1.00 176.95 104 ASN C C 1
ATOM 10781 O O . ASN C 1 104 ? 25.412 139.884 250.145 1.00 176.45 104 ASN C O 1
ATOM 10786 N N . MET C 1 105 ? 24.069 139.664 248.323 1.00 172.94 105 MET C N 1
ATOM 10787 C CA . MET C 1 105 ? 23.712 138.256 248.526 1.00 191.69 105 MET C CA 1
ATOM 10788 C C . MET C 1 105 ? 24.067 137.388 247.316 1.00 208.44 105 MET C C 1
ATOM 10789 O O . MET C 1 105 ? 24.334 136.195 247.464 1.00 163.78 105 MET C O 1
ATOM 10794 N N . GLU C 1 115 ? 35.437 141.055 244.906 1.00 159.38 115 GLU C N 1
ATOM 10795 C CA . GLU C 1 115 ? 36.101 142.071 244.087 1.00 159.07 115 GLU C CA 1
ATOM 10796 C C . GLU C 1 115 ? 35.118 142.891 243.217 1.00 161.48 115 GLU C C 1
ATOM 10797 O O . GLU C 1 115 ? 35.492 143.963 242.727 1.00 161.14 115 GLU C O 1
ATOM 10803 N N . GLU C 1 116 ? 33.876 142.379 243.027 1.00 156.48 116 GLU C N 1
ATOM 10804 C CA . GLU C 1 116 ? 32.822 142.994 242.211 1.00 155.64 116 GLU C CA 1
ATOM 10805 C C . GLU C 1 116 ? 32.443 144.431 242.656 1.00 157.33 116 GLU C C 1
ATOM 10806 O O . GLU C 1 116 ? 31.885 144.597 243.745 1.00 156.91 116 GLU C O 1
ATOM 10812 N N . PRO C 1 117 ? 32.657 145.461 241.798 1.00 151.85 117 PRO C N 1
ATOM 10813 C CA . PRO C 1 117 ? 32.286 146.828 242.191 1.00 150.93 117 PRO C CA 1
ATOM 10814 C C . PRO C 1 117 ? 30.833 147.195 241.866 1.00 153.21 117 PRO C C 1
ATOM 10815 O O . PRO C 1 117 ? 30.399 147.069 240.717 1.00 152.68 117 PRO C O 1
ATOM 10819 N N . ILE C 1 118 ? 30.081 147.640 242.896 1.00 148.52 118 ILE C N 1
ATOM 10820 C CA . ILE C 1 118 ? 28.686 148.085 242.787 1.00 147.68 118 ILE C CA 1
ATOM 10821 C C . ILE C 1 118 ? 28.740 149.538 242.298 1.00 149.76 118 ILE C C 1
ATOM 10822 O O . ILE C 1 118 ? 29.025 150.445 243.083 1.00 149.66 118 ILE C O 1
ATOM 10827 N N . GLN C 1 119 ? 28.503 149.754 241.001 1.00 144.49 119 GLN C N 1
ATOM 10828 C CA . GLN C 1 119 ? 28.551 151.095 240.426 1.00 143.38 119 GLN C CA 1
ATOM 10829 C C . GLN C 1 119 ? 27.255 151.878 240.706 1.00 143.94 119 GLN C C 1
ATOM 10830 O O . GLN C 1 119 ? 26.223 151.657 240.064 1.00 143.47 119 GLN C O 1
ATOM 10836 N N . LEU C 1 120 ? 27.322 152.762 241.718 1.00 137.82 120 LEU C N 1
ATOM 10837 C CA . LEU C 1 120 ? 26.222 153.612 242.173 1.00 136.39 120 LEU C CA 1
ATOM 10838 C C . LEU C 1 120 ? 26.580 155.075 241.942 1.00 137.93 120 LEU C C 1
ATOM 10839 O O . LEU C 1 120 ? 27.686 155.493 242.279 1.00 137.77 120 LEU C O 1
ATOM 10844 N N . THR C 1 121 ? 25.642 155.848 241.370 1.00 132.48 121 THR C N 1
ATOM 10845 C CA . THR C 1 121 ? 25.820 157.270 241.053 1.00 131.26 121 THR C CA 1
ATOM 10846 C C . THR C 1 121 ? 24.827 158.123 241.856 1.00 133.15 121 THR C C 1
ATOM 10847 O O . THR C 1 121 ? 23.641 157.806 241.882 1.00 132.86 121 THR C O 1
ATOM 10851 N N . ILE C 1 122 ? 25.311 159.197 242.510 1.00 128.03 122 ILE C N 1
ATOM 10852 C CA . ILE C 1 122 ? 24.460 160.107 243.284 1.00 126.99 122 ILE C CA 1
ATOM 10853 C C . ILE C 1 122 ? 24.504 161.489 242.652 1.00 130.13 122 ILE C C 1
ATOM 10854 O O . ILE C 1 122 ? 25.593 162.026 242.432 1.00 129.25 122 ILE C O 1
ATOM 10859 N N . LYS C 1 123 ? 23.312 162.053 242.351 1.00 126.64 123 LYS C N 1
ATOM 10860 C CA . LYS C 1 123 ? 23.143 163.363 241.716 1.00 126.25 123 LYS C CA 1
ATOM 10861 C C . LYS C 1 123 ? 22.321 164.326 242.588 1.00 129.92 123 LYS C C 1
ATOM 10862 O O . LYS C 1 123 ? 21.248 163.953 243.069 1.00 129.35 123 LYS C O 1
ATOM 10868 N N . SER C 1 124 ? 22.836 165.567 242.781 1.00 126.56 124 SER C N 1
ATOM 10869 C CA . SER C 1 124 ? 22.216 166.683 243.525 1.00 126.63 124 SER C CA 1
ATOM 10870 C C . SER C 1 124 ? 23.045 167.958 243.390 1.00 130.14 124 SER C C 1
ATOM 10871 O O . SER C 1 124 ? 24.216 167.887 243.028 1.00 129.89 124 SER C O 1
ATOM 10874 N N . SER C 1 125 ? 22.452 169.116 243.718 1.00 126.56 125 SER C N 1
ATOM 10875 C CA . SER C 1 125 ? 23.146 170.402 243.667 1.00 126.51 125 SER C CA 1
ATOM 10876 C C . SER C 1 125 ? 24.078 170.576 244.874 1.00 130.49 125 SER C C 1
ATOM 10877 O O . SER C 1 125 ? 25.028 171.354 244.798 1.00 129.74 125 SER C O 1
ATOM 10880 N N . ARG C 1 126 ? 23.796 169.865 245.986 1.00 127.69 126 ARG C N 1
ATOM 10881 C CA . ARG C 1 126 ? 24.589 169.904 247.226 1.00 127.92 126 ARG C CA 1
ATOM 10882 C C . ARG C 1 126 ? 25.873 169.094 247.066 1.00 132.21 126 ARG C C 1
ATOM 10883 O O . ARG C 1 126 ? 26.898 169.411 247.676 1.00 132.01 126 ARG C O 1
ATOM 10891 N N . VAL C 1 127 ? 25.778 168.020 246.271 1.00 128.63 127 VAL C N 1
ATOM 10892 C CA . VAL C 1 127 ? 26.807 167.036 245.964 1.00 128.52 127 VAL C CA 1
ATOM 10893 C C . VAL C 1 127 ? 27.998 167.634 245.173 1.00 133.67 127 VAL C C 1
ATOM 10894 O O . VAL C 1 127 ? 27.779 168.291 244.152 1.00 133.11 127 VAL C O 1
ATOM 10898 N N . PRO C 1 128 ? 29.261 167.400 245.605 1.00 131.54 128 PRO C N 1
ATOM 10899 C CA . PRO C 1 128 ? 30.406 167.911 244.828 1.00 131.79 128 PRO C CA 1
ATOM 10900 C C . PRO C 1 128 ? 30.852 166.886 243.781 1.00 136.79 128 PRO C C 1
ATOM 10901 O O . PRO C 1 128 ? 30.462 165.723 243.875 1.00 136.04 128 PRO C O 1
ATOM 10905 N N . ASP C 1 129 ? 31.665 167.292 242.797 1.00 134.67 129 ASP C N 1
ATOM 10906 C CA . ASP C 1 129 ? 32.103 166.335 241.783 1.00 135.35 129 ASP C CA 1
ATOM 10907 C C . ASP C 1 129 ? 33.309 165.534 242.263 1.00 139.85 129 ASP C C 1
ATOM 10908 O O . ASP C 1 129 ? 34.425 166.053 242.348 1.00 139.39 129 ASP C O 1
ATOM 10913 N N . LEU C 1 130 ? 33.045 164.264 242.626 1.00 136.98 130 LEU C N 1
ATOM 10914 C CA . LEU C 1 130 ? 33.992 163.318 243.209 1.00 136.96 130 LEU C CA 1
ATOM 10915 C C . LEU C 1 130 ? 33.682 161.864 242.831 1.00 142.09 130 LEU C C 1
ATOM 10916 O O . LEU C 1 130 ? 32.518 161.518 242.633 1.00 141.44 130 LEU C O 1
ATOM 10921 N N . SER C 1 131 ? 34.724 161.005 242.795 1.00 140.11 131 SER C N 1
ATOM 10922 C CA . SER C 1 131 ? 34.613 159.555 242.577 1.00 140.40 131 SER C CA 1
ATOM 10923 C C . SER C 1 131 ? 35.234 158.859 243.791 1.00 145.20 131 SER C C 1
ATOM 10924 O O . SER C 1 131 ? 36.351 159.186 244.190 1.00 144.41 131 SER C O 1
ATOM 10927 N N . LEU C 1 132 ? 34.473 157.959 244.418 1.00 143.21 132 LEU C N 1
ATOM 10928 C CA . LEU C 1 132 ? 34.849 157.255 245.645 1.00 143.77 132 LEU C CA 1
ATOM 10929 C C . LEU C 1 132 ? 34.687 155.741 245.504 1.00 149.67 132 LEU C C 1
ATOM 10930 O O . LEU C 1 132 ? 33.956 155.285 244.622 1.00 149.58 132 LEU C O 1
ATOM 10935 N N . VAL C 1 133 ? 35.361 154.962 246.376 1.00 147.39 133 VAL C N 1
ATOM 10936 C CA . VAL C 1 133 ? 35.261 153.496 246.404 1.00 148.04 133 VAL C CA 1
ATOM 10937 C C . VAL C 1 133 ? 35.114 153.052 247.861 1.00 155.23 133 VAL C C 1
ATOM 10938 O O . VAL C 1 133 ? 36.002 153.325 248.667 1.00 154.47 133 VAL C O 1
ATOM 10942 N N . ASP C 1 134 ? 33.996 152.379 248.196 1.00 155.26 134 ASP C N 1
ATOM 10943 C CA . ASP C 1 134 ? 33.739 151.904 249.558 1.00 156.81 134 ASP C CA 1
ATOM 10944 C C . ASP C 1 134 ? 34.134 150.439 249.767 1.00 164.22 134 ASP C C 1
ATOM 10945 O O . ASP C 1 134 ? 33.355 149.534 249.459 1.00 163.59 134 ASP C O 1
ATOM 10950 N N . LEU C 1 135 ? 35.337 150.216 250.319 1.00 163.62 135 LEU C N 1
ATOM 10951 C CA . LEU C 1 135 ? 35.850 148.879 250.624 1.00 164.77 135 LEU C CA 1
ATOM 10952 C C . LEU C 1 135 ? 35.329 148.488 252.020 1.00 172.69 135 LEU C C 1
ATOM 10953 O O . LEU C 1 135 ? 35.550 149.245 252.972 1.00 172.57 135 LEU C O 1
ATOM 10958 N N . PRO C 1 136 ? 34.564 147.369 252.144 1.00 172.17 136 PRO C N 1
ATOM 10959 C CA . PRO C 1 136 ? 33.937 147.034 253.443 1.00 173.18 136 PRO C CA 1
ATOM 10960 C C . PRO C 1 136 ? 34.878 146.722 254.609 1.00 180.08 136 PRO C C 1
ATOM 10961 O O . PRO C 1 136 ? 35.903 146.065 254.416 1.00 179.95 136 PRO C O 1
ATOM 10965 N N . GLY C 1 137 ? 34.489 147.203 255.802 1.00 178.43 137 GLY C N 1
ATOM 10966 C CA . GLY C 1 137 ? 35.177 147.048 257.085 1.00 179.01 137 GLY C CA 1
ATOM 10967 C C . GLY C 1 137 ? 36.686 147.170 257.038 1.00 184.85 137 GLY C C 1
ATOM 10968 O O . GLY C 1 137 ? 37.223 148.008 256.303 1.00 184.27 137 GLY C O 1
ATOM 10969 N N . TYR C 1 138 ? 37.380 146.327 257.823 1.00 183.16 138 TYR C N 1
ATOM 10970 C CA . TYR C 1 138 ? 38.840 146.292 257.831 1.00 183.79 138 TYR C CA 1
ATOM 10971 C C . TYR C 1 138 ? 39.304 145.508 256.601 1.00 188.26 138 TYR C C 1
ATOM 10972 O O . TYR C 1 138 ? 39.150 144.282 256.559 1.00 188.00 138 TYR C O 1
ATOM 10981 N N . ILE C 1 139 ? 39.823 146.236 255.585 1.00 184.98 139 ILE C N 1
ATOM 10982 C CA . ILE C 1 139 ? 40.325 145.739 254.291 1.00 218.58 139 ILE C CA 1
ATOM 10983 C C . ILE C 1 139 ? 39.196 145.054 253.480 1.00 238.46 139 ILE C C 1
ATOM 10984 O O . ILE C 1 139 ? 38.885 143.877 253.669 1.00 195.08 139 ILE C O 1
ATOM 10989 N N . THR C 1 152 ? 41.810 134.690 250.074 1.00 188.80 152 THR C N 1
ATOM 10990 C CA . THR C 1 152 ? 42.189 135.047 248.707 1.00 188.50 152 THR C CA 1
ATOM 10991 C C . THR C 1 152 ? 41.492 136.335 248.215 1.00 192.71 152 THR C C 1
ATOM 10992 O O . THR C 1 152 ? 42.069 137.054 247.393 1.00 192.59 152 THR C O 1
ATOM 10996 N N . LYS C 1 153 ? 40.271 136.630 248.731 1.00 188.80 153 LYS C N 1
ATOM 10997 C CA . LYS C 1 153 ? 39.444 137.791 248.361 1.00 188.18 153 LYS C CA 1
ATOM 10998 C C . LYS C 1 153 ? 39.930 139.125 248.968 1.00 191.83 153 LYS C C 1
ATOM 10999 O O . LYS C 1 153 ? 40.136 140.086 248.224 1.00 191.25 153 LYS C O 1
ATOM 11005 N N . ILE C 1 154 ? 40.095 139.170 250.313 1.00 188.16 154 ILE C N 1
ATOM 11006 C CA . ILE C 1 154 ? 40.523 140.320 251.140 1.00 187.60 154 ILE C CA 1
ATOM 11007 C C . ILE C 1 154 ? 41.876 140.895 250.672 1.00 189.55 154 ILE C C 1
ATOM 11008 O O . ILE C 1 154 ? 42.071 142.114 250.661 1.00 188.80 154 ILE C O 1
ATOM 11013 N N . ARG C 1 155 ? 42.789 139.996 250.284 1.00 184.94 155 ARG C N 1
ATOM 11014 C CA . ARG C 1 155 ? 44.143 140.266 249.804 1.00 184.12 155 ARG C CA 1
ATOM 11015 C C . ARG C 1 155 ? 44.134 141.106 248.514 1.00 187.16 155 ARG C C 1
ATOM 11016 O O . ARG C 1 155 ? 44.887 142.078 248.426 1.00 186.60 155 ARG C O 1
ATOM 11024 N N . ASP C 1 156 ? 43.263 140.747 247.535 1.00 183.08 156 ASP C N 1
ATOM 11025 C CA . ASP C 1 156 ? 43.111 141.435 246.242 1.00 182.42 156 ASP C CA 1
ATOM 11026 C C . ASP C 1 156 ? 42.594 142.875 246.386 1.00 184.75 156 ASP C C 1
ATOM 11027 O O . ASP C 1 156 ? 43.049 143.754 245.652 1.00 184.43 156 ASP C O 1
ATOM 11032 N N . LEU C 1 157 ? 41.649 143.113 247.322 1.00 179.72 157 LEU C N 1
ATOM 11033 C CA . LEU C 1 157 ? 41.056 144.434 247.582 1.00 178.71 157 LEU C CA 1
ATOM 11034 C C . LEU C 1 157 ? 42.103 145.437 248.084 1.00 180.53 157 LEU C C 1
ATOM 11035 O O . LEU C 1 157 ? 42.032 146.628 247.766 1.00 179.81 157 LEU C O 1
ATOM 11040 N N . CYS C 1 158 ? 43.088 144.927 248.835 1.00 175.80 158 CYS C N 1
ATOM 11041 C CA . CYS C 1 158 ? 44.196 145.677 249.406 1.00 175.14 158 CYS C CA 1
ATOM 11042 C C . CYS C 1 158 ? 45.145 146.207 248.325 1.00 177.29 158 CYS C C 1
ATOM 11043 O O . CYS C 1 158 ? 45.695 147.296 248.479 1.00 176.49 158 CYS C O 1
ATOM 11046 N N . GLU C 1 159 ? 45.353 145.437 247.246 1.00 173.07 159 GLU C N 1
ATOM 11047 C CA . GLU C 1 159 ? 46.263 145.834 246.169 1.00 172.41 159 GLU C CA 1
ATOM 11048 C C . GLU C 1 159 ? 45.568 146.646 245.054 1.00 174.10 159 GLU C C 1
ATOM 11049 O O . GLU C 1 159 ? 46.038 147.733 244.718 1.00 173.29 159 GLU C O 1
ATOM 11055 N N . LYS C 1 160 ? 44.436 146.140 244.529 1.00 169.30 160 LYS C N 1
ATOM 11056 C CA . LYS C 1 160 ? 43.658 146.705 243.423 1.00 168.38 160 LYS C CA 1
ATOM 11057 C C . LYS C 1 160 ? 43.283 148.179 243.544 1.00 170.48 160 LYS C C 1
ATOM 11058 O O . LYS C 1 160 ? 43.277 148.874 242.528 1.00 169.76 160 LYS C O 1
ATOM 11064 N N . TYR C 1 161 ? 42.948 148.650 244.756 1.00 166.19 161 TYR C N 1
ATOM 11065 C CA . TYR C 1 161 ? 42.467 150.019 244.929 1.00 165.55 161 TYR C CA 1
ATOM 11066 C C . TYR C 1 161 ? 43.371 150.968 245.733 1.00 169.06 161 TYR C C 1
ATOM 11067 O O . TYR C 1 161 ? 43.237 152.186 245.572 1.00 168.41 161 TYR C O 1
ATOM 11076 N N . LEU C 1 162 ? 44.277 150.439 246.582 1.00 165.51 162 LEU C N 1
ATOM 11077 C CA . LEU C 1 162 ? 45.126 151.278 247.444 1.00 165.21 162 LEU C CA 1
ATOM 11078 C C . LEU C 1 162 ? 46.511 151.620 246.867 1.00 169.23 162 LEU C C 1
ATOM 11079 O O . LEU C 1 162 ? 46.989 152.744 247.054 1.00 168.47 162 LEU C O 1
ATOM 11084 N N . THR C 1 163 ? 47.160 150.647 246.203 1.00 166.14 163 THR C N 1
ATOM 11085 C CA . THR C 1 163 ? 48.514 150.786 245.646 1.00 166.01 163 THR C CA 1
ATOM 11086 C C . THR C 1 163 ? 48.615 151.805 244.505 1.00 168.50 163 THR C C 1
ATOM 11087 O O . THR C 1 163 ? 49.598 152.548 244.441 1.00 168.20 163 THR C O 1
ATOM 11091 N N . ALA C 1 164 ? 47.605 151.830 243.612 1.00 163.71 164 ALA C N 1
ATOM 11092 C CA . ALA C 1 164 ? 47.508 152.707 242.437 1.00 162.91 164 ALA C CA 1
ATOM 11093 C C . ALA C 1 164 ? 47.588 154.223 242.792 1.00 165.40 164 ALA C C 1
ATOM 11094 O O . ALA C 1 164 ? 47.525 154.540 243.986 1.00 165.03 164 ALA C O 1
ATOM 11096 N N . PRO C 1 165 ? 47.718 155.180 241.819 1.00 160.79 165 PRO C N 1
ATOM 11097 C CA . PRO C 1 165 ? 47.795 156.607 242.199 1.00 160.45 165 PRO C CA 1
ATOM 11098 C C . PRO C 1 165 ? 46.483 157.230 242.718 1.00 164.57 165 PRO C C 1
ATOM 11099 O O . PRO C 1 165 ? 46.287 158.445 242.608 1.00 164.13 165 PRO C O 1
ATOM 11103 N N . ASN C 1 166 ? 45.609 156.392 243.324 1.00 161.11 166 ASN C N 1
ATOM 11104 C CA . ASN C 1 166 ? 44.325 156.738 243.937 1.00 160.76 166 ASN C CA 1
ATOM 11105 C C . ASN C 1 166 ? 44.568 157.211 245.379 1.00 164.94 166 ASN C C 1
ATOM 11106 O O . ASN C 1 166 ? 45.342 156.580 246.104 1.00 164.65 166 ASN C O 1
ATOM 11111 N N . ILE C 1 167 ? 43.901 158.311 245.792 1.00 161.43 167 ILE C N 1
ATOM 11112 C CA . ILE C 1 167 ? 44.015 158.902 247.135 1.00 161.02 167 ILE C CA 1
ATOM 11113 C C . ILE C 1 167 ? 43.306 158.014 248.170 1.00 165.39 167 ILE C C 1
ATOM 11114 O O . ILE C 1 167 ? 42.209 157.527 247.901 1.00 164.54 167 ILE C O 1
ATOM 11119 N N . ILE C 1 168 ? 43.941 157.798 249.341 1.00 163.04 168 ILE C N 1
ATOM 11120 C CA . ILE C 1 168 ? 43.414 156.936 250.408 1.00 163.61 168 ILE C CA 1
ATOM 11121 C C . ILE C 1 168 ? 42.847 157.741 251.592 1.00 169.63 168 ILE C C 1
ATOM 11122 O O . ILE C 1 168 ? 43.390 158.789 251.946 1.00 169.47 168 ILE C O 1
ATOM 11127 N N . LEU C 1 169 ? 41.754 157.219 252.198 1.00 167.55 169 LEU C N 1
ATOM 11128 C CA . LEU C 1 169 ? 41.060 157.788 253.353 1.00 168.13 169 LEU C CA 1
ATOM 11129 C C . LEU C 1 169 ? 40.865 156.710 254.431 1.00 174.36 169 LEU C C 1
ATOM 11130 O O . LEU C 1 169 ? 40.414 155.604 254.115 1.00 173.66 169 LEU C O 1
ATOM 11135 N N . ALA C 1 170 ? 41.209 157.035 255.699 1.00 173.00 170 ALA C N 1
ATOM 11136 C CA . ALA C 1 170 ? 41.116 156.105 256.830 1.00 173.86 170 ALA C CA 1
ATOM 11137 C C . ALA C 1 170 ? 40.135 156.537 257.924 1.00 180.35 170 ALA C C 1
ATOM 11138 O O . ALA C 1 170 ? 40.196 157.677 258.384 1.00 179.56 170 ALA C O 1
ATOM 11140 N N . ILE C 1 171 ? 39.245 155.606 258.349 1.00 179.67 171 ILE C N 1
ATOM 11141 C CA . ILE C 1 171 ? 38.209 155.810 259.386 1.00 180.80 171 ILE C CA 1
ATOM 11142 C C . ILE C 1 171 ? 38.444 154.870 260.596 1.00 187.40 171 ILE C C 1
ATOM 11143 O O . ILE C 1 171 ? 38.816 153.707 260.413 1.00 187.09 171 ILE C O 1
ATOM 11148 N N . SER C 1 172 ? 38.217 155.382 261.825 1.00 185.59 172 SER C N 1
ATOM 11149 C CA . SER C 1 172 ? 38.365 154.632 263.079 1.00 185.96 172 SER C CA 1
ATOM 11150 C C . SER C 1 172 ? 37.310 155.043 264.138 1.00 191.68 172 SER C C 1
ATOM 11151 O O . SER C 1 172 ? 36.251 155.564 263.771 1.00 191.48 172 SER C O 1
ATOM 11154 N N . ALA C 1 173 ? 37.587 154.767 265.435 1.00 188.99 173 ALA C N 1
ATOM 11155 C CA . ALA C 1 173 ? 36.735 155.089 266.584 1.00 188.99 173 ALA C CA 1
ATOM 11156 C C . ALA C 1 173 ? 37.601 155.599 267.740 1.00 193.59 173 ALA C C 1
ATOM 11157 O O . ALA C 1 173 ? 38.633 154.990 268.044 1.00 193.42 173 ALA C O 1
ATOM 11159 N N . ALA C 1 174 ? 37.190 156.714 268.378 1.00 190.32 174 ALA C N 1
ATOM 11160 C CA . ALA C 1 174 ? 37.920 157.320 269.499 1.00 190.21 174 ALA C CA 1
ATOM 11161 C C . ALA C 1 174 ? 37.905 156.487 270.794 1.00 194.46 174 ALA C C 1
ATOM 11162 O O . ALA C 1 174 ? 38.838 156.609 271.594 1.00 193.81 174 ALA C O 1
ATOM 11164 N N . ASP C 1 175 ? 36.859 155.632 270.982 1.00 191.38 175 ASP C N 1
ATOM 11165 C CA . ASP C 1 175 ? 36.667 154.753 272.151 1.00 191.12 175 ASP C CA 1
ATOM 11166 C C . ASP C 1 175 ? 37.723 153.639 272.245 1.00 194.42 175 ASP C C 1
ATOM 11167 O O . ASP C 1 175 ? 38.177 153.318 273.345 1.00 193.69 175 ASP C O 1
ATOM 11172 N N . VAL C 1 176 ? 38.096 153.054 271.090 1.00 190.82 176 VAL C N 1
ATOM 11173 C CA . VAL C 1 176 ? 39.116 152.006 270.984 1.00 190.50 176 VAL C CA 1
ATOM 11174 C C . VAL C 1 176 ? 40.502 152.661 270.841 1.00 194.13 176 VAL C C 1
ATOM 11175 O O . VAL C 1 176 ? 40.568 153.876 270.613 1.00 193.83 176 VAL C O 1
ATOM 11179 N N . ASP C 1 177 ? 41.599 151.872 270.992 1.00 190.17 177 ASP C N 1
ATOM 11180 C CA . ASP C 1 177 ? 42.987 152.353 270.902 1.00 189.66 177 ASP C CA 1
ATOM 11181 C C . ASP C 1 177 ? 43.230 153.239 269.672 1.00 192.68 177 ASP C C 1
ATOM 11182 O O . ASP C 1 177 ? 42.911 152.839 268.551 1.00 192.21 177 ASP C O 1
ATOM 11187 N N . LEU C 1 178 ? 43.712 154.474 269.909 1.00 188.54 178 LEU C N 1
ATOM 11188 C CA . LEU C 1 178 ? 43.971 155.463 268.857 1.00 187.96 178 LEU C CA 1
ATOM 11189 C C . LEU C 1 178 ? 45.378 155.340 268.252 1.00 191.09 178 LEU C C 1
ATOM 11190 O O . LEU C 1 178 ? 45.564 155.654 267.072 1.00 190.39 178 LEU C O 1
ATOM 11195 N N . ALA C 1 179 ? 46.352 154.851 269.046 1.00 187.20 179 ALA C N 1
ATOM 11196 C CA . ALA C 1 179 ? 47.725 154.610 268.596 1.00 186.65 179 ALA C CA 1
ATOM 11197 C C . ALA C 1 179 ? 47.753 153.366 267.686 1.00 189.33 179 ALA C C 1
ATOM 11198 O O . ALA C 1 179 ? 48.560 153.301 266.754 1.00 188.69 179 ALA C O 1
ATOM 11200 N N . ASN C 1 180 ? 46.844 152.400 267.955 1.00 185.03 180 ASN C N 1
ATOM 11201 C CA . ASN C 1 180 ? 46.663 151.162 267.197 1.00 184.45 180 ASN C CA 1
ATOM 11202 C C . ASN C 1 180 ? 45.405 151.266 266.323 1.00 187.83 180 ASN C C 1
ATOM 11203 O O . ASN C 1 180 ? 44.293 151.003 266.786 1.00 187.07 180 ASN C O 1
ATOM 11208 N N . SER C 1 181 ? 45.591 151.672 265.059 1.00 184.52 181 SER C N 1
ATOM 11209 C CA . SER C 1 181 ? 44.510 151.806 264.081 1.00 184.38 181 SER C CA 1
ATOM 11210 C C . SER C 1 181 ? 44.865 150.992 262.842 1.00 187.88 181 SER C C 1
ATOM 11211 O O . SER C 1 181 ? 45.749 151.395 262.084 1.00 187.58 181 SER C O 1
ATOM 11214 N N . SER C 1 182 ? 44.199 149.833 262.656 1.00 183.80 182 SER C N 1
ATOM 11215 C CA . SER C 1 182 ? 44.444 148.923 261.534 1.00 183.23 182 SER C CA 1
ATOM 11216 C C . SER C 1 182 ? 44.145 149.556 260.175 1.00 185.86 182 SER C C 1
ATOM 11217 O O . SER C 1 182 ? 44.868 149.287 259.215 1.00 185.40 182 SER C O 1
ATOM 11220 N N . ALA C 1 183 ? 43.108 150.419 260.108 1.00 181.58 183 ALA C N 1
ATOM 11221 C CA . ALA C 1 183 ? 42.701 151.143 258.900 1.00 181.06 183 ALA C CA 1
ATOM 11222 C C . ALA C 1 183 ? 43.776 152.159 258.485 1.00 184.73 183 ALA C C 1
ATOM 11223 O O . ALA C 1 183 ? 43.980 152.380 257.290 1.00 184.29 183 ALA C O 1
ATOM 11225 N N . LEU C 1 184 ? 44.469 152.757 259.478 1.00 181.14 184 LEU C N 1
ATOM 11226 C CA . LEU C 1 184 ? 45.566 153.709 259.286 1.00 180.80 184 LEU C CA 1
ATOM 11227 C C . LEU C 1 184 ? 46.871 152.936 259.013 1.00 184.14 184 LEU C C 1
ATOM 11228 O O . LEU C 1 184 ? 47.711 153.407 258.244 1.00 183.63 184 LEU C O 1
ATOM 11233 N N . LYS C 1 185 ? 47.018 151.744 259.639 1.00 180.27 185 LYS C N 1
ATOM 11234 C CA . LYS C 1 185 ? 48.158 150.831 259.490 1.00 179.82 185 LYS C CA 1
ATOM 11235 C C . LYS C 1 185 ? 48.209 150.293 258.055 1.00 183.27 185 LYS C C 1
ATOM 11236 O O . LYS C 1 185 ? 49.296 150.174 257.486 1.00 182.87 185 LYS C O 1
ATOM 11242 N N . ALA C 1 186 ? 47.026 149.991 257.468 1.00 179.37 186 ALA C N 1
ATOM 11243 C CA . ALA C 1 186 ? 46.879 149.510 256.092 1.00 178.91 186 ALA C CA 1
ATOM 11244 C C . ALA C 1 186 ? 47.333 150.589 255.101 1.00 182.03 186 ALA C C 1
ATOM 11245 O O . ALA C 1 186 ? 47.949 150.257 254.090 1.00 181.56 186 ALA C O 1
ATOM 11247 N N . SER C 1 187 ? 47.060 151.875 255.417 1.00 178.28 187 SER C N 1
ATOM 11248 C CA . SER C 1 187 ? 47.461 153.037 254.618 1.00 178.15 187 SER C CA 1
ATOM 11249 C C . SER C 1 187 ? 48.975 153.244 254.695 1.00 182.07 187 SER C C 1
ATOM 11250 O O . SER C 1 187 ? 49.580 153.695 253.726 1.00 181.24 187 SER C O 1
ATOM 11253 N N . LYS C 1 188 ? 49.571 152.931 255.862 1.00 179.13 188 LYS C N 1
ATOM 11254 C CA . LYS C 1 188 ? 51.007 153.020 256.130 1.00 179.17 188 LYS C CA 1
ATOM 11255 C C . LYS C 1 188 ? 51.720 151.891 255.368 1.00 183.29 188 LYS C C 1
ATOM 11256 O O . LYS C 1 188 ? 52.789 152.118 254.803 1.00 182.58 188 LYS C O 1
ATOM 11262 N N . ALA C 1 189 ? 51.113 150.680 255.351 1.00 180.15 189 ALA C N 1
ATOM 11263 C CA . ALA C 1 189 ? 51.632 149.495 254.663 1.00 180.01 189 ALA C CA 1
ATOM 11264 C C . ALA C 1 189 ? 51.605 149.682 253.141 1.00 184.18 189 ALA C C 1
ATOM 11265 O O . ALA C 1 189 ? 52.579 149.333 252.472 1.00 183.86 189 ALA C O 1
ATOM 11267 N N . ALA C 1 190 ? 50.501 150.247 252.607 1.00 180.70 190 ALA C N 1
ATOM 11268 C CA . ALA C 1 190 ? 50.326 150.513 251.180 1.00 180.47 190 ALA C CA 1
ATOM 11269 C C . ALA C 1 190 ? 51.047 151.794 250.754 1.00 184.64 190 ALA C C 1
ATOM 11270 O O . ALA C 1 190 ? 51.389 151.934 249.576 1.00 184.14 190 ALA C O 1
ATOM 11272 N N . ASP C 1 191 ? 51.279 152.723 251.708 1.00 181.48 191 ASP C N 1
ATOM 11273 C CA . ASP C 1 191 ? 51.965 153.987 251.441 1.00 181.48 191 ASP C CA 1
ATOM 11274 C C . ASP C 1 191 ? 52.874 154.435 252.612 1.00 185.16 191 ASP C C 1
ATOM 11275 O O . ASP C 1 191 ? 52.487 155.308 253.399 1.00 184.94 191 ASP C O 1
ATOM 11280 N N . PRO C 1 192 ? 54.097 153.856 252.739 1.00 181.14 192 PRO C N 1
ATOM 11281 C CA . PRO C 1 192 ? 55.010 154.304 253.805 1.00 180.63 192 PRO C CA 1
ATOM 11282 C C . PRO C 1 192 ? 55.698 155.613 253.405 1.00 183.12 192 PRO C C 1
ATOM 11283 O O . PRO C 1 192 ? 56.290 155.690 252.323 1.00 182.41 192 PRO C O 1
ATOM 11287 N N . LYS C 1 193 ? 55.593 156.646 254.279 1.00 178.94 193 LYS C N 1
ATOM 11288 C CA . LYS C 1 193 ? 56.111 158.023 254.131 1.00 178.43 193 LYS C CA 1
ATOM 11289 C C . LYS C 1 193 ? 55.833 158.595 252.710 1.00 181.24 193 LYS C C 1
ATOM 11290 O O . LYS C 1 193 ? 56.738 159.052 252.003 1.00 180.67 193 LYS C O 1
ATOM 11296 N N . GLY C 1 194 ? 54.556 158.561 252.333 1.00 177.00 194 GLY C N 1
ATOM 11297 C CA . GLY C 1 194 ? 54.089 159.009 251.028 1.00 176.35 194 GLY C CA 1
ATOM 11298 C C . GLY C 1 194 ? 53.189 160.227 251.020 1.00 178.75 194 GLY C C 1
ATOM 11299 O O . GLY C 1 194 ? 52.703 160.675 252.064 1.00 178.01 194 GLY C O 1
ATOM 11300 N N . LEU C 1 195 ? 52.955 160.748 249.807 1.00 174.50 195 LEU C N 1
ATOM 11301 C CA . LEU C 1 195 ? 52.153 161.934 249.537 1.00 174.04 195 LEU C CA 1
ATOM 11302 C C . LEU C 1 195 ? 50.642 161.685 249.682 1.00 177.19 195 LEU C C 1
ATOM 11303 O O . LEU C 1 195 ? 50.105 161.915 250.767 1.00 176.94 195 LEU C O 1
ATOM 11308 N N . ARG C 1 196 ? 49.979 161.214 248.590 1.00 172.91 196 ARG C N 1
ATOM 11309 C CA . ARG C 1 196 ? 48.537 160.964 248.410 1.00 172.24 196 ARG C CA 1
ATOM 11310 C C . ARG C 1 196 ? 47.874 160.130 249.535 1.00 174.25 196 ARG C C 1
ATOM 11311 O O . ARG C 1 196 ? 47.629 158.929 249.373 1.00 173.77 196 ARG C O 1
ATOM 11319 N N . THR C 1 197 ? 47.576 160.786 250.674 1.00 169.33 197 THR C N 1
ATOM 11320 C CA . THR C 1 197 ? 46.939 160.181 251.849 1.00 168.37 197 THR C CA 1
ATOM 11321 C C . THR C 1 197 ? 46.268 161.277 252.690 1.00 170.15 197 THR C C 1
ATOM 11322 O O . THR C 1 197 ? 46.871 162.324 252.934 1.00 169.33 197 THR C O 1
ATOM 11326 N N . ILE C 1 198 ? 45.023 161.019 253.135 1.00 165.36 198 ILE C N 1
ATOM 11327 C CA . ILE C 1 198 ? 44.236 161.916 253.987 1.00 164.41 198 ILE C CA 1
ATOM 11328 C C . ILE C 1 198 ? 43.678 161.134 255.193 1.00 167.47 198 ILE C C 1
ATOM 11329 O O . ILE C 1 198 ? 43.076 160.069 255.024 1.00 166.22 198 ILE C O 1
ATOM 11334 N N . GLY C 1 199 ? 43.931 161.667 256.389 1.00 164.38 199 GLY C N 1
ATOM 11335 C CA . GLY C 1 199 ? 43.528 161.068 257.655 1.00 164.39 199 GLY C CA 1
ATOM 11336 C C . GLY C 1 199 ? 42.256 161.631 258.243 1.00 168.67 199 GLY C C 1
ATOM 11337 O O . GLY C 1 199 ? 42.022 162.841 258.190 1.00 167.79 199 GLY C O 1
ATOM 11338 N N . VAL C 1 200 ? 41.434 160.741 258.819 1.00 166.41 200 VAL C N 1
ATOM 11339 C CA . VAL C 1 200 ? 40.143 161.073 259.420 1.00 167.14 200 VAL C CA 1
ATOM 11340 C C . VAL C 1 200 ? 39.964 160.383 260.791 1.00 173.41 200 VAL C C 1
ATOM 11341 O O . VAL C 1 200 ? 40.200 159.175 260.922 1.00 173.00 200 VAL C O 1
ATOM 11345 N N . ILE C 1 201 ? 39.554 161.180 261.806 1.00 171.26 201 ILE C N 1
ATOM 11346 C CA . ILE C 1 201 ? 39.277 160.732 263.175 1.00 171.38 201 ILE C CA 1
ATOM 11347 C C . ILE C 1 201 ? 37.844 161.113 263.568 1.00 175.10 201 ILE C C 1
ATOM 11348 O O . ILE C 1 201 ? 37.429 162.262 263.388 1.00 174.28 201 ILE C O 1
ATOM 11353 N N . THR C 1 202 ? 37.093 160.125 264.076 1.00 172.06 202 THR C N 1
ATOM 11354 C CA . THR C 1 202 ? 35.691 160.259 264.477 1.00 172.12 202 THR C CA 1
ATOM 11355 C C . THR C 1 202 ? 35.532 160.336 266.008 1.00 176.52 202 THR C C 1
ATOM 11356 O O . THR C 1 202 ? 36.525 160.298 266.741 1.00 176.47 202 THR C O 1
ATOM 11360 N N . LYS C 1 203 ? 34.264 160.434 266.473 1.00 172.80 203 LYS C N 1
ATOM 11361 C CA . LYS C 1 203 ? 33.812 160.418 267.870 1.00 172.36 203 LYS C CA 1
ATOM 11362 C C . LYS C 1 203 ? 34.542 161.420 268.800 1.00 175.83 203 LYS C C 1
ATOM 11363 O O . LYS C 1 203 ? 34.737 161.132 269.986 1.00 175.19 203 LYS C O 1
ATOM 11369 N N . LEU C 1 204 ? 34.870 162.620 268.272 1.00 172.26 204 LEU C N 1
ATOM 11370 C CA . LEU C 1 204 ? 35.556 163.701 268.994 1.00 172.09 204 LEU C CA 1
ATOM 11371 C C . LEU C 1 204 ? 34.771 164.278 270.206 1.00 177.83 204 LEU C C 1
ATOM 11372 O O . LEU C 1 204 ? 35.321 165.091 270.957 1.00 177.29 204 LEU C O 1
ATOM 11377 N N . ASP C 1 205 ? 33.512 163.836 270.409 1.00 175.86 205 ASP C N 1
ATOM 11378 C CA . ASP C 1 205 ? 32.675 164.258 271.537 1.00 176.28 205 ASP C CA 1
ATOM 11379 C C . ASP C 1 205 ? 33.063 163.511 272.826 1.00 181.22 205 ASP C C 1
ATOM 11380 O O . ASP C 1 205 ? 33.007 164.099 273.912 1.00 180.80 205 ASP C O 1
ATOM 11385 N N . LEU C 1 206 ? 33.460 162.219 272.692 1.00 178.14 206 LEU C N 1
ATOM 11386 C CA . LEU C 1 206 ? 33.848 161.332 273.798 1.00 177.93 206 LEU C CA 1
ATOM 11387 C C . LEU C 1 206 ? 35.230 161.646 274.386 1.00 182.31 206 LEU C C 1
ATOM 11388 O O . LEU C 1 206 ? 35.423 161.502 275.594 1.00 181.80 206 LEU C O 1
ATOM 11393 N N . VAL C 1 207 ? 36.177 162.087 273.540 1.00 179.25 207 VAL C N 1
ATOM 11394 C CA . VAL C 1 207 ? 37.545 162.428 273.946 1.00 179.32 207 VAL C CA 1
ATOM 11395 C C . VAL C 1 207 ? 37.706 163.961 274.100 1.00 183.56 207 VAL C C 1
ATOM 11396 O O . VAL C 1 207 ? 37.047 164.731 273.397 1.00 183.03 207 VAL C O 1
ATOM 11400 N N . ASP C 1 208 ? 38.568 164.379 275.049 1.00 180.43 208 ASP C N 1
ATOM 11401 C CA . ASP C 1 208 ? 38.900 165.767 275.379 1.00 180.40 208 ASP C CA 1
ATOM 11402 C C . ASP C 1 208 ? 39.581 166.529 274.212 1.00 184.88 208 ASP C C 1
ATOM 11403 O O . ASP C 1 208 ? 40.233 165.885 273.383 1.00 184.13 208 ASP C O 1
ATOM 11408 N N . PRO C 1 209 ? 39.493 167.891 274.152 1.00 182.55 209 PRO C N 1
ATOM 11409 C CA . PRO C 1 209 ? 40.137 168.630 273.043 1.00 182.66 209 PRO C CA 1
ATOM 11410 C C . PRO C 1 209 ? 41.668 168.720 273.096 1.00 187.12 209 PRO C C 1
ATOM 11411 O O . PRO C 1 209 ? 42.272 169.266 272.165 1.00 186.45 209 PRO C O 1
ATOM 11415 N N . GLU C 1 210 ? 42.294 168.198 274.174 1.00 184.29 210 GLU C N 1
ATOM 11416 C CA . GLU C 1 210 ? 43.748 168.213 274.364 1.00 184.19 210 GLU C CA 1
ATOM 11417 C C . GLU C 1 210 ? 44.437 167.117 273.534 1.00 187.77 210 GLU C C 1
ATOM 11418 O O . GLU C 1 210 ? 45.312 167.439 272.726 1.00 187.16 210 GLU C O 1
ATOM 11424 N N . LYS C 1 211 ? 44.026 165.831 273.720 1.00 184.13 211 LYS C N 1
ATOM 11425 C CA . LYS C 1 211 ? 44.571 164.658 273.015 1.00 183.65 211 LYS C CA 1
ATOM 11426 C C . LYS C 1 211 ? 44.321 164.735 271.508 1.00 186.58 211 LYS C C 1
ATOM 11427 O O . LYS C 1 211 ? 45.148 164.267 270.725 1.00 186.14 211 LYS C O 1
ATOM 11433 N N . ALA C 1 212 ? 43.191 165.347 271.114 1.00 182.28 212 ALA C N 1
ATOM 11434 C CA . ALA C 1 212 ? 42.794 165.544 269.724 1.00 181.67 212 ALA C CA 1
ATOM 11435 C C . ALA C 1 212 ? 43.696 166.560 268.987 1.00 184.37 212 ALA C C 1
ATOM 11436 O O . ALA C 1 212 ? 43.823 166.468 267.764 1.00 184.17 212 ALA C O 1
ATOM 11438 N N . ARG C 1 213 ? 44.328 167.511 269.723 1.00 179.51 213 ARG C N 1
ATOM 11439 C CA . ARG C 1 213 ? 45.234 168.522 269.150 1.00 178.55 213 ARG C CA 1
ATOM 11440 C C . ARG C 1 213 ? 46.536 167.871 268.660 1.00 180.14 213 ARG C C 1
ATOM 11441 O O . ARG C 1 213 ? 47.073 168.257 267.617 1.00 179.51 213 ARG C O 1
ATOM 11449 N N . SER C 1 214 ? 47.030 166.876 269.417 1.00 174.94 214 SER C N 1
ATOM 11450 C CA . SER C 1 214 ? 48.239 166.127 269.082 1.00 173.79 214 SER C CA 1
ATOM 11451 C C . SER C 1 214 ? 47.981 165.134 267.945 1.00 175.06 214 SER C C 1
ATOM 11452 O O . SER C 1 214 ? 48.919 164.755 267.245 1.00 174.38 214 SER C O 1
ATOM 11455 N N . ILE C 1 215 ? 46.708 164.729 267.758 1.00 169.91 215 ILE C N 1
ATOM 11456 C CA . ILE C 1 215 ? 46.271 163.793 266.724 1.00 168.95 215 ILE C CA 1
ATOM 11457 C C . ILE C 1 215 ? 46.458 164.398 265.320 1.00 173.47 215 ILE C C 1
ATOM 11458 O O . ILE C 1 215 ? 46.995 163.720 264.443 1.00 172.93 215 ILE C O 1
ATOM 11463 N N . LEU C 1 216 ? 46.068 165.676 265.129 1.00 170.94 216 LEU C N 1
ATOM 11464 C CA . LEU C 1 216 ? 46.145 166.378 263.840 1.00 171.25 216 LEU C CA 1
ATOM 11465 C C . LEU C 1 216 ? 47.575 166.681 263.373 1.00 175.49 216 LEU C C 1
ATOM 11466 O O . LEU C 1 216 ? 47.926 166.330 262.243 1.00 174.91 216 LEU C O 1
ATOM 11471 N N . ASN C 1 217 ? 48.390 167.336 264.225 1.00 172.49 217 ASN C N 1
ATOM 11472 C CA . ASN C 1 217 ? 49.775 167.689 263.890 1.00 172.33 217 ASN C CA 1
ATOM 11473 C C . ASN C 1 217 ? 50.757 166.600 264.384 1.00 176.71 217 ASN C C 1
ATOM 11474 O O . ASN C 1 217 ? 51.865 166.917 264.830 1.00 175.92 217 ASN C O 1
ATOM 11479 N N . ASN C 1 218 ? 50.342 165.312 264.268 1.00 174.08 218 ASN C N 1
ATOM 11480 C CA . ASN C 1 218 ? 51.072 164.118 264.715 1.00 174.16 218 ASN C CA 1
ATOM 11481 C C . ASN C 1 218 ? 52.504 164.027 264.190 1.00 178.73 218 ASN C C 1
ATOM 11482 O O . ASN C 1 218 ? 52.800 164.451 263.068 1.00 178.06 218 ASN C O 1
ATOM 11487 N N . LYS C 1 219 ? 53.388 163.495 265.051 1.00 175.99 219 LYS C N 1
ATOM 11488 C CA . LYS C 1 219 ? 54.816 163.264 264.819 1.00 175.91 219 LYS C CA 1
ATOM 11489 C C . LYS C 1 219 ? 54.994 161.849 264.243 1.00 179.36 219 LYS C C 1
ATOM 11490 O O . LYS C 1 219 ? 55.929 161.597 263.477 1.00 178.88 219 LYS C O 1
ATOM 11496 N N . LYS C 1 220 ? 54.078 160.939 264.627 1.00 175.52 220 LYS C N 1
ATOM 11497 C CA . LYS C 1 220 ? 54.042 159.528 264.247 1.00 175.11 220 LYS C CA 1
ATOM 11498 C C . LYS C 1 220 ? 53.773 159.290 262.750 1.00 178.90 220 LYS C C 1
ATOM 11499 O O . LYS C 1 220 ? 54.608 158.681 262.077 1.00 178.41 220 LYS C O 1
ATOM 11505 N N . TYR C 1 221 ? 52.611 159.755 262.237 1.00 175.28 221 TYR C N 1
ATOM 11506 C CA . TYR C 1 221 ? 52.195 159.536 260.848 1.00 175.00 221 TYR C CA 1
ATOM 11507 C C . TYR C 1 221 ? 51.997 160.855 260.060 1.00 178.55 221 TYR C C 1
ATOM 11508 O O . TYR C 1 221 ? 50.856 161.292 259.866 1.00 177.98 221 TYR C O 1
ATOM 11517 N N . PRO C 1 222 ? 53.094 161.501 259.582 1.00 175.01 222 PRO C N 1
ATOM 11518 C CA . PRO C 1 222 ? 52.932 162.760 258.833 1.00 174.92 222 PRO C CA 1
ATOM 11519 C C . PRO C 1 222 ? 52.649 162.570 257.340 1.00 178.97 222 PRO C C 1
ATOM 11520 O O . PRO C 1 222 ? 53.334 161.788 256.673 1.00 178.65 222 PRO C O 1
ATOM 11524 N N . LEU C 1 223 ? 51.626 163.288 256.823 1.00 175.23 223 LEU C N 1
ATOM 11525 C CA . LEU C 1 223 ? 51.190 163.241 255.419 1.00 174.79 223 LEU C CA 1
ATOM 11526 C C . LEU C 1 223 ? 51.211 164.645 254.828 1.00 178.20 223 LEU C C 1
ATOM 11527 O O . LEU C 1 223 ? 50.691 165.575 255.450 1.00 177.65 223 LEU C O 1
ATOM 11532 N N . SER C 1 224 ? 51.808 164.799 253.629 1.00 174.70 224 SER C N 1
ATOM 11533 C CA . SER C 1 224 ? 51.934 166.087 252.931 1.00 174.43 224 SER C CA 1
ATOM 11534 C C . SER C 1 224 ? 50.594 166.704 252.521 1.00 177.62 224 SER C C 1
ATOM 11535 O O . SER C 1 224 ? 50.499 167.931 252.428 1.00 177.27 224 SER C O 1
ATOM 11538 N N . MET C 1 225 ? 49.563 165.855 252.284 1.00 173.46 225 MET C N 1
ATOM 11539 C CA . MET C 1 225 ? 48.198 166.286 251.942 1.00 172.63 225 MET C CA 1
ATOM 11540 C C . MET C 1 225 ? 47.585 166.966 253.183 1.00 175.25 225 MET C C 1
ATOM 11541 O O . MET C 1 225 ? 47.085 168.089 253.080 1.00 174.55 225 MET C O 1
ATOM 11546 N N . GLY C 1 226 ? 47.689 166.292 254.337 1.00 170.71 226 GLY C N 1
ATOM 11547 C CA . GLY C 1 226 ? 47.224 166.791 255.625 1.00 169.79 226 GLY C CA 1
ATOM 11548 C C . GLY C 1 226 ? 46.369 165.843 256.441 1.00 171.66 226 GLY C C 1
ATOM 11549 O O . GLY C 1 226 ? 46.192 164.673 256.086 1.00 170.30 226 GLY C O 1
ATOM 11550 N N . TYR C 1 227 ? 45.841 166.374 257.560 1.00 167.83 227 TYR C N 1
ATOM 11551 C CA . TYR C 1 227 ? 44.961 165.682 258.501 1.00 167.35 227 TYR C CA 1
ATOM 11552 C C . TYR C 1 227 ? 43.757 166.568 258.859 1.00 170.91 227 TYR C C 1
ATOM 11553 O O . TYR C 1 227 ? 43.887 167.795 258.888 1.00 170.23 227 TYR C O 1
ATOM 11562 N N . VAL C 1 228 ? 42.594 165.938 259.139 1.00 167.40 228 VAL C N 1
ATOM 11563 C CA . VAL C 1 228 ? 41.333 166.611 259.478 1.00 167.24 228 VAL C CA 1
ATOM 11564 C C . VAL C 1 228 ? 40.542 165.837 260.570 1.00 169.68 228 VAL C C 1
ATOM 11565 O O . VAL C 1 228 ? 40.546 164.602 260.584 1.00 168.71 228 VAL C O 1
ATOM 11569 N N . GLY C 1 229 ? 39.894 166.584 261.468 1.00 165.83 229 GLY C N 1
ATOM 11570 C CA . GLY C 1 229 ? 39.098 166.035 262.561 1.00 165.60 229 GLY C CA 1
ATOM 11571 C C . GLY C 1 229 ? 37.638 166.432 262.494 1.00 169.37 229 GLY C C 1
ATOM 11572 O O . GLY C 1 229 ? 37.330 167.617 262.314 1.00 168.60 229 GLY C O 1
ATOM 11573 N N . VAL C 1 230 ? 36.727 165.433 262.634 1.00 166.10 230 VAL C N 1
ATOM 11574 C CA . VAL C 1 230 ? 35.260 165.594 262.573 1.00 166.07 230 VAL C CA 1
ATOM 11575 C C . VAL C 1 230 ? 34.495 164.697 263.578 1.00 170.68 230 VAL C C 1
ATOM 11576 O O . VAL C 1 230 ? 35.105 163.889 264.283 1.00 170.09 230 VAL C O 1
ATOM 11580 N N . ILE C 1 231 ? 33.141 164.834 263.598 1.00 167.99 231 ILE C N 1
ATOM 11581 C CA . ILE C 1 231 ? 32.178 164.115 264.457 1.00 167.85 231 ILE C CA 1
ATOM 11582 C C . ILE C 1 231 ? 30.821 163.921 263.730 1.00 171.08 231 ILE C C 1
ATOM 11583 O O . ILE C 1 231 ? 30.316 164.870 263.118 1.00 170.14 231 ILE C O 1
ATOM 11588 N N . THR C 1 232 ? 30.248 162.687 263.804 1.00 167.41 232 THR C N 1
ATOM 11589 C CA . THR C 1 232 ? 28.989 162.304 263.147 1.00 167.09 232 THR C CA 1
ATOM 11590 C C . THR C 1 232 ? 28.060 161.454 264.054 1.00 171.15 232 THR C C 1
ATOM 11591 O O . THR C 1 232 ? 28.083 160.223 263.960 1.00 170.80 232 THR C O 1
ATOM 11595 N N . LYS C 1 233 ? 27.208 162.091 264.882 1.00 167.78 233 LYS C N 1
ATOM 11596 C CA . LYS C 1 233 ? 26.306 161.321 265.754 1.00 167.62 233 LYS C CA 1
ATOM 11597 C C . LYS C 1 233 ? 24.799 161.589 265.497 1.00 171.11 233 LYS C C 1
ATOM 11598 O O . LYS C 1 233 ? 24.457 162.332 264.578 1.00 170.48 233 LYS C O 1
ATOM 11604 N N . THR C 1 234 ? 23.912 160.931 266.298 1.00 167.44 234 THR C N 1
ATOM 11605 C CA . THR C 1 234 ? 22.437 160.979 266.252 1.00 188.62 234 THR C CA 1
ATOM 11606 C C . THR C 1 234 ? 21.928 160.564 264.866 1.00 212.23 234 THR C C 1
ATOM 11607 O O . THR C 1 234 ? 22.326 159.516 264.357 1.00 169.57 234 THR C O 1
ATOM 11611 N N . GLU C 1 270 ? 13.831 160.310 250.886 1.00 162.70 270 GLU C N 1
ATOM 11612 C CA . GLU C 1 270 ? 13.146 161.270 251.754 1.00 162.55 270 GLU C CA 1
ATOM 11613 C C . GLU C 1 270 ? 14.118 162.246 252.437 1.00 165.36 270 GLU C C 1
ATOM 11614 O O . GLU C 1 270 ? 15.264 161.887 252.721 1.00 164.51 270 GLU C O 1
ATOM 11620 N N . ASN C 1 271 ? 13.656 163.488 252.675 1.00 161.50 271 ASN C N 1
ATOM 11621 C CA . ASN C 1 271 ? 14.464 164.553 253.272 1.00 161.06 271 ASN C CA 1
ATOM 11622 C C . ASN C 1 271 ? 14.438 164.586 254.816 1.00 164.94 271 ASN C C 1
ATOM 11623 O O . ASN C 1 271 ? 15.077 165.463 255.407 1.00 164.45 271 ASN C O 1
ATOM 11628 N N . THR C 1 272 ? 13.764 163.598 255.476 1.00 161.28 272 THR C N 1
ATOM 11629 C CA . THR C 1 272 ? 13.774 163.448 256.950 1.00 160.42 272 THR C CA 1
ATOM 11630 C C . THR C 1 272 ? 15.207 162.981 257.296 1.00 162.52 272 THR C C 1
ATOM 11631 O O . THR C 1 272 ? 15.703 163.194 258.407 1.00 161.74 272 THR C O 1
ATOM 11635 N N . ASN C 1 273 ? 15.860 162.382 256.274 1.00 157.92 273 ASN C N 1
ATOM 11636 C CA . ASN C 1 273 ? 17.224 161.880 256.209 1.00 157.03 273 ASN C CA 1
ATOM 11637 C C . ASN C 1 273 ? 18.219 162.991 255.817 1.00 158.86 273 ASN C C 1
ATOM 11638 O O . ASN C 1 273 ? 19.422 162.831 256.027 1.00 157.74 273 ASN C O 1
ATOM 11643 N N . GLY C 1 274 ? 17.703 164.076 255.232 1.00 154.66 274 GLY C N 1
ATOM 11644 C CA . GLY C 1 274 ? 18.465 165.265 254.852 1.00 153.93 274 GLY C CA 1
ATOM 11645 C C . GLY C 1 274 ? 18.499 166.266 255.993 1.00 156.04 274 GLY C C 1
ATOM 11646 O O . GLY C 1 274 ? 19.391 167.119 256.065 1.00 155.14 274 GLY C O 1
ATOM 11647 N N . LEU C 1 275 ? 17.500 166.150 256.894 1.00 151.58 275 LEU C N 1
ATOM 11648 C CA . LEU C 1 275 ? 17.327 166.918 258.128 1.00 150.55 275 LEU C CA 1
ATOM 11649 C C . LEU C 1 275 ? 18.268 166.298 259.163 1.00 152.20 275 LEU C C 1
ATOM 11650 O O . LEU C 1 275 ? 18.968 167.030 259.852 1.00 151.47 275 LEU C O 1
ATOM 11655 N N . LYS C 1 276 ? 18.307 164.941 259.234 1.00 147.07 276 LYS C N 1
ATOM 11656 C CA . LYS C 1 276 ? 19.171 164.151 260.118 1.00 146.03 276 LYS C CA 1
ATOM 11657 C C . LYS C 1 276 ? 20.647 164.533 259.967 1.00 149.10 276 LYS C C 1
ATOM 11658 O O . LYS C 1 276 ? 21.383 164.464 260.947 1.00 149.00 276 LYS C O 1
ATOM 11664 N N . GLN C 1 277 ? 21.073 164.934 258.751 1.00 145.06 277 GLN C N 1
ATOM 11665 C CA . GLN C 1 277 ? 22.448 165.365 258.482 1.00 144.79 277 GLN C CA 1
ATOM 11666 C C . GLN C 1 277 ? 22.617 166.784 258.972 1.00 148.88 277 GLN C C 1
ATOM 11667 O O . GLN C 1 277 ? 23.707 167.154 259.404 1.00 148.40 277 GLN C O 1
ATOM 11673 N N . ILE C 1 278 ? 21.544 167.586 258.884 1.00 146.19 278 ILE C N 1
ATOM 11674 C CA . ILE C 1 278 ? 21.558 168.977 259.314 1.00 146.51 278 ILE C CA 1
ATOM 11675 C C . ILE C 1 278 ? 21.520 169.054 260.856 1.00 151.47 278 ILE C C 1
ATOM 11676 O O . ILE C 1 278 ? 22.097 169.976 261.430 1.00 151.48 278 ILE C O 1
ATOM 11681 N N . VAL C 1 279 ? 20.900 168.051 261.514 1.00 148.17 279 VAL C N 1
ATOM 11682 C CA . VAL C 1 279 ? 20.830 167.925 262.974 1.00 148.10 279 VAL C CA 1
ATOM 11683 C C . VAL C 1 279 ? 22.243 167.597 263.478 1.00 151.78 279 VAL C C 1
ATOM 11684 O O . VAL C 1 279 ? 22.763 168.320 264.324 1.00 151.53 279 VAL C O 1
ATOM 11688 N N . SER C 1 280 ? 22.865 166.536 262.920 1.00 148.18 280 SER C N 1
ATOM 11689 C CA . SER C 1 280 ? 24.215 166.092 263.259 1.00 148.13 280 SER C CA 1
ATOM 11690 C C . SER C 1 280 ? 25.286 167.147 262.944 1.00 152.84 280 SER C C 1
ATOM 11691 O O . SER C 1 280 ? 26.309 167.176 263.626 1.00 153.11 280 SER C O 1
ATOM 11694 N N . HIS C 1 281 ? 25.056 168.019 261.939 1.00 149.35 281 HIS C N 1
ATOM 11695 C CA . HIS C 1 281 ? 26.012 169.081 261.629 1.00 149.48 281 HIS C CA 1
ATOM 11696 C C . HIS C 1 281 ? 25.886 170.209 262.645 1.00 156.39 281 HIS C C 1
ATOM 11697 O O . HIS C 1 281 ? 26.906 170.741 263.084 1.00 156.07 281 HIS C O 1
ATOM 11704 N N . GLN C 1 282 ? 24.636 170.566 263.017 1.00 155.17 282 GLN C N 1
ATOM 11705 C CA . GLN C 1 282 ? 24.331 171.600 264.011 1.00 155.95 282 GLN C CA 1
ATOM 11706 C C . GLN C 1 282 ? 24.779 171.152 265.406 1.00 162.24 282 GLN C C 1
ATOM 11707 O O . GLN C 1 282 ? 25.195 171.993 266.206 1.00 161.89 282 GLN C O 1
ATOM 11713 N N . PHE C 1 283 ? 24.702 169.818 265.680 1.00 160.64 283 PHE C N 1
ATOM 11714 C CA . PHE C 1 283 ? 25.098 169.136 266.923 1.00 161.23 283 PHE C CA 1
ATOM 11715 C C . PHE C 1 283 ? 26.477 169.600 267.393 1.00 165.44 283 PHE C C 1
ATOM 11716 O O . PHE C 1 283 ? 26.653 169.885 268.577 1.00 165.03 283 PHE C O 1
ATOM 11724 N N . GLU C 1 284 ? 27.445 169.708 266.458 1.00 162.39 284 GLU C N 1
ATOM 11725 C CA . GLU C 1 284 ? 28.806 170.145 266.762 1.00 162.39 284 GLU C CA 1
ATOM 11726 C C . GLU C 1 284 ? 29.341 171.175 265.736 1.00 165.85 284 GLU C C 1
ATOM 11727 O O . GLU C 1 284 ? 30.513 171.104 265.352 1.00 165.27 284 GLU C O 1
ATOM 11733 N N . LYS C 1 285 ? 28.493 172.139 265.308 1.00 162.52 285 LYS C N 1
ATOM 11734 C CA . LYS C 1 285 ? 28.901 173.180 264.351 1.00 162.49 285 LYS C CA 1
ATOM 11735 C C . LYS C 1 285 ? 29.874 174.164 265.018 1.00 167.24 285 LYS C C 1
ATOM 11736 O O . LYS C 1 285 ? 31.003 174.331 264.545 1.00 166.13 285 LYS C O 1
ATOM 11742 N N . ALA C 1 286 ? 29.424 174.801 266.122 1.00 164.92 286 ALA C N 1
ATOM 11743 C CA . ALA C 1 286 ? 30.198 175.770 266.898 1.00 165.03 286 ALA C CA 1
ATOM 11744 C C . ALA C 1 286 ? 31.049 175.115 268.004 1.00 169.29 286 ALA C C 1
ATOM 11745 O O . ALA C 1 286 ? 31.613 175.827 268.838 1.00 168.68 286 ALA C O 1
ATOM 11747 N N . TYR C 1 287 ? 31.155 173.762 267.999 1.00 166.22 287 TYR C N 1
ATOM 11748 C CA . TYR C 1 287 ? 31.999 173.020 268.936 1.00 166.19 287 TYR C CA 1
ATOM 11749 C C . TYR C 1 287 ? 33.450 173.299 268.562 1.00 169.07 287 TYR C C 1
ATOM 11750 O O . TYR C 1 287 ? 34.287 173.476 269.438 1.00 168.61 287 TYR C O 1
ATOM 11759 N N . PHE C 1 288 ? 33.737 173.356 267.254 1.00 165.35 288 PHE C N 1
ATOM 11760 C CA . PHE C 1 288 ? 35.068 173.648 266.730 1.00 165.12 288 PHE C CA 1
ATOM 11761 C C . PHE C 1 288 ? 35.382 175.142 266.868 1.00 167.49 288 PHE C C 1
ATOM 11762 O O . PHE C 1 288 ? 36.551 175.527 266.820 1.00 167.13 288 PHE C O 1
ATOM 11770 N N . LYS C 1 289 ? 34.334 175.966 267.096 1.00 162.95 289 LYS C N 1
ATOM 11771 C CA . LYS C 1 289 ? 34.418 177.413 267.309 1.00 162.31 289 LYS C CA 1
ATOM 11772 C C . LYS C 1 289 ? 34.680 177.741 268.795 1.00 165.28 289 LYS C C 1
ATOM 11773 O O . LYS C 1 289 ? 35.544 178.572 269.082 1.00 164.74 289 LYS C O 1
ATOM 11779 N N . GLU C 1 290 ? 33.936 177.087 269.727 1.00 160.85 290 GLU C N 1
ATOM 11780 C CA . GLU C 1 290 ? 34.033 177.286 271.183 1.00 159.98 290 GLU C CA 1
ATOM 11781 C C . GLU C 1 290 ? 35.445 177.008 271.751 1.00 163.18 290 GLU C C 1
ATOM 11782 O O . GLU C 1 290 ? 35.801 177.596 272.778 1.00 163.53 290 GLU C O 1
ATOM 11788 N N . ASN C 1 291 ? 36.237 176.129 271.089 1.00 157.80 291 ASN C N 1
ATOM 11789 C CA . ASN C 1 291 ? 37.610 175.808 271.488 1.00 156.66 291 ASN C CA 1
ATOM 11790 C C . ASN C 1 291 ? 38.563 175.928 270.289 1.00 160.42 291 ASN C C 1
ATOM 11791 O O . ASN C 1 291 ? 39.069 174.932 269.773 1.00 159.19 291 ASN C O 1
ATOM 11796 N N . LYS C 1 292 ? 38.778 177.183 269.845 1.00 158.38 292 LYS C N 1
ATOM 11797 C CA . LYS C 1 292 ? 39.638 177.579 268.725 1.00 158.88 292 LYS C CA 1
ATOM 11798 C C . LYS C 1 292 ? 41.135 177.346 268.972 1.00 165.99 292 LYS C C 1
ATOM 11799 O O . LYS C 1 292 ? 41.820 176.896 268.052 1.00 166.03 292 LYS C O 1
ATOM 11805 N N . LYS C 1 293 ? 41.652 177.680 270.184 1.00 164.41 293 LYS C N 1
ATOM 11806 C CA . LYS C 1 293 ? 43.068 177.481 270.544 1.00 165.06 293 LYS C CA 1
ATOM 11807 C C . LYS C 1 293 ? 43.364 175.974 270.691 1.00 171.59 293 LYS C C 1
ATOM 11808 O O . LYS C 1 293 ? 44.437 175.513 270.280 1.00 171.12 293 LYS C O 1
ATOM 11814 N N . TYR C 1 294 ? 42.382 175.206 271.221 1.00 170.02 294 TYR C N 1
ATOM 11815 C CA . TYR C 1 294 ? 42.475 173.751 271.387 1.00 170.58 294 TYR C CA 1
ATOM 11816 C C . TYR C 1 294 ? 42.493 172.991 2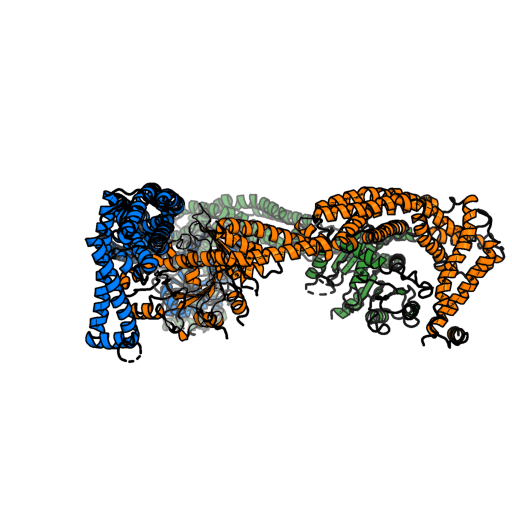70.041 1.00 174.58 294 TYR C C 1
ATOM 11817 O O . TYR C 1 294 ? 42.602 171.761 270.040 1.00 174.37 294 TYR C O 1
ATOM 11826 N N . PHE C 1 295 ? 42.410 173.741 268.904 1.00 170.52 295 PHE C N 1
ATOM 11827 C CA . PHE C 1 295 ? 42.421 173.258 267.519 1.00 169.89 295 PHE C CA 1
ATOM 11828 C C . PHE C 1 295 ? 42.969 174.330 266.519 1.00 173.01 295 PHE C C 1
ATOM 11829 O O . PHE C 1 295 ? 42.429 174.457 265.417 1.00 172.72 295 PHE C O 1
ATOM 11837 N N . THR C 1 296 ? 44.029 175.099 266.898 1.00 168.72 296 THR C N 1
ATOM 11838 C CA . THR C 1 296 ? 44.649 176.122 266.016 1.00 168.00 296 THR C CA 1
ATOM 11839 C C . THR C 1 296 ? 45.756 175.478 265.146 1.00 170.92 296 THR C C 1
ATOM 11840 O O . THR C 1 296 ? 46.377 174.506 265.589 1.00 170.94 296 THR C O 1
ATOM 11844 N N . ASN C 1 297 ? 45.994 176.024 263.915 1.00 165.81 297 ASN C N 1
ATOM 11845 C CA . ASN C 1 297 ? 46.916 175.498 262.877 1.00 164.77 297 ASN C CA 1
ATOM 11846 C C . ASN C 1 297 ? 46.425 174.081 262.510 1.00 167.38 297 ASN C C 1
ATOM 11847 O O . ASN C 1 297 ? 47.187 173.107 262.521 1.00 167.14 297 ASN C O 1
ATOM 11852 N N . CYS C 1 298 ? 45.100 173.980 262.259 1.00 162.38 298 CYS C N 1
ATOM 11853 C CA . CYS C 1 298 ? 44.405 172.727 261.973 1.00 161.24 298 CYS C CA 1
ATOM 11854 C C . CYS C 1 298 ? 43.408 172.854 260.809 1.00 162.99 298 CYS C C 1
ATOM 11855 O O . CYS C 1 298 ? 43.022 173.959 260.409 1.00 161.99 298 CYS C O 1
ATOM 11858 N N . GLN C 1 299 ? 42.988 171.690 260.288 1.00 158.41 299 GLN C N 1
ATOM 11859 C CA . GLN C 1 299 ? 41.944 171.533 259.287 1.00 157.69 299 GLN C CA 1
ATOM 11860 C C . GLN C 1 299 ? 40.793 170.925 260.086 1.00 160.15 299 GLN C C 1
ATOM 11861 O O . GLN C 1 299 ? 40.927 169.814 260.622 1.00 159.73 299 GLN C O 1
ATOM 11867 N N . VAL C 1 300 ? 39.713 171.706 260.276 1.00 155.13 300 VAL C N 1
ATOM 11868 C CA . VAL C 1 300 ? 38.548 171.290 261.074 1.00 153.71 300 VAL C CA 1
ATOM 11869 C C . VAL C 1 300 ? 37.232 171.334 260.269 1.00 154.85 300 VAL C C 1
ATOM 11870 O O . VAL C 1 300 ? 37.161 172.009 259.236 1.00 154.00 300 VAL C O 1
ATOM 11874 N N . SER C 1 301 ? 36.201 170.594 260.758 1.00 149.19 301 SER C N 1
ATOM 11875 C CA . SER C 1 301 ? 34.828 170.467 260.235 1.00 147.56 301 SER C CA 1
ATOM 11876 C C . SER C 1 301 ? 34.717 169.770 258.864 1.00 147.30 301 SER C C 1
ATOM 11877 O O . SER C 1 301 ? 35.689 169.680 258.102 1.00 146.61 301 SER C O 1
ATOM 11880 N N . THR C 1 302 ? 33.502 169.248 258.589 1.00 140.35 302 THR C N 1
ATOM 11881 C CA . THR C 1 302 ? 33.131 168.532 257.370 1.00 138.21 302 THR C CA 1
ATOM 11882 C C . THR C 1 302 ? 33.229 169.469 256.152 1.00 138.60 302 THR C C 1
ATOM 11883 O O . THR C 1 302 ? 33.633 169.008 255.088 1.00 138.03 302 THR C O 1
ATOM 11887 N N . LYS C 1 303 ? 32.922 170.783 256.331 1.00 133.06 303 LYS C N 1
ATOM 11888 C CA . LYS C 1 303 ? 32.984 171.852 255.311 1.00 132.12 303 LYS C CA 1
ATOM 11889 C C . LYS C 1 303 ? 34.375 171.990 254.630 1.00 134.19 303 LYS C C 1
ATOM 11890 O O . LYS C 1 303 ? 34.441 172.074 253.405 1.00 132.42 303 LYS C O 1
ATOM 11896 N N . LYS C 1 304 ? 35.466 172.032 255.428 1.00 131.08 304 LYS C N 1
ATOM 11897 C CA . LYS C 1 304 ? 36.854 172.144 254.957 1.00 130.62 304 LYS C CA 1
ATOM 11898 C C . LYS C 1 304 ? 37.396 170.774 254.491 1.00 134.31 304 LYS C C 1
ATOM 11899 O O . LYS C 1 304 ? 38.255 170.737 253.602 1.00 134.11 304 LYS C O 1
ATOM 11905 N N . LEU C 1 305 ? 36.891 169.658 255.093 1.00 129.81 305 LEU C N 1
ATOM 11906 C CA . LEU C 1 305 ? 37.238 168.273 254.736 1.00 129.04 305 LEU C CA 1
ATOM 11907 C C . LEU C 1 305 ? 36.870 168.051 253.262 1.00 131.74 305 LEU C C 1
ATOM 11908 O O . LEU C 1 305 ? 37.680 167.553 252.479 1.00 130.27 305 LEU C O 1
ATOM 11913 N N . ARG C 1 306 ? 35.628 168.447 252.918 1.00 128.48 306 ARG C N 1
ATOM 11914 C CA . ARG C 1 306 ? 34.998 168.404 251.607 1.00 128.11 306 ARG C CA 1
ATOM 11915 C C . ARG C 1 306 ? 35.838 169.267 250.666 1.00 131.13 306 ARG C C 1
ATOM 11916 O O . ARG C 1 306 ? 36.329 168.745 249.667 1.00 131.27 306 ARG C O 1
ATOM 11924 N N . GLU C 1 307 ? 36.081 170.553 251.039 1.00 126.76 307 GLU C N 1
ATOM 11925 C CA . GLU C 1 307 ? 36.895 171.533 250.304 1.00 126.62 307 GLU C CA 1
ATOM 11926 C C . GLU C 1 307 ? 38.254 170.943 249.948 1.00 129.67 307 GLU C C 1
ATOM 11927 O O . GLU C 1 307 ? 38.777 171.236 248.871 1.00 128.31 307 GLU C O 1
ATOM 11933 N N . LYS C 1 308 ? 38.825 170.121 250.875 1.00 126.78 308 LYS C N 1
ATOM 11934 C CA . LYS C 1 308 ? 40.124 169.450 250.728 1.00 126.43 308 LYS C CA 1
ATOM 11935 C C . LYS C 1 308 ? 40.047 168.342 249.675 1.00 129.46 308 LYS C C 1
ATOM 11936 O O . LYS C 1 308 ? 40.855 168.347 248.743 1.00 129.15 308 LYS C O 1
ATOM 11942 N N . LEU C 1 309 ? 39.042 167.431 249.796 1.00 124.48 309 LEU C N 1
ATOM 11943 C CA . LEU C 1 309 ? 38.786 166.332 248.855 1.00 123.19 309 LEU C CA 1
ATOM 11944 C C . LEU C 1 309 ? 38.535 166.862 247.447 1.00 128.06 309 LEU C C 1
ATOM 11945 O O . LEU C 1 309 ? 38.900 166.211 246.470 1.00 127.74 309 LEU C O 1
ATOM 11950 N N . ILE C 1 310 ? 37.959 168.069 247.359 1.00 125.55 310 ILE C N 1
ATOM 11951 C CA . ILE C 1 310 ? 37.670 168.785 246.123 1.00 126.38 310 ILE C CA 1
ATOM 11952 C C . ILE C 1 310 ? 38.966 169.289 245.449 1.00 133.02 310 ILE C C 1
ATOM 11953 O O . ILE C 1 310 ? 39.166 169.032 244.258 1.00 132.91 310 ILE C O 1
ATOM 11958 N N . LYS C 1 311 ? 39.829 170.009 246.200 1.00 131.34 311 LYS C N 1
ATOM 11959 C CA . LYS C 1 311 ? 41.068 170.584 245.660 1.00 131.92 311 LYS C CA 1
ATOM 11960 C C . LYS C 1 311 ? 42.161 169.535 245.372 1.00 136.92 311 LYS C C 1
ATOM 11961 O O . LYS C 1 311 ? 42.849 169.674 244.355 1.00 136.31 311 LYS C O 1
ATOM 11967 N N . ILE C 1 312 ? 42.321 168.502 246.243 1.00 134.44 312 ILE C N 1
ATOM 11968 C CA . ILE C 1 312 ? 43.344 167.461 246.054 1.00 134.98 312 ILE C CA 1
ATOM 11969 C C . ILE C 1 312 ? 43.062 166.627 244.805 1.00 140.99 312 ILE C C 1
ATOM 11970 O O . ILE C 1 312 ? 43.987 166.384 244.026 1.00 140.91 312 ILE C O 1
ATOM 11975 N N . LEU C 1 313 ? 41.780 166.226 244.604 1.00 137.91 313 LEU C N 1
ATOM 11976 C CA . LEU C 1 313 ? 41.326 165.439 243.462 1.00 137.50 313 LEU C CA 1
ATOM 11977 C C . LEU C 1 313 ? 41.539 166.223 242.179 1.00 140.21 313 LEU C C 1
ATOM 11978 O O . LEU C 1 313 ? 41.962 165.634 241.192 1.00 139.78 313 LEU C O 1
ATOM 11983 N N . GLU C 1 314 ? 41.317 167.557 242.213 1.00 136.59 314 GLU C N 1
ATOM 11984 C CA . GLU C 1 314 ? 41.538 168.462 241.080 1.00 136.55 314 GLU C CA 1
ATOM 11985 C C . GLU C 1 314 ? 42.969 168.316 240.567 1.00 139.64 314 GLU C C 1
ATOM 11986 O O . GLU C 1 314 ? 43.169 168.168 239.359 1.00 138.82 314 GLU C O 1
ATOM 11992 N N . ILE C 1 315 ? 43.950 168.321 241.496 1.00 135.84 315 ILE C N 1
ATOM 11993 C CA . ILE C 1 315 ? 45.366 168.193 241.168 1.00 135.17 315 ILE C CA 1
ATOM 11994 C C . ILE C 1 315 ? 45.698 166.742 240.836 1.00 137.89 315 ILE C C 1
ATOM 11995 O O . ILE C 1 315 ? 46.238 166.517 239.760 1.00 137.53 315 ILE C O 1
ATOM 12000 N N . SER C 1 316 ? 45.330 165.764 241.712 1.00 133.03 316 SER C N 1
ATOM 12001 C CA . SER C 1 316 ? 45.563 164.322 241.515 1.00 132.23 316 SER C CA 1
ATOM 12002 C C . SER C 1 316 ? 45.117 163.843 240.131 1.00 134.82 316 SER C C 1
ATOM 12003 O O . SER C 1 316 ? 45.891 163.174 239.447 1.00 134.23 316 SER C O 1
ATOM 12006 N N . MET C 1 317 ? 43.885 164.212 239.712 1.00 130.69 317 MET C N 1
ATOM 12007 C CA . MET C 1 317 ? 43.318 163.856 238.407 1.00 130.02 317 MET C CA 1
ATOM 12008 C C . MET C 1 317 ? 44.033 164.556 237.252 1.00 136.02 317 MET C C 1
ATOM 12009 O O . MET C 1 317 ? 44.231 163.934 236.205 1.00 136.01 317 MET C O 1
ATOM 12014 N N . SER C 1 318 ? 44.456 165.825 237.448 1.00 133.55 318 SER C N 1
ATOM 12015 C CA . SER C 1 318 ? 45.190 166.570 236.419 1.00 133.77 318 SER C CA 1
ATOM 12016 C C . SER C 1 318 ? 46.669 166.154 236.352 1.00 136.74 318 SER C C 1
ATOM 12017 O O . SER C 1 318 ? 47.324 166.395 235.334 1.00 136.54 318 SER C O 1
ATOM 12020 N N . ASN C 1 319 ? 47.182 165.510 237.428 1.00 132.39 319 ASN C N 1
ATOM 12021 C CA . ASN C 1 319 ? 48.551 164.990 237.514 1.00 131.89 319 ASN C CA 1
ATOM 12022 C C . ASN C 1 319 ? 48.591 163.765 236.624 1.00 134.47 319 ASN C C 1
ATOM 12023 O O . ASN C 1 319 ? 49.442 163.667 235.738 1.00 134.01 319 ASN C O 1
ATOM 12028 N N . ALA C 1 320 ? 47.614 162.858 236.841 1.00 129.83 320 ALA C N 1
ATOM 12029 C CA . ALA C 1 320 ? 47.429 161.602 236.129 1.00 129.02 320 ALA C CA 1
ATOM 12030 C C . ALA C 1 320 ? 46.903 161.789 234.715 1.00 131.36 320 ALA C C 1
ATOM 12031 O O . ALA C 1 320 ? 46.898 160.829 233.953 1.00 131.08 320 ALA C O 1
ATOM 12033 N N . LEU C 1 321 ? 46.486 163.008 234.349 1.00 127.27 321 LEU C N 1
ATOM 12034 C CA . LEU C 1 321 ? 45.965 163.302 233.016 1.00 127.13 321 LEU C CA 1
ATOM 12035 C C . LEU C 1 321 ? 47.018 163.188 231.905 1.00 130.98 321 LEU C C 1
ATOM 12036 O O . LEU C 1 321 ? 46.667 162.830 230.775 1.00 130.37 321 LEU C O 1
ATOM 12041 N N . GLU C 1 322 ? 48.301 163.481 232.229 1.00 127.23 322 GLU C N 1
ATOM 12042 C CA . GLU C 1 322 ? 49.411 163.390 231.278 1.00 126.59 322 GLU C CA 1
ATOM 12043 C C . GLU C 1 322 ? 49.833 161.927 231.014 1.00 128.18 322 GLU C C 1
ATOM 12044 O O . GLU C 1 322 ? 49.841 161.547 229.845 1.00 126.89 322 GLU C O 1
ATOM 12050 N N . PRO C 1 323 ? 50.119 161.066 232.030 1.00 124.69 323 PRO C N 1
ATOM 12051 C CA . PRO C 1 323 ? 50.445 159.663 231.721 1.00 124.82 323 PRO C CA 1
ATOM 12052 C C . PRO C 1 323 ? 49.273 158.887 231.114 1.00 129.14 323 PRO C C 1
ATOM 12053 O O . PRO C 1 323 ? 49.514 158.013 230.280 1.00 129.27 323 PRO C O 1
ATOM 12057 N N . THR C 1 324 ? 48.016 159.195 231.528 1.00 125.08 324 THR C N 1
ATOM 12058 C CA . THR C 1 324 ? 46.820 158.532 231.001 1.00 124.67 324 THR C CA 1
ATOM 12059 C C . THR C 1 324 ? 46.666 158.803 229.513 1.00 128.59 324 THR C C 1
ATOM 12060 O O . THR C 1 324 ? 46.483 157.852 228.765 1.00 128.34 324 THR C O 1
ATOM 12064 N N . SER C 1 325 ? 46.797 160.072 229.070 1.00 125.23 325 SER C N 1
ATOM 12065 C CA . SER C 1 325 ? 46.715 160.413 227.643 1.00 125.22 325 SER C CA 1
ATOM 12066 C C . SER C 1 325 ? 47.784 159.656 226.852 1.00 129.68 325 SER C C 1
ATOM 12067 O O . SER C 1 325 ? 47.550 159.284 225.703 1.00 129.40 325 SER C O 1
ATOM 12070 N N . THR C 1 326 ? 48.937 159.387 227.504 1.00 126.69 326 THR C N 1
ATOM 12071 C CA . THR C 1 326 ? 50.066 158.632 226.962 1.00 126.49 326 THR C CA 1
ATOM 12072 C C . THR C 1 326 ? 49.639 157.150 226.784 1.00 129.98 326 THR C C 1
ATOM 12073 O O . THR C 1 326 ? 49.585 156.667 225.644 1.00 129.77 326 THR C O 1
ATOM 12077 N N . LEU C 1 327 ? 49.274 156.475 227.903 1.00 124.92 327 LEU C N 1
ATOM 12078 C CA . LEU C 1 327 ? 48.828 155.085 227.945 1.00 124.13 327 LEU C CA 1
ATOM 12079 C C . LEU C 1 327 ? 47.605 154.811 227.053 1.00 127.73 327 LEU C C 1
ATOM 12080 O O . LEU C 1 327 ? 47.564 153.752 226.422 1.00 127.80 327 LEU C O 1
ATOM 12085 N N . ILE C 1 328 ? 46.629 155.759 226.981 1.00 123.74 328 ILE C N 1
ATOM 12086 C CA . ILE C 1 328 ? 45.431 155.636 226.131 1.00 123.16 328 ILE C CA 1
ATOM 12087 C C . ILE C 1 328 ? 45.896 155.478 224.695 1.00 125.31 328 ILE C C 1
ATOM 12088 O O . ILE C 1 328 ? 45.570 154.470 224.080 1.00 124.65 328 ILE C O 1
ATOM 12093 N N . GLN C 1 329 ? 46.718 156.434 224.200 1.00 121.19 329 GLN C N 1
ATOM 12094 C CA . GLN C 1 329 ? 47.281 156.438 222.848 1.00 120.78 329 GLN C CA 1
ATOM 12095 C C . GLN C 1 329 ? 48.088 155.158 222.576 1.00 124.73 329 GLN C C 1
ATOM 12096 O O . GLN C 1 329 ? 47.960 154.589 221.489 1.00 123.81 329 GLN C O 1
ATOM 12102 N N . GLN C 1 330 ? 48.860 154.674 223.578 1.00 121.35 330 GLN C N 1
ATOM 12103 C CA . GLN C 1 330 ? 49.631 153.434 223.459 1.00 121.16 330 GLN C CA 1
ATOM 12104 C C . GLN C 1 330 ? 48.690 152.259 223.244 1.00 125.38 330 GLN C C 1
ATOM 12105 O O . GLN C 1 330 ? 48.914 151.479 222.327 1.00 125.64 330 GLN C O 1
ATOM 12111 N N . GLU C 1 331 ? 47.603 152.170 224.036 1.00 121.80 331 GLU C N 1
ATOM 12112 C CA . GLU C 1 331 ? 46.621 151.083 223.931 1.00 121.61 331 GLU C CA 1
ATOM 12113 C C . GLU C 1 331 ? 45.633 151.269 222.762 1.00 124.40 331 GLU C C 1
ATOM 12114 O O . GLU C 1 331 ? 44.959 150.311 222.376 1.00 123.41 331 GLU C O 1
ATOM 12120 N N . LEU C 1 332 ? 45.592 152.480 222.175 1.00 121.14 332 LEU C N 1
ATOM 12121 C CA . LEU C 1 332 ? 44.735 152.840 221.041 1.00 121.15 332 LEU C CA 1
ATOM 12122 C C . LEU C 1 332 ? 45.453 152.599 219.713 1.00 125.60 332 LEU C C 1
ATOM 12123 O O . LEU C 1 332 ? 44.823 152.130 218.767 1.00 125.26 332 LEU C O 1
ATOM 12128 N N . ASP C 1 333 ? 46.765 152.895 219.645 1.00 122.33 333 ASP C N 1
ATOM 12129 C CA . ASP C 1 333 ? 47.566 152.673 218.438 1.00 122.26 333 ASP C CA 1
ATOM 12130 C C . ASP C 1 333 ? 47.653 151.174 218.102 1.00 124.65 333 ASP C C 1
ATOM 12131 O O . ASP C 1 333 ? 47.633 150.804 216.927 1.00 123.58 333 ASP C O 1
ATOM 12136 N N . ASP C 1 334 ? 47.695 150.323 219.152 1.00 121.05 334 ASP C N 1
ATOM 12137 C CA . ASP C 1 334 ? 47.726 148.858 219.081 1.00 120.62 334 ASP C CA 1
ATOM 12138 C C . ASP C 1 334 ? 46.383 148.323 218.575 1.00 124.50 334 ASP C C 1
ATOM 12139 O O . ASP C 1 334 ? 46.364 147.479 217.673 1.00 123.98 334 ASP C O 1
ATOM 12144 N N . THR C 1 335 ? 45.266 148.825 219.162 1.00 120.89 335 THR C N 1
ATOM 12145 C CA . THR C 1 335 ? 43.902 148.437 218.814 1.00 120.73 335 THR C CA 1
ATOM 12146 C C . THR C 1 335 ? 43.570 148.913 217.384 1.00 124.35 335 THR C C 1
ATOM 12147 O O . THR C 1 335 ? 42.862 148.213 216.659 1.00 123.48 335 THR C O 1
ATOM 12151 N N . SER C 1 336 ? 44.129 150.066 216.965 1.00 121.42 336 SER C N 1
ATOM 12152 C CA . SER C 1 336 ? 43.931 150.578 215.613 1.00 121.43 336 SER C CA 1
ATOM 12153 C C . SER C 1 336 ? 44.849 149.857 214.620 1.00 125.97 336 SER C C 1
ATOM 12154 O O . SER C 1 336 ? 44.581 149.899 213.418 1.00 125.73 336 SER C O 1
ATOM 12157 N N . TYR C 1 337 ? 45.904 149.164 215.122 1.00 122.84 337 TYR C N 1
ATOM 12158 C CA . TYR C 1 337 ? 46.808 148.354 214.292 1.00 122.92 337 TYR C CA 1
ATOM 12159 C C . TYR C 1 337 ? 46.109 147.030 213.980 1.00 125.78 337 TYR C C 1
ATOM 12160 O O . TYR C 1 337 ? 46.076 146.614 212.822 1.00 124.68 337 TYR C O 1
ATOM 12169 N N . LEU C 1 338 ? 45.576 146.372 215.034 1.00 122.32 338 LEU C N 1
ATOM 12170 C CA . LEU C 1 338 ? 44.845 145.104 214.989 1.00 122.32 338 LEU C CA 1
ATOM 12171 C C . LEU C 1 338 ? 43.651 145.161 214.030 1.00 128.79 338 LEU C C 1
ATOM 12172 O O . LEU C 1 338 ? 43.390 144.194 213.305 1.00 128.70 338 LEU C O 1
ATOM 12177 N N . PHE C 1 339 ? 42.933 146.306 214.045 1.00 126.50 339 PHE C N 1
ATOM 12178 C CA . PHE C 1 339 ? 41.775 146.601 213.209 1.00 126.51 339 PHE C CA 1
ATOM 12179 C C . PHE C 1 339 ? 42.227 146.735 211.762 1.00 130.60 339 PHE C C 1
ATOM 12180 O O . PHE C 1 339 ? 41.563 146.219 210.871 1.00 129.75 339 PHE C O 1
ATOM 12188 N N . LYS C 1 340 ? 43.393 147.359 211.547 1.00 128.71 340 LYS C N 1
ATOM 12189 C CA . LYS C 1 340 ? 44.029 147.553 210.242 1.00 129.67 340 LYS C CA 1
ATOM 12190 C C . LYS C 1 340 ? 44.535 146.218 209.653 1.00 134.39 340 LYS C C 1
ATOM 12191 O O . LYS C 1 340 ? 44.422 146.007 208.443 1.00 134.08 340 LYS C O 1
ATOM 12197 N N . VAL C 1 341 ? 45.097 145.331 210.500 1.00 131.29 341 VAL C N 1
ATOM 12198 C CA . VAL C 1 341 ? 45.676 144.068 210.045 1.00 131.22 341 VAL C CA 1
ATOM 12199 C C . VAL C 1 341 ? 44.626 142.924 209.948 1.00 136.33 341 VAL C C 1
ATOM 12200 O O . VAL C 1 341 ? 44.456 142.365 208.861 1.00 136.05 341 VAL C O 1
ATOM 12204 N N . GLU C 1 342 ? 43.941 142.579 211.050 1.00 133.68 342 GLU C N 1
ATOM 12205 C CA . GLU C 1 342 ? 43.018 141.449 211.064 1.00 133.95 342 GLU C CA 1
ATOM 12206 C C . GLU C 1 342 ? 41.683 141.683 210.328 1.00 138.32 342 GLU C C 1
ATOM 12207 O O . GLU C 1 342 ? 41.214 140.768 209.638 1.00 138.30 342 GLU C O 1
ATOM 12213 N N . PHE C 1 343 ? 41.076 142.882 210.476 1.00 133.97 343 PHE C N 1
ATOM 12214 C CA . PHE C 1 343 ? 39.767 143.192 209.886 1.00 132.98 343 PHE C CA 1
ATOM 12215 C C . PHE C 1 343 ? 39.809 144.186 208.721 1.00 136.49 343 PHE C C 1
ATOM 12216 O O . PHE C 1 343 ? 38.820 144.310 208.003 1.00 135.54 343 PHE C O 1
ATOM 12224 N N . ASN C 1 344 ? 40.962 144.853 208.515 1.00 133.86 344 ASN C N 1
ATOM 12225 C CA . ASN C 1 344 ? 41.224 145.851 207.469 1.00 134.04 344 ASN C CA 1
ATOM 12226 C C . ASN C 1 344 ? 40.235 147.030 207.517 1.00 137.42 344 ASN C C 1
ATOM 12227 O O . ASN C 1 344 ? 39.625 147.389 206.507 1.00 136.76 344 ASN C O 1
ATOM 12232 N N . ASP C 1 345 ? 40.077 147.613 208.723 1.00 134.30 345 ASP C N 1
ATOM 12233 C CA . ASP C 1 345 ? 39.214 148.755 209.068 1.00 134.34 345 ASP C CA 1
ATOM 12234 C C . ASP C 1 345 ? 37.735 148.606 208.594 1.00 137.20 345 ASP C C 1
ATOM 12235 O O . ASP C 1 345 ? 36.959 149.569 208.672 1.00 136.84 345 ASP C O 1
ATOM 12240 N N . ARG C 1 346 ? 37.348 147.378 208.166 1.00 132.61 346 ARG C N 1
ATOM 12241 C CA . ARG C 1 346 ? 35.995 147.008 207.735 1.00 131.72 346 ARG C CA 1
ATOM 12242 C C . ARG C 1 346 ? 35.085 147.103 208.965 1.00 132.66 346 ARG C C 1
ATOM 12243 O O . ARG C 1 346 ? 35.440 146.575 210.020 1.00 132.41 346 ARG C O 1
ATOM 12251 N N . HIS C 1 347 ? 33.947 147.800 208.849 1.00 126.45 347 HIS C N 1
ATOM 12252 C CA . HIS C 1 347 ? 33.042 147.898 209.988 1.00 124.88 347 HIS C CA 1
ATOM 12253 C C . HIS C 1 347 ? 32.059 146.719 210.041 1.00 123.44 347 HIS C C 1
ATOM 12254 O O . HIS C 1 347 ? 31.750 146.134 208.999 1.00 122.50 347 HIS C O 1
ATOM 12261 N N . LEU C 1 348 ? 31.586 146.364 211.256 1.00 116.30 348 LEU C N 1
ATOM 12262 C CA . LEU C 1 348 ? 30.648 145.261 211.437 1.00 114.42 348 LEU C CA 1
ATOM 12263 C C . LEU C 1 348 ? 29.434 145.597 212.314 1.00 116.52 348 LEU C C 1
ATOM 12264 O O . LEU C 1 348 ? 29.532 145.667 213.540 1.00 115.11 348 LEU C O 1
ATOM 12269 N N . THR C 1 349 ? 28.276 145.758 211.660 1.00 112.89 349 THR C N 1
ATOM 12270 C CA . THR C 1 349 ? 26.986 145.969 212.311 1.00 112.17 349 THR C CA 1
ATOM 12271 C C . THR C 1 349 ? 26.343 144.566 212.418 1.00 114.71 349 THR C C 1
ATOM 12272 O O . THR C 1 349 ? 26.131 143.909 211.388 1.00 114.34 349 THR C O 1
ATOM 12276 N N . PRO C 1 350 ? 26.116 144.062 213.654 1.00 109.41 350 PRO C N 1
ATOM 12277 C CA . PRO C 1 350 ? 25.582 142.702 213.807 1.00 108.48 350 PRO C CA 1
ATOM 12278 C C . PRO C 1 350 ? 24.302 142.443 213.032 1.00 110.16 350 PRO C C 1
ATOM 12279 O O . PRO C 1 350 ? 24.285 141.506 212.229 1.00 109.71 350 PRO C O 1
ATOM 12283 N N . LYS C 1 351 ? 23.273 143.310 213.205 1.00 104.74 351 LYS C N 1
ATOM 12284 C CA . LYS C 1 351 ? 21.988 143.182 212.511 1.00 103.84 351 LYS C CA 1
ATOM 12285 C C . LYS C 1 351 ? 22.173 143.123 211.003 1.00 107.17 351 LYS C C 1
ATOM 12286 O O . LYS C 1 351 ? 21.519 142.323 210.343 1.00 107.08 351 LYS C O 1
ATOM 12292 N N . SER C 1 352 ? 23.111 143.923 210.476 1.00 103.25 352 SER C N 1
ATOM 12293 C CA . SER C 1 352 ? 23.449 143.964 209.060 1.00 102.38 352 SER C CA 1
ATOM 12294 C C . SER C 1 352 ? 24.125 142.644 208.643 1.00 106.01 352 SER C C 1
ATOM 12295 O O . SER C 1 352 ? 23.713 142.045 207.645 1.00 106.53 352 SER C O 1
ATOM 12298 N N . TYR C 1 353 ? 25.121 142.169 209.431 1.00 100.68 353 TYR C N 1
ATOM 12299 C CA . TYR C 1 353 ? 25.853 140.927 209.156 1.00 99.81 353 TYR C CA 1
ATOM 12300 C C . TYR C 1 353 ? 24.912 139.745 209.038 1.00 103.54 353 TYR C C 1
ATOM 12301 O O . TYR C 1 353 ? 25.057 138.943 208.118 1.00 102.08 353 TYR C O 1
ATOM 12310 N N . LEU C 1 354 ? 23.915 139.682 209.942 1.00 101.44 354 LEU C N 1
ATOM 12311 C CA . LEU C 1 354 ? 22.901 138.634 210.005 1.00 101.80 354 LEU C CA 1
ATOM 12312 C C . LEU C 1 354 ? 22.012 138.637 208.776 1.00 104.15 354 LEU C C 1
ATOM 12313 O O . LEU C 1 354 ? 21.848 137.598 208.130 1.00 103.71 354 LEU C O 1
ATOM 12318 N N . LEU C 1 355 ? 21.463 139.818 208.446 1.00 99.04 355 LEU C N 1
ATOM 12319 C CA . LEU C 1 355 ? 20.585 140.015 207.302 1.00 98.04 355 LEU C CA 1
ATOM 12320 C C . LEU C 1 355 ? 21.269 139.777 205.966 1.00 102.64 355 LEU C C 1
ATOM 12321 O O . LEU C 1 355 ? 20.641 139.216 205.061 1.00 102.55 355 LEU C O 1
ATOM 12326 N N . ASN C 1 356 ? 22.555 140.166 205.850 1.00 98.91 356 ASN C N 1
ATOM 12327 C CA . ASN C 1 356 ? 23.335 139.976 204.633 1.00 98.64 356 ASN C CA 1
ATOM 12328 C C . ASN C 1 356 ? 23.644 138.511 204.360 1.00 104.05 356 ASN C C 1
ATOM 12329 O O . ASN C 1 356 ? 23.538 138.068 203.217 1.00 103.95 356 ASN C O 1
ATOM 12334 N N . ASN C 1 357 ? 23.990 137.754 205.410 1.00 101.68 357 ASN C N 1
ATOM 12335 C CA . ASN C 1 357 ? 24.288 136.330 205.297 1.00 101.92 357 ASN C CA 1
ATOM 12336 C C . ASN C 1 357 ? 23.029 135.515 205.065 1.00 104.54 357 ASN C C 1
ATOM 12337 O O . ASN C 1 357 ? 23.073 134.528 204.327 1.00 103.44 357 ASN C O 1
ATOM 12342 N N . ILE C 1 358 ? 21.900 135.948 205.655 1.00 100.97 358 ILE C N 1
ATOM 12343 C CA . ILE C 1 358 ? 20.605 135.306 205.430 1.00 101.13 358 ILE C CA 1
ATOM 12344 C C . ILE C 1 358 ? 20.198 135.474 203.953 1.00 105.17 358 ILE C C 1
ATOM 12345 O O . ILE C 1 358 ? 19.663 134.531 203.371 1.00 104.72 358 ILE C O 1
ATOM 12350 N N . ASP C 1 359 ? 20.498 136.660 203.352 1.00 101.58 359 ASP C N 1
ATOM 12351 C CA . ASP C 1 359 ? 20.249 136.997 201.940 1.00 100.95 359 ASP C CA 1
ATOM 12352 C C . ASP C 1 359 ? 21.008 136.045 201.013 1.00 101.39 359 ASP C C 1
ATOM 12353 O O . ASP C 1 359 ? 20.461 135.598 200.001 1.00 100.56 359 ASP C O 1
ATOM 12358 N N . VAL C 1 360 ? 22.246 135.705 201.395 1.00 96.18 360 VAL C N 1
ATOM 12359 C CA . VAL C 1 360 ? 23.098 134.761 200.678 1.00 95.86 360 VAL C CA 1
ATOM 12360 C C . VAL C 1 360 ? 22.443 133.362 200.681 1.00 99.80 360 VAL C C 1
ATOM 12361 O O . VAL C 1 360 ? 22.289 132.754 199.622 1.00 98.90 360 VAL C O 1
ATOM 12365 N N . LEU C 1 361 ? 22.023 132.891 201.868 1.00 97.25 361 LEU C N 1
ATOM 12366 C CA . LEU C 1 361 ? 21.326 131.619 202.060 1.00 97.35 361 LEU C CA 1
ATOM 12367 C C . LEU C 1 361 ? 20.051 131.599 201.208 1.00 103.98 361 LEU C C 1
ATOM 12368 O O . LEU C 1 361 ? 19.851 130.646 200.459 1.00 104.52 361 LEU C O 1
ATOM 12373 N N . LYS C 1 362 ? 19.231 132.679 201.276 1.00 101.37 362 LYS C N 1
ATOM 12374 C CA . LYS C 1 362 ? 17.992 132.847 200.507 1.00 101.31 362 LYS C CA 1
ATOM 12375 C C . LYS C 1 362 ? 18.229 132.626 199.006 1.00 107.20 362 LYS C C 1
ATOM 12376 O O . LYS C 1 362 ? 17.402 131.981 198.349 1.00 108.01 362 LYS C O 1
ATOM 12382 N N . LEU C 1 363 ? 19.382 133.114 198.486 1.00 103.06 363 LEU C N 1
ATOM 12383 C CA . LEU C 1 363 ? 19.795 132.954 197.090 1.00 102.58 363 LEU C CA 1
ATOM 12384 C C . LEU C 1 363 ? 20.167 131.490 196.784 1.00 105.39 363 LEU C C 1
ATOM 12385 O O . LEU C 1 363 ? 19.822 130.986 195.709 1.00 105.01 363 LEU C O 1
ATOM 12390 N N . GLY C 1 364 ? 20.853 130.840 197.729 1.00 100.98 364 GLY C N 1
ATOM 12391 C CA . GLY C 1 364 ? 21.264 129.443 197.634 1.00 100.76 364 GLY C CA 1
ATOM 12392 C C . GLY C 1 364 ? 20.096 128.488 197.466 1.00 105.11 364 GLY C C 1
ATOM 12393 O O . GLY C 1 364 ? 20.204 127.502 196.732 1.00 105.00 364 GLY C O 1
ATOM 12394 N N . ILE C 1 365 ? 18.962 128.795 198.131 1.00 101.74 365 ILE C N 1
ATOM 12395 C CA . ILE C 1 365 ? 17.708 128.040 198.050 1.00 101.80 365 ILE C CA 1
ATOM 12396 C C . ILE C 1 365 ? 17.070 128.213 196.662 1.00 106.07 365 ILE C C 1
ATOM 12397 O O . ILE C 1 365 ? 16.561 127.241 196.101 1.00 104.97 365 ILE C O 1
ATOM 12402 N N . LYS C 1 366 ? 17.111 129.453 196.119 1.00 104.14 366 LYS C N 1
ATOM 12403 C CA . LYS C 1 366 ? 16.582 129.812 194.796 1.00 104.53 366 LYS C CA 1
ATOM 12404 C C . LYS C 1 366 ? 17.335 129.081 193.703 1.00 109.28 366 LYS C C 1
ATOM 12405 O O . LYS C 1 366 ? 16.721 128.603 192.749 1.00 108.73 366 LYS C O 1
ATOM 12411 N N . GLU C 1 367 ? 18.660 128.962 193.869 1.00 107.02 367 GLU C N 1
ATOM 12412 C CA . GLU C 1 367 ? 19.551 128.249 192.956 1.00 107.63 367 GLU C CA 1
ATOM 12413 C C . GLU C 1 367 ? 19.259 126.736 192.990 1.00 112.11 367 GLU C C 1
ATOM 12414 O O . GLU C 1 367 ? 19.206 126.097 191.936 1.00 111.28 367 GLU C O 1
ATOM 12420 N N . PHE C 1 368 ? 19.013 126.190 194.199 1.00 109.56 368 PHE C N 1
ATOM 12421 C CA . PHE C 1 368 ? 18.676 124.783 194.413 1.00 109.52 368 PHE C CA 1
ATOM 12422 C C . PHE C 1 368 ? 17.285 124.454 193.867 1.00 113.99 368 PHE C C 1
ATOM 12423 O O . PHE C 1 368 ? 17.105 123.375 193.301 1.00 113.76 368 PHE C O 1
ATOM 12431 N N . GLN C 1 369 ? 16.313 125.380 194.033 1.00 110.91 369 GLN C N 1
ATOM 12432 C CA . GLN C 1 369 ? 14.931 125.251 193.555 1.00 111.10 369 GLN C CA 1
ATOM 12433 C C . GLN C 1 369 ? 14.917 124.854 192.079 1.00 117.12 369 GLN C C 1
ATOM 12434 O O . GLN C 1 369 ? 14.151 123.971 191.683 1.00 115.98 369 GLN C O 1
ATOM 12440 N N . GLU C 1 370 ? 15.800 125.505 191.286 1.00 116.23 370 GLU C N 1
ATOM 12441 C CA . GLU C 1 370 ? 16.001 125.300 189.851 1.00 116.91 370 GLU C CA 1
ATOM 12442 C C . GLU C 1 370 ? 16.576 123.909 189.597 1.00 122.44 370 GLU C C 1
ATOM 12443 O O . GLU C 1 370 ? 15.991 123.140 188.837 1.00 122.32 370 GLU C O 1
ATOM 12449 N N . LYS C 1 371 ? 17.668 123.558 190.293 1.00 120.24 371 LYS C N 1
ATOM 12450 C CA . LYS C 1 371 ? 18.347 122.272 190.153 1.00 120.94 371 LYS C CA 1
ATOM 12451 C C . LYS C 1 371 ? 17.626 121.076 190.842 1.00 127.36 371 LYS C C 1
ATOM 12452 O O . LYS C 1 371 ? 18.163 119.962 190.845 1.00 126.89 371 LYS C O 1
ATOM 12458 N N . PHE C 1 372 ? 16.409 121.287 191.383 1.00 125.96 372 PHE C N 1
ATOM 12459 C CA . PHE C 1 372 ? 15.662 120.199 192.014 1.00 126.68 372 PHE C CA 1
ATOM 12460 C C . PHE C 1 372 ? 14.480 119.727 191.145 1.00 133.50 372 PHE C C 1
ATOM 12461 O O . PHE C 1 372 ? 14.562 119.835 189.917 1.00 132.65 372 PHE C O 1
ATOM 12469 N N . HIS C 1 373 ? 13.395 119.208 191.788 1.00 132.79 373 HIS C N 1
ATOM 12470 C CA . HIS C 1 373 ? 12.182 118.595 191.221 1.00 134.04 373 HIS C CA 1
ATOM 12471 C C . HIS C 1 373 ? 12.559 117.660 190.052 1.00 139.27 373 HIS C C 1
ATOM 12472 O O . HIS C 1 373 ? 13.328 116.722 190.284 1.00 139.14 373 HIS C O 1
ATOM 12479 N N . ARG C 1 374 ? 12.076 117.926 188.818 1.00 136.12 374 ARG C N 1
ATOM 12480 C CA . ARG C 1 374 ? 12.365 117.151 187.601 1.00 135.85 374 ARG C CA 1
ATOM 12481 C C . ARG C 1 374 ? 12.445 115.605 187.866 1.00 138.43 374 ARG C C 1
ATOM 12482 O O . ARG C 1 374 ? 11.522 115.025 188.451 1.00 137.31 374 ARG C O 1
ATOM 12490 N N . ASN C 1 375 ? 13.555 114.977 187.445 1.00 134.16 375 ASN C N 1
ATOM 12491 C CA . ASN C 1 375 ? 13.886 113.563 187.569 1.00 133.25 375 ASN C CA 1
ATOM 12492 C C . ASN C 1 375 ? 14.815 113.349 188.774 1.00 134.66 375 ASN C C 1
ATOM 12493 O O . ASN C 1 375 ? 14.989 112.210 189.222 1.00 133.92 375 ASN C O 1
ATOM 12498 N N . GLU C 1 376 ? 15.411 114.457 189.287 1.00 129.27 376 GLU C N 1
ATOM 12499 C CA . GLU C 1 376 ? 16.306 114.498 190.451 1.00 128.03 376 GLU C CA 1
ATOM 12500 C C . GLU C 1 376 ? 15.552 114.058 191.727 1.00 128.29 376 GLU C C 1
ATOM 12501 O O . GLU C 1 376 ? 16.100 113.313 192.538 1.00 127.25 376 GLU C O 1
ATOM 12507 N N . LEU C 1 377 ? 14.291 114.501 191.869 1.00 122.67 377 LEU C N 1
ATOM 12508 C CA . LEU C 1 377 ? 13.381 114.151 192.961 1.00 121.41 377 LEU C CA 1
ATOM 12509 C C . LEU C 1 377 ? 12.861 112.731 192.710 1.00 122.21 377 LEU C C 1
ATOM 12510 O O . LEU C 1 377 ? 12.763 111.936 193.648 1.00 121.76 377 LEU C O 1
ATOM 12515 N N . LYS C 1 378 ? 12.551 112.427 191.428 1.00 116.37 378 LYS C N 1
ATOM 12516 C CA . LYS C 1 378 ? 12.054 111.143 190.926 1.00 115.03 378 LYS C CA 1
ATOM 12517 C C . LYS C 1 378 ? 13.028 110.010 191.258 1.00 116.32 378 LYS C C 1
ATOM 12518 O O . LYS C 1 378 ? 12.593 108.941 191.677 1.00 114.99 378 LYS C O 1
ATOM 12524 N N . SER C 1 379 ? 14.341 110.272 191.125 1.00 112.17 379 SER C N 1
ATOM 12525 C CA . SER C 1 379 ? 15.415 109.318 191.411 1.00 111.60 379 SER C CA 1
ATOM 12526 C C . SER C 1 379 ? 15.460 108.887 192.879 1.00 112.70 379 SER C C 1
ATOM 12527 O O . SER C 1 379 ? 15.576 107.689 193.133 1.00 111.94 379 SER C O 1
ATOM 12530 N N . ILE C 1 380 ? 15.374 109.855 193.834 1.00 107.56 380 ILE C N 1
ATOM 12531 C CA . ILE C 1 380 ? 15.421 109.598 195.285 1.00 106.89 380 ILE C CA 1
ATOM 12532 C C . ILE C 1 380 ? 14.233 108.779 195.733 1.00 108.33 380 ILE C C 1
ATOM 12533 O O . ILE C 1 380 ? 14.369 107.910 196.597 1.00 107.36 380 ILE C O 1
ATOM 12538 N N . LEU C 1 381 ? 13.060 109.108 195.190 1.00 104.00 381 LEU C N 1
ATOM 12539 C CA . LEU C 1 381 ? 11.821 108.438 195.518 1.00 103.83 381 LEU C CA 1
ATOM 12540 C C . LEU C 1 381 ? 11.845 106.999 195.041 1.00 105.87 381 LEU C C 1
ATOM 12541 O O . LEU C 1 381 ? 11.541 106.096 195.823 1.00 104.88 381 LEU C O 1
ATOM 12546 N N . ARG C 1 382 ? 12.247 106.784 193.771 1.00 102.07 382 ARG C N 1
ATOM 12547 C CA . ARG C 1 382 ? 12.335 105.457 193.169 1.00 101.53 382 ARG C CA 1
ATOM 12548 C C . ARG C 1 382 ? 13.400 104.597 193.842 1.00 105.93 382 ARG C C 1
ATOM 12549 O O . ARG C 1 382 ? 13.224 103.385 193.912 1.00 106.92 382 ARG C O 1
ATOM 12557 N N . ALA C 1 383 ? 14.474 105.211 194.361 1.00 101.19 383 ALA C N 1
ATOM 12558 C CA . ALA C 1 383 ? 15.529 104.477 195.050 1.00 101.03 383 ALA C CA 1
ATOM 12559 C C . ALA C 1 383 ? 15.003 103.896 196.365 1.00 106.57 383 ALA C C 1
ATOM 12560 O O . ALA C 1 383 ? 15.388 102.784 196.738 1.00 106.57 383 ALA C O 1
ATOM 12562 N N . GLU C 1 384 ? 14.105 104.638 197.052 1.00 103.97 384 GLU C N 1
ATOM 12563 C CA . GLU C 1 384 ? 13.475 104.192 198.294 1.00 103.98 384 GLU C CA 1
ATOM 12564 C C . GLU C 1 384 ? 12.450 103.120 197.938 1.00 108.86 384 GLU C C 1
ATOM 12565 O O . GLU C 1 384 ? 12.319 102.138 198.669 1.00 109.41 384 GLU C O 1
ATOM 12571 N N . LEU C 1 385 ? 11.756 103.285 196.796 1.00 105.05 385 LEU C N 1
ATOM 12572 C CA . LEU C 1 385 ? 10.796 102.289 196.339 1.00 105.36 385 LEU C CA 1
ATOM 12573 C C . LEU C 1 385 ? 11.495 100.993 195.937 1.00 110.51 385 LEU C C 1
ATOM 12574 O O . LEU C 1 385 ? 10.952 99.912 196.179 1.00 109.79 385 LEU C O 1
ATOM 12579 N N . ASP C 1 386 ? 12.731 101.110 195.391 1.00 108.37 386 ASP C N 1
ATOM 12580 C CA . ASP C 1 386 ? 13.599 99.998 194.986 1.00 108.51 386 ASP C CA 1
ATOM 12581 C C . ASP C 1 386 ? 13.847 99.134 196.195 1.00 110.69 386 ASP C C 1
ATOM 12582 O O . ASP C 1 386 ? 13.647 97.922 196.130 1.00 109.59 386 ASP C O 1
ATOM 12587 N N . GLN C 1 387 ? 14.220 99.772 197.318 1.00 107.31 387 GLN C N 1
ATOM 12588 C CA . GLN C 1 387 ? 14.467 99.080 198.574 1.00 107.50 387 GLN C CA 1
ATOM 12589 C C . GLN C 1 387 ? 13.219 98.332 199.055 1.00 110.51 387 GLN C C 1
ATOM 12590 O O . GLN C 1 387 ? 13.341 97.181 199.487 1.00 109.22 387 GLN C O 1
ATOM 12596 N N . LYS C 1 388 ? 12.020 98.945 198.887 1.00 106.83 388 LYS C N 1
ATOM 12597 C CA . LYS C 1 388 ? 10.765 98.289 199.236 1.00 106.50 388 LYS C CA 1
ATOM 12598 C C . LYS C 1 388 ? 10.462 97.107 198.293 1.00 109.34 388 LYS C C 1
ATOM 12599 O O . LYS C 1 388 ? 10.020 96.074 198.784 1.00 108.99 388 LYS C O 1
ATOM 12605 N N . VAL C 1 389 ? 10.741 97.228 196.971 1.00 104.76 389 VAL C N 1
ATOM 12606 C CA . VAL C 1 389 ? 10.535 96.120 196.018 1.00 104.09 389 VAL C CA 1
ATOM 12607 C C . VAL C 1 389 ? 11.365 94.910 196.478 1.00 108.22 389 VAL C C 1
ATOM 12608 O O . VAL C 1 389 ? 10.832 93.806 196.556 1.00 107.44 389 VAL C O 1
ATOM 12612 N N . LEU C 1 390 ? 12.631 95.149 196.866 1.00 105.58 390 LEU C N 1
ATOM 12613 C CA . LEU C 1 390 ? 13.549 94.126 197.369 1.00 106.04 390 LEU C CA 1
ATOM 12614 C C . LEU C 1 390 ? 13.013 93.481 198.655 1.00 111.25 390 LEU C C 1
ATOM 12615 O O . LEU C 1 390 ? 13.008 92.254 198.765 1.00 111.04 390 LEU C O 1
ATOM 12620 N N . ASP C 1 391 ? 12.529 94.310 199.603 1.00 108.49 391 ASP C N 1
ATOM 12621 C CA . ASP C 1 391 ? 11.952 93.858 200.871 1.00 108.56 391 ASP C CA 1
ATOM 12622 C C . ASP C 1 391 ? 10.680 93.026 200.630 1.00 112.20 391 ASP C C 1
ATOM 12623 O O . ASP C 1 391 ? 10.493 92.011 201.293 1.00 112.41 391 ASP C O 1
ATOM 12628 N N . VAL C 1 392 ? 9.840 93.431 199.650 1.00 107.99 392 VAL C N 1
ATOM 12629 C CA . VAL C 1 392 ? 8.602 92.745 199.249 1.00 107.13 392 VAL C CA 1
ATOM 12630 C C . VAL C 1 392 ? 8.956 91.381 198.640 1.00 111.35 392 VAL C C 1
ATO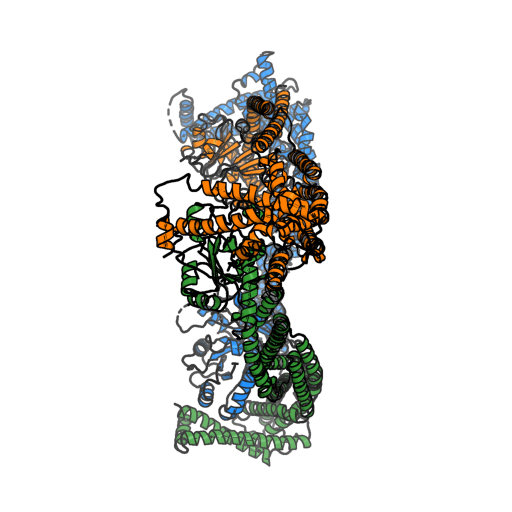M 12631 O O . VAL C 1 392 ? 8.358 90.367 199.012 1.00 110.32 392 VAL C O 1
ATOM 12635 N N . LEU C 1 393 ? 9.961 91.371 197.735 1.00 108.93 393 LEU C N 1
ATOM 12636 C CA . LEU C 1 393 ? 10.467 90.179 197.053 1.00 109.07 393 LEU C CA 1
ATOM 12637 C C . LEU C 1 393 ? 11.073 89.175 198.027 1.00 113.46 393 LEU C C 1
ATOM 12638 O O . LEU C 1 393 ? 10.950 87.977 197.800 1.00 112.85 393 LEU C O 1
ATOM 12643 N N . ALA C 1 394 ? 11.737 89.654 199.092 1.00 111.05 394 ALA C N 1
ATOM 12644 C CA . ALA C 1 394 ? 12.360 88.790 200.091 1.00 111.82 394 ALA C CA 1
ATOM 12645 C C . ALA C 1 394 ? 11.308 88.128 200.961 1.00 119.16 394 ALA C C 1
ATOM 12646 O O . ALA C 1 394 ? 11.401 86.931 201.235 1.00 118.32 394 ALA C O 1
ATOM 12648 N N . THR C 1 395 ? 10.297 88.913 201.377 1.00 119.22 395 THR C N 1
ATOM 12649 C CA . THR C 1 395 ? 9.203 88.478 202.242 1.00 120.56 395 THR C CA 1
ATOM 12650 C C . THR C 1 395 ? 8.161 87.629 201.496 1.00 127.62 395 THR C C 1
ATOM 12651 O O . THR C 1 395 ? 7.495 86.817 202.140 1.00 128.00 395 THR C O 1
ATOM 12655 N N . ARG C 1 396 ? 8.026 87.782 200.162 1.00 125.67 396 ARG C N 1
ATOM 12656 C CA . ARG C 1 396 ? 6.998 87.036 199.433 1.00 126.48 396 ARG C CA 1
ATOM 12657 C C . ARG C 1 396 ? 7.497 86.099 198.291 1.00 132.96 396 ARG C C 1
ATOM 12658 O O . ARG C 1 396 ? 6.658 85.433 197.673 1.00 132.64 396 ARG C O 1
ATOM 12666 N N . TYR C 1 397 ? 8.824 86.018 198.014 1.00 130.82 397 TYR C N 1
ATOM 12667 C CA . TYR C 1 397 ? 9.328 85.151 196.931 1.00 130.75 397 TYR C CA 1
ATOM 12668 C C . TYR C 1 397 ? 10.620 84.380 197.271 1.00 136.08 397 TYR C C 1
ATOM 12669 O O . TYR C 1 397 ? 10.583 83.154 197.326 1.00 135.45 397 TYR C O 1
ATOM 12678 N N . TRP C 1 398 ? 11.746 85.091 197.509 1.00 134.17 398 TRP C N 1
ATOM 12679 C CA . TRP C 1 398 ? 13.088 84.536 197.782 1.00 134.63 398 TRP C CA 1
ATOM 12680 C C . TRP C 1 398 ? 13.156 83.552 198.970 1.00 139.88 398 TRP C C 1
ATOM 12681 O O . TRP C 1 398 ? 14.141 82.824 199.113 1.00 138.94 398 TRP C O 1
ATOM 12692 N N . LYS C 1 399 ? 12.113 83.543 199.810 1.00 138.31 399 LYS C N 1
ATOM 12693 C CA . LYS C 1 399 ? 11.960 82.646 200.950 1.00 138.83 399 LYS C CA 1
ATOM 12694 C C . LYS C 1 399 ? 10.738 81.754 200.663 1.00 144.49 399 LYS C C 1
ATOM 12695 O O . LYS C 1 399 ? 9.716 81.825 201.354 1.00 144.28 399 LYS C O 1
ATOM 12701 N N . ASP C 1 400 ? 10.842 80.967 199.574 1.00 142.22 400 ASP C N 1
ATOM 12702 C CA . ASP C 1 400 ? 9.843 80.019 199.082 1.00 142.73 400 ASP C CA 1
ATOM 12703 C C . ASP C 1 400 ? 10.542 79.016 198.182 1.00 149.56 400 ASP C C 1
ATOM 12704 O O . ASP C 1 400 ? 11.239 79.402 197.235 1.00 148.83 400 ASP C O 1
ATOM 12709 N N . ASP C 1 401 ? 10.357 77.724 198.498 1.00 148.95 401 ASP C N 1
ATOM 12710 C CA . ASP C 1 401 ? 10.960 76.577 197.807 1.00 149.79 401 ASP C CA 1
ATOM 12711 C C . ASP C 1 401 ? 10.534 76.442 196.333 1.00 155.40 401 ASP C C 1
ATOM 12712 O O . ASP C 1 401 ? 11.385 76.196 195.476 1.00 155.03 401 ASP C O 1
ATOM 12717 N N . ASN C 1 402 ? 9.229 76.633 196.043 1.00 153.25 402 ASN C N 1
ATOM 12718 C CA . ASN C 1 402 ? 8.619 76.507 194.711 1.00 153.74 402 ASN C CA 1
ATOM 12719 C C . ASN C 1 402 ? 8.975 77.632 193.699 1.00 158.55 402 ASN C C 1
ATOM 12720 O O . ASN C 1 402 ? 8.358 77.693 192.633 1.00 158.45 402 ASN C O 1
ATOM 12725 N N . LEU C 1 403 ? 9.976 78.484 194.000 1.00 155.21 403 LEU C N 1
ATOM 12726 C CA . LEU C 1 403 ? 10.388 79.608 193.143 1.00 155.15 403 LEU C CA 1
ATOM 12727 C C . LEU C 1 403 ? 10.749 79.241 191.686 1.00 159.69 403 LEU C C 1
ATOM 12728 O O . LEU C 1 403 ? 10.556 80.068 190.793 1.00 159.20 403 LEU C O 1
ATOM 12733 N N . GLN C 1 404 ? 11.273 78.023 191.450 1.00 156.90 404 GLN C N 1
ATOM 12734 C CA . GLN C 1 404 ? 11.652 77.548 190.114 1.00 157.06 404 GLN C CA 1
ATOM 12735 C C . GLN C 1 404 ? 10.424 77.227 189.263 1.00 162.60 404 GLN C C 1
ATOM 12736 O O . GLN C 1 404 ? 10.426 77.503 188.062 1.00 161.82 404 GLN C O 1
ATOM 12742 N N . ASP C 1 405 ? 9.375 76.657 189.901 1.00 161.14 405 ASP C N 1
ATOM 12743 C CA . ASP C 1 405 ? 8.088 76.237 189.318 1.00 162.06 405 ASP C CA 1
ATOM 12744 C C . ASP C 1 405 ? 7.404 77.369 188.536 1.00 169.32 405 ASP C C 1
ATOM 12745 O O . ASP C 1 405 ? 6.635 77.102 187.610 1.00 169.13 405 ASP C O 1
ATOM 12750 N N . LEU C 1 406 ? 7.686 78.627 188.938 1.00 168.21 406 LEU C N 1
ATOM 12751 C CA . LEU C 1 406 ? 7.196 79.894 188.380 1.00 168.88 406 LEU C CA 1
ATOM 12752 C C . LEU C 1 406 ? 7.621 80.076 186.905 1.00 175.54 406 LEU C C 1
ATOM 12753 O O . LEU C 1 406 ? 6.948 80.790 186.157 1.00 175.41 406 LEU C O 1
ATOM 12758 N N . SER C 1 407 ? 8.723 79.413 186.494 1.00 173.78 407 SER C N 1
ATOM 12759 C CA . SER C 1 407 ? 9.296 79.485 185.150 1.00 174.32 407 SER C CA 1
ATOM 12760 C C . SER C 1 407 ? 9.234 78.155 184.394 1.00 180.02 407 SER C C 1
ATOM 12761 O O . SER C 1 407 ? 8.453 78.013 183.449 1.00 179.44 407 SER C O 1
ATOM 12764 N N . SER C 1 408 ? 10.093 77.201 184.825 1.00 177.98 408 SER C N 1
ATOM 12765 C CA . SER C 1 408 ? 10.362 75.850 184.326 1.00 178.31 408 SER C CA 1
ATOM 12766 C C . SER C 1 408 ? 9.248 75.215 183.467 1.00 183.00 408 SER C C 1
ATOM 12767 O O . SER C 1 408 ? 9.403 75.136 182.246 1.00 182.26 408 SER C O 1
ATOM 12770 N N . SER C 1 409 ? 8.139 74.775 184.101 1.00 180.45 409 SER C N 1
ATOM 12771 C CA . SER C 1 409 ? 7.012 74.107 183.441 1.00 180.49 409 SER C CA 1
ATOM 12772 C C . SER C 1 409 ? 5.732 74.945 183.453 1.00 184.27 409 SER C C 1
ATOM 12773 O O . SER C 1 409 ? 5.584 75.839 184.294 1.00 183.75 409 SER C O 1
ATOM 12776 N N . LYS C 1 410 ? 4.799 74.629 182.523 1.00 180.75 410 LYS C N 1
ATOM 12777 C CA . LYS C 1 410 ? 3.491 75.276 182.425 1.00 180.45 410 LYS C CA 1
ATOM 12778 C C . LYS C 1 410 ? 2.660 74.855 183.640 1.00 184.82 410 LYS C C 1
ATOM 12779 O O . LYS C 1 410 ? 2.576 73.664 183.962 1.00 184.70 410 LYS C O 1
ATOM 12785 N N . LEU C 1 411 ? 2.082 75.852 184.324 1.00 181.05 411 LEU C N 1
ATOM 12786 C CA . LEU C 1 411 ? 1.278 75.705 185.538 1.00 180.48 411 LEU C CA 1
ATOM 12787 C C . LEU C 1 411 ? 0.007 74.875 185.326 1.00 183.63 411 LEU C C 1
ATOM 12788 O O . LEU C 1 411 ? -0.448 74.701 184.191 1.00 183.00 411 LEU C O 1
ATOM 12793 N N . GLU C 1 412 ? -0.562 74.372 186.434 1.00 180.01 412 GLU C N 1
ATOM 12794 C CA . GLU C 1 412 ? -1.787 73.575 186.465 1.00 179.93 412 GLU C CA 1
ATOM 12795 C C . GLU C 1 412 ? -2.997 74.403 186.009 1.00 183.86 412 GLU C C 1
ATOM 12796 O O . GLU C 1 412 ? -2.941 75.636 186.012 1.00 183.42 412 GLU C O 1
ATOM 12802 N N . SER C 1 413 ? -4.094 73.708 185.643 1.00 180.49 413 SER C N 1
ATOM 12803 C CA . SER C 1 413 ? -5.374 74.260 185.176 1.00 180.26 413 SER C CA 1
ATOM 12804 C C . SER C 1 413 ? -5.994 75.308 186.121 1.00 183.01 413 SER C C 1
ATOM 12805 O O . SER C 1 413 ? -6.765 76.156 185.661 1.00 182.41 413 SER C O 1
ATOM 12808 N N . ASP C 1 414 ? -5.663 75.243 187.433 1.00 178.67 414 ASP C N 1
ATOM 12809 C CA . ASP C 1 414 ? -6.185 76.167 188.439 1.00 177.93 414 ASP C CA 1
ATOM 12810 C C . ASP C 1 414 ? -5.200 76.449 189.592 1.00 179.50 414 ASP C C 1
ATOM 12811 O O . ASP C 1 414 ? -4.552 77.492 189.565 1.00 179.06 414 ASP C O 1
ATOM 12816 N N . THR C 1 415 ? -5.087 75.529 190.582 1.00 174.29 415 THR C N 1
ATOM 12817 C CA . THR C 1 415 ? -4.280 75.643 191.811 1.00 173.15 415 THR C CA 1
ATOM 12818 C C . THR C 1 415 ? -2.897 76.302 191.635 1.00 174.47 415 THR C C 1
ATOM 12819 O O . THR C 1 415 ? -2.621 77.273 192.343 1.00 173.89 415 THR C O 1
ATOM 12823 N N . ASP C 1 416 ? -2.044 75.794 190.714 1.00 169.11 416 ASP C N 1
ATOM 12824 C CA . ASP C 1 416 ? -0.694 76.340 190.500 1.00 167.96 416 ASP C CA 1
ATOM 12825 C C . ASP C 1 416 ? -0.704 77.752 189.895 1.00 168.52 416 ASP C C 1
ATOM 12826 O O . ASP C 1 416 ? 0.112 78.582 190.301 1.00 168.04 416 ASP C O 1
ATOM 12831 N N . MET C 1 417 ? -1.637 78.031 188.962 1.00 162.46 417 MET C N 1
ATOM 12832 C CA . MET C 1 417 ? -1.800 79.356 188.349 1.00 160.88 417 MET C CA 1
ATOM 12833 C C . MET C 1 417 ? -2.294 80.342 189.417 1.00 161.03 417 MET C C 1
ATOM 12834 O O . MET C 1 417 ? -1.776 81.454 189.508 1.00 160.37 417 MET C O 1
ATOM 12839 N N . LEU C 1 418 ? -3.272 79.899 190.239 1.00 155.18 418 LEU C N 1
ATOM 12840 C CA . LEU C 1 418 ? -3.911 80.641 191.327 1.00 153.90 418 LEU C CA 1
ATOM 12841 C C . LEU C 1 418 ? -2.888 81.181 192.328 1.00 155.51 418 LEU C C 1
ATOM 12842 O O . LEU C 1 418 ? -2.812 82.395 192.494 1.00 155.20 418 LEU C O 1
ATOM 12847 N N . TYR C 1 419 ? -2.094 80.283 192.959 1.00 150.00 419 TYR C N 1
ATOM 12848 C CA . TYR C 1 419 ? -1.059 80.583 193.962 1.00 148.63 419 TYR C CA 1
ATOM 12849 C C . TYR C 1 419 ? -0.088 81.684 193.536 1.00 149.94 419 TYR C C 1
ATOM 12850 O O . TYR C 1 419 ? 0.182 82.597 194.325 1.00 149.17 419 TYR C O 1
ATOM 12859 N N . TRP C 1 420 ? 0.422 81.595 192.292 1.00 144.63 420 TRP C N 1
ATOM 12860 C CA . TRP C 1 420 ? 1.375 82.553 191.741 1.00 143.35 420 TRP C CA 1
ATOM 12861 C C . TRP C 1 420 ? 0.728 83.873 191.332 1.00 144.80 420 TRP C C 1
ATOM 12862 O O . TRP C 1 420 ? 1.400 84.908 191.383 1.00 144.44 420 TRP C O 1
ATOM 12873 N N . HIS C 1 421 ? -0.574 83.849 190.968 1.00 139.12 421 HIS C N 1
ATOM 12874 C CA . HIS C 1 421 ? -1.327 85.057 190.628 1.00 137.82 421 HIS C CA 1
ATOM 12875 C C . HIS C 1 421 ? -1.703 85.802 191.919 1.00 139.69 421 HIS C C 1
ATOM 12876 O O . HIS C 1 421 ? -1.719 87.038 191.937 1.00 139.13 421 HIS C O 1
ATOM 12883 N N . LYS C 1 422 ? -1.993 85.032 192.996 1.00 134.49 422 LYS C N 1
ATOM 12884 C CA . LYS C 1 422 ? -2.333 85.511 194.338 1.00 133.05 422 LYS C CA 1
ATOM 12885 C C . LYS C 1 422 ? -1.125 86.213 194.950 1.00 135.15 422 LYS C C 1
ATOM 12886 O O . LYS C 1 422 ? -1.289 87.279 195.549 1.00 134.78 422 LYS C O 1
ATOM 12892 N N . LYS C 1 423 ? 0.090 85.617 194.778 1.00 130.05 423 LYS C N 1
ATOM 12893 C CA . LYS C 1 423 ? 1.363 86.131 195.297 1.00 128.77 423 LYS C CA 1
ATOM 12894 C C . LYS C 1 423 ? 1.714 87.521 194.777 1.00 131.29 423 LYS C C 1
ATOM 12895 O O . LYS C 1 423 ? 2.126 88.362 195.573 1.00 130.67 423 LYS C O 1
ATOM 12901 N N . LEU C 1 424 ? 1.511 87.785 193.472 1.00 127.38 424 LEU C N 1
ATOM 12902 C CA . LEU C 1 424 ? 1.789 89.114 192.925 1.00 127.06 424 LEU C CA 1
ATOM 12903 C C . LEU C 1 424 ? 0.742 90.148 193.326 1.00 130.21 424 LEU C C 1
ATOM 12904 O O . LEU C 1 424 ? 1.040 91.341 193.306 1.00 129.47 424 LEU C O 1
ATOM 12909 N N . GLU C 1 425 ? -0.466 89.696 193.717 1.00 126.57 425 GLU C N 1
ATOM 12910 C CA . GLU C 1 425 ? -1.531 90.575 194.201 1.00 126.26 425 GLU C CA 1
ATOM 12911 C C . GLU C 1 425 ? -1.191 91.067 195.625 1.00 128.86 425 GLU C C 1
ATOM 12912 O O . GLU C 1 425 ? -1.350 92.256 195.912 1.00 127.89 425 GLU C O 1
ATOM 12918 N N . LEU C 1 426 ? -0.676 90.159 196.487 1.00 125.13 426 LEU C N 1
ATOM 12919 C CA . LEU C 1 426 ? -0.245 90.448 197.864 1.00 125.08 426 LEU C CA 1
ATOM 12920 C C . LEU C 1 426 ? 1.009 91.321 197.867 1.00 128.21 426 LEU C C 1
ATOM 12921 O O . LEU C 1 426 ? 1.187 92.151 198.761 1.00 127.69 426 LEU C O 1
ATOM 12926 N N . ALA C 1 427 ? 1.887 91.100 196.877 1.00 124.14 427 ALA C N 1
ATOM 12927 C CA . ALA C 1 427 ? 3.128 91.835 196.699 1.00 123.57 427 ALA C CA 1
ATOM 12928 C C . ALA C 1 427 ? 2.824 93.247 196.198 1.00 126.76 427 ALA C C 1
ATOM 12929 O O . ALA C 1 427 ? 3.393 94.200 196.731 1.00 126.46 427 ALA C O 1
ATOM 12931 N N . SER C 1 428 ? 1.912 93.385 195.196 1.00 122.72 428 SER C N 1
ATOM 12932 C CA . SER C 1 428 ? 1.500 94.684 194.648 1.00 122.33 428 SER C CA 1
ATOM 12933 C C . SER C 1 428 ? 0.865 95.521 195.752 1.00 126.30 428 SER C C 1
ATOM 12934 O O . SER C 1 428 ? 1.296 96.661 195.969 1.00 126.16 428 SER C O 1
ATOM 12937 N N . SER C 1 429 ? -0.124 94.929 196.485 1.00 121.61 429 SER C N 1
ATOM 12938 C CA . SER C 1 429 ? -0.806 95.570 197.615 1.00 120.35 429 SER C CA 1
ATOM 12939 C C . SER C 1 429 ? 0.212 95.911 198.705 1.00 120.50 429 SER C C 1
ATOM 12940 O O . SER C 1 429 ? 0.114 96.968 199.321 1.00 119.62 429 SER C O 1
ATOM 12943 N N . GLY C 1 430 ? 1.216 95.046 198.867 1.00 114.92 430 GLY C N 1
ATOM 12944 C CA . GLY C 1 430 ? 2.310 95.239 199.810 1.00 113.76 430 GLY C CA 1
ATOM 12945 C C . GLY C 1 430 ? 3.129 96.470 199.484 1.00 114.73 430 GLY C C 1
ATOM 12946 O O . GLY C 1 430 ? 3.644 97.133 200.389 1.00 113.59 430 GLY C O 1
ATOM 12947 N N . LEU C 1 431 ? 3.215 96.802 198.187 1.00 110.27 431 LEU C N 1
ATOM 12948 C CA . LEU C 1 431 ? 3.957 97.968 197.737 1.00 110.21 431 LEU C CA 1
ATOM 12949 C C . LEU C 1 431 ? 3.094 99.220 197.685 1.00 114.27 431 LEU C C 1
ATOM 12950 O O . LEU C 1 431 ? 3.523 100.274 198.157 1.00 114.36 431 LEU C O 1
ATOM 12955 N N . THR C 1 432 ? 1.898 99.110 197.097 1.00 109.78 432 THR C N 1
ATOM 12956 C CA . THR C 1 432 ? 0.965 100.222 196.923 1.00 109.15 432 THR C CA 1
ATOM 12957 C C . THR C 1 432 ? 0.319 100.699 198.252 1.00 111.69 432 THR C C 1
ATOM 12958 O O . THR C 1 432 ? 0.158 101.909 198.460 1.00 110.12 432 THR C O 1
ATOM 12962 N N . LYS C 1 433 ? -0.034 99.762 199.147 1.00 108.34 433 LYS C N 1
ATOM 12963 C CA . LYS C 1 433 ? -0.656 100.116 200.428 1.00 108.48 433 LYS C CA 1
ATOM 12964 C C . LYS C 1 433 ? 0.387 100.292 201.543 1.00 112.38 433 LYS C C 1
ATOM 12965 O O . LYS C 1 433 ? 0.043 100.368 202.727 1.00 111.37 433 LYS C O 1
ATOM 12971 N N . MET C 1 434 ? 1.663 100.398 201.140 1.00 109.69 434 MET C N 1
ATOM 12972 C CA . MET C 1 434 ? 2.811 100.585 202.027 1.00 109.56 434 MET C CA 1
ATOM 12973 C C . MET C 1 434 ? 2.737 101.916 202.799 1.00 111.27 434 MET C C 1
ATOM 12974 O O . MET C 1 434 ? 3.099 101.959 203.974 1.00 111.44 434 MET C O 1
ATOM 12979 N N . GLY C 1 435 ? 2.266 102.965 202.137 1.00 105.71 435 GLY C N 1
ATOM 12980 C CA . GLY C 1 435 ? 2.162 104.293 202.722 1.00 104.98 435 GLY C CA 1
ATOM 12981 C C . GLY C 1 435 ? 3.033 105.291 201.994 1.00 108.31 435 GLY C C 1
ATOM 12982 O O . GLY C 1 435 ? 3.806 106.024 202.621 1.00 107.55 435 GLY C O 1
ATOM 12983 N N . ILE C 1 436 ? 2.903 105.305 200.651 1.00 104.76 436 ILE C N 1
ATOM 12984 C CA . ILE C 1 436 ? 3.625 106.167 199.714 1.00 104.27 436 ILE C CA 1
ATOM 12985 C C . ILE C 1 436 ? 3.509 107.637 200.093 1.00 105.99 436 ILE C C 1
ATOM 12986 O O . ILE C 1 436 ? 4.535 108.254 200.309 1.00 105.44 436 ILE C O 1
ATOM 12991 N N . GLY C 1 437 ? 2.283 108.166 200.176 1.00 100.47 437 GLY C N 1
ATOM 12992 C CA . GLY C 1 437 ? 2.011 109.549 200.550 1.00 99.23 437 GLY C CA 1
ATOM 12993 C C . GLY C 1 437 ? 2.936 110.041 201.639 1.00 101.05 437 GLY C C 1
ATOM 12994 O O . GLY C 1 437 ? 3.751 110.929 201.383 1.00 100.73 437 GLY C O 1
ATOM 12995 N N . ARG C 1 438 ? 2.885 109.381 202.824 1.00 95.65 438 ARG C N 1
ATOM 12996 C CA . ARG C 1 438 ? 3.714 109.663 204.003 1.00 94.53 438 ARG C CA 1
ATOM 12997 C C . ARG C 1 438 ? 5.182 109.598 203.630 1.00 96.20 438 ARG C C 1
ATOM 12998 O O . ARG C 1 438 ? 5.908 110.578 203.827 1.00 95.18 438 ARG C O 1
ATOM 13006 N N . LEU C 1 439 ? 5.593 108.450 203.033 1.00 92.11 439 LEU C N 1
ATOM 13007 C CA . LEU C 1 439 ? 6.954 108.134 202.573 1.00 91.34 439 LEU C CA 1
ATOM 13008 C C . LEU C 1 439 ? 7.533 109.236 201.665 1.00 92.64 439 LEU C C 1
ATOM 13009 O O . LEU C 1 439 ? 8.595 109.781 201.969 1.00 91.34 439 LEU C O 1
ATOM 13014 N N . SER C 1 440 ? 6.800 109.573 200.585 1.00 88.06 440 SER C N 1
ATOM 13015 C CA . SER C 1 440 ? 7.110 110.594 199.598 1.00 87.40 440 SER C CA 1
ATOM 13016 C C . SER C 1 440 ? 7.348 111.898 200.289 1.00 91.38 440 SER C C 1
ATOM 13017 O O . SER C 1 440 ? 8.460 112.407 200.214 1.00 91.46 440 SER C O 1
ATOM 13020 N N . THR C 1 441 ? 6.329 112.399 201.029 1.00 86.98 441 THR C N 1
ATOM 13021 C CA . THR C 1 441 ? 6.388 113.675 201.735 1.00 86.02 441 THR C CA 1
ATOM 13022 C C . THR C 1 441 ? 7.640 113.774 202.566 1.00 88.82 441 THR C C 1
ATOM 13023 O O . THR C 1 441 ? 8.403 114.716 202.394 1.00 86.84 441 THR C O 1
ATOM 13027 N N . MET C 1 442 ? 7.880 112.763 203.407 1.00 87.00 442 MET C N 1
ATOM 13028 C CA . MET C 1 442 ? 9.007 112.737 204.334 1.00 87.77 442 MET C CA 1
ATOM 13029 C C . MET C 1 442 ? 10.387 112.612 203.632 1.00 91.01 442 MET C C 1
ATOM 13030 O O . MET C 1 442 ? 11.340 113.274 204.063 1.00 89.66 442 MET C O 1
ATOM 13035 N N . LEU C 1 443 ? 10.468 111.835 202.524 1.00 87.21 443 LEU C N 1
ATOM 13036 C CA . LEU C 1 443 ? 11.685 111.680 201.721 1.00 86.65 443 LEU C CA 1
ATOM 13037 C C . LEU C 1 443 ? 12.134 113.056 201.268 1.00 89.86 443 LEU C C 1
ATOM 13038 O O . LEU C 1 443 ? 13.240 113.477 201.617 1.00 89.87 443 LEU C O 1
ATOM 13043 N N . THR C 1 444 ? 11.230 113.786 200.567 1.00 85.67 444 THR C N 1
ATOM 13044 C CA . THR C 1 444 ? 11.446 115.138 200.049 1.00 85.18 444 THR C CA 1
ATOM 13045 C C . THR C 1 444 ? 11.611 116.153 201.206 1.00 90.09 444 THR C C 1
ATOM 13046 O O . THR C 1 444 ? 12.397 117.090 201.061 1.00 88.88 444 THR C O 1
ATOM 13050 N N . THR C 1 445 ? 10.925 115.948 202.355 1.00 88.72 445 THR C N 1
ATOM 13051 C CA . THR C 1 445 ? 11.071 116.846 203.507 1.00 89.37 445 THR C CA 1
ATOM 13052 C C . THR C 1 445 ? 12.526 116.816 203.987 1.00 95.30 445 THR C C 1
ATOM 13053 O O . THR C 1 445 ? 13.168 117.869 204.032 1.00 94.90 445 THR C O 1
ATOM 13057 N N . ASN C 1 446 ? 13.062 115.601 204.254 1.00 93.33 446 ASN C N 1
ATOM 13058 C CA . ASN C 1 446 ? 14.461 115.383 204.657 1.00 93.63 446 ASN C CA 1
ATOM 13059 C C . ASN C 1 446 ? 15.371 115.963 203.564 1.00 95.70 446 ASN C C 1
ATOM 13060 O O . ASN C 1 446 ? 16.202 116.812 203.872 1.00 95.27 446 ASN C O 1
ATOM 13065 N N . ALA C 1 447 ? 15.136 115.587 202.282 1.00 90.80 447 ALA C N 1
ATOM 13066 C CA . ALA C 1 447 ? 15.890 116.077 201.120 1.00 90.04 447 ALA C CA 1
ATOM 13067 C C . ALA C 1 447 ? 16.140 117.591 201.156 1.00 93.28 447 ALA C C 1
ATOM 13068 O O . ALA C 1 447 ? 17.244 118.039 200.839 1.00 93.26 447 ALA C O 1
ATOM 13070 N N . ILE C 1 448 ? 15.130 118.365 201.583 1.00 88.98 448 ILE C N 1
ATOM 13071 C CA . ILE C 1 448 ? 15.216 119.820 201.676 1.00 88.32 448 ILE C CA 1
ATOM 13072 C C . ILE C 1 448 ? 16.102 120.236 202.843 1.00 93.66 448 ILE C C 1
ATOM 13073 O O . ILE C 1 448 ? 16.964 121.088 202.665 1.00 92.69 448 ILE C O 1
ATOM 13078 N N . LEU C 1 449 ? 15.905 119.614 204.020 1.00 92.06 449 LEU C N 1
ATOM 13079 C CA . LEU C 1 449 ? 16.652 119.898 205.251 1.00 92.31 449 LEU C CA 1
ATOM 13080 C C . LEU C 1 449 ? 18.121 119.563 205.081 1.00 97.29 449 LEU C C 1
ATOM 13081 O O . LEU C 1 449 ? 18.974 120.346 205.496 1.00 97.08 449 LEU C O 1
ATOM 13086 N N . LYS C 1 450 ? 18.410 118.423 204.421 1.00 94.86 450 LYS C N 1
ATOM 13087 C CA . LYS C 1 450 ? 19.760 117.947 204.116 1.00 95.24 450 LYS C CA 1
ATOM 13088 C C . LYS C 1 450 ? 20.489 118.958 203.219 1.00 98.53 450 LYS C C 1
ATOM 13089 O O . LYS C 1 450 ? 21.601 119.375 203.542 1.00 98.22 450 LYS C O 1
ATOM 13095 N N . GLU C 1 451 ? 19.840 119.379 202.127 1.00 94.55 451 GLU C N 1
ATOM 13096 C CA . GLU C 1 451 ? 20.403 120.353 201.210 1.00 94.49 451 GLU C CA 1
ATOM 13097 C C . GLU C 1 451 ? 20.513 121.717 201.879 1.00 99.45 451 GLU C C 1
ATOM 13098 O O . GLU C 1 451 ? 21.457 122.459 201.597 1.00 99.65 451 GLU C O 1
ATOM 13104 N N . LEU C 1 452 ? 19.580 122.027 202.797 1.00 96.37 452 LEU C N 1
ATOM 13105 C CA . LEU C 1 452 ? 19.567 123.283 203.539 1.00 96.35 452 LEU C CA 1
ATOM 13106 C C . LEU C 1 452 ? 20.819 123.397 204.404 1.00 102.28 452 LEU C C 1
ATOM 13107 O O . LEU C 1 452 ? 21.414 124.472 204.445 1.00 102.90 452 LEU C O 1
ATOM 13112 N N . ASP C 1 453 ? 21.260 122.279 205.022 1.00 99.01 453 ASP C N 1
ATOM 13113 C CA . ASP C 1 453 ? 22.488 122.222 205.813 1.00 99.33 453 ASP C CA 1
ATOM 13114 C C . ASP C 1 453 ? 23.713 122.406 204.915 1.00 103.44 453 ASP C C 1
ATOM 13115 O O . ASP C 1 453 ? 24.654 123.088 205.310 1.00 102.62 453 ASP C O 1
ATOM 13120 N N . ASN C 1 454 ? 23.690 121.801 203.707 1.00 100.90 454 ASN C N 1
ATOM 13121 C CA . ASN C 1 454 ? 24.763 121.880 202.711 1.00 101.14 454 ASN C CA 1
ATOM 13122 C C . ASN C 1 454 ? 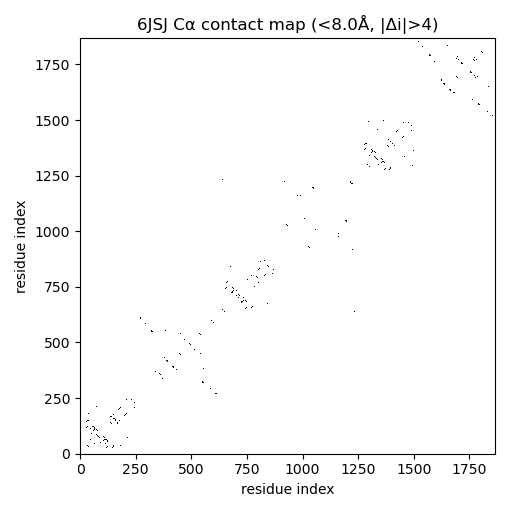24.987 123.319 202.292 1.00 105.35 454 ASN C C 1
ATOM 13123 O O . ASN C 1 454 ? 26.135 123.764 202.241 1.00 105.43 454 ASN C O 1
ATOM 13128 N N . ILE C 1 455 ? 23.883 124.055 202.027 1.00 101.53 455 ILE C N 1
ATOM 13129 C CA . ILE C 1 455 ? 23.905 125.475 201.663 1.00 101.17 455 ILE C CA 1
ATOM 13130 C C . ILE C 1 455 ? 24.429 126.262 202.869 1.00 104.82 455 ILE C C 1
ATOM 13131 O O . ILE C 1 455 ? 25.260 127.152 202.694 1.00 104.03 455 ILE C O 1
ATOM 13136 N N . LEU C 1 456 ? 23.985 125.888 204.088 1.00 101.78 456 LEU C N 1
ATOM 13137 C CA . LEU C 1 456 ? 24.402 126.533 205.327 1.00 102.16 456 LEU C CA 1
ATOM 13138 C C . LEU C 1 456 ? 25.920 126.407 205.570 1.00 110.36 456 LEU C C 1
ATOM 13139 O O . LEU C 1 456 ? 26.577 127.420 205.832 1.00 109.81 456 LEU C O 1
ATOM 13144 N N . GLU C 1 457 ? 26.482 125.184 205.425 1.00 110.18 457 GLU C N 1
ATOM 13145 C CA . GLU C 1 457 ? 27.912 124.919 205.646 1.00 111.18 457 GLU C CA 1
ATOM 13146 C C . GLU C 1 457 ? 28.827 125.530 204.587 1.00 116.42 457 GLU C C 1
ATOM 13147 O O . GLU C 1 457 ? 30.006 125.748 204.862 1.00 116.70 457 GLU C O 1
ATOM 13153 N N . SER C 1 458 ? 28.294 125.825 203.400 1.00 113.53 458 SER C N 1
ATOM 13154 C CA . SER C 1 458 ? 29.069 126.444 202.328 1.00 113.85 458 SER C CA 1
ATOM 13155 C C . SER C 1 458 ? 29.258 127.960 202.560 1.00 118.10 458 SER C C 1
ATOM 13156 O O . SER C 1 458 ? 30.179 128.553 201.984 1.00 118.01 458 SER C O 1
ATOM 13159 N N . THR C 1 459 ? 28.390 128.571 203.411 1.00 113.91 459 THR C N 1
ATOM 13160 C CA . THR C 1 459 ? 28.345 130.014 203.692 1.00 113.15 459 THR C CA 1
ATOM 13161 C C . THR C 1 459 ? 29.061 130.456 204.980 1.00 115.72 459 THR C C 1
ATOM 13162 O O . THR C 1 459 ? 29.673 129.640 205.672 1.00 114.92 459 THR C O 1
ATOM 13166 N N . GLN C 1 460 ? 28.965 131.772 205.287 1.00 111.79 460 GLN C N 1
ATOM 13167 C CA . GLN C 1 460 ? 29.523 132.422 206.477 1.00 111.52 460 GLN C CA 1
ATOM 13168 C C . GLN C 1 460 ? 28.791 132.003 207.765 1.00 115.05 460 GLN C C 1
ATOM 13169 O O . GLN C 1 460 ? 29.308 132.208 208.870 1.00 114.57 460 GLN C O 1
ATOM 13175 N N . LEU C 1 461 ? 27.589 131.411 207.606 1.00 110.94 461 LEU C N 1
ATOM 13176 C CA . LEU C 1 461 ? 26.726 130.939 208.685 1.00 110.10 461 LEU C CA 1
ATOM 13177 C C . LEU C 1 461 ? 27.197 129.616 209.266 1.00 113.21 461 LEU C C 1
ATOM 13178 O O . LEU C 1 461 ? 26.632 129.175 210.271 1.00 113.67 461 LEU C O 1
ATOM 13183 N N . LYS C 1 462 ? 28.236 128.991 208.663 1.00 107.96 462 LYS C N 1
ATOM 13184 C CA . LYS C 1 462 ? 28.782 127.704 209.110 1.00 107.06 462 LYS C CA 1
ATOM 13185 C C . LYS C 1 462 ? 29.308 127.738 210.565 1.00 109.89 462 LYS C C 1
ATOM 13186 O O . LYS C 1 462 ? 29.386 126.692 211.215 1.00 109.24 462 LYS C O 1
ATOM 13192 N N . ASN C 1 463 ? 29.612 128.947 211.074 1.00 105.88 463 ASN C N 1
ATOM 13193 C CA . ASN C 1 463 ? 30.109 129.190 212.433 1.00 105.09 463 ASN C CA 1
ATOM 13194 C C . ASN C 1 463 ? 28.975 129.550 213.398 1.00 105.30 463 ASN C C 1
ATOM 13195 O O . ASN C 1 463 ? 29.171 129.492 214.614 1.00 104.30 463 ASN C O 1
ATOM 13200 N N . HIS C 1 464 ? 27.805 129.933 212.860 1.00 100.08 464 HIS C N 1
ATOM 13201 C CA . HIS C 1 464 ? 26.663 130.377 213.659 1.00 99.62 464 HIS C CA 1
ATOM 13202 C C . HIS C 1 464 ? 25.556 129.319 213.801 1.00 103.37 464 HIS C C 1
ATOM 13203 O O . HIS C 1 464 ? 24.656 129.247 212.961 1.00 102.54 464 HIS C O 1
ATOM 13210 N N . GLU C 1 465 ? 25.624 128.518 214.895 1.00 100.21 465 GLU C N 1
ATOM 13211 C CA . GLU C 1 465 ? 24.682 127.440 215.234 1.00 99.71 465 GLU C CA 1
ATOM 13212 C C . GLU C 1 465 ? 23.284 127.931 215.602 1.00 101.86 465 GLU C C 1
ATOM 13213 O O . GLU C 1 465 ? 22.309 127.296 215.204 1.00 101.11 465 GLU C O 1
ATOM 13219 N N . LEU C 1 466 ? 23.184 129.047 216.362 1.00 97.68 466 LEU C N 1
ATOM 13220 C CA . LEU C 1 466 ? 21.909 129.661 216.754 1.00 97.45 466 LEU C CA 1
ATOM 13221 C C . LEU C 1 466 ? 21.079 130.003 215.500 1.00 101.83 466 LEU C C 1
ATOM 13222 O O . LEU C 1 466 ? 19.874 129.721 215.460 1.00 101.29 466 LEU C O 1
ATOM 13227 N N . ILE C 1 467 ? 21.745 130.579 214.469 1.00 98.28 467 ILE C N 1
ATOM 13228 C CA . ILE C 1 467 ? 21.138 130.916 213.181 1.00 98.00 467 ILE C CA 1
ATOM 13229 C C . ILE C 1 467 ? 20.806 129.622 212.430 1.00 103.47 467 ILE C C 1
ATOM 13230 O O . ILE C 1 467 ? 19.664 129.451 211.994 1.00 103.53 467 ILE C O 1
ATOM 13235 N N . LYS C 1 468 ? 21.794 128.702 212.310 1.00 100.59 468 LYS C N 1
ATOM 13236 C CA . LYS C 1 468 ? 21.629 127.404 211.651 1.00 100.64 468 LYS C CA 1
ATOM 13237 C C . LYS C 1 468 ? 20.381 126.684 212.174 1.00 104.48 468 LYS C C 1
ATOM 13238 O O . LYS C 1 468 ? 19.634 126.112 211.384 1.00 103.61 468 LYS C O 1
ATOM 13244 N N . ASP C 1 469 ? 20.126 126.784 213.494 1.00 101.68 469 ASP C N 1
ATOM 13245 C CA . ASP C 1 469 ? 18.956 126.196 214.136 1.00 102.00 469 ASP C CA 1
ATOM 13246 C C . ASP C 1 469 ? 17.685 126.961 213.818 1.00 103.77 469 ASP C C 1
ATOM 13247 O O . ASP C 1 469 ? 16.675 126.317 213.558 1.00 103.70 469 ASP C O 1
ATOM 13252 N N . LEU C 1 470 ? 17.730 128.320 213.805 1.00 97.63 470 LEU C N 1
ATOM 13253 C CA . LEU C 1 470 ? 16.570 129.161 213.476 1.00 96.05 470 LEU C CA 1
ATOM 13254 C C . LEU C 1 470 ? 16.125 128.854 212.054 1.00 97.61 470 LEU C C 1
ATOM 13255 O O . LEU C 1 470 ? 14.922 128.734 211.809 1.00 96.83 470 LEU C O 1
ATOM 13260 N N . VAL C 1 471 ? 17.113 128.707 211.134 1.00 92.84 471 VAL C N 1
ATOM 13261 C CA . VAL C 1 471 ? 16.932 128.400 209.709 1.00 92.00 471 VAL C CA 1
ATOM 13262 C C . VAL C 1 471 ? 16.336 126.996 209.532 1.00 95.82 471 VAL C C 1
ATOM 13263 O O . VAL C 1 471 ? 15.318 126.857 208.847 1.00 95.52 471 VAL C O 1
ATOM 13267 N N . SER C 1 472 ? 16.939 125.976 210.185 1.00 91.67 472 SER C N 1
ATOM 13268 C CA . SER C 1 472 ? 16.471 124.590 210.133 1.00 91.08 472 SER C CA 1
ATOM 13269 C C . SER C 1 472 ? 15.116 124.395 210.791 1.00 92.44 472 SER C C 1
ATOM 13270 O O . SER C 1 472 ? 14.383 123.477 210.420 1.00 90.83 472 SER C O 1
ATOM 13273 N N . ASN C 1 473 ? 14.775 125.265 211.749 1.00 89.26 473 ASN C N 1
ATOM 13274 C CA . ASN C 1 473 ? 13.482 125.199 212.408 1.00 89.41 473 ASN C CA 1
ATOM 13275 C C . ASN C 1 473 ? 12.422 125.816 211.516 1.00 92.82 473 ASN C C 1
ATOM 13276 O O . ASN C 1 473 ? 11.440 125.141 211.205 1.00 92.29 473 ASN C O 1
ATOM 13281 N N . THR C 1 474 ? 12.635 127.070 211.048 1.00 89.02 474 THR C N 1
ATOM 13282 C CA . THR C 1 474 ? 11.649 127.742 210.192 1.00 88.80 474 THR C CA 1
ATOM 13283 C C . THR C 1 474 ? 11.358 126.899 208.914 1.00 90.89 474 THR C C 1
ATOM 13284 O O . THR C 1 474 ? 10.205 126.850 208.487 1.00 89.87 474 THR C O 1
ATOM 13288 N N . ALA C 1 475 ? 12.360 126.163 208.385 1.00 86.84 475 ALA C N 1
ATOM 13289 C CA . ALA C 1 475 ? 12.176 125.313 207.200 1.00 86.18 475 ALA C CA 1
ATOM 13290 C C . ALA C 1 475 ? 11.225 124.152 207.487 1.00 88.62 475 ALA C C 1
ATOM 13291 O O . ALA C 1 475 ? 10.279 123.936 206.728 1.00 86.60 475 ALA C O 1
ATOM 13293 N N . ILE C 1 476 ? 11.442 123.449 208.615 1.00 86.12 476 ILE C N 1
ATOM 13294 C CA . ILE C 1 476 ? 10.601 122.322 208.994 1.00 86.28 476 ILE C CA 1
ATOM 13295 C C . ILE C 1 476 ? 9.169 122.825 209.305 1.00 90.55 476 ILE C C 1
ATOM 13296 O O . ILE C 1 476 ? 8.225 122.176 208.881 1.00 90.30 476 ILE C O 1
ATOM 13301 N N . ASN C 1 477 ? 9.011 124.020 209.916 1.00 86.47 477 ASN C N 1
ATOM 13302 C CA . ASN C 1 477 ? 7.694 124.602 210.181 1.00 85.97 477 ASN C CA 1
ATOM 13303 C C . ASN C 1 477 ? 6.937 124.808 208.874 1.00 89.91 477 ASN C C 1
ATOM 13304 O O . ASN C 1 477 ? 5.776 124.416 208.784 1.00 89.83 477 ASN C O 1
ATOM 13309 N N . VAL C 1 478 ? 7.616 125.376 207.851 1.00 86.38 478 VAL C N 1
ATOM 13310 C CA . VAL C 1 478 ? 7.069 125.640 206.518 1.00 86.49 478 VAL C CA 1
ATOM 13311 C C . VAL C 1 478 ? 6.662 124.315 205.849 1.00 92.48 478 VAL C C 1
ATOM 13312 O O . VAL C 1 478 ? 5.547 124.200 205.338 1.00 92.96 478 VAL C O 1
ATOM 13316 N N . LEU C 1 479 ? 7.553 123.313 205.883 1.00 89.52 479 LEU C N 1
ATOM 13317 C CA . LEU C 1 479 ? 7.291 122.000 205.300 1.00 89.08 479 LEU C CA 1
ATOM 13318 C C . LEU C 1 479 ? 6.148 121.275 206.022 1.00 95.03 479 LEU C C 1
ATOM 13319 O O . LEU C 1 479 ? 5.354 120.599 205.367 1.00 95.23 479 LEU C O 1
ATOM 13324 N N . ASN C 1 480 ? 6.057 121.434 207.366 1.00 92.41 480 ASN C N 1
ATOM 13325 C CA . ASN C 1 480 ? 5.046 120.797 208.215 1.00 92.44 480 ASN C CA 1
ATOM 13326 C C . ASN C 1 480 ? 3.679 121.282 207.852 1.00 96.69 480 ASN C C 1
ATOM 13327 O O . ASN C 1 480 ? 2.742 120.493 207.871 1.00 96.31 480 ASN C O 1
ATOM 13332 N N . SER C 1 481 ? 3.566 122.573 207.493 1.00 94.02 481 SER C N 1
ATOM 13333 C CA . SER C 1 481 ? 2.312 123.227 207.127 1.00 94.74 481 SER C CA 1
ATOM 13334 C C . SER C 1 481 ? 1.592 122.477 206.022 1.00 100.27 481 SER C C 1
ATOM 13335 O O . SER C 1 481 ? 0.355 122.398 206.035 1.00 100.56 481 SER C O 1
ATOM 13338 N N . LYS C 1 482 ? 2.374 121.888 205.095 1.00 97.04 482 LYS C N 1
ATOM 13339 C CA . LYS C 1 482 ? 1.861 121.158 203.942 1.00 96.90 482 LYS C CA 1
ATOM 13340 C C . LYS C 1 482 ? 1.960 119.626 204.039 1.00 100.39 482 LYS C C 1
ATOM 13341 O O . LYS C 1 482 ? 1.530 118.969 203.097 1.00 100.34 482 LYS C O 1
ATOM 13347 N N . TYR C 1 483 ? 2.475 119.047 205.145 1.00 96.64 483 TYR C N 1
ATOM 13348 C CA . TYR C 1 483 ? 2.611 117.590 205.243 1.00 96.82 483 TYR C CA 1
ATOM 13349 C C . TYR C 1 483 ? 1.325 116.803 204.897 1.00 100.20 483 TYR C C 1
ATOM 13350 O O . TYR C 1 483 ? 1.388 115.941 204.020 1.00 100.83 483 TYR C O 1
ATOM 13359 N N . TYR C 1 484 ? 0.195 117.065 205.588 1.00 95.01 484 TYR C N 1
ATOM 13360 C CA . TYR C 1 484 ? -1.070 116.364 205.361 1.00 94.49 484 TYR C CA 1
ATOM 13361 C C . TYR C 1 484 ? -1.577 116.478 203.916 1.00 98.28 484 TYR C C 1
ATOM 13362 O O . TYR C 1 484 ? -1.803 115.450 203.279 1.00 97.58 484 TYR C O 1
ATOM 13371 N N . SER C 1 485 ? -1.774 117.723 203.420 1.00 94.72 485 SER C N 1
ATOM 13372 C CA . SER C 1 485 ? -2.274 118.019 202.074 1.00 94.48 485 SER C CA 1
ATOM 13373 C C . SER C 1 485 ? -1.480 117.311 200.999 1.00 99.19 485 SER C C 1
ATOM 13374 O O . SER C 1 485 ? -2.072 116.793 200.057 1.00 98.71 485 SER C O 1
ATOM 13377 N N . THR C 1 486 ? -0.141 117.272 201.156 1.00 96.48 486 THR C N 1
ATOM 13378 C CA . THR C 1 486 ? 0.773 116.610 200.233 1.00 96.34 486 THR C CA 1
ATOM 13379 C C . THR C 1 486 ? 0.589 115.092 200.322 1.00 102.05 486 THR C C 1
ATOM 13380 O O . THR C 1 486 ? 0.243 114.478 199.312 1.00 102.04 486 THR C O 1
ATOM 13384 N N . ALA C 1 487 ? 0.783 114.499 201.526 1.00 99.17 487 ALA C N 1
ATOM 13385 C CA . ALA C 1 487 ? 0.664 113.060 201.756 1.00 99.81 487 ALA C CA 1
ATOM 13386 C C . ALA C 1 487 ? -0.692 112.478 201.348 1.00 107.36 487 ALA C C 1
ATOM 13387 O O . ALA C 1 487 ? -0.719 111.465 200.649 1.00 106.94 487 ALA C O 1
ATOM 13389 N N . ASP C 1 488 ? -1.803 113.144 201.741 1.00 106.89 488 ASP C N 1
ATOM 13390 C CA . ASP C 1 488 ? -3.173 112.744 201.417 1.00 108.23 488 ASP C CA 1
ATOM 13391 C C . ASP C 1 488 ? -3.391 112.788 199.903 1.00 114.19 488 ASP C C 1
ATOM 13392 O O . ASP C 1 488 ? -3.824 111.788 199.334 1.00 113.69 488 ASP C O 1
ATOM 13397 N N . GLN C 1 489 ? -3.034 113.918 199.252 1.00 112.77 489 GLN C N 1
ATOM 13398 C CA . GLN C 1 489 ? -3.146 114.120 197.801 1.00 113.73 489 GLN C CA 1
ATOM 13399 C C . GLN C 1 489 ? -2.427 113.001 197.057 1.00 118.41 489 GLN C C 1
ATOM 13400 O O . GLN C 1 489 ? -2.957 112.482 196.071 1.00 118.02 489 GLN C O 1
ATOM 13406 N N . VAL C 1 490 ? -1.229 112.624 197.553 1.00 115.75 490 VAL C N 1
ATOM 13407 C CA . VAL C 1 490 ? -0.393 111.568 196.990 1.00 115.89 490 VAL C CA 1
ATOM 13408 C C . VAL C 1 490 ? -1.059 110.210 197.181 1.00 121.03 490 VAL C C 1
ATOM 13409 O O . VAL C 1 490 ? -1.113 109.449 196.224 1.00 119.93 490 VAL C O 1
ATOM 13413 N N . GLU C 1 491 ? -1.641 109.937 198.361 1.00 119.70 491 GLU C N 1
ATOM 13414 C CA . GLU C 1 491 ? -2.335 108.664 198.584 1.00 120.80 491 GLU C CA 1
ATOM 13415 C C . GLU C 1 491 ? -3.562 108.478 197.673 1.00 129.22 491 GLU C C 1
ATOM 13416 O O . GLU C 1 491 ? -3.910 107.339 197.362 1.00 128.84 491 GLU C O 1
ATOM 13422 N N . ASN C 1 492 ? -4.178 109.594 197.211 1.00 129.36 492 ASN C N 1
ATOM 13423 C CA . ASN C 1 492 ? -5.329 109.604 196.300 1.00 130.65 492 ASN C CA 1
ATOM 13424 C C . ASN C 1 492 ? -4.907 109.234 194.890 1.00 138.14 492 ASN C C 1
ATOM 13425 O O . ASN C 1 492 ? -5.519 108.350 194.297 1.00 137.47 492 ASN C O 1
ATOM 13430 N N . CYS C 1 493 ? -3.856 109.894 194.356 1.00 138.39 493 CYS C N 1
ATOM 13431 C CA . CYS C 1 493 ? -3.316 109.620 193.019 1.00 140.27 493 CYS C CA 1
ATOM 13432 C C . CYS C 1 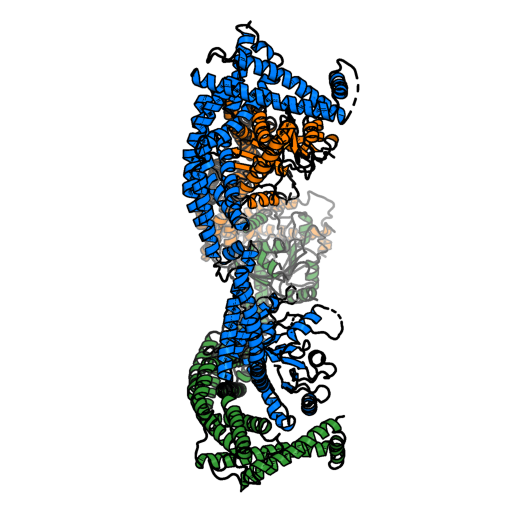493 ? -2.675 108.218 192.907 1.00 146.35 493 CYS C C 1
ATOM 13433 O O . CYS C 1 493 ? -2.465 107.728 191.798 1.00 145.54 493 CYS C O 1
ATOM 13436 N N . ILE C 1 494 ? -2.382 107.591 194.064 1.00 145.13 494 ILE C N 1
ATOM 13437 C CA . ILE C 1 494 ? -1.790 106.263 194.206 1.00 146.08 494 ILE C CA 1
ATOM 13438 C C . ILE C 1 494 ? -2.870 105.169 194.152 1.00 152.29 494 ILE C C 1
ATOM 13439 O O . ILE C 1 494 ? -2.641 104.136 193.525 1.00 152.59 494 ILE C O 1
ATOM 13444 N N . LYS C 1 495 ? -4.047 105.406 194.776 1.00 149.78 495 LYS C N 1
ATOM 13445 C CA . LYS C 1 495 ? -5.178 104.463 194.820 1.00 150.12 495 LYS C CA 1
ATOM 13446 C C . LYS C 1 495 ? -5.502 103.786 193.458 1.00 154.71 495 LYS C C 1
ATOM 13447 O O . LYS C 1 495 ? -5.613 102.555 193.453 1.00 153.60 495 LYS C O 1
ATOM 13453 N N . PRO C 1 496 ? -5.563 104.494 192.291 1.00 152.72 496 PRO C N 1
ATOM 13454 C CA . PRO C 1 496 ? -5.832 103.783 191.025 1.00 153.09 496 PRO C CA 1
ATOM 13455 C C . PRO C 1 496 ? -4.771 102.748 190.614 1.00 157.49 496 PRO C C 1
ATOM 13456 O O . PRO C 1 496 ? -4.954 102.055 189.610 1.00 157.42 496 PRO C O 1
ATOM 13460 N N . PHE C 1 497 ? -3.680 102.627 191.397 1.00 153.79 497 PHE C N 1
ATOM 13461 C CA . PHE C 1 497 ? -2.614 101.657 191.155 1.00 153.54 497 PHE C CA 1
ATOM 13462 C C . PHE C 1 497 ? -2.657 100.518 192.185 1.00 158.65 497 PHE C C 1
ATOM 13463 O O . PHE C 1 497 ? -1.902 99.552 192.044 1.00 158.33 497 PHE C O 1
ATOM 13471 N N . LYS C 1 498 ? -3.541 100.622 193.207 1.00 156.13 498 LYS C N 1
ATOM 13472 C CA . LYS C 1 498 ? -3.663 99.636 194.289 1.00 156.66 498 LYS C CA 1
ATOM 13473 C C . LYS C 1 498 ? -4.175 98.254 193.842 1.00 163.59 498 LYS C C 1
ATOM 13474 O O . LYS C 1 498 ? -3.863 97.258 194.502 1.00 163.31 498 LYS C O 1
ATOM 13480 N N . TYR C 1 499 ? -4.939 98.189 192.730 1.00 162.32 499 TYR C N 1
ATOM 13481 C CA . TYR C 1 499 ? -5.473 96.940 192.169 1.00 163.11 499 TYR C CA 1
ATOM 13482 C C . TYR C 1 499 ? -5.683 97.105 190.653 1.00 167.03 499 TYR C C 1
ATOM 13483 O O . TYR C 1 499 ? -6.819 97.102 190.170 1.00 166.55 499 TYR C O 1
ATOM 13492 N N . GLU C 1 500 ? -4.573 97.274 189.905 1.00 163.82 500 GLU C N 1
ATOM 13493 C CA . GLU C 1 500 ? -4.624 97.474 188.456 1.00 163.82 500 GLU C CA 1
ATOM 13494 C C . GLU C 1 500 ? -3.497 96.768 187.696 1.00 167.11 500 GLU C C 1
ATOM 13495 O O . GLU C 1 500 ? -2.316 97.021 187.945 1.00 166.72 500 GLU C O 1
ATOM 13501 N N . ILE C 1 501 ? -3.884 95.900 186.748 1.00 163.25 501 ILE C N 1
ATOM 13502 C CA . ILE C 1 501 ? -2.976 95.149 185.875 1.00 162.74 501 ILE C CA 1
ATOM 13503 C C . ILE C 1 501 ? -3.192 95.707 184.459 1.00 166.14 501 ILE C C 1
ATOM 13504 O O . ILE C 1 501 ? -4.070 95.226 183.736 1.00 166.12 501 ILE C O 1
ATOM 13509 N N . ASP C 1 502 ? -2.439 96.764 184.096 1.00 161.65 502 ASP C N 1
ATOM 13510 C CA . ASP C 1 502 ? -2.574 97.415 182.789 1.00 160.94 502 ASP C CA 1
ATOM 13511 C C . ASP C 1 502 ? -1.217 97.629 182.099 1.00 163.45 502 ASP C C 1
ATOM 13512 O O . ASP C 1 502 ? -0.546 96.639 181.809 1.00 163.24 502 ASP C O 1
ATOM 13517 N N . LEU C 1 503 ? -0.835 98.907 181.820 1.00 158.47 503 LEU C N 1
ATOM 13518 C CA . LEU C 1 503 ? 0.393 99.406 181.166 1.00 157.49 503 LEU C CA 1
ATOM 13519 C C . LEU C 1 503 ? 0.659 98.792 179.754 1.00 160.28 503 LEU C C 1
ATOM 13520 O O . LEU C 1 503 ? -0.138 97.996 179.256 1.00 159.75 503 LEU C O 1
ATOM 13525 N N . GLU C 1 504 ? 1.747 99.239 179.091 1.00 156.07 504 GLU C N 1
ATOM 13526 C CA . GLU C 1 504 ? 2.159 98.778 177.758 1.00 155.57 504 GLU C CA 1
ATOM 13527 C C . GLU C 1 504 ? 3.604 98.253 177.769 1.00 159.07 504 GLU C C 1
ATOM 13528 O O . GLU C 1 504 ? 4.260 98.320 178.810 1.00 158.90 504 GLU C O 1
ATOM 13534 N N . GLU C 1 505 ? 4.093 97.709 176.630 1.00 154.79 505 GLU C N 1
ATOM 13535 C CA . GLU C 1 505 ? 5.457 97.174 176.555 1.00 154.20 505 GLU C CA 1
ATOM 13536 C C . GLU C 1 505 ? 6.522 98.270 176.610 1.00 156.71 505 GLU C C 1
ATOM 13537 O O . GLU C 1 505 ? 7.663 97.975 176.969 1.00 155.60 505 GLU C O 1
ATOM 13543 N N . ARG C 1 506 ? 6.143 99.531 176.293 1.00 153.36 506 ARG C N 1
ATOM 13544 C CA . ARG C 1 506 ? 7.039 100.694 176.334 1.00 153.37 506 ARG C CA 1
ATOM 13545 C C . ARG C 1 506 ? 7.661 100.811 177.734 1.00 156.75 506 ARG C C 1
ATOM 13546 O O . ARG C 1 506 ? 8.888 100.742 177.864 1.00 156.33 506 ARG C O 1
ATOM 13554 N N . ASP C 1 507 ? 6.806 100.902 178.777 1.00 152.41 507 ASP C N 1
ATOM 13555 C CA . ASP C 1 507 ? 7.245 100.974 180.169 1.00 151.54 507 ASP C CA 1
ATOM 13556 C C . ASP C 1 507 ? 7.609 99.594 180.738 1.00 153.96 507 ASP C C 1
ATOM 13557 O O . ASP C 1 507 ? 8.426 99.538 181.655 1.00 152.91 507 ASP C O 1
ATOM 13562 N N . TRP C 1 508 ? 7.036 98.489 180.187 1.00 150.17 508 TRP C N 1
ATOM 13563 C CA . TRP C 1 508 ? 7.347 97.126 180.640 1.00 149.92 508 TRP C CA 1
ATOM 13564 C C . TRP C 1 508 ? 8.795 96.784 180.333 1.00 152.59 508 TRP C C 1
ATOM 13565 O O . TRP C 1 508 ? 9.520 96.426 181.253 1.00 151.37 508 TRP C O 1
ATOM 13576 N N . SER C 1 509 ? 9.220 96.913 179.053 1.00 149.44 509 SER C N 1
ATOM 13577 C CA . SER C 1 509 ? 10.598 96.644 178.613 1.00 149.34 509 SER C CA 1
ATOM 13578 C C . SER C 1 509 ? 11.582 97.540 179.369 1.00 152.54 509 SER C C 1
ATOM 13579 O O . SER C 1 509 ? 12.697 97.112 179.687 1.00 152.12 509 SER C O 1
ATOM 13582 N N . LEU C 1 510 ? 11.133 98.773 179.684 1.00 148.26 510 LEU C N 1
ATOM 13583 C CA . LEU C 1 510 ? 11.855 99.791 180.442 1.00 147.45 510 LEU C CA 1
ATOM 13584 C C . LEU C 1 510 ? 12.048 99.340 181.915 1.00 150.03 510 LEU C C 1
ATOM 13585 O O . LEU C 1 510 ? 13.161 99.446 182.439 1.00 149.08 510 LEU C O 1
ATOM 13590 N N . ALA C 1 511 ? 10.976 98.803 182.548 1.00 145.81 511 ALA C N 1
ATOM 13591 C CA . ALA C 1 511 ? 10.988 98.296 183.927 1.00 145.13 511 ALA C CA 1
ATOM 13592 C C . ALA C 1 511 ? 11.667 96.925 184.016 1.00 147.22 511 ALA C C 1
ATOM 13593 O O . ALA C 1 511 ? 12.146 96.546 185.089 1.00 146.21 511 ALA C O 1
ATOM 13595 N N . ARG C 1 512 ? 11.701 96.188 182.884 1.00 143.16 512 ARG C N 1
ATOM 13596 C CA . ARG C 1 512 ? 12.351 94.883 182.746 1.00 142.72 512 ARG C CA 1
ATOM 13597 C C . ARG C 1 512 ? 13.846 95.119 182.873 1.00 146.18 512 ARG C C 1
ATOM 13598 O O . ARG C 1 512 ? 14.473 94.515 183.738 1.00 145.59 512 ARG C O 1
ATOM 13606 N N . GLN C 1 513 ? 14.395 96.067 182.076 1.00 142.42 513 GLN C N 1
ATOM 13607 C CA . GLN C 1 513 ? 15.805 96.443 182.128 1.00 142.01 513 GLN C CA 1
ATOM 13608 C C . GLN C 1 513 ? 16.205 96.896 183.527 1.00 144.57 513 GLN C C 1
ATOM 13609 O O . GLN C 1 513 ? 17.274 96.508 184.003 1.00 143.67 513 GLN C O 1
ATOM 13615 N N . HIS C 1 514 ? 15.305 97.640 184.211 1.00 140.64 514 HIS C N 1
ATOM 13616 C CA . HIS C 1 514 ? 15.519 98.084 185.587 1.00 140.22 514 HIS C CA 1
ATOM 13617 C C . HIS C 1 514 ? 15.619 96.879 186.514 1.00 142.62 514 HIS C C 1
ATOM 13618 O O . HIS C 1 514 ? 16.559 96.812 187.307 1.00 142.15 514 HIS C O 1
ATOM 13625 N N . SER C 1 515 ? 14.670 95.924 186.391 1.00 138.22 515 SER C N 1
ATOM 13626 C CA . SER C 1 515 ? 14.624 94.714 187.209 1.00 137.75 515 SER C CA 1
ATOM 13627 C C . SER C 1 515 ? 15.903 93.883 187.121 1.00 141.53 515 SER C C 1
ATOM 13628 O O . SER C 1 515 ? 16.342 93.363 188.148 1.00 140.78 515 SER C O 1
ATOM 13631 N N . ILE C 1 516 ? 16.532 93.811 185.915 1.00 138.32 516 ILE C N 1
ATOM 13632 C CA . ILE C 1 516 ? 17.797 93.089 185.689 1.00 138.13 516 ILE C CA 1
ATOM 13633 C C . ILE C 1 516 ? 18.886 93.712 186.574 1.00 142.05 516 ILE C C 1
ATOM 13634 O O . ILE C 1 516 ? 19.447 93.025 187.429 1.00 141.29 516 ILE C O 1
ATOM 13639 N N . ASN C 1 517 ? 19.140 95.031 186.376 1.00 138.67 517 ASN C N 1
ATOM 13640 C CA . ASN C 1 517 ? 20.132 95.846 187.088 1.00 138.21 517 ASN C CA 1
ATOM 13641 C C . ASN C 1 517 ? 19.931 95.860 188.600 1.00 140.48 517 ASN C C 1
ATOM 13642 O O . ASN C 1 517 ? 20.918 95.867 189.345 1.00 140.39 517 ASN C O 1
ATOM 13647 N N . LEU C 1 518 ? 18.657 95.860 189.048 1.00 135.10 518 LEU C N 1
ATOM 13648 C CA . LEU C 1 518 ? 18.281 95.850 190.460 1.00 134.15 518 LEU C CA 1
ATOM 13649 C C . LEU C 1 518 ? 18.648 94.509 191.111 1.00 137.18 518 LEU C C 1
ATOM 13650 O O . LEU C 1 518 ? 19.168 94.497 192.233 1.00 135.96 518 LEU C O 1
ATOM 13655 N N . ILE C 1 519 ? 18.417 93.390 190.388 1.00 133.92 519 ILE C N 1
ATOM 13656 C CA . ILE C 1 519 ? 18.754 92.042 190.857 1.00 133.89 519 ILE C CA 1
ATOM 13657 C C . ILE C 1 519 ? 20.271 91.827 190.762 1.00 138.55 519 ILE C C 1
ATOM 13658 O O . ILE C 1 519 ? 20.854 91.161 191.623 1.00 137.77 519 ILE C O 1
ATOM 13663 N N . LYS C 1 520 ? 20.905 92.441 189.742 1.00 136.25 520 LYS C N 1
ATOM 13664 C CA . LYS C 1 520 ? 22.344 92.375 189.494 1.00 136.78 520 LYS C CA 1
ATOM 13665 C C . LYS C 1 520 ? 23.157 92.932 190.671 1.00 141.90 520 LYS C C 1
ATOM 13666 O O . LYS C 1 520 ? 23.935 92.184 191.278 1.00 141.48 520 LYS C O 1
ATOM 13672 N N . GLU C 1 521 ? 22.944 94.225 191.018 1.00 139.04 521 GLU C N 1
ATOM 13673 C CA . GLU C 1 521 ? 23.649 94.887 192.114 1.00 139.23 521 GLU C CA 1
ATOM 13674 C C . GLU C 1 521 ? 23.349 94.228 193.467 1.00 144.29 521 GLU C C 1
ATOM 13675 O O . GLU C 1 521 ? 24.210 94.230 194.351 1.00 143.58 521 GLU C O 1
ATOM 13681 N N . GLU C 1 522 ? 22.159 93.604 193.600 1.00 142.26 522 GLU C N 1
ATOM 13682 C CA . GLU C 1 522 ? 21.778 92.871 194.808 1.00 142.66 522 GLU C CA 1
ATOM 13683 C C . GLU C 1 522 ? 22.644 91.609 194.925 1.00 147.13 522 GLU C C 1
ATOM 13684 O O . GLU C 1 522 ? 23.238 91.375 195.981 1.00 146.26 522 GLU C O 1
ATOM 13690 N N . LEU C 1 523 ? 22.785 90.857 193.803 1.00 144.24 523 LEU C N 1
ATOM 13691 C CA . LEU C 1 523 ? 23.621 89.656 193.700 1.00 144.02 523 LEU C CA 1
ATOM 13692 C C . LEU C 1 523 ? 25.077 90.027 193.952 1.00 148.09 523 LEU C C 1
ATOM 13693 O O . LEU C 1 523 ? 25.796 89.264 194.601 1.00 147.59 523 LEU C O 1
ATOM 13698 N N . ARG C 1 524 ? 25.500 91.206 193.448 1.00 144.81 524 ARG C N 1
ATOM 13699 C CA . ARG C 1 524 ? 26.850 91.729 193.615 1.00 144.98 524 ARG C CA 1
ATOM 13700 C C . ARG C 1 524 ? 27.174 91.901 195.110 1.00 149.70 524 ARG C C 1
ATOM 13701 O O . ARG C 1 524 ? 28.141 91.303 195.590 1.00 149.20 524 ARG C O 1
ATOM 13709 N N . GLN C 1 525 ? 26.329 92.674 195.837 1.00 146.73 525 GLN C N 1
ATOM 13710 C CA . GLN C 1 525 ? 26.451 92.984 197.272 1.00 146.54 525 GLN C CA 1
ATOM 13711 C C . GLN C 1 525 ? 26.437 91.733 198.150 1.00 149.23 525 GLN C C 1
ATOM 13712 O O . GLN C 1 525 ? 27.120 91.698 199.178 1.00 148.04 525 GLN C O 1
ATOM 13718 N N . CYS C 1 526 ? 25.648 90.717 197.738 1.00 145.75 526 CYS C N 1
ATOM 13719 C CA . CYS C 1 526 ? 25.505 89.433 198.419 1.00 145.46 526 CYS C CA 1
ATOM 13720 C C . CYS C 1 526 ? 26.780 88.591 198.257 1.00 148.64 526 CYS C C 1
ATOM 13721 O O . CYS C 1 526 ? 27.331 88.123 199.258 1.00 147.52 526 CYS C O 1
ATOM 13724 N N . ASN C 1 527 ? 27.258 88.430 196.995 1.00 145.07 527 ASN C N 1
ATOM 13725 C CA . ASN C 1 527 ? 28.473 87.689 196.641 1.00 144.54 527 ASN C CA 1
ATOM 13726 C C . ASN C 1 527 ? 29.672 88.267 197.373 1.00 147.41 527 ASN C C 1
ATOM 13727 O O . ASN C 1 527 ? 30.427 87.507 197.969 1.00 146.33 527 ASN C O 1
ATOM 13732 N N . SER C 1 528 ? 29.810 89.620 197.355 1.00 144.13 528 SER C N 1
ATOM 13733 C CA . SER C 1 528 ? 30.858 90.411 198.012 1.00 143.95 528 SER C CA 1
ATOM 13734 C C . SER C 1 528 ? 30.959 90.046 199.492 1.00 148.28 528 SER C C 1
ATOM 13735 O O . SER C 1 528 ? 32.001 89.549 199.913 1.00 147.78 528 SER C O 1
ATOM 13738 N N . ARG C 1 529 ? 29.859 90.241 200.253 1.00 145.36 529 ARG C N 1
ATOM 13739 C CA . ARG C 1 529 ? 29.744 89.928 201.680 1.00 145.36 529 ARG C CA 1
ATOM 13740 C C . ARG C 1 529 ? 30.034 88.440 201.937 1.00 151.16 529 ARG C C 1
ATOM 13741 O O . ARG C 1 529 ? 30.771 88.125 202.872 1.00 150.89 529 ARG C O 1
ATOM 13749 N N . TYR C 1 530 ? 29.494 87.541 201.081 1.00 148.80 530 TYR C N 1
ATOM 13750 C CA . TYR C 1 530 ? 29.688 86.091 201.170 1.00 149.13 530 TYR C CA 1
ATOM 13751 C C . TYR C 1 530 ? 31.172 85.729 201.053 1.00 153.15 530 TYR C C 1
ATOM 13752 O O . TYR C 1 530 ? 31.736 85.158 201.987 1.00 152.52 530 TYR C O 1
ATOM 13761 N N . GLN C 1 531 ? 31.808 86.133 199.938 1.00 150.12 531 GLN C N 1
ATOM 13762 C CA . GLN C 1 531 ? 33.221 85.897 199.631 1.00 150.01 531 GLN C CA 1
ATOM 13763 C C . GLN C 1 531 ? 34.177 86.653 200.568 1.00 153.85 531 GLN C C 1
ATOM 13764 O O . GLN C 1 531 ? 35.364 86.321 200.612 1.00 153.42 531 GLN C O 1
ATOM 13770 N N . ALA C 1 532 ? 33.654 87.640 201.332 1.00 150.49 532 ALA C N 1
ATOM 13771 C CA . ALA C 1 532 ? 34.415 88.426 202.307 1.00 150.41 532 ALA C CA 1
ATOM 13772 C C . ALA C 1 532 ? 34.547 87.682 203.631 1.00 154.72 532 ALA C C 1
ATOM 13773 O O . ALA C 1 532 ? 35.500 87.931 204.372 1.00 153.89 532 ALA C O 1
ATOM 13775 N N . ILE C 1 533 ? 33.590 86.779 203.936 1.00 152.47 533 ILE C N 1
ATOM 13776 C CA . ILE C 1 533 ? 33.624 85.957 205.154 1.00 153.05 533 ILE C CA 1
ATOM 13777 C C . ILE C 1 533 ? 34.628 84.805 204.928 1.00 158.31 533 ILE C C 1
ATOM 13778 O O . ILE C 1 533 ? 35.252 84.330 205.885 1.00 157.55 533 ILE C O 1
ATOM 13783 N N . LYS C 1 534 ? 34.822 84.408 203.643 1.00 156.10 534 LYS C N 1
ATOM 13784 C CA . LYS C 1 534 ? 35.787 83.383 203.219 1.00 156.21 534 LYS C CA 1
ATOM 13785 C C . LYS C 1 534 ? 37.204 83.819 203.617 1.00 160.76 534 LYS C C 1
ATOM 13786 O O . LYS C 1 534 ? 37.969 83.011 204.129 1.00 160.15 534 LYS C O 1
ATOM 13792 N N . ASN C 1 535 ? 37.523 85.112 203.425 1.00 158.01 535 ASN C N 1
ATOM 13793 C CA . ASN C 1 535 ? 38.817 85.707 203.759 1.00 158.11 535 ASN C CA 1
ATOM 13794 C C . ASN C 1 535 ? 39.028 85.773 205.272 1.00 163.45 535 ASN C C 1
ATOM 13795 O O . ASN C 1 535 ? 40.146 85.565 205.740 1.00 162.94 535 ASN C O 1
ATOM 13800 N N . ALA C 1 536 ? 37.953 86.055 206.027 1.00 161.56 536 ALA C N 1
ATOM 13801 C CA . ALA C 1 536 ? 37.976 86.182 207.485 1.00 162.27 536 ALA C CA 1
ATOM 13802 C C . ALA C 1 536 ? 38.127 84.850 208.227 1.00 168.18 536 ALA C C 1
ATOM 13803 O O . ALA C 1 536 ? 38.634 84.843 209.352 1.00 167.39 536 ALA C O 1
ATOM 13805 N N . VAL C 1 537 ? 37.667 83.732 207.620 1.00 166.67 537 VAL C N 1
ATOM 13806 C CA . VAL C 1 537 ? 37.737 82.400 208.241 1.00 167.17 537 VAL C CA 1
ATOM 13807 C C . VAL C 1 537 ? 38.653 81.460 207.435 1.00 171.72 537 VAL C C 1
ATOM 13808 O O . VAL C 1 537 ? 39.684 81.016 207.946 1.00 171.36 537 VAL C O 1
ATOM 13812 N N . GLY C 1 538 ? 38.254 81.170 206.197 1.00 168.64 538 GLY C N 1
ATOM 13813 C CA . GLY C 1 538 ? 38.981 80.294 205.284 1.00 168.62 538 GLY C CA 1
ATOM 13814 C C . GLY C 1 538 ? 38.088 79.683 204.223 1.00 172.54 538 GLY C C 1
ATOM 13815 O O . GLY C 1 538 ? 36.990 79.210 204.538 1.00 171.84 538 GLY C O 1
ATOM 13816 N N . SER C 1 539 ? 38.564 79.694 202.952 1.00 169.28 539 SER C N 1
ATOM 13817 C CA . SER C 1 539 ? 37.873 79.154 201.770 1.00 169.02 539 SER C CA 1
ATOM 13818 C C . SER C 1 539 ? 37.459 77.689 201.966 1.00 172.58 539 SER C C 1
ATOM 13819 O O . SER C 1 539 ? 36.310 77.334 201.690 1.00 171.79 539 SER C O 1
ATOM 13822 N N . LYS C 1 540 ? 38.391 76.859 202.477 1.00 169.17 540 LYS C N 1
ATOM 13823 C CA . LYS C 1 540 ? 38.161 75.449 202.788 1.00 168.82 540 LYS C CA 1
ATOM 13824 C C . LYS C 1 540 ? 37.951 75.251 204.295 1.00 172.77 540 LYS C C 1
ATOM 13825 O O . LYS C 1 540 ? 37.420 74.216 204.697 1.00 172.33 540 LYS C O 1
ATOM 13831 N N . LYS C 1 541 ? 38.349 76.251 205.120 1.00 169.42 541 LYS C N 1
ATOM 13832 C CA . LYS C 1 541 ? 38.216 76.229 206.583 1.00 169.26 541 LYS C CA 1
ATOM 13833 C C . LYS C 1 541 ? 36.744 76.353 207.000 1.00 174.01 541 LYS C C 1
ATOM 13834 O O . LYS C 1 541 ? 36.223 75.448 207.653 1.00 173.69 541 LYS C O 1
ATOM 13840 N N . LEU C 1 542 ? 36.079 77.457 206.608 1.00 171.06 542 LEU C N 1
ATOM 13841 C CA . LEU C 1 542 ? 34.669 77.715 206.922 1.00 170.95 542 LEU C CA 1
ATOM 13842 C C . LEU C 1 542 ? 33.711 76.808 206.131 1.00 174.57 542 LEU C C 1
ATOM 13843 O O . LEU C 1 542 ? 32.613 76.535 206.618 1.00 174.33 542 LEU C O 1
ATOM 13848 N N . ALA C 1 543 ? 34.127 76.336 204.928 1.00 170.46 543 ALA C N 1
ATOM 13849 C CA . ALA C 1 543 ? 33.336 75.450 204.066 1.00 169.86 543 ALA C CA 1
ATOM 13850 C C . ALA C 1 543 ? 32.944 74.157 204.790 1.00 173.07 543 ALA C C 1
ATOM 13851 O O . ALA C 1 543 ? 31.805 73.704 204.648 1.00 172.66 543 ALA C O 1
ATOM 13853 N N . ASN C 1 544 ? 33.875 73.592 205.593 1.00 169.00 544 ASN C N 1
ATOM 13854 C CA . ASN C 1 544 ? 33.658 72.385 206.400 1.00 168.43 544 ASN C CA 1
ATOM 13855 C C . ASN C 1 544 ? 32.719 72.716 207.559 1.00 171.19 544 ASN C C 1
ATOM 13856 O O . ASN C 1 544 ? 31.831 71.921 207.873 1.00 170.51 544 ASN C O 1
ATOM 13861 N N . VAL C 1 545 ? 32.908 73.908 208.173 1.00 167.29 545 VAL C N 1
ATOM 13862 C CA . VAL C 1 545 ? 32.109 74.432 209.289 1.00 166.97 545 VAL C CA 1
ATOM 13863 C C . VAL C 1 545 ? 30.657 74.667 208.830 1.00 170.27 545 VAL C C 1
ATOM 13864 O O . VAL C 1 545 ? 29.736 74.484 209.627 1.00 169.92 545 VAL C O 1
ATOM 13868 N N . MET C 1 546 ? 30.457 75.030 207.541 1.00 166.19 546 MET C N 1
ATOM 13869 C CA . MET C 1 546 ? 29.136 75.238 206.942 1.00 165.69 546 MET C CA 1
ATOM 13870 C C . MET C 1 546 ? 28.319 73.930 206.964 1.00 171.77 546 MET C C 1
ATOM 13871 O O . MET C 1 546 ? 27.145 73.954 207.339 1.00 171.52 546 MET C O 1
ATOM 13876 N N . GLY C 1 547 ? 28.968 72.810 206.631 1.00 169.69 547 GLY C N 1
ATOM 13877 C CA . GLY C 1 547 ? 28.360 71.480 206.617 1.00 170.13 547 GLY C CA 1
ATOM 13878 C C . GLY C 1 547 ? 28.037 70.908 207.987 1.00 175.39 547 GLY C C 1
ATOM 13879 O O . GLY C 1 547 ? 27.238 69.973 208.094 1.00 174.93 547 GLY C O 1
ATOM 13880 N N . TYR C 1 548 ? 28.658 71.469 209.046 1.00 173.06 548 TYR C N 1
ATOM 13881 C CA . TYR C 1 548 ? 28.484 71.076 210.449 1.00 173.48 548 TYR C CA 1
ATOM 13882 C C . TYR C 1 548 ? 27.082 71.445 210.984 1.00 178.45 548 TYR C C 1
ATOM 13883 O O . TYR C 1 548 ? 26.575 70.771 211.885 1.00 177.91 548 TYR C O 1
ATOM 13892 N N . LEU C 1 549 ? 26.446 72.480 210.394 1.00 176.11 549 LEU C N 1
ATOM 13893 C CA . LEU C 1 549 ? 25.110 72.958 210.773 1.00 176.38 549 LEU C CA 1
ATOM 13894 C C . LEU C 1 549 ? 23.950 72.247 210.035 1.00 181.33 549 LEU C C 1
ATOM 13895 O O . LEU C 1 549 ? 22.793 72.386 210.449 1.00 180.68 549 LEU C O 1
ATOM 13900 N N . GLU C 1 550 ? 24.263 71.480 208.961 1.00 178.82 550 GLU C N 1
ATOM 13901 C CA . GLU C 1 550 ? 23.286 70.730 208.156 1.00 178.95 550 GLU C CA 1
ATOM 13902 C C . GLU C 1 550 ? 22.972 69.339 208.715 1.00 184.05 550 GLU C C 1
ATOM 13903 O O . GLU C 1 550 ? 21.849 68.859 208.546 1.00 183.60 550 GLU C O 1
ATOM 13909 N N . ASN C 1 551 ? 23.967 68.689 209.358 1.00 181.55 551 ASN C N 1
ATOM 13910 C CA . ASN C 1 551 ? 23.829 67.358 209.965 1.00 181.80 551 ASN C CA 1
ATOM 13911 C C . ASN C 1 551 ? 23.085 67.444 211.314 1.00 185.79 551 ASN C C 1
ATOM 13912 O O . ASN C 1 551 ? 22.203 66.624 211.585 1.00 185.05 551 ASN C O 1
ATOM 13917 N N . GLU C 1 552 ? 23.427 68.461 212.135 1.00 182.70 552 GLU C N 1
ATOM 13918 C CA . GLU C 1 552 ? 22.841 68.711 213.459 1.00 182.68 552 GLU C CA 1
ATOM 13919 C C . GLU C 1 552 ? 21.443 69.367 213.406 1.00 186.79 552 GLU C C 1
ATOM 13920 O O . GLU C 1 552 ? 20.831 69.579 214.457 1.00 186.47 552 GLU C O 1
ATOM 13926 N N . SER C 1 553 ? 20.936 69.662 212.185 1.00 183.19 553 SER C N 1
ATOM 13927 C CA . SER C 1 553 ? 19.633 70.288 211.937 1.00 210.31 553 SER C CA 1
ATOM 13928 C C . SER C 1 553 ? 18.444 69.434 212.397 1.00 240.70 553 SER C C 1
ATOM 13929 O O . SER C 1 553 ? 18.580 68.232 212.621 1.00 202.28 553 SER C O 1
ATOM 13932 N N . LYS C 1 564 ? 32.671 79.971 218.462 1.00 153.01 564 LYS C N 1
ATOM 13933 C CA . LYS C 1 564 ? 31.443 80.768 218.506 1.00 152.72 564 LYS C CA 1
ATOM 13934 C C . LYS C 1 564 ? 31.300 81.635 217.250 1.00 156.18 564 LYS C C 1
ATOM 13935 O O . LYS C 1 564 ? 30.343 81.466 216.498 1.00 155.53 564 LYS C O 1
ATOM 13941 N N . LEU C 1 565 ? 32.253 82.563 217.043 1.00 152.64 565 LEU C N 1
ATOM 13942 C CA . LEU C 1 565 ? 32.335 83.518 215.930 1.00 152.35 565 LEU C CA 1
ATOM 13943 C C . LEU C 1 565 ? 32.133 82.837 214.572 1.00 155.58 565 LEU C C 1
ATOM 13944 O O . LEU C 1 565 ? 31.388 83.342 213.732 1.00 154.53 565 LEU C O 1
ATOM 13949 N N . LEU C 1 566 ? 32.788 81.676 214.384 1.00 152.34 566 LEU C N 1
ATOM 13950 C CA . LEU C 1 566 ? 32.742 80.848 213.178 1.00 152.15 566 LEU C CA 1
ATOM 13951 C C . LEU C 1 566 ? 31.382 80.198 212.967 1.00 154.78 566 LEU C C 1
ATOM 13952 O O . LEU C 1 566 ? 30.973 80.010 211.824 1.00 154.17 566 LEU C O 1
ATOM 13957 N N . LEU C 1 567 ? 30.685 79.866 214.069 1.00 150.60 567 LEU C N 1
ATOM 13958 C CA . LEU C 1 567 ? 29.358 79.252 214.050 1.00 150.09 567 LEU C CA 1
ATOM 13959 C C . LEU C 1 567 ? 28.307 80.293 213.624 1.00 152.66 567 LEU C C 1
ATOM 13960 O O . LEU C 1 567 ? 27.306 79.943 212.989 1.00 151.78 567 LEU C O 1
ATOM 13965 N N . GLU C 1 568 ? 28.569 81.577 213.957 1.00 148.39 568 GLU C N 1
ATOM 13966 C CA . GLU C 1 568 ? 27.748 82.739 213.614 1.00 147.50 568 GLU C CA 1
ATOM 13967 C C . GLU C 1 568 ? 28.053 83.162 212.176 1.00 150.53 568 GLU C C 1
ATOM 13968 O O . GLU C 1 568 ? 27.124 83.431 211.409 1.00 150.09 568 GLU C O 1
ATOM 13974 N N . ARG C 1 569 ? 29.360 83.211 211.812 1.00 146.35 569 ARG C N 1
ATOM 13975 C CA . ARG C 1 569 ? 29.835 83.569 210.471 1.00 145.84 569 ARG C CA 1
ATOM 13976 C C . ARG C 1 569 ? 29.461 82.495 209.450 1.00 148.83 569 ARG C C 1
ATOM 13977 O O . ARG C 1 569 ? 29.282 82.804 208.271 1.00 147.95 569 ARG C O 1
ATOM 13985 N N . GLY C 1 570 ? 29.350 81.252 209.926 1.00 145.16 570 GLY C N 1
ATOM 13986 C CA . GLY C 1 570 ? 28.970 80.088 209.135 1.00 144.83 570 GLY C CA 1
ATOM 13987 C C . GLY C 1 570 ? 27.494 80.100 208.807 1.00 148.49 570 GLY C C 1
ATOM 13988 O O . GLY C 1 570 ? 27.121 79.906 207.647 1.00 148.01 570 GLY C O 1
ATOM 13989 N N . SER C 1 571 ? 26.647 80.366 209.830 1.00 144.75 571 SER C N 1
ATOM 13990 C CA . SER C 1 571 ? 25.190 80.465 209.694 1.00 144.13 571 SER C CA 1
ATOM 13991 C C . SER C 1 571 ? 24.804 81.607 208.744 1.00 146.61 571 SER C C 1
ATOM 13992 O O . SER C 1 571 ? 23.841 81.461 207.990 1.00 146.02 571 SER C O 1
ATOM 13995 N N . GLU C 1 572 ? 25.586 82.715 208.749 1.00 142.54 572 GLU C N 1
ATOM 13996 C CA . GLU C 1 572 ? 25.397 83.856 207.850 1.00 142.28 572 GLU C CA 1
ATOM 13997 C C . GLU C 1 572 ? 25.708 83.409 206.415 1.00 146.35 572 GLU C C 1
ATOM 13998 O O . GLU C 1 572 ? 24.919 83.689 205.509 1.00 145.94 572 GLU C O 1
ATOM 14004 N N . ALA C 1 573 ? 26.848 82.690 206.233 1.00 143.04 573 ALA C N 1
ATOM 14005 C CA . ALA C 1 573 ? 27.350 82.163 204.957 1.00 142.73 573 ALA C CA 1
ATOM 14006 C C . ALA C 1 573 ? 26.404 81.160 204.294 1.00 146.07 573 ALA C C 1
ATOM 14007 O O . ALA C 1 573 ? 26.263 81.192 203.070 1.00 145.24 573 ALA C O 1
ATOM 14009 N N . ILE C 1 574 ? 25.742 80.291 205.096 1.00 142.75 574 ILE C N 1
ATOM 14010 C CA . ILE C 1 574 ? 24.755 79.316 204.609 1.00 142.81 574 ILE C CA 1
ATOM 14011 C C . ILE C 1 574 ? 23.637 80.080 203.883 1.00 147.23 574 ILE C C 1
ATOM 14012 O O . ILE C 1 574 ? 23.313 79.740 202.739 1.00 146.72 574 ILE C O 1
ATOM 14017 N N . PHE C 1 575 ? 23.099 81.143 204.540 1.00 143.94 575 PHE C N 1
ATOM 14018 C CA . PHE C 1 575 ? 22.050 82.014 204.010 1.00 143.72 575 PHE C CA 1
ATOM 14019 C C . PHE C 1 575 ? 22.498 82.729 202.736 1.00 146.42 575 PHE C C 1
ATOM 14020 O O . PHE C 1 575 ? 21.782 82.674 201.735 1.00 145.93 575 PHE C O 1
ATOM 14028 N N . LEU C 1 576 ? 23.678 83.388 202.775 1.00 141.85 576 LEU C N 1
ATOM 14029 C CA . LEU C 1 576 ? 24.241 84.126 201.644 1.00 141.18 576 LEU C CA 1
ATOM 14030 C C . LEU C 1 576 ? 24.478 83.255 200.426 1.00 144.44 576 LEU C C 1
ATOM 14031 O O . LEU C 1 576 ? 24.275 83.724 199.308 1.00 143.41 576 LEU C O 1
ATOM 14036 N N . ASP C 1 577 ? 24.876 81.981 200.645 1.00 141.22 577 ASP C N 1
ATOM 14037 C CA . ASP C 1 577 ? 25.118 80.998 199.591 1.00 141.05 577 ASP C CA 1
ATOM 14038 C C . ASP C 1 577 ? 23.834 80.760 198.795 1.00 143.90 577 ASP C C 1
ATOM 14039 O O . ASP C 1 577 ? 23.773 81.169 197.635 1.00 143.09 577 ASP C O 1
ATOM 14044 N N . LYS C 1 578 ? 22.794 80.169 199.442 1.00 139.93 578 LYS C N 1
ATOM 14045 C CA . LYS C 1 578 ? 21.497 79.863 198.824 1.00 139.25 578 LYS C CA 1
ATOM 14046 C C . LYS C 1 578 ? 20.808 81.097 198.256 1.00 142.10 578 LYS C C 1
ATOM 14047 O O . LYS C 1 578 ? 20.230 80.994 197.179 1.00 141.40 578 LYS C O 1
ATOM 14053 N N . ARG C 1 579 ? 20.928 82.267 198.934 1.00 138.35 579 ARG C N 1
ATOM 14054 C CA . ARG C 1 579 ? 20.358 83.537 198.470 1.00 138.13 579 ARG C CA 1
ATOM 14055 C C . ARG C 1 579 ? 20.975 83.944 197.137 1.00 142.86 579 ARG C C 1
ATOM 14056 O O . ARG C 1 579 ? 20.238 84.345 196.237 1.00 142.82 579 ARG C O 1
ATOM 14064 N N . CYS C 1 580 ? 22.314 83.802 196.994 1.00 139.49 580 CYS C N 1
ATOM 14065 C CA . CYS C 1 580 ? 23.024 84.114 195.749 1.00 139.13 580 CYS C CA 1
ATOM 14066 C C . CYS C 1 580 ? 22.572 83.202 194.624 1.00 142.99 580 CYS C C 1
ATOM 14067 O O . CYS C 1 580 ? 22.488 83.640 193.475 1.00 142.43 580 CYS C O 1
ATOM 14070 N N . LYS C 1 581 ? 22.244 81.945 194.971 1.00 139.45 581 LYS C N 1
ATOM 14071 C CA . LYS C 1 581 ? 21.752 80.946 194.029 1.00 139.14 581 LYS C CA 1
ATOM 14072 C C . LYS C 1 581 ? 20.293 81.238 193.670 1.00 141.65 581 LYS C C 1
ATOM 14073 O O . LYS C 1 581 ? 19.871 80.936 192.549 1.00 141.16 581 LYS C O 1
ATOM 14079 N N . VAL C 1 582 ? 19.541 81.855 194.616 1.00 137.02 582 VAL C N 1
ATOM 14080 C CA . VAL C 1 582 ? 18.137 82.263 194.465 1.00 136.30 582 VAL C CA 1
ATOM 14081 C C . VAL C 1 582 ? 18.045 83.456 193.496 1.00 139.20 582 VAL C C 1
ATOM 14082 O O . VAL C 1 582 ? 17.218 83.447 192.578 1.00 138.51 582 VAL C O 1
ATOM 14086 N N . LEU C 1 583 ? 18.913 84.464 193.701 1.00 135.23 583 LEU C N 1
ATOM 14087 C CA . LEU C 1 583 ? 18.988 85.670 192.877 1.00 134.82 583 LEU C CA 1
ATOM 14088 C C . LEU C 1 583 ? 19.519 85.362 191.479 1.00 137.26 583 LEU C C 1
ATOM 14089 O O . LEU C 1 583 ? 19.043 85.958 190.511 1.00 136.08 583 LEU C O 1
ATOM 14094 N N . SER C 1 584 ? 20.497 84.428 191.380 1.00 133.62 584 SER C N 1
ATOM 14095 C CA . SER C 1 584 ? 21.113 84.009 190.116 1.00 133.31 584 SER C CA 1
ATOM 14096 C C . SER C 1 584 ? 20.104 83.379 189.164 1.00 135.82 584 SER C C 1
ATOM 14097 O O . SER C 1 584 ? 20.063 83.763 187.991 1.00 135.07 584 SER C O 1
ATOM 14100 N N . PHE C 1 585 ? 19.276 82.434 189.670 1.00 131.70 585 PHE C N 1
ATOM 14101 C CA . PHE C 1 585 ? 18.262 81.771 188.852 1.00 131.43 585 PHE C CA 1
ATOM 14102 C C . PHE C 1 585 ? 17.127 82.728 188.477 1.00 134.94 585 PHE C C 1
ATOM 14103 O O . PHE C 1 585 ? 16.504 82.549 187.425 1.00 134.48 585 PHE C O 1
ATOM 14111 N N . ARG C 1 586 ? 16.872 83.747 189.330 1.00 131.17 586 ARG C N 1
ATOM 14112 C CA . ARG C 1 586 ? 15.876 84.783 189.061 1.00 130.56 586 ARG C CA 1
ATOM 14113 C C . ARG C 1 586 ? 16.407 85.722 187.983 1.00 135.08 586 ARG C C 1
ATOM 14114 O O . ARG C 1 586 ? 15.652 86.095 187.089 1.00 134.82 586 ARG C O 1
ATOM 14122 N N . LEU C 1 587 ? 17.718 86.050 188.035 1.00 131.92 587 LEU C N 1
ATOM 14123 C CA . LEU C 1 587 ? 18.396 86.910 187.063 1.00 131.76 587 LEU C CA 1
ATOM 14124 C C . LEU C 1 587 ? 18.366 86.321 185.648 1.00 135.63 587 LEU C C 1
ATOM 14125 O O . LEU C 1 587 ? 18.101 87.056 184.698 1.00 134.78 587 LEU C O 1
ATOM 14130 N N . LYS C 1 588 ? 18.598 84.991 185.528 1.00 132.68 588 LYS C N 1
ATOM 14131 C CA . LYS C 1 588 ? 18.559 84.214 184.277 1.00 132.58 588 LYS C CA 1
ATOM 14132 C C . LYS C 1 588 ? 17.156 84.314 183.656 1.00 136.33 588 LYS C C 1
ATOM 14133 O O . LYS C 1 588 ? 17.026 84.566 182.455 1.00 135.66 588 LYS C O 1
ATOM 14139 N N . MET C 1 589 ? 16.123 84.117 184.501 1.00 132.82 589 MET C N 1
ATOM 14140 C CA . MET C 1 589 ? 14.705 84.169 184.173 1.00 132.56 589 MET C CA 1
ATOM 14141 C C . MET C 1 589 ? 14.375 85.507 183.513 1.00 136.88 589 MET C C 1
ATOM 14142 O O . MET C 1 589 ? 13.940 85.520 182.365 1.00 136.11 589 MET C O 1
ATOM 14147 N N . LEU C 1 590 ? 14.659 86.621 184.213 1.00 134.37 590 LEU C N 1
ATOM 14148 C CA . LEU C 1 590 ? 14.411 88.003 183.779 1.00 134.54 590 LEU C CA 1
ATOM 14149 C C . LEU C 1 590 ? 15.036 88.331 182.423 1.00 140.41 590 LEU C C 1
ATOM 14150 O O . LEU C 1 590 ? 14.408 89.009 181.602 1.00 139.40 590 LEU C O 1
ATOM 14155 N N . LYS C 1 591 ? 16.283 87.849 182.211 1.00 139.20 591 LYS C N 1
ATOM 14156 C CA . LYS C 1 591 ? 17.097 88.033 181.006 1.00 139.77 591 LYS C CA 1
ATOM 14157 C C . LYS C 1 591 ? 16.432 87.436 179.766 1.00 145.90 591 LYS C C 1
ATOM 14158 O O . LYS C 1 591 ? 16.111 88.171 178.828 1.00 145.86 591 LYS C O 1
ATOM 14164 N N . ASN C 1 592 ? 16.222 86.108 179.774 1.00 143.59 592 ASN C N 1
ATOM 14165 C CA . ASN C 1 592 ? 15.686 85.351 178.648 1.00 144.07 592 ASN C CA 1
ATOM 14166 C C . ASN C 1 592 ? 14.168 85.203 178.636 1.00 149.28 592 ASN C C 1
ATOM 14167 O O . ASN C 1 592 ? 13.531 85.562 177.641 1.00 148.80 592 ASN C O 1
ATOM 14172 N N . LYS C 1 593 ? 13.599 84.640 179.721 1.00 146.64 593 LYS C N 1
ATOM 14173 C CA . LYS C 1 593 ? 12.177 84.314 179.844 1.00 146.75 593 LYS C CA 1
ATOM 14174 C C . LYS C 1 593 ? 11.253 85.544 179.953 1.00 152.51 593 LYS C C 1
ATOM 14175 O O . LYS C 1 593 ? 10.283 85.626 179.191 1.00 152.21 593 LYS C O 1
ATOM 14181 N N . CYS C 1 594 ? 11.537 86.489 180.879 1.00 150.20 594 CYS C N 1
ATOM 14182 C CA . CYS C 1 594 ? 10.707 87.691 181.039 1.00 150.42 594 CYS C CA 1
ATOM 14183 C C . CYS C 1 594 ? 10.935 88.612 179.849 1.00 156.49 594 CYS C C 1
ATOM 14184 O O . CYS C 1 594 ? 12.067 89.058 179.631 1.00 155.90 594 CYS C O 1
ATOM 14187 N N . HIS C 1 595 ? 9.875 88.825 179.037 1.00 154.92 595 HIS C N 1
ATOM 14188 C CA . HIS C 1 595 ? 9.920 89.648 177.826 1.00 155.60 595 HIS C CA 1
ATOM 14189 C C . HIS C 1 595 ? 8.579 90.278 177.477 1.00 160.64 595 HIS C C 1
ATOM 14190 O O . HIS C 1 595 ? 8.507 91.501 177.331 1.00 159.79 595 HIS C O 1
ATOM 14197 N N . SER C 1 596 ? 7.530 89.445 177.315 1.00 158.70 596 SER C N 1
ATOM 14198 C CA . SER C 1 596 ? 6.182 89.908 176.972 1.00 159.11 596 SER C CA 1
ATOM 14199 C C . SER C 1 596 ? 5.545 90.681 178.129 1.00 162.93 596 SER C C 1
ATOM 14200 O O . SER C 1 596 ? 5.880 90.427 179.287 1.00 161.95 596 SER C O 1
ATOM 14203 N N . THR C 1 597 ? 4.674 91.655 177.798 1.00 159.93 597 THR C N 1
ATOM 14204 C CA . THR C 1 597 ? 4.004 92.581 178.724 1.00 159.86 597 THR C CA 1
ATOM 14205 C C . THR C 1 597 ? 3.094 91.870 179.753 1.00 163.00 597 THR C C 1
ATOM 14206 O O . THR C 1 597 ? 3.591 91.208 180.665 1.00 161.93 597 THR C O 1
ATOM 14210 N N . ILE C 1 598 ? 1.769 92.031 179.607 1.00 159.89 598 ILE C N 1
ATOM 14211 C CA . ILE C 1 598 ? 0.744 91.478 180.485 1.00 159.97 598 ILE C CA 1
ATOM 14212 C C . ILE C 1 598 ? 0.743 89.921 180.457 1.00 163.68 598 ILE C C 1
ATOM 14213 O O . ILE C 1 598 ? 0.266 89.302 181.408 1.00 163.62 598 ILE C O 1
ATOM 14218 N N . GLU C 1 599 ? 1.320 89.306 179.392 1.00 159.20 599 GLU C N 1
ATOM 14219 C CA . GLU C 1 599 ? 1.417 87.852 179.195 1.00 158.24 599 GLU C CA 1
ATOM 14220 C C . GLU C 1 599 ? 2.369 87.231 180.219 1.00 160.74 599 GLU C C 1
ATOM 14221 O O . GLU C 1 599 ? 1.957 86.360 180.986 1.00 159.81 599 GLU C O 1
ATOM 14227 N N . LYS C 1 600 ? 3.628 87.710 180.255 1.00 157.04 600 LYS C N 1
ATOM 14228 C CA . LYS C 1 600 ? 4.662 87.245 181.185 1.00 156.75 600 LYS C CA 1
ATOM 14229 C C . LYS C 1 600 ? 4.561 87.998 182.530 1.00 160.11 600 LYS C C 1
ATOM 14230 O O . LYS C 1 600 ? 5.583 88.267 183.170 1.00 159.93 600 LYS C O 1
ATOM 14236 N N . ASP C 1 601 ? 3.312 88.316 182.959 1.00 155.47 601 ASP C N 1
ATOM 14237 C CA . ASP C 1 601 ? 2.968 89.038 184.192 1.00 154.40 601 ASP C CA 1
ATOM 14238 C C . ASP C 1 601 ? 3.678 88.487 185.420 1.00 155.70 601 ASP C C 1
ATOM 14239 O O . ASP C 1 601 ? 4.220 89.273 186.196 1.00 155.19 601 ASP C O 1
ATOM 14244 N N . ARG C 1 602 ? 3.713 87.143 185.572 1.00 150.29 602 ARG C N 1
ATOM 14245 C CA . ARG C 1 602 ? 4.353 86.495 186.712 1.00 149.10 602 ARG C CA 1
ATOM 14246 C C . ARG C 1 602 ? 5.882 86.425 186.539 1.00 152.06 602 ARG C C 1
ATOM 14247 O O . ARG C 1 602 ? 6.490 85.378 186.313 1.00 150.98 602 ARG C O 1
ATOM 14255 N N . CYS C 1 603 ? 6.456 87.633 186.599 1.00 148.42 603 CYS C N 1
ATOM 14256 C CA . CYS C 1 603 ? 7.846 88.068 186.611 1.00 147.83 603 CYS C CA 1
ATOM 14257 C C . CYS C 1 603 ? 7.740 89.180 187.667 1.00 147.16 603 CYS C C 1
ATOM 14258 O O . CYS C 1 603 ? 7.470 90.333 187.308 1.00 146.16 603 CYS C O 1
ATOM 14261 N N . PRO C 1 604 ? 7.765 88.813 188.979 1.00 140.77 604 PRO C N 1
ATOM 14262 C CA . PRO C 1 604 ? 7.513 89.810 190.037 1.00 139.22 604 PRO C CA 1
ATOM 14263 C C . PRO C 1 604 ? 8.395 91.047 189.997 1.00 138.64 604 PRO C C 1
ATOM 14264 O O . PRO C 1 604 ? 7.863 92.158 190.020 1.00 138.28 604 PRO C O 1
ATOM 14268 N N . GLU C 1 605 ? 9.722 90.854 189.867 1.00 131.35 605 GLU C N 1
ATOM 14269 C CA . GLU C 1 605 ? 10.721 91.923 189.805 1.00 129.24 605 GLU C CA 1
ATOM 14270 C C . GLU C 1 605 ? 10.379 92.953 188.734 1.00 130.60 605 GLU C C 1
ATOM 14271 O O . GLU C 1 605 ? 10.720 94.124 188.891 1.00 129.98 605 GLU C O 1
ATOM 14277 N N . VAL C 1 606 ? 9.667 92.527 187.673 1.00 125.51 606 VAL C N 1
ATOM 14278 C CA . VAL C 1 606 ? 9.257 93.415 186.587 1.00 124.74 606 VAL C CA 1
ATOM 14279 C C . VAL C 1 606 ? 7.965 94.174 186.931 1.00 126.80 606 VAL C C 1
ATOM 14280 O O . VAL C 1 606 ? 7.958 95.406 186.847 1.00 126.88 606 VAL C O 1
ATOM 14284 N N . PHE C 1 607 ? 6.882 93.447 187.309 1.00 120.76 607 PHE C N 1
ATOM 14285 C CA . PHE C 1 607 ? 5.586 94.041 187.653 1.00 119.39 607 PHE C CA 1
ATOM 14286 C C . PHE C 1 607 ? 5.716 95.059 188.786 1.00 121.85 607 PHE C C 1
ATOM 14287 O O . PHE C 1 607 ? 5.087 96.122 188.740 1.00 121.30 607 PHE C O 1
ATOM 14295 N N . LEU C 1 608 ? 6.554 94.740 189.785 1.00 117.18 608 LEU C N 1
ATOM 14296 C CA . LEU C 1 608 ? 6.825 95.615 190.915 1.00 116.42 608 LEU C CA 1
ATOM 14297 C C . LEU C 1 608 ? 7.646 96.831 190.490 1.00 119.94 608 LEU C C 1
ATOM 14298 O O . LEU C 1 608 ? 7.484 97.905 191.071 1.00 119.61 608 LEU C O 1
ATOM 14303 N N . SER C 1 609 ? 8.495 96.679 189.452 1.00 115.79 609 SER C N 1
ATOM 14304 C CA . SER C 1 609 ? 9.288 97.790 188.926 1.00 115.07 609 SER C CA 1
ATOM 14305 C C . SER C 1 609 ? 8.409 98.696 188.072 1.00 117.35 609 SER C C 1
ATOM 14306 O O . SER C 1 609 ? 8.624 99.909 188.036 1.00 116.87 609 SER C O 1
ATOM 14309 N N . ALA C 1 610 ? 7.400 98.104 187.410 1.00 112.90 610 ALA C N 1
ATOM 14310 C CA . ALA C 1 610 ? 6.434 98.820 186.585 1.00 112.46 610 ALA C CA 1
ATOM 14311 C C . ALA C 1 610 ? 5.556 99.688 187.485 1.00 115.99 610 ALA C C 1
ATOM 14312 O O . ALA C 1 610 ? 5.371 100.877 187.201 1.00 115.26 610 ALA C O 1
ATOM 14314 N N . VAL C 1 611 ? 5.063 99.107 188.598 1.00 112.33 611 VAL C N 1
ATOM 14315 C CA . VAL C 1 611 ? 4.211 99.834 189.528 1.00 112.19 611 VAL C CA 1
ATOM 14316 C C . VAL C 1 611 ? 5.008 100.907 190.286 1.00 117.71 611 VAL C C 1
ATOM 14317 O O . VAL C 1 611 ? 4.455 101.979 190.524 1.00 117.86 611 VAL C O 1
ATOM 14321 N N . SER C 1 612 ? 6.310 100.663 190.588 1.00 114.55 612 SER C N 1
ATOM 14322 C CA . SER C 1 612 ? 7.169 101.655 191.255 1.00 114.22 612 SER C CA 1
ATOM 14323 C C . SER C 1 612 ? 7.399 102.867 190.361 1.00 119.76 612 SER C C 1
ATOM 14324 O O . SER C 1 612 ? 7.441 103.989 190.863 1.00 119.06 612 SER C O 1
ATOM 14327 N N . ASP C 1 613 ? 7.532 102.639 189.034 1.00 117.89 613 ASP C N 1
ATOM 14328 C CA . ASP C 1 613 ? 7.744 103.700 188.051 1.00 118.36 613 ASP C CA 1
ATOM 14329 C C . ASP C 1 613 ? 6.512 104.572 187.841 1.00 122.10 613 ASP C C 1
ATOM 14330 O O . ASP C 1 613 ? 6.651 105.753 187.502 1.00 121.83 613 ASP C O 1
ATOM 14335 N N . LYS C 1 614 ? 5.313 104.002 188.073 1.00 117.85 614 LYS C N 1
ATOM 14336 C CA . LYS C 1 614 ? 4.052 104.729 187.987 1.00 117.22 614 LYS C CA 1
ATOM 14337 C C . LYS C 1 614 ? 3.875 105.512 189.299 1.00 120.70 614 LYS C C 1
ATOM 14338 O O . LYS C 1 614 ? 3.756 106.739 189.246 1.00 120.20 614 LYS C O 1
ATOM 14344 N N . LEU C 1 615 ? 3.946 104.813 190.475 1.00 116.67 615 LEU C N 1
ATOM 14345 C CA . LEU C 1 615 ? 3.817 105.395 191.825 1.00 115.91 615 LEU C CA 1
ATOM 14346 C C . LEU C 1 615 ? 4.630 106.675 191.970 1.00 120.77 615 LEU C C 1
ATOM 14347 O O . LEU C 1 615 ? 4.078 107.702 192.356 1.00 119.68 615 LEU C O 1
ATOM 14352 N N . THR C 1 616 ? 5.926 106.618 191.598 1.00 119.23 616 THR C N 1
ATOM 14353 C CA . THR C 1 616 ? 6.857 107.744 191.650 1.00 119.84 616 THR C CA 1
ATOM 14354 C C . THR C 1 616 ? 6.350 108.892 190.775 1.00 125.85 616 THR C C 1
ATOM 14355 O O . THR C 1 616 ? 6.041 109.957 191.308 1.00 125.54 616 THR C O 1
ATOM 14359 N N . SER C 1 617 ? 6.237 108.650 189.441 1.00 123.46 617 SER C N 1
ATOM 14360 C CA . SER C 1 617 ? 5.800 109.616 188.422 1.00 123.38 617 SER C CA 1
ATOM 14361 C C . SER C 1 617 ? 4.582 110.416 188.851 1.00 127.24 617 SER C C 1
ATOM 14362 O O . SER C 1 617 ? 4.570 111.635 188.700 1.00 127.44 617 SER C O 1
ATOM 14365 N N . THR C 1 618 ? 3.601 109.746 189.458 1.00 123.08 618 THR C N 1
ATOM 14366 C CA . THR C 1 618 ? 2.396 110.399 189.945 1.00 122.84 618 THR C CA 1
ATOM 14367 C C . THR C 1 618 ? 2.663 111.181 191.230 1.00 124.60 618 THR C C 1
ATOM 14368 O O . THR C 1 618 ? 2.187 112.312 191.351 1.00 124.49 618 THR C O 1
ATOM 14372 N N . ALA C 1 619 ? 3.442 110.593 192.170 1.00 118.89 619 ALA C N 1
ATOM 14373 C CA . ALA C 1 619 ? 3.787 111.201 193.462 1.00 117.41 619 ALA C CA 1
ATOM 14374 C C . ALA C 1 619 ? 4.602 112.482 193.329 1.00 118.41 619 ALA C C 1
ATOM 14375 O O . ALA C 1 619 ? 4.194 113.513 193.865 1.00 117.40 619 ALA C O 1
ATOM 14377 N N . VAL C 1 620 ? 5.719 112.432 192.573 1.00 113.67 620 VAL C N 1
ATOM 14378 C CA . VAL C 1 620 ? 6.631 113.567 192.343 1.00 112.88 620 VAL C CA 1
ATOM 14379 C C . VAL C 1 620 ? 5.919 114.785 191.774 1.00 115.56 620 VAL C C 1
ATOM 14380 O O . VAL C 1 620 ? 6.391 115.915 191.947 1.00 115.03 620 VAL C O 1
ATOM 14384 N N . LEU C 1 621 ? 4.780 114.552 191.107 1.00 111.03 621 LEU C N 1
ATOM 14385 C CA . LEU C 1 621 ? 3.998 115.631 190.540 1.00 110.40 621 LEU C CA 1
ATOM 14386 C C . LEU C 1 621 ? 3.241 116.381 191.597 1.00 113.46 621 LEU C C 1
ATOM 14387 O O . LEU C 1 621 ? 3.209 117.601 191.553 1.00 113.17 621 LEU C O 1
ATOM 14392 N N . PHE C 1 622 ? 2.700 115.676 192.588 1.00 110.02 622 PHE C N 1
ATOM 14393 C CA . PHE C 1 622 ? 1.942 116.334 193.649 1.00 110.04 622 PHE C CA 1
ATOM 14394 C C . PHE C 1 622 ? 2.842 116.804 194.783 1.00 110.27 622 PHE C C 1
ATOM 14395 O O . PHE C 1 622 ? 2.413 117.620 195.601 1.00 109.40 622 PHE C O 1
ATOM 14403 N N . LEU C 1 623 ? 4.113 116.335 194.796 1.00 104.41 623 LEU C N 1
ATOM 14404 C CA . LEU C 1 623 ? 5.127 116.761 195.764 1.00 102.70 623 LEU C CA 1
ATOM 14405 C C . LEU C 1 623 ? 5.572 118.170 195.385 1.00 103.58 623 LEU C C 1
ATOM 14406 O O . LEU C 1 623 ? 5.783 119.005 196.260 1.00 102.51 623 LEU C O 1
ATOM 14411 N N . ASN C 1 624 ? 5.655 118.446 194.077 1.00 99.10 624 ASN C N 1
ATOM 14412 C CA . ASN C 1 624 ? 6.001 119.772 193.581 1.00 98.60 624 ASN C CA 1
ATOM 14413 C C . ASN C 1 624 ? 4.801 120.720 193.698 1.00 100.38 624 ASN C C 1
ATOM 14414 O O . ASN C 1 624 ? 4.986 121.880 194.070 1.00 98.72 624 ASN C O 1
ATOM 14419 N N . VAL C 1 625 ? 3.579 120.212 193.395 1.00 96.35 625 VAL C N 1
ATOM 14420 C CA . VAL C 1 625 ? 2.315 120.953 193.463 1.00 95.82 625 VAL C CA 1
ATOM 14421 C C . VAL C 1 625 ? 2.036 121.440 194.888 1.00 101.31 625 VAL C C 1
ATOM 14422 O O . VAL C 1 625 ? 1.822 122.639 195.090 1.00 101.85 625 VAL C O 1
ATOM 14426 N N . GLU C 1 626 ? 2.032 120.511 195.863 1.00 97.64 626 GLU C N 1
ATOM 14427 C CA . GLU C 1 626 ? 1.701 120.818 197.249 1.00 97.23 626 GLU C CA 1
ATOM 14428 C C . GLU C 1 626 ? 2.875 121.265 198.089 1.00 99.08 626 GLU C C 1
ATOM 14429 O O . GLU C 1 626 ? 2.826 122.348 198.668 1.00 98.62 626 GLU C O 1
ATOM 14435 N N . LEU C 1 627 ? 3.915 120.427 198.183 1.00 94.00 627 LEU C N 1
ATOM 14436 C CA . LEU C 1 627 ? 5.053 120.697 199.048 1.00 92.82 627 LEU C CA 1
ATOM 14437 C C . LEU C 1 627 ? 6.062 121.700 198.482 1.00 95.46 627 LEU C C 1
ATOM 14438 O O . LEU C 1 627 ? 6.170 122.799 199.032 1.00 95.45 627 LEU C O 1
ATOM 14443 N N . LEU C 1 628 ? 6.813 121.317 197.421 1.00 89.88 628 LEU C N 1
ATOM 14444 C CA . LEU C 1 628 ? 7.911 122.095 196.849 1.00 88.81 628 LEU C CA 1
ATOM 14445 C C . LEU C 1 628 ? 7.572 123.530 196.493 1.00 92.26 628 LEU C C 1
ATOM 14446 O O . LEU C 1 628 ? 8.222 124.437 197.021 1.00 91.09 628 LEU C O 1
ATOM 14451 N N . SER C 1 629 ? 6.569 123.747 195.614 1.00 89.49 629 SER C N 1
ATOM 14452 C CA . SER C 1 629 ? 6.185 125.101 195.208 1.00 89.43 629 SER C CA 1
ATOM 14453 C C . SER C 1 629 ? 5.897 126.007 196.409 1.00 94.14 629 SER C C 1
ATOM 14454 O O . SER C 1 629 ? 6.455 127.103 196.486 1.00 93.52 629 SER C O 1
ATOM 14457 N N . ASP C 1 630 ? 5.117 125.511 197.382 1.00 91.93 630 ASP C N 1
ATOM 14458 C CA . ASP C 1 630 ? 4.796 126.274 198.583 1.00 92.60 630 ASP C CA 1
ATOM 14459 C C . ASP C 1 630 ? 6.002 126.518 199.458 1.00 94.45 630 ASP C C 1
ATOM 14460 O O . ASP C 1 630 ? 6.107 127.605 200.026 1.00 94.75 630 ASP C O 1
ATOM 14465 N N . PHE C 1 631 ? 6.928 125.534 199.554 1.00 88.39 631 PHE C N 1
ATOM 14466 C CA . PHE C 1 631 ? 8.126 125.688 200.383 1.00 86.64 631 PHE C CA 1
ATOM 14467 C C . PHE C 1 631 ? 8.963 126.831 199.873 1.00 87.56 631 PHE C C 1
ATOM 14468 O O . PHE C 1 631 ? 9.191 127.798 200.590 1.00 86.76 631 PHE C O 1
ATOM 14476 N N . PHE C 1 632 ? 9.368 126.732 198.613 1.00 82.69 632 PHE C N 1
ATOM 14477 C CA . PHE C 1 632 ? 10.217 127.694 197.942 1.00 81.91 632 PHE C CA 1
ATOM 14478 C C . PHE C 1 632 ? 9.613 129.101 197.878 1.00 85.80 632 PHE C C 1
ATOM 14479 O O . PHE C 1 632 ? 10.366 130.076 197.777 1.00 84.90 632 PHE C O 1
ATOM 14487 N N . TYR C 1 633 ? 8.267 129.209 198.005 1.00 83.19 633 TYR C N 1
ATOM 14488 C CA . TYR C 1 633 ? 7.568 130.493 197.994 1.00 83.06 633 TYR C CA 1
ATOM 14489 C C . TYR C 1 633 ? 7.511 131.106 199.383 1.00 86.63 633 TYR C C 1
ATOM 14490 O O . TYR C 1 633 ? 7.907 132.260 199.552 1.00 86.34 633 TYR C O 1
ATOM 14499 N N . ASN C 1 634 ? 6.970 130.344 200.357 1.00 82.59 634 ASN C N 1
ATOM 14500 C CA . ASN C 1 634 ? 6.715 130.758 201.734 1.00 81.76 634 ASN C CA 1
ATOM 14501 C C . ASN C 1 634 ? 7.921 130.767 202.659 1.00 85.79 634 ASN C C 1
ATOM 14502 O O . ASN C 1 634 ? 7.998 131.668 203.494 1.00 85.33 634 ASN C O 1
ATOM 14507 N N . PHE C 1 635 ? 8.842 129.784 202.541 1.00 83.30 635 PHE C N 1
ATOM 14508 C CA . PHE C 1 635 ? 10.043 129.698 203.385 1.00 84.01 635 PHE C CA 1
ATOM 14509 C C . PHE C 1 635 ? 10.849 131.017 203.463 1.00 89.07 635 PHE C C 1
ATOM 14510 O O . PHE C 1 635 ? 11.225 131.409 204.573 1.00 88.61 635 PHE C O 1
ATOM 14518 N N . PRO C 1 636 ? 11.131 131.724 202.347 1.00 86.62 636 PRO C N 1
ATOM 14519 C CA . PRO C 1 636 ? 11.881 132.981 202.470 1.00 86.74 636 PRO C CA 1
ATOM 14520 C C . PRO C 1 636 ? 11.146 134.009 203.311 1.00 90.92 636 PRO C C 1
ATOM 14521 O O . PRO C 1 636 ? 11.769 134.610 204.166 1.00 90.72 636 PRO C O 1
ATOM 14525 N N . ILE C 1 637 ? 9.816 134.158 203.103 1.00 88.75 637 ILE C N 1
ATOM 14526 C CA . ILE C 1 637 ? 8.916 135.102 203.795 1.00 89.15 637 ILE C CA 1
ATOM 14527 C C . ILE C 1 637 ? 8.869 134.889 205.316 1.00 95.05 637 ILE C C 1
ATOM 14528 O O . ILE C 1 637 ? 8.945 135.862 206.077 1.00 93.91 637 ILE C O 1
ATOM 14533 N N . GLU C 1 638 ? 8.732 133.626 205.746 1.00 94.08 638 GLU C N 1
ATOM 14534 C CA . GLU C 1 638 ? 8.677 133.272 207.164 1.00 95.18 638 GLU C CA 1
ATOM 14535 C C . GLU C 1 638 ? 10.021 133.406 207.842 1.00 100.19 638 GLU C C 1
ATOM 14536 O O . GLU C 1 638 ? 10.062 133.827 208.991 1.00 99.66 638 GLU C O 1
ATOM 14542 N N . LEU C 1 639 ? 11.118 133.080 207.124 1.00 98.17 639 LEU C N 1
ATOM 14543 C CA . LEU C 1 639 ? 12.493 133.199 207.620 1.00 98.43 639 LEU C CA 1
ATOM 14544 C C . LEU C 1 639 ? 12.781 134.660 207.966 1.00 103.38 639 LEU C C 1
ATOM 14545 O O . LEU C 1 639 ? 13.271 134.943 209.061 1.00 102.55 639 LEU C O 1
ATOM 14550 N N . ASP C 1 640 ? 12.416 135.577 207.047 1.00 101.38 640 ASP C N 1
ATOM 14551 C CA . ASP C 1 640 ? 12.546 137.028 207.194 1.00 101.99 640 ASP C CA 1
ATOM 14552 C C . ASP C 1 640 ? 11.739 137.516 208.399 1.00 106.29 640 ASP C C 1
ATOM 14553 O O . ASP C 1 640 ? 12.269 138.277 209.210 1.00 105.77 640 ASP C O 1
ATOM 14558 N N . ARG C 1 641 ? 10.475 137.035 208.527 1.00 102.99 641 ARG C N 1
ATOM 14559 C CA . ARG C 1 641 ? 9.543 137.354 209.611 1.00 102.58 641 ARG C CA 1
ATOM 14560 C C . ARG C 1 641 ? 10.138 136.944 210.960 1.00 107.09 641 ARG C C 1
ATOM 14561 O O . ARG C 1 641 ? 10.109 137.733 211.901 1.00 106.44 641 ARG C O 1
ATOM 14569 N N . ARG C 1 642 ? 10.708 135.728 211.034 1.00 105.02 642 ARG C N 1
ATOM 14570 C CA . ARG C 1 642 ? 11.318 135.181 212.243 1.00 105.46 642 ARG C CA 1
ATOM 14571 C C . ARG C 1 642 ? 12.565 135.951 212.705 1.00 110.96 642 ARG C C 1
ATOM 14572 O O . ARG C 1 642 ? 12.781 136.057 213.913 1.00 111.06 642 ARG C O 1
ATOM 14580 N N . LEU C 1 643 ? 13.356 136.512 211.762 1.00 107.75 643 LEU C N 1
ATOM 14581 C CA . LEU C 1 643 ? 14.552 137.300 212.092 1.00 107.63 643 LEU C CA 1
ATOM 14582 C C . LEU C 1 643 ? 14.188 138.647 212.701 1.00 111.70 643 LEU C C 1
ATOM 14583 O O . LEU C 1 643 ? 14.928 139.141 213.554 1.00 111.11 643 LEU C O 1
ATOM 14588 N N . THR C 1 644 ? 13.068 139.255 212.259 1.00 108.83 644 THR C N 1
ATOM 14589 C CA . THR C 1 644 ? 12.621 140.543 212.798 1.00 109.11 644 THR C CA 1
ATOM 14590 C C . THR C 1 644 ? 12.172 140.388 214.255 1.00 114.77 644 THR C C 1
ATOM 14591 O O . THR C 1 644 ? 12.258 141.349 215.025 1.00 114.58 644 THR C O 1
ATOM 14595 N N . LEU C 1 645 ? 11.763 139.157 214.646 1.00 112.19 645 LEU C N 1
ATOM 14596 C CA . LEU C 1 645 ? 11.354 138.816 216.014 1.00 112.26 645 LEU C CA 1
ATOM 14597 C C . LEU C 1 645 ? 12.536 138.703 217.005 1.00 117.46 645 LEU C C 1
ATOM 14598 O O . LEU C 1 645 ? 12.308 138.470 218.194 1.00 116.86 645 LEU C O 1
ATOM 14603 N N . LEU C 1 646 ? 13.790 138.866 216.522 1.00 115.44 646 LEU C N 1
ATOM 14604 C CA . LEU C 1 646 ? 14.988 138.792 217.362 1.00 115.77 646 LEU C CA 1
ATOM 14605 C C . LEU C 1 646 ? 15.287 140.132 218.024 1.00 122.54 646 LEU C C 1
ATOM 14606 O O . LEU C 1 646 ? 15.369 141.162 217.345 1.00 122.06 646 LEU C O 1
ATOM 14611 N N . GLY C 1 647 ? 15.479 140.095 219.340 1.00 121.12 647 GLY C N 1
ATOM 14612 C CA . GLY C 1 647 ? 15.818 141.269 220.132 1.00 122.01 647 GLY C CA 1
ATOM 14613 C C . GLY C 1 647 ? 17.242 141.730 219.889 1.00 128.28 647 GLY C C 1
ATOM 14614 O O . GLY C 1 647 ? 18.021 141.020 219.242 1.00 127.95 647 GLY C O 1
ATOM 14615 N N . ASP C 1 648 ? 17.592 142.926 220.411 1.00 126.21 648 ASP C N 1
ATOM 14616 C CA . ASP C 1 648 ? 18.926 143.526 220.280 1.00 126.39 648 ASP C CA 1
ATOM 14617 C C . ASP C 1 648 ? 19.973 142.643 220.949 1.00 129.78 648 ASP C C 1
ATOM 14618 O O . ASP C 1 648 ? 21.073 142.488 220.414 1.00 129.21 648 ASP C O 1
ATOM 14623 N N . GLU C 1 649 ? 19.604 142.045 222.107 1.00 125.95 649 GLU C N 1
ATOM 14624 C CA . GLU C 1 649 ? 20.429 141.121 222.886 1.00 125.52 649 GLU C CA 1
ATOM 14625 C C . GLU C 1 649 ? 20.654 139.842 222.082 1.00 127.32 649 GLU C C 1
ATOM 14626 O O . GLU C 1 649 ? 21.788 139.364 222.010 1.00 126.97 649 GLU C O 1
ATOM 14632 N N . GLN C 1 650 ? 19.571 139.311 221.458 1.00 122.14 650 GLN C N 1
ATOM 14633 C CA . GLN C 1 650 ? 19.599 138.107 220.628 1.00 121.24 650 GLN C CA 1
ATOM 14634 C C . GLN C 1 650 ? 20.548 138.287 219.457 1.00 125.33 650 GLN C C 1
ATOM 14635 O O . GLN C 1 650 ? 21.493 137.518 219.327 1.00 124.90 650 GLN C O 1
ATOM 14641 N N . VAL C 1 651 ? 20.340 139.347 218.653 1.00 122.19 651 VAL C N 1
ATOM 14642 C CA . VAL C 1 651 ? 21.141 139.696 217.471 1.00 121.96 651 VAL C CA 1
ATOM 14643 C C . VAL C 1 651 ? 22.660 139.676 217.776 1.00 124.87 651 VAL C C 1
ATOM 14644 O O . VAL C 1 651 ? 23.424 139.061 217.022 1.00 124.67 651 VAL C O 1
ATOM 14648 N N . GLU C 1 652 ? 23.075 140.293 218.895 1.00 120.36 652 GLU C N 1
ATOM 14649 C CA . GLU C 1 652 ? 24.479 140.319 219.296 1.00 119.88 652 GLU C CA 1
ATOM 14650 C C . GLU C 1 652 ? 25.000 138.920 219.627 1.00 122.64 652 GLU C C 1
ATOM 14651 O O . GLU C 1 652 ? 26.103 138.579 219.204 1.00 121.86 652 GLU C O 1
ATOM 14657 N N . MET C 1 653 ? 24.196 138.116 220.352 1.00 118.92 653 MET C N 1
ATOM 14658 C CA . MET C 1 653 ? 24.506 136.739 220.762 1.00 118.67 653 MET C CA 1
ATOM 14659 C C . MET C 1 653 ? 24.675 135.802 219.549 1.00 119.29 653 MET C C 1
ATOM 14660 O O . MET C 1 653 ? 25.641 135.036 219.491 1.00 118.75 653 MET C O 1
ATOM 14665 N N . PHE C 1 654 ? 23.734 135.886 218.593 1.00 113.21 654 PHE C N 1
ATOM 14666 C CA . PHE C 1 654 ? 23.684 135.106 217.364 1.00 111.71 654 PHE C CA 1
ATOM 14667 C C . PHE C 1 654 ? 24.943 135.326 216.543 1.00 113.76 654 PHE C C 1
ATOM 14668 O O . PHE C 1 654 ? 25.555 134.352 216.096 1.00 113.10 654 PHE C O 1
ATOM 14676 N N . ALA C 1 655 ? 25.351 136.602 216.393 1.00 109.64 655 ALA C N 1
ATOM 14677 C CA . ALA C 1 655 ? 26.541 137.031 215.649 1.00 109.55 655 ALA C CA 1
ATOM 14678 C C . ALA C 1 655 ? 27.867 136.778 216.391 1.00 111.99 655 ALA C C 1
ATOM 14679 O O . ALA C 1 655 ? 28.811 136.281 215.782 1.00 110.74 655 ALA C O 1
ATOM 14681 N N . LYS C 1 656 ? 27.934 137.090 217.703 1.00 108.14 656 LYS C N 1
ATOM 14682 C CA . LYS C 1 656 ? 29.137 136.873 218.512 1.00 107.47 656 LYS C CA 1
ATOM 14683 C C . LYS C 1 656 ? 29.557 135.396 218.635 1.00 111.00 656 LYS C C 1
ATOM 14684 O O . LYS C 1 656 ? 30.661 135.141 219.111 1.00 111.53 656 LYS C O 1
ATOM 14690 N N . GLU C 1 657 ? 28.701 134.437 218.186 1.00 106.23 657 GLU C N 1
ATOM 14691 C CA . GLU C 1 657 ? 28.954 132.985 218.195 1.00 105.53 657 GLU C CA 1
ATOM 14692 C C . GLU C 1 657 ? 30.266 132.618 217.490 1.00 107.20 657 GLU C C 1
ATOM 14693 O O . GLU C 1 657 ? 31.000 131.758 217.968 1.00 106.01 657 GLU C O 1
ATOM 14699 N N . ASP C 1 658 ? 30.559 133.277 216.367 1.00 103.64 658 ASP C N 1
ATOM 14700 C CA . ASP C 1 658 ? 31.813 133.099 215.654 1.00 103.91 658 ASP C CA 1
ATOM 14701 C C . ASP C 1 658 ? 32.863 133.874 216.472 1.00 110.37 658 ASP C C 1
ATOM 14702 O O . ASP C 1 658 ? 32.681 135.083 216.688 1.00 111.17 658 ASP C O 1
ATOM 14707 N N . PRO C 1 659 ? 33.963 133.219 216.929 1.00 106.48 659 PRO C N 1
ATOM 14708 C CA . PRO C 1 659 ? 34.984 133.946 217.698 1.00 105.63 659 PRO C CA 1
ATOM 14709 C C . PRO C 1 659 ? 35.572 135.154 216.970 1.00 106.79 659 PRO C C 1
ATOM 14710 O O . PRO C 1 659 ? 35.761 136.176 217.617 1.00 106.49 659 PRO C O 1
ATOM 14714 N N . LYS C 1 660 ? 35.803 135.066 215.637 1.00 101.56 660 LYS C N 1
ATOM 14715 C CA . LYS C 1 660 ? 36.332 136.180 214.839 1.00 100.98 660 LYS C CA 1
ATOM 14716 C C . LYS C 1 660 ? 35.354 137.349 214.828 1.00 105.56 660 LYS C C 1
ATOM 14717 O O . LYS C 1 660 ? 35.781 138.505 214.882 1.00 105.19 660 LYS C O 1
ATOM 14723 N N . ILE C 1 661 ? 34.044 137.050 214.782 1.00 102.63 661 ILE C N 1
ATOM 14724 C CA . ILE C 1 661 ? 33.011 138.081 214.779 1.00 102.49 661 ILE C CA 1
ATOM 14725 C C . ILE C 1 661 ? 32.915 138.723 216.174 1.00 107.56 661 ILE C C 1
ATOM 14726 O O . ILE C 1 661 ? 32.833 139.950 216.262 1.00 107.87 661 ILE C O 1
ATOM 14731 N N . SER C 1 662 ? 33.010 137.907 217.253 1.00 103.50 662 SER C N 1
ATOM 14732 C CA . SER C 1 662 ? 33.016 138.388 218.640 1.00 102.84 662 SER C CA 1
ATOM 14733 C C . SER C 1 662 ? 34.216 139.335 218.857 1.00 104.69 662 SER C C 1
ATOM 14734 O O . SER C 1 662 ? 34.055 140.389 219.468 1.00 103.65 662 SER C O 1
ATOM 14737 N N . ARG C 1 663 ? 35.397 138.956 218.316 1.00 100.38 663 ARG C N 1
ATOM 14738 C CA . ARG C 1 663 ? 36.656 139.700 218.342 1.00 99.93 663 ARG C CA 1
ATOM 14739 C C . ARG C 1 663 ? 36.474 141.037 217.644 1.00 104.10 663 ARG C C 1
ATOM 14740 O O . ARG C 1 663 ? 36.940 142.059 218.146 1.00 103.47 663 ARG C O 1
ATOM 14748 N N . HIS C 1 664 ? 35.805 141.014 216.474 1.00 101.24 664 HIS C N 1
ATOM 14749 C CA . HIS C 1 664 ? 35.521 142.171 215.627 1.00 101.31 664 HIS C CA 1
ATOM 14750 C C . HIS C 1 664 ? 34.816 143.254 216.429 1.00 104.60 664 HIS C C 1
ATOM 14751 O O . HIS C 1 664 ? 35.352 144.355 216.568 1.00 103.54 664 HIS C O 1
ATOM 14758 N N . ILE C 1 665 ? 33.655 142.908 217.009 1.00 102.13 665 ILE C N 1
ATOM 14759 C CA . ILE C 1 665 ? 32.833 143.790 217.833 1.00 102.82 665 ILE C CA 1
ATOM 14760 C C . ILE C 1 665 ? 33.608 144.258 219.073 1.00 108.65 665 ILE C C 1
ATOM 14761 O O . ILE C 1 665 ? 33.754 145.465 219.266 1.00 107.76 665 ILE C O 1
ATOM 14766 N N . GLU C 1 666 ? 34.163 143.303 219.858 1.00 107.49 666 GLU C N 1
ATOM 14767 C CA . GLU C 1 666 ? 34.983 143.558 221.052 1.00 108.22 666 GLU C CA 1
ATOM 14768 C C . GLU C 1 666 ? 36.041 144.635 220.793 1.00 110.32 666 GLU C C 1
ATOM 14769 O O . GLU C 1 666 ? 36.158 145.571 221.583 1.00 108.73 666 GLU C O 1
ATOM 14775 N N . LEU C 1 667 ? 36.763 144.514 219.657 1.00 107.32 667 LEU C N 1
ATOM 14776 C CA . LEU C 1 667 ? 37.816 145.429 219.213 1.00 107.25 667 LEU C CA 1
ATOM 14777 C C . LEU C 1 667 ? 37.278 146.810 218.828 1.00 110.52 667 LEU C C 1
ATOM 14778 O O . LEU C 1 667 ? 37.812 147.820 219.313 1.00 109.99 667 LEU C O 1
ATOM 14783 N N . GLN C 1 668 ? 36.230 146.857 217.965 1.00 106.16 668 GLN C N 1
ATOM 14784 C CA . GLN C 1 668 ? 35.661 148.128 217.511 1.00 105.64 668 GLN C CA 1
ATOM 14785 C C . GLN C 1 668 ? 34.902 148.872 218.628 1.00 108.14 668 GLN C C 1
ATOM 14786 O O . GLN C 1 668 ? 34.805 150.096 218.572 1.00 107.46 668 GLN C O 1
ATOM 14792 N N . LYS C 1 669 ? 34.430 148.154 219.659 1.00 104.25 669 LYS C N 1
ATOM 14793 C CA . LYS C 1 669 ? 33.784 148.776 220.819 1.00 104.13 669 LYS C CA 1
ATOM 14794 C C . LYS C 1 669 ? 34.860 149.495 221.638 1.00 107.64 669 LYS C C 1
ATOM 14795 O O . LYS C 1 669 ? 34.658 150.642 222.040 1.00 106.97 669 LYS C O 1
ATOM 14801 N N . ARG C 1 670 ? 36.016 148.819 221.857 1.00 104.08 670 ARG C N 1
ATOM 14802 C CA . ARG C 1 670 ? 37.149 149.370 222.599 1.00 103.63 670 ARG C CA 1
ATOM 14803 C C . ARG C 1 670 ? 37.707 150.556 221.847 1.00 106.28 670 ARG C C 1
ATOM 14804 O O . ARG C 1 670 ? 37.938 151.600 222.466 1.00 105.83 670 ARG C O 1
ATOM 14812 N N . LYS C 1 671 ? 37.859 150.414 220.504 1.00 101.32 671 LYS C N 1
ATOM 14813 C CA . LYS C 1 671 ? 38.370 151.470 219.631 1.00 100.40 671 LYS C CA 1
ATOM 14814 C C . LYS C 1 671 ? 37.559 152.757 219.767 1.00 104.12 671 LYS C C 1
ATOM 14815 O O . LYS C 1 671 ? 38.146 153.810 219.998 1.00 103.68 671 LYS C O 1
ATOM 14821 N N . GLU C 1 672 ? 36.223 152.661 219.687 1.00 100.84 672 GLU C N 1
ATOM 14822 C CA . GLU C 1 672 ? 35.324 153.809 219.791 1.00 100.83 672 GLU C CA 1
ATOM 14823 C C . GLU C 1 672 ? 35.425 154.493 221.159 1.00 104.28 672 GLU C C 1
ATOM 14824 O O . GLU C 1 672 ? 35.579 155.716 221.219 1.00 103.49 672 GLU C O 1
ATOM 14830 N N . LEU C 1 673 ? 35.393 153.692 222.244 1.00 100.80 673 LEU C N 1
ATOM 14831 C CA . LEU C 1 673 ? 35.507 154.158 223.625 1.00 100.48 673 LEU C CA 1
ATOM 14832 C C . LEU C 1 673 ? 36.842 154.847 223.873 1.00 104.38 673 LEU C C 1
ATOM 14833 O O . LEU C 1 673 ? 36.856 155.907 224.490 1.00 103.90 673 LEU C O 1
ATOM 14838 N N . LEU C 1 674 ? 37.958 154.260 223.381 1.00 101.20 674 LEU C N 1
ATOM 14839 C CA . LEU C 1 674 ? 39.307 154.825 223.528 1.00 100.91 674 LEU C CA 1
ATOM 14840 C C . LEU C 1 674 ? 39.478 156.130 222.753 1.00 105.96 674 LEU C C 1
ATOM 14841 O O . LEU C 1 674 ? 40.198 157.016 223.212 1.00 106.08 674 LEU C O 1
ATOM 14846 N N . GLU C 1 675 ? 38.807 156.254 221.597 1.00 102.82 675 GLU C N 1
ATOM 14847 C CA . GLU C 1 675 ? 38.841 157.463 220.785 1.00 103.20 675 GLU C CA 1
ATOM 14848 C C . GLU C 1 675 ? 38.110 158.587 221.519 1.00 108.25 675 GLU C C 1
ATOM 14849 O O . GLU C 1 675 ? 38.607 159.710 221.537 1.00 108.44 675 GLU C O 1
ATOM 14855 N N . LEU C 1 676 ? 36.965 158.261 222.175 1.00 105.14 676 LEU C N 1
ATOM 14856 C CA . LEU C 1 676 ? 36.128 159.165 222.987 1.00 104.69 676 LEU C CA 1
ATOM 14857 C C . LEU C 1 676 ? 36.905 159.679 224.211 1.00 110.44 676 LEU C C 1
ATOM 14858 O O . LEU C 1 676 ? 36.814 160.862 224.532 1.00 110.28 676 LEU C O 1
ATOM 14863 N N . ALA C 1 677 ? 37.675 158.796 224.874 1.00 108.43 677 ALA C N 1
ATOM 14864 C CA . ALA C 1 677 ? 38.496 159.138 226.037 1.00 109.19 677 ALA C CA 1
ATOM 14865 C C . ALA C 1 677 ? 39.616 160.081 225.636 1.00 114.70 677 ALA C C 1
ATOM 14866 O O . ALA C 1 677 ? 39.816 161.097 226.306 1.00 114.10 677 ALA C O 1
ATOM 14868 N N . LEU C 1 678 ? 40.330 159.745 224.533 1.00 112.33 678 LEU C N 1
ATOM 14869 C CA . LEU C 1 678 ? 41.450 160.518 224.008 1.00 112.68 678 LEU C CA 1
ATOM 14870 C C . LEU C 1 678 ? 41.017 161.896 223.546 1.00 116.93 678 LEU C C 1
ATOM 14871 O O . LEU C 1 678 ? 41.537 162.878 224.065 1.00 115.58 678 LEU C O 1
ATOM 14876 N N . GLU C 1 679 ? 40.031 161.979 222.630 1.00 115.31 679 GLU C N 1
ATOM 14877 C CA . GLU C 1 679 ? 39.497 163.252 222.131 1.00 116.15 679 GLU C CA 1
ATOM 14878 C C . GLU C 1 679 ? 39.157 164.186 223.295 1.00 120.76 679 GLU C C 1
ATOM 14879 O O . GLU C 1 679 ? 39.426 165.387 223.228 1.00 120.14 679 GLU C O 1
ATOM 14885 N N . LYS C 1 680 ? 38.643 163.610 224.388 1.00 118.28 680 LYS C N 1
ATOM 14886 C CA . LYS C 1 680 ? 38.319 164.351 225.591 1.00 118.79 680 LYS C CA 1
ATOM 14887 C C . LYS C 1 680 ? 39.596 164.759 226.321 1.00 125.05 680 LYS C C 1
ATOM 14888 O O . LYS C 1 680 ? 39.897 165.950 226.373 1.00 124.54 680 LYS C O 1
ATOM 14894 N N . ILE C 1 681 ? 40.378 163.774 226.805 1.00 123.99 681 ILE C N 1
ATOM 14895 C CA . ILE C 1 681 ? 41.616 163.972 227.563 1.00 125.03 681 ILE C CA 1
ATOM 14896 C C . ILE C 1 681 ? 42.593 164.964 226.861 1.00 132.43 681 ILE C C 1
ATOM 14897 O O . ILE C 1 681 ? 43.134 165.830 227.547 1.00 132.50 681 ILE C O 1
ATOM 14902 N N . ASP C 1 682 ? 42.744 164.888 225.513 1.00 130.81 682 ASP C N 1
ATOM 14903 C CA . ASP C 1 682 ? 43.628 165.753 224.719 1.00 131.50 682 ASP C CA 1
ATOM 14904 C C . ASP C 1 682 ? 43.227 167.218 224.765 1.00 135.88 682 ASP C C 1
ATOM 14905 O O . ASP C 1 682 ? 44.059 168.060 225.105 1.00 136.21 682 ASP C O 1
ATOM 14910 N N . SER C 1 683 ? 41.957 167.520 224.431 1.00 131.84 683 SER C N 1
ATOM 14911 C CA . SER C 1 683 ? 41.407 168.879 224.404 1.00 131.41 683 SER C CA 1
ATOM 14912 C C . SER C 1 683 ? 41.537 169.596 225.761 1.00 135.43 683 SER C C 1
ATOM 14913 O O . SER C 1 683 ? 41.771 170.808 225.799 1.00 134.89 683 SER C O 1
ATOM 14916 N N . ILE C 1 684 ? 41.417 168.831 226.863 1.00 131.97 684 ILE C N 1
ATOM 14917 C CA . ILE C 1 684 ? 41.537 169.321 228.235 1.00 132.01 684 ILE C CA 1
ATOM 14918 C C . ILE C 1 684 ? 42.985 169.735 228.494 1.00 137.62 684 ILE C C 1
ATOM 14919 O O . ILE C 1 684 ? 43.221 170.779 229.108 1.00 137.29 684 ILE C O 1
ATOM 14924 N N . LEU C 1 685 ? 43.947 168.941 227.980 1.00 135.55 685 LEU C N 1
ATOM 14925 C CA . LEU C 1 685 ? 45.383 169.212 228.114 1.00 135.76 685 LEU C CA 1
ATOM 14926 C C . LEU C 1 685 ? 45.795 170.481 227.358 1.00 140.54 685 LEU C C 1
ATOM 14927 O O . LEU C 1 685 ? 46.627 171.236 227.871 1.00 140.54 685 LEU C O 1
ATOM 14932 N N . VAL C 1 686 ? 45.186 170.735 226.168 1.00 137.06 686 VAL C N 1
ATOM 14933 C CA . VAL C 1 686 ? 45.429 171.942 225.359 1.00 137.34 686 VAL C CA 1
ATOM 14934 C C . VAL C 1 686 ? 45.052 173.175 226.209 1.00 142.94 686 VAL C C 1
ATOM 14935 O O . VAL C 1 686 ? 45.821 174.138 226.271 1.00 143.25 686 VAL C O 1
ATOM 14939 N N . PHE C 1 687 ? 43.900 173.104 226.909 1.00 139.50 687 PHE C N 1
ATOM 14940 C CA . PHE C 1 687 ? 43.438 174.154 227.809 1.00 139.07 687 PHE C CA 1
ATOM 14941 C C . PHE C 1 687 ? 44.377 174.273 229.020 1.00 142.05 687 PHE C C 1
ATOM 14942 O O . PHE C 1 687 ? 44.896 175.363 229.274 1.00 142.32 687 PHE C O 1
ATOM 14950 N N . LYS C 1 688 ? 44.588 173.154 229.757 1.00 137.01 688 LYS C N 1
ATOM 14951 C CA . LYS C 1 688 ? 45.378 173.100 230.992 1.00 136.23 688 LYS C CA 1
ATOM 14952 C C . LYS C 1 688 ? 46.842 173.550 230.852 1.00 138.71 688 LYS C C 1
ATOM 14953 O O . LYS C 1 688 ? 47.440 173.912 231.866 1.00 137.33 688 LYS C O 1
ATOM 14959 N N . LYS C 1 689 ? 47.410 173.561 229.624 1.00 135.35 689 LYS C N 1
ATOM 14960 C CA . LYS C 1 689 ? 48.785 174.037 229.414 1.00 135.03 689 LYS C CA 1
ATOM 14961 C C . LYS C 1 689 ? 48.824 175.572 229.284 1.00 138.20 689 LYS C C 1
ATOM 14962 O O . LYS C 1 689 ? 49.848 176.191 229.596 1.00 137.87 689 LYS C O 1
ATOM 14968 N N . SER C 1 690 ? 47.694 176.172 228.846 1.00 133.63 690 SER C N 1
ATOM 14969 C CA . SER C 1 690 ? 47.526 177.611 228.662 1.00 142.74 690 SER C CA 1
ATOM 14970 C C . SER C 1 690 ? 46.924 178.239 229.914 1.00 156.69 690 SER C C 1
ATOM 14971 O O . SER C 1 690 ? 47.594 178.330 230.942 1.00 113.84 690 SER C O 1
#

Nearest PDB structures (foldseek):
  6jsj-assembly1_B  TM=1.002E+00  e=1.025E-91  Saccharomyces cerevisiae S288C
  6jsj-assembly1_C  TM=9.709E-01  e=3.924E-69  Saccharomyces cerevisiae S288C
  3zvr-assembly1_A  TM=4.527E-01  e=1.076E-17  Rattus norvegicus
  6fgz-assembly1_A  TM=4.760E-01  e=1.029E-17  Cyanidioschyzon merolae
  6dlv-assembly1_c  TM=3.510E-01  e=6.621E-17  Homo sapiens

Solvent-accessible surface area: 90948 Å² total; per-residue (Å²): 155,107,82,24,4,75,73,0,6,82,0,16,40,14,0,58,138,4,94,122,19,69,0,31,53,28,0,0,1,0,1,0,10,3,44,93,70,4,15,21,36,37,4,3,17,30,7,3,24,14,44,0,14,9,175,136,82,54,16,30,0,1,17,5,12,0,32,47,33,77,120,27,34,47,3,10,0,4,3,48,82,90,196,55,95,81,24,135,67,14,154,93,0,49,127,25,1,62,112,81,45,182,61,134,51,14,83,0,28,0,69,0,12,24,1,10,23,1,0,2,2,11,11,23,12,41,58,146,112,164,120,101,50,155,69,11,53,137,89,18,5,67,40,50,6,0,0,0,0,1,2,9,2,78,52,86,7,67,115,8,23,1,1,115,17,2,44,71,21,28,88,154,1,99,52,0,0,1,0,0,3,51,0,35,102,22,81,26,48,89,0,15,26,10,9,53,28,156,137,32,74,25,80,30,24,18,0,0,2,3,22,108,103,65,36,98,33,9,28,88,38,26,61,18,46,47,74,1,64,54,36,18,134,151,33,71,70,69,15,20,61,21,56,27,14,32,68,35,3,40,45,30,0,58,125,28,1,26,96,20,0,18,106,8,0,103,67,0,9,88,51,0,82,84,45,16,80,80,11,44,154,75,8,118,92,82,16,112,62,116,115,4,64,29,104,50,22,3,81,84,20,1,76,75,0,46,102,10,5,116,94,22,41,132,166,6,31,148,120,83,3,61,64,49,2,27,61,30,1,23,66,50,0,14,32,8,0,27,87,71,1,17,145,25,133,71,2,104,64,23,48,70,92,187,118,121,83,116,114,64,82,92,89,16,86,122,28,12,80,88,1,13,27,28,0,0,84,41,22,0,0,83,21,0,0,34,25,2,5,22,22,2,10,132,60,2,67,81,17,0,86,87,16,70,0,93,66,0,93,67,1,19,66,21,0,16,3,0,0,0,48,15,3,22,64,70,5,52,24,0,9,49,73,0,42,92,27,0,105,90,26,35,166,92,22,140,21,115,138,210,46,3,64,105,1,35,101,45,0,7,62,19,0,81,101,22,15,145,53,10,39,59,10,24,93,30,2,60,112,70,26,15,80,160,100,10,56,105,9,26,15,95,63,106,112,168,86,135,176,152,68,55,65,68,5,35,4,0,18,30,1,51,116,19,11,154,22,0,29,52,1,21,136,11,0,94,117,69,0,116,35,23,134,135,53,12,74,0,1,1,0,4,0,1,3,1,0,28,44,0,0,37,29,0,12,116,79,1,34,100,34,3,0,51,51,4,11,153,59,0,27,94,48,0,49,124,37,9,109,114,15,28,118,119,66,5,50,93,12,0,48,58,7,94,74,0,26,119,0,3,57,30,15,74,38,54,91,37,6,76,80,0,16,120,67,0,53,69,15,37,90,106,88,171,127,135,110,82,28,3,68,75,0,8,92,0,17,57,15,1,54,118,8,132,86,20,53,0,34,67,34,0,4,1,1,0,0,0,0,30,101,108,6,13,22,23,45,0,1,23,38,6,4,19,18,47,1,12,7,159,112,113,46,151,54,2,14,19,1,20,1,38,44,35,70,119,31,29,85,6,8,0,5,3,54,75,69,211,63,105,75,23,138,76,16,156,81,0,39,104,20,2,58,115,44,36,223,129,120,22,4,63,0,17,0,62,0,14,30,1,8,27,0,3,0,1,6,0,8,8,108,0,50,50,155,127,47,99,25,4,124,99,25,5,66,41,53,14,4,0,0,0,2,4,8,8,80,77,91,15,53,115,11,19,1,0,100,4,3,96,81,34,14,100,141,5,99,46,0,0,0,0,0,1,56,0,42,109,26,102,27,50,106,0,12,25,17,10,49,27,160,132,26,79,30,87,33,19,17,0,0,0,1,27,94,76,44,157,100,52,52,58,104,6,11,19,47,30,16,58,15,48,50,65,2,57,55,36,19,131,143,23,66,85,64,19,21,72,23,51,18,14,17,80,49,0,48,46,39,0,50,118,28,0,19,90,22,0,27,104,14,1,75,79,0,8,82,34,0,76,94,28,17,79,81,4,30,145,81,10,112,84,66,18,118,65,118,114,3,73,26,104,50,18,2,81,84,18,3,67,83,0,46,100,17,7,125,98,16,60,129,138,17,86,193,80,86,4,33,62,77,2,80,50,31,2,32,58,34,2,49,44,11,6,29,90,106,8,43,150,21,136,74,9,89,70,20,47,79,80,173,48,118,98,126,91,52,121,93,78,7,92,108,13,12,48,98,5,9,12,41,2,6,101,38,34,2,2,83,24,0,0,46,23,0,4,23,23,4,7,109,65,3,63,85,25,0,81,99,12,78,2,106,68,0,91,69,0,27,74,18,0,12,18,3,0,2,61,15,3,20,66,52,8,59,36,0,10,64,54,0,63,75,22,0,149,80,42,73,116,48,139,56,22,99,102,184,41,13,84,92,0,58,84,101,0,38,42,28,21,91,93,77,66,152,97,28,78,49,28,90,132,47,43,148,138,93,120,58,94,86,119,109,67,98,15,65,37,131,51,129,167,193,90,70,50,63,71,5,42,12,23,49,28,23,88,134,74,73,143,35,36,30,54,18,35,121,53,2,83,103,30,1,116,41,29,158,143,65,60,38,4,1,10,0,15,1,5,10,26,0,20,50,4,0,36,27,2,17,110,60,0,42,86,47,2,4,55,43,3,19,155,52,0,28,88,58,0,58,125,67,6,103,116,13,22,123,129,63,3,58,109,13,1,59,56,16,73,104,4,28,128,0,5,67,26,13,80,41,37,85,35,2,76,77,0,11,126,73,0,54,68,15,18,110,86,55,156,122,167,97,71,36,1,74,71,0,6,72,0,12,52,12,0,51,124,6,102,96,21,58,0,27,45,28,0,1,0,0,0,1,2,0,10,116,127,11,18,13,26,31,14,9,19,31,23,5,16,15,35,4,2,27,96,36,103,132,0,11,13,7,19,1,28,34,24,84,103,23,24,53,3,7,0,12,4,67,92,95,174,102,103,108,23,123,45,2,110,88,0,28,140,49,9,85,114,50,56,182,103,88,55,17,65,1,23,0,68,0,6,35,0,3,25,0,2,4,2,7,2,19,13,71,59,148,148,91,151,46,10,42,101,55,13,12,92,24,40,6,0,4,12,7,0,14,4,9,103,77,90,41,69,73,12,43,0,30,128,11,4,109,83,34,44,91,214,18,95,94,5,3,1,9,15,7,55,9,63,126,35,76,39,53,119,8,22,25,26,24,68,48,115,125,46,96,40,91,44,19,37,2,4,6,20,42,61,122,101,23,58,15,10,20,94,34,16,55,16,75,38,90,34,82,47,32,18,93,117,20,36,5,34,14,20,79,22,40,28,30,44,82,42,8,55,49,24,2,38,99,15,0,24,99,6,0,22,84,8,0,103,70,0,10,71,47,0,72,103,60,14,80,88,9,34,133,73,14,141,92,70,17,119,85,117,114,4,71,30,132,52,18,4,82,88,16,1,74,76,0,48,106,13,2,70,90,31,58,123,152,5,67,144,104,80,5,80,63,66,3,19,45,44,0,20,61,29,0,9,36,10,0,24,88,78,2,17,138,41,138,70,2,95,70,14,37,104,81,191,61,87,109,83,77,67,92,92,77,5,67,114,30,7,52,84,1,10,13,27,0,0,87,32,23,0,0,76,16,0,0,24,26,2,3,26,23,2,4,116,46,3,56,69,17,1,92,95,22,96,1,98,56,0,93,60,2,30,80,10,0,12,17,2,0,3,48,15,2,15,69,61,6,50,32,0,8,55,70,0,43,62,17,0,108,78,38,51,143,86,67,87,51,93,115,194,36,2,42,114,0,38,107,59,0,14,86,25,0,96,88,27,21,110,30,13,50,37,14,24,85,42,2,64,131,70,25,18,88,160,121,5,42,102,27,30,41,130,42,98,133,126,124,147,118,67,74,70,52,0,34,8,2,36,23,1,48,115,18,3,104,26,0,48,46,1,18,120,6,0,89,99,82,0,89,44,22,92,120,91,11,57,0,0,2,0,10,0,0,3,10,0,40,81,0,1,36,31,0,13,111,61,0,51,93,35,1,1,53,46,4,6,154,50,1,23,85,57,0,56,115,52,11,107,120,21,35,136,160,68,14,58,100,6,0,52,62,12,93,88,9,22,98,0,6,71,9,10,88,55,27,106,41,5,82,86,0,18,127,68,0,56,71,23,33,94,100,78,168,128

B-factor: mean 135.55, std 31.7, range [20.0, 300.0]

Sequence (1868 aa):
MLNLTKQMIEIRTILNKVDSSSAHLTLPSIVVIGSQSSGKSSVLESIVGREFLPKMVTRRPIELTLVNTPNSNNVTADFPSMRLYNIKDFKEVKRMLMELNMEEPIQLTIKSSRVPDLSLVDLPGYIQVETKIRDLCEKYLTAPNIILAISAADVDLANSSALKASKAADPKGLRTIGVITKLDLVDPEKARSILNNKKYPLSMGYVGVITKTENTNGLKQIVSHQFEKAYFKENKKYFTNCQVSTKKLREKLIKILEISMSNALEPTSTLIQQELDDTSYLFKVEFNDRHLTPKSYLLNNIDVLKLGIKEFQEKFHRNELKSILRAELDQKVLDVLATRYWKDDNLQDLSSSKLESDTDMLYWHKKLELASSGLTKMGIGRLSTMLTTNAILKELDNILESTQLKNHELIKDLVSNTAINVLNSKYYSTADQVENCIKPFKYEIDLEERDWSLARQHSINLIKEELRQCNSRYQAIKNAVGSKKLANVMGYLENESNKLLLERGSEAIFLDKRCKVLSFRLKMLKNKCHSTIEKDRCPEVFLSAVSDKLTSTAVLFLNVELLSDFFYNFPIELDRRLTLLGDEQVEMFAKEDPKISRHIELQKRKELLELALEKIDSILVFKKSMLNLTKQMIEIRTILNKVDSSSAHLTLPSIVVIGSQSSGKSSVLESIVGREFLPKMVTRRPIELTLVNTPNSNNVTADFPSMRLYNIKDFKEVKRMLMELNMEEPIQLTIKSSRVPDLSLVDLPGYIQVEIRDLCEKYLTAPNIILAISAADVDLANSSALKASKAADPKGLRTIGVITKLDLVDPEKARSILNNKKYPLSMGYVGVITKTPSGEENTNGLKQIVSHQFEKAYFKENKKYFTNCQVSTKKLREKLIKILEISMSNALEPTSTLIQQELDDTSYLFKVEFNDRHLTPKSYLLNNIDVLKLGIKEFQEKFHRNELKSILRAELDQKVLDVLATRYWKDDNLQDLSSSKLESDTDMLYWHKKLELASSGLTKMGIGRLSTMLTTNAILKELDNILESTQLKNHELIKDLVSNTAINVLNSKYYSTADQVENCIKPFKYEIDLEERDWSLARQHSINLIKEELRQCNSRYQAIKNAVGSKKLANVMGYLENKLLLERGSEAIFLDKRCKVLSFRLKMLKNKCHSTIEKDRCPEVFLSAVSDKLTSTAVLFLNVELLSDFFYNFPIELDRRLTLLGDEQVEMFAKEDPKISRHIELQKRKELLELALEKIDSILVFKKSMLNLTKQMIEIRTILNKVDSSSAHLTLPSIVVIGSQSSGKSSVLESIVGREFLPKGSRPIELTLVNTPNSNNVTADFPSMRLYNIKDFKEVKRMLMELNMEEPIQLTIKSSRVPDLSLVDLPGYITKIRDLCEKYLTAPNIILAISAADVDLANSSALKASKAADPKGLRTIGVITKLDLVDPEKARSILNNKKYPLSMGYVGVITKTENTNGLKQIVSHQFEKAYFKENKKYFTNCQVSTKKLREKLIKILEISMSNALEPTSTLIQQELDDTSYLFKVEFNDRHLTPKSYLLNNIDVLKLGIKEFQEKFHRNELKSILRAELDQKVLDVLATRYWKDDNLQDLSSSKLESDTDMLYWHKKLELASSGLTKMGIGRLSTMLTTNAILKELDNILESTQLKNHELIKDLVSNTAINVLNSKYYSTADQVENCIKPFKYEIDLEERDWSLARQHSINLIKEELRQCNSRYQAIKNAVGSKKLANVMGYLENESKLLLERGSEAIFLDKRCKVLSFRLKMLKNKCHSTIEKDRCPEVFLSAVSDKLTSTAVLFLNVELLSDFFYNFPIELDRRLTLLGDEQVEMFAKEDPKISRHIELQKRKELLELALEKIDSILVFKKS

GO terms:
  GO:0070300 phosphatidic acid binding (F, IDA)
  GO:0080025 phosphatidylinositol-3,5-bisphosphate binding (F, IDA)
  GO:0097002 mitochondrial inner boundary membrane (C, IDA)
  GO:0005741 mitochondrial outer membrane (C, IDA)
  GO:0005743 mitochondrial inner membrane (C, IDA)
  GO:0005758 mitochondrial intermembrane space (C, IDA)
  GO:0030061 mitochondrial crista (C, IDA)
  GO:0001786 phosphatidylserine binding (F, IDA)
  GO:0003924 GTPase activity (F, IDA)
  GO:1901612 cardiolipin binding (F, IDA)
  GO:0005739 mitochondrion (C, HDA)
  GO:0042407 cristae formation (P, IMP)
  GO:0015886 heme transport (P, IMP)
  GO:0007005 mitochondrion organization (P, IMP)
  GO:0008053 mitochondrial fusion (P, IMP)
  GO:0042407 cristae formation (P, IDA)
  GO:1990627 mitochondrial inner membrane fusion (P, IDA)
  GO:0097749 membrane tubulation (P, IDA)
  GO:0097753 membrane bending (P, IDA)
  GO:0140523 GTPase-dependent fusogenic activity (F, IDA)

Foldseek 3Di:
DDFDLLLLVVLLVLVVPFPDACLSLLFAAEEEDFDQVLCRQLLVCLLQLFDQADNPFCLEKEWEWEHADPPFQAKFKDQVVVPRTGHRDSVCSNVVSVVVVCNPYGYMYMYYNSHDGHIYMYGTHADPPVPVNVVCLPSALEGLYAYEFRGNLVDDPVNISRLVSNCVSPAPAARYEYEYEPLVVDDLLVSLDVQVDDVRAHPLGYEYEYGDQVVVGNVRSVVRVVVGVVVCVVCVVSNDPHHYYSVSVSVSNSVSSSVSRLVSLVVSLVSLVVVLVVLCVCCCPLPVVDADDLLVVLVVLLVQLLVLVVVVLVPDLPCNLLVLQLVVLLVLLVVLCVVQQLVDPCNCVLVDDDDDPPDGVVVLVVSLQVSQLCSLVVQLLLVSLVSVLVVSLVVSVVSCCVTPVVLFPVLNVLLSVLLVVQSVVLSCVQSVVLNVLLVVLNGDDPDDLVLLVVLLVVLLVSLVVVLVVLVVLLVVLCVVQHVVSLCVLLCCVVVVDHPPNNVSNVSNNVSVSSNVSSVSLSVCSVPPSNDDPPSCSSSSSSSSSSSSVSSVSSSVSCCVRGSVSSSVCSSVSSVVSSVVDDPVRSLVSQVSRVSSVVSVSSVSSSVSSVVSSVSSVVVVVVVVD/DDQCLLLLVVLLVLQVVQPDDCLNVLFAAEEEAFAPPLCRQLLVCLLLLFRAAAVPQFAEKAWEFEEQAPPAQQKFKAFVVDPGGGDRDSVCNNVVNVVVRCYDHGRMYIYHNRHDGHTYMYHGHRLQVVPPPVLQSQLEHLYAYEQRGELVDDPVPINRLVVCCVHPVAAARYEYEYEPCVVDDLLSSLDVQVDDVRDHPLGYEYEYSDQPDVCCRSHSNSSVNSQVVQVVVCVVSVVSNDPHHYYSVSVSVSSSVVSSVSRVVSLVVSLVRLVVVLVVLCVCCCVQPVVDADDLLVVLVVLVVLLLVLLVVCQVPCQDCVLLVLLLVVQLVQLVVLCVVAVVPDPCLPVVLVVDADPPPRVVVLVVSVLSSLLCRLVVQCLQVSLVSVLVVSLVVSLVSCCVTPVVLQVVVVCLLSVLLSVLSVVQRVVLSVQLSVLCVVLSGQPPDDLVLLPVLLVVLLVSCVPCVVVVVVVVVVVVPPDDDQPDVVLLCVLVVPVSVVCSVVVVVVVSVVVSVVVLSVDSNPPDNDDVPDDNNSSSSRSSSSSVSSVVSSVSCCVGRSVSSSVCSVVSSVVSSVPADPVRSLVSQCSDVSSVVSNSSVVSSVSSVVSSVSSVVVVVVVVD/DDQCLLLLLVLLVLQVVFPDDCLSLLQAAAEEEEAPPACSQLLVCLLQQFHQALSPVQKEFEWWDADPPQQAKFKAQVVVGPGGHRDNNVSNVVNVVVVCVDYRYMYMYYNSHDGHIYIYADHQAVVSVCRLCSHQLGLYAYEYYYHPVDDPVDGSSVVSNCVSAPPDERYEYEYEPVVPDDLQVVQCVFVDPPDDYPLGYEYDYGDDVCVRSVSSVCRCVVCVCVCVVPVVSADPGQYDPVSVSVSSSVVSSCSSVVSLVVSLVSLCVVLVVLVVCCCPQVNVDADDLLCVLVVQLVQLLVLLVVVLVVDQDCNLLVLLLVVLLVQLVVLCVVQALPDPCNPVLFDDDADPDDRVPSLVVSLLCSQLSSLVVQSLLVSLVSVLVVSLVVSVVSCCVTPNVLFPVLNVLLSVLLNVLSVVQSCVLSVQLNVLSVVSNDDQDDDLVLLVVLLVVLLVSLVVVLVVLVCLLVVLCVVQHVVRLVVVLVVCVVVCPVSVVSSVSNVCSVSSSVSSVSLSVCSVPVPRHGSVSVSNSSRVSSSSSSSSSVSSSVSCCVRRSVSSSVCSSVSSVVSSVVADPVRSLVSQVSRVSSVVSCSSVVSNVSSVVSNVSSVVVVVVVVD

CATH classification: 3.40.50.300

Secondary structure (DSSP, 8-state):
----HHHHHHHHHHHHTSSS-STGGGS--EEEEE-TTSSHHHHHHHHHTS-----------EEEEEE--TT--S-EEEEGGGTEEEE--HHHHHHHHHHH-----EEEEEE-SSS-SEEEEE--S--S---HHHHHHHHTTSTT-EEEEEE-SSS-TTT-HHHHHHHHH-SSSSSEEEEE--GGGS-HHHHHHHHT-SSS--SS-EEE-------TTHHHHHHHHHHHHHHHHHTGGG-TT-EESHHHHHHHHHHHHHHHHHHSHHHHHHHHHHHHHHHHHHHHHHSTT----HHHHHHHHHHHHHHHHHHHHHTTTTHHHHHHHHHHHHHHHHHHHIIIIIT-TTGGGGGSS---TTHHHHHHHHHHHHHHHHHHSS-HHHHHHHHHHHHHHHHHHHHHHTSGGGG-HHHHHHHHHHHHHHHHTTHHHHHHHHHHHTGGGSS-----HHHHHHHHHHHHHHHHHHHHHHHHHHHHHHHHH-HHHHHHHHHHHHTS---HHHHHHHHHHHHHHHHHHHHHHHHHHHHT---SSSS---HHHHHHHHHHHHHHHHHHHHIIIIIHHHHHHHHHHHHHHHHTS-HHHHHHHHHTSHHHHHHHHHHHHHHHHHHHHHHHHHHHHHHT-/----HHHHHHHHHHTTTSTT-STGGGS--EEEEE-SSSSHHHHHHHHHTS--S------S-EEEEEEE-TT--S-EEEETTTTEEEE--HHHHHHHHHHTT----EEEEEEESSS-SEEEEEPPS-------HHHHHHSSSS-EEEEEEETTS-GGG-HHHHHHHHH-SSBSSEEEEEE-GGGS-HHHHHHHHT-SSS-BSS-EEE--------GGGTSSHHHHHHHHHHHHHHHHTTTT-TT-EESHHHHHHHHHHHHHHHHHHTHHHHHHHHHHHHHHHHHHHHHHHTT----HHHHHHHHHHHHHHHHHHHHHHHTTTHHHHHHHHHHHHHHHHHHHHTGGG-STTSGGGTT---TTTHHHHTTHHHHHHHHHHHSS-HHHHHHHHHHHHHHHHHHHHHHSSGGGG-HHHHHHHHHHHHHHHHTTHHHHHHHHHHTTSGGGSSTT--TTTHHHHHHHHHHHHHHHHHHHHHSSSTTTTT------SHHHHHHH---HHHHHHHHHHHHHHHHHHHHHHHHHTSS---SSS----HHHHHHTHHHHHHHHHHHHHIIIIIHHHHHHHHHHHHHHHHTS-HHHHHHHHTTSHHHHHHHHHHHHHHHHHHHHHHHHHHHHHHT-/---THHHHHHHHHHHHSSTT-SSTTTS--EEEEE-TTTTHHHHHHHHHTS---TT----EEEEEEE-TT--S-EEEEGGGEEEEE--THHHHHHHHHTT----EEEEEEESSS-SEEEEE--S---HHHHHHHHTTTSS--EEEE--SSS-SS--HHHHHHHHHSTT-SSEEEEE--TTTS-TTHHHHHHT-SSS--SSEEEE------THHHHHHHHHHHHTTTHHHHTSGGG-SS-BHHHHHHHHHHHHHHHHHHHTHHHHHHHHHHHHHHHHHHIIIIITT----HHHHHHHHHHHHHHHHHHHHHHSSTTHHHHHHHHHHHHHHHHHHHHHTSS-GGGGTTTSSPPPTTHHHHHHHHHHHHHHHHHHTTTHHHHHHHHHHHHHHHHHHHHHHHSGGGG-HHHHHHHHHHHHHHHHHTHHHHHHHHHHHHGGGTT-----HHHHHHHHHHHHHHHHHHHHHHHHHHHHHHHHH-TTHHHHHHHHHHH---HHHHHHHHHHHHHHHHHHHHHHHHHHHHT--SSSTT---HHHHHHHHHHHHHHHHHHHIIIIIIHHHHHHHHHHHHHHHHT--HHHHHHHHHTSHHHHHHHHHHHHHHHHHHHHHHHHHHHHHHH-

InterPro domains:
  IPR001401 Dynamin, GTPase domain [SM00053] (191-424)
  IPR001401 Dynamin, GTPase domain [cd08771] (208-468)
  IPR019762 Dynamin, GTPase region, conserved site [PS00410] (236-245)
  IPR020850 GTPase effector domain [PS51388] (780-872)
  IPR022812 Dynamin [PR00195] (210-228)
  IPR022812 Dynamin [PR00195] (235-252)
  IPR022812 Dynamin [PR00195] (307-324)
  IPR022812 Dynamin [PR00195] (356-374)
  IPR022812 Dynamin [PR00195] (375-391)
  IPR022812 Dynamin [PR00195] (397-416)
  IPR022812 Dynamin [PTHR11566] (202-866)
  IPR027417 P-loop containing nucleoside triphosphate hydrolase [G3DSA:3.40.50.300] (183-533)
  IPR027417 P-loop containing nucleoside triphosphate hydrolase [SSF52540] (185-511)
  IPR030381 Dynamin-type guanine nucleotide-binding (G) domain [PS51718] (207-505)
  IPR045063 Dynamin, N-terminal [PF00350] (213-387)
  IPR056495 Dynamin-like GTPase MGM1-like, lipid interacting stalk [PF24550] (690-779)

Radius of gyration: 55.52 Å; Cα contacts (8 Å, |Δi|>4): 2494; chains: 3; bounding box: 137×139×138 Å

Organism: Saccharomyces cerevisiae (strain ATCC 204508 / S288c) (NCBI:txid559292)